Protein 7OXP (pdb70)

Nearest PDB structures (foldseek):
  7oxp-assembly1_A  TM=1.004E+00  e=1.122E-46  Saccharomyces cerevisiae
  7rsl-assembly1_A  TM=9.659E-01  e=3.402E-37  Saccharomyces cerevisiae
  7oxr-assembly1_A  TM=1.000E+00  e=5.910E-32  Saccharomyces cerevisiae
  7ta6-assembly6_F  TM=5.672E-01  e=2.305E-01  Homo sapiens
  7ta6-assembly1_A  TM=4.461E-01  e=8.678E-02  Homo sapiens

Solvent-accessible surface area: 115390 Å² total; per-residue (Å²): 195,105,79,119,124,41,70,54,128,3,78,128,95,17,98,62,102,16,66,193,56,2,57,75,49,1,35,13,85,0,11,5,31,0,7,50,101,86,112,30,110,134,43,13,14,40,4,59,3,46,12,82,53,18,86,122,80,62,131,21,66,96,18,110,56,18,8,44,68,33,88,0,11,0,39,60,144,40,51,7,28,3,6,4,49,1,30,0,2,2,5,1,99,76,96,56,16,30,0,0,8,0,35,0,20,4,52,47,51,155,182,76,80,81,22,4,36,7,9,48,9,1,2,0,10,13,92,117,46,98,28,20,35,75,6,5,106,95,34,21,43,28,9,55,74,0,8,61,88,2,6,21,4,57,7,151,2,50,78,84,2,46,2,62,5,87,64,116,41,0,4,1,37,1,59,11,86,47,14,77,17,29,33,1,38,33,12,102,1,2,2,51,1,2,20,51,22,158,113,44,116,40,26,90,28,11,69,88,138,153,94,9,60,83,96,4,59,70,104,46,68,82,91,21,54,78,99,102,174,166,197,104,81,120,125,41,71,54,128,4,79,126,94,17,97,60,102,16,63,190,56,2,57,75,50,1,33,14,84,0,10,6,31,0,6,50,100,86,113,30,111,133,46,13,12,41,5,58,3,48,11,81,54,18,87,122,78,62,131,21,66,95,18,107,56,20,8,44,70,33,88,1,10,0,38,60,141,40,52,7,29,4,6,4,47,0,29,0,1,2,4,1,98,77,98,55,16,31,0,0,8,0,36,0,20,4,52,47,50,156,182,75,82,82,22,3,36,7,10,49,11,1,2,0,10,12,91,116,48,98,30,20,35,75,6,4,106,95,33,21,43,27,11,54,75,0,9,62,88,2,7,20,5,57,7,151,1,51,77,85,2,48,1,61,4,88,63,119,41,0,4,1,36,1,61,10,87,46,14,75,17,30,34,1,37,33,12,104,1,3,2,52,1,2,20,49,23,159,112,44,114,41,24,88,27,12,70,85,136,155,94,9,59,83,97,4,59,67,102,44,67,82,93,21,54,79,101,102,176,165,197,106,79,119,123,40,69,55,129,4,80,125,94,18,97,62,102,16,64,193,56,2,58,74,51,1,34,12,84,1,10,5,30,0,7,48,102,85,113,30,108,134,45,13,12,41,6,59,4,48,12,80,53,19,85,121,80,61,131,21,67,94,18,108,57,19,9,46,70,33,87,1,10,0,39,60,141,39,53,7,29,4,5,4,47,0,30,0,1,2,4,1,97,76,99,56,16,31,0,0,7,0,35,0,19,3,53,46,50,156,182,76,81,81,22,4,36,7,10,47,10,1,2,0,11,13,90,118,49,99,30,20,38,75,6,5,106,94,33,21,41,28,9,54,74,0,8,61,85,3,6,22,6,56,7,150,2,50,78,85,2,46,2,60,5,89,62,119,42,0,4,1,36,1,60,10,87,46,14,76,17,31,33,1,38,34,12,104,1,4,2,50,1,2,21,52,23,157,111,44,116,40,25,89,27,11,69,86,137,154,95,9,61,82,97,4,59,68,103,47,68,80,90,20,54,78,100,103,177,167,197,105,80,120,124,41,71,53,128,3,79,127,95,17,96,61,102,18,64,195,57,2,58,76,50,1,35,14,85,1,10,5,32,0,6,48,101,87,112,30,110,133,43,13,13,41,6,59,3,47,12,82,53,19,87,120,80,62,130,21,67,97,18,108,55,20,9,45,70,34,88,0,11,0,39,60,141,41,52,7,30,3,5,4,47,0,29,0,1,2,4,1,98,76,96,57,16,30,0,0,8,0,36,0,19,4,51,46,50,154,182,78,81,82,22,4,37,7,10,47,9,1,1,0,10,13,90,116,46,98,28,20,36,74,7,6,105,95,35,22,42,27,10,53,74,0,8,62,86,2,6,20,6,55,6,151,2,51,77,85,2,45,1,62,5,87,63,118,40,0,4,2,37,0,60,11,84,45,14,75,18,31,34,1,38,33,12,105,1,3,2,51,1,3,20,50,23,158,111,43,115,40,25,88,28,11,69,86,136,153,96,8,60,83,95,5,59,68,102,44,68,81,92,21,53,78,103,104,178,168,198,106,79,120,124,41,69,54,128,4,80,126,93,16,97,62,101,18,64,193,56,2,57,75,48,1,33,13,85,1,11,4,31,0,6,47,100,87,114,31,109,134,42,14,12,40,5,59,3,46,12,82,54,19,87,123,79,62,130,22,66,95,18,109,56,20,9,43,71,32,88,0,10,0,38,61,141,40,52,7,29,3,6,4,48,0,29,0,1,1,3,1,98,78,98,56,15,30,0,0,8,0,36,0,20,4,51,47,51,155,183,76,83,81,23,4,38,7,10,48,10,1,2,0,11,12,92,117,48,98,29,20,37,74,6,5,104,93,34,21,40,27,10,53,73,0,8,61,88,2,6,21,6,55,7,152,2,49,78,85,3,46,1,62,5,88,64,117,40,0,4,1,36,1,60,10,87,46,15,77,17,30,34,1,38,33,12,105,1,3,2,50,1,2,20,51,23,159,113,43,115,42,25,87,27,12,69,86,137,156,94,8,61,83,96,4,58,68,103,44,68,79,92,21,55,78,100,101,178,163,197,105,79,120,123,40,68,54,128,4,80,126,94,17,95,60,102,17,64,194,55,2,58,75,50,2,32,13,83,1,10,5,31,0,6,48,101,87,115,29,108,134,42,13,14,41,5,57,3,47,12,80,54,19,87,119,79,61,130,20,66,97,17,109,54,20,8,45,70,32,88,0,9,0,40,60,144,41,52,8,28,3,6,4,48,0,31,0,2,2,5,1,96,78,99,56,16,30,0,0,8,0,36,0,19,4,52,47,50,153,182,75,83,81,22,3,38,7,10,47,10,1,2,0,11,14,91,116,46,97,29,20,35,77,7,5,106,94,33,21,41,29,11,55,73,0,8,62,87,2,6,20,5,55,7,148,2,49,78,84,2,46,2,62,5,87,64,119,41,0,4,1,36,1,60,11,85,47,14,78,18,31,35,0,36,34,11,101,1,3,3,49,1,3,21,50,21,159,112,43,116,42,24,89,28,12,67,87,137,154,94,9,60,84,96,5,60,68,105,45,67,82,91,21,54,79,102,103,176,168,196,104,78,119,124,40,69,54,128,4,81,127,95,18,96,63,100,18,64,193,56,2,57,75,50,1,34,13,86,1,9,4,31,0,7,49,101,87,112,30,110,133,43,13,14,41,4,59,3,47,12,82,53,19,88,122,78,62,131,21,65,96,18,107,55,18,8,44,69,32,87,0,10,0,39,60,141,39,52,7,29,3,6,3,48,0,31,0,2,2,4,1,97,78,97,56,16,31,0,0,7,0,36,0,20,3,52,46,51,154,183,76,82,82,22,3,37,8,10,47,9,1,2,0,10,13,91,115,48,98,31,21,36,76,7,5,106,93,34,22,41,27,11,54,76,0,8,62,89,2,6,21,6,58,7,150,2,50,78,82,3,45,2,62,6,88,61,118,40,0,4,2,37,1,60,10,85,45,14,77,17,30,33,1,36,34,12,104,1,3,2,50,2,3,20,50,23,159,112,42,116,41,25,88,28,13,68,86,137,156,94,8,60,84,97,4,60,67,104,44,67,80,91,21,54,78,102,104,178,166,197,106,79,120,123,42,71,54,129,3,80,128,95,18,98,63,100,17,63,191,55,2,58,76,50,2,33,12,83,1,10,5,31,0,7,48,100,86,113,29,109,133,44,13,14,41,4,58,3,48,12,81,54,18,87,122,79,60,130,22,66,96,16,108,55,20,8,44,69,32,88,0,10,0,40,60,143,40,53,8,28,3,6,4,47,0,30,0,1,2,5,1,98,78,98,56,16,29,0,0,8,0,35,0,20,4,52,47,52,158,183,76,80,81,22,3,36,7,10,47,9,1,2,0,11,12,90,117,47,98,30,21,36,76,8,5,106,96,33,22,40,26,10,53,75,0,9,63,88,2,6,21,5,57,6,148,2,51,78,83,3,46,1,60,5,88,63,118,40,0,4,1,38,1,58,10,85,46,13,77,18,30,33,1,36,33,12,102,1,3,2,50,1,3,20,51,22,158,113,45,116,42,25,89,28,12,67,86,136,154,94,8,59,82,96,4,58,68,106,45,69,81,91,22,55,79,101,102,178,165,198,105,80,120,123,42,71,54,128,3,80,127,95,18,97,61,104,17,64,193,55,2,58,75,50,1,33,13,84,0,10,5,32,0,7,48,100,87,113,30,110,134,42,13,13,39,4,58,3,46,11,82,53,19,86,122,78,63,131,22,65,94,17,109,55,20,8,45,70,32,87,0,10,0,40,61,143,39,53,7,27,3,5,4,47,0,30,0,2,2,5,1,96,77,99,56,17,30,0,0,7,0,36,0,20,3,52,46,51,156,184,75,82,80,22,3,37,8,10,48,11,1,2,0,11,12,91,116,47,98,30,21,35,76,7,5,105,94,33,21,44,28,11,55,74,0,8,61,87,2,6,22,5,58,7,148,2,52,78,84,3,46,2,62,5,88,62,117,40,0,4,1,36,1,60,10,85,48,14,76,18,30,33,1,38,34,11,102,1,3,3,49,1,2,20,50,22,160,114,43,114,41,25,90,27,12,68,85,137,153,95,9,58,83,96,5,59,69,104,45,68,79,92,21,54,79,102,101,176,166,196,106,81,121,123,42,69,54,128,3,81,125,94,17,96,61,100,16,64,192,56,2,59,74,50,2,34,12,84,0,10,5,30,0,7,49,101,86,113,30,110,132,43,14,13,40,4,58,3,47,12,80,53,19,86,121,79,62,131,22,65,96,17,109,55,20,8,44,70,32,87,0,10,0,39,60,142,38,52,8,28,4,5,5,48,0,31,0,1,2,5,0,96,77,99,56,16,30,0,0,7,0,37,0,19,4,51,46,52,157,182,76,80,80,22,3,37,8,11,48,9,0,2,0,10,12,88,117,47,97,30,21,36,76,6,4,105,96,34,22,42,27,10,53,74,0,8,62,89,2,6,21,5,56,7,151,1,49,78,83,3,46,1,61,4,87,64,118,42,0,4,1,38,1,60,10,86,46,14,75,17,30,34,1,37,33,13,102,1,3,2,52,1,2,20,51,23,159,112,44,113,41,25,90,28,11,68,86,135,155,95,8,60,82,96,4,60,69,102,47,68,80,90,21,55,78,100,100,174,164

B-factor: mean 54.69, std 37.85, range [16.38, 153.83]

Radius of gyration: 50.0 Å; Cα contacts (8 Å, |Δi|>4): 4720; chains: 10; bounding box: 138×141×69 Å

Sequence (2300 aa):
IQLLIILPLSILIYHDFYLRLLPADSSNVVPLNTFNILNGVQFGTKFFQSIKSIPVGTDLPQTIDNGLSQLIPMRDNMEYKLDLNLQLYCQSKTDHLNLDNLLIDVYRGSKDEKIFHTSRPIVCLALTDSMSPQEIEQLGPSRLDVYDEEWLNTIRIEDKISLESSYETISVFLKTEIAQRNLIIHPESGIKFRMNFEQGLRNLMLRKRFLSYIIGISIFHCIICVLFFIIQLLIILPLSILIYHDFYLRLLPADSSNVVPLNTFNILNGVQFGTKFFQSIKSIPVGTDLPQTIDNGLSQLIPMRDNMEYKLDLNLQLYCQSKTDHLNLDNLLIDVYRGSKDEKIFHTSRPIVCLALTDSMSPQEIEQLGPSRLDVYDEEWLNTIRIEDKISLESSYETISVFLKTEIAQRNLIIHPESGIKFRMNFEQGLRNLMLRKRFLSYIIGISIFHCIICVLFFIIQLLIILPLSILIYHDFYLRLLPADSSNVVPLNTFNILNGVQFGTKFFQSIKSIPVGTDLPQTIDNGLSQLIPMRDNMEYKLDLNLQLYCQSKTDHLNLDNLLIDVYRGSKDEKIFHTSRPIVCLALTDSMSPQEIEQLGPSRLDVYDEEWLNTIRIEDKISLESSYETISVFLKTEIAQRNLIIHPESGIKFRMNFEQGLRNLMLRKRFLSYIIGISIFHCIICVLFFIIQLLIILPLSILIYHDFYLRLLPADSSNVVPLNTFNILNGVQFGTKFFQSIKSIPVGTDLPQTIDNGLSQLIPMRDNMEYKLDLNLQLYCQSKTDHLNLDNLLIDVYRGSKDEKIFHTSRPIVCLALTDSMSPQEIEQLGPSRLDVYDEEWLNTIRIEDKISLESSYETISVFLKTEIAQRNLIIHPESGIKFRMNFEQGLRNLMLRKRFLSYIIGISIFHCIICVLFFIIQLLIILPLSILIYHDFYLRLLPADSSNVVPLNTFNILNGVQFGTKFFQSIKSIPVGTDLPQTIDNGLSQLIPMRDNMEYKLDLNLQLYCQSKTDHLNLDNLLIDVYRGSKDEKIFHTSRPIVCLALTDSMSPQEIEQLGPSRLDVYDEEWLNTIRIEDKISLESSYETISVFLKTEIAQRNLIIHPESGIKFRMNFEQGLRNLMLRKRFLSYIIGISIFHCIICVLFFIIQLLIILPLSILIYHDFYLRLLPADSSNVVPLNTFNILNGVQFGTKFFQSIKSIPVGTDLPQTIDNGLSQLIPMRDNMEYKLDLNLQLYCQSKTDHLNLDNLLIDVYRGSKDEKIFHTSRPIVCLALTDSMSPQEIEQLGPSRLDVYDEEWLNTIRIEDKISLESSYETISVFLKTEIAQRNLIIHPESGIKFRMNFEQGLRNLMLRKRFLSYIIGISIFHCIICVLFFIIQLLIILPLSILIYHDFYLRLLPADSSNVVPLNTFNILNGVQFGTKFFQSIKSIPVGTDLPQTIDNGLSQLIPMRDNMEYKLDLNLQLYCQSKTDHLNLDNLLIDVYRGSKDEKIFHTSRPIVCLALTDSMSPQEIEQLGPSRLDVYDEEWLNTIRIEDKISLESSYETISVFLKTEIAQRNLIIHPESGIKFRMNFEQGLRNLMLRKRFLSYIIGISIFHCIICVLFFIIQLLIILPLSILIYHDFYLRLLPADSSNVVPLNTFNILNGVQFGTKFFQSIKSIPVGTDLPQTIDNGLSQLIPMRDNMEYKLDLNLQLYCQSKTDHLNLDNLLIDVYRGSKDEKIFHTSRPIVCLALTDSMSPQEIEQLGPSRLDVYDEEWLNTIRIEDKISLESSYETISVFLKTEIAQRNLIIHPESGIKFRMNFEQGLRNLMLRKRFLSYIIGISIFHCIICVLFFIIQLLIILPLSILIYHDFYLRLLPADSSNVVPLNTFNILNGVQFGTKFFQSIKSIPVGTDLPQTIDNGLSQLIPMRDNMEYKLDLNLQLYCQSKTDHLNLDNLLIDVYRGSKDEKIFHTSRPIVCLALTDSMSPQEIEQLGPSRLDVYDEEWLNTIRIEDKISLESSYETISVFLKTEIAQRNLIIHPESGIKFRMNFEQGLRNLMLRKRFLSYIIGISIFHCIICVLFFIIQLLIILPLSILIYHDFYLRLLPADSSNVVPLNTFNILNGVQFGTKFFQSIKSIPVGTDLPQTIDNGLSQLIPMRDNMEYKLDLNLQLYCQSKTDHLNLDNLLIDVYRGSKDEKIFHTSRPIVCLALTDSMSPQEIEQLGPSRLDVYDEEWLNTIRIEDKISLESSYETISVFLKTEIAQRNLIIHPESGIKFRMNFEQGLRNLMLRKRFLSYIIGISIFHCIICVLFFI

Structure (mmCIF, N/CA/C/O backbone):
data_7OXP
#
_entry.id   7OXP
#
_cell.length_a   1.00
_cell.length_b   1.00
_cell.length_c   1.00
_cell.angle_alpha   90.00
_cell.angle_beta   90.00
_cell.angle_gamma   90.00
#
_symmetry.space_group_name_H-M   'P 1'
#
loop_
_atom_site.group_PDB
_atom_site.id
_atom_site.type_symbol
_atom_site.label_atom_id
_atom_site.label_alt_id
_atom_site.label_comp_id
_atom_site.label_asym_id
_atom_site.label_entity_id
_atom_site.label_seq_id
_atom_site.pdbx_PDB_ins_code
_atom_site.Cartn_x
_atom_site.Cartn_y
_atom_site.Cartn_z
_atom_site.occupancy
_atom_site.B_iso_or_equiv
_atom_site.auth_seq_id
_atom_site.auth_comp_id
_atom_site.auth_asym_id
_atom_site.auth_atom_id
_atom_site.pdbx_PDB_model_num
ATOM 1 N N . ILE A 1 24 ? 146.982 152.605 152.865 1.00 144.24 24 ILE A N 1
ATOM 2 C CA . ILE A 1 24 ? 146.963 151.990 154.185 1.00 144.24 24 ILE A CA 1
ATOM 3 C C . ILE A 1 24 ? 145.745 151.082 154.320 1.00 144.24 24 ILE A C 1
ATOM 4 O O . ILE A 1 24 ? 144.739 151.460 154.920 1.00 144.24 24 ILE A O 1
ATOM 9 N N . GLN A 1 25 ? 145.841 149.883 153.751 1.00 145.09 25 GLN A N 1
ATOM 10 C CA . GLN A 1 25 ? 144.773 148.897 153.828 1.00 145.09 25 GLN A CA 1
ATOM 11 C C . GLN A 1 25 ? 144.950 147.921 154.984 1.00 145.09 25 GLN A C 1
ATOM 12 O O . GLN A 1 25 ? 144.112 147.032 155.160 1.00 145.09 25 GLN A O 1
ATOM 18 N N . LEU A 1 26 ? 146.016 148.066 155.771 1.00 142.78 26 LEU A N 1
ATOM 19 C CA . LEU A 1 26 ? 146.265 147.186 156.905 1.00 142.78 26 LEU A CA 1
ATOM 20 C C . LEU A 1 26 ? 145.453 147.565 158.137 1.00 142.78 26 LEU A C 1
ATOM 21 O O . LEU A 1 26 ? 145.337 146.749 159.058 1.00 142.78 26 LEU A O 1
ATOM 26 N N . LEU A 1 27 ? 144.881 148.769 158.172 1.00 141.22 27 LEU A N 1
ATOM 27 C CA . LEU A 1 27 ? 144.149 149.229 159.346 1.00 141.22 27 LEU A CA 1
ATOM 28 C C . LEU A 1 27 ? 142.797 148.545 159.503 1.00 141.22 27 LEU A C 1
ATOM 29 O O . LEU A 1 27 ? 142.345 148.353 160.636 1.00 141.22 27 LEU A O 1
ATOM 34 N N . ILE A 1 28 ? 142.145 148.172 158.401 1.00 140.54 28 ILE A N 1
ATOM 35 C CA . ILE A 1 28 ? 140.823 147.561 158.487 1.00 140.54 28 ILE A CA 1
ATOM 36 C C . ILE A 1 28 ? 140.883 146.048 158.672 1.00 140.54 28 ILE A C 1
ATOM 37 O O . ILE A 1 28 ? 139.889 145.446 159.101 1.00 140.54 28 ILE A O 1
ATOM 42 N N . ILE A 1 29 ? 142.020 145.418 158.377 1.00 139.40 29 ILE A N 1
ATOM 43 C CA . ILE A 1 29 ? 142.128 143.970 158.516 1.00 139.40 29 ILE A CA 1
ATOM 44 C C . ILE A 1 29 ? 142.773 143.543 159.830 1.00 139.40 29 ILE A C 1
ATOM 45 O O . ILE A 1 29 ? 142.680 142.363 160.198 1.00 139.40 29 ILE A O 1
ATOM 50 N N . LEU A 1 30 ? 143.422 144.460 160.546 1.00 136.01 30 LEU A N 1
ATOM 51 C CA . LEU A 1 30 ? 144.022 144.118 161.831 1.00 136.01 30 LEU A CA 1
ATOM 52 C C . LEU A 1 30 ? 142.988 143.855 162.930 1.00 136.01 30 LEU A C 1
ATOM 53 O O . LEU A 1 30 ? 143.266 143.041 163.821 1.00 136.01 30 LEU A O 1
ATOM 58 N N . PRO A 1 31 ? 141.813 144.508 162.949 1.00 133.52 31 PRO A N 1
ATOM 59 C CA . PRO A 1 31 ? 140.788 144.088 163.919 1.00 133.52 31 PRO A CA 1
ATOM 60 C C . PRO A 1 31 ? 140.348 142.646 163.744 1.00 133.52 31 PRO A C 1
ATOM 61 O O . PRO A 1 31 ? 140.124 141.959 164.749 1.00 133.52 31 PRO A O 1
ATOM 65 N N . LEU A 1 32 ? 140.236 142.162 162.506 1.00 131.99 32 LEU A N 1
ATOM 66 C CA . LEU A 1 32 ? 139.875 140.773 162.259 1.00 131.99 32 LEU A CA 1
ATOM 67 C C . LEU A 1 32 ? 140.960 139.800 162.696 1.00 131.99 32 LEU A C 1
ATOM 68 O O . LEU A 1 32 ? 140.667 138.614 162.883 1.00 131.99 32 LEU A O 1
ATOM 73 N N . SER A 1 33 ? 142.195 140.268 162.861 1.00 128.92 33 SER A N 1
ATOM 74 C CA . SER A 1 33 ? 143.265 139.450 163.414 1.00 128.92 33 SER A CA 1
ATOM 75 C C . SER A 1 33 ? 143.322 139.502 164.932 1.00 128.92 33 SER A C 1
ATOM 76 O O . SER A 1 33 ? 143.492 138.459 165.572 1.00 128.92 33 SER A O 1
ATOM 79 N N . ILE A 1 34 ? 143.174 140.690 165.526 1.00 125.94 34 ILE A N 1
ATOM 80 C CA . ILE A 1 34 ? 143.163 140.783 166.984 1.00 125.94 34 ILE A CA 1
ATOM 81 C C . ILE A 1 34 ? 141.952 140.098 167.594 1.00 125.94 34 ILE A C 1
ATOM 82 O O . ILE A 1 34 ? 142.079 139.497 168.666 1.00 125.94 34 ILE A O 1
ATOM 87 N N . LEU A 1 35 ? 140.788 140.138 166.936 1.00 122.53 35 LEU A N 1
ATOM 88 C CA . LEU A 1 35 ? 139.620 139.447 167.473 1.00 122.53 35 LEU A CA 1
ATOM 89 C C . LEU A 1 35 ? 139.822 137.936 167.495 1.00 122.53 35 LEU A C 1
ATOM 90 O O . LEU A 1 35 ? 139.544 137.285 168.510 1.00 122.53 35 LEU A O 1
ATOM 95 N N . ILE A 1 36 ? 140.305 137.360 166.391 1.00 120.15 36 ILE A N 1
ATOM 96 C CA . ILE A 1 36 ? 140.543 135.922 166.370 1.00 120.15 36 ILE A CA 1
ATOM 97 C C . ILE A 1 36 ? 141.679 135.522 167.302 1.00 120.15 36 ILE A C 1
ATOM 98 O O . ILE A 1 36 ? 141.612 134.450 167.916 1.00 120.15 36 ILE A O 1
ATOM 103 N N . TYR A 1 37 ? 142.717 136.352 167.447 1.00 115.15 37 TYR A N 1
ATOM 104 C CA . TYR A 1 37 ? 143.767 136.025 168.405 1.00 115.15 37 TYR A CA 1
ATOM 105 C C . TYR A 1 37 ? 143.257 136.088 169.840 1.00 115.15 37 TYR A C 1
ATOM 106 O O . TYR A 1 37 ? 143.645 135.262 170.671 1.00 115.15 37 TYR A O 1
ATOM 115 N N . HIS A 1 38 ? 142.398 137.061 170.151 1.00 109.85 38 HIS A N 1
ATOM 116 C CA . HIS A 1 38 ? 141.776 137.117 171.469 1.00 109.85 38 HIS A CA 1
ATOM 117 C C . HIS A 1 38 ? 140.910 135.893 171.729 1.00 109.85 38 HIS A C 1
ATOM 118 O O . HIS A 1 38 ? 140.948 135.326 172.829 1.00 109.85 38 HIS A O 1
ATOM 125 N N . ASP A 1 39 ? 140.131 135.469 170.732 1.00 107.27 39 ASP A N 1
ATOM 126 C CA . ASP A 1 39 ? 139.340 134.253 170.878 1.00 107.27 39 ASP A CA 1
ATOM 127 C C . ASP A 1 39 ? 140.220 133.028 171.093 1.00 107.27 39 ASP A C 1
ATOM 128 O O . ASP A 1 39 ? 139.898 132.181 171.932 1.00 107.27 39 ASP A O 1
ATOM 133 N N . PHE A 1 40 ? 141.329 132.925 170.357 1.00 102.91 40 PHE A N 1
ATOM 134 C CA . PHE A 1 40 ? 142.269 131.827 170.565 1.00 102.91 40 PHE A CA 1
ATOM 135 C C . PHE A 1 40 ? 142.878 131.861 171.960 1.00 102.91 40 PHE A C 1
ATOM 136 O O . PHE A 1 40 ? 143.026 130.812 172.598 1.00 102.91 40 PHE A O 1
ATOM 144 N N . TYR A 1 41 ? 143.240 133.051 172.444 1.00 97.46 41 TYR A N 1
ATOM 145 C CA . TYR A 1 41 ? 143.823 133.178 173.776 1.00 97.46 41 TYR A CA 1
ATOM 146 C C . TYR A 1 41 ? 142.835 132.748 174.853 1.00 97.46 41 TYR A C 1
ATOM 147 O O . TYR A 1 41 ? 143.203 132.028 175.788 1.00 97.46 41 TYR A O 1
ATOM 156 N N . LEU A 1 42 ? 141.577 133.178 174.740 1.00 96.47 42 LEU A N 1
ATOM 157 C CA . LEU A 1 42 ? 140.564 132.760 175.704 1.00 96.47 42 LEU A CA 1
ATOM 158 C C . LEU A 1 42 ? 140.206 131.284 175.590 1.00 96.47 42 LEU A C 1
ATOM 159 O O . LEU A 1 42 ? 139.875 130.665 176.607 1.00 96.47 42 LEU A O 1
ATOM 164 N N . ARG A 1 43 ? 140.255 130.705 174.389 1.00 97.17 43 ARG A N 1
ATOM 165 C CA . ARG A 1 43 ? 140.039 129.269 174.262 1.00 97.17 43 ARG A CA 1
ATOM 166 C C . ARG A 1 43 ? 141.170 128.476 174.902 1.00 97.17 43 ARG A C 1
ATOM 167 O O . ARG A 1 43 ? 140.922 127.470 175.575 1.00 97.17 43 ARG A O 1
ATOM 175 N N . LEU A 1 44 ? 142.415 128.912 174.701 1.00 87.77 44 LEU A N 1
ATOM 176 C CA . LEU A 1 44 ? 143.554 128.155 175.205 1.00 87.77 44 LEU A CA 1
ATOM 177 C C . LEU A 1 44 ? 143.839 128.478 176.668 1.00 87.77 44 LEU A C 1
ATOM 178 O O . LEU A 1 44 ? 144.187 127.584 177.446 1.00 87.77 44 LEU A O 1
ATOM 183 N N . LEU A 1 45 ? 143.699 129.741 177.056 1.00 82.44 45 LEU A N 1
ATOM 184 C CA . LEU A 1 45 ? 143.854 130.163 178.447 1.00 82.44 45 LEU A CA 1
ATOM 185 C C . LEU A 1 45 ? 142.539 130.753 178.933 1.00 82.44 45 LEU A C 1
ATOM 186 O O . LEU A 1 45 ? 142.228 131.916 178.603 1.00 82.44 45 LEU A O 1
ATOM 191 N N . PRO A 1 46 ? 141.747 130.013 179.703 1.00 74.85 46 PRO A N 1
ATOM 192 C CA . PRO A 1 46 ? 140.471 130.547 180.189 1.00 74.85 46 PRO A CA 1
ATOM 193 C C . PRO A 1 46 ? 140.685 131.720 181.136 1.00 74.85 46 PRO A C 1
ATOM 194 O O . PRO A 1 46 ? 141.741 131.887 181.748 1.00 74.85 46 PRO A O 1
ATOM 198 N N . ALA A 1 47 ? 139.645 132.550 181.242 1.00 70.67 47 ALA A N 1
ATOM 199 C CA . ALA A 1 47 ? 139.727 133.759 182.052 1.00 70.67 47 ALA A CA 1
ATOM 200 C C . ALA A 1 47 ? 139.874 133.465 183.539 1.00 70.67 47 ALA A C 1
ATOM 201 O O . ALA A 1 47 ? 140.338 134.334 184.284 1.00 70.67 47 ALA A O 1
ATOM 203 N N . ASP A 1 48 ? 139.494 132.269 183.988 1.00 67.07 48 ASP A N 1
ATOM 204 C CA . ASP A 1 48 ? 139.588 131.899 185.393 1.00 67.07 48 ASP A CA 1
ATOM 205 C C . ASP A 1 48 ? 140.896 131.192 185.728 1.00 67.07 48 ASP A C 1
ATOM 206 O O . ASP A 1 48 ? 141.049 130.688 186.846 1.00 67.07 48 ASP A O 1
ATOM 211 N N . SER A 1 49 ? 141.837 131.142 184.789 1.00 60.92 49 SER A N 1
ATOM 212 C CA . SER A 1 49 ? 143.117 130.487 185.015 1.00 60.92 49 SER A CA 1
ATOM 213 C C . SER A 1 49 ? 144.096 131.341 185.809 1.00 60.92 49 SER A C 1
ATOM 214 O O . SER A 1 49 ? 145.123 130.821 186.258 1.00 60.92 49 SER A O 1
ATOM 217 N N . SER A 1 50 ? 143.810 132.627 185.994 1.00 49.68 50 SER A N 1
ATOM 218 C CA . SER A 1 50 ? 144.680 133.504 186.763 1.00 49.68 50 SER A CA 1
ATOM 219 C C . SER A 1 50 ? 143.825 134.430 187.613 1.00 49.68 50 SER A C 1
ATOM 220 O O . SER A 1 50 ? 142.809 134.951 187.145 1.00 49.68 50 SER A O 1
ATOM 223 N N . ASN A 1 51 ? 144.243 134.629 188.860 1.00 36.29 51 ASN A N 1
ATOM 224 C CA . ASN A 1 51 ? 143.536 135.497 189.794 1.00 36.29 51 ASN A CA 1
ATOM 225 C C . ASN A 1 51 ? 144.549 136.384 190.497 1.00 36.29 51 ASN A C 1
ATOM 226 O O . ASN A 1 51 ? 145.509 135.881 191.086 1.00 36.29 51 ASN A O 1
ATOM 231 N N . VAL A 1 52 ? 144.334 137.693 190.441 1.00 30.95 52 VAL A N 1
ATOM 232 C CA . VAL A 1 52 ? 145.179 138.649 191.146 1.00 30.95 52 VAL A CA 1
ATOM 233 C C . VAL A 1 52 ? 144.508 138.990 192.469 1.00 30.95 52 VAL A C 1
ATOM 234 O O . VAL A 1 52 ? 143.383 139.501 192.491 1.00 30.95 52 VAL A O 1
ATOM 238 N N . VAL A 1 53 ? 145.193 138.707 193.570 1.00 26.93 53 VAL A N 1
ATOM 239 C CA . VAL A 1 53 ? 144.680 138.949 194.912 1.00 26.93 53 VAL A CA 1
ATOM 240 C C . VAL A 1 53 ? 145.530 140.049 195.542 1.00 26.93 53 VAL A C 1
ATOM 241 O O . VAL A 1 53 ? 146.662 139.783 195.974 1.00 26.93 53 VAL A O 1
ATOM 245 N N . PRO A 1 54 ? 145.045 141.285 195.613 1.00 23.51 54 PRO A N 1
ATOM 246 C CA . PRO A 1 54 ? 145.833 142.349 196.239 1.00 23.51 54 PRO A CA 1
ATOM 247 C C . PRO A 1 54 ? 146.004 142.117 197.731 1.00 23.51 54 PRO A C 1
ATOM 248 O O . PRO A 1 54 ? 145.170 141.490 198.387 1.00 23.51 54 PRO A O 1
ATOM 252 N N . LEU A 1 55 ? 147.112 142.633 198.265 1.00 22.02 55 LEU A N 1
ATOM 253 C CA . LEU A 1 55 ? 147.388 142.504 199.690 1.00 22.02 55 LEU A CA 1
ATOM 254 C C . LEU A 1 55 ? 146.399 143.275 200.551 1.00 22.02 55 LEU A C 1
ATOM 255 O O . LEU A 1 55 ? 146.344 143.039 201.762 1.00 22.02 55 LEU A O 1
ATOM 260 N N . ASN A 1 56 ? 145.628 144.191 199.961 1.00 26.19 56 ASN A N 1
ATOM 261 C CA . ASN A 1 56 ? 144.567 144.865 200.701 1.00 26.19 56 ASN A CA 1
ATOM 262 C C . ASN A 1 56 ? 143.503 143.876 201.156 1.00 26.19 56 ASN A C 1
ATOM 263 O O . ASN A 1 56 ? 142.874 144.066 202.204 1.00 26.19 56 ASN A O 1
ATOM 268 N N . THR A 1 57 ? 143.286 142.817 200.382 1.00 24.62 57 THR A N 1
ATOM 269 C CA . THR A 1 57 ? 142.269 141.820 200.680 1.00 24.62 57 THR A CA 1
ATOM 270 C C . THR A 1 57 ? 142.760 140.741 201.636 1.00 24.62 57 THR A C 1
ATOM 271 O O . THR A 1 57 ? 141.993 139.835 201.972 1.00 24.62 57 THR A O 1
ATOM 275 N N . PHE A 1 58 ? 144.015 140.809 202.069 1.00 24.77 58 PHE A N 1
ATOM 276 C CA . PHE A 1 58 ? 144.519 139.911 203.093 1.00 24.77 58 PHE A CA 1
ATOM 277 C C . PHE A 1 58 ? 144.174 140.461 204.474 1.00 24.77 58 PHE A C 1
ATOM 278 O O . PHE A 1 58 ? 143.608 141.547 204.618 1.00 24.77 58 PHE A O 1
ATOM 286 N N . ASN A 1 59 ? 144.523 139.704 205.506 1.00 26.47 59 ASN A N 1
ATOM 287 C CA . ASN A 1 59 ? 144.446 140.171 206.881 1.00 26.47 59 ASN A CA 1
ATOM 288 C C . ASN A 1 59 ? 145.828 140.630 207.320 1.00 26.47 59 ASN A C 1
ATOM 289 O O . ASN A 1 59 ? 146.826 139.948 207.070 1.00 26.47 59 ASN A O 1
ATOM 294 N N . ILE A 1 60 ? 145.887 141.789 207.968 1.00 30.17 60 ILE A N 1
ATOM 295 C CA . ILE A 1 60 ? 147.147 142.437 208.305 1.00 30.17 60 ILE A CA 1
ATOM 296 C C . ILE A 1 60 ? 147.389 142.289 209.798 1.00 30.17 60 ILE A C 1
ATOM 297 O O . ILE A 1 60 ? 146.537 142.665 210.612 1.00 30.17 60 ILE A O 1
ATOM 302 N N . LEU A 1 61 ? 148.548 141.741 210.155 1.00 32.26 61 LEU A N 1
ATOM 303 C CA . LEU A 1 61 ? 148.985 141.641 211.541 1.00 32.26 61 LEU A CA 1
ATOM 304 C C . LEU A 1 61 ? 150.369 142.260 211.645 1.00 32.26 61 LEU A C 1
ATOM 305 O O . LEU A 1 61 ? 151.314 141.778 211.012 1.00 32.26 61 LEU A O 1
ATOM 310 N N . ASN A 1 62 ? 150.489 143.319 212.436 1.00 35.92 62 ASN A N 1
ATOM 311 C CA . ASN A 1 62 ? 151.733 144.064 212.566 1.00 35.92 62 ASN A CA 1
ATOM 312 C C . ASN A 1 62 ? 152.429 143.685 213.866 1.00 35.92 62 ASN A C 1
ATOM 313 O O . ASN A 1 62 ? 151.821 143.734 214.940 1.00 35.92 62 ASN A O 1
ATOM 318 N N . GLY A 1 63 ? 153.700 143.307 213.762 1.00 40.26 63 GLY A N 1
ATOM 319 C CA . GLY A 1 63 ? 154.497 142.990 214.929 1.00 40.26 63 GLY A CA 1
ATOM 320 C C . GLY A 1 63 ? 155.825 143.714 214.925 1.00 40.26 63 GLY A C 1
ATOM 321 O O . GLY A 1 63 ? 156.056 144.590 214.086 1.00 40.26 63 GLY A O 1
ATOM 322 N N . VAL A 1 64 ? 156.710 143.362 215.854 1.00 42.90 64 VAL A N 1
ATOM 323 C CA . VAL A 1 64 ? 158.032 143.974 215.914 1.00 42.90 64 VAL A CA 1
ATOM 324 C C . VAL A 1 64 ? 159.110 142.916 215.716 1.00 42.90 64 VAL A C 1
ATOM 325 O O . VAL A 1 64 ? 160.204 143.219 215.224 1.00 42.90 64 VAL A O 1
ATOM 329 N N . GLN A 1 65 ? 158.811 141.669 216.075 1.00 40.62 65 GLN A N 1
ATOM 330 C CA . GLN A 1 65 ? 159.750 140.569 215.905 1.00 40.62 65 GLN A CA 1
ATOM 331 C C . GLN A 1 65 ? 159.541 139.810 214.603 1.00 40.62 65 GLN A C 1
ATOM 332 O O . GLN A 1 65 ? 160.331 138.914 214.291 1.00 40.62 65 GLN A O 1
ATOM 338 N N . PHE A 1 66 ? 158.501 140.143 213.837 1.00 34.74 66 PHE A N 1
ATOM 339 C CA . PHE A 1 66 ? 158.278 139.535 212.535 1.00 34.74 66 PHE A CA 1
ATOM 340 C C . PHE A 1 66 ? 157.869 140.538 211.466 1.00 34.74 66 PHE A C 1
ATOM 341 O O . PHE A 1 66 ? 157.634 140.133 210.322 1.00 34.74 66 PHE A O 1
ATOM 349 N N . GLY A 1 67 ? 157.779 141.820 211.795 1.00 33.41 67 GLY A N 1
ATOM 350 C CA . GLY A 1 67 ? 157.390 142.810 210.804 1.00 33.41 67 GLY A CA 1
ATOM 351 C C . GLY A 1 67 ? 155.892 142.832 210.628 1.00 33.41 67 GLY A C 1
ATOM 352 O O . GLY A 1 67 ? 155.142 142.888 211.604 1.00 33.41 67 GLY A O 1
ATOM 353 N N . THR A 1 68 ? 155.447 142.788 209.377 1.00 28.70 68 THR A N 1
ATOM 354 C CA . THR A 1 68 ? 154.031 142.749 209.049 1.00 28.70 68 THR A CA 1
ATOM 355 C C . THR A 1 68 ? 153.678 141.398 208.442 1.00 28.70 68 THR A C 1
ATOM 356 O O . THR A 1 68 ? 154.478 140.788 207.727 1.00 28.70 68 THR A O 1
ATOM 360 N N . LYS A 1 69 ? 152.477 140.924 208.755 1.00 26.81 69 LYS A N 1
ATOM 361 C CA . LYS A 1 69 ? 152.012 139.611 208.334 1.00 26.81 69 LYS A CA 1
ATOM 362 C C . LYS A 1 69 ? 150.797 139.769 207.433 1.00 26.81 69 LYS A C 1
ATOM 363 O O . LYS A 1 69 ? 149.842 140.467 207.787 1.00 26.81 69 LYS A O 1
ATOM 369 N N . PHE A 1 70 ? 150.840 139.123 206.275 1.00 25.68 70 PHE A N 1
ATOM 370 C CA . PHE A 1 70 ? 149.763 139.146 205.290 1.00 25.68 70 PHE A CA 1
ATOM 371 C C . PHE A 1 70 ? 149.230 137.722 205.171 1.00 25.68 70 PHE A C 1
ATOM 372 O O . PHE A 1 70 ? 149.694 136.939 204.343 1.00 25.68 70 PHE A O 1
ATOM 380 N N . PHE A 1 71 ? 148.251 137.386 206.004 1.00 26.03 71 PHE A N 1
ATOM 381 C CA . PHE A 1 71 ? 147.683 136.049 206.024 1.00 26.03 71 PHE A CA 1
ATOM 382 C C . PHE A 1 71 ? 146.229 136.088 205.578 1.00 26.03 71 PHE A C 1
ATOM 383 O O . PHE A 1 71 ? 145.482 137.008 205.918 1.00 26.03 71 PHE A O 1
ATOM 391 N N . GLN A 1 72 ? 145.838 135.081 204.802 1.00 26.89 72 GLN A N 1
ATOM 392 C CA . GLN A 1 72 ? 144.470 134.973 204.318 1.00 26.89 72 GLN A CA 1
ATOM 393 C C . GLN A 1 72 ? 144.131 133.502 204.129 1.00 26.89 72 GLN A C 1
ATOM 394 O O . GLN A 1 72 ? 144.940 132.738 203.600 1.00 26.89 72 GLN A O 1
ATOM 400 N N . SER A 1 73 ? 142.934 133.118 204.559 1.00 31.53 73 SER A N 1
ATOM 401 C CA . SER A 1 73 ? 142.490 131.741 204.426 1.00 31.53 73 SER A CA 1
ATOM 402 C C . SER A 1 73 ? 142.115 131.432 202.980 1.00 31.53 73 SER A C 1
ATOM 403 O O . SER A 1 73 ? 141.832 132.322 202.175 1.00 31.53 73 SER A O 1
ATOM 406 N N . ILE A 1 74 ? 142.118 130.145 202.658 1.00 38.00 74 ILE A N 1
ATOM 407 C CA . ILE A 1 74 ? 141.822 129.654 201.318 1.00 38.00 74 ILE A CA 1
ATOM 408 C C . ILE A 1 74 ? 140.451 128.998 201.323 1.00 38.00 74 ILE A C 1
ATOM 409 O O . ILE A 1 74 ? 140.138 128.194 202.210 1.00 38.00 74 ILE A O 1
ATOM 414 N N . LYS A 1 75 ? 139.628 129.338 200.336 1.00 45.01 75 LYS A N 1
ATOM 415 C CA . LYS A 1 75 ? 138.376 128.637 200.091 1.00 45.01 75 LYS A CA 1
ATOM 416 C C . LYS A 1 75 ? 138.536 127.778 198.846 1.00 45.01 75 LYS A C 1
ATOM 417 O O . LYS A 1 75 ? 139.045 128.245 197.822 1.00 45.01 75 LYS A O 1
ATOM 423 N N . SER A 1 76 ? 138.130 126.517 198.947 1.00 54.36 76 SER A N 1
ATOM 424 C CA . SER A 1 76 ? 138.235 125.570 197.847 1.00 54.36 76 SER A CA 1
ATOM 425 C C . SER A 1 76 ? 136.840 125.217 197.354 1.00 54.36 76 SER A C 1
ATOM 426 O O . SER A 1 76 ? 135.991 124.782 198.140 1.00 54.36 76 SER A O 1
ATOM 429 N N . ILE A 1 77 ? 136.606 125.408 196.061 1.00 61.44 77 ILE A N 1
ATOM 430 C CA . ILE A 1 77 ? 135.300 125.121 195.476 1.00 61.44 77 ILE A CA 1
ATOM 431 C C . ILE A 1 77 ? 135.439 123.965 194.492 1.00 61.44 77 ILE A C 1
ATOM 432 O O . ILE A 1 77 ? 136.487 123.821 193.846 1.00 61.44 77 ILE A O 1
ATOM 437 N N . PRO A 1 78 ? 134.425 123.114 194.358 1.00 66.74 78 PRO A N 1
ATOM 438 C CA . PRO A 1 78 ? 134.541 121.953 193.468 1.00 66.74 78 PRO A CA 1
ATOM 439 C C . PRO A 1 78 ? 134.533 122.366 192.004 1.00 66.74 78 PRO A C 1
ATOM 440 O O . PRO A 1 78 ? 134.435 123.542 191.650 1.00 66.74 78 PRO A O 1
ATOM 444 N N . VAL A 1 79 ? 134.647 121.355 191.141 1.00 69.37 79 VAL A N 1
ATOM 445 C CA . VAL A 1 79 ? 134.644 121.595 189.704 1.00 69.37 79 VAL A CA 1
ATOM 446 C C . VAL A 1 79 ? 133.256 122.035 189.255 1.00 69.37 79 VAL A C 1
ATOM 447 O O . VAL A 1 79 ? 132.237 121.703 189.876 1.00 69.37 79 VAL A O 1
ATOM 451 N N . GLY A 1 80 ? 133.214 122.790 188.162 1.00 71.63 80 GLY A N 1
ATOM 452 C CA . GLY A 1 80 ? 131.956 123.311 187.655 1.00 71.63 80 GLY A CA 1
ATOM 453 C C . GLY A 1 80 ? 131.264 124.264 188.604 1.00 71.63 80 GLY A C 1
ATOM 454 O O . GLY A 1 80 ? 130.037 124.199 188.756 1.00 71.63 80 GLY A O 1
ATOM 455 N N . THR A 1 81 ? 132.022 125.151 189.251 1.00 69.35 81 THR A N 1
ATOM 456 C CA . THR A 1 81 ? 131.467 126.071 190.229 1.00 69.35 81 THR A CA 1
ATOM 457 C C . THR A 1 81 ? 131.716 127.527 189.837 1.00 69.35 81 THR A C 1
ATOM 458 O O . THR A 1 81 ? 131.261 128.434 190.543 1.00 69.35 81 THR A O 1
ATOM 462 N N . ASP A 1 82 ? 132.372 127.774 188.700 1.00 68.17 82 ASP A N 1
ATOM 463 C CA . ASP A 1 82 ? 132.568 129.122 188.162 1.00 68.17 82 ASP A CA 1
ATOM 464 C C . ASP A 1 82 ? 133.356 130.000 189.141 1.00 68.17 82 ASP A C 1
ATOM 465 O O . ASP A 1 82 ? 132.830 130.929 189.758 1.00 68.17 82 ASP A O 1
ATOM 470 N N . LEU A 1 83 ? 134.641 129.642 189.287 1.00 58.74 83 LEU A N 1
ATOM 471 C CA . LEU A 1 83 ? 135.619 130.344 190.116 1.00 58.74 83 LEU A CA 1
ATOM 472 C C . LEU A 1 83 ? 135.446 131.856 190.050 1.00 58.74 83 LEU A C 1
ATOM 473 O O . LEU A 1 83 ? 135.637 132.460 188.987 1.00 58.74 83 LEU A O 1
ATOM 478 N N . PRO A 1 84 ? 135.087 132.497 191.156 1.00 52.42 84 PRO A N 1
ATOM 479 C CA . PRO A 1 84 ? 134.965 133.956 191.162 1.00 52.42 84 PRO A CA 1
ATOM 480 C C . PRO A 1 84 ? 136.324 134.635 191.219 1.00 52.42 84 PRO A C 1
ATOM 481 O O . PRO A 1 84 ? 137.329 134.058 191.638 1.00 52.42 84 PRO A O 1
ATOM 485 N N . GLN A 1 85 ? 136.337 135.888 190.782 1.00 45.69 85 GLN A N 1
ATOM 486 C CA . GLN A 1 85 ? 137.521 136.722 190.884 1.00 45.69 85 GLN A CA 1
ATOM 487 C C . GLN A 1 85 ? 137.539 137.438 192.232 1.00 45.69 85 GLN A C 1
ATOM 488 O O . GLN A 1 85 ? 136.536 137.505 192.945 1.00 45.69 85 GLN A O 1
ATOM 494 N N . THR A 1 86 ? 138.703 137.975 192.581 1.00 36.18 86 THR A N 1
ATOM 495 C CA . THR A 1 86 ? 138.867 138.721 193.821 1.00 36.18 86 THR A CA 1
ATOM 496 C C . THR A 1 86 ? 138.519 140.182 193.567 1.00 36.18 86 THR A C 1
ATOM 497 O O . THR A 1 86 ? 139.119 140.826 192.700 1.00 36.18 86 THR A O 1
ATOM 501 N N . ILE A 1 87 ? 137.550 140.698 194.314 1.00 32.25 87 ILE A N 1
ATOM 502 C CA . ILE A 1 87 ? 137.125 142.085 194.160 1.00 32.25 87 ILE A CA 1
ATOM 503 C C . ILE A 1 87 ? 138.173 142.994 194.785 1.00 32.25 87 ILE A C 1
ATOM 504 O O . ILE A 1 87 ? 138.554 142.817 195.948 1.00 32.25 87 ILE A O 1
ATOM 509 N N . ASP A 1 88 ? 138.645 143.971 194.011 1.00 34.25 88 ASP A N 1
ATOM 510 C CA . ASP A 1 88 ? 139.655 144.916 194.484 1.00 34.25 88 ASP A CA 1
ATOM 511 C C . ASP A 1 88 ? 138.963 146.064 195.221 1.00 34.25 88 ASP A C 1
ATOM 512 O O . ASP A 1 88 ? 138.921 147.212 194.776 1.00 34.25 88 ASP A O 1
ATOM 517 N N . ASN A 1 89 ? 138.402 145.724 196.381 1.00 27.80 89 ASN A N 1
ATOM 518 C CA . ASN A 1 89 ? 137.722 146.691 197.227 1.00 27.80 89 ASN A CA 1
ATOM 519 C C . ASN A 1 89 ? 138.409 146.902 198.567 1.00 27.80 89 ASN A C 1
ATOM 520 O O . ASN A 1 89 ? 137.895 147.661 199.395 1.00 27.80 89 ASN A O 1
ATOM 525 N N . GLY A 1 90 ? 139.546 146.254 198.808 1.00 24.30 90 GLY A N 1
ATOM 526 C CA . GLY A 1 90 ? 140.261 146.418 200.054 1.00 24.30 90 GLY A CA 1
ATOM 527 C C . GLY A 1 90 ? 139.667 145.691 201.235 1.00 24.30 90 GLY A C 1
ATOM 528 O O . GLY A 1 90 ? 140.115 145.912 202.366 1.00 24.30 90 GLY A O 1
ATOM 529 N N . LEU A 1 91 ? 138.676 144.837 201.016 1.00 25.74 91 LEU A N 1
ATOM 530 C CA . LEU A 1 91 ? 138.040 144.079 202.081 1.00 25.74 91 LEU A CA 1
ATOM 531 C C . LEU A 1 91 ? 138.622 142.674 202.137 1.00 25.74 91 LEU A C 1
ATOM 532 O O . LEU A 1 91 ? 139.044 142.117 201.122 1.00 25.74 91 LEU A O 1
ATOM 537 N N . SER A 1 92 ? 138.643 142.106 203.340 1.00 27.57 92 SER A N 1
ATOM 538 C CA . SER A 1 92 ? 139.200 140.773 203.536 1.00 27.57 92 SER A CA 1
ATOM 539 C C . SER A 1 92 ? 138.319 139.736 202.850 1.00 27.57 92 SER A C 1
ATOM 540 O O . SER A 1 92 ? 137.149 139.569 203.208 1.00 27.57 92 SER A O 1
ATOM 543 N N . GLN A 1 93 ? 138.882 139.040 201.866 1.00 29.30 93 GLN A N 1
ATOM 544 C CA . GLN A 1 93 ? 138.160 138.047 201.085 1.00 29.30 93 GLN A CA 1
ATOM 545 C C . GLN A 1 93 ? 138.951 136.750 201.061 1.00 29.30 93 GLN A C 1
ATOM 546 O O . GLN A 1 93 ? 140.181 136.769 200.976 1.00 29.30 93 GLN A O 1
ATOM 552 N N . LEU A 1 94 ? 138.243 135.627 201.131 1.00 33.31 94 LEU A N 1
ATOM 553 C CA . LEU A 1 94 ? 138.890 134.333 200.981 1.00 33.31 94 LEU A CA 1
ATOM 554 C C . LEU A 1 94 ? 139.389 134.160 199.552 1.00 33.31 94 LEU A C 1
ATOM 555 O O . LEU A 1 94 ? 138.771 134.627 198.593 1.00 33.31 94 LEU A O 1
ATOM 560 N N . ILE A 1 95 ? 140.524 133.483 199.414 1.00 35.24 95 ILE A N 1
ATOM 561 C CA . ILE A 1 95 ? 141.171 133.292 198.121 1.00 35.24 95 ILE A CA 1
ATOM 562 C C . ILE A 1 95 ? 140.560 132.056 197.464 1.00 35.24 95 ILE A C 1
ATOM 563 O O . ILE A 1 95 ? 140.692 130.953 198.014 1.00 35.24 95 ILE A O 1
ATOM 568 N N . PRO A 1 96 ? 139.895 132.191 196.314 1.00 41.83 96 PRO A N 1
ATOM 569 C CA . PRO A 1 96 ? 139.290 131.025 195.653 1.00 41.83 96 PRO A CA 1
ATOM 570 C C . PRO A 1 96 ? 140.306 130.303 194.778 1.00 41.83 96 PRO A C 1
ATOM 571 O O . PRO A 1 96 ? 140.956 130.914 193.927 1.00 41.83 96 PRO A O 1
ATOM 575 N N . MET A 1 97 ? 140.440 128.996 194.989 1.00 49.44 97 MET A N 1
ATOM 576 C CA . MET A 1 97 ? 141.273 128.147 194.151 1.00 49.44 97 MET A CA 1
ATOM 577 C C . MET A 1 97 ? 140.536 126.850 193.855 1.00 49.44 97 MET A C 1
ATOM 578 O O . MET A 1 97 ? 139.756 126.368 194.681 1.00 49.44 97 MET A O 1
ATOM 583 N N . ARG A 1 98 ? 140.781 126.296 192.670 1.00 57.35 98 ARG A N 1
ATOM 584 C CA . ARG A 1 98 ? 140.197 125.013 192.309 1.00 57.35 98 ARG A CA 1
ATOM 585 C C . ARG A 1 98 ? 140.721 123.920 193.233 1.00 57.35 98 ARG A C 1
ATOM 586 O O . ARG A 1 98 ? 141.872 123.951 193.675 1.00 57.35 98 ARG A O 1
ATOM 594 N N . ASP A 1 99 ? 139.859 122.943 193.523 1.00 60.88 99 ASP A N 1
ATOM 595 C CA . ASP A 1 99 ? 140.169 121.946 194.545 1.00 60.88 99 ASP A CA 1
ATOM 596 C C . ASP A 1 99 ? 141.409 121.136 194.182 1.00 60.88 99 ASP A C 1
ATOM 597 O O . ASP A 1 99 ? 142.444 121.226 194.852 1.00 60.88 99 ASP A O 1
ATOM 602 N N . ASN A 1 100 ? 141.324 120.333 193.125 1.00 61.02 100 ASN A N 1
ATOM 603 C CA . ASN A 1 100 ? 142.437 119.477 192.718 1.00 61.02 100 ASN A CA 1
ATOM 604 C C . ASN A 1 100 ? 143.246 120.170 191.622 1.00 61.02 100 ASN A C 1
ATOM 605 O O . ASN A 1 100 ? 143.263 119.767 190.459 1.00 61.02 100 ASN A O 1
ATOM 610 N N . MET A 1 101 ? 143.929 121.238 192.025 1.00 58.25 101 MET A N 1
ATOM 611 C CA . MET A 1 101 ? 144.741 122.014 191.101 1.00 58.25 101 MET A CA 1
ATOM 612 C C . MET A 1 101 ? 145.916 122.614 191.859 1.00 58.25 101 MET A C 1
ATOM 613 O O . MET A 1 101 ? 145.779 123.002 193.021 1.00 58.25 101 MET A O 1
ATOM 618 N N . GLU A 1 102 ? 147.065 122.682 191.193 1.00 51.70 102 GLU A N 1
ATOM 619 C CA . GLU A 1 102 ? 148.272 123.248 191.779 1.00 51.70 102 GLU A CA 1
ATOM 620 C C . GLU A 1 102 ? 148.532 124.623 191.178 1.00 51.70 102 GLU A C 1
ATOM 621 O O . GLU A 1 102 ? 148.540 124.781 189.954 1.00 51.70 102 GLU A O 1
ATOM 627 N N . TYR A 1 103 ? 148.741 125.612 192.043 1.00 47.46 103 TYR A N 1
ATOM 628 C CA . TYR A 1 103 ? 148.842 127.007 191.641 1.00 47.46 103 TYR A CA 1
ATOM 629 C C . TYR A 1 103 ? 150.255 127.533 191.843 1.00 47.46 103 TYR A C 1
ATOM 630 O O . TYR A 1 103 ? 150.925 127.187 192.820 1.00 47.46 103 TYR A O 1
ATOM 639 N N . LYS A 1 104 ? 150.698 128.370 190.911 1.00 42.88 104 LYS A N 1
ATOM 640 C CA . LYS A 1 104 ? 151.940 129.113 191.041 1.00 42.88 104 LYS A CA 1
ATOM 641 C C . LYS A 1 104 ? 151.634 130.548 191.446 1.00 42.88 104 LYS A C 1
ATOM 642 O O . LYS A 1 104 ? 150.679 131.159 190.960 1.00 42.88 104 LYS A O 1
ATOM 648 N N . LEU A 1 105 ? 152.453 131.083 192.345 1.00 37.31 105 LEU A N 1
ATOM 649 C CA . LEU A 1 105 ? 152.227 132.398 192.927 1.00 37.31 105 LEU A CA 1
ATOM 650 C C . LEU A 1 105 ? 153.244 133.389 192.387 1.00 37.31 105 LEU A C 1
ATOM 651 O O . LEU A 1 105 ? 154.451 133.131 192.424 1.00 37.31 105 LEU A O 1
ATOM 656 N N . ASP A 1 106 ? 152.751 134.520 191.891 1.00 36.94 106 ASP A N 1
ATOM 657 C CA . ASP A 1 106 ? 153.584 135.620 191.422 1.00 36.94 106 ASP A CA 1
ATOM 658 C C . ASP A 1 106 ? 153.401 136.783 192.388 1.00 36.94 106 ASP A C 1
ATOM 659 O O . ASP A 1 106 ? 152.350 137.431 192.394 1.00 36.94 106 ASP A O 1
ATOM 664 N N . LEU A 1 107 ? 154.420 137.044 193.201 1.00 28.71 107 LEU A N 1
ATOM 665 C CA . LEU A 1 107 ? 154.355 138.105 194.199 1.00 28.71 107 LEU A CA 1
ATOM 666 C C . LEU A 1 107 ? 154.812 139.415 193.571 1.00 28.71 107 LEU A C 1
ATOM 667 O O . LEU A 1 107 ? 155.997 139.591 193.275 1.00 28.71 107 LEU A O 1
ATOM 672 N N . ASN A 1 108 ? 153.874 140.334 193.365 1.00 24.61 108 ASN A N 1
ATOM 673 C CA . ASN A 1 108 ? 154.173 141.675 192.876 1.00 24.61 108 ASN A CA 1
ATOM 674 C C . ASN A 1 108 ? 154.046 142.637 194.049 1.00 24.61 108 ASN A C 1
ATOM 675 O O . ASN A 1 108 ? 152.937 142.911 194.517 1.00 24.61 108 ASN A O 1
ATOM 680 N N . LEU A 1 109 ? 155.178 143.148 194.523 1.00 19.86 109 LEU A N 1
ATOM 681 C CA . LEU A 1 109 ? 155.214 143.962 195.734 1.00 19.86 109 LEU A CA 1
ATOM 682 C C . LEU A 1 109 ? 155.912 145.278 195.425 1.00 19.86 109 LEU A C 1
ATOM 683 O O . LEU A 1 109 ? 157.098 145.290 195.086 1.00 19.86 109 LEU A O 1
ATOM 688 N N . GLN A 1 110 ? 155.176 146.379 195.538 1.00 19.80 110 GLN A N 1
ATOM 689 C CA . GLN A 1 110 ? 155.730 147.720 195.436 1.00 19.80 110 GLN A CA 1
ATOM 690 C C . GLN A 1 110 ? 155.517 148.427 196.763 1.00 19.80 110 GLN A C 1
ATOM 691 O O . GLN A 1 110 ? 154.408 148.406 197.307 1.00 19.80 110 GLN A O 1
ATOM 697 N N . LEU A 1 111 ? 156.571 149.039 197.292 1.00 16.93 111 LEU A N 1
ATOM 698 C CA . LEU A 1 111 ? 156.456 149.656 198.603 1.00 16.93 111 LEU A CA 1
ATOM 699 C C . LEU A 1 111 ? 157.446 150.803 198.727 1.00 16.93 111 LEU A C 1
ATOM 700 O O . LEU A 1 111 ? 158.449 150.859 198.013 1.00 16.93 111 LEU A O 1
ATOM 705 N N . TYR A 1 112 ? 157.140 151.716 199.642 1.00 18.22 112 TYR A N 1
ATOM 706 C CA . TYR A 1 112 ? 158.031 152.804 200.013 1.00 18.22 112 TYR A CA 1
ATOM 707 C C . TYR A 1 112 ? 158.612 152.515 201.387 1.00 18.22 112 TYR A C 1
ATOM 708 O O . TYR A 1 112 ? 157.876 152.167 202.315 1.00 18.22 112 TYR A O 1
ATOM 717 N N . CYS A 1 113 ? 159.924 152.653 201.515 1.00 26.09 113 CYS A N 1
ATOM 718 C CA . CYS A 1 113 ? 160.590 152.542 202.801 1.00 26.09 113 CYS A CA 1
ATOM 719 C C . CYS A 1 113 ? 160.956 153.934 203.292 1.00 26.09 113 CYS A C 1
ATOM 720 O O . CYS A 1 113 ? 161.575 154.717 202.567 1.00 26.09 113 CYS A O 1
ATOM 723 N N . GLN A 1 114 ? 160.555 154.247 204.521 1.00 28.77 114 GLN A N 1
ATOM 724 C CA . GLN A 1 114 ? 160.802 155.562 205.096 1.00 28.77 114 GLN A CA 1
ATOM 725 C C . GLN A 1 114 ? 161.473 155.380 206.447 1.00 28.77 114 GLN A C 1
ATOM 726 O O . GLN A 1 114 ? 160.921 154.720 207.331 1.00 28.77 114 GLN A O 1
ATOM 732 N N . SER A 1 115 ? 162.657 155.963 206.602 1.00 34.90 115 SER A N 1
ATOM 733 C CA . SER A 1 115 ? 163.441 155.775 207.816 1.00 34.90 115 SER A CA 1
ATOM 734 C C . SER A 1 115 ? 162.885 156.637 208.941 1.00 34.90 115 SER A C 1
ATOM 735 O O . SER A 1 115 ? 162.860 157.868 208.837 1.00 34.90 115 SER A O 1
ATOM 738 N N . LYS A 1 116 ? 162.432 155.992 210.016 1.00 41.55 116 LYS A N 1
ATOM 739 C CA . LYS A 1 116 ? 162.018 156.736 211.199 1.00 41.55 116 LYS A CA 1
ATOM 740 C C . LYS A 1 116 ? 163.205 157.046 212.103 1.00 41.55 116 LYS A C 1
ATOM 741 O O . LYS A 1 116 ? 163.278 158.135 212.682 1.00 41.55 116 LYS A O 1
ATOM 747 N N . THR A 1 117 ? 164.142 156.108 212.231 1.00 51.38 117 THR A N 1
ATOM 748 C CA . THR A 1 117 ? 165.325 156.285 213.059 1.00 51.38 117 THR A CA 1
ATOM 749 C C . THR A 1 117 ? 166.552 155.742 212.337 1.00 51.38 117 THR A C 1
ATOM 750 O O . THR A 1 117 ? 166.459 154.846 211.494 1.00 51.38 117 THR A O 1
ATOM 754 N N . ASP A 1 118 ? 167.702 156.337 212.663 1.00 56.60 118 ASP A N 1
ATOM 755 C CA . ASP A 1 118 ? 169.030 155.905 212.231 1.00 56.60 118 ASP A CA 1
ATOM 756 C C . ASP A 1 118 ? 169.289 156.204 210.758 1.00 56.60 118 ASP A C 1
ATOM 757 O O . ASP A 1 118 ? 170.423 156.062 210.288 1.00 56.60 118 ASP A O 1
ATOM 762 N N . HIS A 1 119 ? 168.247 156.636 210.041 1.00 48.88 119 HIS A N 1
ATOM 763 C CA . HIS A 1 119 ? 168.338 157.157 208.671 1.00 48.88 119 HIS A CA 1
ATOM 764 C C . HIS A 1 119 ? 169.337 156.393 207.800 1.00 48.88 119 HIS A C 1
ATOM 765 O O . HIS A 1 119 ? 170.094 156.984 207.027 1.00 48.88 119 HIS A O 1
ATOM 772 N N . LEU A 1 120 ? 169.339 155.067 207.915 1.00 37.75 120 LEU A N 1
ATOM 773 C CA . LEU A 1 120 ? 170.167 154.252 207.033 1.00 37.75 120 LEU A CA 1
ATOM 774 C C . LEU A 1 120 ? 169.486 154.143 205.676 1.00 37.75 120 LEU A C 1
ATOM 775 O O . LEU A 1 120 ? 168.382 153.601 205.568 1.00 37.75 120 LEU A O 1
ATOM 780 N N . ASN A 1 121 ? 170.143 154.655 204.641 1.00 30.33 121 ASN A N 1
ATOM 781 C CA . ASN A 1 121 ? 169.482 154.883 203.364 1.00 30.33 121 ASN A CA 1
ATOM 782 C C . ASN A 1 121 ? 169.200 153.585 202.610 1.00 30.33 121 ASN A C 1
ATOM 783 O O . ASN A 1 121 ? 168.361 153.576 201.703 1.00 30.33 121 ASN A O 1
ATOM 788 N N . LEU A 1 122 ? 169.839 152.478 202.980 1.00 24.61 122 LEU A N 1
ATOM 789 C CA . LEU A 1 122 ? 169.649 151.226 202.265 1.00 24.61 122 LEU A CA 1
ATOM 790 C C . LEU A 1 122 ? 169.448 150.109 203.276 1.00 24.61 122 LEU A C 1
ATOM 791 O O . LEU A 1 122 ? 170.200 150.002 204.248 1.00 24.61 122 LEU A O 1
ATOM 796 N N . ASP A 1 123 ? 168.428 149.284 203.047 1.00 24.35 123 ASP A N 1
ATOM 797 C CA . ASP A 1 123 ? 168.042 148.239 203.985 1.00 24.35 123 ASP A CA 1
ATOM 798 C C . ASP A 1 123 ? 167.772 146.951 203.217 1.00 24.35 123 ASP A C 1
ATOM 799 O O . ASP A 1 123 ? 167.756 146.928 201.984 1.00 24.35 123 ASP A O 1
ATOM 804 N N . ASN A 1 124 ? 167.557 145.870 203.963 1.00 22.50 124 ASN A N 1
ATOM 805 C CA . ASN A 1 124 ? 167.289 144.550 203.399 1.00 22.50 124 ASN A CA 1
ATOM 806 C C . ASN A 1 124 ? 165.890 144.131 203.829 1.00 22.50 124 ASN A C 1
ATOM 807 O O . ASN A 1 124 ? 165.592 144.099 205.026 1.00 22.50 124 ASN A O 1
ATOM 812 N N . LEU A 1 125 ? 165.037 143.811 202.861 1.00 19.87 125 LEU A N 1
ATOM 813 C CA . LEU A 1 125 ? 163.676 143.377 203.146 1.00 19.87 125 LEU A CA 1
ATOM 814 C C . LEU A 1 125 ? 163.611 141.857 203.090 1.00 19.87 125 LEU A C 1
ATOM 815 O O . LEU A 1 125 ? 164.006 141.251 202.090 1.00 19.87 125 LEU A O 1
ATOM 820 N N . LEU A 1 126 ? 163.107 141.248 204.156 1.00 20.82 126 LEU A N 1
ATOM 821 C CA . LEU A 1 126 ? 162.956 139.803 204.238 1.00 20.82 126 LEU A CA 1
ATOM 822 C C . LEU A 1 126 ? 161.527 139.427 203.879 1.00 20.82 126 LEU A C 1
ATOM 823 O O . LEU A 1 126 ? 160.578 139.924 204.492 1.00 20.82 126 LEU A O 1
ATOM 828 N N . ILE A 1 127 ? 161.376 138.555 202.887 1.00 21.40 127 ILE A N 1
ATOM 829 C CA . ILE A 1 127 ? 160.071 138.091 202.432 1.00 21.40 127 ILE A CA 1
ATOM 830 C C . ILE A 1 127 ? 159.964 136.611 202.762 1.00 21.40 127 ILE A C 1
ATOM 831 O O . ILE A 1 127 ? 160.766 135.802 202.280 1.00 21.40 127 ILE A O 1
ATOM 836 N N . ASP A 1 128 ? 158.977 136.259 203.578 1.00 24.14 128 ASP A N 1
ATOM 837 C CA . ASP A 1 128 ? 158.757 134.887 204.006 1.00 24.14 128 ASP A CA 1
ATOM 838 C C . ASP A 1 128 ? 157.327 134.485 203.682 1.00 24.14 128 ASP A C 1
ATOM 839 O O . ASP A 1 128 ? 156.383 135.208 204.010 1.00 24.14 128 ASP A O 1
ATOM 844 N N . VAL A 1 129 ? 157.168 133.332 203.041 1.00 23.83 129 VAL A N 1
ATOM 845 C CA . VAL A 1 129 ? 155.861 132.828 202.638 1.00 23.83 129 VAL A CA 1
ATOM 846 C C . VAL A 1 129 ? 155.628 131.503 203.348 1.00 23.83 129 VAL A C 1
ATOM 847 O O . VAL A 1 129 ? 156.456 130.589 203.256 1.00 23.83 129 VAL A O 1
ATOM 851 N N . TYR A 1 130 ? 154.509 131.403 204.055 1.00 27.52 130 TYR A N 1
ATOM 852 C CA . TYR A 1 130 ? 154.137 130.208 204.795 1.00 27.52 130 TYR A CA 1
ATOM 853 C C . TYR A 1 130 ? 152.839 129.634 204.243 1.00 27.52 130 TYR A C 1
ATOM 854 O O . TYR A 1 130 ? 152.157 130.247 203.420 1.00 27.52 130 TYR A O 1
ATOM 863 N N . ARG A 1 131 ? 152.504 128.434 204.709 1.00 35.24 131 ARG A N 1
ATOM 864 C CA . ARG A 1 131 ? 151.230 127.818 204.373 1.00 35.24 131 ARG A CA 1
ATOM 865 C C . ARG A 1 131 ? 150.817 126.889 205.504 1.00 35.24 131 ARG A C 1
ATOM 866 O O . ARG A 1 131 ? 151.647 126.432 206.293 1.00 35.24 131 ARG A O 1
ATOM 874 N N . GLY A 1 132 ? 149.519 126.618 205.575 1.00 41.05 132 GLY A N 1
ATOM 875 C CA . GLY A 1 132 ? 148.971 125.772 206.618 1.00 41.05 132 GLY A CA 1
ATOM 876 C C . GLY A 1 132 ? 149.341 124.309 206.470 1.00 41.05 132 GLY A C 1
ATOM 877 O O . GLY A 1 132 ? 149.111 123.506 207.374 1.00 41.05 132 GLY A O 1
ATOM 878 N N . SER A 1 145 ? 153.691 121.104 213.944 1.00 72.37 145 SER A N 1
ATOM 879 C CA . SER A 1 145 ? 152.931 121.247 212.708 1.00 72.37 145 SER A CA 1
ATOM 880 C C . SER A 1 145 ? 151.959 122.417 212.786 1.00 72.37 145 SER A C 1
ATOM 881 O O . SER A 1 145 ? 150.753 122.222 212.944 1.00 72.37 145 SER A O 1
ATOM 884 N N . LYS A 1 146 ? 152.484 123.637 212.678 1.00 65.61 146 LYS A N 1
ATOM 885 C CA . LYS A 1 146 ? 151.657 124.835 212.701 1.00 65.61 146 LYS A CA 1
ATOM 886 C C . LYS A 1 146 ? 151.634 125.525 211.343 1.00 65.61 146 LYS A C 1
ATOM 887 O O . LYS A 1 146 ? 150.571 125.652 210.732 1.00 65.61 146 LYS A O 1
ATOM 893 N N . ASP A 1 147 ? 152.803 125.922 210.838 1.00 52.38 147 ASP A N 1
ATOM 894 C CA . ASP A 1 147 ? 152.982 126.569 209.542 1.00 52.38 147 ASP A CA 1
ATOM 895 C C . ASP A 1 147 ? 154.339 126.181 208.973 1.00 52.38 147 ASP A C 1
ATOM 896 O O . ASP A 1 147 ? 155.356 126.294 209.665 1.00 52.38 147 ASP A O 1
ATOM 901 N N . GLU A 1 148 ? 154.375 125.728 207.726 1.00 38.20 148 GLU A N 1
ATOM 902 C CA . GLU A 1 148 ? 155.627 125.356 207.087 1.00 38.20 148 GLU A CA 1
ATOM 903 C C . GLU A 1 148 ? 156.032 126.410 206.065 1.00 38.20 148 GLU A C 1
ATOM 904 O O . GLU A 1 148 ? 155.223 126.839 205.238 1.00 38.20 148 GLU A O 1
ATOM 910 N N . LYS A 1 149 ? 157.287 126.841 206.148 1.00 27.19 149 LYS A N 1
ATOM 911 C CA . LYS A 1 149 ? 157.808 127.867 205.256 1.00 27.19 149 LYS A CA 1
ATOM 912 C C . LYS A 1 149 ? 158.090 127.254 203.891 1.00 27.19 149 LYS A C 1
ATOM 913 O O . LYS A 1 149 ? 158.760 126.221 203.794 1.00 27.19 149 LYS A O 1
ATOM 919 N N . ILE A 1 150 ? 157.580 127.888 202.838 1.00 25.09 150 ILE A N 1
ATOM 920 C CA . ILE A 1 150 ? 157.758 127.394 201.477 1.00 25.09 150 ILE A CA 1
ATOM 921 C C . ILE A 1 150 ? 158.600 128.319 200.617 1.00 25.09 150 ILE A C 1
ATOM 922 O O . ILE A 1 150 ? 159.000 127.915 199.514 1.00 25.09 150 ILE A O 1
ATOM 927 N N . PHE A 1 151 ? 158.882 129.536 201.072 1.00 22.73 151 PHE A N 1
ATOM 928 C CA . PHE A 1 151 ? 159.695 130.458 200.297 1.00 22.73 151 PHE A CA 1
ATOM 929 C C . PHE A 1 151 ? 160.312 131.485 201.231 1.00 22.73 151 PHE A C 1
ATOM 930 O O . PHE A 1 151 ? 159.652 131.973 202.149 1.00 22.73 151 PHE A O 1
ATOM 938 N N . HIS A 1 152 ? 161.581 131.799 200.991 1.00 21.57 152 HIS A N 1
ATOM 939 C CA . HIS A 1 152 ? 162.266 132.873 201.689 1.00 21.57 152 HIS A CA 1
ATOM 940 C C . HIS A 1 152 ? 163.168 133.595 200.703 1.00 21.57 152 HIS A C 1
ATOM 941 O O . HIS A 1 152 ? 163.788 132.963 199.844 1.00 21.57 152 HIS A O 1
ATOM 948 N N . THR A 1 153 ? 163.232 134.917 200.820 1.00 21.57 153 THR A N 1
ATOM 949 C CA . THR A 1 153 ? 164.103 135.705 199.964 1.00 21.57 153 THR A CA 1
ATOM 950 C C . THR A 1 153 ? 164.408 137.027 200.647 1.00 21.57 153 THR A C 1
ATOM 951 O O . THR A 1 153 ? 163.762 137.415 201.622 1.00 21.57 153 THR A O 1
ATOM 955 N N . SER A 1 154 ? 165.417 137.712 200.123 1.00 21.78 154 SER A N 1
ATOM 956 C CA . SER A 1 154 ? 165.793 139.036 200.582 1.00 21.78 154 SER A CA 1
ATOM 957 C C . SER A 1 154 ? 165.865 139.969 199.386 1.00 21.78 154 SER A C 1
ATOM 958 O O . SER A 1 154 ? 166.228 139.559 198.281 1.00 21.78 154 SER A O 1
ATOM 961 N N . ARG A 1 155 ? 165.497 141.228 199.610 1.00 18.91 155 ARG A N 1
ATOM 962 C CA . ARG A 1 155 ? 165.579 142.236 198.576 1.00 18.91 155 ARG A CA 1
ATOM 963 C C . ARG A 1 155 ? 166.139 143.502 199.211 1.00 18.91 155 ARG A C 1
ATOM 964 O O . ARG A 1 155 ? 165.530 144.041 200.152 1.00 18.91 155 ARG A O 1
ATOM 972 N N . PRO A 1 156 ? 167.288 143.990 198.747 1.00 17.11 156 PRO A N 1
ATOM 973 C CA . PRO A 1 156 ? 167.757 145.305 199.198 1.00 17.11 156 PRO A CA 1
ATOM 974 C C . PRO A 1 156 ? 166.803 146.393 198.729 1.00 17.11 156 PRO A C 1
ATOM 975 O O . PRO A 1 156 ? 166.382 146.414 197.571 1.00 17.11 156 PRO A O 1
ATOM 979 N N . ILE A 1 157 ? 166.456 147.294 199.643 1.00 18.16 157 ILE A N 1
ATOM 980 C CA . ILE A 1 157 ? 165.504 148.360 199.367 1.00 18.16 157 ILE A CA 1
ATOM 981 C C . ILE A 1 157 ? 166.108 149.687 199.798 1.00 18.16 157 ILE A C 1
ATOM 982 O O . ILE A 1 157 ? 166.832 149.769 200.794 1.00 18.16 157 ILE A O 1
ATOM 987 N N . VAL A 1 158 ? 165.817 150.725 199.033 1.00 20.19 158 VAL A N 1
ATOM 988 C CA . VAL A 1 158 ? 166.225 152.078 199.386 1.00 20.19 158 VAL A CA 1
ATOM 989 C C . VAL A 1 158 ? 165.158 152.685 200.285 1.00 20.19 158 VAL A C 1
ATOM 990 O O . VAL A 1 158 ? 163.955 152.509 200.070 1.00 20.19 158 VAL A O 1
ATOM 994 N N . CYS A 1 159 ? 165.602 153.393 201.316 1.00 27.05 159 CYS A N 1
ATOM 995 C CA . CYS A 1 159 ? 164.706 153.970 202.305 1.00 27.05 159 CYS A CA 1
ATOM 996 C C . CYS A 1 159 ? 164.874 155.480 202.337 1.00 27.05 159 CYS A C 1
ATOM 997 O O . CYS A 1 159 ? 165.997 155.991 202.332 1.00 27.05 159 CYS A O 1
ATOM 1000 N N . LEU A 1 160 ? 163.747 156.185 202.364 1.00 26.63 160 LEU A N 1
ATOM 1001 C CA . LEU A 1 160 ? 163.767 157.639 202.429 1.00 26.63 160 LEU A CA 1
ATOM 1002 C C . LEU A 1 160 ? 164.231 158.107 203.801 1.00 26.63 160 LEU A C 1
ATOM 1003 O O . LEU A 1 160 ? 163.770 157.606 204.830 1.00 26.63 160 LEU A O 1
ATOM 1008 N N . ALA A 1 161 ? 165.140 159.072 203.812 1.00 37.94 161 ALA A N 1
ATOM 1009 C CA . ALA A 1 161 ? 165.600 159.706 205.036 1.00 37.94 161 ALA A CA 1
ATOM 1010 C C . ALA A 1 161 ? 165.120 161.152 205.085 1.00 37.94 161 ALA A C 1
ATOM 1011 O O . ALA A 1 161 ? 164.720 161.738 204.078 1.00 37.94 161 ALA A O 1
ATOM 1013 N N . LEU A 1 162 ? 165.159 161.726 206.288 1.00 45.34 162 LEU A N 1
ATOM 1014 C CA . LEU A 1 162 ? 164.769 163.119 206.461 1.00 45.34 162 LEU A CA 1
ATOM 1015 C C . LEU A 1 162 ? 165.750 164.085 205.813 1.00 45.34 162 LEU A C 1
ATOM 1016 O O . LEU A 1 162 ? 165.356 165.198 205.450 1.00 45.34 162 LEU A O 1
ATOM 1021 N N . THR A 1 163 ? 167.013 163.686 205.658 1.00 46.73 163 THR A N 1
ATOM 1022 C CA . THR A 1 163 ? 168.000 164.539 205.013 1.00 46.73 163 THR A CA 1
ATOM 1023 C C . THR A 1 163 ? 167.900 164.505 203.495 1.00 46.73 163 THR A C 1
ATOM 1024 O O . THR A 1 163 ? 168.486 165.366 202.830 1.00 46.73 163 THR A O 1
ATOM 1028 N N . ASP A 1 164 ? 167.178 163.538 202.936 1.00 42.21 164 ASP A N 1
ATOM 1029 C CA . ASP A 1 164 ? 167.046 163.441 201.489 1.00 42.21 164 ASP A CA 1
ATOM 1030 C C . ASP A 1 164 ? 166.215 164.600 200.955 1.00 42.21 164 ASP A C 1
ATOM 1031 O O . ASP A 1 164 ? 165.117 164.874 201.451 1.00 42.21 164 ASP A O 1
ATOM 1036 N N . SER A 1 165 ? 166.742 165.279 199.943 1.00 43.01 165 SER A N 1
ATOM 1037 C CA . SER A 1 165 ? 166.066 166.391 199.297 1.00 43.01 165 SER A CA 1
ATOM 1038 C C . SER A 1 165 ? 165.933 166.104 197.809 1.00 43.01 165 SER A C 1
ATOM 1039 O O . SER A 1 165 ? 166.715 165.350 197.226 1.00 43.01 165 SER A O 1
ATOM 1042 N N . MET A 1 166 ? 164.927 166.716 197.197 1.00 37.36 166 MET A N 1
ATOM 1043 C CA . MET A 1 166 ? 164.602 166.484 195.797 1.00 37.36 166 MET A CA 1
ATOM 1044 C C . MET A 1 166 ? 165.029 167.697 194.984 1.00 37.36 166 MET A C 1
ATOM 1045 O O . MET A 1 166 ? 164.505 168.799 195.181 1.00 37.36 166 MET A O 1
ATOM 1050 N N . SER A 1 167 ? 165.979 167.490 194.077 1.00 38.82 167 SER A N 1
ATOM 1051 C CA . SER A 1 167 ? 166.534 168.584 193.301 1.00 38.82 167 SER A CA 1
ATOM 1052 C C . SER A 1 167 ? 165.529 169.074 192.260 1.00 38.82 167 SER A C 1
ATOM 1053 O O . SER A 1 167 ? 164.704 168.299 191.768 1.00 38.82 167 SER A O 1
ATOM 1056 N N . PRO A 1 168 ? 165.572 170.364 191.912 1.00 37.00 168 PRO A N 1
ATOM 1057 C CA . PRO A 1 168 ? 164.715 170.854 190.821 1.00 37.00 168 PRO A CA 1
ATOM 1058 C C . PRO A 1 168 ? 165.019 170.218 189.476 1.00 37.00 168 PRO A C 1
ATOM 1059 O O . PRO A 1 168 ? 164.154 170.243 188.593 1.00 37.00 168 PRO A O 1
ATOM 1063 N N . GLN A 1 169 ? 166.218 169.662 189.286 1.00 38.54 169 GLN A N 1
ATOM 1064 C CA . GLN A 1 169 ? 166.508 168.934 188.055 1.00 38.54 169 GLN A CA 1
ATOM 1065 C C . GLN A 1 169 ? 165.632 167.694 187.931 1.00 38.54 169 GLN A C 1
ATOM 1066 O O . GLN A 1 169 ? 165.167 167.362 186.835 1.00 38.54 169 GLN A O 1
ATOM 1072 N N . GLU A 1 170 ? 165.405 166.992 189.044 1.00 36.15 170 GLU A N 1
ATOM 1073 C CA . GLU A 1 170 ? 164.526 165.828 189.022 1.00 36.15 170 GLU A CA 1
ATOM 1074 C C . GLU A 1 170 ? 163.078 166.220 188.760 1.00 36.15 170 GLU A C 1
ATOM 1075 O O . GLU A 1 170 ? 162.331 165.448 188.150 1.00 36.15 170 GLU A O 1
ATOM 1081 N N . ILE A 1 171 ? 162.663 167.404 189.215 1.00 34.63 171 ILE A N 1
ATOM 1082 C CA . ILE A 1 171 ? 161.306 167.871 188.949 1.00 34.63 171 ILE A CA 1
ATOM 1083 C C . ILE A 1 171 ? 161.090 168.063 187.455 1.00 34.63 171 ILE A C 1
ATOM 1084 O O . ILE A 1 171 ? 160.051 167.677 186.908 1.00 34.63 171 ILE A O 1
ATOM 1089 N N . GLU A 1 172 ? 162.063 168.667 186.772 1.00 40.04 172 GLU A N 1
ATOM 1090 C CA . GLU A 1 172 ? 161.914 168.934 185.347 1.00 40.04 172 GLU A CA 1
ATOM 1091 C C . GLU A 1 172 ? 161.912 167.645 184.533 1.00 40.04 172 GLU A C 1
ATOM 1092 O O . GLU A 1 172 ? 161.146 167.514 183.572 1.00 40.04 172 GLU A O 1
ATOM 1098 N N . GLN A 1 173 ? 162.752 166.680 184.905 1.00 38.07 173 GLN A N 1
ATOM 1099 C CA . GLN A 1 173 ? 162.920 165.472 184.107 1.00 38.07 173 GLN A CA 1
ATOM 1100 C C . GLN A 1 173 ? 161.928 164.374 184.471 1.00 38.07 173 GLN A C 1
ATOM 1101 O O . GLN A 1 173 ? 161.363 163.734 183.578 1.00 38.07 173 GLN A O 1
ATOM 1107 N N . LEU A 1 174 ? 161.701 164.138 185.763 1.00 31.81 174 LEU A N 1
ATOM 1108 C CA . LEU A 1 174 ? 160.868 163.032 186.220 1.00 31.81 174 LEU A CA 1
ATOM 1109 C C . LEU A 1 174 ? 159.427 163.454 186.471 1.00 31.81 174 LEU A C 1
ATOM 1110 O O . LEU A 1 174 ? 158.748 162.875 187.324 1.00 31.81 174 LEU A O 1
ATOM 1115 N N . GLY A 1 175 ? 158.943 164.448 185.736 1.00 32.65 175 GLY A N 1
ATOM 1116 C CA . GLY A 1 175 ? 157.596 164.931 185.908 1.00 32.65 175 GLY A CA 1
ATOM 1117 C C . GLY A 1 175 ? 157.514 165.957 187.014 1.00 32.65 175 GLY A C 1
ATOM 1118 O O . GLY A 1 175 ? 158.170 165.838 188.053 1.00 32.65 175 GLY A O 1
ATOM 1119 N N . PRO A 1 176 ? 156.711 167.003 186.801 1.00 28.03 176 PRO A N 1
ATOM 1120 C CA . PRO A 1 176 ? 156.586 168.047 187.829 1.00 28.03 176 PRO A CA 1
ATOM 1121 C C . PRO A 1 176 ? 156.028 167.540 189.144 1.00 28.03 176 PRO A C 1
ATOM 1122 O O . PRO A 1 176 ? 156.417 168.050 190.201 1.00 28.03 176 PRO A O 1
ATOM 1126 N N . SER A 1 177 ? 155.137 166.553 189.116 1.00 23.80 177 SER A N 1
ATOM 1127 C CA . SER A 1 177 ? 154.509 166.073 190.338 1.00 23.80 177 SER A CA 1
ATOM 1128 C C . SER A 1 177 ? 155.534 165.418 191.255 1.00 23.80 177 SER A C 1
ATOM 1129 O O . SER A 1 177 ? 156.367 164.623 190.816 1.00 23.80 177 SER A O 1
ATOM 1132 N N . ARG A 1 178 ? 155.466 165.762 192.543 1.00 22.75 178 ARG A N 1
ATOM 1133 C CA . ARG A 1 178 ? 156.368 165.157 193.517 1.00 22.75 178 ARG A CA 1
ATOM 1134 C C . ARG A 1 178 ? 156.130 163.659 193.627 1.00 22.75 178 ARG A C 1
ATOM 1135 O O . ARG A 1 178 ? 157.080 162.880 193.759 1.00 22.75 178 ARG A O 1
ATOM 1143 N N . LEU A 1 179 ? 154.865 163.238 193.582 1.00 21.83 179 LEU A N 1
ATOM 1144 C CA . LEU A 1 179 ? 154.554 161.818 193.691 1.00 21.83 179 LEU A CA 1
ATOM 1145 C C . LEU A 1 179 ? 155.093 161.030 192.505 1.00 21.83 179 LEU A C 1
ATOM 1146 O O . LEU A 1 179 ? 155.494 159.873 192.666 1.00 21.83 179 LEU A O 1
ATOM 1151 N N . ASP A 1 180 ? 155.106 161.629 191.312 1.00 25.09 180 ASP A N 1
ATOM 1152 C CA . ASP A 1 180 ? 155.712 160.967 190.162 1.00 25.09 180 ASP A CA 1
ATOM 1153 C C . ASP A 1 180 ? 157.208 160.765 190.355 1.00 25.09 180 ASP A C 1
ATOM 1154 O O . ASP A 1 180 ? 157.739 159.706 190.005 1.00 25.09 180 ASP A O 1
ATOM 1159 N N . VAL A 1 181 ? 157.900 161.763 190.905 1.00 23.88 181 VAL A N 1
ATOM 1160 C CA . VAL A 1 181 ? 159.331 161.628 191.153 1.00 23.88 181 VAL A CA 1
ATOM 1161 C C . VAL A 1 181 ? 159.600 160.549 192.193 1.00 23.88 181 VAL A C 1
ATOM 1162 O O . VAL A 1 181 ? 160.532 159.753 192.044 1.00 23.88 181 VAL A O 1
ATOM 1166 N N . TYR A 1 182 ? 158.801 160.504 193.262 1.00 21.43 182 TYR A N 1
ATOM 1167 C CA . TYR A 1 182 ? 158.959 159.444 194.252 1.00 21.43 182 TYR A CA 1
ATOM 1168 C C . TYR A 1 182 ? 158.680 158.072 193.656 1.00 21.43 182 TYR A C 1
ATOM 1169 O O . TYR A 1 182 ? 159.387 157.107 193.965 1.00 21.43 182 TYR A O 1
ATOM 1178 N N . ASP A 1 183 ? 157.653 157.963 192.814 1.00 24.37 183 ASP A N 1
ATOM 1179 C CA . ASP A 1 183 ? 157.331 156.686 192.191 1.00 24.37 183 ASP A CA 1
ATOM 1180 C C . ASP A 1 183 ? 158.448 156.219 191.267 1.00 24.37 183 ASP A C 1
ATOM 1181 O O . ASP A 1 183 ? 158.795 155.033 191.254 1.00 24.37 183 ASP A O 1
ATOM 1186 N N . GLU A 1 184 ? 159.018 157.130 190.484 1.00 27.56 184 GLU A N 1
ATOM 1187 C CA . GLU A 1 184 ? 160.060 156.772 189.534 1.00 27.56 184 GLU A CA 1
ATOM 1188 C C . GLU A 1 184 ? 161.432 156.653 190.188 1.00 27.56 184 GLU A C 1
ATOM 1189 O O . GLU A 1 184 ? 162.343 156.072 189.590 1.00 27.56 184 GLU A O 1
ATOM 1195 N N . GLU A 1 185 ? 161.588 157.143 191.414 1.00 23.08 185 GLU A N 1
ATOM 1196 C CA . GLU A 1 185 ? 162.883 157.239 192.075 1.00 23.08 185 GLU A CA 1
ATOM 1197 C C . GLU A 1 185 ? 162.998 156.394 193.332 1.00 23.08 185 GLU A C 1
ATOM 1198 O O . GLU A 1 185 ? 164.008 155.713 193.518 1.00 23.08 185 GLU A O 1
ATOM 1204 N N . TRP A 1 186 ? 161.990 156.413 194.202 1.00 20.12 186 TRP A N 1
ATOM 1205 C CA . TRP A 1 186 ? 162.084 155.775 195.505 1.00 20.12 186 TRP A CA 1
ATOM 1206 C C . TRP A 1 186 ? 161.204 154.547 195.667 1.00 20.12 186 TRP A C 1
ATOM 1207 O O . TRP A 1 186 ? 161.311 153.870 196.695 1.00 20.12 186 TRP A O 1
ATOM 1218 N N . LEU A 1 187 ? 160.345 154.237 194.702 1.00 18.13 187 LEU A N 1
ATOM 1219 C CA . LEU A 1 187 ? 159.454 153.095 194.831 1.00 18.13 187 LEU A CA 1
ATOM 1220 C C . LEU A 1 187 ? 160.234 151.801 194.647 1.00 18.13 187 LEU A C 1
ATOM 1221 O O . LEU A 1 187 ? 160.912 151.611 193.634 1.00 18.13 187 LEU A O 1
ATOM 1226 N N . ASN A 1 188 ? 160.131 150.912 195.632 1.00 17.81 188 ASN A N 1
ATOM 1227 C CA . ASN A 1 188 ? 160.821 149.628 195.607 1.00 17.81 188 ASN A CA 1
ATOM 1228 C C . ASN A 1 188 ? 159.886 148.593 194.998 1.00 17.81 188 ASN A C 1
ATOM 1229 O O . ASN A 1 188 ? 158.894 148.203 195.619 1.00 17.81 188 ASN A O 1
ATOM 1234 N N . THR A 1 189 ? 160.199 148.149 193.787 1.00 20.71 189 THR A N 1
ATOM 1235 C CA . THR A 1 189 ? 159.381 147.177 193.077 1.00 20.71 189 THR A CA 1
ATOM 1236 C C . THR A 1 189 ? 160.024 145.802 193.203 1.00 20.71 189 THR A C 1
ATOM 1237 O O . THR A 1 189 ? 161.165 145.605 192.773 1.00 20.71 189 THR A O 1
ATOM 1241 N N . ILE A 1 190 ? 159.293 144.860 193.788 1.00 20.86 190 ILE A N 1
ATOM 1242 C CA . ILE A 1 190 ? 159.781 143.508 194.027 1.00 20.86 190 ILE A CA 1
ATOM 1243 C C . ILE A 1 190 ? 158.844 142.546 193.313 1.00 20.86 190 ILE A C 1
ATOM 1244 O O . ILE A 1 190 ? 157.675 142.410 193.694 1.00 20.86 190 ILE A O 1
ATOM 1249 N N . ARG A 1 191 ? 159.351 141.876 192.283 1.00 29.87 191 ARG A N 1
ATOM 1250 C CA . ARG A 1 191 ? 158.589 140.883 191.536 1.00 29.87 191 ARG A CA 1
ATOM 1251 C C . ARG A 1 191 ? 159.226 139.517 191.742 1.00 29.87 191 ARG A C 1
ATOM 1252 O O . ARG A 1 191 ? 160.428 139.349 191.514 1.00 29.87 191 ARG A O 1
ATOM 1260 N N . ILE A 1 192 ? 158.424 138.551 192.175 1.00 31.22 192 ILE A N 1
ATOM 1261 C CA . ILE A 1 192 ? 158.867 137.175 192.370 1.00 31.22 192 ILE A CA 1
ATOM 1262 C C . ILE A 1 192 ? 157.866 136.287 191.645 1.00 31.22 192 ILE A C 1
ATOM 1263 O O . ILE A 1 192 ? 156.740 136.094 192.116 1.00 31.22 192 ILE A O 1
ATOM 1268 N N . GLU A 1 193 ? 158.268 135.735 190.503 1.00 42.86 193 GLU A N 1
ATOM 1269 C CA . GLU A 1 193 ? 157.397 134.899 189.691 1.00 42.86 193 GLU A CA 1
ATOM 1270 C C . GLU A 1 193 ? 157.980 133.502 189.543 1.00 42.86 193 GLU A C 1
ATOM 1271 O O . GLU A 1 193 ? 159.200 133.318 189.518 1.00 42.86 193 GLU A O 1
ATOM 1277 N N . ASP A 1 194 ? 157.081 132.520 189.444 1.00 49.57 194 ASP A N 1
ATOM 1278 C CA . ASP A 1 194 ? 157.434 131.128 189.166 1.00 49.57 194 ASP A CA 1
ATOM 1279 C C . ASP A 1 194 ? 158.412 130.573 190.199 1.00 49.57 194 ASP A C 1
ATOM 1280 O O . ASP A 1 194 ? 159.357 129.857 189.860 1.00 49.57 194 ASP A O 1
ATOM 1285 N N . LYS A 1 195 ? 158.202 130.906 191.472 1.00 41.83 195 LYS A N 1
ATOM 1286 C CA . LYS A 1 195 ? 159.046 130.399 192.544 1.00 41.83 195 LYS A CA 1
ATOM 1287 C C . LYS A 1 195 ? 158.273 129.895 193.752 1.00 41.83 195 LYS A C 1
ATOM 1288 O O . LYS A 1 195 ? 158.874 129.238 194.609 1.00 41.83 195 LYS A O 1
ATOM 1294 N N . ILE A 1 196 ? 156.977 130.173 193.853 1.00 37.43 196 ILE A N 1
ATOM 1295 C CA . ILE A 1 196 ? 156.150 129.720 194.965 1.00 37.43 196 ILE A CA 1
ATOM 1296 C C . ILE A 1 196 ? 155.072 128.800 194.413 1.00 37.43 196 ILE A C 1
ATOM 1297 O O . ILE A 1 196 ? 154.351 129.168 193.478 1.00 37.43 196 ILE A O 1
ATOM 1302 N N . SER A 1 197 ? 154.969 127.606 194.986 1.00 42.91 197 SER A N 1
ATOM 1303 C CA . SER A 1 197 ? 153.978 126.616 194.593 1.00 42.91 197 SER A CA 1
ATOM 1304 C C . SER A 1 197 ? 153.024 126.384 195.754 1.00 42.91 197 SER A C 1
ATOM 1305 O O . SER A 1 197 ? 153.464 126.136 196.881 1.00 42.91 197 SER A O 1
ATOM 1308 N N . LEU A 1 198 ? 151.726 126.462 195.479 1.00 45.22 198 LEU A N 1
ATOM 1309 C CA . LEU A 1 198 ? 150.708 126.296 196.504 1.00 45.22 198 LEU A CA 1
ATOM 1310 C C . LEU A 1 198 ? 149.638 125.327 196.025 1.00 45.22 198 LEU A C 1
ATOM 1311 O O . LEU A 1 198 ? 149.256 125.337 194.852 1.00 45.22 198 LEU A O 1
ATOM 1316 N N . GLU A 1 199 ? 149.164 124.492 196.943 1.00 51.93 199 GLU A N 1
ATOM 1317 C CA . GLU A 1 199 ? 148.067 123.573 196.694 1.00 51.93 199 GLU A CA 1
ATOM 1318 C C . GLU A 1 199 ? 146.828 124.046 197.442 1.00 51.93 199 GLU A C 1
ATOM 1319 O O . GLU A 1 199 ? 146.923 124.635 198.522 1.00 51.93 199 GLU A O 1
ATOM 1325 N N . SER A 1 200 ? 145.661 123.782 196.859 1.00 51.73 200 SER A N 1
ATOM 1326 C CA . SER A 1 200 ? 144.411 124.174 197.498 1.00 51.73 200 SER A CA 1
ATOM 1327 C C . SER A 1 200 ? 144.087 123.338 198.727 1.00 51.73 200 SER A C 1
ATOM 1328 O O . SER A 1 200 ? 143.183 123.713 199.483 1.00 51.73 200 SER A O 1
ATOM 1331 N N . SER A 1 201 ? 144.791 122.226 198.946 1.00 49.94 201 SER A N 1
ATOM 1332 C CA . SER A 1 201 ? 144.568 121.417 200.137 1.00 49.94 201 SER A CA 1
ATOM 1333 C C . SER A 1 201 ? 144.944 122.156 201.413 1.00 49.94 201 SER A C 1
ATOM 1334 O O . SER A 1 201 ? 144.469 121.786 202.492 1.00 49.94 201 SER A O 1
ATOM 1337 N N . TYR A 1 202 ? 145.782 123.181 201.316 1.00 44.62 202 TYR A N 1
ATOM 1338 C CA . TYR A 1 202 ? 146.179 123.973 202.467 1.00 44.62 202 TYR A CA 1
ATOM 1339 C C . TYR A 1 202 ? 145.151 125.066 202.727 1.00 44.62 202 TYR A C 1
ATOM 1340 O O . TYR A 1 202 ? 144.537 125.602 201.801 1.00 44.62 202 TYR A O 1
ATOM 1349 N N . GLU A 1 203 ? 144.966 125.391 204.004 1.00 42.75 203 GLU A N 1
ATOM 1350 C CA . GLU A 1 203 ? 143.880 126.277 204.402 1.00 42.75 203 GLU A CA 1
ATOM 1351 C C . GLU A 1 203 ? 144.287 127.742 204.466 1.00 42.75 203 GLU A C 1
ATOM 1352 O O . GLU A 1 203 ? 143.468 128.614 204.161 1.00 42.75 203 GLU A O 1
ATOM 1358 N N . THR A 1 204 ? 145.526 128.036 204.851 1.00 36.72 204 THR A N 1
ATOM 1359 C CA . THR A 1 204 ? 145.955 129.406 205.079 1.00 36.72 204 THR A CA 1
ATOM 1360 C C . THR A 1 204 ? 147.302 129.629 204.410 1.00 36.72 204 THR A C 1
ATOM 1361 O O . THR A 1 204 ? 148.130 128.719 204.333 1.00 36.72 204 THR A O 1
ATOM 1365 N N . ILE A 1 205 ? 147.510 130.847 203.913 1.00 29.74 205 ILE A N 1
ATOM 1366 C CA . ILE A 1 205 ? 148.798 131.271 203.380 1.00 29.74 205 ILE A CA 1
ATOM 1367 C C . ILE A 1 205 ? 149.168 132.601 204.021 1.00 29.74 205 ILE A C 1
ATOM 1368 O O . ILE A 1 205 ? 148.326 133.497 204.134 1.00 29.74 205 ILE A O 1
ATOM 1373 N N . SER A 1 206 ? 150.419 132.719 204.457 1.00 26.47 206 SER A N 1
ATOM 1374 C CA . SER A 1 206 ? 150.911 133.909 205.132 1.00 26.47 206 SER A CA 1
ATOM 1375 C C . SER A 1 206 ? 152.116 134.469 204.390 1.00 26.47 206 SER A C 1
ATOM 1376 O O . SER A 1 206 ? 152.925 133.723 203.833 1.00 26.47 206 SER A O 1
ATOM 1379 N N . VAL A 1 207 ? 152.226 135.795 204.385 1.00 22.64 207 VAL A N 1
ATOM 1380 C CA . VAL A 1 207 ? 153.359 136.494 203.792 1.00 22.64 207 VAL A CA 1
ATOM 1381 C C . VAL A 1 207 ? 153.930 137.427 204.848 1.00 22.64 207 VAL A C 1
ATOM 1382 O O . VAL A 1 207 ? 153.210 138.278 205.382 1.00 22.64 207 VAL A O 1
ATOM 1386 N N . PHE A 1 208 ? 155.215 137.270 205.149 1.00 22.62 208 PHE A N 1
ATOM 1387 C CA . PHE A 1 208 ? 155.879 138.097 206.146 1.00 22.62 208 PHE A CA 1
ATOM 1388 C C . PHE A 1 208 ? 156.840 139.064 205.470 1.00 22.62 208 PHE A C 1
ATOM 1389 O O . PHE A 1 208 ? 157.642 138.668 204.621 1.00 22.62 208 PHE A O 1
ATOM 1397 N N . LEU A 1 209 ? 156.754 140.336 205.851 1.00 23.14 209 LEU A N 1
ATOM 1398 C CA . LEU A 1 209 ? 157.664 141.365 205.364 1.00 23.14 209 LEU A CA 1
ATOM 1399 C C . LEU A 1 209 ? 158.362 141.990 206.559 1.00 23.14 209 LEU A C 1
ATOM 1400 O O . LEU A 1 209 ? 157.700 142.457 207.491 1.00 23.14 209 LEU A O 1
ATOM 1405 N N . LYS A 1 210 ? 159.692 142.001 206.534 1.00 25.18 210 LYS A N 1
ATOM 1406 C CA . LYS A 1 210 ? 160.466 142.533 207.644 1.00 25.18 210 LYS A CA 1
ATOM 1407 C C . LYS A 1 210 ? 161.775 143.102 207.120 1.00 25.18 210 LYS A C 1
ATOM 1408 O O . LYS A 1 210 ? 162.362 142.563 206.180 1.00 25.18 210 LYS A O 1
ATOM 1414 N N . THR A 1 211 ? 162.221 144.195 207.731 1.00 26.71 211 THR A N 1
ATOM 1415 C CA . THR A 1 211 ? 163.534 144.764 207.466 1.00 26.71 211 THR A CA 1
ATOM 1416 C C . THR A 1 211 ? 164.494 144.337 208.568 1.00 26.71 211 THR A C 1
ATOM 1417 O O . THR A 1 211 ? 164.214 144.523 209.756 1.00 26.71 211 THR A O 1
ATOM 1421 N N . GLU A 1 212 ? 165.627 143.761 208.169 1.00 30.69 212 GLU A N 1
ATOM 1422 C CA . GLU A 1 212 ? 166.521 143.112 209.118 1.00 30.69 212 GLU A CA 1
ATOM 1423 C C . GLU A 1 212 ? 167.456 144.071 209.842 1.00 30.69 212 GLU A C 1
ATOM 1424 O O . GLU A 1 212 ? 168.037 143.685 210.862 1.00 30.69 212 GLU A O 1
ATOM 1430 N N . ILE A 1 213 ? 167.620 145.299 209.355 1.00 30.96 213 ILE A N 1
ATOM 1431 C CA . ILE A 1 213 ? 168.577 146.218 209.963 1.00 30.96 213 ILE A CA 1
ATOM 1432 C C . ILE A 1 213 ? 167.887 147.100 210.993 1.00 30.96 213 ILE A C 1
ATOM 1433 O O . ILE A 1 213 ? 168.240 147.081 212.177 1.00 30.96 213 ILE A O 1
ATOM 1438 N N . ALA A 1 214 ? 166.905 147.880 210.553 1.00 34.11 214 ALA A N 1
ATOM 1439 C CA . ALA A 1 214 ? 166.225 148.832 211.416 1.00 34.11 214 ALA A CA 1
ATOM 1440 C C . ALA A 1 214 ? 164.731 148.809 211.136 1.00 34.11 214 ALA A C 1
ATOM 1441 O O . ALA A 1 214 ? 164.283 148.389 210.067 1.00 34.11 214 ALA A O 1
ATOM 1443 N N . GLN A 1 215 ? 163.961 149.265 212.120 1.00 39.00 215 GLN A N 1
ATOM 1444 C CA . GLN A 1 215 ? 162.520 149.390 211.961 1.00 39.00 215 GLN A CA 1
ATOM 1445 C C . GLN A 1 215 ? 162.208 150.585 211.071 1.00 39.00 215 GLN A C 1
ATOM 1446 O O . GLN A 1 215 ? 162.718 151.687 211.296 1.00 39.00 215 GLN A O 1
ATOM 1452 N N . ARG A 1 216 ? 161.374 150.364 210.060 1.00 32.10 216 ARG A N 1
ATOM 1453 C CA . ARG A 1 216 ? 161.052 151.388 209.081 1.00 32.10 216 ARG A CA 1
ATOM 1454 C C . ARG A 1 216 ? 159.544 151.482 208.908 1.00 32.10 216 ARG A C 1
ATOM 1455 O O . ARG A 1 216 ? 158.791 150.602 209.331 1.00 32.10 216 ARG A O 1
ATOM 1463 N N . ASN A 1 217 ? 159.113 152.570 208.279 1.00 29.01 217 ASN A N 1
ATOM 1464 C CA . ASN A 1 217 ? 157.719 152.746 207.890 1.00 29.01 217 ASN A CA 1
ATOM 1465 C C . ASN A 1 217 ? 157.557 152.240 206.463 1.00 29.01 217 ASN A C 1
ATOM 1466 O O . ASN A 1 217 ? 157.946 152.919 205.508 1.00 29.01 217 ASN A O 1
ATOM 1471 N N . LEU A 1 218 ? 156.991 151.047 206.316 1.00 22.80 218 LEU A N 1
ATOM 1472 C CA . LEU A 1 218 ? 156.762 150.456 205.005 1.00 22.80 218 LEU A CA 1
ATOM 1473 C C . LEU A 1 218 ? 155.369 150.835 204.524 1.00 22.80 218 LEU A C 1
ATOM 1474 O O . LEU A 1 218 ? 154.369 150.476 205.155 1.00 22.80 218 LEU A O 1
ATOM 1479 N N . ILE A 1 219 ? 155.305 151.561 203.415 1.00 19.62 219 ILE A N 1
ATOM 1480 C CA . ILE A 1 219 ? 154.044 151.955 202.801 1.00 19.62 219 ILE A CA 1
ATOM 1481 C C . ILE A 1 219 ? 153.868 151.082 201.566 1.00 19.62 219 ILE A C 1
ATOM 1482 O O . ILE A 1 219 ? 154.489 151.318 200.528 1.00 19.62 219 ILE A O 1
ATOM 1487 N N . ILE A 1 220 ? 153.021 150.066 201.680 1.00 20.19 220 ILE A N 1
ATOM 1488 C CA . ILE A 1 220 ? 152.777 149.141 200.580 1.00 20.19 220 ILE A CA 1
ATOM 1489 C C . ILE A 1 220 ? 151.882 149.823 199.555 1.00 20.19 220 ILE A C 1
ATOM 1490 O O . ILE A 1 220 ? 150.831 150.372 199.900 1.00 20.19 220 ILE A O 1
ATOM 1495 N N . HIS A 1 221 ? 152.305 149.799 198.297 1.00 23.35 221 HIS A N 1
ATOM 1496 C CA . HIS A 1 221 ? 151.509 150.382 197.230 1.00 23.35 221 HIS A CA 1
ATOM 1497 C C . HIS A 1 221 ? 150.190 149.623 197.103 1.00 23.35 221 HIS A C 1
ATOM 1498 O O . HIS A 1 221 ? 150.164 148.396 197.255 1.00 23.35 221 HIS A O 1
ATOM 1505 N N . PRO A 1 222 ? 149.076 150.314 196.841 1.00 24.63 222 PRO A N 1
ATOM 1506 C CA . PRO A 1 222 ? 147.780 149.620 196.758 1.00 24.63 222 PRO A CA 1
ATOM 1507 C C . PRO A 1 222 ? 147.697 148.590 195.644 1.00 24.63 222 PRO A C 1
ATOM 1508 O O . PRO A 1 222 ? 146.846 147.696 195.721 1.00 24.63 222 PRO A O 1
ATOM 1512 N N . GLU A 1 223 ? 148.542 148.681 194.621 1.00 30.04 223 GLU A N 1
ATOM 1513 C CA . GLU A 1 223 ? 148.547 147.720 193.528 1.00 30.04 223 GLU A CA 1
ATOM 1514 C C . GLU A 1 223 ? 149.352 146.467 193.841 1.00 30.04 223 GLU A C 1
ATOM 1515 O O . GLU A 1 223 ? 149.384 145.548 193.017 1.00 30.04 223 GLU A O 1
ATOM 1521 N N . SER A 1 224 ? 150.004 146.408 194.999 1.00 23.24 224 SER A N 1
ATOM 1522 C CA . SER A 1 224 ? 150.746 145.217 195.384 1.00 23.24 224 SER A CA 1
ATOM 1523 C C . SER A 1 224 ? 149.789 144.060 195.631 1.00 23.24 224 SER A C 1
ATOM 1524 O O . SER A 1 224 ? 148.729 144.236 196.238 1.00 23.24 224 SER A O 1
ATOM 1527 N N . GLY A 1 225 ? 150.162 142.876 195.162 1.00 24.74 225 GLY A N 1
ATOM 1528 C CA . GLY A 1 225 ? 149.311 141.719 195.353 1.00 24.74 225 GLY A CA 1
ATOM 1529 C C . GLY A 1 225 ? 149.996 140.462 194.872 1.00 24.74 225 GLY A C 1
ATOM 1530 O O . GLY A 1 225 ? 151.122 140.491 194.369 1.00 24.74 225 GLY A O 1
ATOM 1531 N N . ILE A 1 226 ? 149.292 139.348 195.037 1.00 29.16 226 ILE A N 1
ATOM 1532 C CA . ILE A 1 226 ? 149.765 138.034 194.622 1.00 29.16 226 ILE A CA 1
ATOM 1533 C C . ILE A 1 226 ? 148.853 137.527 193.517 1.00 29.16 226 ILE A C 1
ATOM 1534 O O . ILE A 1 226 ? 147.628 137.502 193.678 1.00 29.16 226 ILE A O 1
ATOM 1539 N N . LYS A 1 227 ? 149.447 137.127 192.399 1.00 34.88 227 LYS A N 1
ATOM 1540 C CA . LYS A 1 227 ? 148.703 136.573 191.276 1.00 34.88 227 LYS A CA 1
ATOM 1541 C C . LYS A 1 227 ? 148.787 135.054 191.331 1.00 34.88 227 LYS A C 1
ATOM 1542 O O . LYS A 1 227 ? 149.883 134.487 191.290 1.00 34.88 227 LYS A O 1
ATOM 1548 N N . PHE A 1 228 ? 147.632 134.402 191.426 1.00 36.29 228 PHE A N 1
ATOM 1549 C CA . PHE A 1 228 ? 147.555 132.947 191.460 1.00 36.29 228 PHE A CA 1
ATOM 1550 C C . PHE A 1 228 ? 147.323 132.449 190.040 1.00 36.29 228 PHE A C 1
ATOM 1551 O O . PHE A 1 228 ? 146.308 132.777 189.419 1.00 36.29 228 PHE A O 1
ATOM 1559 N N . ARG A 1 229 ? 148.257 131.657 189.527 1.00 47.03 229 ARG A N 1
ATOM 1560 C CA . ARG A 1 229 ? 148.159 131.103 188.185 1.00 47.03 229 ARG A CA 1
ATOM 1561 C C . ARG A 1 229 ? 148.009 129.592 188.254 1.00 47.03 229 ARG A C 1
ATOM 1562 O O . ARG A 1 229 ? 148.652 128.931 189.073 1.00 47.03 229 ARG A O 1
ATOM 1570 N N . MET A 1 230 ? 147.160 129.048 187.388 1.00 57.73 230 MET A N 1
ATOM 1571 C CA . MET A 1 230 ? 147.108 127.604 187.219 1.00 57.73 230 MET A CA 1
ATOM 1572 C C . MET A 1 230 ? 148.366 127.122 186.512 1.00 57.73 230 MET A C 1
ATOM 1573 O O . MET A 1 230 ? 148.792 127.697 185.507 1.00 57.73 230 MET A O 1
ATOM 1578 N N . ASN A 1 231 ? 148.967 126.063 187.045 1.00 60.42 231 ASN A N 1
ATOM 1579 C CA . ASN A 1 231 ? 150.188 125.499 186.476 1.00 60.42 231 ASN A CA 1
ATOM 1580 C C . ASN A 1 231 ? 149.795 124.444 185.452 1.00 60.42 231 ASN A C 1
ATOM 1581 O O . ASN A 1 231 ? 149.481 123.304 185.803 1.00 60.42 231 ASN A O 1
ATOM 1586 N N . PHE A 1 232 ? 149.807 124.827 184.181 1.00 68.69 232 PHE A N 1
ATOM 1587 C CA . PHE A 1 232 ? 149.466 123.918 183.101 1.00 68.69 232 PHE A CA 1
ATOM 1588 C C . PHE A 1 232 ? 150.680 123.084 182.712 1.00 68.69 232 PHE A C 1
ATOM 1589 O O . PHE A 1 232 ? 151.824 123.537 182.799 1.00 68.69 232 PHE A O 1
ATOM 1597 N N . GLU A 1 233 ? 150.418 121.852 182.283 1.00 75.32 233 GLU A N 1
ATOM 1598 C CA . GLU A 1 233 ? 151.476 120.915 181.935 1.00 75.32 233 GLU A CA 1
ATOM 1599 C C . GLU A 1 233 ? 152.006 121.103 180.521 1.00 75.32 233 GLU A C 1
ATOM 1600 O O . GLU A 1 233 ? 152.961 120.417 180.140 1.00 75.32 233 GLU A O 1
ATOM 1606 N N . GLN A 1 234 ? 151.419 122.007 179.736 1.00 77.15 234 GLN A N 1
ATOM 1607 C CA . GLN A 1 234 ? 151.853 122.212 178.361 1.00 77.15 234 GLN A CA 1
ATOM 1608 C C . GLN A 1 234 ? 153.080 123.106 178.244 1.00 77.15 234 GLN A C 1
ATOM 1609 O O . GLN A 1 234 ? 153.665 123.183 177.158 1.00 77.15 234 GLN A O 1
ATOM 1615 N N . GLY A 1 235 ? 153.480 123.777 179.314 1.00 75.28 235 GLY A N 1
ATOM 1616 C CA . GLY A 1 235 ? 154.683 124.610 179.274 1.00 75.28 235 GLY A CA 1
ATOM 1617 C C . GLY A 1 235 ? 154.549 125.962 178.611 1.00 75.28 235 GLY A C 1
ATOM 1618 O O . GLY A 1 235 ? 154.893 126.983 179.213 1.00 75.28 235 GLY A O 1
ATOM 1619 N N . LEU A 1 236 ? 154.061 125.996 177.370 1.00 75.96 236 LEU A N 1
ATOM 1620 C CA . LEU A 1 236 ? 153.876 127.265 176.677 1.00 75.96 236 LEU A CA 1
ATOM 1621 C C . LEU A 1 236 ? 152.737 128.081 177.273 1.00 75.96 236 LEU A C 1
ATOM 1622 O O . LEU A 1 236 ? 152.811 129.314 177.302 1.00 75.96 236 LEU A O 1
ATOM 1627 N N . ARG A 1 237 ? 151.682 127.415 177.748 1.00 74.91 237 ARG A N 1
ATOM 1628 C CA . ARG A 1 237 ? 150.569 128.124 178.370 1.00 74.91 237 ARG A CA 1
ATOM 1629 C C . ARG A 1 237 ? 151.007 128.854 179.633 1.00 74.91 237 ARG A C 1
ATOM 1630 O O . ARG A 1 237 ? 150.573 129.988 179.875 1.00 74.91 237 ARG A O 1
ATOM 1638 N N . ASN A 1 238 ? 151.862 128.226 180.443 1.00 69.53 238 ASN A N 1
ATOM 1639 C CA . ASN A 1 238 ? 152.394 128.893 181.625 1.00 69.53 238 ASN A CA 1
ATOM 1640 C C . ASN A 1 238 ? 153.191 130.135 181.251 1.00 69.53 238 ASN A C 1
ATOM 1641 O O . ASN A 1 238 ? 153.079 131.167 181.922 1.00 69.53 238 ASN A O 1
ATOM 1646 N N . LEU A 1 239 ? 153.998 130.054 180.191 1.00 75.06 239 LEU A N 1
ATOM 1647 C CA . LEU A 1 239 ? 154.751 131.220 179.743 1.00 75.06 239 LEU A CA 1
ATOM 1648 C C . LEU A 1 239 ? 153.831 132.320 179.229 1.00 75.06 239 LEU A C 1
ATOM 1649 O O . LEU A 1 239 ? 154.090 133.504 179.471 1.00 75.06 239 LEU A O 1
ATOM 1654 N N . MET A 1 240 ? 152.761 131.955 178.520 1.00 79.42 240 MET A N 1
ATOM 1655 C CA . MET A 1 240 ? 151.831 132.959 178.017 1.00 79.42 240 MET A CA 1
ATOM 1656 C C . MET A 1 240 ? 151.051 133.634 179.138 1.00 79.42 240 MET A C 1
ATOM 1657 O O . MET A 1 240 ? 150.750 134.828 179.041 1.00 79.42 240 MET A O 1
ATOM 1662 N N . LEU A 1 241 ? 150.706 132.893 180.194 1.00 70.39 241 LEU A N 1
ATOM 1663 C CA . LEU A 1 241 ? 150.045 133.514 181.339 1.00 70.39 241 LEU A CA 1
ATOM 1664 C C . LEU A 1 241 ? 150.947 134.544 182.007 1.00 70.39 241 LEU A C 1
ATOM 1665 O O . LEU A 1 241 ? 150.482 135.615 182.414 1.00 70.39 241 LEU A O 1
ATOM 1670 N N . ARG A 1 242 ? 152.239 134.238 182.130 1.00 69.37 242 ARG A N 1
ATOM 1671 C CA . ARG A 1 242 ? 153.164 135.138 182.806 1.00 69.37 242 ARG A CA 1
ATOM 1672 C C . ARG A 1 242 ? 153.469 136.389 181.994 1.00 69.37 242 ARG A C 1
ATOM 1673 O O . ARG A 1 242 ? 153.890 137.398 182.570 1.00 69.37 242 ARG A O 1
ATOM 1681 N N . LYS A 1 243 ? 153.267 136.351 180.680 1.00 83.91 243 LYS A N 1
ATOM 1682 C CA . LYS A 1 243 ? 153.663 137.424 179.772 1.00 83.91 243 LYS A CA 1
ATOM 1683 C C . LYS A 1 243 ? 152.488 137.833 178.896 1.00 83.91 243 LYS A C 1
ATOM 1684 O O . LYS A 1 243 ? 152.579 137.883 177.667 1.00 83.91 243 LYS A O 1
ATOM 1690 N N . ARG A 1 244 ? 151.352 138.112 179.539 1.00 95.63 244 ARG A N 1
ATOM 1691 C CA . ARG A 1 244 ? 150.111 138.366 178.812 1.00 95.63 244 ARG A CA 1
ATOM 1692 C C . ARG A 1 244 ? 150.259 139.530 177.837 1.00 95.63 244 ARG A C 1
ATOM 1693 O O . ARG A 1 244 ? 149.820 139.440 176.684 1.00 95.63 244 ARG A O 1
ATOM 1701 N N . PHE A 1 245 ? 150.870 140.632 178.280 1.00 99.88 245 PHE A N 1
ATOM 1702 C CA . PHE A 1 245 ? 151.049 141.777 177.394 1.00 99.88 245 PHE A CA 1
ATOM 1703 C C . PHE A 1 245 ? 151.979 141.454 176.231 1.00 99.88 245 PHE A C 1
ATOM 1704 O O . PHE A 1 245 ? 151.682 141.809 175.085 1.00 99.88 245 PHE A O 1
ATOM 1712 N N . LEU A 1 246 ? 153.101 140.790 176.504 1.00 101.58 246 LEU A N 1
ATOM 1713 C CA . LEU A 1 246 ? 154.026 140.380 175.455 1.00 101.58 246 LEU A CA 1
ATOM 1714 C C . LEU A 1 246 ? 153.436 139.313 174.542 1.00 101.58 246 LEU A C 1
ATOM 1715 O O . LEU A 1 246 ? 153.730 139.308 173.337 1.00 101.58 246 LEU A O 1
ATOM 1720 N N . SER A 1 247 ? 152.612 138.415 175.087 1.00 103.42 247 SER A N 1
ATOM 1721 C CA . SER A 1 247 ? 151.957 137.397 174.279 1.00 103.42 247 SER A CA 1
ATOM 1722 C C . SER A 1 247 ? 151.012 137.986 173.242 1.00 103.42 247 SER A C 1
ATOM 1723 O O . SER A 1 247 ? 150.986 137.494 172.111 1.00 103.42 247 SER A O 1
ATOM 1726 N N . TYR A 1 248 ? 150.239 139.020 173.589 1.00 107.55 248 TYR A N 1
ATOM 1727 C CA . TYR A 1 248 ? 149.391 139.654 172.583 1.00 107.55 248 TYR A CA 1
ATOM 1728 C C . TYR A 1 248 ? 150.216 140.266 171.460 1.00 107.55 248 TYR A C 1
ATOM 1729 O O . TYR A 1 248 ? 149.855 140.141 170.285 1.00 107.55 248 TYR A O 1
ATOM 1738 N N . ILE A 1 249 ? 151.318 140.939 171.796 1.00 111.77 249 ILE A N 1
ATOM 1739 C CA . ILE A 1 249 ? 152.147 141.557 170.767 1.00 111.77 249 ILE A CA 1
ATOM 1740 C C . ILE A 1 249 ? 152.723 140.494 169.839 1.00 111.77 249 ILE A C 1
ATOM 1741 O O . ILE A 1 249 ? 152.660 140.619 168.608 1.00 111.77 249 ILE A O 1
ATOM 1746 N N . ILE A 1 250 ? 153.266 139.417 170.414 1.00 114.31 250 ILE A N 1
ATOM 1747 C CA . ILE A 1 250 ? 153.831 138.359 169.580 1.00 114.31 250 ILE A CA 1
ATOM 1748 C C . ILE A 1 250 ? 152.753 137.694 168.733 1.00 114.31 250 ILE A C 1
ATOM 1749 O O . ILE A 1 250 ? 152.978 137.400 167.554 1.00 114.31 250 ILE A O 1
ATOM 1754 N N . GLY A 1 251 ? 151.569 137.455 169.300 1.00 118.53 251 GLY A N 1
ATOM 1755 C CA . GLY A 1 251 ? 150.512 136.816 168.536 1.00 118.53 251 GLY A CA 1
ATOM 1756 C C . GLY A 1 251 ? 150.006 137.671 167.390 1.00 118.53 251 GLY A C 1
ATOM 1757 O O . GLY A 1 251 ? 149.804 137.174 166.279 1.00 118.53 251 GLY A O 1
ATOM 1758 N N . ILE A 1 252 ? 149.795 138.968 167.638 1.00 120.40 252 ILE A N 1
ATOM 1759 C CA . ILE A 1 252 ? 149.326 139.852 166.572 1.00 120.40 252 ILE A CA 1
ATOM 1760 C C . ILE A 1 252 ? 150.411 140.170 165.560 1.00 120.40 252 ILE A C 1
ATOM 1761 O O . ILE A 1 252 ? 150.092 140.602 164.445 1.00 120.40 252 ILE A O 1
ATOM 1766 N N . SER A 1 253 ? 151.684 139.972 165.905 1.00 123.04 253 SER A N 1
ATOM 1767 C CA . SER A 1 253 ? 152.749 140.100 164.922 1.00 123.04 253 SER A CA 1
ATOM 1768 C C . SER A 1 253 ? 153.003 138.811 164.151 1.00 123.04 253 SER A C 1
ATOM 1769 O O . SER A 1 253 ? 153.536 138.869 163.037 1.00 123.04 253 SER A O 1
ATOM 1772 N N . ILE A 1 254 ? 152.636 137.657 164.709 1.00 127.27 254 ILE A N 1
ATOM 1773 C CA . ILE A 1 254 ? 152.852 136.388 164.024 1.00 127.27 254 ILE A CA 1
ATOM 1774 C C . ILE A 1 254 ? 151.671 135.981 163.150 1.00 127.27 254 ILE A C 1
ATOM 1775 O O . ILE A 1 254 ? 151.827 135.111 162.281 1.00 127.27 254 ILE A O 1
ATOM 1780 N N . PHE A 1 255 ? 150.499 136.580 163.347 1.00 131.86 255 PHE A N 1
ATOM 1781 C CA . PHE A 1 255 ? 149.359 136.340 162.473 1.00 131.86 255 PHE A CA 1
ATOM 1782 C C . PHE A 1 255 ? 149.407 137.183 161.207 1.00 131.86 255 PHE A C 1
ATOM 1783 O O . PHE A 1 255 ? 148.568 136.996 160.318 1.00 131.86 255 PHE A O 1
ATOM 1791 N N . HIS A 1 256 ? 150.371 138.101 161.099 1.00 136.86 256 HIS A N 1
ATOM 1792 C CA . HIS A 1 256 ? 150.515 138.869 159.870 1.00 136.86 256 HIS A CA 1
ATOM 1793 C C . HIS A 1 256 ? 150.907 137.982 158.696 1.00 136.86 256 HIS A C 1
ATOM 1794 O O . HIS A 1 256 ? 150.541 138.277 157.555 1.00 136.86 256 HIS A O 1
ATOM 1801 N N . CYS A 1 257 ? 151.634 136.890 158.948 1.00 141.27 257 CYS A N 1
ATOM 1802 C CA . CYS A 1 257 ? 151.940 135.965 157.862 1.00 141.27 257 CYS A CA 1
ATOM 1803 C C . CYS A 1 257 ? 150.690 135.238 157.377 1.00 141.27 257 CYS A C 1
ATOM 1804 O O . CYS A 1 257 ? 150.530 135.027 156.170 1.00 141.27 257 CYS A O 1
ATOM 1807 N N . ILE A 1 258 ? 149.794 134.855 158.292 1.00 142.23 258 ILE A N 1
ATOM 1808 C CA . ILE A 1 258 ? 148.515 134.287 157.873 1.00 142.23 258 ILE A CA 1
ATOM 1809 C C . ILE A 1 258 ? 147.694 135.327 157.120 1.00 142.23 258 ILE A C 1
ATOM 1810 O O . ILE A 1 258 ? 146.992 134.998 156.156 1.00 142.23 258 ILE A O 1
ATOM 1815 N N . ILE A 1 259 ? 147.762 136.590 157.543 1.00 143.78 259 ILE A N 1
ATOM 1816 C CA . ILE A 1 259 ? 147.056 137.650 156.830 1.00 143.78 259 ILE A CA 1
ATOM 1817 C C . ILE A 1 259 ? 147.594 137.795 155.410 1.00 143.78 259 ILE A C 1
ATOM 1818 O O . ILE A 1 259 ? 146.827 137.939 154.451 1.00 143.78 259 ILE A O 1
ATOM 1823 N N . CYS A 1 260 ? 148.915 137.759 155.252 1.00 147.56 260 CYS A N 1
ATOM 1824 C CA . CYS A 1 260 ? 149.557 137.974 153.962 1.00 147.56 260 CYS A CA 1
ATOM 1825 C C . CYS A 1 260 ? 149.490 136.766 153.036 1.00 147.56 260 CYS A C 1
ATOM 1826 O O . CYS A 1 260 ? 149.563 136.945 151.816 1.00 147.56 260 CYS A O 1
ATOM 1829 N N . VAL A 1 261 ? 149.362 135.548 153.569 1.00 149.73 261 VAL A N 1
ATOM 1830 C CA . VAL A 1 261 ? 149.353 134.368 152.709 1.00 149.73 261 VAL A CA 1
ATOM 1831 C C . VAL A 1 261 ? 148.114 134.301 151.821 1.00 149.73 261 VAL A C 1
ATOM 1832 O O . VAL A 1 261 ? 148.191 133.762 150.708 1.00 149.73 261 VAL A O 1
ATOM 1836 N N . LEU A 1 262 ? 146.977 134.842 152.269 1.00 151.21 262 LEU A N 1
ATOM 1837 C CA . LEU A 1 262 ? 145.802 134.899 151.409 1.00 151.21 262 LEU A CA 1
ATOM 1838 C C . LEU A 1 262 ? 145.939 135.950 150.315 1.00 151.21 262 LEU A C 1
ATOM 1839 O O . LEU A 1 262 ? 145.268 135.841 149.283 1.00 151.21 262 LEU A O 1
ATOM 1844 N N . PHE A 1 263 ? 146.786 136.962 150.519 1.00 152.12 263 PHE A N 1
ATOM 1845 C CA . PHE A 1 263 ? 147.097 137.896 149.442 1.00 152.12 263 PHE A CA 1
ATOM 1846 C C . PHE A 1 263 ? 147.852 137.211 148.311 1.00 152.12 263 PHE A C 1
ATOM 1847 O O . PHE A 1 263 ? 147.612 137.510 147.136 1.00 152.12 263 PHE A O 1
ATOM 1855 N N . PHE A 1 264 ? 148.763 136.294 148.643 1.00 153.55 264 PHE A N 1
ATOM 1856 C CA . PHE A 1 264 ? 149.552 135.604 147.630 1.00 153.55 264 PHE A CA 1
ATOM 1857 C C . PHE A 1 264 ? 148.747 134.566 146.860 1.00 153.55 264 PHE A C 1
ATOM 1858 O O . PHE A 1 264 ? 149.172 134.154 145.776 1.00 153.55 264 PHE A O 1
ATOM 1866 N N . ILE A 1 265 ? 147.605 134.137 147.388 1.00 153.83 265 ILE A N 1
ATOM 1867 C CA . ILE A 1 265 ? 146.778 133.145 146.712 1.00 153.83 265 ILE A CA 1
ATOM 1868 C C . ILE A 1 265 ? 145.476 133.780 146.239 1.00 153.83 265 ILE A C 1
ATOM 1869 O O . ILE A 1 265 ? 145.197 134.941 146.536 1.00 153.83 265 ILE A O 1
ATOM 1874 N N . ILE B 1 24 ? 138.162 175.346 152.874 1.00 144.60 24 ILE B N 1
ATOM 1875 C CA . ILE B 1 24 ? 137.784 174.859 154.194 1.00 144.60 24 ILE B CA 1
ATOM 1876 C C . ILE B 1 24 ? 136.265 174.841 154.329 1.00 144.60 24 ILE B C 1
ATOM 1877 O O . ILE B 1 24 ? 135.673 175.738 154.928 1.00 144.60 24 ILE B O 1
ATOM 1882 N N . GLN B 1 25 ? 135.639 173.815 153.759 1.00 144.94 25 GLN B N 1
ATOM 1883 C CA . GLN B 1 25 ? 134.194 173.645 153.835 1.00 144.94 25 GLN B CA 1
ATOM 1884 C C . GLN B 1 25 ? 133.764 172.751 154.991 1.00 144.94 25 GLN B C 1
ATOM 1885 O O . GLN B 1 25 ? 132.562 172.525 155.166 1.00 144.94 25 GLN B O 1
ATOM 1891 N N . LEU B 1 26 ? 134.711 172.242 155.779 1.00 142.38 26 LEU B N 1
ATOM 1892 C CA . LEU B 1 26 ? 134.394 171.384 156.912 1.00 142.38 26 LEU B CA 1
ATOM 1893 C C . LEU B 1 26 ? 133.960 172.167 158.145 1.00 142.38 26 LEU B C 1
ATOM 1894 O O . LEU B 1 26 ? 133.385 171.575 159.065 1.00 142.38 26 LEU B O 1
ATOM 1899 N N . LEU B 1 27 ? 134.204 173.478 158.180 1.00 140.36 27 LEU B N 1
ATOM 1900 C CA . LEU B 1 27 ? 133.882 174.280 159.353 1.00 140.36 27 LEU B CA 1
ATOM 1901 C C . LEU B 1 27 ? 132.386 174.522 159.509 1.00 140.36 27 LEU B C 1
ATOM 1902 O O . LEU B 1 27 ? 131.907 174.632 160.643 1.00 140.36 27 LEU B O 1
ATOM 1907 N N . ILE B 1 28 ? 131.640 174.603 158.407 1.00 139.56 28 ILE B N 1
ATOM 1908 C CA . ILE B 1 28 ? 130.212 174.886 158.492 1.00 139.56 28 ILE B CA 1
ATOM 1909 C C . ILE B 1 28 ? 129.371 173.627 158.677 1.00 139.56 28 ILE B C 1
ATOM 1910 O O . ILE B 1 28 ? 128.212 173.724 159.106 1.00 139.56 28 ILE B O 1
ATOM 1915 N N . ILE B 1 29 ? 129.920 172.448 158.382 1.00 138.27 29 ILE B N 1
ATOM 1916 C CA . ILE B 1 29 ? 129.156 171.214 158.521 1.00 138.27 29 ILE B CA 1
ATOM 1917 C C . ILE B 1 29 ? 129.426 170.490 159.835 1.00 138.27 29 ILE B C 1
ATOM 1918 O O . ILE B 1 29 ? 128.657 169.590 160.203 1.00 138.27 29 ILE B O 1
ATOM 1923 N N . LEU B 1 30 ? 130.490 170.850 160.552 1.00 135.10 30 LEU B N 1
ATOM 1924 C CA . LEU B 1 30 ? 130.773 170.220 161.837 1.00 135.10 30 LEU B CA 1
ATOM 1925 C C . LEU B 1 30 ? 129.782 170.615 162.935 1.00 135.10 30 LEU B C 1
ATOM 1926 O O . LEU B 1 30 ? 129.528 169.794 163.826 1.00 135.10 30 LEU B O 1
ATOM 1931 N N . PRO B 1 31 ? 129.215 171.834 162.954 1.00 132.77 31 PRO B N 1
ATOM 1932 C CA . PRO B 1 31 ? 128.138 172.097 163.923 1.00 132.77 31 PRO B CA 1
ATOM 1933 C C . PRO B 1 31 ? 126.935 171.190 163.747 1.00 132.77 31 PRO B C 1
ATOM 1934 O O . PRO B 1 31 ? 126.349 170.765 164.752 1.00 132.77 31 PRO B O 1
ATOM 1938 N N . LEU B 1 32 ? 126.560 170.864 162.509 1.00 131.38 32 LEU B N 1
ATOM 1939 C CA . LEU B 1 32 ? 125.452 169.952 162.262 1.00 131.38 32 LEU B CA 1
ATOM 1940 C C . LEU B 1 32 ? 125.757 168.527 162.699 1.00 131.38 32 LEU B C 1
ATOM 1941 O O . LEU B 1 32 ? 124.823 167.740 162.885 1.00 131.38 32 LEU B O 1
ATOM 1946 N N . SER B 1 33 ? 127.032 168.179 162.865 1.00 128.10 33 SER B N 1
ATOM 1947 C CA . SER B 1 33 ? 127.416 166.889 163.418 1.00 128.10 33 SER B CA 1
ATOM 1948 C C . SER B 1 33 ? 127.492 166.898 164.936 1.00 128.10 33 SER B C 1
ATOM 1949 O O . SER B 1 33 ? 127.016 165.954 165.575 1.00 128.10 33 SER B O 1
ATOM 1952 N N . ILE B 1 34 ? 128.070 167.945 165.530 1.00 124.65 34 ILE B N 1
ATOM 1953 C CA . ILE B 1 34 ? 128.115 168.027 166.988 1.00 124.65 34 ILE B CA 1
ATOM 1954 C C . ILE B 1 34 ? 126.733 168.185 167.597 1.00 124.65 34 ILE B C 1
ATOM 1955 O O . ILE B 1 34 ? 126.482 167.624 168.669 1.00 124.65 34 ILE B O 1
ATOM 1960 N N . LEU B 1 35 ? 125.815 168.902 166.939 1.00 120.82 35 LEU B N 1
ATOM 1961 C CA . LEU B 1 35 ? 124.464 169.030 167.475 1.00 120.82 35 LEU B CA 1
ATOM 1962 C C . LEU B 1 35 ? 123.739 167.689 167.497 1.00 120.82 35 LEU B C 1
ATOM 1963 O O . LEU B 1 35 ? 123.130 167.325 168.511 1.00 120.82 35 LEU B O 1
ATOM 1968 N N . ILE B 1 36 ? 123.791 166.939 166.393 1.00 118.24 36 ILE B N 1
ATOM 1969 C CA . ILE B 1 36 ? 123.138 165.635 166.371 1.00 118.24 36 ILE B CA 1
ATOM 1970 C C . ILE B 1 36 ? 123.822 164.643 167.304 1.00 118.24 36 ILE B C 1
ATOM 1971 O O . ILE B 1 36 ? 123.137 163.816 167.917 1.00 118.24 36 ILE B O 1
ATOM 1976 N N . TYR B 1 37 ? 125.150 164.705 167.449 1.00 112.77 37 TYR B N 1
ATOM 1977 C CA . TYR B 1 37 ? 125.806 163.823 168.407 1.00 112.77 37 TYR B CA 1
ATOM 1978 C C . TYR B 1 37 ? 125.429 164.174 169.842 1.00 112.77 37 TYR B C 1
ATOM 1979 O O . TYR B 1 37 ? 125.257 163.278 170.674 1.00 112.77 37 TYR B O 1
ATOM 1988 N N . HIS B 1 38 ? 125.306 165.466 170.154 1.00 107.06 38 HIS B N 1
ATOM 1989 C CA . HIS B 1 38 ? 124.836 165.877 171.472 1.00 107.06 38 HIS B CA 1
ATOM 1990 C C . HIS B 1 38 ? 123.415 165.396 171.731 1.00 107.06 38 HIS B C 1
ATOM 1991 O O . HIS B 1 38 ? 123.112 164.915 172.830 1.00 107.06 38 HIS B O 1
ATOM 1998 N N . ASP B 1 39 ? 122.536 165.511 170.733 1.00 104.35 39 ASP B N 1
ATOM 1999 C CA . ASP B 1 39 ? 121.182 164.992 170.878 1.00 104.35 39 ASP B CA 1
ATOM 2000 C C . ASP B 1 39 ? 121.173 163.484 171.093 1.00 104.35 39 ASP B C 1
ATOM 2001 O O . ASP B 1 39 ? 120.414 162.988 171.932 1.00 104.35 39 ASP B O 1
ATOM 2006 N N . PHE B 1 40 ? 122.010 162.748 170.358 1.00 100.41 40 PHE B N 1
ATOM 2007 C CA . PHE B 1 40 ? 122.125 161.308 170.566 1.00 100.41 40 PHE B CA 1
ATOM 2008 C C . PHE B 1 40 ? 122.637 160.978 171.962 1.00 100.41 40 PHE B C 1
ATOM 2009 O O . PHE B 1 40 ? 122.140 160.042 172.598 1.00 100.41 40 PHE B O 1
ATOM 2017 N N . TYR B 1 41 ? 123.630 161.727 172.446 1.00 94.81 41 TYR B N 1
ATOM 2018 C CA . TYR B 1 41 ? 124.174 161.487 173.778 1.00 94.81 41 TYR B CA 1
ATOM 2019 C C . TYR B 1 41 ? 123.123 161.720 174.854 1.00 94.81 41 TYR B C 1
ATOM 2020 O O . TYR B 1 41 ? 122.997 160.921 175.789 1.00 94.81 41 TYR B O 1
ATOM 2029 N N . LEU B 1 42 ? 122.357 162.807 174.741 1.00 93.98 42 LEU B N 1
ATOM 2030 C CA . LEU B 1 42 ? 121.292 163.065 175.704 1.00 93.98 42 LEU B CA 1
ATOM 2031 C C . LEU B 1 42 ? 120.134 162.081 175.590 1.00 93.98 42 LEU B C 1
ATOM 2032 O O . LEU B 1 42 ? 119.502 161.775 176.607 1.00 93.98 42 LEU B O 1
ATOM 2037 N N . ARG B 1 43 ? 119.835 161.584 174.389 1.00 96.11 43 ARG B N 1
ATOM 2038 C CA . ARG B 1 43 ? 118.815 160.550 174.261 1.00 96.11 43 ARG B CA 1
ATOM 2039 C C . ARG B 1 43 ? 119.264 159.243 174.901 1.00 96.11 43 ARG B C 1
ATOM 2040 O O . ARG B 1 43 ? 118.471 158.575 175.574 1.00 96.11 43 ARG B O 1
ATOM 2048 N N . LEU B 1 44 ? 120.527 158.864 174.701 1.00 87.50 44 LEU B N 1
ATOM 2049 C CA . LEU B 1 44 ? 121.003 157.582 175.205 1.00 87.50 44 LEU B CA 1
ATOM 2050 C C . LEU B 1 44 ? 121.423 157.676 176.668 1.00 87.50 44 LEU B C 1
ATOM 2051 O O . LEU B 1 44 ? 121.179 156.748 177.447 1.00 87.50 44 LEU B O 1
ATOM 2056 N N . LEU B 1 45 ? 122.052 158.780 177.056 1.00 81.69 45 LEU B N 1
ATOM 2057 C CA . LEU B 1 45 ? 122.425 159.030 178.448 1.00 81.69 45 LEU B CA 1
ATOM 2058 C C . LEU B 1 45 ? 121.708 160.280 178.934 1.00 81.69 45 LEU B C 1
ATOM 2059 O O . LEU B 1 45 ? 122.140 161.404 178.604 1.00 81.69 45 LEU B O 1
ATOM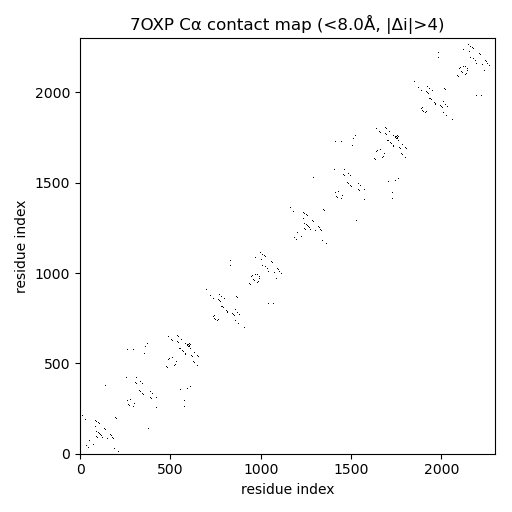 2064 N N . PRO B 1 46 ? 120.631 160.147 179.703 1.00 74.21 46 PRO B N 1
ATOM 2065 C CA . PRO B 1 46 ? 119.913 161.330 180.189 1.00 74.21 46 PRO B CA 1
ATOM 2066 C C . PRO B 1 46 ? 120.775 162.152 181.136 1.00 74.21 46 PRO B C 1
ATOM 2067 O O . PRO B 1 46 ? 121.727 161.667 181.749 1.00 74.21 46 PRO B O 1
ATOM 2071 N N . ALA B 1 47 ? 120.421 163.435 181.242 1.00 68.78 47 ALA B N 1
ATOM 2072 C CA . ALA B 1 47 ? 121.198 164.365 182.052 1.00 68.78 47 ALA B CA 1
ATOM 2073 C C . ALA B 1 47 ? 121.143 164.041 183.539 1.00 68.78 47 ALA B C 1
ATOM 2074 O O . ALA B 1 47 ? 122.029 164.471 184.285 1.00 68.78 47 ALA B O 1
ATOM 2076 N N . ASP B 1 48 ? 120.133 163.297 183.988 1.00 65.95 48 ASP B N 1
ATOM 2077 C CA . ASP B 1 48 ? 119.991 162.942 185.393 1.00 65.95 48 ASP B CA 1
ATOM 2078 C C . ASP B 1 48 ? 120.633 161.601 185.728 1.00 65.95 48 ASP B C 1
ATOM 2079 O O . ASP B 1 48 ? 120.459 161.104 186.846 1.00 65.95 48 ASP B O 1
ATOM 2084 N N . SER B 1 49 ? 121.365 161.007 184.789 1.00 59.59 49 SER B N 1
ATOM 2085 C CA . SER B 1 49 ? 122.016 159.725 185.016 1.00 59.59 49 SER B CA 1
ATOM 2086 C C . SER B 1 49 ? 123.309 159.841 185.811 1.00 59.59 49 SER B C 1
ATOM 2087 O O . SER B 1 49 ? 123.834 158.816 186.260 1.00 59.59 49 SER B O 1
ATOM 2090 N N . SER B 1 50 ? 123.834 161.049 185.996 1.00 49.05 50 SER B N 1
ATOM 2091 C CA . SER B 1 50 ? 125.053 161.247 186.765 1.00 49.05 50 SER B CA 1
ATOM 2092 C C . SER B 1 50 ? 124.905 162.499 187.615 1.00 49.05 50 SER B C 1
ATOM 2093 O O . SER B 1 50 ? 124.390 163.517 187.148 1.00 49.05 50 SER B O 1
ATOM 2096 N N . ASN B 1 51 ? 125.359 162.413 188.863 1.00 36.18 51 ASN B N 1
ATOM 2097 C CA . ASN B 1 51 ? 125.297 163.532 189.796 1.00 36.18 51 ASN B CA 1
ATOM 2098 C C . ASN B 1 51 ? 126.638 163.654 190.500 1.00 36.18 51 ASN B C 1
ATOM 2099 O O . ASN B 1 51 ? 127.118 162.683 191.090 1.00 36.18 51 ASN B O 1
ATOM 2104 N N . VAL B 1 52 ? 127.234 164.839 190.444 1.00 31.12 52 VAL B N 1
ATOM 2105 C CA . VAL B 1 52 ? 128.478 165.116 191.151 1.00 31.12 52 VAL B CA 1
ATOM 2106 C C . VAL B 1 52 ? 128.135 165.786 192.473 1.00 31.12 52 VAL B C 1
ATOM 2107 O O . VAL B 1 52 ? 127.526 166.861 192.495 1.00 31.12 52 VAL B O 1
ATOM 2111 N N . VAL B 1 53 ? 128.522 165.154 193.574 1.00 27.63 53 VAL B N 1
ATOM 2112 C CA . VAL B 1 53 ? 128.249 165.652 194.916 1.00 27.63 53 VAL B CA 1
ATOM 2113 C C . VAL B 1 53 ? 129.583 166.042 195.547 1.00 27.63 53 VAL B C 1
ATOM 2114 O O . VAL B 1 53 ? 130.342 165.162 195.980 1.00 27.63 53 VAL B O 1
ATOM 2118 N N . PRO B 1 54 ? 129.917 167.327 195.618 1.00 23.51 54 PRO B N 1
ATOM 2119 C CA . PRO B 1 54 ? 131.181 167.724 196.245 1.00 23.51 54 PRO B CA 1
ATOM 2120 C C . PRO B 1 54 ? 131.181 167.436 197.736 1.00 23.51 54 PRO B C 1
ATOM 2121 O O . PRO B 1 54 ? 130.137 167.420 198.392 1.00 23.51 54 PRO B O 1
ATOM 2125 N N . LEU B 1 55 ? 132.380 167.202 198.272 1.00 23.14 55 LEU B N 1
ATOM 2126 C CA . LEU B 1 55 ? 132.528 166.936 199.696 1.00 23.14 55 LEU B CA 1
ATOM 2127 C C . LEU B 1 55 ? 132.180 168.141 200.558 1.00 23.14 55 LEU B C 1
ATOM 2128 O O . LEU B 1 55 ? 131.996 167.982 201.768 1.00 23.14 55 LEU B O 1
ATOM 2133 N N . ASN B 1 56 ? 132.095 169.335 199.967 1.00 27.17 56 ASN B N 1
ATOM 2134 C CA . ASN B 1 56 ? 131.632 170.504 200.707 1.00 27.17 56 ASN B CA 1
ATOM 2135 C C . ASN B 1 56 ? 130.190 170.330 201.162 1.00 27.17 56 ASN B C 1
ATOM 2136 O O . ASN B 1 56 ? 129.793 170.852 202.209 1.00 27.17 56 ASN B O 1
ATOM 2141 N N . THR B 1 57 ? 129.392 169.601 200.387 1.00 24.42 57 THR B N 1
ATOM 2142 C CA . THR B 1 57 ? 127.984 169.392 200.684 1.00 24.42 57 THR B CA 1
ATOM 2143 C C . THR B 1 57 ? 127.746 168.230 201.639 1.00 24.42 57 THR B C 1
ATOM 2144 O O . THR B 1 57 ? 126.593 167.948 201.975 1.00 24.42 57 THR B O 1
ATOM 2148 N N . PHE B 1 58 ? 128.801 167.547 202.074 1.00 25.12 58 PHE B N 1
ATOM 2149 C CA . PHE B 1 58 ? 128.680 166.525 203.097 1.00 25.12 58 PHE B CA 1
ATOM 2150 C C . PHE B 1 58 ? 128.724 167.173 204.478 1.00 25.12 58 PHE B C 1
ATOM 2151 O O . PHE B 1 58 ? 128.904 168.384 204.622 1.00 25.12 58 PHE B O 1
ATOM 2159 N N . ASN B 1 59 ? 128.560 166.354 205.511 1.00 27.05 59 ASN B N 1
ATOM 2160 C CA . ASN B 1 59 ? 128.772 166.778 206.886 1.00 27.05 59 ASN B CA 1
ATOM 2161 C C . ASN B 1 59 ? 130.160 166.336 207.325 1.00 27.05 59 ASN B C 1
ATOM 2162 O O . ASN B 1 59 ? 130.566 165.199 207.076 1.00 27.05 59 ASN B O 1
ATOM 2167 N N . ILE B 1 60 ? 130.888 167.239 207.974 1.00 29.40 60 ILE B N 1
ATOM 2168 C CA . ILE B 1 60 ? 132.288 167.023 208.311 1.00 29.40 60 ILE B CA 1
ATOM 2169 C C . ILE B 1 60 ? 132.396 166.761 209.805 1.00 29.40 60 ILE B C 1
ATOM 2170 O O . ILE B 1 60 ? 131.928 167.566 210.618 1.00 29.40 60 ILE B O 1
ATOM 2175 N N . LEU B 1 61 ? 133.012 165.637 210.161 1.00 30.96 61 LEU B N 1
ATOM 2176 C CA . LEU B 1 61 ? 133.306 165.299 211.548 1.00 30.96 61 LEU B CA 1
ATOM 2177 C C . LEU B 1 61 ? 134.789 164.985 211.653 1.00 30.96 61 LEU B C 1
ATOM 2178 O O . LEU B 1 61 ? 135.270 164.041 211.020 1.00 30.96 61 LEU B O 1
ATOM 2183 N N . ASN B 1 62 ? 135.508 165.772 212.445 1.00 34.93 62 ASN B N 1
ATOM 2184 C CA . ASN B 1 62 ? 136.952 165.643 212.575 1.00 34.93 62 ASN B CA 1
ATOM 2185 C C . ASN B 1 62 ? 137.292 164.927 213.875 1.00 34.93 62 ASN B C 1
ATOM 2186 O O . ASN B 1 62 ? 136.828 165.324 214.949 1.00 34.93 62 ASN B O 1
ATOM 2191 N N . GLY B 1 63 ? 138.097 163.875 213.772 1.00 41.03 63 GLY B N 1
ATOM 2192 C CA . GLY B 1 63 ? 138.555 163.149 214.939 1.00 41.03 63 GLY B CA 1
ATOM 2193 C C . GLY B 1 63 ? 140.056 162.954 214.935 1.00 41.03 63 GLY B C 1
ATOM 2194 O O . GLY B 1 63 ? 140.757 163.528 214.097 1.00 41.03 63 GLY B O 1
ATOM 2195 N N . VAL B 1 64 ? 140.564 162.149 215.865 1.00 44.68 64 VAL B N 1
ATOM 2196 C CA . VAL B 1 64 ? 141.993 161.867 215.925 1.00 44.68 64 VAL B CA 1
ATOM 2197 C C . VAL B 1 64 ? 142.244 160.377 215.728 1.00 44.68 64 VAL B C 1
ATOM 2198 O O . VAL B 1 64 ? 143.306 159.980 215.236 1.00 44.68 64 VAL B O 1
ATOM 2202 N N . GLN B 1 65 ? 141.268 159.544 216.086 1.00 42.08 65 GLN B N 1
ATOM 2203 C CA . GLN B 1 65 ? 141.381 158.103 215.916 1.00 42.08 65 GLN B CA 1
ATOM 2204 C C . GLN B 1 65 ? 140.766 157.611 214.614 1.00 42.08 65 GLN B C 1
ATOM 2205 O O . GLN B 1 65 ? 140.879 156.422 214.302 1.00 42.08 65 GLN B O 1
ATOM 2211 N N . PHE B 1 66 ? 140.121 158.492 213.848 1.00 35.39 66 PHE B N 1
ATOM 2212 C CA . PHE B 1 66 ? 139.584 158.132 212.546 1.00 35.39 66 PHE B CA 1
ATOM 2213 C C . PHE B 1 66 ? 139.844 159.183 211.476 1.00 35.39 66 PHE B C 1
ATOM 2214 O O . PHE B 1 66 ? 139.416 158.994 210.332 1.00 35.39 66 PHE B O 1
ATOM 2222 N N . GLY B 1 67 ? 140.524 160.273 211.806 1.00 33.56 67 GLY B N 1
ATOM 2223 C CA . GLY B 1 67 ? 140.793 161.303 210.815 1.00 33.56 67 GLY B CA 1
ATOM 2224 C C . GLY B 1 67 ? 139.593 162.201 210.638 1.00 33.56 67 GLY B C 1
ATOM 2225 O O . GLY B 1 67 ? 139.019 162.688 211.613 1.00 33.56 67 GLY B O 1
ATOM 2226 N N . THR B 1 68 ? 139.208 162.428 209.387 1.00 29.00 68 THR B N 1
ATOM 2227 C CA . THR B 1 68 ? 138.040 163.228 209.059 1.00 29.00 68 THR B CA 1
ATOM 2228 C C . THR B 1 68 ? 136.961 162.343 208.451 1.00 29.00 68 THR B C 1
ATOM 2229 O O . THR B 1 68 ? 137.249 161.379 207.736 1.00 29.00 68 THR B O 1
ATOM 2233 N N . LYS B 1 69 ? 135.710 162.666 208.763 1.00 26.13 69 LYS B N 1
ATOM 2234 C CA . LYS B 1 69 ? 134.562 161.877 208.342 1.00 26.13 69 LYS B CA 1
ATOM 2235 C C . LYS B 1 69 ? 133.673 162.719 207.440 1.00 26.13 69 LYS B C 1
ATOM 2236 O O . LYS B 1 69 ? 133.310 163.844 207.794 1.00 26.13 69 LYS B O 1
ATOM 2242 N N . PHE B 1 70 ? 133.328 162.171 206.282 1.00 24.49 70 PHE B N 1
ATOM 2243 C CA . PHE B 1 70 ? 132.472 162.823 205.296 1.00 24.49 70 PHE B CA 1
ATOM 2244 C C . PHE B 1 70 ? 131.203 161.984 205.177 1.00 24.49 70 PHE B C 1
ATOM 2245 O O . PHE B 1 70 ? 131.119 161.078 204.348 1.00 24.49 70 PHE B O 1
ATOM 2253 N N . PHE B 1 71 ? 130.214 162.288 206.010 1.00 26.39 71 PHE B N 1
ATOM 2254 C CA . PHE B 1 71 ? 128.967 161.540 206.028 1.00 26.39 71 PHE B CA 1
ATOM 2255 C C . PHE B 1 71 ? 127.814 162.427 205.582 1.00 26.39 71 PHE B C 1
ATOM 2256 O O . PHE B 1 71 ? 127.751 163.610 205.922 1.00 26.39 71 PHE B O 1
ATOM 2264 N N . GLN B 1 72 ? 126.907 161.842 204.805 1.00 27.86 72 GLN B N 1
ATOM 2265 C CA . GLN B 1 72 ? 125.737 162.558 204.321 1.00 27.86 72 GLN B CA 1
ATOM 2266 C C . GLN B 1 72 ? 124.598 161.568 204.131 1.00 27.86 72 GLN B C 1
ATOM 2267 O O . GLN B 1 72 ? 124.804 160.474 203.602 1.00 27.86 72 GLN B O 1
ATOM 2273 N N . SER B 1 73 ? 123.404 161.961 204.561 1.00 33.36 73 SER B N 1
ATOM 2274 C CA . SER B 1 73 ? 122.235 161.108 204.427 1.00 33.36 73 SER B CA 1
ATOM 2275 C C . SER B 1 73 ? 121.750 161.079 202.980 1.00 33.36 73 SER B C 1
ATOM 2276 O O . SER B 1 73 ? 122.046 161.965 202.176 1.00 33.36 73 SER B O 1
ATOM 2279 N N . ILE B 1 74 ? 120.996 160.035 202.659 1.00 39.30 74 ILE B N 1
ATOM 2280 C CA . ILE B 1 74 ? 120.469 159.813 201.318 1.00 39.30 74 ILE B CA 1
ATOM 2281 C C . ILE B 1 74 ? 118.974 160.088 201.322 1.00 39.30 74 ILE B C 1
ATOM 2282 O O . ILE B 1 74 ? 118.248 159.622 202.209 1.00 39.30 74 ILE B O 1
ATOM 2287 N N . LYS B 1 75 ? 118.509 160.847 200.335 1.00 45.74 75 LYS B N 1
ATOM 2288 C CA . LYS B 1 75 ? 117.085 161.016 200.090 1.00 45.74 75 LYS B CA 1
ATOM 2289 C C . LYS B 1 75 ? 116.709 160.227 198.844 1.00 45.74 75 LYS B C 1
ATOM 2290 O O . LYS B 1 75 ? 117.397 160.305 197.820 1.00 45.74 75 LYS B O 1
ATOM 2296 N N . SER B 1 76 ? 115.640 159.446 198.944 1.00 53.97 76 SER B N 1
ATOM 2297 C CA . SER B 1 76 ? 115.169 158.618 197.844 1.00 53.97 76 SER B CA 1
ATOM 2298 C C . SER B 1 76 ? 113.833 159.152 197.351 1.00 53.97 76 SER B C 1
ATOM 2299 O O . SER B 1 76 ? 112.890 159.300 198.135 1.00 53.97 76 SER B O 1
ATOM 2302 N N . ILE B 1 77 ? 113.757 159.444 196.057 1.00 60.98 77 ILE B N 1
ATOM 2303 C CA . ILE B 1 77 ? 112.532 159.980 195.471 1.00 60.98 77 ILE B CA 1
ATOM 2304 C C . ILE B 1 77 ? 111.965 158.963 194.487 1.00 60.98 77 ILE B C 1
ATOM 2305 O O . ILE B 1 77 ? 112.729 158.231 193.841 1.00 60.98 77 ILE B O 1
ATOM 2310 N N . PRO B 1 78 ? 110.645 158.871 194.352 1.00 63.66 78 PRO B N 1
ATOM 2311 C CA . PRO B 1 78 ? 110.056 157.864 193.463 1.00 63.66 78 PRO B CA 1
ATOM 2312 C C . PRO B 1 78 ? 110.294 158.202 191.999 1.00 63.66 78 PRO B C 1
ATOM 2313 O O . PRO B 1 78 ? 110.906 159.211 191.645 1.00 63.66 78 PRO B O 1
ATOM 2317 N N . VAL B 1 79 ? 109.792 157.317 191.135 1.00 67.65 79 VAL B N 1
ATOM 2318 C CA . VAL B 1 79 ? 109.931 157.513 189.698 1.00 67.65 79 VAL B CA 1
ATOM 2319 C C . VAL B 1 79 ? 109.067 158.686 189.249 1.00 67.65 79 VAL B C 1
ATOM 2320 O O . VAL B 1 79 ? 108.047 159.015 189.869 1.00 67.65 79 VAL B O 1
ATOM 2324 N N . GLY B 1 80 ? 109.478 159.321 188.156 1.00 69.55 80 GLY B N 1
ATOM 2325 C CA . GLY B 1 80 ? 108.767 160.481 187.648 1.00 69.55 80 GLY B CA 1
ATOM 2326 C C . GLY B 1 80 ? 108.766 161.659 188.598 1.00 69.55 80 GLY B C 1
ATOM 2327 O O . GLY B 1 80 ? 107.736 162.328 188.749 1.00 69.55 80 GLY B O 1
ATOM 2328 N N . THR B 1 81 ? 109.901 161.931 189.246 1.00 67.62 81 THR B N 1
ATOM 2329 C CA . THR B 1 81 ? 109.993 163.002 190.223 1.00 67.62 81 THR B CA 1
ATOM 2330 C C . THR B 1 81 ? 111.050 164.033 189.832 1.00 67.62 81 THR B C 1
ATOM 2331 O O . THR B 1 81 ? 111.215 165.034 190.538 1.00 67.62 81 THR B O 1
ATOM 2335 N N . ASP B 1 82 ? 111.727 163.847 188.695 1.00 68.58 82 ASP B N 1
ATOM 2336 C CA . ASP B 1 82 ? 112.677 164.822 188.158 1.00 68.58 82 ASP B CA 1
ATOM 2337 C C . ASP B 1 82 ? 113.830 165.069 189.138 1.00 68.58 82 ASP B C 1
ATOM 2338 O O . ASP B 1 82 ? 113.951 166.130 189.754 1.00 68.58 82 ASP B O 1
ATOM 2343 N N . LEU B 1 83 ? 114.660 164.025 189.284 1.00 59.57 83 LEU B N 1
ATOM 2344 C CA . LEU B 1 83 ? 115.863 164.017 190.113 1.00 59.57 83 LEU B CA 1
ATOM 2345 C C . LEU B 1 83 ? 116.612 165.342 190.048 1.00 59.57 83 LEU B C 1
ATOM 2346 O O . LEU B 1 83 ? 117.122 165.719 188.985 1.00 59.57 83 LEU B O 1
ATOM 2351 N N . PRO B 1 84 ? 116.698 166.072 191.154 1.00 52.61 84 PRO B N 1
ATOM 2352 C CA . PRO B 1 84 ? 117.456 167.324 191.160 1.00 52.61 84 PRO B CA 1
ATOM 2353 C C . PRO B 1 84 ? 118.956 167.074 191.218 1.00 52.61 84 PRO B C 1
ATOM 2354 O O . PRO B 1 84 ? 119.429 166.017 191.638 1.00 52.61 84 PRO B O 1
ATOM 2358 N N . GLN B 1 85 ? 119.703 168.080 190.781 1.00 44.88 85 GLN B N 1
ATOM 2359 C CA . GLN B 1 85 ? 121.151 168.059 190.884 1.00 44.88 85 GLN B CA 1
ATOM 2360 C C . GLN B 1 85 ? 121.586 168.627 192.233 1.00 44.88 85 GLN B C 1
ATOM 2361 O O . GLN B 1 85 ? 120.814 169.271 192.945 1.00 44.88 85 GLN B O 1
ATOM 2367 N N . THR B 1 86 ? 122.843 168.377 192.582 1.00 35.00 86 THR B N 1
ATOM 2368 C CA . THR B 1 86 ? 123.414 168.885 193.822 1.00 35.00 86 THR B CA 1
ATOM 2369 C C . THR B 1 86 ? 123.991 170.271 193.569 1.00 35.00 86 THR B C 1
ATOM 2370 O O . THR B 1 86 ? 124.855 170.440 192.702 1.00 35.00 86 THR B O 1
ATOM 2374 N N . ILE B 1 87 ? 123.510 171.259 194.316 1.00 31.25 87 ILE B N 1
ATOM 2375 C CA . ILE B 1 87 ? 123.981 172.629 194.162 1.00 31.25 87 ILE B CA 1
ATOM 2376 C C . ILE B 1 87 ? 125.363 172.749 194.788 1.00 31.25 87 ILE B C 1
ATOM 2377 O O . ILE B 1 87 ? 125.567 172.382 195.951 1.00 31.25 87 ILE B O 1
ATOM 2382 N N . ASP B 1 88 ? 126.320 173.262 194.014 1.00 33.51 88 ASP B N 1
ATOM 2383 C CA . ASP B 1 88 ? 127.693 173.433 194.487 1.00 33.51 88 ASP B CA 1
ATOM 2384 C C . ASP B 1 88 ? 127.806 174.768 195.225 1.00 33.51 88 ASP B C 1
ATOM 2385 O O . ASP B 1 88 ? 128.448 175.722 194.780 1.00 33.51 88 ASP B O 1
ATOM 2390 N N . ASN B 1 89 ? 127.153 174.823 196.385 1.00 27.00 89 ASN B N 1
ATOM 2391 C CA . ASN B 1 89 ? 127.171 176.005 197.230 1.00 27.00 89 ASN B CA 1
ATOM 2392 C C . ASN B 1 89 ? 127.850 175.772 198.571 1.00 27.00 89 ASN B C 1
ATOM 2393 O O . ASN B 1 89 ? 127.880 176.688 199.399 1.00 27.00 89 ASN B O 1
ATOM 2398 N N . GLY B 1 90 ? 128.388 174.579 198.812 1.00 23.19 90 GLY B N 1
ATOM 2399 C CA . GLY B 1 90 ? 129.062 174.292 200.059 1.00 23.19 90 GLY B CA 1
ATOM 2400 C C . GLY B 1 90 ? 128.154 174.053 201.240 1.00 23.19 90 GLY B C 1
ATOM 2401 O O . GLY B 1 90 ? 128.645 173.968 202.370 1.00 23.19 90 GLY B O 1
ATOM 2402 N N . LEU B 1 91 ? 126.850 173.944 201.019 1.00 25.56 91 LEU B N 1
ATOM 2403 C CA . LEU B 1 91 ? 125.890 173.705 202.084 1.00 25.56 91 LEU B CA 1
ATOM 2404 C C . LEU B 1 91 ? 125.534 172.226 202.140 1.00 25.56 91 LEU B C 1
ATOM 2405 O O . LEU B 1 91 ? 125.549 171.527 201.125 1.00 25.56 91 LEU B O 1
ATOM 2410 N N . SER B 1 92 ? 125.217 171.754 203.342 1.00 28.03 92 SER B N 1
ATOM 2411 C CA . SER B 1 92 ? 124.884 170.349 203.538 1.00 28.03 92 SER B CA 1
ATOM 2412 C C . SER B 1 92 ? 123.562 170.028 202.852 1.00 28.03 92 SER B C 1
ATOM 2413 O O . SER B 1 92 ? 122.517 170.580 203.209 1.00 28.03 92 SER B O 1
ATOM 2416 N N . GLN B 1 93 ? 123.609 169.134 201.867 1.00 28.64 93 GLN B N 1
ATOM 2417 C CA . GLN B 1 93 ? 122.441 168.755 201.086 1.00 28.64 93 GLN B CA 1
ATOM 2418 C C . GLN B 1 93 ? 122.318 167.241 201.062 1.00 28.64 93 GLN B C 1
ATOM 2419 O O . GLN B 1 93 ? 123.325 166.532 200.978 1.00 28.64 93 GLN B O 1
ATOM 2425 N N . LEU B 1 94 ? 121.085 166.749 201.132 1.00 34.37 94 LEU B N 1
ATOM 2426 C CA . LEU B 1 94 ? 120.848 165.321 200.981 1.00 34.37 94 LEU B CA 1
ATOM 2427 C C . LEU B 1 94 ? 121.151 164.887 199.552 1.00 34.37 94 LEU B C 1
ATOM 2428 O O . LEU B 1 94 ? 120.926 165.629 198.594 1.00 34.37 94 LEU B O 1
ATOM 2433 N N . ILE B 1 95 ? 121.671 163.673 199.415 1.00 36.13 95 ILE B N 1
ATOM 2434 C CA . ILE B 1 95 ? 122.083 163.138 198.121 1.00 36.13 95 ILE B CA 1
ATOM 2435 C C . ILE B 1 95 ? 120.863 162.498 197.464 1.00 36.13 95 ILE B C 1
ATOM 2436 O O . ILE B 1 95 ? 120.320 161.528 198.013 1.00 36.13 95 ILE B O 1
ATOM 2441 N N . PRO B 1 96 ? 120.405 162.997 196.314 1.00 41.92 96 PRO B N 1
ATOM 2442 C CA . PRO B 1 96 ? 119.230 162.409 195.652 1.00 41.92 96 PRO B CA 1
ATOM 2443 C C . PRO B 1 96 ? 119.628 161.229 194.778 1.00 41.92 96 PRO B C 1
ATOM 2444 O O . PRO B 1 96 ? 120.513 161.341 193.927 1.00 41.92 96 PRO B O 1
ATOM 2448 N N . MET B 1 97 ? 118.968 160.093 194.988 1.00 50.36 97 MET B N 1
ATOM 2449 C CA . MET B 1 97 ? 119.143 158.916 194.150 1.00 50.36 97 MET B CA 1
ATOM 2450 C C . MET B 1 97 ? 117.785 158.300 193.854 1.00 50.36 97 MET B C 1
ATOM 2451 O O . MET B 1 97 ? 116.870 158.369 194.679 1.00 50.36 97 MET B O 1
ATOM 2456 N N . ARG B 1 98 ? 117.659 157.708 192.668 1.00 57.72 98 ARG B N 1
ATOM 2457 C CA . ARG B 1 98 ? 116.432 157.014 192.307 1.00 57.72 98 ARG B CA 1
ATOM 2458 C C . ARG B 1 98 ? 116.212 155.821 193.230 1.00 57.72 98 ARG B C 1
ATOM 2459 O O . ARG B 1 98 ? 117.161 155.170 193.673 1.00 57.72 98 ARG B O 1
ATOM 2467 N N . ASP B 1 99 ? 114.941 155.538 193.520 1.00 63.16 99 ASP B N 1
ATOM 2468 C CA . ASP B 1 99 ? 114.605 154.549 194.542 1.00 63.16 99 ASP B CA 1
ATOM 2469 C C . ASP B 1 99 ? 115.131 153.165 194.179 1.00 63.16 99 ASP B C 1
ATOM 2470 O O . ASP B 1 99 ? 116.022 152.630 194.849 1.00 63.16 99 ASP B O 1
ATOM 2475 N N . ASN B 1 100 ? 114.591 152.565 193.122 1.00 64.29 100 ASN B N 1
ATOM 2476 C CA . ASN B 1 100 ? 114.989 151.219 192.715 1.00 64.29 100 ASN B CA 1
ATOM 2477 C C . ASN B 1 100 ? 116.051 151.303 191.620 1.00 64.29 100 ASN B C 1
ATOM 2478 O O . ASN B 1 100 ? 115.828 150.967 190.456 1.00 64.29 100 ASN B O 1
ATOM 2483 N N . MET B 1 101 ? 117.232 151.766 192.023 1.00 60.66 101 MET B N 1
ATOM 2484 C CA . MET B 1 101 ? 118.345 151.916 191.100 1.00 60.66 101 MET B CA 1
ATOM 2485 C C . MET B 1 101 ? 119.647 151.711 191.858 1.00 60.66 101 MET B C 1
ATOM 2486 O O . MET B 1 101 ? 119.764 152.105 193.021 1.00 60.66 101 MET B O 1
ATOM 2491 N N . GLU B 1 102 ? 120.618 151.090 191.193 1.00 53.17 102 GLU B N 1
ATOM 2492 C CA . GLU B 1 102 ? 121.927 150.838 191.780 1.00 53.17 102 GLU B CA 1
ATOM 2493 C C . GLU B 1 102 ? 122.945 151.798 191.180 1.00 53.17 102 GLU B C 1
ATOM 2494 O O . GLU B 1 102 ? 123.046 151.921 189.955 1.00 53.17 102 GLU B O 1
ATOM 2500 N N . TYR B 1 103 ? 123.696 152.476 192.044 1.00 47.73 103 TYR B N 1
ATOM 2501 C CA . TYR B 1 103 ? 124.597 153.545 191.643 1.00 47.73 103 TYR B CA 1
ATOM 2502 C C . TYR B 1 103 ? 126.049 153.140 191.846 1.00 47.73 103 TYR B C 1
ATOM 2503 O O . TYR B 1 103 ? 126.388 152.466 192.823 1.00 47.73 103 TYR B O 1
ATOM 2512 N N . LYS B 1 104 ? 126.900 153.556 190.915 1.00 42.78 104 LYS B N 1
ATOM 2513 C CA . LYS B 1 104 ? 128.342 153.427 191.045 1.00 42.78 104 LYS B CA 1
ATOM 2514 C C . LYS B 1 104 ? 128.937 154.768 191.451 1.00 42.78 104 LYS B C 1
ATOM 2515 O O . LYS B 1 104 ? 128.525 155.823 190.964 1.00 42.78 104 LYS B O 1
ATOM 2521 N N . LEU B 1 105 ? 129.914 154.719 192.350 1.00 36.70 105 LEU B N 1
ATOM 2522 C CA . LEU B 1 105 ? 130.504 155.916 192.932 1.00 36.70 105 LEU B CA 1
ATOM 2523 C C . LEU B 1 105 ? 131.910 156.120 192.393 1.00 36.70 105 LEU B C 1
ATOM 2524 O O . LEU B 1 105 ? 132.735 155.201 192.430 1.00 36.70 105 LEU B O 1
ATOM 2529 N N . ASP B 1 106 ? 132.176 157.324 191.897 1.00 36.06 106 ASP B N 1
ATOM 2530 C CA . ASP B 1 106 ? 133.497 157.725 191.429 1.00 36.06 106 ASP B CA 1
ATOM 2531 C C . ASP B 1 106 ? 134.032 158.772 192.395 1.00 36.06 106 ASP B C 1
ATOM 2532 O O . ASP B 1 106 ? 133.563 159.914 192.401 1.00 36.06 106 ASP B O 1
ATOM 2537 N N . LEU B 1 107 ? 135.009 158.385 193.209 1.00 27.69 107 LEU B N 1
ATOM 2538 C CA . LEU B 1 107 ? 135.580 159.282 194.208 1.00 27.69 107 LEU B CA 1
ATOM 2539 C C . LEU B 1 107 ? 136.720 160.073 193.580 1.00 27.69 107 LEU B C 1
ATOM 2540 O O . LEU B 1 107 ? 137.782 159.518 193.284 1.00 27.69 107 LEU B O 1
ATOM 2545 N N . ASN B 1 108 ? 136.502 161.368 193.374 1.00 24.34 108 ASN B N 1
ATOM 2546 C CA . ASN B 1 108 ? 137.532 162.276 192.885 1.00 24.34 108 ASN B CA 1
ATOM 2547 C C . ASN B 1 108 ? 137.994 163.129 194.059 1.00 24.34 108 ASN B C 1
ATOM 2548 O O . ASN B 1 108 ? 137.258 164.003 194.526 1.00 24.34 108 ASN B O 1
ATOM 2553 N N . LEU B 1 109 ? 139.210 162.878 194.533 1.00 20.18 109 LEU B N 1
ATOM 2554 C CA . LEU B 1 109 ? 139.717 163.514 195.745 1.00 20.18 109 LEU B CA 1
ATOM 2555 C C . LEU B 1 109 ? 141.055 164.169 195.436 1.00 20.18 109 LEU B C 1
ATOM 2556 O O . LEU B 1 109 ? 142.022 163.481 195.098 1.00 20.18 109 LEU B O 1
ATOM 2561 N N . GLN B 1 110 ? 141.108 165.491 195.550 1.00 19.51 110 GLN B N 1
ATOM 2562 C CA . GLN B 1 110 ? 142.344 166.251 195.447 1.00 19.51 110 GLN B CA 1
ATOM 2563 C C . GLN B 1 110 ? 142.586 166.948 196.775 1.00 19.51 110 GLN B C 1
ATOM 2564 O O . GLN B 1 110 ? 141.677 167.583 197.318 1.00 19.51 110 GLN B O 1
ATOM 2570 N N . LEU B 1 111 ? 143.799 166.824 197.304 1.00 16.45 111 LEU B N 1
ATOM 2571 C CA . LEU B 1 111 ? 144.068 167.391 198.616 1.00 16.45 111 LEU B CA 1
ATOM 2572 C C . LEU B 1 111 ? 145.543 167.736 198.740 1.00 16.45 111 LEU B C 1
ATOM 2573 O O . LEU B 1 111 ? 146.388 167.192 198.027 1.00 16.45 111 LEU B O 1
ATOM 2578 N N . TYR B 1 112 ? 145.831 168.655 199.656 1.00 17.95 112 TYR B N 1
ATOM 2579 C CA . TYR B 1 112 ? 147.192 169.011 200.027 1.00 17.95 112 TYR B CA 1
ATOM 2580 C C . TYR B 1 112 ? 147.491 168.436 201.402 1.00 17.95 112 TYR B C 1
ATOM 2581 O O . TYR B 1 112 ? 146.691 168.586 202.329 1.00 17.95 112 TYR B O 1
ATOM 2590 N N . CYS B 1 113 ? 148.634 167.777 201.530 1.00 24.89 113 CYS B N 1
ATOM 2591 C CA . CYS B 1 113 ? 149.106 167.294 202.817 1.00 24.89 113 CYS B CA 1
ATOM 2592 C C . CYS B 1 113 ? 150.220 168.206 203.308 1.00 24.89 113 CYS B C 1
ATOM 2593 O O . CYS B 1 113 ? 151.181 168.475 202.583 1.00 24.89 113 CYS B O 1
ATOM 2596 N N . GLN B 1 114 ? 150.080 168.694 204.537 1.00 28.54 114 GLN B N 1
ATOM 2597 C CA . GLN B 1 114 ? 151.052 169.613 205.113 1.00 28.54 114 GLN B CA 1
ATOM 2598 C C . GLN B 1 114 ? 151.487 169.071 206.463 1.00 28.54 114 GLN B C 1
ATOM 2599 O O . GLN B 1 114 ? 150.652 168.862 207.347 1.00 28.54 114 GLN B O 1
ATOM 2605 N N . SER B 1 115 ? 152.788 168.847 206.620 1.00 35.00 115 SER B N 1
ATOM 2606 C CA . SER B 1 115 ? 153.310 168.234 207.834 1.00 35.00 115 SER B CA 1
ATOM 2607 C C . SER B 1 115 ? 153.367 169.259 208.959 1.00 35.00 115 SER B C 1
ATOM 2608 O O . SER B 1 115 ? 154.071 170.268 208.855 1.00 35.00 115 SER B O 1
ATOM 2611 N N . LYS B 1 116 ? 152.621 169.002 210.033 1.00 42.51 116 LYS B N 1
ATOM 2612 C CA . LYS B 1 116 ? 152.722 169.848 211.216 1.00 42.51 116 LYS B CA 1
ATOM 2613 C C . LYS B 1 116 ? 153.864 169.401 212.121 1.00 42.51 116 LYS B C 1
ATOM 2614 O O . LYS B 1 116 ? 154.563 170.239 212.701 1.00 42.51 116 LYS B O 1
ATOM 2620 N N . THR B 1 117 ? 154.071 168.091 212.249 1.00 53.11 117 THR B N 1
ATOM 2621 C CA . THR B 1 117 ? 155.132 167.539 213.078 1.00 53.11 117 THR B CA 1
ATOM 2622 C C . THR B 1 117 ? 155.805 166.379 212.356 1.00 53.11 117 THR B C 1
ATOM 2623 O O . THR B 1 117 ? 155.204 165.708 211.512 1.00 53.11 117 THR B O 1
ATOM 2627 N N . ASP B 1 118 ? 157.085 166.183 212.683 1.00 57.46 118 ASP B N 1
ATOM 2628 C CA . ASP B 1 118 ? 157.906 165.053 212.251 1.00 57.46 118 ASP B CA 1
ATOM 2629 C C . ASP B 1 118 ? 158.292 165.143 210.778 1.00 57.46 118 ASP B C 1
ATOM 2630 O O . ASP B 1 118 ? 159.126 164.361 210.309 1.00 57.46 118 ASP B O 1
ATOM 2635 N N . HIS B 1 119 ? 157.704 166.105 210.061 1.00 50.44 119 HIS B N 1
ATOM 2636 C CA . HIS B 1 119 ? 158.084 166.473 208.691 1.00 50.44 119 HIS B CA 1
ATOM 2637 C C . HIS B 1 119 ? 158.443 165.268 207.820 1.00 50.44 119 HIS B C 1
ATOM 2638 O O . HIS B 1 119 ? 159.404 165.301 207.048 1.00 50.44 119 HIS B O 1
ATOM 2645 N N . LEU B 1 120 ? 157.666 164.194 207.935 1.00 37.77 120 LEU B N 1
ATOM 2646 C CA . LEU B 1 120 ? 157.857 163.048 207.053 1.00 37.77 120 LEU B CA 1
ATOM 2647 C C . LEU B 1 120 ? 157.243 163.360 205.696 1.00 37.77 120 LEU B C 1
ATOM 2648 O O . LEU B 1 120 ? 156.031 163.570 205.587 1.00 37.77 120 LEU B O 1
ATOM 2653 N N . ASN B 1 121 ? 158.075 163.388 204.661 1.00 29.56 121 ASN B N 1
ATOM 2654 C CA . ASN B 1 121 ? 157.676 163.961 203.384 1.00 29.56 121 ASN B CA 1
ATOM 2655 C C . ASN B 1 121 ? 156.685 163.076 202.629 1.00 29.56 121 ASN B C 1
ATOM 2656 O O . ASN B 1 121 ? 156.002 163.563 201.722 1.00 29.56 121 ASN B O 1
ATOM 2661 N N . LEU B 1 122 ? 156.551 161.806 202.999 1.00 24.53 122 LEU B N 1
ATOM 2662 C CA . LEU B 1 122 ? 155.661 160.905 202.283 1.00 24.53 122 LEU B CA 1
ATOM 2663 C C . LEU B 1 122 ? 154.842 160.119 203.295 1.00 24.53 122 LEU B C 1
ATOM 2664 O O . LEU B 1 122 ? 155.386 159.590 204.267 1.00 24.53 122 LEU B O 1
ATOM 2669 N N . ASP B 1 123 ? 153.531 160.051 203.065 1.00 24.22 123 ASP B N 1
ATOM 2670 C CA . ASP B 1 123 ? 152.604 159.433 204.002 1.00 24.22 123 ASP B CA 1
ATOM 2671 C C . ASP B 1 123 ? 151.629 158.550 203.234 1.00 24.22 123 ASP B C 1
ATOM 2672 O O . ASP B 1 123 ? 151.604 158.541 202.001 1.00 24.22 123 ASP B O 1
ATOM 2677 N N . ASN B 1 124 ? 150.819 157.802 203.979 1.00 22.31 124 ASN B N 1
ATOM 2678 C CA . ASN B 1 124 ? 149.827 156.892 203.414 1.00 22.31 124 ASN B CA 1
ATOM 2679 C C . ASN B 1 124 ? 148.449 157.374 203.844 1.00 22.31 124 ASN B C 1
ATOM 2680 O O . ASN B 1 124 ? 148.188 157.525 205.041 1.00 22.31 124 ASN B O 1
ATOM 2685 N N . LEU B 1 125 ? 147.571 157.618 202.876 1.00 19.70 125 LEU B N 1
ATOM 2686 C CA . LEU B 1 125 ? 146.215 158.067 203.160 1.00 19.70 125 LEU B CA 1
ATOM 2687 C C . LEU B 1 125 ? 145.268 156.875 203.103 1.00 19.70 125 LEU B C 1
ATOM 2688 O O . LEU B 1 125 ? 145.233 156.152 202.103 1.00 19.70 125 LEU B O 1
ATOM 2693 N N . LEU B 1 126 ? 144.502 156.679 204.169 1.00 20.92 126 LEU B N 1
ATOM 2694 C CA . LEU B 1 126 ? 143.531 155.598 204.251 1.00 20.92 126 LEU B CA 1
ATOM 2695 C C . LEU B 1 126 ? 142.153 156.135 203.890 1.00 20.92 126 LEU B C 1
ATOM 2696 O O . LEU B 1 126 ? 141.677 157.094 204.504 1.00 20.92 126 LEU B O 1
ATOM 2701 N N . ILE B 1 127 ? 141.520 155.518 202.898 1.00 21.71 127 ILE B N 1
ATOM 2702 C CA . ILE B 1 127 ? 140.192 155.909 202.442 1.00 21.71 127 ILE B CA 1
ATOM 2703 C C . ILE B 1 127 ? 139.234 154.776 202.772 1.00 21.71 127 ILE B C 1
ATOM 2704 O O . ILE B 1 127 ? 139.408 153.650 202.291 1.00 21.71 127 ILE B O 1
ATOM 2709 N N . ASP B 1 128 ? 138.228 155.071 203.588 1.00 25.14 128 ASP B N 1
ATOM 2710 C CA . ASP B 1 128 ? 137.244 154.090 204.015 1.00 25.14 128 ASP B CA 1
ATOM 2711 C C . ASP B 1 128 ? 135.851 154.606 203.690 1.00 25.14 128 ASP B C 1
ATOM 2712 O O . ASP B 1 128 ? 135.512 155.746 204.018 1.00 25.14 128 ASP B O 1
ATOM 2717 N N . VAL B 1 129 ? 135.045 153.766 203.048 1.00 24.46 129 VAL B N 1
ATOM 2718 C CA . VAL B 1 129 ? 133.691 154.127 202.645 1.00 24.46 129 VAL B CA 1
ATOM 2719 C C . VAL B 1 129 ? 132.724 153.192 203.355 1.00 24.46 129 VAL B C 1
ATOM 2720 O O . VAL B 1 129 ? 132.857 151.966 203.262 1.00 24.46 129 VAL B O 1
ATOM 2724 N N . TYR B 1 130 ? 131.759 153.769 204.061 1.00 27.73 130 TYR B N 1
ATOM 2725 C CA . TYR B 1 130 ? 130.755 153.021 204.801 1.00 27.73 130 TYR B CA 1
ATOM 2726 C C . TYR B 1 130 ? 129.369 153.320 204.248 1.00 27.73 130 TYR B C 1
ATOM 2727 O O . TYR B 1 130 ? 129.178 154.217 203.424 1.00 27.73 130 TYR B O 1
ATOM 2736 N N . ARG B 1 131 ? 128.391 152.546 204.713 1.00 36.25 131 ARG B N 1
ATOM 2737 C CA . ARG B 1 131 ? 126.999 152.796 204.376 1.00 36.25 131 ARG B CA 1
ATOM 2738 C C . ARG B 1 131 ? 126.119 152.287 205.506 1.00 36.25 131 ARG B C 1
ATOM 2739 O O . ARG B 1 131 ? 126.521 151.430 206.296 1.00 36.25 131 ARG B O 1
ATOM 2747 N N . GLY B 1 132 ? 124.909 152.832 205.577 1.00 41.48 132 GLY B N 1
ATOM 2748 C CA . GLY B 1 132 ? 123.967 152.470 206.619 1.00 41.48 132 GLY B CA 1
ATOM 2749 C C . GLY B 1 132 ? 123.407 151.069 206.471 1.00 41.48 132 GLY B C 1
ATOM 2750 O O . GLY B 1 132 ? 122.748 150.554 207.375 1.00 41.48 132 GLY B O 1
ATOM 2751 N N . SER B 1 145 ? 125.038 145.918 213.947 1.00 67.42 145 SER B N 1
ATOM 2752 C CA . SER B 1 145 ? 124.508 146.481 212.710 1.00 67.42 145 SER B CA 1
ATOM 2753 C C . SER B 1 145 ? 124.409 147.999 212.788 1.00 67.42 145 SER B C 1
ATOM 2754 O O . SER B 1 145 ? 123.319 148.550 212.945 1.00 67.42 145 SER B O 1
ATOM 2757 N N . LYS B 1 146 ? 125.552 148.677 212.680 1.00 61.34 146 LYS B N 1
ATOM 2758 C CA . LYS B 1 146 ? 125.587 150.133 212.704 1.00 61.34 146 LYS B CA 1
ATOM 2759 C C . LYS B 1 146 ? 125.974 150.704 211.346 1.00 61.34 146 LYS B C 1
ATOM 2760 O O . LYS B 1 146 ? 125.189 151.432 210.734 1.00 61.34 146 LYS B O 1
ATOM 2766 N N . ASP B 1 147 ? 127.153 150.338 210.842 1.00 50.84 147 ASP B N 1
ATOM 2767 C CA . ASP B 1 147 ? 127.680 150.756 209.546 1.00 50.84 147 ASP B CA 1
ATOM 2768 C C . ASP B 1 147 ? 128.549 149.645 208.978 1.00 50.84 147 ASP B C 1
ATOM 2769 O O . ASP B 1 147 ? 129.439 149.138 209.669 1.00 50.84 147 ASP B O 1
ATOM 2774 N N . GLU B 1 148 ? 128.313 149.257 207.730 1.00 38.77 148 GLU B N 1
ATOM 2775 C CA . GLU B 1 148 ? 129.107 148.220 207.091 1.00 38.77 148 GLU B CA 1
ATOM 2776 C C . GLU B 1 148 ? 130.055 148.835 206.070 1.00 38.77 148 GLU B C 1
ATOM 2777 O O . GLU B 1 148 ? 129.654 149.657 205.243 1.00 38.77 148 GLU B O 1
ATOM 2783 N N . LYS B 1 149 ? 131.324 148.445 206.154 1.00 28.16 149 LYS B N 1
ATOM 2784 C CA . LYS B 1 149 ? 132.349 148.969 205.262 1.00 28.16 149 LYS B CA 1
ATOM 2785 C C . LYS B 1 149 ? 132.217 148.308 203.897 1.00 28.16 149 LYS B C 1
ATOM 2786 O O . LYS B 1 149 ? 132.152 147.078 203.800 1.00 28.16 149 LYS B O 1
ATOM 2792 N N . ILE B 1 150 ? 132.178 149.120 202.844 1.00 26.34 150 ILE B N 1
ATOM 2793 C CA . ILE B 1 150 ? 132.033 148.616 201.483 1.00 26.34 150 ILE B CA 1
ATOM 2794 C C . ILE B 1 150 ? 133.257 148.870 200.624 1.00 26.34 150 ILE B C 1
ATOM 2795 O O . ILE B 1 150 ? 133.344 148.308 199.520 1.00 26.34 150 ILE B O 1
ATOM 2800 N N . PHE B 1 151 ? 134.201 149.688 201.080 1.00 24.01 151 PHE B N 1
ATOM 2801 C CA . PHE B 1 151 ? 135.401 149.956 200.305 1.00 24.01 151 PHE B CA 1
ATOM 2802 C C . PHE B 1 151 ? 136.504 150.424 201.240 1.00 24.01 151 PHE B C 1
ATOM 2803 O O . PHE B 1 151 ? 136.256 151.207 202.158 1.00 24.01 151 PHE B O 1
ATOM 2811 N N . HIS B 1 152 ? 137.714 149.932 201.000 1.00 22.72 152 HIS B N 1
ATOM 2812 C CA . HIS B 1 152 ? 138.900 150.398 201.699 1.00 22.72 152 HIS B CA 1
ATOM 2813 C C . HIS B 1 152 ? 140.054 150.452 200.713 1.00 22.72 152 HIS B C 1
ATOM 2814 O O . HIS B 1 152 ? 140.185 149.577 199.854 1.00 22.72 152 HIS B O 1
ATOM 2821 N N . THR B 1 153 ? 140.883 151.484 200.831 1.00 21.74 153 THR B N 1
ATOM 2822 C CA . THR B 1 153 ? 142.052 151.609 199.975 1.00 21.74 153 THR B CA 1
ATOM 2823 C C . THR B 1 153 ? 143.075 152.499 200.659 1.00 21.74 153 THR B C 1
ATOM 2824 O O . THR B 1 153 ? 142.780 153.193 201.634 1.00 21.74 153 THR B O 1
ATOM 2828 N N . SER B 1 154 ? 144.294 152.460 200.136 1.00 20.68 154 SER B N 1
ATOM 2829 C CA . SER B 1 154 ? 145.377 153.310 200.596 1.00 20.68 154 SER B CA 1
ATOM 2830 C C . SER B 1 154 ? 145.984 154.022 199.399 1.00 20.68 154 SER B C 1
ATOM 2831 O O . SER B 1 154 ? 146.037 153.478 198.295 1.00 20.68 154 SER B O 1
ATOM 2834 N N . ARG B 1 155 ? 146.426 155.258 199.624 1.00 18.69 155 ARG B N 1
ATOM 2835 C CA . ARG B 1 155 ? 147.086 156.025 198.591 1.00 18.69 155 ARG B CA 1
ATOM 2836 C C . ARG B 1 155 ? 148.283 156.720 199.226 1.00 18.69 155 ARG B C 1
ATOM 2837 O O . ARG B 1 155 ? 148.107 157.513 200.167 1.00 18.69 155 ARG B O 1
ATOM 2845 N N . PRO B 1 156 ? 149.499 156.439 198.763 1.00 17.26 156 PRO B N 1
ATOM 2846 C CA . PRO B 1 156 ? 150.652 157.227 199.214 1.00 17.26 156 PRO B CA 1
ATOM 2847 C C . PRO B 1 156 ? 150.520 158.668 198.746 1.00 17.26 156 PRO B C 1
ATOM 2848 O O . PRO B 1 156 ? 150.192 158.932 197.587 1.00 17.26 156 PRO B O 1
ATOM 2852 N N . ILE B 1 157 ? 150.768 159.601 199.659 1.00 18.15 157 ILE B N 1
ATOM 2853 C CA . ILE B 1 157 ? 150.624 161.023 199.383 1.00 18.15 157 ILE B CA 1
ATOM 2854 C C . ILE B 1 157 ? 151.893 161.741 199.814 1.00 18.15 157 ILE B C 1
ATOM 2855 O O . ILE B 1 157 ? 152.526 161.382 200.811 1.00 18.15 157 ILE B O 1
ATOM 2860 N N . VAL B 1 158 ? 152.268 162.752 199.050 1.00 19.86 158 VAL B N 1
ATOM 2861 C CA . VAL B 1 158 ? 153.394 163.607 199.404 1.00 19.86 158 VAL B CA 1
ATOM 2862 C C . VAL B 1 158 ? 152.887 164.725 200.302 1.00 19.86 158 VAL B C 1
ATOM 2863 O O . VAL B 1 158 ? 151.811 165.290 200.087 1.00 19.86 158 VAL B O 1
ATOM 2867 N N . CYS B 1 159 ? 153.662 165.037 201.334 1.00 26.40 159 CYS B N 1
ATOM 2868 C CA . CYS B 1 159 ? 153.276 166.030 202.322 1.00 26.40 159 CYS B CA 1
ATOM 2869 C C . CYS B 1 159 ? 154.299 167.153 202.355 1.00 26.40 159 CYS B C 1
ATOM 2870 O O . CYS B 1 159 ? 155.508 166.906 202.351 1.00 26.40 159 CYS B O 1
ATOM 2873 N N . LEU B 1 160 ? 153.803 168.386 202.382 1.00 26.47 160 LEU B N 1
ATOM 2874 C CA . LEU B 1 160 ? 154.673 169.550 202.448 1.00 26.47 160 LEU B CA 1
ATOM 2875 C C . LEU B 1 160 ? 155.323 169.656 203.820 1.00 26.47 160 LEU B C 1
ATOM 2876 O O . LEU B 1 160 ? 154.655 169.522 204.849 1.00 26.47 160 LEU B O 1
ATOM 2881 N N . ALA B 1 161 ? 156.626 169.902 203.831 1.00 37.90 161 ALA B N 1
ATOM 2882 C CA . ALA B 1 161 ? 157.369 170.145 205.056 1.00 37.90 161 ALA B CA 1
ATOM 2883 C C . ALA B 1 161 ? 157.831 171.596 205.106 1.00 37.90 161 ALA B C 1
ATOM 2884 O O . ALA B 1 161 ? 157.853 172.306 204.098 1.00 37.90 161 ALA B O 1
ATOM 2886 N N . LEU B 1 162 ? 158.199 172.038 206.308 1.00 44.83 162 LEU B N 1
ATOM 2887 C CA . LEU B 1 162 ? 158.703 173.395 206.481 1.00 44.83 162 LEU B CA 1
ATOM 2888 C C . LEU B 1 162 ? 160.065 173.599 205.835 1.00 44.83 162 LEU B C 1
ATOM 2889 O O . LEU B 1 162 ? 160.400 174.731 205.472 1.00 44.83 162 LEU B O 1
ATOM 2894 N N . THR B 1 163 ? 160.851 172.534 205.679 1.00 47.08 163 THR B N 1
ATOM 2895 C CA . THR B 1 163 ? 162.153 172.644 205.035 1.00 47.08 163 THR B CA 1
ATOM 2896 C C . THR B 1 163 ? 162.053 172.675 203.517 1.00 47.08 163 THR B C 1
ATOM 2897 O O . THR B 1 163 ? 163.033 173.027 202.853 1.00 47.08 163 THR B O 1
ATOM 2901 N N . ASP B 1 164 ? 160.900 172.317 202.958 1.00 41.99 164 ASP B N 1
ATOM 2902 C CA . ASP B 1 164 ? 160.737 172.316 201.511 1.00 41.99 164 ASP B CA 1
ATOM 2903 C C . ASP B 1 164 ? 160.746 173.742 200.977 1.00 41.99 164 ASP B C 1
ATOM 2904 O O . ASP B 1 164 ? 160.019 174.609 201.472 1.00 41.99 164 ASP B O 1
ATOM 2909 N N . SER B 1 165 ? 161.572 173.981 199.965 1.00 43.81 165 SER B N 1
ATOM 2910 C CA . SER B 1 165 ? 161.679 175.278 199.320 1.00 43.81 165 SER B CA 1
ATOM 2911 C C . SER B 1 165 ? 161.404 175.125 197.831 1.00 43.81 165 SER B C 1
ATOM 2912 O O . SER B 1 165 ? 161.594 174.055 197.249 1.00 43.81 165 SER B O 1
ATOM 2915 N N . MET B 1 166 ? 160.950 176.212 197.219 1.00 38.87 166 MET B N 1
ATOM 2916 C CA . MET B 1 166 ? 160.551 176.214 195.819 1.00 38.87 166 MET B CA 1
ATOM 2917 C C . MET B 1 166 ? 161.611 176.945 195.006 1.00 38.87 166 MET B C 1
ATOM 2918 O O . MET B 1 166 ? 161.835 178.144 195.203 1.00 38.87 166 MET B O 1
ATOM 2923 N N . SER B 1 167 ? 162.258 176.219 194.100 1.00 39.19 167 SER B N 1
ATOM 2924 C CA . SER B 1 167 ? 163.351 176.777 193.324 1.00 39.19 167 SER B CA 1
ATOM 2925 C C . SER B 1 167 ? 162.826 177.765 192.283 1.00 39.19 167 SER B C 1
ATOM 2926 O O . SER B 1 167 ? 161.704 177.623 191.790 1.00 39.19 167 SER B O 1
ATOM 2929 N N . PRO B 1 168 ? 163.619 178.783 191.935 1.00 37.83 168 PRO B N 1
ATOM 2930 C CA . PRO B 1 168 ? 163.215 179.683 190.844 1.00 37.83 168 PRO B CA 1
ATOM 2931 C C . PRO B 1 168 ? 163.088 178.990 189.499 1.00 37.83 168 PRO B C 1
ATOM 2932 O O . PRO B 1 168 ? 162.403 179.519 188.616 1.00 37.83 168 PRO B O 1
ATOM 2936 N N . GLN B 1 169 ? 163.731 177.835 189.310 1.00 39.24 169 GLN B N 1
ATOM 2937 C CA . GLN B 1 169 ? 163.538 177.077 188.078 1.00 39.24 169 GLN B CA 1
ATOM 2938 C C . GLN B 1 169 ? 162.101 176.588 187.954 1.00 39.24 169 GLN B C 1
ATOM 2939 O O . GLN B 1 169 ? 161.530 176.593 186.857 1.00 39.24 169 GLN B O 1
ATOM 2945 N N . GLU B 1 170 ? 161.503 176.154 189.066 1.00 36.53 170 GLU B N 1
ATOM 2946 C CA . GLU B 1 170 ? 160.108 175.729 189.044 1.00 36.53 170 GLU B CA 1
ATOM 2947 C C . GLU B 1 170 ? 159.168 176.897 188.781 1.00 36.53 170 GLU B C 1
ATOM 2948 O O . GLU B 1 170 ? 158.110 176.711 188.171 1.00 36.53 170 GLU B O 1
ATOM 2954 N N . ILE B 1 171 ? 159.528 178.099 189.236 1.00 34.44 171 ILE B N 1
ATOM 2955 C CA . ILE B 1 171 ? 158.705 179.274 188.970 1.00 34.44 171 ILE B CA 1
ATOM 2956 C C . ILE B 1 171 ? 158.644 179.557 187.476 1.00 34.44 171 ILE B C 1
ATOM 2957 O O . ILE B 1 171 ? 157.576 179.855 186.928 1.00 34.44 171 ILE B O 1
ATOM 2962 N N . GLU B 1 172 ? 159.786 179.473 186.794 1.00 39.92 172 GLU B N 1
ATOM 2963 C CA . GLU B 1 172 ? 159.823 179.777 185.368 1.00 39.92 172 GLU B CA 1
ATOM 2964 C C . GLU B 1 172 ? 159.064 178.735 184.554 1.00 39.92 172 GLU B C 1
ATOM 2965 O O . GLU B 1 172 ? 158.367 179.080 183.592 1.00 39.92 172 GLU B O 1
ATOM 2971 N N . GLN B 1 173 ? 159.176 177.461 184.926 1.00 38.10 173 GLN B N 1
ATOM 2972 C CA . GLN B 1 173 ? 158.602 176.385 184.127 1.00 38.10 173 GLN B CA 1
ATOM 2973 C C . GLN B 1 173 ? 157.154 176.079 184.491 1.00 38.10 173 GLN B C 1
ATOM 2974 O O . GLN B 1 173 ? 156.322 175.895 183.597 1.00 38.10 173 GLN B O 1
ATOM 2980 N N . LEU B 1 174 ? 156.831 176.022 185.782 1.00 31.84 174 LEU B N 1
ATOM 2981 C CA . LEU B 1 174 ? 155.507 175.617 186.239 1.00 31.84 174 LEU B CA 1
ATOM 2982 C C . LEU B 1 174 ? 154.589 176.806 186.489 1.00 31.84 174 LEU B C 1
ATOM 2983 O O . LEU B 1 174 ? 153.699 176.737 187.342 1.00 31.84 174 LEU B O 1
ATOM 2988 N N . GLY B 1 175 ? 154.782 177.895 185.754 1.00 31.99 175 GLY B N 1
ATOM 2989 C CA . GLY B 1 175 ? 153.976 179.077 185.926 1.00 31.99 175 GLY B CA 1
ATOM 2990 C C . GLY B 1 175 ? 154.513 179.955 187.033 1.00 31.99 175 GLY B C 1
ATOM 2991 O O . GLY B 1 175 ? 154.973 179.473 188.072 1.00 31.99 175 GLY B O 1
ATOM 2992 N N . PRO B 1 176 ? 154.478 181.273 186.819 1.00 27.13 176 PRO B N 1
ATOM 2993 C CA . PRO B 1 176 ? 154.991 182.191 187.847 1.00 27.13 176 PRO B CA 1
ATOM 2994 C C . PRO B 1 176 ? 154.240 182.109 189.162 1.00 27.13 176 PRO B C 1
ATOM 2995 O O . PRO B 1 176 ? 154.854 182.293 190.219 1.00 27.13 176 PRO B O 1
ATOM 2999 N N . SER B 1 177 ? 152.939 181.834 189.134 1.00 23.29 177 SER B N 1
ATOM 3000 C CA . SER B 1 177 ? 152.148 181.815 190.355 1.00 23.29 177 SER B CA 1
ATOM 3001 C C . SER B 1 177 ? 152.592 180.683 191.273 1.00 23.29 177 SER B C 1
ATOM 3002 O O . SER B 1 177 ? 152.799 179.550 190.833 1.00 23.29 177 SER B O 1
ATOM 3005 N N . ARG B 1 178 ? 152.738 181.001 192.561 1.00 22.76 178 ARG B N 1
ATOM 3006 C CA . ARG B 1 178 ? 153.112 179.982 193.535 1.00 22.76 178 ARG B CA 1
ATOM 3007 C C . ARG B 1 178 ? 152.039 178.910 193.644 1.00 22.76 178 ARG B C 1
ATOM 3008 O O . ARG B 1 178 ? 152.349 177.721 193.777 1.00 22.76 178 ARG B O 1
ATOM 3016 N N . LEU B 1 179 ? 150.768 179.313 193.598 1.00 21.78 179 LEU B N 1
ATOM 3017 C CA . LEU B 1 179 ? 149.682 178.347 193.706 1.00 21.78 179 LEU B CA 1
ATOM 3018 C C . LEU B 1 179 ? 149.654 177.393 192.521 1.00 21.78 179 LEU B C 1
ATOM 3019 O O . LEU B 1 179 ? 149.299 176.222 192.682 1.00 21.78 179 LEU B O 1
ATOM 3024 N N . ASP B 1 180 ? 150.018 177.869 191.328 1.00 24.77 180 ASP B N 1
ATOM 3025 C CA . ASP B 1 180 ? 150.120 176.978 190.178 1.00 24.77 180 ASP B CA 1
ATOM 3026 C C . ASP B 1 180 ? 151.212 175.935 190.372 1.00 24.77 180 ASP B C 1
ATOM 3027 O O . ASP B 1 180 ? 151.019 174.766 190.022 1.00 24.77 180 ASP B O 1
ATOM 3032 N N . VAL B 1 181 ? 152.358 176.335 190.922 1.00 23.70 181 VAL B N 1
ATOM 3033 C CA . VAL B 1 181 ? 153.435 175.386 191.171 1.00 23.70 181 VAL B CA 1
ATOM 3034 C C . VAL B 1 181 ? 153.019 174.354 192.210 1.00 23.70 181 VAL B C 1
ATOM 3035 O O . VAL B 1 181 ? 153.304 173.163 192.062 1.00 23.70 181 VAL B O 1
ATOM 3039 N N . TYR B 1 182 ? 152.345 174.787 193.279 1.00 21.40 182 TYR B N 1
ATOM 3040 C CA . TYR B 1 182 ? 151.849 173.837 194.269 1.00 21.40 182 TYR B CA 1
ATOM 3041 C C . TYR B 1 182 ? 150.818 172.891 193.673 1.00 21.40 182 TYR B C 1
ATOM 3042 O O . TYR B 1 182 ? 150.822 171.695 193.981 1.00 21.40 182 TYR B O 1
ATOM 3051 N N . ASP B 1 183 ? 149.923 173.407 192.830 1.00 24.00 183 ASP B N 1
ATOM 3052 C CA . ASP B 1 183 ? 148.912 172.563 192.206 1.00 24.00 183 ASP B CA 1
ATOM 3053 C C . ASP B 1 183 ? 149.541 171.529 191.283 1.00 24.00 183 ASP B C 1
ATOM 3054 O O . ASP B 1 183 ? 149.125 170.366 191.269 1.00 24.00 183 ASP B O 1
ATOM 3059 N N . GLU B 1 184 ? 150.539 171.931 190.501 1.00 28.16 184 GLU B N 1
ATOM 3060 C CA . GLU B 1 184 ? 151.171 171.028 189.551 1.00 28.16 184 GLU B CA 1
ATOM 3061 C C . GLU B 1 184 ? 152.211 170.125 190.205 1.00 28.16 184 GLU B C 1
ATOM 3062 O O . GLU B 1 184 ? 152.607 169.120 189.607 1.00 28.16 184 GLU B O 1
ATOM 3068 N N . GLU B 1 185 ? 152.624 170.430 191.431 1.00 23.53 185 GLU B N 1
ATOM 3069 C CA . GLU B 1 185 ? 153.728 169.747 192.093 1.00 23.53 185 GLU B CA 1
ATOM 3070 C C . GLU B 1 185 ? 153.324 168.995 193.350 1.00 23.53 185 GLU B C 1
ATOM 3071 O O . GLU B 1 185 ? 153.740 167.851 193.536 1.00 23.53 185 GLU B O 1
ATOM 3077 N N . TRP B 1 186 ? 152.519 169.603 194.219 1.00 19.97 186 TRP B N 1
ATOM 3078 C CA . TRP B 1 186 ? 152.219 169.032 195.522 1.00 19.97 186 TRP B CA 1
ATOM 3079 C C . TRP B 1 186 ? 150.786 168.555 195.683 1.00 19.97 186 TRP B C 1
ATOM 3080 O O . TRP B 1 186 ? 150.474 167.945 196.711 1.00 19.97 186 TRP B O 1
ATOM 3091 N N . LEU B 1 187 ? 149.909 168.810 194.717 1.00 18.00 187 LEU B N 1
ATOM 3092 C CA . LEU B 1 187 ? 148.517 168.410 194.846 1.00 18.00 187 LEU B CA 1
ATOM 3093 C C . LEU B 1 187 ? 148.387 166.905 194.662 1.00 18.00 187 LEU B C 1
ATOM 3094 O O . LEU B 1 187 ? 148.824 166.352 193.649 1.00 18.00 187 LEU B O 1
ATOM 3099 N N . ASN B 1 188 ? 147.781 166.246 195.646 1.00 17.35 188 ASN B N 1
ATOM 3100 C CA . ASN B 1 188 ? 147.584 164.802 195.622 1.00 17.35 188 ASN B CA 1
ATOM 3101 C C . ASN B 1 188 ? 146.220 164.514 195.012 1.00 17.35 188 ASN B C 1
ATOM 3102 O O . ASN B 1 188 ? 145.187 164.781 195.632 1.00 17.35 188 ASN B O 1
ATOM 3107 N N . THR B 1 189 ? 146.212 163.970 193.801 1.00 20.68 189 THR B N 1
ATOM 3108 C CA . THR B 1 189 ? 144.979 163.665 193.090 1.00 20.68 189 THR B CA 1
ATOM 3109 C C . THR B 1 189 ? 144.692 162.175 193.216 1.00 20.68 189 THR B C 1
ATOM 3110 O O . THR B 1 189 ? 145.499 161.345 192.786 1.00 20.68 189 THR B O 1
ATOM 3114 N N . ILE B 1 190 ? 143.546 161.842 193.801 1.00 20.85 190 ILE B N 1
ATOM 3115 C CA . ILE B 1 190 ? 143.146 160.462 194.039 1.00 20.85 190 ILE B CA 1
ATOM 3116 C C . ILE B 1 190 ? 141.823 160.235 193.324 1.00 20.85 190 ILE B C 1
ATOM 3117 O O . ILE B 1 190 ? 140.797 160.812 193.705 1.00 20.85 190 ILE B O 1
ATOM 3122 N N . ARG B 1 191 ? 141.839 159.395 192.295 1.00 28.64 191 ARG B N 1
ATOM 3123 C CA . ARG B 1 191 ? 140.640 159.039 191.547 1.00 28.64 191 ARG B CA 1
ATOM 3124 C C . ARG B 1 191 ? 140.352 157.560 191.753 1.00 28.64 191 ARG B C 1
ATOM 3125 O O . ARG B 1 191 ? 141.226 156.717 191.525 1.00 28.64 191 ARG B O 1
ATOM 3133 N N . ILE B 1 192 ? 139.135 157.250 192.185 1.00 30.15 192 ILE B N 1
ATOM 3134 C CA . ILE B 1 192 ? 138.685 155.876 192.380 1.00 30.15 192 ILE B CA 1
ATOM 3135 C C . ILE B 1 192 ? 137.353 155.746 191.654 1.00 30.15 192 ILE B C 1
ATOM 3136 O O . ILE B 1 192 ? 136.328 156.253 192.125 1.00 30.15 192 ILE B O 1
ATOM 3141 N N . GLU B 1 193 ? 137.354 155.064 190.512 1.00 40.21 193 GLU B N 1
ATOM 3142 C CA . GLU B 1 193 ? 136.158 154.900 189.700 1.00 40.21 193 GLU B CA 1
ATOM 3143 C C . GLU B 1 193 ? 135.809 153.427 189.551 1.00 40.21 193 GLU B C 1
ATOM 3144 O O . GLU B 1 193 ? 136.688 152.561 189.527 1.00 40.21 193 GLU B O 1
ATOM 3150 N N . ASP B 1 194 ? 134.505 153.161 189.452 1.00 45.93 194 ASP B N 1
ATOM 3151 C CA . ASP B 1 194 ? 133.972 151.827 189.173 1.00 45.93 194 ASP B CA 1
ATOM 3152 C C . ASP B 1 194 ? 134.436 150.803 190.206 1.00 45.93 194 ASP B C 1
ATOM 3153 O O . ASP B 1 194 ? 134.779 149.669 189.867 1.00 45.93 194 ASP B O 1
ATOM 3158 N N . LYS B 1 195 ? 134.462 151.196 191.480 1.00 38.85 195 LYS B N 1
ATOM 3159 C CA . LYS B 1 195 ? 134.845 150.290 192.551 1.00 38.85 195 LYS B CA 1
ATOM 3160 C C . LYS B 1 195 ? 133.923 150.337 193.760 1.00 38.85 195 LYS B C 1
ATOM 3161 O O . LYS B 1 195 ? 134.023 149.452 194.616 1.00 38.85 195 LYS B O 1
ATOM 3167 N N . ILE B 1 196 ? 133.038 151.324 193.860 1.00 36.49 196 ILE B N 1
ATOM 3168 C CA . ILE B 1 196 ? 132.102 151.443 194.971 1.00 36.49 196 ILE B CA 1
ATOM 3169 C C . ILE B 1 196 ? 130.690 151.333 194.418 1.00 36.49 196 ILE B C 1
ATOM 3170 O O . ILE B 1 196 ? 130.323 152.054 193.483 1.00 36.49 196 ILE B O 1
ATOM 3175 N N . SER B 1 197 ? 129.904 150.427 194.991 1.00 43.10 197 SER B N 1
ATOM 3176 C CA . SER B 1 197 ? 128.520 150.209 194.597 1.00 43.10 197 SER B CA 1
ATOM 3177 C C . SER B 1 197 ? 127.612 150.582 195.758 1.00 43.10 197 SER B C 1
ATOM 3178 O O . SER B 1 197 ? 127.822 150.123 196.885 1.00 43.10 197 SER B O 1
ATOM 3181 N N . LEU B 1 198 ? 126.608 151.408 195.483 1.00 45.46 198 LEU B N 1
ATOM 3182 C CA . LEU B 1 198 ? 125.686 151.872 196.507 1.00 45.46 198 LEU B CA 1
ATOM 3183 C C . LEU B 1 198 ? 124.252 151.717 196.027 1.00 45.46 198 LEU B C 1
ATOM 3184 O O . LEU B 1 198 ? 123.949 151.950 194.853 1.00 45.46 198 LEU B O 1
ATOM 3189 N N . GLU B 1 199 ? 123.377 151.321 196.944 1.00 52.89 199 GLU B N 1
ATOM 3190 C CA . GLU B 1 199 ? 121.949 151.222 196.695 1.00 52.89 199 GLU B CA 1
ATOM 3191 C C . GLU B 1 199 ? 121.224 152.333 197.443 1.00 52.89 199 GLU B C 1
ATOM 3192 O O . GLU B 1 199 ? 121.647 152.754 198.523 1.00 52.89 199 GLU B O 1
ATOM 3198 N N . SER B 1 200 ? 120.125 152.806 196.859 1.00 52.97 200 SER B N 1
ATOM 3199 C CA . SER B 1 200 ? 119.344 153.857 197.498 1.00 52.97 200 SER B CA 1
ATOM 3200 C C . SER B 1 200 ? 118.590 153.372 198.726 1.00 52.97 200 SER B C 1
ATOM 3201 O O . SER B 1 200 ? 118.079 154.206 199.481 1.00 52.97 200 SER B O 1
ATOM 3204 N N . SER B 1 201 ? 118.506 152.058 198.944 1.00 51.57 201 SER B N 1
ATOM 3205 C CA . SER B 1 201 ? 117.849 151.535 200.135 1.00 51.57 201 SER B CA 1
ATOM 3206 C C . SER B 1 201 ? 118.587 151.911 201.412 1.00 51.57 201 SER B C 1
ATOM 3207 O O . SER B 1 201 ? 117.985 151.891 202.490 1.00 51.57 201 SER B O 1
ATOM 3210 N N . TYR B 1 202 ? 119.868 152.248 201.315 1.00 45.56 202 TYR B N 1
ATOM 3211 C CA . TYR B 1 202 ? 120.654 152.655 202.467 1.00 45.56 202 TYR B CA 1
ATOM 3212 C C . TYR B 1 202 ? 120.465 154.144 202.727 1.00 45.56 202 TYR B C 1
ATOM 3213 O O . TYR B 1 202 ? 120.283 154.938 201.801 1.00 45.56 202 TYR B O 1
ATOM 3222 N N . GLU B 1 203 ? 120.506 154.516 204.004 1.00 42.20 203 GLU B N 1
ATOM 3223 C CA . GLU B 1 203 ? 120.148 155.871 204.401 1.00 42.20 203 GLU B CA 1
ATOM 3224 C C . GLU B 1 203 ? 121.338 156.816 204.467 1.00 42.20 203 GLU B C 1
ATOM 3225 O O . GLU B 1 203 ? 121.188 158.004 204.161 1.00 42.20 203 GLU B O 1
ATOM 3231 N N . THR B 1 204 ? 122.512 156.326 204.852 1.00 35.92 204 THR B N 1
ATOM 3232 C CA . THR B 1 204 ? 123.665 157.183 205.080 1.00 35.92 204 THR B CA 1
ATOM 3233 C C . THR B 1 204 ? 124.886 156.571 204.412 1.00 35.92 204 THR B C 1
ATOM 3234 O O . THR B 1 204 ? 125.021 155.348 204.336 1.00 35.92 204 THR B O 1
ATOM 3238 N N . ILE B 1 205 ? 125.771 157.433 203.916 1.00 29.21 205 ILE B N 1
ATOM 3239 C CA . ILE B 1 205 ? 127.062 157.020 203.383 1.00 29.21 205 ILE B CA 1
ATOM 3240 C C . ILE B 1 205 ? 128.143 157.878 204.025 1.00 29.21 205 ILE B C 1
ATOM 3241 O O . ILE B 1 205 ? 127.989 159.098 204.138 1.00 29.21 205 ILE B O 1
ATOM 3246 N N . SER B 1 206 ? 129.225 157.238 204.462 1.00 26.02 206 SER B N 1
ATOM 3247 C CA . SER B 1 206 ? 130.321 157.912 205.137 1.00 26.02 206 SER B CA 1
ATOM 3248 C C . SER B 1 206 ? 131.626 157.656 204.396 1.00 26.02 206 SER B C 1
ATOM 3249 O O . SER B 1 206 ? 131.842 156.577 203.839 1.00 26.02 206 SER B O 1
ATOM 3252 N N . VAL B 1 207 ? 132.494 158.664 204.391 1.00 21.84 207 VAL B N 1
ATOM 3253 C CA . VAL B 1 207 ? 133.822 158.563 203.800 1.00 21.84 207 VAL B CA 1
ATOM 3254 C C . VAL B 1 207 ? 134.832 158.983 204.856 1.00 21.84 207 VAL B C 1
ATOM 3255 O O . VAL B 1 207 ? 134.750 160.094 205.389 1.00 21.84 207 VAL B O 1
ATOM 3259 N N . PHE B 1 208 ? 135.779 158.101 205.158 1.00 22.56 208 PHE B N 1
ATOM 3260 C CA . PHE B 1 208 ? 136.802 158.379 206.154 1.00 22.56 208 PHE B CA 1
ATOM 3261 C C . PHE B 1 208 ? 138.148 158.596 205.479 1.00 22.56 208 PHE B C 1
ATOM 3262 O O . PHE B 1 208 ? 138.564 157.805 204.630 1.00 22.56 208 PHE B O 1
ATOM 3270 N N . LEU B 1 209 ? 138.826 159.676 205.861 1.00 23.48 209 LEU B N 1
ATOM 3271 C CA . LEU B 1 209 ? 140.167 159.973 205.374 1.00 23.48 209 LEU B CA 1
ATOM 3272 C C . LEU B 1 209 ? 141.099 160.068 206.570 1.00 23.48 209 LEU B C 1
ATOM 3273 O O . LEU B 1 209 ? 140.838 160.835 207.502 1.00 23.48 209 LEU B O 1
ATOM 3278 N N . LYS B 1 210 ? 142.181 159.296 206.546 1.00 25.35 210 LYS B N 1
ATOM 3279 C CA . LYS B 1 210 ? 143.119 159.271 207.656 1.00 25.35 210 LYS B CA 1
ATOM 3280 C C . LYS B 1 210 ? 144.513 158.962 207.133 1.00 25.35 210 LYS B C 1
ATOM 3281 O O . LYS B 1 210 ? 144.671 158.181 206.193 1.00 25.35 210 LYS B O 1
ATOM 3287 N N . THR B 1 211 ? 145.516 159.584 207.745 1.00 26.42 211 THR B N 1
ATOM 3288 C CA . THR B 1 211 ? 146.913 159.272 207.481 1.00 26.42 211 THR B CA 1
ATOM 3289 C C . THR B 1 211 ? 147.438 158.362 208.583 1.00 26.42 211 THR B C 1
ATOM 3290 O O . THR B 1 211 ? 147.320 158.677 209.770 1.00 26.42 211 THR B O 1
ATOM 3294 N N . GLU B 1 212 ? 148.016 157.231 208.184 1.00 30.48 212 GLU B N 1
ATOM 3295 C CA . GLU B 1 212 ? 148.357 156.180 209.133 1.00 30.48 212 GLU B CA 1
ATOM 3296 C C . GLU B 1 212 ? 149.677 156.405 209.857 1.00 30.48 212 GLU B C 1
ATOM 3297 O O . GLU B 1 212 ? 149.920 155.752 210.878 1.00 30.48 212 GLU B O 1
ATOM 3303 N N . ILE B 1 213 ? 150.532 157.303 209.371 1.00 31.21 213 ILE B N 1
ATOM 3304 C CA . ILE B 1 213 ? 151.846 157.483 209.980 1.00 31.21 213 ILE B CA 1
ATOM 3305 C C . ILE B 1 213 ? 151.806 158.602 211.010 1.00 31.21 213 ILE B C 1
ATOM 3306 O O . ILE B 1 213 ? 152.079 158.380 212.194 1.00 31.21 213 ILE B O 1
ATOM 3311 N N . ALA B 1 214 ? 151.470 159.811 210.570 1.00 33.31 214 ALA B N 1
ATOM 3312 C CA . ALA B 1 214 ? 151.479 160.981 211.433 1.00 33.31 214 ALA B CA 1
ATOM 3313 C C . ALA B 1 214 ? 150.257 161.841 211.152 1.00 33.31 214 ALA B C 1
ATOM 3314 O O . ALA B 1 214 ? 149.648 161.764 210.083 1.00 33.31 214 ALA B O 1
ATOM 3316 N N . GLN B 1 215 ? 149.902 162.662 212.136 1.00 37.93 215 GLN B N 1
ATOM 3317 C CA . GLN B 1 215 ? 148.810 163.610 211.976 1.00 37.93 215 GLN B CA 1
ATOM 3318 C C . GLN B 1 215 ? 149.261 164.760 211.087 1.00 37.93 215 GLN B C 1
ATOM 3319 O O . GLN B 1 215 ? 150.320 165.352 211.312 1.00 37.93 215 GLN B O 1
ATOM 3325 N N . ARG B 1 216 ? 148.457 165.072 210.075 1.00 31.20 216 ARG B N 1
ATOM 3326 C CA . ARG B 1 216 ? 148.798 166.090 209.096 1.00 31.20 216 ARG B CA 1
ATOM 3327 C C . ARG B 1 216 ? 147.634 167.052 208.923 1.00 31.20 216 ARG B C 1
ATOM 3328 O O . ARG B 1 216 ? 146.507 166.783 209.345 1.00 31.20 216 ARG B O 1
ATOM 3336 N N . ASN B 1 217 ? 147.925 168.186 208.293 1.00 29.48 217 ASN B N 1
ATOM 3337 C CA . ASN B 1 217 ? 146.901 169.147 207.904 1.00 29.48 217 ASN B CA 1
ATOM 3338 C C . ASN B 1 217 ? 146.473 168.833 206.477 1.00 29.48 217 ASN B C 1
ATOM 3339 O O . ASN B 1 217 ? 147.187 169.154 205.522 1.00 29.48 217 ASN B O 1
ATOM 3344 N N . LEU B 1 218 ? 145.314 168.201 206.330 1.00 22.53 218 LEU B N 1
ATOM 3345 C CA . LEU B 1 218 ? 144.782 167.858 205.018 1.00 22.53 218 LEU B CA 1
ATOM 3346 C C . LEU B 1 218 ? 143.878 168.983 204.537 1.00 22.53 218 LEU B C 1
ATOM 3347 O O . LEU B 1 218 ? 142.858 169.280 205.167 1.00 22.53 218 LEU B O 1
ATOM 3352 N N . ILE B 1 219 ? 144.254 169.608 203.428 1.00 19.46 219 ILE B N 1
ATOM 3353 C CA . ILE B 1 219 ? 143.466 170.668 202.814 1.00 19.46 219 ILE B CA 1
ATOM 3354 C C . ILE B 1 219 ? 142.811 170.065 201.578 1.00 19.46 219 ILE B C 1
ATOM 3355 O O . ILE B 1 219 ? 143.453 169.891 200.541 1.00 19.46 219 ILE B O 1
ATOM 3360 N N . ILE B 1 220 ? 141.528 169.742 201.691 1.00 20.52 220 ILE B N 1
ATOM 3361 C CA . ILE B 1 220 ? 140.788 169.136 200.591 1.00 20.52 220 ILE B CA 1
ATOM 3362 C C . ILE B 1 220 ? 140.465 170.214 199.565 1.00 20.52 220 ILE B C 1
ATOM 3363 O O . ILE B 1 220 ? 139.938 171.277 199.910 1.00 20.52 220 ILE B O 1
ATOM 3368 N N . HIS B 1 221 ? 140.794 169.947 198.308 1.00 24.04 221 HIS B N 1
ATOM 3369 C CA . HIS B 1 221 ? 140.493 170.886 197.241 1.00 24.04 221 HIS B CA 1
ATOM 3370 C C . HIS B 1 221 ? 138.980 171.047 197.113 1.00 24.04 221 HIS B C 1
ATOM 3371 O O . HIS B 1 221 ? 138.238 170.070 197.265 1.00 24.04 221 HIS B O 1
ATOM 3378 N N . PRO B 1 222 ? 138.485 172.261 196.851 1.00 25.19 222 PRO B N 1
ATOM 3379 C CA . PRO B 1 222 ? 137.029 172.462 196.767 1.00 25.19 222 PRO B CA 1
ATOM 3380 C C . PRO B 1 222 ? 136.357 171.677 195.652 1.00 25.19 222 PRO B C 1
ATOM 3381 O O . PRO B 1 222 ? 135.143 171.454 195.729 1.00 25.19 222 PRO B O 1
ATOM 3385 N N . GLU B 1 223 ? 137.095 171.254 194.630 1.00 30.05 223 GLU B N 1
ATOM 3386 C CA . GLU B 1 223 ? 136.534 170.474 193.536 1.00 30.05 223 GLU B CA 1
ATOM 3387 C C . GLU B 1 223 ? 136.449 168.986 193.850 1.00 30.05 223 GLU B C 1
ATOM 3388 O O . GLU B 1 223 ? 135.935 168.225 193.025 1.00 30.05 223 GLU B O 1
ATOM 3394 N N . SER B 1 224 ? 136.941 168.556 195.008 1.00 23.94 224 SER B N 1
ATOM 3395 C CA . SER B 1 224 ? 136.841 167.156 195.393 1.00 23.94 224 SER B CA 1
ATOM 3396 C C . SER B 1 224 ? 135.386 166.783 195.639 1.00 23.94 224 SER B C 1
ATOM 3397 O O . SER B 1 224 ? 134.632 167.548 196.246 1.00 23.94 224 SER B O 1
ATOM 3400 N N . GLY B 1 225 ? 134.993 165.606 195.170 1.00 24.38 225 GLY B N 1
ATOM 3401 C CA . GLY B 1 225 ? 133.623 165.170 195.360 1.00 24.38 225 GLY B CA 1
ATOM 3402 C C . GLY B 1 225 ? 133.440 163.750 194.879 1.00 24.38 225 GLY B C 1
ATOM 3403 O O . GLY B 1 225 ? 134.367 163.112 194.376 1.00 24.38 225 GLY B O 1
ATOM 3404 N N . ILE B 1 226 ? 132.214 163.263 195.043 1.00 28.26 226 ILE B N 1
ATOM 3405 C CA . ILE B 1 226 ? 131.825 161.922 194.628 1.00 28.26 226 ILE B CA 1
ATOM 3406 C C . ILE B 1 226 ? 130.790 162.048 193.523 1.00 28.26 226 ILE B C 1
ATOM 3407 O O . ILE B 1 226 ? 129.784 162.748 193.683 1.00 28.26 226 ILE B O 1
ATOM 3412 N N . LYS B 1 227 ? 131.035 161.375 192.404 1.00 34.03 227 LYS B N 1
ATOM 3413 C CA . LYS B 1 227 ? 130.109 161.365 191.281 1.00 34.03 227 LYS B CA 1
ATOM 3414 C C . LYS B 1 227 ? 129.284 160.086 191.336 1.00 34.03 227 LYS B C 1
ATOM 3415 O O . LYS B 1 227 ? 129.837 158.983 191.295 1.00 34.03 227 LYS B O 1
ATOM 3421 N N . PHE B 1 228 ? 127.966 160.238 191.430 1.00 35.94 228 PHE B N 1
ATOM 3422 C CA . PHE B 1 228 ? 127.048 159.106 191.464 1.00 35.94 228 PHE B CA 1
ATOM 3423 C C . PHE B 1 228 ? 126.568 158.840 190.043 1.00 35.94 228 PHE B C 1
ATOM 3424 O O . PHE B 1 228 ? 125.941 159.702 189.422 1.00 35.94 228 PHE B O 1
ATOM 3432 N N . ARG B 1 229 ? 126.859 157.650 189.530 1.00 46.83 229 ARG B N 1
ATOM 3433 C CA . ARG B 1 229 ? 126.455 157.260 188.188 1.00 46.83 229 ARG B CA 1
ATOM 3434 C C . ARG B 1 229 ? 125.445 156.125 188.256 1.00 46.83 229 ARG B C 1
ATOM 3435 O O . ARG B 1 229 ? 125.577 155.213 189.076 1.00 46.83 229 ARG B O 1
ATOM 3443 N N . MET B 1 230 ? 124.439 156.185 187.390 1.00 59.81 230 MET B N 1
ATOM 3444 C CA . MET B 1 230 ? 123.548 155.047 187.221 1.00 59.81 230 MET B CA 1
ATOM 3445 C C . MET B 1 230 ? 124.283 153.918 186.514 1.00 59.81 230 MET B C 1
ATOM 3446 O O . MET B 1 230 ? 124.966 154.132 185.509 1.00 59.81 230 MET B O 1
ATOM 3451 N N . ASN B 1 231 ? 124.146 152.708 187.047 1.00 61.88 231 ASN B N 1
ATOM 3452 C CA . ASN B 1 231 ? 124.802 151.533 186.478 1.00 61.88 231 ASN B CA 1
ATOM 3453 C C . ASN B 1 231 ? 123.865 150.911 185.453 1.00 61.88 231 ASN B C 1
ATOM 3454 O O . ASN B 1 231 ? 122.941 150.173 185.804 1.00 61.88 231 ASN B O 1
ATOM 3459 N N . PHE B 1 232 ? 124.101 151.213 184.183 1.00 70.33 232 PHE B N 1
ATOM 3460 C CA . PHE B 1 232 ? 123.291 150.678 183.102 1.00 70.33 232 PHE B CA 1
ATOM 3461 C C . PHE B 1 232 ? 123.783 149.290 182.714 1.00 70.33 232 PHE B C 1
ATOM 3462 O O . PHE B 1 232 ? 124.975 148.984 182.801 1.00 70.33 232 PHE B O 1
ATOM 3470 N N . GLU B 1 233 ? 122.846 148.448 182.284 1.00 76.77 233 GLU B N 1
ATOM 3471 C CA . GLU B 1 233 ? 123.152 147.068 181.937 1.00 76.77 233 GLU B CA 1
ATOM 3472 C C . GLU B 1 233 ? 123.692 146.908 180.522 1.00 76.77 233 GLU B C 1
ATOM 3473 O O . GLU B 1 233 ? 124.062 145.792 180.142 1.00 76.77 233 GLU B O 1
ATOM 3479 N N . GLN B 1 234 ? 123.749 147.984 179.738 1.00 79.48 234 GLN B N 1
ATOM 3480 C CA . GLN B 1 234 ? 124.221 147.896 178.362 1.00 79.48 234 GLN B CA 1
ATOM 3481 C C . GLN B 1 234 ? 125.739 147.897 178.246 1.00 79.48 234 GLN B C 1
ATOM 3482 O O . GLN B 1 234 ? 126.258 147.616 177.161 1.00 79.48 234 GLN B O 1
ATOM 3488 N N . GLY B 1 235 ? 126.457 148.205 179.317 1.00 77.45 235 GLY B N 1
ATOM 3489 C CA . GLY B 1 235 ? 127.920 148.172 179.278 1.00 77.45 235 GLY B CA 1
ATOM 3490 C C . GLY B 1 235 ? 128.607 149.344 178.615 1.00 77.45 235 GLY B C 1
ATOM 3491 O O . GLY B 1 235 ? 129.485 149.968 179.217 1.00 77.45 235 GLY B O 1
ATOM 3492 N N . LEU B 1 236 ? 128.232 149.658 177.374 1.00 77.94 236 LEU B N 1
ATOM 3493 C CA . LEU B 1 236 ? 128.830 150.794 176.681 1.00 77.94 236 LEU B CA 1
ATOM 3494 C C . LEU B 1 236 ? 128.387 152.123 177.278 1.00 77.94 236 LEU B C 1
ATOM 3495 O O . LEU B 1 236 ? 129.173 153.078 177.306 1.00 77.94 236 LEU B O 1
ATOM 3500 N N . ARG B 1 237 ? 127.142 152.205 177.751 1.00 75.80 237 ARG B N 1
ATOM 3501 C CA . ARG B 1 237 ? 126.659 153.433 178.374 1.00 75.80 237 ARG B CA 1
ATOM 3502 C C . ARG B 1 237 ? 127.441 153.766 179.637 1.00 75.80 237 ARG B C 1
ATOM 3503 O O . ARG B 1 237 ? 127.757 154.938 179.879 1.00 75.80 237 ARG B O 1
ATOM 3511 N N . ASN B 1 238 ? 127.763 152.755 180.447 1.00 70.88 238 ASN B N 1
ATOM 3512 C CA . ASN B 1 238 ? 128.585 152.983 181.629 1.00 70.88 238 ASN B CA 1
ATOM 3513 C C . ASN B 1 238 ? 129.960 153.518 181.256 1.00 70.88 238 ASN B C 1
ATOM 3514 O O . ASN B 1 238 ? 130.475 154.419 181.927 1.00 70.88 238 ASN B O 1
ATOM 3519 N N . LEU B 1 239 ? 130.566 152.979 180.197 1.00 75.31 239 LEU B N 1
ATOM 3520 C CA . LEU B 1 239 ? 131.861 153.479 179.749 1.00 75.31 239 LEU B CA 1
ATOM 3521 C C . LEU B 1 239 ? 131.763 154.909 179.235 1.00 75.31 239 LEU B C 1
ATOM 3522 O O . LEU B 1 239 ? 132.669 155.715 179.477 1.00 75.31 239 LEU B O 1
ATOM 3527 N N . MET B 1 240 ? 130.683 155.243 178.526 1.00 78.94 240 MET B N 1
ATOM 3528 C CA . MET B 1 240 ? 130.522 156.603 178.023 1.00 78.94 240 MET B CA 1
ATOM 3529 C C . MET B 1 240 ? 130.287 157.607 179.143 1.00 78.94 240 MET B C 1
ATOM 3530 O O . MET B 1 240 ? 130.746 158.750 179.047 1.00 78.94 240 MET B O 1
ATOM 3535 N N . LEU B 1 241 ? 129.572 157.211 180.199 1.00 69.22 241 LEU B N 1
ATOM 3536 C CA . LEU B 1 241 ? 129.402 158.101 181.344 1.00 69.22 241 LEU B CA 1
ATOM 3537 C C . LEU B 1 241 ? 130.736 158.404 182.013 1.00 69.22 241 LEU B C 1
ATOM 3538 O O . LEU B 1 241 ? 130.990 159.544 182.420 1.00 69.22 241 LEU B O 1
ATOM 3543 N N . ARG B 1 242 ? 131.601 157.397 182.136 1.00 67.99 242 ARG B N 1
ATOM 3544 C CA . ARG B 1 242 ? 132.879 157.581 182.813 1.00 67.99 242 ARG B CA 1
ATOM 3545 C C . ARG B 1 242 ? 133.861 158.414 182.001 1.00 67.99 242 ARG B C 1
ATOM 3546 O O . ARG B 1 242 ? 134.794 158.982 182.578 1.00 67.99 242 ARG B O 1
ATOM 3554 N N . LYS B 1 243 ? 133.676 158.502 180.688 1.00 82.90 243 LYS B N 1
ATOM 3555 C CA . LYS B 1 243 ? 134.628 159.137 179.780 1.00 82.90 243 LYS B CA 1
ATOM 3556 C C . LYS B 1 243 ? 133.918 160.159 178.903 1.00 82.90 243 LYS B C 1
ATOM 3557 O O . LYS B 1 243 ? 134.022 160.146 177.675 1.00 82.90 243 LYS B O 1
ATOM 3563 N N . ARG B 1 244 ? 133.163 161.052 179.546 1.00 93.48 244 ARG B N 1
ATOM 3564 C CA . ARG B 1 244 ? 132.308 161.987 178.819 1.00 93.48 244 ARG B CA 1
ATOM 3565 C C . ARG B 1 244 ? 133.113 162.842 177.844 1.00 93.48 244 ARG B C 1
ATOM 3566 O O . ARG B 1 244 ? 132.706 163.027 176.691 1.00 93.48 244 ARG B O 1
ATOM 3574 N N . PHE B 1 245 ? 134.254 163.374 178.287 1.00 98.07 245 PHE B N 1
ATOM 3575 C CA . PHE B 1 245 ? 135.073 164.195 177.402 1.00 98.07 245 PHE B CA 1
ATOM 3576 C C . PHE B 1 245 ? 135.637 163.388 176.239 1.00 98.07 245 PHE B C 1
ATOM 3577 O O . PHE B 1 245 ? 135.605 163.849 175.093 1.00 98.07 245 PHE B O 1
ATOM 3585 N N . LEU B 1 246 ? 136.154 162.190 176.512 1.00 99.00 246 LEU B N 1
ATOM 3586 C CA . LEU B 1 246 ? 136.662 161.315 175.464 1.00 99.00 246 LEU B CA 1
ATOM 3587 C C . LEU B 1 246 ? 135.557 160.799 174.550 1.00 99.00 246 LEU B C 1
ATOM 3588 O O . LEU B 1 246 ? 135.793 160.622 173.345 1.00 99.00 246 LEU B O 1
ATOM 3593 N N . SER B 1 247 ? 134.363 160.557 175.094 1.00 101.04 247 SER B N 1
ATOM 3594 C CA . SER B 1 247 ? 133.234 160.118 174.286 1.00 101.04 247 SER B CA 1
ATOM 3595 C C . SER B 1 247 ? 132.817 161.150 173.248 1.00 101.04 247 SER B C 1
ATOM 3596 O O . SER B 1 247 ? 132.507 160.767 172.117 1.00 101.04 247 SER B O 1
ATOM 3599 N N . TYR B 1 248 ? 132.799 162.441 173.596 1.00 105.75 248 TYR B N 1
ATOM 3600 C CA . TYR B 1 248 ? 132.486 163.453 172.589 1.00 105.75 248 TYR B CA 1
ATOM 3601 C C . TYR B 1 248 ? 133.515 163.463 171.467 1.00 105.75 248 TYR B C 1
ATOM 3602 O O . TYR B 1 248 ? 133.150 163.574 170.292 1.00 105.75 248 TYR B O 1
ATOM 3611 N N . ILE B 1 249 ? 134.801 163.360 171.804 1.00 109.43 249 ILE B N 1
ATOM 3612 C CA . ILE B 1 249 ? 135.836 163.372 170.775 1.00 109.43 249 ILE B CA 1
ATOM 3613 C C . ILE B 1 249 ? 135.677 162.174 169.847 1.00 109.43 249 ILE B C 1
ATOM 3614 O O . ILE B 1 249 ? 135.700 162.311 168.616 1.00 109.43 249 ILE B O 1
ATOM 3619 N N . ILE B 1 250 ? 135.483 160.983 170.422 1.00 111.64 250 ILE B N 1
ATOM 3620 C CA . ILE B 1 250 ? 135.319 159.795 169.588 1.00 111.64 250 ILE B CA 1
ATOM 3621 C C . ILE B 1 250 ? 134.056 159.891 168.741 1.00 111.64 250 ILE B C 1
ATOM 3622 O O . ILE B 1 250 ? 134.066 159.521 167.562 1.00 111.64 250 ILE B O 1
ATOM 3627 N N . GLY B 1 251 ? 132.958 160.393 169.307 1.00 116.83 251 GLY B N 1
ATOM 3628 C CA . GLY B 1 251 ? 131.727 160.497 168.542 1.00 116.83 251 GLY B CA 1
ATOM 3629 C C . GLY B 1 251 ? 131.821 161.487 167.396 1.00 116.83 251 GLY B C 1
ATOM 3630 O O . GLY B 1 251 ? 131.366 161.204 166.284 1.00 116.83 251 GLY B O 1
ATOM 3631 N N . ILE B 1 252 ? 132.413 162.660 167.644 1.00 118.38 252 ILE B N 1
ATOM 3632 C CA . ILE B 1 252 ? 132.554 163.651 166.579 1.00 118.38 252 ILE B CA 1
ATOM 3633 C C . ILE B 1 252 ? 133.619 163.271 165.567 1.00 118.38 252 ILE B C 1
ATOM 3634 O O . ILE B 1 252 ? 133.615 163.808 164.452 1.00 118.38 252 ILE B O 1
ATOM 3639 N N . SER B 1 253 ? 134.532 162.362 165.913 1.00 121.42 253 SER B N 1
ATOM 3640 C CA . SER B 1 253 ? 135.469 161.839 164.930 1.00 121.42 253 SER B CA 1
ATOM 3641 C C . SER B 1 253 ? 134.917 160.647 164.158 1.00 121.42 253 SER B C 1
ATOM 3642 O O . SER B 1 253 ? 135.383 160.381 163.045 1.00 121.42 253 SER B O 1
ATOM 3645 N N . ILE B 1 254 ? 133.942 159.930 164.716 1.00 126.19 254 ILE B N 1
ATOM 3646 C CA . ILE B 1 254 ? 133.371 158.776 164.031 1.00 126.19 254 ILE B CA 1
ATOM 3647 C C . ILE B 1 254 ? 132.177 159.142 163.156 1.00 126.19 254 ILE B C 1
ATOM 3648 O O . ILE B 1 254 ? 131.792 158.346 162.287 1.00 126.19 254 ILE B O 1
ATOM 3653 N N . PHE B 1 255 ? 131.581 160.315 163.353 1.00 130.88 255 PHE B N 1
ATOM 3654 C CA . PHE B 1 255 ? 130.518 160.790 162.478 1.00 130.88 255 PHE B CA 1
ATOM 3655 C C . PHE B 1 255 ? 131.053 161.444 161.212 1.00 130.88 255 PHE B C 1
ATOM 3656 O O . PHE B 1 255 ? 130.265 161.786 160.323 1.00 130.88 255 PHE B O 1
ATOM 3664 N N . HIS B 1 256 ? 132.372 161.620 161.106 1.00 135.84 256 HIS B N 1
ATOM 3665 C CA . HIS B 1 256 ? 132.942 162.157 159.876 1.00 135.84 256 HIS B CA 1
ATOM 3666 C C . HIS B 1 256 ? 132.738 161.209 158.703 1.00 135.84 256 HIS B C 1
ATOM 3667 O O . HIS B 1 256 ? 132.616 161.663 157.562 1.00 135.84 256 HIS B O 1
ATOM 3674 N N . CYS B 1 257 ? 132.683 159.899 158.954 1.00 140.44 257 CYS B N 1
ATOM 3675 C CA . CYS B 1 257 ? 132.388 158.970 157.868 1.00 140.44 257 CYS B CA 1
ATOM 3676 C C . CYS B 1 257 ? 130.950 159.116 157.383 1.00 140.44 257 CYS B C 1
ATOM 3677 O O . CYS B 1 257 ? 130.697 159.040 156.175 1.00 140.44 257 CYS B O 1
ATOM 3680 N N . ILE B 1 258 ? 129.999 159.334 158.297 1.00 141.04 258 ILE B N 1
ATOM 3681 C CA . ILE B 1 258 ? 128.631 159.627 157.878 1.00 141.04 258 ILE B CA 1
ATOM 3682 C C . ILE B 1 258 ? 128.579 160.950 157.124 1.00 141.04 258 ILE B C 1
ATOM 3683 O O . ILE B 1 258 ? 127.818 161.097 156.159 1.00 141.04 258 ILE B O 1
ATOM 3688 N N . ILE B 1 259 ? 129.376 161.931 157.548 1.00 142.21 259 ILE B N 1
ATOM 3689 C CA . ILE B 1 259 ? 129.428 163.205 156.835 1.00 142.21 259 ILE B CA 1
ATOM 3690 C C . ILE B 1 259 ? 129.949 163.006 155.415 1.00 142.21 259 ILE B C 1
ATOM 3691 O O . ILE B 1 259 ? 129.414 163.573 154.456 1.00 142.21 259 ILE B O 1
ATOM 3696 N N . CYS B 1 260 ? 130.997 162.200 155.258 1.00 146.15 260 CYS B N 1
ATOM 3697 C CA . CYS B 1 260 ? 131.644 161.996 153.968 1.00 146.15 260 CYS B CA 1
ATOM 3698 C C . CYS B 1 260 ? 130.879 161.058 153.042 1.00 146.15 260 CYS B C 1
ATOM 3699 O O . CYS B 1 260 ? 131.044 161.160 151.822 1.00 146.15 260 CYS B O 1
ATOM 3702 N N . VAL B 1 261 ? 130.060 160.148 153.574 1.00 147.89 261 VAL B N 1
ATOM 3703 C CA . VAL B 1 261 ? 129.360 159.199 152.714 1.00 147.89 261 VAL B CA 1
ATOM 3704 C C . VAL B 1 261 ? 128.318 159.874 151.825 1.00 147.89 261 VAL B C 1
ATOM 3705 O O . VAL B 1 261 ? 128.064 159.391 150.712 1.00 147.89 261 VAL B O 1
ATOM 3709 N N . LEU B 1 262 ? 127.716 160.979 152.273 1.00 149.78 262 LEU B N 1
ATOM 3710 C CA . LEU B 1 262 ? 126.799 161.716 151.413 1.00 149.78 262 LEU B CA 1
ATOM 3711 C C . LEU B 1 262 ? 127.528 162.486 150.319 1.00 149.78 262 LEU B C 1
ATOM 3712 O O . LEU B 1 262 ? 126.922 162.792 149.287 1.00 149.78 262 LEU B O 1
ATOM 3717 N N . PHE B 1 263 ? 128.809 162.807 150.524 1.00 150.61 263 PHE B N 1
ATOM 3718 C CA . PHE B 1 263 ? 129.610 163.379 149.447 1.00 150.61 263 PHE B CA 1
ATOM 3719 C C . PHE B 1 263 ? 129.819 162.381 148.316 1.00 150.61 263 PHE B C 1
ATOM 3720 O O . PHE B 1 263 ? 129.801 162.765 147.141 1.00 150.61 263 PHE B O 1
ATOM 3728 N N . PHE B 1 264 ? 130.016 161.104 148.648 1.00 151.45 264 PHE B N 1
ATOM 3729 C CA . PHE B 1 264 ? 130.249 160.082 147.636 1.00 151.45 264 PHE B CA 1
ATOM 3730 C C . PHE B 1 264 ? 128.988 159.716 146.865 1.00 151.45 264 PHE B C 1
ATOM 3731 O O . PHE B 1 264 ? 129.091 159.133 145.780 1.00 151.45 264 PHE B O 1
ATOM 3739 N N . ILE B 1 265 ? 127.812 160.040 147.392 1.00 150.87 265 ILE B N 1
ATOM 3740 C CA . ILE B 1 265 ? 126.561 159.723 146.715 1.00 150.87 265 ILE B CA 1
ATOM 3741 C C . ILE B 1 265 ? 125.881 161.002 146.242 1.00 150.87 265 ILE B C 1
ATOM 3742 O O . ILE B 1 265 ? 126.338 162.106 146.539 1.00 150.87 265 ILE B O 1
ATOM 3747 N N . ILE C 1 24 ? 144.506 198.898 152.897 1.00 143.35 24 ILE C N 1
ATOM 3748 C CA . ILE C 1 24 ? 143.911 198.727 154.215 1.00 143.35 24 ILE C CA 1
ATOM 3749 C C . ILE C 1 24 ? 142.670 199.603 154.346 1.00 143.35 24 ILE C C 1
ATOM 3750 O O . ILE C 1 24 ? 142.716 200.678 154.945 1.00 143.35 24 ILE C O 1
ATOM 3755 N N . GLN C 1 25 ? 141.562 199.140 153.773 1.00 144.36 25 GLN C N 1
ATOM 3756 C CA . GLN C 1 25 ? 140.293 199.851 153.846 1.00 144.36 25 GLN C CA 1
ATOM 3757 C C . GLN C 1 25 ? 139.417 199.380 154.999 1.00 144.36 25 GLN C C 1
ATOM 3758 O O . GLN C 1 25 ? 138.310 199.902 155.171 1.00 144.36 25 GLN C O 1
ATOM 3764 N N . LEU C 1 26 ? 139.882 198.412 155.788 1.00 143.14 26 LEU C N 1
ATOM 3765 C CA . LEU C 1 26 ? 139.118 197.904 156.920 1.00 143.14 26 LEU C CA 1
ATOM 3766 C C . LEU C 1 26 ? 139.223 198.794 158.152 1.00 143.14 26 LEU C C 1
ATOM 3767 O O . LEU C 1 26 ? 138.408 198.652 159.070 1.00 143.14 26 LEU C O 1
ATOM 3772 N N . LEU C 1 27 ? 140.191 199.711 158.190 1.00 141.30 27 LEU C N 1
ATOM 3773 C CA . LEU C 1 27 ? 140.397 200.550 159.364 1.00 141.30 27 LEU C CA 1
ATOM 3774 C C . LEU C 1 27 ? 139.328 201.624 159.516 1.00 141.30 27 LEU C C 1
ATOM 3775 O O . LEU C 1 27 ? 139.001 201.995 160.648 1.00 141.30 27 LEU C O 1
ATOM 3780 N N . ILE C 1 28 ? 138.774 202.128 158.413 1.00 141.10 28 ILE C N 1
ATOM 3781 C CA . ILE C 1 28 ? 137.784 203.195 158.494 1.00 141.10 28 ILE C CA 1
ATOM 3782 C C . ILE C 1 28 ? 136.363 202.669 158.675 1.00 141.10 28 ILE C C 1
ATOM 3783 O O . ILE C 1 28 ? 135.481 203.429 159.101 1.00 141.10 28 ILE C O 1
ATOM 3788 N N . ILE C 1 29 ? 136.117 201.393 158.380 1.00 139.90 29 ILE C N 1
ATOM 3789 C CA . ILE C 1 29 ? 134.773 200.842 158.515 1.00 139.90 29 ILE C CA 1
ATOM 3790 C C . ILE C 1 29 ? 134.563 200.097 159.829 1.00 139.90 29 ILE C C 1
ATOM 3791 O O . ILE C 1 29 ? 133.411 199.820 160.193 1.00 139.90 29 ILE C O 1
ATOM 3796 N N . LEU C 1 30 ? 135.634 199.764 160.549 1.00 136.14 30 LEU C N 1
ATOM 3797 C CA . LEU C 1 30 ? 135.490 199.089 161.834 1.00 136.14 30 LEU C CA 1
ATOM 3798 C C . LEU C 1 30 ? 134.916 199.991 162.930 1.00 136.14 30 LEU C C 1
ATOM 3799 O O . LEU C 1 30 ? 134.225 199.476 163.819 1.00 136.14 30 LEU C O 1
ATOM 3804 N N . PRO C 1 31 ? 135.173 201.311 162.948 1.00 133.46 31 PRO C N 1
ATOM 3805 C CA . PRO C 1 31 ? 134.452 202.156 163.916 1.00 133.46 31 PRO C CA 1
ATOM 3806 C C . PRO C 1 31 ? 132.946 202.128 163.736 1.00 133.46 31 PRO C C 1
ATOM 3807 O O . PRO C 1 31 ? 132.220 202.128 164.738 1.00 133.46 31 PRO C O 1
ATOM 3811 N N . LEU C 1 32 ? 132.455 202.084 162.496 1.00 132.00 32 LEU C N 1
ATOM 3812 C CA . LEU C 1 32 ? 131.023 201.996 162.245 1.00 132.00 32 LEU C CA 1
ATOM 3813 C C . LEU C 1 32 ? 130.433 200.664 162.681 1.00 132.00 32 LEU C C 1
ATOM 3814 O O . LEU C 1 32 ? 129.214 200.575 162.863 1.00 132.00 32 LEU C O 1
ATOM 3819 N N . SER C 1 33 ? 131.260 199.634 162.849 1.00 128.84 33 SER C N 1
ATOM 3820 C CA . SER C 1 33 ? 130.812 198.364 163.402 1.00 128.84 33 SER C CA 1
ATOM 3821 C C . SER C 1 33 ? 130.874 198.327 164.919 1.00 128.84 33 SER C C 1
ATOM 3822 O O . SER C 1 33 ? 129.932 197.843 165.556 1.00 128.84 33 SER C O 1
ATOM 3825 N N . ILE C 1 34 ? 131.956 198.836 165.517 1.00 125.19 34 ILE C N 1
ATOM 3826 C CA . ILE C 1 34 ? 132.036 198.876 166.974 1.00 125.19 34 ILE C CA 1
ATOM 3827 C C . ILE C 1 34 ? 131.007 199.815 167.581 1.00 125.19 34 ILE C C 1
ATOM 3828 O O . ILE C 1 34 ? 130.472 199.509 168.651 1.00 125.19 34 ILE C O 1
ATOM 3833 N N . LEU C 1 35 ? 130.687 200.934 166.921 1.00 121.85 35 LEU C N 1
ATOM 3834 C CA . LEU C 1 35 ? 129.667 201.831 167.454 1.00 121.85 35 LEU C CA 1
ATOM 3835 C C . LEU C 1 35 ? 128.292 201.171 167.472 1.00 121.85 35 LEU C C 1
ATOM 3836 O O . LEU C 1 35 ? 127.584 201.235 168.484 1.00 121.85 35 LEU C O 1
ATOM 3841 N N . ILE C 1 36 ? 127.898 200.533 166.367 1.00 119.43 36 ILE C N 1
ATOM 3842 C CA . ILE C 1 36 ? 126.604 199.860 166.342 1.00 119.43 36 ILE C CA 1
ATOM 3843 C C . ILE C 1 36 ? 126.573 198.657 167.275 1.00 119.43 36 ILE C C 1
ATOM 3844 O O . ILE C 1 36 ? 125.531 198.390 167.886 1.00 119.43 36 ILE C O 1
ATOM 3849 N N . TYR C 1 37 ? 127.683 197.927 167.424 1.00 114.25 37 TYR C N 1
ATOM 3850 C CA . TYR C 1 37 ? 127.694 196.829 168.382 1.00 114.25 37 TYR C CA 1
ATOM 3851 C C . TYR C 1 37 ? 127.591 197.334 169.817 1.00 114.25 37 TYR C C 1
ATOM 3852 O O . TYR C 1 37 ? 126.923 196.710 170.646 1.00 114.25 37 TYR C O 1
ATOM 3861 N N . HIS C 1 38 ? 128.249 198.453 170.130 1.00 109.20 38 HIS C N 1
ATOM 3862 C CA . HIS C 1 38 ? 128.105 199.062 171.447 1.00 109.20 38 HIS C CA 1
ATOM 3863 C C . HIS C 1 38 ? 126.672 199.507 171.702 1.00 109.20 38 HIS C C 1
ATOM 3864 O O . HIS C 1 38 ? 126.141 199.296 172.800 1.00 109.20 38 HIS C O 1
ATOM 3871 N N . ASP C 1 39 ? 126.031 200.115 170.702 1.00 105.89 39 ASP C N 1
ATOM 3872 C CA . ASP C 1 39 ? 124.630 200.490 170.843 1.00 105.89 39 ASP C CA 1
ATOM 3873 C C . ASP C 1 39 ? 123.737 199.275 171.056 1.00 105.89 39 ASP C C 1
ATOM 3874 O O . ASP C 1 39 ? 122.829 199.319 171.892 1.00 105.89 39 ASP C O 1
ATOM 3879 N N . PHE C 1 40 ? 123.985 198.187 170.322 1.00 102.69 40 PHE C N 1
ATOM 3880 C CA . PHE C 1 40 ? 123.231 196.954 170.527 1.00 102.69 40 PHE C CA 1
ATOM 3881 C C . PHE C 1 40 ? 123.448 196.386 171.924 1.00 102.69 40 PHE C C 1
ATOM 3882 O O . PHE C 1 40 ? 122.494 195.921 172.559 1.00 102.69 40 PHE C O 1
ATOM 3890 N N . TYR C 1 41 ? 124.690 196.411 172.413 1.00 96.74 41 TYR C N 1
ATOM 3891 C CA . TYR C 1 41 ? 124.986 195.897 173.745 1.00 96.74 41 TYR C CA 1
ATOM 3892 C C . TYR C 1 41 ? 124.268 196.704 174.819 1.00 96.74 41 TYR C C 1
ATOM 3893 O O . TYR C 1 41 ? 123.695 196.131 175.753 1.00 96.74 41 TYR C O 1
ATOM 3902 N N . LEU C 1 42 ? 124.288 198.033 174.706 1.00 96.06 42 LEU C N 1
ATOM 3903 C CA . LEU C 1 42 ? 123.573 198.867 175.667 1.00 96.06 42 LEU C CA 1
ATOM 3904 C C . LEU C 1 42 ? 122.059 198.750 175.548 1.00 96.06 42 LEU C C 1
ATOM 3905 O O . LEU C 1 42 ? 121.365 198.874 176.563 1.00 96.06 42 LEU C O 1
ATOM 3910 N N . ARG C 1 43 ? 121.528 198.524 174.346 1.00 97.01 43 ARG C N 1
ATOM 3911 C CA . ARG C 1 43 ? 120.096 198.284 174.213 1.00 97.01 43 ARG C CA 1
ATOM 3912 C C . ARG C 1 43 ? 119.690 196.963 174.853 1.00 97.01 43 ARG C C 1
ATOM 3913 O O . ARG C 1 43 ? 118.654 196.888 175.523 1.00 97.01 43 ARG C O 1
ATOM 3921 N N . LEU C 1 44 ? 120.491 195.915 174.656 1.00 89.45 44 LEU C N 1
ATOM 3922 C CA . LEU C 1 44 ? 120.122 194.598 175.159 1.00 89.45 44 LEU C CA 1
ATOM 3923 C C . LEU C 1 44 ? 120.513 194.428 176.623 1.00 89.45 44 LEU C C 1
ATOM 3924 O O . LEU C 1 44 ? 119.769 193.820 177.400 1.00 89.45 44 LEU C O 1
ATOM 3929 N N . LEU C 1 45 ? 121.669 194.952 177.014 1.00 83.44 45 LEU C N 1
ATOM 3930 C CA . LEU C 1 45 ? 122.114 194.937 178.408 1.00 83.44 45 LEU C CA 1
ATOM 3931 C C . LEU C 1 45 ? 122.266 196.370 178.893 1.00 83.44 45 LEU C C 1
ATOM 3932 O O . LEU C 1 45 ? 123.277 197.026 178.566 1.00 83.44 45 LEU C O 1
ATOM 3937 N N . PRO C 1 46 ? 121.314 196.894 179.660 1.00 76.29 46 PRO C N 1
ATOM 3938 C CA . PRO C 1 46 ? 121.425 198.274 180.145 1.00 76.29 46 PRO C CA 1
ATOM 3939 C C . PRO C 1 46 ? 122.603 198.433 181.095 1.00 76.29 46 PRO C C 1
ATOM 3940 O O . PRO C 1 46 ? 123.088 197.482 181.710 1.00 76.29 46 PRO C O 1
ATOM 3944 N N . ALA C 1 47 ? 123.070 199.680 181.202 1.00 71.78 47 ALA C N 1
ATOM 3945 C CA . ALA C 1 47 ? 124.243 199.977 182.016 1.00 71.78 47 ALA C CA 1
ATOM 3946 C C . ALA C 1 47 ? 124.003 199.747 183.503 1.00 71.78 47 ALA C C 1
ATOM 3947 O O . ALA C 1 47 ? 124.971 199.575 184.251 1.00 71.78 47 ALA C O 1
ATOM 3949 N N . ASP C 1 48 ? 122.747 199.738 183.948 1.00 68.53 48 ASP C N 1
ATOM 3950 C CA . ASP C 1 48 ? 122.420 199.535 185.352 1.00 68.53 48 ASP C CA 1
ATOM 3951 C C . ASP C 1 48 ? 122.152 198.073 185.687 1.00 68.53 48 ASP C C 1
ATOM 3952 O O . ASP C 1 48 ? 121.716 197.772 186.804 1.00 68.53 48 ASP C O 1
ATOM 3957 N N . SER C 1 49 ? 122.399 197.161 184.749 1.00 61.59 49 SER C N 1
ATOM 3958 C CA . SER C 1 49 ? 122.172 195.741 184.975 1.00 61.59 49 SER C CA 1
ATOM 3959 C C . SER C 1 49 ? 123.285 195.076 185.774 1.00 61.59 49 SER C C 1
ATOM 3960 O O . SER C 1 49 ? 123.107 193.939 186.222 1.00 61.59 49 SER C O 1
ATOM 3963 N N . SER C 1 50 ? 124.418 195.747 185.962 1.00 50.94 50 SER C N 1
ATOM 3964 C CA . SER C 1 50 ? 125.519 195.192 186.734 1.00 50.94 50 SER C CA 1
ATOM 3965 C C . SER C 1 50 ? 126.132 196.292 187.586 1.00 50.94 50 SER C C 1
ATOM 3966 O O . SER C 1 50 ? 126.313 197.419 187.118 1.00 50.94 50 SER C O 1
ATOM 3969 N N . ASN C 1 51 ? 126.446 195.957 188.835 1.00 36.95 51 ASN C N 1
ATOM 3970 C CA . ASN C 1 51 ? 127.049 196.899 189.769 1.00 36.95 51 ASN C CA 1
ATOM 3971 C C . ASN C 1 51 ? 128.204 196.211 190.477 1.00 36.95 51 ASN C C 1
ATOM 3972 O O . ASN C 1 51 ? 128.022 195.143 191.066 1.00 36.95 51 ASN C O 1
ATOM 3977 N N . VAL C 1 52 ? 129.382 196.821 190.424 1.00 31.82 52 VAL C N 1
ATOM 3978 C CA . VAL C 1 52 ? 130.550 196.314 191.134 1.00 31.82 52 VAL C CA 1
ATOM 3979 C C . VAL C 1 52 ? 130.663 197.059 192.456 1.00 31.82 52 VAL C C 1
ATOM 3980 O O . VAL C 1 52 ? 130.800 198.286 192.478 1.00 31.82 52 VAL C O 1
ATOM 3984 N N . VAL C 1 53 ? 130.602 196.320 193.558 1.00 27.96 53 VAL C N 1
ATOM 3985 C CA . VAL C 1 53 ? 130.669 196.884 194.900 1.00 27.96 53 VAL C CA 1
ATOM 3986 C C . VAL C 1 53 ? 131.976 196.417 195.535 1.00 27.96 53 VAL C C 1
ATOM 3987 O O . VAL C 1 53 ? 132.072 195.259 195.968 1.00 27.96 53 VAL C O 1
ATOM 3991 N N . PRO C 1 54 ? 133.001 197.262 195.608 1.00 23.99 54 PRO C N 1
ATOM 3992 C CA . PRO C 1 54 ? 134.255 196.842 196.239 1.00 23.99 54 PRO C CA 1
ATOM 3993 C C . PRO C 1 54 ? 134.081 196.608 197.730 1.00 23.99 54 PRO C C 1
ATOM 3994 O O . PRO C 1 54 ? 133.225 197.208 198.383 1.00 23.99 54 PRO C O 1
ATOM 3998 N N . LEU C 1 55 ? 134.914 195.715 198.268 1.00 22.56 55 LEU C N 1
ATOM 3999 C CA . LEU C 1 55 ? 134.872 195.413 199.693 1.00 22.56 55 LEU C CA 1
ATOM 4000 C C . LEU C 1 55 ? 135.296 196.594 200.555 1.00 22.56 55 LEU C C 1
ATOM 4001 O O . LEU C 1 55 ? 135.050 196.573 201.765 1.00 22.56 55 LEU C O 1
ATOM 4006 N N . ASN C 1 56 ? 135.930 197.610 199.966 1.00 26.51 56 ASN C N 1
ATOM 4007 C CA . ASN C 1 56 ? 136.239 198.828 200.706 1.00 26.51 56 ASN C CA 1
ATOM 4008 C C . ASN C 1 56 ? 134.968 199.534 201.157 1.00 26.51 56 ASN C C 1
ATOM 4009 O O . ASN C 1 56 ? 134.950 200.190 202.204 1.00 26.51 56 ASN C O 1
ATOM 4014 N N . THR C 1 57 ? 133.896 199.412 200.379 1.00 24.65 57 THR C N 1
ATOM 4015 C CA . THR C 1 57 ? 132.633 200.069 200.672 1.00 24.65 57 THR C CA 1
ATOM 4016 C C . THR C 1 57 ? 131.756 199.269 201.625 1.00 24.65 57 THR C C 1
ATOM 4017 O O . THR C 1 57 ? 130.655 199.718 201.958 1.00 24.65 57 THR C O 1
ATOM 4021 N N . PHE C 1 58 ? 132.207 198.097 202.061 1.00 25.42 58 PHE C N 1
ATOM 4022 C CA . PHE C 1 58 ? 131.506 197.341 203.083 1.00 25.42 58 PHE C CA 1
ATOM 4023 C C . PHE C 1 58 ? 131.918 197.840 204.465 1.00 25.42 58 PHE C C 1
ATOM 4024 O O . PHE C 1 58 ? 132.774 198.714 204.611 1.00 25.42 58 PHE C O 1
ATOM 4032 N N . ASN C 1 59 ? 131.302 197.274 205.496 1.00 26.99 59 ASN C N 1
ATOM 4033 C CA . ASN C 1 59 ? 131.718 197.493 206.872 1.00 26.99 59 ASN C CA 1
ATOM 4034 C C . ASN C 1 59 ? 132.581 196.321 207.315 1.00 26.99 59 ASN C C 1
ATOM 4035 O O . ASN C 1 59 ? 132.243 195.161 207.065 1.00 26.99 59 ASN C O 1
ATOM 4040 N N . ILE C 1 60 ? 133.699 196.625 207.966 1.00 30.97 60 ILE C N 1
ATOM 4041 C CA . ILE C 1 60 ? 134.705 195.628 208.307 1.00 30.97 60 ILE C CA 1
ATOM 4042 C C . ILE C 1 60 ? 134.634 195.353 209.801 1.00 30.97 60 ILE C C 1
ATOM 4043 O O . ILE C 1 60 ? 134.725 196.280 210.613 1.00 30.97 60 ILE C O 1
ATOM 4048 N N . LEU C 1 61 ? 134.471 194.081 210.157 1.00 32.20 61 LEU C N 1
ATOM 4049 C CA . LEU C 1 61 ? 134.507 193.636 211.544 1.00 32.20 61 LEU C CA 1
ATOM 4050 C C . LEU C 1 61 ? 135.523 192.511 211.652 1.00 32.20 61 LEU C C 1
ATOM 4051 O O . LEU C 1 61 ? 135.360 191.464 211.019 1.00 32.20 61 LEU C O 1
ATOM 4056 N N . ASN C 1 62 ? 136.565 192.726 212.447 1.00 36.28 62 ASN C N 1
ATOM 4057 C CA . ASN C 1 62 ? 137.658 191.774 212.581 1.00 36.28 62 ASN C CA 1
ATOM 4058 C C . ASN C 1 62 ? 137.510 190.995 213.880 1.00 36.28 62 ASN C C 1
ATOM 4059 O O . ASN C 1 62 ? 137.363 191.589 214.954 1.00 36.28 62 ASN C O 1
ATOM 4064 N N . GLY C 1 63 ? 137.544 189.670 213.778 1.00 40.39 63 GLY C N 1
ATOM 4065 C CA . GLY C 1 63 ? 137.485 188.815 214.945 1.00 40.39 63 GLY C CA 1
ATOM 4066 C C . GLY C 1 63 ? 138.585 187.776 214.945 1.00 40.39 63 GLY C C 1
ATOM 4067 O O . GLY C 1 63 ? 139.492 187.828 214.109 1.00 40.39 63 GLY C O 1
ATOM 4068 N N . VAL C 1 64 ? 138.522 186.827 215.875 1.00 43.50 64 VAL C N 1
ATOM 4069 C CA . VAL C 1 64 ? 139.512 185.759 215.938 1.00 43.50 64 VAL C CA 1
ATOM 4070 C C . VAL C 1 64 ? 138.842 184.406 215.740 1.00 43.50 64 VAL C C 1
ATOM 4071 O O . VAL C 1 64 ? 139.470 183.460 215.250 1.00 43.50 64 VAL C O 1
ATOM 4075 N N . GLN C 1 65 ? 137.562 184.304 216.094 1.00 40.90 65 GLN C N 1
ATOM 4076 C CA . GLN C 1 65 ? 136.808 183.071 215.923 1.00 40.90 65 GLN C CA 1
ATOM 4077 C C . GLN C 1 65 ? 136.025 183.034 214.618 1.00 40.90 65 GLN C C 1
ATOM 4078 O O . GLN C 1 65 ? 135.419 182.005 214.305 1.00 40.90 65 GLN C O 1
ATOM 4084 N N . PHE C 1 66 ? 136.022 184.125 213.851 1.00 35.09 66 PHE C N 1
ATOM 4085 C CA . PHE C 1 66 ? 135.379 184.148 212.547 1.00 35.09 66 PHE C CA 1
ATOM 4086 C C . PHE C 1 66 ? 136.210 184.847 211.480 1.00 35.09 66 PHE C C 1
ATOM 4087 O O . PHE C 1 66 ? 135.756 184.944 210.335 1.00 35.09 66 PHE C O 1
ATOM 4095 N N . GLY C 1 67 ? 137.400 185.329 211.813 1.00 33.55 67 GLY C N 1
ATOM 4096 C CA . GLY C 1 67 ? 138.224 186.005 210.824 1.00 33.55 67 GLY C CA 1
ATOM 4097 C C . GLY C 1 67 ? 137.781 187.437 210.646 1.00 33.55 67 GLY C C 1
ATOM 4098 O O . GLY C 1 67 ? 137.599 188.168 211.620 1.00 33.55 67 GLY C O 1
ATOM 4099 N N . THR C 1 68 ? 137.606 187.846 209.394 1.00 29.57 68 THR C N 1
ATOM 4100 C CA . THR C 1 68 ? 137.132 189.179 209.064 1.00 29.57 68 THR C CA 1
ATOM 4101 C C . THR C 1 68 ? 135.740 189.096 208.452 1.00 29.57 68 THR C C 1
ATOM 4102 O O . THR C 1 68 ? 135.410 188.146 207.737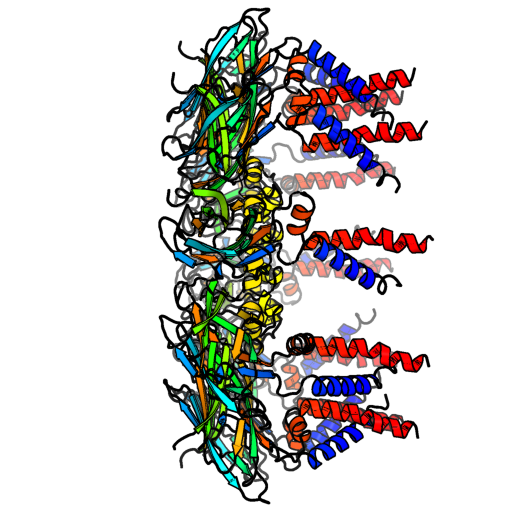 1.00 29.57 68 THR C O 1
ATOM 4106 N N . LYS C 1 69 ? 134.916 190.092 208.762 1.00 27.26 69 LYS C N 1
ATOM 4107 C CA . LYS C 1 69 ? 133.525 190.126 208.336 1.00 27.26 69 LYS C CA 1
ATOM 4108 C C . LYS C 1 69 ? 133.301 191.330 207.434 1.00 27.26 69 LYS C C 1
ATOM 4109 O O . LYS C 1 69 ? 133.668 192.454 207.788 1.00 27.26 69 LYS C O 1
ATOM 4115 N N . PHE C 1 70 ? 132.704 191.088 206.274 1.00 25.57 70 PHE C N 1
ATOM 4116 C CA . PHE C 1 70 ? 132.396 192.118 205.286 1.00 25.57 70 PHE C CA 1
ATOM 4117 C C . PHE C 1 70 ? 130.877 192.184 205.163 1.00 25.57 70 PHE C C 1
ATOM 4118 O O . PHE C 1 70 ? 130.280 191.500 204.333 1.00 25.57 70 PHE C O 1
ATOM 4126 N N . PHE C 1 71 ? 130.252 193.011 205.993 1.00 26.47 71 PHE C N 1
ATOM 4127 C CA . PHE C 1 71 ? 128.804 193.137 206.008 1.00 26.47 71 PHE C CA 1
ATOM 4128 C C . PHE C 1 71 ? 128.393 194.532 205.560 1.00 26.47 71 PHE C C 1
ATOM 4129 O O . PHE C 1 71 ? 129.035 195.527 205.901 1.00 26.47 71 PHE C O 1
ATOM 4137 N N . GLN C 1 72 ? 127.317 194.591 204.780 1.00 27.99 72 GLN C N 1
ATOM 4138 C CA . GLN C 1 72 ? 126.792 195.857 204.294 1.00 27.99 72 GLN C CA 1
ATOM 4139 C C . GLN C 1 72 ? 125.289 195.725 204.099 1.00 27.99 72 GLN C C 1
ATOM 4140 O O . GLN C 1 72 ? 124.815 194.718 203.570 1.00 27.99 72 GLN C O 1
ATOM 4146 N N . SER C 1 73 ? 124.552 196.744 204.527 1.00 32.65 73 SER C N 1
ATOM 4147 C CA . SER C 1 73 ? 123.106 196.739 204.389 1.00 32.65 73 SER C CA 1
ATOM 4148 C C . SER C 1 73 ? 122.700 197.000 202.941 1.00 32.65 73 SER C C 1
ATOM 4149 O O . SER C 1 73 ? 123.461 197.544 202.138 1.00 32.65 73 SER C O 1
ATOM 4152 N N . ILE C 1 74 ? 121.478 196.597 202.616 1.00 39.14 74 ILE C N 1
ATOM 4153 C CA . ILE C 1 74 ? 120.924 196.726 201.273 1.00 39.14 74 ILE C CA 1
ATOM 4154 C C . ILE C 1 74 ? 119.875 197.826 201.274 1.00 39.14 74 ILE C C 1
ATOM 4155 O O . ILE C 1 74 ? 119.011 197.875 202.159 1.00 39.14 74 ILE C O 1
ATOM 4160 N N . LYS C 1 75 ? 119.948 198.714 200.287 1.00 46.13 75 LYS C N 1
ATOM 4161 C CA . LYS C 1 75 ? 118.894 199.687 200.038 1.00 46.13 75 LYS C CA 1
ATOM 4162 C C . LYS C 1 75 ? 118.130 199.268 198.790 1.00 46.13 75 LYS C C 1
ATOM 4163 O O . LYS C 1 75 ? 118.736 198.927 197.768 1.00 46.13 75 LYS C O 1
ATOM 4169 N N . SER C 1 76 ? 116.806 199.263 198.887 1.00 54.12 76 SER C N 1
ATOM 4170 C CA . SER C 1 76 ? 115.942 198.869 197.784 1.00 54.12 76 SER C CA 1
ATOM 4171 C C . SER C 1 76 ? 115.176 200.085 197.288 1.00 54.12 76 SER C C 1
ATOM 4172 O O . SER C 1 76 ? 114.497 200.759 198.071 1.00 54.12 76 SER C O 1
ATOM 4175 N N . ILE C 1 77 ? 115.288 200.366 195.995 1.00 62.17 77 ILE C N 1
ATOM 4176 C CA . ILE C 1 77 ? 114.614 201.519 195.407 1.00 62.17 77 ILE C CA 1
ATOM 4177 C C . ILE C 1 77 ? 113.561 201.028 194.420 1.00 62.17 77 ILE C C 1
ATOM 4178 O O . ILE C 1 77 ? 113.751 199.986 193.775 1.00 62.17 77 ILE C O 1
ATOM 4183 N N . PRO C 1 78 ? 112.438 201.728 194.281 1.00 65.66 78 PRO C N 1
ATOM 4184 C CA . PRO C 1 78 ? 111.373 201.258 193.389 1.00 65.66 78 PRO C CA 1
ATOM 4185 C C . PRO C 1 78 ? 111.768 201.392 191.926 1.00 65.66 78 PRO C C 1
ATOM 4186 O O . PRO C 1 78 ? 112.856 201.849 191.575 1.00 65.66 78 PRO C O 1
ATOM 4190 N N . VAL C 1 79 ? 110.845 200.970 191.060 1.00 67.61 79 VAL C N 1
ATOM 4191 C CA . VAL C 1 79 ? 111.077 201.046 189.624 1.00 67.61 79 VAL C CA 1
ATOM 4192 C C . VAL C 1 79 ? 111.067 202.503 189.174 1.00 67.61 79 VAL C C 1
ATOM 4193 O O . VAL C 1 79 ? 110.433 203.369 189.792 1.00 67.61 79 VAL C O 1
ATOM 4197 N N . GLY C 1 80 ? 111.775 202.775 188.083 1.00 70.22 80 GLY C N 1
ATOM 4198 C CA . GLY C 1 80 ? 111.883 204.132 187.575 1.00 70.22 80 GLY C CA 1
ATOM 4199 C C . GLY C 1 80 ? 112.571 205.087 188.526 1.00 70.22 80 GLY C C 1
ATOM 4200 O O . GLY C 1 80 ? 112.129 206.233 188.676 1.00 70.22 80 GLY C O 1
ATOM 4201 N N . THR C 1 81 ? 113.647 204.640 189.177 1.00 69.40 81 THR C N 1
ATOM 4202 C CA . THR C 1 81 ? 114.347 205.454 190.157 1.00 69.40 81 THR C CA 1
ATOM 4203 C C . THR C 1 81 ? 115.809 205.668 189.770 1.00 69.40 81 THR C C 1
ATOM 4204 O O . THR C 1 81 ? 116.529 206.382 190.478 1.00 69.40 81 THR C O 1
ATOM 4208 N N . ASP C 1 82 ? 116.252 205.120 188.634 1.00 69.86 82 ASP C N 1
ATOM 4209 C CA . ASP C 1 82 ? 117.595 205.351 188.101 1.00 69.86 82 ASP C CA 1
ATOM 4210 C C . ASP C 1 82 ? 118.671 204.875 189.084 1.00 69.86 82 ASP C C 1
ATOM 4211 O O . ASP C 1 82 ? 119.389 205.663 189.702 1.00 69.86 82 ASP C O 1
ATOM 4216 N N . LEU C 1 83 ? 118.728 203.542 189.231 1.00 59.51 83 LEU C N 1
ATOM 4217 C CA . LEU C 1 83 ? 119.696 202.830 190.063 1.00 59.51 83 LEU C CA 1
ATOM 4218 C C . LEU C 1 83 ? 121.080 203.463 190.001 1.00 59.51 83 LEU C C 1
ATOM 4219 O O . LEU C 1 83 ? 121.718 203.468 188.940 1.00 59.51 83 LEU C O 1
ATOM 4224 N N . PRO C 1 84 ? 121.575 204.004 191.109 1.00 52.88 84 PRO C N 1
ATOM 4225 C CA . PRO C 1 84 ? 122.924 204.572 191.119 1.00 52.88 84 PRO C CA 1
ATOM 4226 C C . PRO C 1 84 ? 123.991 203.489 191.180 1.00 52.88 84 PRO C C 1
ATOM 4227 O O . PRO C 1 84 ? 123.752 202.356 191.599 1.00 52.88 84 PRO C O 1
ATOM 4231 N N . GLN C 1 85 ? 125.187 203.866 190.746 1.00 45.32 85 GLN C N 1
ATOM 4232 C CA . GLN C 1 85 ? 126.347 202.998 190.853 1.00 45.32 85 GLN C CA 1
ATOM 4233 C C . GLN C 1 85 ? 127.028 203.203 192.203 1.00 45.32 85 GLN C C 1
ATOM 4234 O O . GLN C 1 85 ? 126.780 204.178 192.915 1.00 45.32 85 GLN C O 1
ATOM 4240 N N . THR C 1 86 ? 127.899 202.264 192.556 1.00 36.68 86 THR C N 1
ATOM 4241 C CA . THR C 1 86 ? 128.655 202.340 193.798 1.00 36.68 86 THR C CA 1
ATOM 4242 C C . THR C 1 86 ? 129.937 203.123 193.548 1.00 36.68 86 THR C C 1
ATOM 4243 O O . THR C 1 86 ? 130.738 202.751 192.684 1.00 36.68 86 THR C O 1
ATOM 4247 N N . ILE C 1 87 ? 130.125 204.205 194.295 1.00 33.08 87 ILE C N 1
ATOM 4248 C CA . ILE C 1 87 ? 131.312 205.038 194.145 1.00 33.08 87 ILE C CA 1
ATOM 4249 C C . ILE C 1 87 ? 132.499 204.324 194.774 1.00 33.08 87 ILE C C 1
ATOM 4250 O O . ILE C 1 87 ? 132.445 203.908 195.937 1.00 33.08 87 ILE C O 1
ATOM 4255 N N . ASP C 1 88 ? 133.577 204.177 194.004 1.00 34.89 88 ASP C N 1
ATOM 4256 C CA . ASP C 1 88 ? 134.787 203.510 194.481 1.00 34.89 88 ASP C CA 1
ATOM 4257 C C . ASP C 1 88 ? 135.661 204.524 195.221 1.00 34.89 88 ASP C C 1
ATOM 4258 O O . ASP C 1 88 ? 136.741 204.919 194.779 1.00 34.89 88 ASP C O 1
ATOM 4263 N N . ASN C 1 89 ? 135.160 204.953 196.378 1.00 27.60 89 ASN C N 1
ATOM 4264 C CA . ASN C 1 89 ? 135.867 205.900 197.226 1.00 27.60 89 ASN C CA 1
ATOM 4265 C C . ASN C 1 89 ? 136.276 205.312 198.568 1.00 27.60 89 ASN C C 1
ATOM 4266 O O . ASN C 1 89 ? 136.836 206.037 199.397 1.00 27.60 89 ASN C O 1
ATOM 4271 N N . GLY C 1 90 ? 136.011 204.031 198.809 1.00 24.01 90 GLY C N 1
ATOM 4272 C CA . GLY C 1 90 ? 136.384 203.403 200.057 1.00 24.01 90 GLY C CA 1
ATOM 4273 C C . GLY C 1 90 ? 135.505 203.743 201.235 1.00 24.01 90 GLY C C 1
ATOM 4274 O O . GLY C 1 90 ? 135.850 203.386 202.367 1.00 24.01 90 GLY C O 1
ATOM 4275 N N . LEU C 1 91 ? 134.386 204.421 201.011 1.00 25.72 91 LEU C N 1
ATOM 4276 C CA . LEU C 1 91 ? 133.466 204.791 202.073 1.00 25.72 91 LEU C CA 1
ATOM 4277 C C . LEU C 1 91 ? 132.309 203.803 202.126 1.00 25.72 91 LEU C C 1
ATOM 4278 O O . LEU C 1 91 ? 131.914 203.228 201.110 1.00 25.72 91 LEU C O 1
ATOM 4283 N N . SER C 1 92 ? 131.772 203.607 203.327 1.00 27.75 92 SER C N 1
ATOM 4284 C CA . SER C 1 92 ? 130.677 202.666 203.520 1.00 27.75 92 SER C CA 1
ATOM 4285 C C . SER C 1 92 ? 129.420 203.181 202.830 1.00 27.75 92 SER C C 1
ATOM 4286 O O . SER C 1 92 ? 128.897 204.242 203.185 1.00 27.75 92 SER C O 1
ATOM 4289 N N . GLN C 1 93 ? 128.936 202.430 201.844 1.00 29.84 93 GLN C N 1
ATOM 4290 C CA . GLN C 1 93 ? 127.771 202.808 201.059 1.00 29.84 93 GLN C CA 1
ATOM 4291 C C . GLN C 1 93 ? 126.783 201.654 201.033 1.00 29.84 93 GLN C C 1
ATOM 4292 O O . GLN C 1 93 ? 127.182 200.490 200.950 1.00 29.84 93 GLN C O 1
ATOM 4298 N N . LEU C 1 94 ? 125.495 201.979 201.098 1.00 35.22 94 LEU C N 1
ATOM 4299 C CA . LEU C 1 94 ? 124.466 200.963 200.945 1.00 35.22 94 LEU C CA 1
ATOM 4300 C C . LEU C 1 94 ? 124.460 200.433 199.517 1.00 35.22 94 LEU C C 1
ATOM 4301 O O . LEU C 1 94 ? 124.716 201.166 198.558 1.00 35.22 94 LEU C O 1
ATOM 4306 N N . ILE C 1 95 ? 124.169 199.145 199.379 1.00 36.00 95 ILE C N 1
ATOM 4307 C CA . ILE C 1 95 ? 124.192 198.470 198.086 1.00 36.00 95 ILE C CA 1
ATOM 4308 C C . ILE C 1 95 ? 122.830 198.667 197.424 1.00 36.00 95 ILE C C 1
ATOM 4309 O O . ILE C 1 95 ? 121.820 198.201 197.971 1.00 36.00 95 ILE C O 1
ATOM 4314 N N . PRO C 1 96 ? 122.756 199.340 196.274 1.00 41.90 96 PRO C N 1
ATOM 4315 C CA . PRO C 1 96 ? 121.462 199.554 195.608 1.00 41.90 96 PRO C CA 1
ATOM 4316 C C . PRO C 1 96 ? 121.093 198.364 194.733 1.00 41.90 96 PRO C C 1
ATOM 4317 O O . PRO C 1 96 ? 121.878 197.935 193.885 1.00 41.90 96 PRO C O 1
ATOM 4321 N N . MET C 1 97 ? 119.892 197.832 194.940 1.00 50.53 97 MET C N 1
ATOM 4322 C CA . MET C 1 97 ? 119.345 196.776 194.101 1.00 50.53 97 MET C CA 1
ATOM 4323 C C . MET C 1 97 ? 117.885 197.075 193.800 1.00 50.53 97 MET C C 1
ATOM 4324 O O . MET C 1 97 ? 117.182 197.668 194.623 1.00 50.53 97 MET C O 1
ATOM 4329 N N . ARG C 1 98 ? 117.438 196.669 192.614 1.00 59.32 98 ARG C N 1
ATOM 4330 C CA . ARG C 1 98 ? 116.038 196.827 192.248 1.00 59.32 98 ARG C CA 1
ATOM 4331 C C . ARG C 1 98 ? 115.158 195.991 193.169 1.00 59.32 98 ARG C C 1
ATOM 4332 O O . ARG C 1 98 ? 115.543 194.907 193.614 1.00 59.32 98 ARG C O 1
ATOM 4340 N N . ASP C 1 99 ? 113.962 196.508 193.456 1.00 62.20 99 ASP C N 1
ATOM 4341 C CA . ASP C 1 99 ? 113.107 195.905 194.475 1.00 62.20 99 ASP C CA 1
ATOM 4342 C C . ASP C 1 99 ? 112.721 194.475 194.111 1.00 62.20 99 ASP C C 1
ATOM 4343 O O . ASP C 1 99 ? 113.125 193.520 194.783 1.00 62.20 99 ASP C O 1
ATOM 4348 N N . ASN C 1 100 ? 111.934 194.307 193.052 1.00 62.75 100 ASN C N 1
ATOM 4349 C CA . ASN C 1 100 ? 111.468 192.982 192.644 1.00 62.75 100 ASN C CA 1
ATOM 4350 C C . ASN C 1 100 ? 112.380 192.427 191.552 1.00 62.75 100 ASN C C 1
ATOM 4351 O O . ASN C 1 100 ? 112.006 192.286 190.387 1.00 62.75 100 ASN C O 1
ATOM 4356 N N . MET C 1 101 ? 113.606 192.109 191.959 1.00 61.45 101 MET C N 1
ATOM 4357 C CA . MET C 1 101 ? 114.599 191.577 191.039 1.00 61.45 101 MET C CA 1
ATOM 4358 C C . MET C 1 101 ? 115.530 190.646 191.800 1.00 61.45 101 MET C C 1
ATOM 4359 O O . MET C 1 101 ? 115.853 190.897 192.964 1.00 61.45 101 MET C O 1
ATOM 4364 N N . GLU C 1 102 ? 115.953 189.574 191.137 1.00 53.12 102 GLU C N 1
ATOM 4365 C CA . GLU C 1 102 ? 116.863 188.602 191.726 1.00 53.12 102 GLU C CA 1
ATOM 4366 C C . GLU C 1 102 ? 118.253 188.781 191.130 1.00 53.12 102 GLU C C 1
ATOM 4367 O O . GLU C 1 102 ? 118.411 188.821 189.906 1.00 53.12 102 GLU C O 1
ATOM 4373 N N . TYR C 1 103 ? 119.256 188.889 191.997 1.00 48.87 103 TYR C N 1
ATOM 4374 C CA . TYR C 1 103 ? 120.615 189.225 191.600 1.00 48.87 103 TYR C CA 1
ATOM 4375 C C . TYR C 1 103 ? 121.552 188.045 191.806 1.00 48.87 103 TYR C C 1
ATOM 4376 O O . TYR C 1 103 ? 121.427 187.301 192.783 1.00 48.87 103 TYR C O 1
ATOM 4385 N N . LYS C 1 104 ? 122.488 187.882 190.878 1.00 43.83 104 LYS C N 1
ATOM 4386 C CA . LYS C 1 104 ? 123.579 186.931 191.011 1.00 43.83 104 LYS C CA 1
ATOM 4387 C C . LYS C 1 104 ? 124.847 187.668 191.420 1.00 43.83 104 LYS C C 1
ATOM 4388 O O . LYS C 1 104 ? 125.133 188.764 190.935 1.00 43.83 104 LYS C O 1
ATOM 4394 N N . LEU C 1 105 ? 125.606 187.055 192.322 1.00 38.34 105 LEU C N 1
ATOM 4395 C CA . LEU C 1 105 ? 126.784 187.678 192.908 1.00 38.34 105 LEU C CA 1
ATOM 4396 C C . LEU C 1 105 ? 128.044 187.017 192.373 1.00 38.34 105 LEU C C 1
ATOM 4397 O O . LEU C 1 105 ? 128.173 185.790 192.411 1.00 38.34 105 LEU C O 1
ATOM 4402 N N . ASP C 1 106 ? 128.968 187.836 191.879 1.00 38.14 106 ASP C N 1
ATOM 4403 C CA . ASP C 1 106 ? 130.274 187.384 191.415 1.00 38.14 106 ASP C CA 1
ATOM 4404 C C . ASP C 1 106 ? 131.319 187.919 192.384 1.00 38.14 106 ASP C C 1
ATOM 4405 O O . ASP C 1 106 ? 131.610 189.119 192.390 1.00 38.14 106 ASP C O 1
ATOM 4410 N N . LEU C 1 107 ? 131.881 187.032 193.200 1.00 29.12 107 LEU C N 1
ATOM 4411 C CA . LEU C 1 107 ? 132.866 187.424 194.201 1.00 29.12 107 LEU C CA 1
ATOM 4412 C C . LEU C 1 107 ? 134.255 187.394 193.577 1.00 29.12 107 LEU C C 1
ATOM 4413 O O . LEU C 1 107 ? 134.790 186.322 193.283 1.00 29.12 107 LEU C O 1
ATOM 4418 N N . ASN C 1 108 ? 134.839 188.571 193.372 1.00 25.17 108 ASN C N 1
ATOM 4419 C CA . ASN C 1 108 ? 136.208 188.701 192.887 1.00 25.17 108 ASN C CA 1
ATOM 4420 C C . ASN C 1 108 ? 137.079 189.121 194.064 1.00 25.17 108 ASN C C 1
ATOM 4421 O O . ASN C 1 108 ? 136.995 190.260 194.530 1.00 25.17 108 ASN C O 1
ATOM 4426 N N . LEU C 1 109 ? 137.915 188.203 194.541 1.00 20.12 109 LEU C N 1
ATOM 4427 C CA . LEU C 1 109 ? 138.696 188.422 195.754 1.00 20.12 109 LEU C CA 1
ATOM 4428 C C . LEU C 1 109 ? 140.164 188.166 195.450 1.00 20.12 109 LEU C C 1
ATOM 4429 O O . LEU C 1 109 ? 140.544 187.041 195.114 1.00 20.12 109 LEU C O 1
ATOM 4434 N N . GLN C 1 110 ? 140.982 189.206 195.566 1.00 19.98 110 GLN C N 1
ATOM 4435 C CA . GLN C 1 110 ? 142.430 189.095 195.468 1.00 19.98 110 GLN C CA 1
ATOM 4436 C C . GLN C 1 110 ? 143.031 189.518 196.797 1.00 19.98 110 GLN C C 1
ATOM 4437 O O . GLN C 1 110 ? 142.666 190.566 197.339 1.00 19.98 110 GLN C O 1
ATOM 4443 N N . LEU C 1 111 ? 143.938 188.705 197.329 1.00 16.84 111 LEU C N 1
ATOM 4444 C CA . LEU C 1 111 ? 144.485 189.007 198.642 1.00 16.84 111 LEU C CA 1
ATOM 4445 C C . LEU C 1 111 ? 145.881 188.421 198.771 1.00 16.84 111 LEU C C 1
ATOM 4446 O O . LEU C 1 111 ? 146.248 187.484 198.059 1.00 16.84 111 LEU C O 1
ATOM 4451 N N . TYR C 1 112 ? 146.652 188.995 199.688 1.00 18.25 112 TYR C N 1
ATOM 4452 C CA . TYR C 1 112 ? 147.961 188.486 200.064 1.00 18.25 112 TYR C CA 1
ATOM 4453 C C . TYR C 1 112 ? 147.862 187.844 201.439 1.00 18.25 112 TYR C C 1
ATOM 4454 O O . TYR C 1 112 ? 147.299 188.436 202.364 1.00 18.25 112 TYR C O 1
ATOM 4463 N N . CYS C 1 113 ? 148.399 186.640 201.569 1.00 25.92 113 CYS C N 1
ATOM 4464 C CA . CYS C 1 113 ? 148.495 185.973 202.856 1.00 25.92 113 CYS C CA 1
ATOM 4465 C C . CYS C 1 113 ? 149.931 186.057 203.352 1.00 25.92 113 CYS C C 1
ATOM 4466 O O . CYS C 1 113 ? 150.869 185.710 202.629 1.00 25.92 113 CYS C O 1
ATOM 4469 N N . GLN C 1 114 ? 150.100 186.535 204.580 1.00 29.40 114 GLN C N 1
ATOM 4470 C CA . GLN C 1 114 ? 151.425 186.709 205.160 1.00 29.40 114 GLN C CA 1
ATOM 4471 C C . GLN C 1 114 ? 151.455 186.015 206.511 1.00 29.40 114 GLN C C 1
ATOM 4472 O O . GLN C 1 114 ? 150.653 186.336 207.393 1.00 29.40 114 GLN C O 1
ATOM 4478 N N . SER C 1 115 ? 152.376 185.070 206.670 1.00 35.50 115 SER C N 1
ATOM 4479 C CA . SER C 1 115 ? 152.436 184.267 207.885 1.00 35.50 115 SER C CA 1
ATOM 4480 C C . SER C 1 115 ? 153.080 185.064 209.011 1.00 35.50 115 SER C C 1
ATOM 4481 O O . SER C 1 115 ? 154.242 185.468 208.911 1.00 35.50 115 SER C O 1
ATOM 4484 N N . LYS C 1 116 ? 152.322 185.295 210.083 1.00 42.70 116 LYS C N 1
ATOM 4485 C CA . LYS C 1 116 ? 152.897 185.920 211.268 1.00 42.70 116 LYS C CA 1
ATOM 4486 C C . LYS C 1 116 ? 153.557 184.888 212.175 1.00 42.70 116 LYS C C 1
ATOM 4487 O O . LYS C 1 116 ? 154.613 185.157 212.758 1.00 42.70 116 LYS C O 1
ATOM 4493 N N . THR C 1 117 ? 152.955 183.707 212.302 1.00 53.88 117 THR C N 1
ATOM 4494 C CA . THR C 1 117 ? 153.487 182.637 213.132 1.00 53.88 117 THR C CA 1
ATOM 4495 C C . THR C 1 117 ? 153.353 181.302 212.411 1.00 53.88 117 THR C C 1
ATOM 4496 O O . THR C 1 117 ? 152.475 181.112 211.565 1.00 53.88 117 THR C O 1
ATOM 4500 N N . ASP C 1 118 ? 154.274 180.393 212.741 1.00 58.27 118 ASP C N 1
ATOM 4501 C CA . ASP C 1 118 ? 154.276 178.996 212.309 1.00 58.27 118 ASP C CA 1
ATOM 4502 C C . ASP C 1 118 ? 154.646 178.842 210.837 1.00 58.27 118 ASP C C 1
ATOM 4503 O O . ASP C 1 118 ? 154.863 177.719 210.369 1.00 58.27 118 ASP C O 1
ATOM 4508 N N . HIS C 1 119 ? 154.736 179.965 210.120 1.00 50.20 119 HIS C N 1
ATOM 4509 C CA . HIS C 1 119 ? 155.264 180.040 208.752 1.00 50.20 119 HIS C CA 1
ATOM 4510 C C . HIS C 1 119 ? 154.850 178.853 207.880 1.00 50.20 119 HIS C C 1
ATOM 4511 O O . HIS C 1 119 ? 155.649 178.315 207.110 1.00 50.20 119 HIS C O 1
ATOM 4518 N N . LEU C 1 120 ? 153.590 178.440 207.991 1.00 37.49 120 LEU C N 1
ATOM 4519 C CA . LEU C 1 120 ? 153.074 177.400 207.108 1.00 37.49 120 LEU C CA 1
ATOM 4520 C C . LEU C 1 120 ? 152.764 178.012 205.750 1.00 37.49 120 LEU C C 1
ATOM 4521 O O . LEU C 1 120 ? 151.907 178.894 205.638 1.00 37.49 120 LEU C O 1
ATOM 4526 N N . ASN C 1 121 ? 153.458 177.546 204.717 1.00 29.53 121 ASN C N 1
ATOM 4527 C CA . ASN C 1 121 ? 153.474 178.244 203.440 1.00 29.53 121 ASN C CA 1
ATOM 4528 C C . ASN C 1 121 ? 152.155 178.109 202.681 1.00 29.53 121 ASN C C 1
ATOM 4529 O O . ASN C 1 121 ? 151.890 178.904 201.774 1.00 29.53 121 ASN C O 1
ATOM 4534 N N . LEU C 1 122 ? 151.300 177.160 203.049 1.00 24.28 122 LEU C N 1
ATOM 4535 C CA . LEU C 1 122 ? 150.053 176.952 202.330 1.00 24.28 122 LEU C CA 1
ATOM 4536 C C . LEU C 1 122 ? 148.925 176.797 203.338 1.00 24.28 122 LEU C C 1
ATOM 4537 O O . LEU C 1 122 ? 149.052 176.050 204.311 1.00 24.28 122 LEU C O 1
ATOM 4542 N N . ASP C 1 123 ? 147.825 177.512 203.105 1.00 23.93 123 ASP C N 1
ATOM 4543 C CA . ASP C 1 123 ? 146.708 177.555 204.039 1.00 23.93 123 ASP C CA 1
ATOM 4544 C C . ASP C 1 123 ? 145.403 177.413 203.267 1.00 23.93 123 ASP C C 1
ATOM 4545 O O . ASP C 1 123 ? 145.381 177.419 202.034 1.00 23.93 123 ASP C O 1
ATOM 4550 N N . ASN C 1 124 ? 144.306 177.283 204.009 1.00 22.20 124 ASN C N 1
ATOM 4551 C CA . ASN C 1 124 ? 142.970 177.129 203.441 1.00 22.20 124 ASN C CA 1
ATOM 4552 C C . ASN C 1 124 ? 142.137 178.328 203.867 1.00 22.20 124 ASN C C 1
ATOM 4553 O O . ASN C 1 124 ? 142.010 178.603 205.064 1.00 22.20 124 ASN C O 1
ATOM 4558 N N . LEU C 1 125 ? 141.571 179.040 202.897 1.00 19.77 125 LEU C N 1
ATOM 4559 C CA . LEU C 1 125 ? 140.736 180.200 203.179 1.00 19.77 125 LEU C CA 1
ATOM 4560 C C . LEU C 1 125 ? 139.271 179.791 203.117 1.00 19.77 125 LEU C C 1
ATOM 4561 O O . LEU C 1 125 ? 138.821 179.226 202.117 1.00 19.77 125 LEU C O 1
ATOM 4566 N N . LEU C 1 126 ? 138.532 180.082 204.181 1.00 21.27 126 LEU C N 1
ATOM 4567 C CA . LEU C 1 126 ? 137.111 179.777 204.259 1.00 21.27 126 LEU C CA 1
ATOM 4568 C C . LEU C 1 126 ? 136.312 181.020 203.896 1.00 21.27 126 LEU C C 1
ATOM 4569 O O . LEU C 1 126 ? 136.488 182.077 204.509 1.00 21.27 126 LEU C O 1
ATOM 4574 N N . ILE C 1 127 ? 135.440 180.892 202.901 1.00 21.54 127 ILE C N 1
ATOM 4575 C CA . ILE C 1 127 ? 134.596 181.989 202.442 1.00 21.54 127 ILE C CA 1
ATOM 4576 C C . ILE C 1 127 ? 133.155 181.633 202.768 1.00 21.54 127 ILE C C 1
ATOM 4577 O O . ILE C 1 127 ? 132.636 180.620 202.286 1.00 21.54 127 ILE C O 1
ATOM 4582 N N . ASP C 1 128 ? 132.511 182.463 203.582 1.00 25.03 128 ASP C N 1
ATOM 4583 C CA . ASP C 1 128 ? 131.137 182.247 204.005 1.00 25.03 128 ASP C CA 1
ATOM 4584 C C . ASP C 1 128 ? 130.313 183.482 203.677 1.00 25.03 128 ASP C C 1
ATOM 4585 O O . ASP C 1 128 ? 130.707 184.604 204.006 1.00 25.03 128 ASP C O 1
ATOM 4590 N N . VAL C 1 129 ? 129.170 183.275 203.032 1.00 24.48 129 VAL C N 1
ATOM 4591 C CA . VAL C 1 129 ? 128.287 184.362 202.626 1.00 24.48 129 VAL C CA 1
ATOM 4592 C C . VAL C 1 129 ? 126.953 184.173 203.332 1.00 24.48 129 VAL C C 1
ATOM 4593 O O . VAL C 1 129 ? 126.341 183.103 203.238 1.00 24.48 129 VAL C O 1
ATOM 4597 N N . TYR C 1 130 ? 126.508 185.206 204.037 1.00 28.39 130 TYR C N 1
ATOM 4598 C CA . TYR C 1 130 ? 125.254 185.191 204.773 1.00 28.39 130 TYR C CA 1
ATOM 4599 C C . TYR C 1 130 ? 124.309 186.246 204.217 1.00 28.39 130 TYR C C 1
ATOM 4600 O O . TYR C 1 130 ? 124.683 187.084 203.394 1.00 28.39 130 TYR C O 1
ATOM 4609 N N . ARG C 1 131 ? 123.062 186.194 204.678 1.00 36.82 131 ARG C N 1
ATOM 4610 C CA . ARG C 1 131 ? 122.083 187.213 204.338 1.00 36.82 131 ARG C CA 1
ATOM 4611 C C . ARG C 1 131 ? 121.068 187.319 205.466 1.00 36.82 131 ARG C C 1
ATOM 4612 O O . ARG C 1 131 ? 120.888 186.389 206.255 1.00 36.82 131 ARG C O 1
ATOM 4620 N N . GLY C 1 132 ? 120.408 188.470 205.534 1.00 42.49 132 GLY C N 1
ATOM 4621 C CA . GLY C 1 132 ? 119.430 188.730 206.573 1.00 42.49 132 GLY C CA 1
ATOM 4622 C C . GLY C 1 132 ? 118.155 187.925 206.422 1.00 42.49 132 GLY C C 1
ATOM 4623 O O . GLY C 1 132 ? 117.317 187.895 207.323 1.00 42.49 132 GLY C O 1
ATOM 4624 N N . SER C 1 145 ? 116.430 182.800 213.894 1.00 66.72 145 SER C N 1
ATOM 4625 C CA . SER C 1 145 ? 116.334 183.566 212.657 1.00 66.72 145 SER C CA 1
ATOM 4626 C C . SER C 1 145 ? 117.146 184.854 212.737 1.00 66.72 145 SER C C 1
ATOM 4627 O O . SER C 1 145 ? 116.586 185.939 212.892 1.00 66.72 145 SER C O 1
ATOM 4630 N N . LYS C 1 146 ? 118.469 184.732 212.633 1.00 62.76 146 LYS C N 1
ATOM 4631 C CA . LYS C 1 146 ? 119.351 185.889 212.659 1.00 62.76 146 LYS C CA 1
ATOM 4632 C C . LYS C 1 146 ? 120.005 186.124 211.302 1.00 62.76 146 LYS C C 1
ATOM 4633 O O . LYS C 1 146 ? 119.798 187.174 210.690 1.00 62.76 146 LYS C O 1
ATOM 4639 N N . ASP C 1 147 ? 120.746 185.135 210.801 1.00 50.90 147 ASP C N 1
ATOM 4640 C CA . ASP C 1 147 ? 121.421 185.164 209.507 1.00 50.90 147 ASP C CA 1
ATOM 4641 C C . ASP C 1 147 ? 121.474 183.754 208.939 1.00 50.90 147 ASP C C 1
ATOM 4642 O O . ASP C 1 147 ? 121.895 182.822 209.632 1.00 50.90 147 ASP C O 1
ATOM 4647 N N . GLU C 1 148 ? 121.059 183.578 207.690 1.00 37.92 148 GLU C N 1
ATOM 4648 C CA . GLU C 1 148 ? 121.095 182.272 207.052 1.00 37.92 148 GLU C CA 1
ATOM 4649 C C . GLU C 1 148 ? 122.226 182.213 206.035 1.00 37.92 148 GLU C C 1
ATOM 4650 O O . GLU C 1 148 ? 122.387 183.115 205.208 1.00 37.92 148 GLU C O 1
ATOM 4656 N N . LYS C 1 149 ? 123.025 181.153 206.121 1.00 27.76 149 LYS C N 1
ATOM 4657 C CA . LYS C 1 149 ? 124.164 180.975 205.232 1.00 27.76 149 LYS C CA 1
ATOM 4658 C C . LYS C 1 149 ? 123.674 180.516 203.866 1.00 27.76 149 LYS C C 1
ATOM 4659 O O . LYS C 1 149 ? 122.899 179.559 203.768 1.00 27.76 149 LYS C O 1
ATOM 4665 N N . ILE C 1 150 ? 124.122 181.197 202.814 1.00 26.43 150 ILE C N 1
ATOM 4666 C CA . ILE C 1 150 ? 123.712 180.874 201.452 1.00 26.43 150 ILE C CA 1
ATOM 4667 C C . ILE C 1 150 ? 124.855 180.360 200.597 1.00 26.43 150 ILE C C 1
ATOM 4668 O O . ILE C 1 150 ? 124.599 179.853 199.492 1.00 26.43 150 ILE C O 1
ATOM 4673 N N . PHE C 1 151 ? 126.098 180.469 201.056 1.00 24.06 151 PHE C N 1
ATOM 4674 C CA . PHE C 1 151 ? 127.229 179.981 200.285 1.00 24.06 151 PHE C CA 1
ATOM 4675 C C . PHE C 1 151 ? 128.394 179.712 201.223 1.00 24.06 151 PHE C C 1
ATOM 4676 O O . PHE C 1 151 ? 128.650 180.492 202.141 1.00 24.06 151 PHE C O 1
ATOM 4684 N N . HIS C 1 152 ? 129.086 178.604 200.985 1.00 22.54 152 HIS C N 1
ATOM 4685 C CA . HIS C 1 152 ? 130.317 178.285 201.688 1.00 22.54 152 HIS C CA 1
ATOM 4686 C C . HIS C 1 152 ? 131.286 177.651 200.705 1.00 22.54 152 HIS C C 1
ATOM 4687 O O . HIS C 1 152 ? 130.881 176.865 199.846 1.00 22.54 152 HIS C O 1
ATOM 4694 N N . THR C 1 153 ? 132.563 178.000 200.827 1.00 21.85 153 THR C N 1
ATOM 4695 C CA . THR C 1 153 ? 133.584 177.414 199.974 1.00 21.85 153 THR C CA 1
ATOM 4696 C C . THR C 1 153 ? 134.934 177.535 200.661 1.00 21.85 153 THR C C 1
ATOM 4697 O O . THR C 1 153 ? 135.099 178.270 201.637 1.00 21.85 153 THR C O 1
ATOM 4701 N N . SER C 1 154 ? 135.899 176.787 200.141 1.00 21.51 154 SER C N 1
ATOM 4702 C CA . SER C 1 154 ? 137.273 176.840 200.605 1.00 21.51 154 SER C CA 1
ATOM 4703 C C . SER C 1 154 ? 138.186 177.060 199.412 1.00 21.51 154 SER C C 1
ATOM 4704 O O . SER C 1 154 ? 137.913 176.588 198.307 1.00 21.51 154 SER C O 1
ATOM 4707 N N . ARG C 1 155 ? 139.269 177.801 199.639 1.00 18.47 155 ARG C N 1
ATOM 4708 C CA . ARG C 1 155 ? 140.256 178.034 198.608 1.00 18.47 155 ARG C CA 1
ATOM 4709 C C . ARG C 1 155 ? 141.631 177.894 199.248 1.00 18.47 155 ARG C C 1
ATOM 4710 O O . ARG C 1 155 ? 141.952 178.640 200.189 1.00 18.47 155 ARG C O 1
ATOM 4718 N N . PRO C 1 156 ? 142.452 176.952 198.787 1.00 17.15 156 PRO C N 1
ATOM 4719 C CA . PRO C 1 156 ? 143.847 176.914 199.243 1.00 17.15 156 PRO C CA 1
ATOM 4720 C C . PRO C 1 156 ? 144.587 178.158 198.776 1.00 17.15 156 PRO C C 1
ATOM 4721 O O . PRO C 1 156 ? 144.480 178.564 197.617 1.00 17.15 156 PRO C O 1
ATOM 4725 N N . ILE C 1 157 ? 145.333 178.768 199.691 1.00 17.89 157 ILE C N 1
ATOM 4726 C CA . ILE C 1 157 ? 146.053 180.003 199.417 1.00 17.89 157 ILE C CA 1
ATOM 4727 C C . ILE C 1 157 ? 147.500 179.840 199.853 1.00 17.89 157 ILE C C 1
ATOM 4728 O O . ILE C 1 157 ? 147.799 179.178 200.851 1.00 17.89 157 ILE C O 1
ATOM 4733 N N . VAL C 1 158 ? 148.399 180.438 199.091 1.00 19.70 158 VAL C N 1
ATOM 4734 C CA . VAL C 1 158 ? 149.811 180.469 199.449 1.00 19.70 158 VAL C CA 1
ATOM 4735 C C . VAL C 1 158 ? 150.055 181.672 200.347 1.00 19.70 158 VAL C C 1
ATOM 4736 O O . VAL C 1 158 ? 149.516 182.762 200.130 1.00 19.70 158 VAL C O 1
ATOM 4740 N N . CYS C 1 159 ? 150.863 181.470 201.382 1.00 26.79 159 CYS C N 1
ATOM 4741 C CA . CYS C 1 159 ? 151.130 182.501 202.370 1.00 26.79 159 CYS C CA 1
ATOM 4742 C C . CYS C 1 159 ? 152.617 182.810 202.407 1.00 26.79 159 CYS C C 1
ATOM 4743 O O . CYS C 1 159 ? 153.451 181.901 202.405 1.00 26.79 159 CYS C O 1
ATOM 4746 N N . LEU C 1 160 ? 152.939 184.099 202.434 1.00 26.01 160 LEU C N 1
ATOM 4747 C CA . LEU C 1 160 ? 154.327 184.531 202.504 1.00 26.01 160 LEU C CA 1
ATOM 4748 C C . LEU C 1 160 ? 154.911 184.236 203.878 1.00 26.01 160 LEU C C 1
ATOM 4749 O O . LEU C 1 160 ? 154.289 184.519 204.905 1.00 26.01 160 LEU C O 1
ATOM 4754 N N . ALA C 1 161 ? 156.110 183.670 203.893 1.00 36.50 161 ALA C N 1
ATOM 4755 C CA . ALA C 1 161 ? 156.851 183.430 205.120 1.00 36.50 161 ALA C CA 1
ATOM 4756 C C . ALA C 1 161 ? 158.077 184.334 205.173 1.00 36.50 161 ALA C C 1
ATOM 4757 O O . ALA C 1 161 ? 158.514 184.896 204.166 1.00 36.50 161 ALA C O 1
ATOM 4759 N N . LEU C 1 162 ? 158.631 184.477 206.377 1.00 44.94 162 LEU C N 1
ATOM 4760 C CA . LEU C 1 162 ? 159.834 185.279 206.553 1.00 44.94 162 LEU C CA 1
ATOM 4761 C C . LEU C 1 162 ? 161.059 184.645 205.911 1.00 44.94 162 LEU C C 1
ATOM 4762 O O . LEU C 1 162 ? 161.996 185.364 205.550 1.00 44.94 162 LEU C O 1
ATOM 4767 N N . THR C 1 163 ? 161.071 183.320 205.756 1.00 45.36 163 THR C N 1
ATOM 4768 C CA . THR C 1 163 ? 162.191 182.646 205.115 1.00 45.36 163 THR C CA 1
ATOM 4769 C C . THR C 1 163 ? 162.133 182.729 203.597 1.00 45.36 163 THR C C 1
ATOM 4770 O O . THR C 1 163 ? 163.135 182.438 202.936 1.00 45.36 163 THR C O 1
ATOM 4774 N N . ASP C 1 164 ? 160.991 183.115 203.034 1.00 40.71 164 ASP C N 1
ATOM 4775 C CA . ASP C 1 164 ? 160.862 183.210 201.587 1.00 40.71 164 ASP C CA 1
ATOM 4776 C C . ASP C 1 164 ? 161.708 184.359 201.055 1.00 40.71 164 ASP C C 1
ATOM 4777 O O . ASP C 1 164 ? 161.628 185.488 201.549 1.00 40.71 164 ASP C O 1
ATOM 4782 N N . SER C 1 165 ? 162.521 184.067 200.045 1.00 42.26 165 SER C N 1
ATOM 4783 C CA . SER C 1 165 ? 163.371 185.054 199.402 1.00 42.26 165 SER C CA 1
ATOM 4784 C C . SER C 1 165 ? 163.062 185.091 197.913 1.00 42.26 165 SER C C 1
ATOM 4785 O O . SER C 1 165 ? 162.589 184.113 197.329 1.00 42.26 165 SER C O 1
ATOM 4788 N N . MET C 1 166 ? 163.334 186.237 197.301 1.00 36.97 166 MET C N 1
ATOM 4789 C CA . MET C 1 166 ? 163.017 186.473 195.900 1.00 36.97 166 MET C CA 1
ATOM 4790 C C . MET C 1 166 ? 164.306 186.443 195.091 1.00 36.97 166 MET C C 1
ATOM 4791 O O . MET C 1 166 ? 165.191 187.282 195.290 1.00 36.97 166 MET C O 1
ATOM 4796 N N . SER C 1 167 ? 164.407 185.475 194.185 1.00 38.10 167 SER C N 1
ATOM 4797 C CA . SER C 1 167 ? 165.621 185.285 193.413 1.00 38.10 167 SER C CA 1
ATOM 4798 C C . SER C 1 167 ? 165.779 186.392 192.371 1.00 38.10 167 SER C C 1
ATOM 4799 O O . SER C 1 167 ? 164.789 186.935 191.876 1.00 38.10 167 SER C O 1
ATOM 4802 N N . PRO C 1 168 ? 167.020 186.751 192.027 1.00 36.59 168 PRO C N 1
ATOM 4803 C CA . PRO C 1 168 ? 167.224 187.716 190.936 1.00 36.59 168 PRO C CA 1
ATOM 4804 C C . PRO C 1 168 ? 166.719 187.229 189.591 1.00 36.59 168 PRO C C 1
ATOM 4805 O O . PRO C 1 168 ? 166.477 188.059 188.706 1.00 36.59 168 PRO C O 1
ATOM 4809 N N . GLN C 1 169 ? 166.562 185.917 189.401 1.00 37.76 169 GLN C N 1
ATOM 4810 C CA . GLN C 1 169 ? 165.964 185.415 188.168 1.00 37.76 169 GLN C CA 1
ATOM 4811 C C . GLN C 1 169 ? 164.514 185.863 188.039 1.00 37.76 169 GLN C C 1
ATOM 4812 O O . GLN C 1 169 ? 164.058 186.202 186.941 1.00 37.76 169 GLN C O 1
ATOM 4818 N N . GLU C 1 170 ? 163.772 185.863 189.149 1.00 35.53 170 GLU C N 1
ATOM 4819 C CA . GLU C 1 170 ? 162.393 186.338 189.123 1.00 35.53 170 GLU C CA 1
ATOM 4820 C C . GLU C 1 170 ? 162.318 187.836 188.859 1.00 35.53 170 GLU C C 1
ATOM 4821 O O . GLU C 1 170 ? 161.354 188.306 188.246 1.00 35.53 170 GLU C O 1
ATOM 4827 N N . ILE C 1 171 ? 163.314 188.597 189.317 1.00 33.22 171 ILE C N 1
ATOM 4828 C CA . ILE C 1 171 ? 163.338 190.032 189.051 1.00 33.22 171 ILE C CA 1
ATOM 4829 C C . ILE C 1 171 ? 163.459 190.296 187.557 1.00 33.22 171 ILE C C 1
ATOM 4830 O O . ILE C 1 171 ? 162.771 191.164 187.007 1.00 33.22 171 ILE C O 1
ATOM 4835 N N . GLU C 1 172 ? 164.337 189.557 186.877 1.00 38.71 172 GLU C N 1
ATOM 4836 C CA . GLU C 1 172 ? 164.549 189.781 185.452 1.00 38.71 172 GLU C CA 1
ATOM 4837 C C . GLU C 1 172 ? 163.326 189.383 184.635 1.00 38.71 172 GLU C C 1
ATOM 4838 O O . GLU C 1 172 ? 162.967 190.070 183.672 1.00 38.71 172 GLU C O 1
ATOM 4844 N N . GLN C 1 173 ? 162.668 188.286 185.005 1.00 36.98 173 GLN C N 1
ATOM 4845 C CA . GLN C 1 173 ? 161.573 187.751 184.204 1.00 36.98 173 GLN C CA 1
ATOM 4846 C C . GLN C 1 173 ? 160.221 188.354 184.563 1.00 36.98 173 GLN C C 1
ATOM 4847 O O . GLN C 1 173 ? 159.441 188.693 183.667 1.00 36.98 173 GLN C O 1
ATOM 4853 N N . LEU C 1 174 ? 159.922 188.498 185.854 1.00 31.20 174 LEU C N 1
ATOM 4854 C CA . LEU C 1 174 ? 158.611 188.947 186.306 1.00 31.20 174 LEU C CA 1
ATOM 4855 C C . LEU C 1 174 ? 158.565 190.449 186.556 1.00 31.20 174 LEU C C 1
ATOM 4856 O O . LEU C 1 174 ? 157.801 190.916 187.407 1.00 31.20 174 LEU C O 1
ATOM 4861 N N . GLY C 1 175 ? 159.362 191.217 185.823 1.00 31.62 175 GLY C N 1
ATOM 4862 C CA . GLY C 1 175 ? 159.403 192.646 185.994 1.00 31.62 175 GLY C CA 1
ATOM 4863 C C . GLY C 1 175 ? 160.350 193.043 187.103 1.00 31.62 175 GLY C C 1
ATOM 4864 O O . GLY C 1 175 ? 160.436 192.383 188.143 1.00 31.62 175 GLY C O 1
ATOM 4865 N N . PRO C 1 176 ? 161.096 194.130 186.892 1.00 26.59 176 PRO C N 1
ATOM 4866 C CA . PRO C 1 176 ? 162.047 194.573 187.922 1.00 26.59 176 PRO C CA 1
ATOM 4867 C C . PRO C 1 176 ? 161.388 194.948 189.236 1.00 26.59 176 PRO C C 1
ATOM 4868 O O . PRO C 1 176 ? 161.990 194.736 190.294 1.00 26.59 176 PRO C O 1
ATOM 4872 N N . SER C 1 177 ? 160.173 195.489 189.203 1.00 22.62 177 SER C N 1
ATOM 4873 C CA . SER C 1 177 ? 159.518 195.938 190.423 1.00 22.62 177 SER C CA 1
ATOM 4874 C C . SER C 1 177 ? 159.210 194.762 191.340 1.00 22.62 177 SER C C 1
ATOM 4875 O O . SER C 1 177 ? 158.714 193.723 190.899 1.00 22.62 177 SER C O 1
ATOM 4878 N N . ARG C 1 178 ? 159.511 194.934 192.629 1.00 22.27 178 ARG C N 1
ATOM 4879 C CA . ARG C 1 178 ? 159.213 193.889 193.602 1.00 22.27 178 ARG C CA 1
ATOM 4880 C C . ARG C 1 178 ? 157.714 193.652 193.708 1.00 22.27 178 ARG C C 1
ATOM 4881 O O . ARG C 1 178 ? 157.267 192.507 193.839 1.00 22.27 178 ARG C O 1
ATOM 4889 N N . LEU C 1 179 ? 156.922 194.724 193.658 1.00 21.25 179 LEU C N 1
ATOM 4890 C CA . LEU C 1 179 ? 155.476 194.580 193.763 1.00 21.25 179 LEU C CA 1
ATOM 4891 C C . LEU C 1 179 ? 154.897 193.823 192.575 1.00 21.25 179 LEU C C 1
ATOM 4892 O O . LEU C 1 179 ? 153.921 193.083 192.734 1.00 21.25 179 LEU C O 1
ATOM 4897 N N . ASP C 1 180 ? 155.474 193.995 191.385 1.00 24.72 180 ASP C N 1
ATOM 4898 C CA . ASP C 1 180 ? 155.036 193.213 190.234 1.00 24.72 180 ASP C CA 1
ATOM 4899 C C . ASP C 1 180 ? 155.308 191.728 190.429 1.00 24.72 180 ASP C C 1
ATOM 4900 O O . ASP C 1 180 ? 154.466 190.894 190.076 1.00 24.72 180 ASP C O 1
ATOM 4905 N N . VAL C 1 181 ? 156.469 191.379 190.982 1.00 23.24 181 VAL C N 1
ATOM 4906 C CA . VAL C 1 181 ? 156.783 189.978 191.232 1.00 23.24 181 VAL C CA 1
ATOM 4907 C C . VAL C 1 181 ? 155.838 189.388 192.270 1.00 23.24 181 VAL C C 1
ATOM 4908 O O . VAL C 1 181 ? 155.370 188.256 192.120 1.00 23.24 181 VAL C O 1
ATOM 4912 N N . TYR C 1 182 ? 155.543 190.134 193.337 1.00 21.51 182 TYR C N 1
ATOM 4913 C CA . TYR C 1 182 ? 154.581 189.656 194.324 1.00 21.51 182 TYR C CA 1
ATOM 4914 C C . TYR C 1 182 ? 153.193 189.496 193.724 1.00 21.51 182 TYR C C 1
ATOM 4915 O O . TYR C 1 182 ? 152.493 188.526 194.031 1.00 21.51 182 TYR C O 1
ATOM 4924 N N . ASP C 1 183 ? 152.773 190.439 192.880 1.00 23.79 183 ASP C N 1
ATOM 4925 C CA . ASP C 1 183 ? 151.461 190.348 192.252 1.00 23.79 183 ASP C CA 1
ATOM 4926 C C . ASP C 1 183 ? 151.367 189.141 191.329 1.00 23.79 183 ASP C C 1
ATOM 4927 O O . ASP C 1 183 ? 150.346 188.444 191.313 1.00 23.79 183 ASP C O 1
ATOM 4932 N N . GLU C 1 184 ? 152.412 188.881 190.550 1.00 26.77 184 GLU C N 1
ATOM 4933 C CA . GLU C 1 184 ? 152.397 187.779 189.600 1.00 26.77 184 GLU C CA 1
ATOM 4934 C C . GLU C 1 184 ? 152.707 186.437 190.257 1.00 26.77 184 GLU C C 1
ATOM 4935 O O . GLU C 1 184 ? 152.439 185.391 189.658 1.00 26.77 184 GLU C O 1
ATOM 4941 N N . GLU C 1 185 ? 153.217 186.442 191.484 1.00 22.68 185 GLU C N 1
ATOM 4942 C CA . GLU C 1 185 ? 153.707 185.241 192.147 1.00 22.68 185 GLU C CA 1
ATOM 4943 C C . GLU C 1 185 ? 152.935 184.871 193.402 1.00 22.68 185 GLU C C 1
ATOM 4944 O O . GLU C 1 185 ? 152.600 183.700 193.588 1.00 22.68 185 GLU C O 1
ATOM 4950 N N . TRP C 1 186 ? 152.638 185.835 194.270 1.00 19.19 186 TRP C N 1
ATOM 4951 C CA . TRP C 1 186 ? 152.057 185.550 195.571 1.00 19.19 186 TRP C CA 1
ATOM 4952 C C . TRP C 1 186 ? 150.616 186.005 195.728 1.00 19.19 186 TRP C C 1
ATOM 4953 O O . TRP C 1 186 ? 150.002 185.695 196.754 1.00 19.19 186 TRP C O 1
ATOM 4964 N N . LEU C 1 187 ? 150.058 186.725 194.761 1.00 17.70 187 LEU C N 1
ATOM 4965 C CA . LEU C 1 187 ? 148.696 187.219 194.885 1.00 17.70 187 LEU C CA 1
ATOM 4966 C C . LEU C 1 187 ? 147.708 186.077 194.699 1.00 17.70 187 LEU C C 1
ATOM 4967 O O . LEU C 1 187 ? 147.740 185.372 193.686 1.00 17.70 187 LEU C O 1
ATOM 4972 N N . ASN C 1 188 ? 146.828 185.899 195.680 1.00 17.18 188 ASN C N 1
ATOM 4973 C CA . ASN C 1 188 ? 145.820 184.846 195.653 1.00 17.18 188 ASN C CA 1
ATOM 4974 C C . ASN C 1 188 ? 144.549 185.414 195.039 1.00 17.18 188 ASN C C 1
ATOM 4975 O O . ASN C 1 188 ? 143.868 186.236 195.657 1.00 17.18 188 ASN C O 1
ATOM 4980 N N . THR C 1 189 ? 144.227 184.977 193.828 1.00 20.01 189 THR C N 1
ATOM 4981 C CA . THR C 1 189 ? 143.052 185.454 193.114 1.00 20.01 189 THR C CA 1
ATOM 4982 C C . THR C 1 189 ? 141.944 184.417 193.236 1.00 20.01 189 THR C C 1
ATOM 4983 O O . THR C 1 189 ? 142.111 183.271 192.807 1.00 20.01 189 THR C O 1
ATOM 4987 N N . ILE C 1 190 ? 140.820 184.820 193.818 1.00 20.38 190 ILE C N 1
ATOM 4988 C CA . ILE C 1 190 ? 139.684 183.937 194.053 1.00 20.38 190 ILE C CA 1
ATOM 4989 C C . ILE C 1 190 ? 138.482 184.530 193.335 1.00 20.38 190 ILE C C 1
ATOM 4990 O O . ILE C 1 190 ? 137.989 185.600 193.713 1.00 20.38 190 ILE C O 1
ATOM 4995 N N . ARG C 1 191 ? 138.005 183.840 192.304 1.00 29.85 191 ARG C N 1
ATOM 4996 C CA . ARG C 1 191 ? 136.828 184.256 191.553 1.00 29.85 191 ARG C CA 1
ATOM 4997 C C . ARG C 1 191 ? 135.726 183.227 191.756 1.00 29.85 191 ARG C C 1
ATOM 4998 O O . ARG C 1 191 ? 135.939 182.032 191.529 1.00 29.85 191 ARG C O 1
ATOM 5006 N N . ILE C 1 192 ? 134.557 183.691 192.185 1.00 31.46 192 ILE C N 1
ATOM 5007 C CA . ILE C 1 192 ? 133.386 182.843 192.376 1.00 31.46 192 ILE C CA 1
ATOM 5008 C C . ILE C 1 192 ? 132.233 183.520 191.646 1.00 31.46 192 ILE C C 1
ATOM 5009 O O . ILE C 1 192 ? 131.700 184.531 192.116 1.00 31.46 192 ILE C O 1
ATOM 5014 N N . GLU C 1 193 ? 131.837 182.966 190.504 1.00 42.73 193 GLU C N 1
ATOM 5015 C CA . GLU C 1 193 ? 130.775 183.535 189.688 1.00 42.73 193 GLU C CA 1
ATOM 5016 C C . GLU C 1 193 ? 129.628 182.547 189.537 1.00 42.73 193 GLU C C 1
ATOM 5017 O O . GLU C 1 193 ? 129.831 181.330 189.513 1.00 42.73 193 GLU C O 1
ATOM 5023 N N . ASP C 1 194 ? 128.416 183.098 189.434 1.00 49.57 194 ASP C N 1
ATOM 5024 C CA . ASP C 1 194 ? 127.203 182.331 189.151 1.00 49.57 194 ASP C CA 1
ATOM 5025 C C . ASP C 1 194 ? 126.975 181.229 190.185 1.00 49.57 194 ASP C C 1
ATOM 5026 O O . ASP C 1 194 ? 126.587 180.109 189.845 1.00 49.57 194 ASP C O 1
ATOM 5031 N N . LYS C 1 195 ? 127.222 181.533 191.459 1.00 41.40 195 LYS C N 1
ATOM 5032 C CA . LYS C 1 195 ? 126.997 180.575 192.530 1.00 41.40 195 LYS C CA 1
ATOM 5033 C C . LYS C 1 195 ? 126.275 181.154 193.736 1.00 41.40 195 LYS C C 1
ATOM 5034 O O . LYS C 1 195 ? 125.834 180.380 194.591 1.00 41.40 195 LYS C O 1
ATOM 5040 N N . ILE C 1 196 ? 126.138 182.473 193.835 1.00 37.51 196 ILE C N 1
ATOM 5041 C CA . ILE C 1 196 ? 125.447 183.119 194.944 1.00 37.51 196 ILE C CA 1
ATOM 5042 C C . ILE C 1 196 ? 124.241 183.858 194.387 1.00 37.51 196 ILE C C 1
ATOM 5043 O O . ILE C 1 196 ? 124.370 184.658 193.453 1.00 37.51 196 ILE C O 1
ATOM 5048 N N . SER C 1 197 ? 123.071 183.587 194.957 1.00 43.74 197 SER C N 1
ATOM 5049 C CA . SER C 1 197 ? 121.824 184.223 194.560 1.00 43.74 197 SER C CA 1
ATOM 5050 C C . SER C 1 197 ? 121.304 185.058 195.718 1.00 43.74 197 SER C C 1
ATOM 5051 O O . SER C 1 197 ? 121.201 184.564 196.846 1.00 43.74 197 SER C O 1
ATOM 5054 N N . LEU C 1 198 ? 120.977 186.316 195.442 1.00 46.33 198 LEU C N 1
ATOM 5055 C CA . LEU C 1 198 ? 120.500 187.234 196.464 1.00 46.33 198 LEU C CA 1
ATOM 5056 C C . LEU C 1 198 ? 119.250 187.950 195.981 1.00 46.33 198 LEU C C 1
ATOM 5057 O O . LEU C 1 198 ? 119.144 188.315 194.807 1.00 46.33 198 LEU C O 1
ATOM 5062 N N . GLU C 1 199 ? 118.306 188.143 196.895 1.00 52.91 199 GLU C N 1
ATOM 5063 C CA . GLU C 1 199 ? 117.092 188.901 196.642 1.00 52.91 199 GLU C CA 1
ATOM 5064 C C . GLU C 1 199 ? 117.156 190.226 197.389 1.00 52.91 199 GLU C C 1
ATOM 5065 O O . GLU C 1 199 ? 117.742 190.319 198.471 1.00 52.91 199 GLU C O 1
ATOM 5071 N N . SER C 1 200 ? 116.545 191.254 196.804 1.00 53.22 200 SER C N 1
ATOM 5072 C CA . SER C 1 200 ? 116.528 192.564 197.442 1.00 53.22 200 SER C CA 1
ATOM 5073 C C . SER C 1 200 ? 115.630 192.614 198.668 1.00 53.22 200 SER C C 1
ATOM 5074 O O . SER C 1 200 ? 115.704 193.590 199.423 1.00 53.22 200 SER C O 1
ATOM 5077 N N . SER C 1 201 ? 114.789 191.600 198.884 1.00 50.78 201 SER C N 1
ATOM 5078 C CA . SER C 1 201 ? 113.947 191.562 200.073 1.00 50.78 201 SER C CA 1
ATOM 5079 C C . SER C 1 201 ? 114.762 191.435 201.352 1.00 50.78 201 SER C C 1
ATOM 5080 O O . SER C 1 201 ? 114.259 191.772 202.428 1.00 50.78 201 SER C O 1
ATOM 5083 N N . TYR C 1 202 ? 115.997 190.955 201.259 1.00 45.94 202 TYR C N 1
ATOM 5084 C CA . TYR C 1 202 ? 116.869 190.824 202.413 1.00 45.94 202 TYR C CA 1
ATOM 5085 C C . TYR C 1 202 ? 117.589 192.140 202.674 1.00 45.94 202 TYR C C 1
ATOM 5086 O O . TYR C 1 202 ? 117.911 192.890 201.749 1.00 45.94 202 TYR C O 1
ATOM 5095 N N . GLU C 1 203 ? 117.836 192.418 203.952 1.00 44.17 203 GLU C N 1
ATOM 5096 C CA . GLU C 1 203 ? 118.341 193.725 204.351 1.00 44.17 203 GLU C CA 1
ATOM 5097 C C . GLU C 1 203 ? 119.859 193.791 204.420 1.00 44.17 203 GLU C C 1
ATOM 5098 O O . GLU C 1 203 ? 120.436 194.841 204.116 1.00 44.17 203 GLU C O 1
ATOM 5104 N N . THR C 1 204 ? 120.521 192.705 204.807 1.00 35.85 204 THR C N 1
ATOM 5105 C CA . THR C 1 204 ? 121.956 192.722 205.040 1.00 35.85 204 THR C CA 1
ATOM 5106 C C . THR C 1 204 ? 122.588 191.510 204.374 1.00 35.85 204 THR C C 1
ATOM 5107 O O . THR C 1 204 ? 121.980 190.441 204.296 1.00 35.85 204 THR C O 1
ATOM 5111 N N . ILE C 1 205 ? 123.812 191.688 203.881 1.00 30.15 205 ILE C N 1
ATOM 5112 C CA . ILE C 1 205 ? 124.616 190.595 203.352 1.00 30.15 205 ILE C CA 1
ATOM 5113 C C . ILE C 1 205 ? 125.993 190.656 203.998 1.00 30.15 205 ILE C C 1
ATOM 5114 O O . ILE C 1 205 ? 126.584 191.734 204.112 1.00 30.15 205 ILE C O 1
ATOM 5119 N N . SER C 1 206 ? 126.492 189.503 204.436 1.00 26.37 206 SER C N 1
ATOM 5120 C CA . SER C 1 206 ? 127.773 189.405 205.115 1.00 26.37 206 SER C CA 1
ATOM 5121 C C . SER C 1 206 ? 128.681 188.432 204.377 1.00 26.37 206 SER C C 1
ATOM 5122 O O . SER C 1 206 ? 128.224 187.431 203.819 1.00 26.37 206 SER C O 1
ATOM 5125 N N . VAL C 1 207 ? 129.975 188.738 204.376 1.00 22.41 207 VAL C N 1
ATOM 5126 C CA . VAL C 1 207 ? 130.993 187.877 203.787 1.00 22.41 207 VAL C CA 1
ATOM 5127 C C . VAL C 1 207 ? 132.054 187.624 204.847 1.00 22.41 207 VAL C C 1
ATOM 5128 O O . VAL C 1 207 ? 132.639 188.572 205.381 1.00 22.41 207 VAL C O 1
ATOM 5132 N N . PHE C 1 208 ? 132.302 186.354 205.150 1.00 23.15 208 PHE C N 1
ATOM 5133 C CA . PHE C 1 208 ? 133.291 185.980 206.149 1.00 23.15 208 PHE C CA 1
ATOM 5134 C C . PHE C 1 208 ? 134.510 185.365 205.478 1.00 23.15 208 PHE C C 1
ATOM 5135 O O . PHE C 1 208 ? 134.385 184.479 204.629 1.00 23.15 208 PHE C O 1
ATOM 5143 N N . LEU C 1 209 ? 135.691 185.841 205.863 1.00 23.40 209 LEU C N 1
ATOM 5144 C CA . LEU C 1 209 ? 136.953 185.294 205.380 1.00 23.40 209 LEU C CA 1
ATOM 5145 C C . LEU C 1 209 ? 137.760 184.825 206.579 1.00 23.40 209 LEU C C 1
ATOM 5146 O O . LEU C 1 209 ? 137.996 185.599 207.510 1.00 23.40 209 LEU C O 1
ATOM 5151 N N . LYS C 1 210 ? 138.182 183.564 206.556 1.00 25.64 210 LYS C N 1
ATOM 5152 C CA . LYS C 1 210 ? 138.924 182.993 207.668 1.00 25.64 210 LYS C CA 1
ATOM 5153 C C . LYS C 1 210 ? 139.873 181.925 207.149 1.00 25.64 210 LYS C C 1
ATOM 5154 O O . LYS C 1 210 ? 139.545 181.199 206.207 1.00 25.64 210 LYS C O 1
ATOM 5160 N N . THR C 1 211 ? 141.048 181.840 207.764 1.00 27.01 211 THR C N 1
ATOM 5161 C CA . THR C 1 211 ? 141.996 180.767 207.503 1.00 27.01 211 THR C CA 1
ATOM 5162 C C . THR C 1 211 ? 141.885 179.723 208.605 1.00 27.01 211 THR C C 1
ATOM 5163 O O . THR C 1 211 ? 141.971 180.047 209.793 1.00 27.01 211 THR C O 1
ATOM 5167 N N . GLU C 1 212 ? 141.689 178.467 208.206 1.00 29.99 212 GLU C N 1
ATOM 5168 C CA . GLU C 1 212 ? 141.346 177.417 209.154 1.00 29.99 212 GLU C CA 1
ATOM 5169 C C . GLU C 1 212 ? 142.545 176.825 209.882 1.00 29.99 212 GLU C C 1
ATOM 5170 O O . GLU C 1 212 ? 142.355 176.154 210.903 1.00 29.99 212 GLU C O 1
ATOM 5176 N N . ILE C 1 213 ? 143.765 177.049 209.400 1.00 31.58 213 ILE C N 1
ATOM 5177 C CA . ILE C 1 213 ? 144.933 176.424 210.012 1.00 31.58 213 ILE C CA 1
ATOM 5178 C C . ILE C 1 213 ? 145.555 177.354 211.044 1.00 31.58 213 ILE C C 1
ATOM 5179 O O . ILE C 1 213 ? 145.642 177.014 212.228 1.00 31.58 213 ILE C O 1
ATOM 5184 N N . ALA C 1 214 ? 145.993 178.530 210.604 1.00 33.17 214 ALA C N 1
ATOM 5185 C CA . ALA C 1 214 ? 146.685 179.471 211.469 1.00 33.17 214 ALA C CA 1
ATOM 5186 C C . ALA C 1 214 ? 146.201 180.885 211.186 1.00 33.17 214 ALA C C 1
ATOM 5187 O O . ALA C 1 214 ? 145.666 181.180 210.115 1.00 33.17 214 ALA C O 1
ATOM 5189 N N . GLN C 1 215 ? 146.393 181.758 212.171 1.00 38.20 215 GLN C N 1
ATOM 5190 C CA . GLN C 1 215 ? 146.066 183.167 212.009 1.00 38.20 215 GLN C CA 1
ATOM 5191 C C . GLN C 1 215 ? 147.108 183.833 211.123 1.00 38.20 215 GLN C C 1
ATOM 5192 O O . GLN C 1 215 ? 148.313 183.690 211.351 1.00 38.20 215 GLN C O 1
ATOM 5198 N N . ARG C 1 216 ? 146.644 184.557 210.109 1.00 31.83 216 ARG C N 1
ATOM 5199 C CA . ARG C 1 216 ? 147.520 185.181 209.132 1.00 31.83 216 ARG C CA 1
ATOM 5200 C C . ARG C 1 216 ? 147.143 186.643 208.958 1.00 31.83 216 ARG C C 1
ATOM 5201 O O . ARG C 1 216 ? 146.072 187.087 209.377 1.00 31.83 216 ARG C O 1
ATOM 5209 N N . ASN C 1 217 ? 148.046 187.390 208.331 1.00 29.91 217 ASN C N 1
ATOM 5210 C CA . ASN C 1 217 ? 147.783 188.769 207.940 1.00 29.91 217 ASN C CA 1
ATOM 5211 C C . ASN C 1 217 ? 147.256 188.766 206.511 1.00 29.91 217 ASN C C 1
ATOM 5212 O O . ASN C 1 217 ? 148.026 188.606 205.559 1.00 29.91 217 ASN C O 1
ATOM 5217 N N . LEU C 1 218 ? 145.947 188.934 206.360 1.00 23.10 218 LEU C N 1
ATOM 5218 C CA . LEU C 1 218 ? 145.319 188.968 205.047 1.00 23.10 218 LEU C CA 1
ATOM 5219 C C . LEU C 1 218 ? 145.249 190.410 204.565 1.00 23.10 218 LEU C C 1
ATOM 5220 O O . LEU C 1 218 ? 144.596 191.249 205.193 1.00 23.10 218 LEU C O 1
ATOM 5225 N N . ILE C 1 219 ? 145.923 190.695 203.458 1.00 19.33 219 ILE C N 1
ATOM 5226 C CA . ILE C 1 219 ? 145.909 192.015 202.843 1.00 19.33 219 ILE C CA 1
ATOM 5227 C C . ILE C 1 219 ? 145.029 191.911 201.605 1.00 19.33 219 ILE C C 1
ATOM 5228 O O . ILE C 1 219 ? 145.449 191.393 200.569 1.00 19.33 219 ILE C O 1
ATOM 5233 N N . ILE C 1 220 ? 143.800 192.402 201.715 1.00 19.68 220 ILE C N 1
ATOM 5234 C CA . ILE C 1 220 ? 142.849 192.346 200.611 1.00 19.68 220 ILE C CA 1
ATOM 5235 C C . ILE C 1 220 ? 143.223 193.408 199.586 1.00 19.68 220 ILE C C 1
ATOM 5236 O O . ILE C 1 220 ? 143.419 194.578 199.932 1.00 19.68 220 ILE C O 1
ATOM 5241 N N . HIS C 1 221 ? 143.336 192.998 198.329 1.00 23.63 221 HIS C N 1
ATOM 5242 C CA . HIS C 1 221 ? 143.647 193.934 197.263 1.00 23.63 221 HIS C CA 1
ATOM 5243 C C . HIS C 1 221 ? 142.517 194.954 197.132 1.00 23.63 221 HIS C C 1
ATOM 5244 O O . HIS C 1 221 ? 141.342 194.598 197.280 1.00 23.63 221 HIS C O 1
ATOM 5251 N N . PRO C 1 222 ? 142.830 196.227 196.870 1.00 24.46 222 PRO C N 1
ATOM 5252 C CA . PRO C 1 222 ? 141.769 197.244 196.783 1.00 24.46 222 PRO C CA 1
ATOM 5253 C C . PRO C 1 222 ? 140.768 197.003 195.665 1.00 24.46 222 PRO C C 1
ATOM 5254 O O . PRO C 1 222 ? 139.653 197.535 195.738 1.00 24.46 222 PRO C O 1
ATOM 5258 N N . GLU C 1 223 ? 141.119 196.226 194.644 1.00 29.46 223 GLU C N 1
ATOM 5259 C CA . GLU C 1 223 ? 140.211 195.924 193.548 1.00 29.46 223 GLU C CA 1
ATOM 5260 C C . GLU C 1 223 ? 139.267 194.770 193.859 1.00 29.46 223 GLU C C 1
ATOM 5261 O O . GLU C 1 223 ? 138.406 194.455 193.032 1.00 29.46 223 GLU C O 1
ATOM 5267 N N . SER C 1 224 ? 139.410 194.133 195.018 1.00 23.50 224 SER C N 1
ATOM 5268 C CA . SER C 1 224 ? 138.506 193.058 195.401 1.00 23.50 224 SER C CA 1
ATOM 5269 C C . SER C 1 224 ? 137.108 193.610 195.642 1.00 23.50 224 SER C C 1
ATOM 5270 O O . SER C 1 224 ? 136.945 194.673 196.248 1.00 23.50 224 SER C O 1
ATOM 5273 N N . GLY C 1 225 ? 136.100 192.888 195.171 1.00 25.13 225 GLY C N 1
ATOM 5274 C CA . GLY C 1 225 ? 134.735 193.339 195.357 1.00 25.13 225 GLY C CA 1
ATOM 5275 C C . GLY C 1 225 ? 133.755 192.298 194.873 1.00 25.13 225 GLY C C 1
ATOM 5276 O O . GLY C 1 225 ? 134.132 191.236 194.372 1.00 25.13 225 GLY C O 1
ATOM 5277 N N . ILE C 1 226 ? 132.476 192.623 195.033 1.00 29.65 226 ILE C N 1
ATOM 5278 C CA . ILE C 1 226 ? 131.375 191.765 194.616 1.00 29.65 226 ILE C CA 1
ATOM 5279 C C . ILE C 1 226 ? 130.614 192.474 193.508 1.00 29.65 226 ILE C C 1
ATOM 5280 O O . ILE C 1 226 ? 130.210 193.632 193.667 1.00 29.65 226 ILE C O 1
ATOM 5285 N N . LYS C 1 227 ? 130.421 191.785 192.389 1.00 35.49 227 LYS C N 1
ATOM 5286 C CA . LYS C 1 227 ? 129.668 192.320 191.264 1.00 35.49 227 LYS C CA 1
ATOM 5287 C C . LYS C 1 227 ? 128.250 191.770 191.314 1.00 35.49 227 LYS C C 1
ATOM 5288 O O . LYS C 1 227 ? 128.050 190.552 191.273 1.00 35.49 227 LYS C O 1
ATOM 5294 N N . PHE C 1 228 ? 127.272 192.666 191.405 1.00 36.58 228 PHE C N 1
ATOM 5295 C CA . PHE C 1 228 ? 125.864 192.289 191.435 1.00 36.58 228 PHE C CA 1
ATOM 5296 C C . PHE C 1 228 ? 125.323 192.354 190.013 1.00 36.58 228 PHE C C 1
ATOM 5297 O O . PHE C 1 228 ? 125.323 193.420 189.392 1.00 36.58 228 PHE C O 1
ATOM 5305 N N . ARG C 1 229 ? 124.862 191.220 189.499 1.00 48.17 229 ARG C N 1
ATOM 5306 C CA . ARG C 1 229 ? 124.309 191.141 188.156 1.00 48.17 229 ARG C CA 1
ATOM 5307 C C . ARG C 1 229 ? 122.825 190.815 188.219 1.00 48.17 229 ARG C C 1
ATOM 5308 O O . ARG C 1 229 ? 122.394 190.000 189.038 1.00 48.17 229 ARG C O 1
ATOM 5316 N N . MET C 1 230 ? 122.048 191.454 187.351 1.00 59.80 230 MET C N 1
ATOM 5317 C CA . MET C 1 230 ? 120.660 191.056 187.177 1.00 59.80 230 MET C CA 1
ATOM 5318 C C . MET C 1 230 ? 120.594 189.710 186.471 1.00 59.80 230 MET C C 1
ATOM 5319 O O . MET C 1 230 ? 121.276 189.482 185.468 1.00 59.80 230 MET C O 1
ATOM 5324 N N . ASN C 1 231 ? 119.771 188.811 187.002 1.00 61.98 231 ASN C N 1
ATOM 5325 C CA . ASN C 1 231 ? 119.615 187.475 186.433 1.00 61.98 231 ASN C CA 1
ATOM 5326 C C . ASN C 1 231 ? 118.493 187.521 185.405 1.00 61.98 231 ASN C C 1
ATOM 5327 O O . ASN C 1 231 ? 117.311 187.466 185.752 1.00 61.98 231 ASN C O 1
ATOM 5332 N N . PHE C 1 232 ? 118.865 187.626 184.135 1.00 71.11 232 PHE C N 1
ATOM 5333 C CA . PHE C 1 232 ? 117.899 187.669 183.052 1.00 71.11 232 PHE C CA 1
ATOM 5334 C C . PHE C 1 232 ? 117.484 186.256 182.663 1.00 71.11 232 PHE C C 1
ATOM 5335 O O . PHE C 1 232 ? 118.269 185.308 182.753 1.00 71.11 232 PHE C O 1
ATOM 5343 N N . GLU C 1 233 ? 116.232 186.124 182.229 1.00 78.23 233 GLU C N 1
ATOM 5344 C CA . GLU C 1 233 ? 115.671 184.826 181.881 1.00 78.23 233 GLU C CA 1
ATOM 5345 C C . GLU C 1 233 ? 116.018 184.380 180.468 1.00 78.23 233 GLU C C 1
ATOM 5346 O O . GLU C 1 233 ? 115.664 183.259 180.087 1.00 78.23 233 GLU C O 1
ATOM 5352 N N . GLN C 1 234 ? 116.698 185.217 179.685 1.00 80.11 234 GLN C N 1
ATOM 5353 C CA . GLN C 1 234 ? 117.032 184.868 178.311 1.00 80.11 234 GLN C CA 1
ATOM 5354 C C . GLN C 1 234 ? 118.263 183.978 178.198 1.00 80.11 234 GLN C C 1
ATOM 5355 O O . GLN C 1 234 ? 118.521 183.445 177.114 1.00 80.11 234 GLN C O 1
ATOM 5361 N N . GLY C 1 235 ? 119.021 183.806 179.271 1.00 77.91 235 GLY C N 1
ATOM 5362 C CA . GLY C 1 235 ? 120.186 182.920 179.236 1.00 77.91 235 GLY C CA 1
ATOM 5363 C C . GLY C 1 235 ? 121.432 183.466 178.577 1.00 77.91 235 GLY C C 1
ATOM 5364 O O . GLY C 1 235 ? 122.507 183.456 179.182 1.00 77.91 235 GLY C O 1
ATOM 5365 N N . LEU C 1 236 ? 121.317 183.940 177.335 1.00 78.85 236 LEU C N 1
ATOM 5366 C CA . LEU C 1 236 ? 122.470 184.509 176.645 1.00 78.85 236 LEU C CA 1
ATOM 5367 C C . LEU C 1 236 ? 122.890 185.845 177.242 1.00 78.85 236 LEU C C 1
ATOM 5368 O O . LEU C 1 236 ? 124.086 186.156 177.274 1.00 78.85 236 LEU C O 1
ATOM 5373 N N . ARG C 1 237 ? 121.928 186.642 177.713 1.00 76.72 237 ARG C N 1
ATOM 5374 C CA . ARG C 1 237 ? 122.256 187.920 178.336 1.00 76.72 237 ARG C CA 1
ATOM 5375 C C . ARG C 1 237 ? 123.082 187.731 179.601 1.00 76.72 237 ARG C C 1
ATOM 5376 O O . ARG C 1 237 ? 124.025 188.494 179.846 1.00 76.72 237 ARG C O 1
ATOM 5384 N N . ASN C 1 238 ? 122.746 186.723 180.411 1.00 71.11 238 ASN C N 1
ATOM 5385 C CA . ASN C 1 238 ? 123.542 186.426 181.595 1.00 71.11 238 ASN C CA 1
ATOM 5386 C C . ASN C 1 238 ? 124.970 186.052 181.227 1.00 71.11 238 ASN C C 1
ATOM 5387 O O . ASN C 1 238 ? 125.915 186.479 181.900 1.00 71.11 238 ASN C O 1
ATOM 5392 N N . LEU C 1 239 ? 125.147 185.259 180.168 1.00 76.14 239 LEU C N 1
ATOM 5393 C CA . LEU C 1 239 ? 126.490 184.904 179.725 1.00 76.14 239 LEU C CA 1
ATOM 5394 C C . LEU C 1 239 ? 127.253 186.119 179.212 1.00 76.14 239 LEU C C 1
ATOM 5395 O O . LEU C 1 239 ? 128.458 186.240 179.458 1.00 76.14 239 LEU C O 1
ATOM 5400 N N . MET C 1 240 ? 126.577 187.023 178.501 1.00 79.74 240 MET C N 1
ATOM 5401 C CA . MET C 1 240 ? 127.245 188.218 177.999 1.00 79.74 240 MET C CA 1
ATOM 5402 C C . MET C 1 240 ? 127.641 189.169 179.121 1.00 79.74 240 MET C C 1
ATOM 5403 O O . MET C 1 240 ? 128.684 189.826 179.027 1.00 79.74 240 MET C O 1
ATOM 5408 N N . LEU C 1 241 ? 126.827 189.269 180.174 1.00 70.28 241 LEU C N 1
ATOM 5409 C CA . LEU C 1 241 ? 127.209 190.090 181.320 1.00 70.28 241 LEU C CA 1
ATOM 5410 C C . LEU C 1 241 ? 128.465 189.552 181.992 1.00 70.28 241 LEU C C 1
ATOM 5411 O O . LEU C 1 241 ? 129.338 190.326 182.402 1.00 70.28 241 LEU C O 1
ATOM 5416 N N . ARG C 1 242 ? 128.573 188.229 182.117 1.00 69.31 242 ARG C N 1
ATOM 5417 C CA . ARG C 1 242 ? 129.714 187.628 182.797 1.00 69.31 242 ARG C CA 1
ATOM 5418 C C . ARG C 1 242 ? 131.001 187.726 181.989 1.00 69.31 242 ARG C C 1
ATOM 5419 O O . ARG C 1 242 ? 132.088 187.638 182.569 1.00 69.31 242 ARG C O 1
ATOM 5427 N N . LYS C 1 243 ? 130.906 187.905 180.675 1.00 84.27 243 LYS C N 1
ATOM 5428 C CA . LYS C 1 243 ? 132.052 187.860 179.770 1.00 84.27 243 LYS C CA 1
ATOM 5429 C C . LYS C 1 243 ? 132.080 189.103 178.893 1.00 84.27 243 LYS C C 1
ATOM 5430 O O . LYS C 1 243 ? 132.160 189.032 177.665 1.00 84.27 243 LYS C O 1
ATOM 5436 N N . ARG C 1 244 ? 131.991 190.271 179.536 1.00 95.79 244 ARG C N 1
ATOM 5437 C CA . ARG C 1 244 ? 131.850 191.529 178.808 1.00 95.79 244 ARG C CA 1
ATOM 5438 C C . ARG C 1 244 ? 133.006 191.748 177.836 1.00 95.79 244 ARG C C 1
ATOM 5439 O O . ARG C 1 244 ? 132.789 192.136 176.682 1.00 95.79 244 ARG C O 1
ATOM 5447 N N . PHE C 1 245 ? 134.241 191.509 178.283 1.00 100.29 245 PHE C N 1
ATOM 5448 C CA . PHE C 1 245 ? 135.389 191.693 177.401 1.00 100.29 245 PHE C CA 1
ATOM 5449 C C . PHE C 1 245 ? 135.374 190.708 176.238 1.00 100.29 245 PHE C C 1
ATOM 5450 O O . PHE C 1 245 ? 135.623 191.100 175.093 1.00 100.29 245 PHE C O 1
ATOM 5458 N N . LEU C 1 246 ? 135.089 189.435 176.511 1.00 101.19 246 LEU C N 1
ATOM 5459 C CA . LEU C 1 246 ? 134.990 188.428 175.463 1.00 101.19 246 LEU C CA 1
ATOM 5460 C C . LEU C 1 246 ? 133.795 188.658 174.545 1.00 101.19 246 LEU C C 1
ATOM 5461 O O . LEU C 1 246 ? 133.886 188.377 173.341 1.00 101.19 246 LEU C O 1
ATOM 5466 N N . SER C 1 247 ? 132.684 189.164 175.086 1.00 103.48 247 SER C N 1
ATOM 5467 C CA . SER C 1 247 ? 131.516 189.471 174.274 1.00 103.48 247 SER C CA 1
ATOM 5468 C C . SER C 1 247 ? 131.787 190.551 173.237 1.00 103.48 247 SER C C 1
ATOM 5469 O O . SER C 1 247 ? 131.315 190.422 172.105 1.00 103.48 247 SER C O 1
ATOM 5472 N N . TYR C 1 248 ? 132.529 191.607 173.586 1.00 107.38 248 TYR C N 1
ATOM 5473 C CA . TYR C 1 248 ? 132.873 192.609 172.581 1.00 107.38 248 TYR C CA 1
ATOM 5474 C C . TYR C 1 248 ? 133.715 192.013 171.461 1.00 107.38 248 TYR C C 1
ATOM 5475 O O . TYR C 1 248 ? 133.488 192.317 170.285 1.00 107.38 248 TYR C O 1
ATOM 5484 N N . ILE C 1 249 ? 134.694 191.174 171.801 1.00 110.47 249 ILE C N 1
ATOM 5485 C CA . ILE C 1 249 ? 135.543 190.576 170.775 1.00 110.47 249 ILE C CA 1
ATOM 5486 C C . ILE C 1 249 ? 134.713 189.699 169.845 1.00 110.47 249 ILE C C 1
ATOM 5487 O O . ILE C 1 249 ? 134.816 189.797 168.614 1.00 110.47 249 ILE C O 1
ATOM 5492 N N . ILE C 1 250 ? 133.855 188.849 170.417 1.00 113.72 250 ILE C N 1
ATOM 5493 C CA . ILE C 1 250 ? 133.027 187.983 169.582 1.00 113.72 250 ILE C CA 1
ATOM 5494 C C . ILE C 1 250 ? 132.064 188.802 168.731 1.00 113.72 250 ILE C C 1
ATOM 5495 O O . ILE C 1 250 ? 131.858 188.496 167.551 1.00 113.72 250 ILE C O 1
ATOM 5500 N N . GLY C 1 251 ? 131.468 189.854 169.295 1.00 117.99 251 GLY C N 1
ATOM 5501 C CA . GLY C 1 251 ? 130.535 190.660 168.527 1.00 117.99 251 GLY C CA 1
ATOM 5502 C C . GLY C 1 251 ? 131.195 191.406 167.383 1.00 117.99 251 GLY C C 1
ATOM 5503 O O . GLY C 1 251 ? 130.664 191.444 166.270 1.00 117.99 251 GLY C O 1
ATOM 5504 N N . ILE C 1 252 ? 132.362 192.008 167.634 1.00 119.88 252 ILE C N 1
ATOM 5505 C CA . ILE C 1 252 ? 133.061 192.727 166.571 1.00 119.88 252 ILE C CA 1
ATOM 5506 C C . ILE C 1 252 ? 133.703 191.794 165.561 1.00 119.88 252 ILE C C 1
ATOM 5507 O O . ILE C 1 252 ? 134.019 192.230 164.447 1.00 119.88 252 ILE C O 1
ATOM 5512 N N . SER C 1 253 ? 133.907 190.523 165.908 1.00 122.71 253 SER C N 1
ATOM 5513 C CA . SER C 1 253 ? 134.362 189.549 164.926 1.00 122.71 253 SER C CA 1
ATOM 5514 C C . SER C 1 253 ? 133.218 188.908 164.152 1.00 122.71 253 SER C C 1
ATOM 5515 O O . SER C 1 253 ? 133.442 188.418 163.040 1.00 122.71 253 SER C O 1
ATOM 5518 N N . ILE C 1 254 ? 132.005 188.899 164.707 1.00 127.32 254 ILE C N 1
ATOM 5519 C CA . ILE C 1 254 ? 130.869 188.300 164.018 1.00 127.32 254 ILE C CA 1
ATOM 5520 C C . ILE C 1 254 ? 130.119 189.297 163.140 1.00 127.32 254 ILE C C 1
ATOM 5521 O O . ILE C 1 254 ? 129.343 188.878 162.270 1.00 127.32 254 ILE C O 1
ATOM 5526 N N . PHE C 1 255 ? 130.325 190.597 163.338 1.00 131.28 255 PHE C N 1
ATOM 5527 C CA . PHE C 1 255 ? 129.746 191.605 162.461 1.00 131.28 255 PHE C CA 1
ATOM 5528 C C . PHE C 1 255 ? 130.567 191.820 161.197 1.00 131.28 255 PHE C C 1
ATOM 5529 O O . PHE C 1 255 ? 130.132 192.559 160.307 1.00 131.28 255 PHE C O 1
ATOM 5537 N N . HIS C 1 256 ? 131.738 191.188 161.094 1.00 136.89 256 HIS C N 1
ATOM 5538 C CA . HIS C 1 256 ? 132.518 191.288 159.867 1.00 136.89 256 HIS C CA 1
ATOM 5539 C C . HIS C 1 256 ? 131.799 190.640 158.692 1.00 136.89 256 HIS C C 1
ATOM 5540 O O . HIS C 1 256 ? 131.970 191.078 157.551 1.00 136.89 256 HIS C O 1
ATOM 5547 N N . CYS C 1 257 ? 130.985 189.611 158.941 1.00 141.23 257 CYS C N 1
ATOM 5548 C CA . CYS C 1 257 ? 130.204 189.032 157.853 1.00 141.23 257 CYS C CA 1
ATOM 5549 C C . CYS C 1 257 ? 129.127 189.995 157.364 1.00 141.23 257 CYS C C 1
ATOM 5550 O O . CYS C 1 257 ? 128.882 190.081 156.156 1.00 141.23 257 CYS C O 1
ATOM 5553 N N . ILE C 1 258 ? 128.482 190.729 158.276 1.00 141.85 258 ILE C N 1
ATOM 5554 C CA . ILE C 1 258 ? 127.548 191.769 157.854 1.00 141.85 258 ILE C CA 1
ATOM 5555 C C . ILE C 1 258 ? 128.285 192.871 157.102 1.00 141.85 258 ILE C C 1
ATOM 5556 O O . ILE C 1 258 ? 127.758 193.436 156.136 1.00 141.85 258 ILE C O 1
ATOM 5561 N N . ILE C 1 259 ? 129.505 193.198 157.529 1.00 143.74 259 ILE C N 1
ATOM 5562 C CA . ILE C 1 259 ? 130.297 194.198 156.818 1.00 143.74 259 ILE C CA 1
ATOM 5563 C C . ILE C 1 259 ? 130.606 193.730 155.399 1.00 143.74 259 ILE C C 1
ATOM 5564 O O . ILE C 1 259 ? 130.509 194.504 154.439 1.00 143.74 259 ILE C O 1
ATOM 5569 N N . CYS C 1 260 ? 130.981 192.463 155.244 1.00 147.24 260 CYS C N 1
ATOM 5570 C CA . CYS C 1 260 ? 131.390 191.918 153.955 1.00 147.24 260 CYS C CA 1
ATOM 5571 C C . CYS C 1 260 ? 130.222 191.607 153.026 1.00 147.24 260 CYS C C 1
ATOM 5572 O O . CYS C 1 260 ? 130.420 191.592 151.806 1.00 147.24 260 CYS C O 1
ATOM 5575 N N . VAL C 1 261 ? 129.024 191.351 153.555 1.00 149.69 261 VAL C N 1
ATOM 5576 C CA . VAL C 1 261 ? 127.902 190.994 152.692 1.00 149.69 261 VAL C CA 1
ATOM 5577 C C . VAL C 1 261 ? 127.457 192.151 151.801 1.00 149.69 261 VAL C C 1
ATOM 5578 O O . VAL C 1 261 ? 126.972 191.909 150.686 1.00 149.69 261 VAL C O 1
ATOM 5582 N N . LEU C 1 262 ? 127.617 193.399 152.248 1.00 151.12 262 LEU C N 1
ATOM 5583 C CA . LEU C 1 262 ? 127.311 194.534 151.387 1.00 151.12 262 LEU C CA 1
ATOM 5584 C C . LEU C 1 262 ? 128.356 194.729 150.296 1.00 151.12 262 LEU C C 1
ATOM 5585 O O . LEU C 1 262 ? 128.048 195.332 149.263 1.00 151.12 262 LEU C O 1
ATOM 5590 N N . PHE C 1 263 ? 129.580 194.237 150.505 1.00 151.32 263 PHE C N 1
ATOM 5591 C CA . PHE C 1 263 ? 130.568 194.229 149.431 1.00 151.32 263 PHE C CA 1
ATOM 5592 C C . PHE C 1 263 ? 130.154 193.299 148.299 1.00 151.32 263 PHE C C 1
ATOM 5593 O O . PHE C 1 263 ? 130.369 193.619 147.125 1.00 151.32 263 PHE C O 1
ATOM 5601 N N . PHE C 1 264 ? 129.563 192.149 148.630 1.00 152.78 264 PHE C N 1
ATOM 5602 C CA . PHE C 1 264 ? 129.155 191.185 147.617 1.00 152.78 264 PHE C CA 1
ATOM 5603 C C . PHE C 1 264 ? 127.922 191.628 146.842 1.00 152.78 264 PHE C C 1
ATOM 5604 O O . PHE C 1 264 ? 127.665 191.095 145.757 1.00 152.78 264 PHE C O 1
ATOM 5612 N N . ILE C 1 265 ? 127.158 192.581 147.367 1.00 152.91 265 ILE C N 1
ATOM 5613 C CA . ILE C 1 265 ? 125.961 193.059 146.686 1.00 152.91 265 ILE C CA 1
ATOM 5614 C C . ILE C 1 265 ? 126.163 194.493 146.213 1.00 152.91 265 ILE C C 1
ATOM 5615 O O . ILE C 1 265 ? 127.180 195.119 146.513 1.00 152.91 265 ILE C O 1
ATOM 5620 N N . ILE D 1 24 ? 163.288 214.320 152.859 1.00 143.99 24 ILE D N 1
ATOM 5621 C CA . ILE D 1 24 ? 162.708 214.529 154.180 1.00 143.99 24 ILE D CA 1
ATOM 5622 C C . ILE D 1 24 ? 162.220 215.967 154.313 1.00 143.99 24 ILE D C 1
ATOM 5623 O O . ILE D 1 24 ? 162.890 216.809 154.913 1.00 143.99 24 ILE D O 1
ATOM 5628 N N . GLN D 1 25 ? 161.051 216.245 153.744 1.00 143.87 25 GLN D N 1
ATOM 5629 C CA . GLN D 1 25 ? 160.442 217.566 153.819 1.00 143.87 25 GLN D CA 1
ATOM 5630 C C . GLN D 1 25 ? 159.459 217.699 154.975 1.00 143.87 25 GLN D C 1
ATOM 5631 O O . GLN D 1 25 ? 158.871 218.771 155.150 1.00 143.87 25 GLN D O 1
ATOM 5637 N N . LEU D 1 26 ? 159.268 216.641 155.763 1.00 141.55 26 LEU D N 1
ATOM 5638 C CA . LEU D 1 26 ? 158.354 216.677 156.897 1.00 141.55 26 LEU D CA 1
ATOM 5639 C C . LEU D 1 26 ? 158.964 217.333 158.129 1.00 141.55 26 LEU D C 1
ATOM 5640 O O . LEU D 1 26 ? 158.223 217.697 159.048 1.00 141.55 26 LEU D O 1
ATOM 5645 N N . LEU D 1 27 ? 160.286 217.506 158.164 1.00 139.57 27 LEU D N 1
ATOM 5646 C CA . LEU D 1 27 ? 160.948 218.062 159.337 1.00 139.57 27 LEU D CA 1
ATOM 5647 C C . LEU D 1 27 ? 160.715 219.559 159.492 1.00 139.57 27 LEU D C 1
ATOM 5648 O O . LEU D 1 27 ? 160.672 220.049 160.626 1.00 139.57 27 LEU D O 1
ATOM 5653 N N . ILE D 1 28 ? 160.562 220.293 158.390 1.00 138.90 28 ILE D N 1
ATOM 5654 C CA . ILE D 1 28 ? 160.389 221.739 158.474 1.00 138.90 28 ILE D CA 1
ATOM 5655 C C . ILE D 1 28 ? 158.931 222.149 158.659 1.00 138.90 28 ILE D C 1
ATOM 5656 O O . ILE D 1 28 ? 158.664 223.281 159.087 1.00 138.90 28 ILE D O 1
ATOM 5661 N N . ILE D 1 29 ? 157.980 221.261 158.364 1.00 137.93 29 ILE D N 1
ATOM 5662 C CA . ILE D 1 29 ? 156.569 221.605 158.503 1.00 137.93 29 ILE D CA 1
ATOM 5663 C C . ILE D 1 29 ? 155.964 221.125 159.817 1.00 137.93 29 ILE D C 1
ATOM 5664 O O . ILE D 1 29 ? 154.871 221.577 160.185 1.00 137.93 29 ILE D O 1
ATOM 5669 N N . LEU D 1 30 ? 156.636 220.225 160.534 1.00 134.61 30 LEU D N 1
ATOM 5670 C CA . LEU D 1 30 ? 156.125 219.761 161.820 1.00 134.61 30 LEU D CA 1
ATOM 5671 C C . LEU D 1 30 ? 156.194 220.827 162.917 1.00 134.61 30 LEU D C 1
ATOM 5672 O O . LEU D 1 30 ? 155.334 220.814 163.808 1.00 134.61 30 LEU D O 1
ATOM 5677 N N . PRO D 1 31 ? 157.178 221.743 162.936 1.00 132.55 31 PRO D N 1
ATOM 5678 C CA . PRO D 1 31 ? 157.093 222.849 163.905 1.00 132.55 31 PRO D CA 1
ATOM 5679 C C . PRO D 1 31 ? 155.858 223.712 163.729 1.00 132.55 31 PRO D C 1
ATOM 5680 O O . PRO D 1 31 ? 155.273 224.138 164.733 1.00 132.55 31 PRO D O 1
ATOM 5684 N N . LEU D 1 32 ? 155.432 223.967 162.490 1.00 130.91 32 LEU D N 1
ATOM 5685 C CA . LEU D 1 32 ? 154.222 224.738 162.243 1.00 130.91 32 LEU D CA 1
ATOM 5686 C C . LEU D 1 32 ? 152.962 224.007 162.680 1.00 130.91 32 LEU D C 1
ATOM 5687 O O . LEU D 1 32 ? 151.925 224.651 162.866 1.00 130.91 32 LEU D O 1
ATOM 5692 N N . SER D 1 33 ? 153.026 222.687 162.846 1.00 128.36 33 SER D N 1
ATOM 5693 C CA . SER D 1 33 ? 151.918 221.922 163.400 1.00 128.36 33 SER D CA 1
ATOM 5694 C C . SER D 1 33 ? 151.950 221.854 164.917 1.00 128.36 33 SER D C 1
ATOM 5695 O O . SER D 1 33 ? 150.905 222.014 165.557 1.00 128.36 33 SER D O 1
ATOM 5698 N N . ILE D 1 34 ? 153.125 221.628 165.512 1.00 124.81 34 ILE D N 1
ATOM 5699 C CA . ILE D 1 34 ? 153.217 221.611 166.970 1.00 124.81 34 ILE D CA 1
ATOM 5700 C C . ILE D 1 34 ? 152.938 222.975 167.579 1.00 124.81 34 ILE D C 1
ATOM 5701 O O . ILE D 1 34 ? 152.328 223.040 168.650 1.00 124.81 34 ILE D O 1
ATOM 5706 N N . LEU D 1 35 ? 153.336 224.069 166.920 1.00 121.25 35 LEU D N 1
ATOM 5707 C CA . LEU D 1 35 ? 153.039 225.394 167.455 1.00 121.25 35 LEU D CA 1
ATOM 5708 C C . LEU D 1 35 ? 151.539 225.668 167.477 1.00 121.25 35 LEU D C 1
ATOM 5709 O O . LEU D 1 35 ? 151.005 226.135 168.491 1.00 121.25 35 LEU D O 1
ATOM 5714 N N . ILE D 1 36 ? 150.842 225.386 166.373 1.00 119.09 36 ILE D N 1
ATOM 5715 C CA . ILE D 1 36 ? 149.401 225.602 166.351 1.00 119.09 36 ILE D CA 1
ATOM 5716 C C . ILE D 1 36 ? 148.670 224.646 167.284 1.00 119.09 36 ILE D C 1
ATOM 5717 O O . ILE D 1 36 ? 147.671 225.041 167.898 1.00 119.09 36 ILE D O 1
ATOM 5722 N N . TYR D 1 37 ? 149.139 223.402 167.430 1.00 113.60 37 TYR D N 1
ATOM 5723 C CA . TYR D 1 37 ? 148.504 222.506 168.389 1.00 113.60 37 TYR D CA 1
ATOM 5724 C C . TYR D 1 37 ? 148.721 222.973 169.823 1.00 113.60 37 TYR D C 1
ATOM 5725 O O . TYR D 1 37 ? 147.816 222.859 170.655 1.00 113.60 37 TYR D O 1
ATOM 5734 N N . HIS D 1 38 ? 149.912 223.490 170.135 1.00 108.21 38 HIS D N 1
ATOM 5735 C CA . HIS D 1 38 ? 150.156 224.066 171.452 1.00 108.21 38 HIS D CA 1
ATOM 5736 C C . HIS D 1 38 ? 149.259 225.268 171.711 1.00 108.21 38 HIS D C 1
ATOM 5737 O O . HIS D 1 38 ? 148.708 225.407 172.810 1.00 108.21 38 HIS D O 1
ATOM 5744 N N . ASP D 1 39 ? 149.096 226.138 170.713 1.00 106.20 39 ASP D N 1
ATOM 5745 C CA . ASP D 1 39 ? 148.183 227.266 170.857 1.00 106.20 39 ASP D CA 1
ATOM 5746 C C . ASP D 1 39 ? 146.747 226.807 171.073 1.00 106.20 39 ASP D C 1
ATOM 5747 O O . ASP D 1 39 ? 146.040 227.375 171.911 1.00 106.20 39 ASP D O 1
ATOM 5752 N N . PHE D 1 40 ? 146.306 225.783 170.338 1.00 102.37 40 PHE D N 1
ATOM 5753 C CA . PHE D 1 40 ? 144.973 225.228 170.545 1.00 102.37 40 PHE D CA 1
ATOM 5754 C C . PHE D 1 40 ? 144.817 224.639 171.942 1.00 102.37 40 PHE D C 1
ATOM 5755 O O . PHE D 1 40 ? 143.773 224.822 172.578 1.00 102.37 40 PHE D O 1
ATOM 5763 N N . TYR D 1 41 ? 145.837 223.928 172.427 1.00 96.30 41 TYR D N 1
ATOM 5764 C CA . TYR D 1 41 ? 145.777 223.336 173.759 1.00 96.30 41 TYR D CA 1
ATOM 5765 C C . TYR D 1 41 ? 145.673 224.408 174.834 1.00 96.30 41 TYR D C 1
ATOM 5766 O O . TYR D 1 41 ? 144.874 224.281 175.769 1.00 96.30 41 TYR D O 1
ATOM 5775 N N . LEU D 1 42 ? 146.470 225.473 174.721 1.00 95.34 42 LEU D N 1
ATOM 5776 C CA . LEU D 1 42 ? 146.385 226.566 175.684 1.00 95.34 42 LEU D CA 1
ATOM 5777 C C . LEU D 1 42 ? 145.091 227.362 175.569 1.00 95.34 42 LEU D C 1
ATOM 5778 O O . LEU D 1 42 ? 144.604 227.869 176.586 1.00 95.34 42 LEU D O 1
ATOM 5783 N N . ARG D 1 43 ? 144.526 227.493 174.368 1.00 96.97 43 ARG D N 1
ATOM 5784 C CA . ARG D 1 43 ? 143.226 228.141 174.239 1.00 96.97 43 ARG D CA 1
ATOM 5785 C C . ARG D 1 43 ? 142.123 227.310 174.880 1.00 96.97 43 ARG D C 1
ATOM 5786 O O . ARG D 1 43 ? 141.242 227.857 175.552 1.00 96.97 43 ARG D O 1
ATOM 5794 N N . LEU D 1 44 ? 142.154 225.991 174.681 1.00 88.33 44 LEU D N 1
ATOM 5795 C CA . LEU D 1 44 ? 141.082 225.142 175.185 1.00 88.33 44 LEU D CA 1
ATOM 5796 C C . LEU D 1 44 ? 141.301 224.773 176.648 1.00 88.33 44 LEU D C 1
ATOM 5797 O O . LEU D 1 44 ? 140.343 224.718 177.427 1.00 88.33 44 LEU D O 1
ATOM 5802 N N . LEU D 1 45 ? 142.545 224.516 177.036 1.00 82.35 45 LEU D N 1
ATOM 5803 C CA . LEU D 1 45 ? 142.899 224.240 178.428 1.00 82.35 45 LEU D CA 1
ATOM 5804 C C . LEU D 1 45 ? 143.866 225.310 178.914 1.00 82.35 45 LEU D C 1
ATOM 5805 O O . LEU D 1 45 ? 145.068 225.246 178.584 1.00 82.35 45 LEU D O 1
ATOM 5810 N N . PRO D 1 46 ? 143.405 226.292 179.683 1.00 75.80 46 PRO D N 1
ATOM 5811 C CA . PRO D 1 46 ? 144.308 227.342 180.168 1.00 75.80 46 PRO D CA 1
ATOM 5812 C C . PRO D 1 46 ? 145.356 226.777 181.115 1.00 75.80 46 PRO D C 1
ATOM 5813 O O . PRO D 1 46 ? 145.190 225.721 181.729 1.00 75.80 46 PRO D O 1
ATOM 5817 N N . ALA D 1 47 ? 146.467 227.510 181.221 1.00 70.36 47 ALA D N 1
ATOM 5818 C CA . ALA D 1 47 ? 147.592 227.060 182.032 1.00 70.36 47 ALA D CA 1
ATOM 5819 C C . ALA D 1 47 ? 147.266 227.013 183.519 1.00 70.36 47 ALA D C 1
ATOM 5820 O O . ALA D 1 47 ? 147.949 226.304 184.265 1.00 70.36 47 ALA D O 1
ATOM 5822 N N . ASP D 1 48 ? 146.246 227.743 183.967 1.00 67.61 48 ASP D N 1
ATOM 5823 C CA . ASP D 1 48 ? 145.865 227.769 185.372 1.00 67.61 48 ASP D CA 1
ATOM 5824 C C . ASP D 1 48 ? 144.788 226.743 185.708 1.00 67.61 48 ASP D C 1
ATOM 5825 O O . ASP D 1 48 ? 144.261 226.755 186.826 1.00 67.61 48 ASP D O 1
ATOM 5830 N N . SER D 1 49 ? 144.450 225.862 184.769 1.00 61.42 49 SER D N 1
ATOM 5831 C CA . SER D 1 49 ? 143.433 224.847 184.996 1.00 61.42 49 SER D CA 1
ATOM 5832 C C . SER D 1 49 ? 143.943 223.653 185.791 1.00 61.42 49 SER D C 1
ATOM 5833 O O . SER D 1 49 ? 143.132 222.838 186.240 1.00 61.42 49 SER D O 1
ATOM 5836 N N . SER D 1 50 ? 145.255 223.529 185.977 1.00 51.07 50 SER D N 1
ATOM 5837 C CA . SER D 1 50 ? 145.820 222.432 186.746 1.00 51.07 50 SER D CA 1
ATOM 5838 C C . SER D 1 50 ? 146.965 222.960 187.596 1.00 51.07 50 SER D C 1
ATOM 5839 O O . SER D 1 50 ? 147.773 223.765 187.128 1.00 51.07 50 SER D O 1
ATOM 5842 N N . ASN D 1 51 ? 147.024 222.502 188.844 1.00 38.56 51 ASN D N 1
ATOM 5843 C CA . ASN D 1 51 ? 148.068 222.908 189.777 1.00 38.56 51 ASN D CA 1
ATOM 5844 C C . ASN D 1 51 ? 148.600 221.672 190.482 1.00 38.56 51 ASN D C 1
ATOM 5845 O O . ASN D 1 51 ? 147.825 220.914 191.072 1.00 38.56 51 ASN D O 1
ATOM 5850 N N . VAL D 1 52 ? 149.911 221.472 190.426 1.00 32.26 52 VAL D N 1
ATOM 5851 C CA . VAL D 1 52 ? 150.560 220.374 191.133 1.00 32.26 52 VAL D CA 1
ATOM 5852 C C . VAL D 1 52 ? 151.091 220.909 192.455 1.00 32.26 52 VAL D C 1
ATOM 5853 O O . VAL D 1 52 ? 151.924 221.821 192.476 1.00 32.26 52 VAL D O 1
ATOM 5857 N N . VAL D 1 53 ? 150.609 220.345 193.557 1.00 28.27 53 VAL D N 1
ATOM 5858 C CA . VAL D 1 53 ? 150.998 220.760 194.898 1.00 28.27 53 VAL D CA 1
ATOM 5859 C C . VAL D 1 53 ? 151.782 219.612 195.530 1.00 28.27 53 VAL D C 1
ATOM 5860 O O . VAL D 1 53 ? 151.180 218.618 195.963 1.00 28.27 53 VAL D O 1
ATOM 5864 N N . PRO D 1 54 ? 153.108 219.693 195.601 1.00 24.20 54 PRO D N 1
ATOM 5865 C CA . PRO D 1 54 ? 153.877 218.615 196.228 1.00 24.20 54 PRO D CA 1
ATOM 5866 C C . PRO D 1 54 ? 153.602 218.526 197.719 1.00 24.20 54 PRO D C 1
ATOM 5867 O O . PRO D 1 54 ? 153.264 219.513 198.375 1.00 24.20 54 PRO D O 1
ATOM 5871 N N . LEU D 1 55 ? 153.752 217.313 198.255 1.00 22.73 55 LEU D N 1
ATOM 5872 C CA . LEU D 1 55 ? 153.544 217.091 199.680 1.00 22.73 55 LEU D CA 1
ATOM 5873 C C . LEU D 1 55 ? 154.582 217.796 200.541 1.00 22.73 55 LEU D C 1
ATOM 5874 O O . LEU D 1 55 ? 154.374 217.922 201.752 1.00 22.73 55 LEU D O 1
ATOM 5879 N N . ASN D 1 56 ? 155.691 218.246 199.950 1.00 26.58 56 ASN D N 1
ATOM 5880 C CA . ASN D 1 56 ? 156.659 219.048 200.690 1.00 26.58 56 ASN D CA 1
ATOM 5881 C C . ASN D 1 56 ? 156.047 220.366 201.144 1.00 26.58 56 ASN D C 1
ATOM 5882 O O . ASN D 1 56 ? 156.420 220.906 202.191 1.00 26.58 56 ASN D O 1
ATOM 5887 N N . THR D 1 57 ? 155.106 220.898 200.369 1.00 24.43 57 THR D N 1
ATOM 5888 C CA . THR D 1 57 ? 154.472 222.173 200.666 1.00 24.43 57 THR D CA 1
ATOM 5889 C C . THR D 1 57 ? 153.293 222.039 201.621 1.00 24.43 57 THR D C 1
ATOM 5890 O O . THR D 1 57 ? 152.668 223.049 201.956 1.00 24.43 57 THR D O 1
ATOM 5894 N N . PHE D 1 58 ? 152.970 220.825 202.056 1.00 25.47 58 PHE D N 1
ATOM 5895 C CA . PHE D 1 58 ? 151.961 220.624 203.080 1.00 25.47 58 PHE D CA 1
ATOM 5896 C C . PHE D 1 58 ? 152.591 220.784 204.461 1.00 25.47 58 PHE D C 1
ATOM 5897 O O . PHE D 1 58 ? 153.798 220.987 204.604 1.00 25.47 58 PHE D O 1
ATOM 5905 N N . ASN D 1 59 ? 151.762 220.686 205.493 1.00 27.07 59 ASN D N 1
ATOM 5906 C CA . ASN D 1 59 ? 152.230 220.616 206.868 1.00 27.07 59 ASN D CA 1
ATOM 5907 C C . ASN D 1 59 ? 152.240 219.160 207.308 1.00 27.07 59 ASN D C 1
ATOM 5908 O O . ASN D 1 59 ? 151.284 218.422 207.059 1.00 27.07 59 ASN D O 1
ATOM 5913 N N . ILE D 1 60 ? 153.324 218.748 207.957 1.00 30.41 60 ILE D N 1
ATOM 5914 C CA . ILE D 1 60 ? 153.552 217.349 208.295 1.00 30.41 60 ILE D CA 1
ATOM 5915 C C . ILE D 1 60 ? 153.337 217.166 209.788 1.00 30.41 60 ILE D C 1
ATOM 5916 O O . ILE D 1 60 ? 153.956 217.861 210.601 1.00 30.41 60 ILE D O 1
ATOM 5921 N N . LEU D 1 61 ? 152.458 216.233 210.145 1.00 31.93 61 LEU D N 1
ATOM 5922 C CA . LEU D 1 61 ? 152.228 215.849 211.532 1.00 31.93 61 LEU D CA 1
ATOM 5923 C C . LEU D 1 61 ? 152.389 214.342 211.637 1.00 31.93 61 LEU D C 1
ATOM 5924 O O . LEU D 1 61 ? 151.640 213.592 211.005 1.00 31.93 61 LEU D O 1
ATOM 5929 N N . ASN D 1 62 ? 153.360 213.902 212.430 1.00 34.78 62 ASN D N 1
ATOM 5930 C CA . ASN D 1 62 ? 153.685 212.489 212.561 1.00 34.78 62 ASN D CA 1
ATOM 5931 C C . ASN D 1 62 ? 153.109 211.945 213.861 1.00 34.78 62 ASN D C 1
ATOM 5932 O O . ASN D 1 62 ? 153.342 212.509 214.934 1.00 34.78 62 ASN D O 1
ATOM 5937 N N . GLY D 1 63 ? 152.357 210.853 213.758 1.00 39.16 63 GLY D N 1
ATOM 5938 C CA . GLY D 1 63 ? 151.810 210.194 214.925 1.00 39.16 63 GLY D CA 1
ATOM 5939 C C . GLY D 1 63 ? 152.089 208.706 214.922 1.00 39.16 63 GLY D C 1
ATOM 5940 O O . GLY D 1 63 ? 152.851 208.216 214.084 1.00 39.16 63 GLY D O 1
ATOM 5941 N N . VAL D 1 64 ? 151.481 207.974 215.852 1.00 42.17 64 VAL D N 1
ATOM 5942 C CA . VAL D 1 64 ? 151.655 206.528 215.913 1.00 42.17 64 VAL D CA 1
ATOM 5943 C C . VAL D 1 64 ? 150.316 205.828 215.716 1.00 42.17 64 VAL D C 1
ATOM 5944 O O . VAL D 1 64 ? 150.267 204.695 215.224 1.00 42.17 64 VAL D O 1
ATOM 5948 N N . GLN D 1 65 ? 149.222 206.498 216.074 1.00 40.26 65 GLN D N 1
ATOM 5949 C CA . GLN D 1 65 ? 147.887 205.944 215.904 1.00 40.26 65 GLN D CA 1
ATOM 5950 C C . GLN D 1 65 ? 147.229 206.376 214.601 1.00 40.26 65 GLN D C 1
ATOM 5951 O O . GLN D 1 65 ? 146.133 205.900 214.290 1.00 40.26 65 GLN D O 1
ATOM 5957 N N . PHE D 1 66 ? 147.867 207.262 213.835 1.00 33.76 66 PHE D N 1
ATOM 5958 C CA . PHE D 1 66 ? 147.358 207.661 212.533 1.00 33.76 66 PHE D CA 1
ATOM 5959 C C . PHE D 1 66 ? 148.438 207.739 211.463 1.00 33.76 66 PHE D C 1
ATOM 5960 O O . PHE D 1 66 ? 148.126 208.086 210.320 1.00 33.76 66 PHE D O 1
ATOM 5968 N N . GLY D 1 67 ? 149.685 207.429 211.793 1.00 32.85 67 GLY D N 1
ATOM 5969 C CA . GLY D 1 67 ? 150.747 207.493 210.802 1.00 32.85 67 GLY D CA 1
ATOM 5970 C C . GLY D 1 67 ? 151.230 208.911 210.625 1.00 32.85 67 GLY D C 1
ATOM 5971 O O . GLY D 1 67 ? 151.515 209.608 211.600 1.00 32.85 67 GLY D O 1
ATOM 5972 N N . THR D 1 68 ? 151.326 209.347 209.374 1.00 29.37 68 THR D N 1
ATOM 5973 C CA . THR D 1 68 ? 151.726 210.705 209.045 1.00 29.37 68 THR D CA 1
ATOM 5974 C C . THR D 1 68 ? 150.549 211.457 208.437 1.00 29.37 68 THR D C 1
ATOM 5975 O O . THR D 1 68 ? 149.723 210.884 207.722 1.00 29.37 68 THR D O 1
ATOM 5979 N N . LYS D 1 69 ? 150.469 212.747 208.749 1.00 27.44 69 LYS D N 1
ATOM 5980 C CA . LYS D 1 69 ? 149.363 213.593 208.326 1.00 27.44 69 LYS D CA 1
ATOM 5981 C C . LYS D 1 69 ? 149.888 214.700 207.425 1.00 27.44 69 LYS D C 1
ATOM 5982 O O . LYS D 1 69 ? 150.847 215.393 207.778 1.00 27.44 69 LYS D O 1
ATOM 5988 N N . PHE D 1 70 ? 149.261 214.857 206.267 1.00 25.94 70 PHE D N 1
ATOM 5989 C CA . PHE D 1 70 ? 149.615 215.873 205.280 1.00 25.94 70 PHE D CA 1
ATOM 5990 C C . PHE D 1 70 ? 148.425 216.819 205.161 1.00 25.94 70 PHE D C 1
ATOM 5991 O O . PHE D 1 70 ? 147.537 216.618 204.332 1.00 25.94 70 PHE D O 1
ATOM 5999 N N . PHE D 1 71 ? 148.408 217.854 205.993 1.00 26.95 71 PHE D N 1
ATOM 6000 C CA . PHE D 1 71 ? 147.310 218.808 206.011 1.00 26.95 71 PHE D CA 1
ATOM 6001 C C . PHE D 1 71 ? 147.796 220.179 205.564 1.00 26.95 71 PHE D C 1
ATOM 6002 O O . PHE D 1 71 ? 148.902 220.605 205.904 1.00 26.95 71 PHE D O 1
ATOM 6010 N N . GLN D 1 72 ? 146.959 220.860 204.787 1.00 28.35 72 GLN D N 1
ATOM 6011 C CA . GLN D 1 72 ? 147.278 222.194 204.302 1.00 28.35 72 GLN D CA 1
ATOM 6012 C C . GLN D 1 72 ? 145.984 222.970 204.112 1.00 28.35 72 GLN D C 1
ATOM 6013 O O . GLN D 1 72 ? 145.007 222.436 203.583 1.00 28.35 72 GLN D O 1
ATOM 6019 N N . SER D 1 73 ? 145.988 224.228 204.541 1.00 33.37 73 SER D N 1
ATOM 6020 C CA . SER D 1 73 ? 144.815 225.075 204.407 1.00 33.37 73 SER D CA 1
ATOM 6021 C C . SER D 1 73 ? 144.637 225.526 202.960 1.00 33.37 73 SER D C 1
ATOM 6022 O O . SER D 1 73 ? 145.571 225.519 202.156 1.00 33.37 73 SER D O 1
ATOM 6025 N N . ILE D 1 74 ? 143.411 225.920 202.638 1.00 39.29 74 ILE D N 1
ATOM 6026 C CA . ILE D 1 74 ? 143.036 226.351 201.297 1.00 39.29 74 ILE D CA 1
ATOM 6027 C C . ILE D 1 74 ? 142.835 227.858 201.301 1.00 39.29 74 ILE D C 1
ATOM 6028 O O . ILE D 1 74 ? 142.166 228.404 202.188 1.00 39.29 74 ILE D O 1
ATOM 6033 N N . LYS D 1 75 ? 143.413 228.535 200.314 1.00 47.06 75 LYS D N 1
ATOM 6034 C CA . LYS D 1 75 ? 143.132 229.941 200.068 1.00 47.06 75 LYS D CA 1
ATOM 6035 C C . LYS D 1 75 ? 142.265 230.054 198.822 1.00 47.06 75 LYS D C 1
ATOM 6036 O O . LYS D 1 75 ? 142.553 229.424 197.798 1.00 47.06 75 LYS D O 1
ATOM 6042 N N . SER D 1 76 ? 141.192 230.828 198.922 1.00 56.57 76 SER D N 1
ATOM 6043 C CA . SER D 1 76 ? 140.259 231.019 197.821 1.00 56.57 76 SER D CA 1
ATOM 6044 C C . SER D 1 76 ? 140.353 232.455 197.328 1.00 56.57 76 SER D C 1
ATOM 6045 O O . SER D 1 76 ? 140.201 233.397 198.112 1.00 56.57 76 SER D O 1
ATOM 6048 N N . ILE D 1 77 ? 140.607 232.617 196.034 1.00 64.09 77 ILE D N 1
ATOM 6049 C CA . ILE D 1 77 ? 140.737 233.948 195.448 1.00 64.09 77 ILE D CA 1
ATOM 6050 C C . ILE D 1 77 ? 139.595 234.171 194.463 1.00 64.09 77 ILE D C 1
ATOM 6051 O O . ILE D 1 77 ? 139.135 233.218 193.818 1.00 64.09 77 ILE D O 1
ATOM 6056 N N . PRO D 1 78 ? 139.098 235.398 194.328 1.00 68.70 78 PRO D N 1
ATOM 6057 C CA . PRO D 1 78 ? 137.958 235.645 193.438 1.00 68.70 78 PRO D CA 1
ATOM 6058 C C . PRO D 1 78 ? 138.353 235.524 191.974 1.00 68.70 78 PRO D C 1
ATOM 6059 O O . PRO D 1 78 ? 139.502 235.254 191.620 1.00 68.70 78 PRO D O 1
ATOM 6063 N N . VAL D 1 79 ? 137.357 235.726 191.110 1.00 70.92 79 VAL D N 1
ATOM 6064 C CA . VAL D 1 79 ? 137.587 235.654 189.673 1.00 70.92 79 VAL D CA 1
ATOM 6065 C C . VAL D 1 79 ? 138.434 236.838 189.224 1.00 70.92 79 VAL D C 1
ATOM 6066 O O . VAL D 1 79 ? 138.431 237.911 189.844 1.00 70.92 79 VAL D O 1
ATOM 6070 N N . GLY D 1 80 ? 139.165 236.644 188.131 1.00 71.88 80 GLY D N 1
ATOM 6071 C CA . GLY D 1 80 ? 140.049 237.680 187.623 1.00 71.88 80 GLY D CA 1
ATOM 6072 C C . GLY D 1 80 ? 141.168 238.045 188.572 1.00 71.88 80 GLY D C 1
ATOM 6073 O O . GLY D 1 80 ? 141.485 239.232 188.724 1.00 71.88 80 GLY D O 1
ATOM 6074 N N . THR D 1 81 ? 141.777 237.051 189.220 1.00 70.74 81 THR D N 1
ATOM 6075 C CA . THR D 1 81 ? 142.824 237.296 190.198 1.00 70.74 81 THR D CA 1
ATOM 6076 C C . THR D 1 81 ? 144.132 236.610 189.807 1.00 70.74 81 THR D C 1
ATOM 6077 O O . THR D 1 81 ? 145.135 236.763 190.514 1.00 70.74 81 THR D O 1
ATOM 6081 N N . ASP D 1 82 ? 144.165 235.908 188.671 1.00 70.09 82 ASP D N 1
ATOM 6082 C CA . ASP D 1 82 ? 145.387 235.306 188.134 1.00 70.09 82 ASP D CA 1
ATOM 6083 C C . ASP D 1 82 ? 145.979 234.287 189.114 1.00 70.09 82 ASP D C 1
ATOM 6084 O O . ASP D 1 82 ? 147.025 234.501 189.731 1.00 70.09 82 ASP D O 1
ATOM 6089 N N . LEU D 1 83 ? 145.242 233.175 189.261 1.00 62.30 83 LEU D N 1
ATOM 6090 C CA . LEU D 1 83 ? 145.608 232.028 190.091 1.00 62.30 83 LEU D CA 1
ATOM 6091 C C . LEU D 1 83 ? 147.100 231.727 190.025 1.00 62.30 83 LEU D C 1
ATOM 6092 O O . LEU D 1 83 ? 147.616 231.358 188.963 1.00 62.30 83 LEU D O 1
ATOM 6097 N N . PRO D 1 84 ? 147.820 231.872 191.131 1.00 55.53 84 PRO D N 1
ATOM 6098 C CA . PRO D 1 84 ? 149.245 231.538 191.138 1.00 55.53 84 PRO D CA 1
ATOM 6099 C C . PRO D 1 84 ? 149.472 230.035 191.196 1.00 55.53 84 PRO D C 1
ATOM 6100 O O . PRO D 1 84 ? 148.613 229.258 191.616 1.00 55.53 84 PRO D O 1
ATOM 6104 N N . GLN D 1 85 ? 150.660 229.637 190.760 1.00 47.48 85 GLN D N 1
ATOM 6105 C CA . GLN D 1 85 ? 151.089 228.253 190.864 1.00 47.48 85 GLN D CA 1
ATOM 6106 C C . GLN D 1 85 ? 151.763 228.016 192.212 1.00 47.48 85 GLN D C 1
ATOM 6107 O O . GLN D 1 85 ? 152.137 228.950 192.924 1.00 47.48 85 GLN D O 1
ATOM 6113 N N . THR D 1 86 ? 151.915 226.744 192.562 1.00 37.04 86 THR D N 1
ATOM 6114 C CA . THR D 1 86 ? 152.575 226.359 193.802 1.00 37.04 86 THR D CA 1
ATOM 6115 C C . THR D 1 86 ? 154.072 226.239 193.549 1.00 37.04 86 THR D C 1
ATOM 6116 O O . THR D 1 86 ? 154.500 225.469 192.682 1.00 37.04 86 THR D O 1
ATOM 6120 N N . ILE D 1 87 ? 154.861 227.002 194.296 1.00 33.45 87 ILE D N 1
ATOM 6121 C CA . ILE D 1 87 ? 156.311 226.978 194.142 1.00 33.45 87 ILE D CA 1
ATOM 6122 C C . ILE D 1 87 ? 156.853 225.702 194.768 1.00 33.45 87 ILE D C 1
ATOM 6123 O O . ILE D 1 87 ? 156.567 225.395 195.931 1.00 33.45 87 ILE D O 1
ATOM 6128 N N . ASP D 1 88 ? 157.637 224.951 193.995 1.00 35.43 88 ASP D N 1
ATOM 6129 C CA . ASP D 1 88 ? 158.224 223.698 194.469 1.00 35.43 88 ASP D CA 1
ATOM 6130 C C . ASP D 1 88 ? 159.529 224.005 195.206 1.00 35.43 88 ASP D C 1
ATOM 6131 O O . ASP D 1 88 ? 160.634 223.690 194.762 1.00 35.43 88 ASP D O 1
ATOM 6136 N N . ASN D 1 89 ? 159.378 224.643 196.365 1.00 28.04 89 ASN D N 1
ATOM 6137 C CA . ASN D 1 89 ? 160.509 224.993 197.211 1.00 28.04 89 ASN D CA 1
ATOM 6138 C C . ASN D 1 89 ? 160.497 224.275 198.552 1.00 28.04 89 ASN D C 1
ATOM 6139 O O . ASN D 1 89 ? 161.377 224.531 199.380 1.00 28.04 89 ASN D O 1
ATOM 6144 N N . GLY D 1 90 ? 159.530 223.394 198.794 1.00 23.52 90 GLY D N 1
ATOM 6145 C CA . GLY D 1 90 ? 159.465 222.664 200.041 1.00 23.52 90 GLY D CA 1
ATOM 6146 C C . GLY D 1 90 ? 158.956 223.455 201.221 1.00 23.52 90 GLY D C 1
ATOM 6147 O O . GLY D 1 90 ? 159.028 222.962 202.352 1.00 23.52 90 GLY D O 1
ATOM 6148 N N . LEU D 1 91 ? 158.449 224.661 201.000 1.00 24.92 91 LEU D N 1
ATOM 6149 C CA . LEU D 1 91 ? 157.925 225.500 202.064 1.00 24.92 91 LEU D CA 1
ATOM 6150 C C . LEU D 1 91 ? 156.408 225.380 202.121 1.00 24.92 91 LEU D C 1
ATOM 6151 O O . LEU D 1 91 ? 155.748 225.149 201.105 1.00 24.92 91 LEU D O 1
ATOM 6156 N N . SER D 1 92 ? 155.861 225.537 203.323 1.00 26.39 92 SER D N 1
ATOM 6157 C CA . SER D 1 92 ? 154.422 225.418 203.519 1.00 26.39 92 SER D CA 1
ATOM 6158 C C . SER D 1 92 ? 153.707 226.575 202.832 1.00 26.39 92 SER D C 1
ATOM 6159 O O . SER D 1 92 ? 153.908 227.740 203.189 1.00 26.39 92 SER D O 1
ATOM 6162 N N . GLN D 1 93 ? 152.871 226.253 201.847 1.00 29.00 93 GLN D N 1
ATOM 6163 C CA . GLN D 1 93 ? 152.150 227.246 201.066 1.00 29.00 93 GLN D CA 1
ATOM 6164 C C . GLN D 1 93 ? 150.672 226.894 201.041 1.00 29.00 93 GLN D C 1
ATOM 6165 O O . GLN D 1 93 ? 150.310 225.717 200.958 1.00 29.00 93 GLN D O 1
ATOM 6171 N N . LEU D 1 94 ? 149.822 227.914 201.111 1.00 33.80 94 LEU D N 1
ATOM 6172 C CA . LEU D 1 94 ? 148.391 227.697 200.960 1.00 33.80 94 LEU D CA 1
ATOM 6173 C C . LEU D 1 94 ? 148.073 227.274 199.532 1.00 33.80 94 LEU D C 1
ATOM 6174 O O . LEU D 1 94 ? 148.708 227.718 198.573 1.00 33.80 94 LEU D O 1
ATOM 6179 N N . ILE D 1 95 ? 147.079 226.403 199.394 1.00 35.93 95 ILE D N 1
ATOM 6180 C CA . ILE D 1 95 ? 146.698 225.846 198.101 1.00 35.93 95 ILE D CA 1
ATOM 6181 C C . ILE D 1 95 ? 145.711 226.807 197.443 1.00 35.93 95 ILE D C 1
ATOM 6182 O O . ILE D 1 95 ? 144.621 227.023 197.993 1.00 35.93 95 ILE D O 1
ATOM 6187 N N . PRO D 1 96 ? 146.045 227.397 196.293 1.00 42.92 96 PRO D N 1
ATOM 6188 C CA . PRO D 1 96 ? 145.122 228.331 195.631 1.00 42.92 96 PRO D CA 1
ATOM 6189 C C . PRO D 1 96 ? 144.123 227.587 194.757 1.00 42.92 96 PRO D C 1
ATOM 6190 O O . PRO D 1 96 ? 144.503 226.780 193.906 1.00 42.92 96 PRO D O 1
ATOM 6194 N N . MET D 1 97 ? 142.838 227.863 194.967 1.00 50.75 97 MET D N 1
ATOM 6195 C CA . MET D 1 97 ? 141.773 227.332 194.129 1.00 50.75 97 MET D CA 1
ATOM 6196 C C . MET D 1 97 ? 140.767 228.432 193.832 1.00 50.75 97 MET D C 1
ATOM 6197 O O . MET D 1 97 ? 140.549 229.324 194.657 1.00 50.75 97 MET D O 1
ATOM 6202 N N . ARG D 1 98 ? 140.165 228.369 192.647 1.00 59.48 98 ARG D N 1
ATOM 6203 C CA . ARG D 1 98 ? 139.125 229.320 192.285 1.00 59.48 98 ARG D CA 1
ATOM 6204 C C . ARG D 1 98 ? 137.923 229.159 193.208 1.00 59.48 98 ARG D C 1
ATOM 6205 O O . ARG D 1 98 ? 137.598 228.055 193.652 1.00 59.48 98 ARG D O 1
ATOM 6213 N N . ASP D 1 99 ? 137.260 230.281 193.498 1.00 63.70 99 ASP D N 1
ATOM 6214 C CA . ASP D 1 99 ? 136.216 230.294 194.519 1.00 63.70 99 ASP D CA 1
ATOM 6215 C C . ASP D 1 99 ? 135.062 229.365 194.156 1.00 63.70 99 ASP D C 1
ATOM 6216 O O . ASP D 1 99 ? 134.829 228.353 194.827 1.00 63.70 99 ASP D O 1
ATOM 6221 N N . ASN D 1 100 ? 134.325 229.692 193.099 1.00 65.06 100 ASN D N 1
ATOM 6222 C CA . ASN D 1 100 ? 133.168 228.896 192.693 1.00 65.06 100 ASN D CA 1
ATOM 6223 C C . ASN D 1 100 ? 133.577 227.913 191.598 1.00 65.06 100 ASN D C 1
ATOM 6224 O O . ASN D 1 100 ? 133.189 228.020 190.434 1.00 65.06 100 ASN D O 1
ATOM 6229 N N . MET D 1 101 ? 134.383 226.934 192.002 1.00 60.26 101 MET D N 1
ATOM 6230 C CA . MET D 1 101 ? 134.871 225.921 191.079 1.00 60.26 101 MET D CA 1
ATOM 6231 C C . MET D 1 101 ? 135.079 224.620 191.838 1.00 60.26 101 MET D C 1
ATOM 6232 O O . MET D 1 101 ? 135.490 224.631 193.001 1.00 60.26 101 MET D O 1
ATOM 6237 N N . GLU D 1 102 ? 134.789 223.504 191.173 1.00 53.44 102 GLU D N 1
ATOM 6238 C CA . GLU D 1 102 ? 134.955 222.182 191.760 1.00 53.44 102 GLU D CA 1
ATOM 6239 C C . GLU D 1 102 ? 136.183 221.511 191.161 1.00 53.44 102 GLU D C 1
ATOM 6240 O O . GLU D 1 102 ? 136.332 221.453 189.936 1.00 53.44 102 GLU D O 1
ATOM 6246 N N . TYR D 1 103 ? 137.060 221.007 192.025 1.00 48.13 103 TYR D N 1
ATOM 6247 C CA . TYR D 1 103 ? 138.356 220.481 191.624 1.00 48.13 103 TYR D CA 1
ATOM 6248 C C . TYR D 1 103 ? 138.420 218.975 191.828 1.00 48.13 103 TYR D C 1
ATOM 6249 O O . TYR D 1 103 ? 137.884 218.445 192.805 1.00 48.13 103 TYR D O 1
ATOM 6258 N N . LYS D 1 104 ? 139.079 218.294 190.897 1.00 43.60 104 LYS D N 1
ATOM 6259 C CA . LYS D 1 104 ? 139.403 216.884 191.028 1.00 43.60 104 LYS D CA 1
ATOM 6260 C C . LYS D 1 104 ? 140.863 216.733 191.434 1.00 43.60 104 LYS D C 1
ATOM 6261 O O . LYS D 1 104 ? 141.738 217.452 190.947 1.00 43.60 104 LYS D O 1
ATOM 6267 N N . LEU D 1 105 ? 141.119 215.789 192.333 1.00 38.67 105 LEU D N 1
ATOM 6268 C CA . LEU D 1 105 ? 142.439 215.600 192.916 1.00 38.67 105 LEU D CA 1
ATOM 6269 C C . LEU D 1 105 ? 143.069 214.326 192.378 1.00 38.67 105 LEU D C 1
ATOM 6270 O O . LEU D 1 105 ? 142.451 213.257 192.415 1.00 38.67 105 LEU D O 1
ATOM 6275 N N . ASP D 1 106 ? 144.296 214.446 191.881 1.00 37.54 106 ASP D N 1
ATOM 6276 C CA . ASP D 1 106 ? 145.086 213.313 191.414 1.00 37.54 106 ASP D CA 1
ATOM 6277 C C . ASP D 1 106 ? 146.248 213.129 192.380 1.00 37.54 106 ASP D C 1
ATOM 6278 O O . ASP D 1 106 ? 147.189 213.930 192.386 1.00 37.54 106 ASP D O 1
ATOM 6283 N N . LEU D 1 107 ? 146.183 212.081 193.194 1.00 29.77 107 LEU D N 1
ATOM 6284 C CA . LEU D 1 107 ? 147.212 211.816 194.193 1.00 29.77 107 LEU D CA 1
ATOM 6285 C C . LEU D 1 107 ? 148.317 210.977 193.566 1.00 29.77 107 LEU D C 1
ATOM 6286 O O . LEU D 1 107 ? 148.118 209.795 193.270 1.00 29.77 107 LEU D O 1
ATOM 6291 N N . ASN D 1 108 ? 149.481 211.585 193.359 1.00 26.03 108 ASN D N 1
ATOM 6292 C CA . ASN D 1 108 ? 150.663 210.887 192.871 1.00 26.03 108 ASN D CA 1
ATOM 6293 C C . ASN D 1 108 ? 151.618 210.713 194.045 1.00 26.03 108 ASN D C 1
ATOM 6294 O O . ASN D 1 108 ? 152.221 211.683 194.512 1.00 26.03 108 ASN D O 1
ATOM 6299 N N . LEU D 1 109 ? 151.755 209.478 194.520 1.00 20.95 109 LEU D N 1
ATOM 6300 C CA . LEU D 1 109 ? 152.518 209.194 195.732 1.00 20.95 109 LEU D CA 1
ATOM 6301 C C . LEU D 1 109 ? 153.554 208.124 195.423 1.00 20.95 109 LEU D C 1
ATOM 6302 O O . LEU D 1 109 ? 153.200 206.992 195.086 1.00 20.95 109 LEU D O 1
ATOM 6307 N N . GLN D 1 110 ? 154.828 208.484 195.537 1.00 21.02 110 GLN D N 1
ATOM 6308 C CA . GLN D 1 110 ? 155.934 207.544 195.435 1.00 21.02 110 GLN D CA 1
ATOM 6309 C C . GLN D 1 110 ? 156.671 207.530 196.763 1.00 21.02 110 GLN D C 1
ATOM 6310 O O . GLN D 1 110 ? 156.993 208.591 197.305 1.00 21.02 110 GLN D O 1
ATOM 6316 N N . LEU D 1 111 ? 156.928 206.338 197.293 1.00 16.92 111 LEU D N 1
ATOM 6317 C CA . LEU D 1 111 ? 157.551 206.259 198.604 1.00 16.92 111 LEU D CA 1
ATOM 6318 C C . LEU D 1 111 ? 158.336 204.964 198.729 1.00 16.92 111 LEU D C 1
ATOM 6319 O O . LEU D 1 111 ? 158.080 203.991 198.016 1.00 16.92 111 LEU D O 1
ATOM 6324 N N . TYR D 1 112 ? 159.299 204.974 199.645 1.00 17.57 112 TYR D N 1
ATOM 6325 C CA . TYR D 1 112 ? 160.059 203.791 200.016 1.00 17.57 112 TYR D CA 1
ATOM 6326 C C . TYR D 1 112 ? 159.604 203.329 201.392 1.00 17.57 112 TYR D C 1
ATOM 6327 O O . TYR D 1 112 ? 159.500 204.137 202.319 1.00 17.57 112 TYR D O 1
ATOM 6336 N N . CYS D 1 113 ? 159.331 202.038 201.520 1.00 24.80 113 CYS D N 1
ATOM 6337 C CA . CYS D 1 113 ? 159.019 201.440 202.807 1.00 24.80 113 CYS D CA 1
ATOM 6338 C C . CYS D 1 113 ? 160.231 200.663 203.299 1.00 24.80 113 CYS D C 1
ATOM 6339 O O . CYS D 1 113 ? 160.785 199.833 202.575 1.00 24.80 113 CYS D O 1
ATOM 6342 N N . GLN D 1 114 ? 160.652 200.949 204.528 1.00 27.63 114 GLN D N 1
ATOM 6343 C CA . GLN D 1 114 ? 161.827 200.309 205.104 1.00 27.63 114 GLN D CA 1
ATOM 6344 C C . GLN D 1 114 ? 161.446 199.729 206.455 1.00 27.63 114 GLN D C 1
ATOM 6345 O O . GLN D 1 114 ? 160.988 200.458 207.338 1.00 27.63 114 GLN D O 1
ATOM 6351 N N . SER D 1 115 ? 161.635 198.422 206.612 1.00 33.77 115 SER D N 1
ATOM 6352 C CA . SER D 1 115 ? 161.215 197.736 207.826 1.00 33.77 115 SER D CA 1
ATOM 6353 C C . SER D 1 115 ? 162.206 198.000 208.950 1.00 33.77 115 SER D C 1
ATOM 6354 O O . SER D 1 115 ? 163.384 197.643 208.847 1.00 33.77 115 SER D O 1
ATOM 6357 N N . LYS D 1 116 ? 161.731 198.630 210.025 1.00 41.06 116 LYS D N 1
ATOM 6358 C CA . LYS D 1 116 ? 162.567 198.796 211.208 1.00 41.06 116 LYS D CA 1
ATOM 6359 C C . LYS D 1 116 ? 162.495 197.573 212.113 1.00 41.06 116 LYS D C 1
ATOM 6360 O O . LYS D 1 116 ? 163.509 197.167 212.693 1.00 41.06 116 LYS D O 1
ATOM 6366 N N . THR D 1 117 ? 161.314 196.970 212.242 1.00 52.42 117 THR D N 1
ATOM 6367 C CA . THR D 1 117 ? 161.118 195.791 213.071 1.00 52.42 117 THR D CA 1
ATOM 6368 C C . THR D 1 117 ? 160.223 194.791 212.349 1.00 52.42 117 THR D C 1
ATOM 6369 O O . THR D 1 117 ? 159.399 195.155 211.505 1.00 52.42 117 THR D O 1
ATOM 6373 N N . ASP D 1 118 ? 160.433 193.514 212.677 1.00 58.93 118 ASP D N 1
ATOM 6374 C CA . ASP D 1 118 ? 159.613 192.383 212.245 1.00 58.93 118 ASP D CA 1
ATOM 6375 C C . ASP D 1 118 ? 159.819 192.043 210.772 1.00 58.93 118 ASP D C 1
ATOM 6376 O O . ASP D 1 118 ? 159.333 191.008 210.303 1.00 58.93 118 ASP D O 1
ATOM 6381 N N . HIS D 1 119 ? 160.551 192.900 210.055 1.00 50.93 119 HIS D N 1
ATOM 6382 C CA . HIS D 1 119 ? 161.018 192.652 208.685 1.00 50.93 119 HIS D CA 1
ATOM 6383 C C . HIS D 1 119 ? 159.984 191.937 207.814 1.00 50.93 119 HIS D C 1
ATOM 6384 O O . HIS D 1 119 ? 160.313 191.033 207.043 1.00 50.93 119 HIS D O 1
ATOM 6391 N N . LEU D 1 120 ? 158.722 192.344 207.929 1.00 38.60 120 LEU D N 1
ATOM 6392 C CA . LEU D 1 120 ? 157.692 191.807 207.047 1.00 38.60 120 LEU D CA 1
ATOM 6393 C C . LEU D 1 120 ? 157.798 192.487 205.690 1.00 38.60 120 LEU D C 1
ATOM 6394 O O . LEU D 1 120 ? 157.623 193.704 205.580 1.00 38.60 120 LEU D O 1
ATOM 6399 N N . ASN D 1 121 ? 158.083 191.703 204.655 1.00 30.10 121 ASN D N 1
ATOM 6400 C CA . ASN D 1 121 ? 158.504 192.260 203.378 1.00 30.10 121 ASN D CA 1
ATOM 6401 C C . ASN D 1 121 ? 157.356 192.928 202.623 1.00 30.10 121 ASN D C 1
ATOM 6402 O O . ASN D 1 121 ? 157.607 193.728 201.716 1.00 30.10 121 ASN D O 1
ATOM 6407 N N . LEU D 1 122 ? 156.107 192.662 202.993 1.00 24.12 122 LEU D N 1
ATOM 6408 C CA . LEU D 1 122 ? 154.974 193.228 202.277 1.00 24.12 122 LEU D CA 1
ATOM 6409 C C . LEU D 1 122 ? 153.973 193.764 203.288 1.00 24.12 122 LEU D C 1
ATOM 6410 O O . LEU D 1 122 ? 153.639 193.084 204.260 1.00 24.12 122 LEU D O 1
ATOM 6415 N N . ASP D 1 123 ? 153.503 194.990 203.058 1.00 23.70 123 ASP D N 1
ATOM 6416 C CA . ASP D 1 123 ? 152.627 195.680 203.994 1.00 23.70 123 ASP D CA 1
ATOM 6417 C C . ASP D 1 123 ? 151.487 196.333 203.226 1.00 23.70 123 ASP D C 1
ATOM 6418 O O . ASP D 1 123 ? 151.470 196.354 201.993 1.00 23.70 123 ASP D O 1
ATOM 6423 N N . ASN D 1 124 ? 150.524 196.872 203.971 1.00 21.59 124 ASN D N 1
ATOM 6424 C CA . ASN D 1 124 ? 149.352 197.533 203.406 1.00 21.59 124 ASN D CA 1
ATOM 6425 C C . ASN D 1 124 ? 149.383 198.993 203.834 1.00 21.59 124 ASN D C 1
ATOM 6426 O O . ASN D 1 124 ? 149.445 199.288 205.031 1.00 21.59 124 ASN D O 1
ATOM 6431 N N . LEU D 1 125 ? 149.343 199.903 202.866 1.00 19.04 125 LEU D N 1
ATOM 6432 C CA . LEU D 1 125 ? 149.350 201.332 203.150 1.00 19.04 125 LEU D CA 1
ATOM 6433 C C . LEU D 1 125 ? 147.924 201.862 203.093 1.00 19.04 125 LEU D C 1
ATOM 6434 O O . LEU D 1 125 ? 147.225 201.672 202.093 1.00 19.04 125 LEU D O 1
ATOM 6439 N N . LEU D 1 126 ? 147.499 202.531 204.158 1.00 19.95 126 LEU D N 1
ATOM 6440 C CA . LEU D 1 126 ? 146.171 203.120 204.240 1.00 19.95 126 LEU D CA 1
ATOM 6441 C C . LEU D 1 126 ? 146.255 204.595 203.879 1.00 19.95 126 LEU D C 1
ATOM 6442 O O . LEU D 1 126 ? 147.020 205.345 204.492 1.00 19.95 126 LEU D O 1
ATOM 6447 N N . ILE D 1 127 ? 145.472 205.006 202.886 1.00 21.06 127 ILE D N 1
ATOM 6448 C CA . ILE D 1 127 ? 145.433 206.390 202.430 1.00 21.06 127 ILE D CA 1
ATOM 6449 C C . ILE D 1 127 ? 144.059 206.949 202.759 1.00 21.06 127 ILE D C 1
ATOM 6450 O O . ILE D 1 127 ? 143.042 206.436 202.278 1.00 21.06 127 ILE D O 1
ATOM 6455 N N . ASP D 1 128 ? 144.028 207.998 203.575 1.00 25.12 128 ASP D N 1
ATOM 6456 C CA . ASP D 1 128 ? 142.790 208.630 204.001 1.00 25.12 128 ASP D CA 1
ATOM 6457 C C . ASP D 1 128 ? 142.849 210.114 203.676 1.00 25.12 128 ASP D C 1
ATOM 6458 O O . ASP D 1 128 ? 143.828 210.790 204.004 1.00 25.12 128 ASP D O 1
ATOM 6463 N N . VAL D 1 129 ? 141.802 210.620 203.034 1.00 24.65 129 VAL D N 1
ATOM 6464 C CA . VAL D 1 129 ? 141.725 212.019 202.630 1.00 24.65 129 VAL D CA 1
ATOM 6465 C C . VAL D 1 129 ? 140.537 212.649 203.339 1.00 24.65 129 VAL D C 1
ATOM 6466 O O . VAL D 1 129 ? 139.412 212.144 203.247 1.00 24.65 129 VAL D O 1
ATOM 6470 N N . TYR D 1 130 ? 140.786 213.746 204.045 1.00 28.91 130 TYR D N 1
ATOM 6471 C CA . TYR D 1 130 ? 139.764 214.469 204.785 1.00 28.91 130 TYR D CA 1
ATOM 6472 C C . TYR D 1 130 ? 139.618 215.880 204.231 1.00 28.91 130 TYR D C 1
ATOM 6473 O O . TYR D 1 130 ? 140.412 216.339 203.408 1.00 28.91 130 TYR D O 1
ATOM 6482 N N . ARG D 1 131 ? 138.580 216.569 204.696 1.00 38.12 131 ARG D N 1
ATOM 6483 C CA . ARG D 1 131 ? 138.387 217.971 204.359 1.00 38.12 131 ARG D CA 1
ATOM 6484 C C . ARG D 1 131 ? 137.631 218.651 205.489 1.00 38.12 131 ARG D C 1
ATOM 6485 O O . ARG D 1 131 ? 136.940 218.003 206.278 1.00 38.12 131 ARG D O 1
ATOM 6493 N N . GLY D 1 132 ? 137.774 219.970 205.558 1.00 42.84 132 GLY D N 1
ATOM 6494 C CA . GLY D 1 132 ? 137.137 220.753 206.601 1.00 42.84 132 GLY D CA 1
ATOM 6495 C C . GLY D 1 132 ? 135.632 220.852 206.452 1.00 42.84 132 GLY D C 1
ATOM 6496 O O . GLY D 1 132 ? 134.939 221.319 207.356 1.00 42.84 132 GLY D O 1
ATOM 6497 N N . SER D 1 145 ? 131.239 217.709 213.929 1.00 70.99 145 SER D N 1
ATOM 6498 C CA . SER D 1 145 ? 131.610 218.387 212.692 1.00 70.99 145 SER D CA 1
ATOM 6499 C C . SER D 1 145 ? 133.023 218.951 212.770 1.00 70.99 145 SER D C 1
ATOM 6500 O O . SER D 1 145 ? 133.210 220.158 212.927 1.00 70.99 145 SER D O 1
ATOM 6503 N N . LYS D 1 146 ? 134.022 218.075 212.662 1.00 65.62 146 LYS D N 1
ATOM 6504 C CA . LYS D 1 146 ? 135.416 218.492 212.686 1.00 65.62 146 LYS D CA 1
ATOM 6505 C C . LYS D 1 146 ? 136.080 218.300 211.328 1.00 65.62 146 LYS D C 1
ATOM 6506 O O . LYS D 1 146 ? 136.529 219.272 210.716 1.00 65.62 146 LYS D O 1
ATOM 6512 N N . ASP D 1 147 ? 136.097 217.065 210.824 1.00 54.55 147 ASP D N 1
ATOM 6513 C CA . ASP D 1 147 ? 136.658 216.694 209.529 1.00 54.55 147 ASP D CA 1
ATOM 6514 C C . ASP D 1 147 ? 135.870 215.523 208.961 1.00 54.55 147 ASP D C 1
ATOM 6515 O O . ASP D 1 147 ? 135.664 214.520 209.653 1.00 54.55 147 ASP D O 1
ATOM 6520 N N . GLU D 1 148 ? 135.429 215.627 207.713 1.00 40.67 148 GLU D N 1
ATOM 6521 C CA . GLU D 1 148 ? 134.688 214.550 207.075 1.00 40.67 148 GLU D CA 1
ATOM 6522 C C . GLU D 1 148 ? 135.567 213.838 206.055 1.00 40.67 148 GLU D C 1
ATOM 6523 O O . GLU D 1 148 ? 136.225 214.475 205.227 1.00 40.67 148 GLU D O 1
ATOM 6529 N N . LYS D 1 149 ? 135.589 212.512 206.139 1.00 28.97 149 LYS D N 1
ATOM 6530 C CA . LYS D 1 149 ? 136.405 211.699 205.247 1.00 28.97 149 LYS D CA 1
ATOM 6531 C C . LYS D 1 149 ? 135.735 211.619 203.882 1.00 28.97 149 LYS D C 1
ATOM 6532 O O . LYS D 1 149 ? 134.546 211.300 203.786 1.00 28.97 149 LYS D O 1
ATOM 6538 N N . ILE D 1 150 ? 136.496 211.907 202.829 1.00 26.47 150 ILE D N 1
ATOM 6539 C CA . ILE D 1 150 ? 135.972 211.889 201.468 1.00 26.47 150 ILE D CA 1
ATOM 6540 C C . ILE D 1 150 ? 136.592 210.802 200.610 1.00 26.47 150 ILE D C 1
ATOM 6541 O O . ILE D 1 150 ? 136.085 210.545 199.506 1.00 26.47 150 ILE D O 1
ATOM 6546 N N . PHE D 1 151 ? 137.662 210.159 201.065 1.00 23.65 151 PHE D N 1
ATOM 6547 C CA . PHE D 1 151 ? 138.289 209.100 200.292 1.00 23.65 151 PHE D CA 1
ATOM 6548 C C . PHE D 1 151 ? 139.075 208.197 201.226 1.00 23.65 151 PHE D C 1
ATOM 6549 O O . PHE D 1 151 ? 139.743 208.676 202.144 1.00 23.65 151 PHE D O 1
ATOM 6557 N N . HIS D 1 152 ? 138.983 206.894 200.987 1.00 22.38 152 HIS D N 1
ATOM 6558 C CA . HIS D 1 152 ? 139.793 205.911 201.686 1.00 22.38 152 HIS D CA 1
ATOM 6559 C C . HIS D 1 152 ? 140.202 204.830 200.701 1.00 22.38 152 HIS D C 1
ATOM 6560 O O . HIS D 1 152 ? 139.410 204.434 199.843 1.00 22.38 152 HIS D O 1
ATOM 6567 N N . THR D 1 153 ? 141.440 204.361 200.819 1.00 21.62 153 THR D N 1
ATOM 6568 C CA . THR D 1 153 ? 141.920 203.288 199.964 1.00 21.62 153 THR D CA 1
ATOM 6569 C C . THR D 1 153 ? 143.084 202.591 200.648 1.00 21.62 153 THR D C 1
ATOM 6570 O O . THR D 1 153 ? 143.652 203.087 201.623 1.00 21.62 153 THR D O 1
ATOM 6574 N N . SER D 1 154 ? 143.424 201.420 200.125 1.00 20.65 154 SER D N 1
ATOM 6575 C CA . SER D 1 154 ? 144.568 200.654 200.586 1.00 20.65 154 SER D CA 1
ATOM 6576 C C . SER D 1 154 ? 145.433 200.297 199.389 1.00 20.65 154 SER D C 1
ATOM 6577 O O . SER D 1 154 ? 144.932 200.078 198.285 1.00 20.65 154 SER D O 1
ATOM 6580 N N . ARG D 1 155 ? 146.745 200.259 199.614 1.00 18.57 155 ARG D N 1
ATOM 6581 C CA . ARG D 1 155 ? 147.679 199.869 198.581 1.00 18.57 155 ARG D CA 1
ATOM 6582 C C . ARG D 1 155 ? 148.710 198.946 199.217 1.00 18.57 155 ARG D C 1
ATOM 6583 O O . ARG D 1 155 ? 149.410 199.360 200.158 1.00 18.57 155 ARG D O 1
ATOM 6591 N N . PRO D 1 156 ? 148.820 197.703 198.754 1.00 16.61 156 PRO D N 1
ATOM 6592 C CA . PRO D 1 156 ? 149.926 196.851 199.206 1.00 16.61 156 PRO D CA 1
ATOM 6593 C C . PRO D 1 156 ? 151.256 197.423 198.737 1.00 16.61 156 PRO D C 1
ATOM 6594 O O . PRO D 1 156 ? 151.405 197.816 197.579 1.00 16.61 156 PRO D O 1
ATOM 6598 N N . ILE D 1 157 ? 152.219 197.476 199.651 1.00 17.31 157 ILE D N 1
ATOM 6599 C CA . ILE D 1 157 ? 153.526 198.053 199.375 1.00 17.31 157 ILE D CA 1
ATOM 6600 C C . ILE D 1 157 ? 154.602 197.069 199.806 1.00 17.31 157 ILE D C 1
ATOM 6601 O O . ILE D 1 157 ? 154.457 196.356 200.804 1.00 17.31 157 ILE D O 1
ATOM 6606 N N . VAL D 1 158 ? 155.680 197.025 199.042 1.00 19.93 158 VAL D N 1
ATOM 6607 C CA . VAL D 1 158 ? 156.841 196.220 199.396 1.00 19.93 158 VAL D CA 1
ATOM 6608 C C . VAL D 1 158 ? 157.747 197.048 200.294 1.00 19.93 158 VAL D C 1
ATOM 6609 O O . VAL D 1 158 ? 157.951 198.247 200.078 1.00 19.93 158 VAL D O 1
ATOM 6613 N N . CYS D 1 159 ? 158.284 196.408 201.327 1.00 26.98 159 CYS D N 1
ATOM 6614 C CA . CYS D 1 159 ? 159.109 197.084 202.314 1.00 26.98 159 CYS D CA 1
ATOM 6615 C C . CYS D 1 159 ? 160.493 196.459 202.348 1.00 26.98 159 CYS D C 1
ATOM 6616 O O . CYS D 1 159 ? 160.633 195.233 202.344 1.00 26.98 159 CYS D O 1
ATOM 6619 N N . LEU D 1 160 ? 161.511 197.313 202.374 1.00 26.04 160 LEU D N 1
ATOM 6620 C CA . LEU D 1 160 ? 162.888 196.846 202.440 1.00 26.04 160 LEU D CA 1
ATOM 6621 C C . LEU D 1 160 ? 163.190 196.261 203.812 1.00 26.04 160 LEU D C 1
ATOM 6622 O O . LEU D 1 160 ? 162.856 196.855 204.841 1.00 26.04 160 LEU D O 1
ATOM 6627 N N . ALA D 1 161 ? 163.828 195.099 203.824 1.00 38.48 161 ALA D N 1
ATOM 6628 C CA . ALA D 1 161 ? 164.289 194.467 205.049 1.00 38.48 161 ALA D CA 1
ATOM 6629 C C . ALA D 1 161 ? 165.812 194.477 205.099 1.00 38.48 161 ALA D C 1
ATOM 6630 O O . ALA D 1 161 ? 166.493 194.677 204.091 1.00 38.48 161 ALA D O 1
ATOM 6632 N N . LEU D 1 162 ? 166.346 194.265 206.302 1.00 47.35 162 LEU D N 1
ATOM 6633 C CA . LEU D 1 162 ? 167.792 194.206 206.475 1.00 47.35 162 LEU D CA 1
ATOM 6634 C C . LEU D 1 162 ? 168.408 192.974 205.829 1.00 47.35 162 LEU D C 1
ATOM 6635 O O . LEU D 1 162 ? 169.588 193.006 205.466 1.00 47.35 162 LEU D O 1
ATOM 6640 N N . THR D 1 163 ? 167.639 191.896 205.674 1.00 48.64 163 THR D N 1
ATOM 6641 C CA . THR D 1 163 ? 168.146 190.693 205.030 1.00 48.64 163 THR D CA 1
ATOM 6642 C C . THR D 1 163 ? 168.145 190.797 203.513 1.00 48.64 163 THR D C 1
ATOM 6643 O O . THR D 1 163 ? 168.783 189.973 202.849 1.00 48.64 163 THR D O 1
ATOM 6647 N N . ASP D 1 164 ? 167.448 191.782 202.953 1.00 43.19 164 ASP D N 1
ATOM 6648 C CA . ASP D 1 164 ? 167.396 191.936 201.506 1.00 43.19 164 ASP D CA 1
ATOM 6649 C C . ASP D 1 164 ? 168.755 192.369 200.972 1.00 43.19 164 ASP D C 1
ATOM 6650 O O . ASP D 1 164 ? 169.354 193.329 201.466 1.00 43.19 164 ASP D O 1
ATOM 6655 N N . SER D 1 165 ? 169.239 191.657 199.960 1.00 43.79 165 SER D N 1
ATOM 6656 C CA . SER D 1 165 ? 170.505 191.957 199.314 1.00 43.79 165 SER D CA 1
ATOM 6657 C C . SER D 1 165 ? 170.274 192.171 197.826 1.00 43.79 165 SER D C 1
ATOM 6658 O O . SER D 1 165 ? 169.315 191.658 197.243 1.00 43.79 165 SER D O 1
ATOM 6661 N N . MET D 1 166 ? 171.167 192.938 197.213 1.00 37.05 166 MET D N 1
ATOM 6662 C CA . MET D 1 166 ? 171.046 193.318 195.813 1.00 37.05 166 MET D CA 1
ATOM 6663 C C . MET D 1 166 ? 172.069 192.537 195.001 1.00 37.05 166 MET D C 1
ATOM 6664 O O . MET D 1 166 ? 173.278 192.695 195.198 1.00 37.05 166 MET D O 1
ATOM 6669 N N . SER D 1 167 ? 171.579 191.696 194.095 1.00 38.29 167 SER D N 1
ATOM 6670 C CA . SER D 1 167 ? 172.448 190.829 193.320 1.00 38.29 167 SER D CA 1
ATOM 6671 C C . SER D 1 167 ? 173.224 191.634 192.278 1.00 38.29 167 SER D C 1
ATOM 6672 O O . SER D 1 167 ? 172.742 192.657 191.785 1.00 38.29 167 SER D O 1
ATOM 6675 N N . PRO D 1 168 ? 174.439 191.195 191.930 1.00 37.38 168 PRO D N 1
ATOM 6676 C CA . PRO D 1 168 ? 175.170 191.858 190.839 1.00 37.38 168 PRO D CA 1
ATOM 6677 C C . PRO D 1 168 ? 174.471 191.763 189.494 1.00 37.38 168 PRO D C 1
ATOM 6678 O O . PRO D 1 168 ? 174.762 192.578 188.611 1.00 37.38 168 PRO D O 1
ATOM 6682 N N . GLN D 1 169 ? 173.572 190.794 189.305 1.00 38.61 169 GLN D N 1
ATOM 6683 C CA . GLN D 1 169 ? 172.791 190.742 188.074 1.00 38.61 169 GLN D CA 1
ATOM 6684 C C . GLN D 1 169 ? 171.882 191.957 187.949 1.00 38.61 169 GLN D C 1
ATOM 6685 O O . GLN D 1 169 ? 171.710 192.501 186.852 1.00 38.61 169 GLN D O 1
ATOM 6691 N N . GLU D 1 170 ? 171.284 192.391 189.061 1.00 35.89 170 GLU D N 1
ATOM 6692 C CA . GLU D 1 170 ? 170.448 193.586 189.038 1.00 35.89 170 GLU D CA 1
ATOM 6693 C C . GLU D 1 170 ? 171.267 194.842 188.774 1.00 35.89 170 GLU D C 1
ATOM 6694 O O . GLU D 1 170 ? 170.762 195.790 188.164 1.00 35.89 170 GLU D O 1
ATOM 6700 N N . ILE D 1 171 ? 172.521 194.872 189.230 1.00 34.69 171 ILE D N 1
ATOM 6701 C CA . ILE D 1 171 ? 173.384 196.019 188.963 1.00 34.69 171 ILE D CA 1
ATOM 6702 C C . ILE D 1 171 ? 173.634 196.164 187.469 1.00 34.69 171 ILE D C 1
ATOM 6703 O O . ILE D 1 171 ? 173.586 197.271 186.921 1.00 34.69 171 ILE D O 1
ATOM 6708 N N . GLU D 1 172 ? 173.908 195.051 186.787 1.00 41.00 172 GLU D N 1
ATOM 6709 C CA . GLU D 1 172 ? 174.208 195.109 185.362 1.00 41.00 172 GLU D CA 1
ATOM 6710 C C . GLU D 1 172 ? 172.983 195.508 184.547 1.00 41.00 172 GLU D C 1
ATOM 6711 O O . GLU D 1 172 ? 173.094 196.277 183.586 1.00 41.00 172 GLU D O 1
ATOM 6717 N N . GLN D 1 173 ? 171.806 195.007 184.920 1.00 38.58 173 GLN D N 1
ATOM 6718 C CA . GLN D 1 173 ? 170.605 195.219 184.121 1.00 38.58 173 GLN D CA 1
ATOM 6719 C C . GLN D 1 173 ? 169.866 196.501 184.484 1.00 38.58 173 GLN D C 1
ATOM 6720 O O . GLN D 1 173 ? 169.432 197.235 183.590 1.00 38.58 173 GLN D O 1
ATOM 6726 N N . LEU D 1 174 ? 169.712 196.792 185.775 1.00 32.49 174 LEU D N 1
ATOM 6727 C CA . LEU D 1 174 ? 168.916 197.925 186.231 1.00 32.49 174 LEU D CA 1
ATOM 6728 C C . LEU D 1 174 ? 169.762 199.166 186.481 1.00 32.49 174 LEU D C 1
ATOM 6729 O O . LEU D 1 174 ? 169.421 199.991 187.334 1.00 32.49 174 LEU D O 1
ATOM 6734 N N . GLY D 1 175 ? 170.857 199.320 185.746 1.00 32.30 175 GLY D N 1
ATOM 6735 C CA . GLY D 1 175 ? 171.732 200.452 185.917 1.00 32.30 175 GLY D CA 1
ATOM 6736 C C . GLY D 1 175 ? 172.733 200.214 187.024 1.00 32.30 175 GLY D C 1
ATOM 6737 O O . GLY D 1 175 ? 172.417 199.628 188.064 1.00 32.30 175 GLY D O 1
ATOM 6738 N N . PRO D 1 176 ? 173.975 200.655 186.811 1.00 28.08 176 PRO D N 1
ATOM 6739 C CA . PRO D 1 176 ? 175.007 200.453 187.839 1.00 28.08 176 PRO D CA 1
ATOM 6740 C C . PRO D 1 176 ? 174.696 201.142 189.154 1.00 28.08 176 PRO D C 1
ATOM 6741 O O . PRO D 1 176 ? 175.061 200.615 190.211 1.00 28.08 176 PRO D O 1
ATOM 6745 N N . SER D 1 177 ? 174.032 202.293 189.124 1.00 24.19 177 SER D N 1
ATOM 6746 C CA . SER D 1 177 ? 173.769 203.040 190.346 1.00 24.19 177 SER D CA 1
ATOM 6747 C C . SER D 1 177 ? 172.830 202.268 191.263 1.00 24.19 177 SER D C 1
ATOM 6748 O O . SER D 1 177 ? 171.817 201.720 190.824 1.00 24.19 177 SER D O 1
ATOM 6751 N N . ARG D 1 178 ? 173.177 202.228 192.552 1.00 22.55 178 ARG D N 1
ATOM 6752 C CA . ARG D 1 178 ? 172.324 201.557 193.526 1.00 22.55 178 ARG D CA 1
ATOM 6753 C C . ARG D 1 178 ? 170.972 202.246 193.635 1.00 22.55 178 ARG D C 1
ATOM 6754 O O . ARG D 1 178 ? 169.938 201.583 193.768 1.00 22.55 178 ARG D O 1
ATOM 6762 N N . LEU D 1 179 ? 170.962 203.579 193.588 1.00 22.05 179 LEU D N 1
ATOM 6763 C CA . LEU D 1 179 ? 169.707 204.313 193.696 1.00 22.05 179 LEU D CA 1
ATOM 6764 C C . LEU D 1 179 ? 168.792 204.042 192.510 1.00 22.05 179 LEU D C 1
ATOM 6765 O O . LEU D 1 179 ? 167.568 204.018 192.672 1.00 22.05 179 LEU D O 1
ATOM 6770 N N . ASP D 1 180 ? 169.357 203.844 191.318 1.00 25.05 180 ASP D N 1
ATOM 6771 C CA . ASP D 1 180 ? 168.541 203.471 190.168 1.00 25.05 180 ASP D CA 1
ATOM 6772 C C . ASP D 1 180 ? 167.888 202.110 190.362 1.00 25.05 180 ASP D C 1
ATOM 6773 O O . ASP D 1 180 ? 166.716 201.931 190.012 1.00 25.05 180 ASP D O 1
ATOM 6778 N N . VAL D 1 181 ? 168.623 201.144 190.913 1.00 23.47 181 VAL D N 1
ATOM 6779 C CA . VAL D 1 181 ? 168.054 199.825 191.162 1.00 23.47 181 VAL D CA 1
ATOM 6780 C C . VAL D 1 181 ? 166.944 199.902 192.202 1.00 23.47 181 VAL D C 1
ATOM 6781 O O . VAL D 1 181 ? 165.900 199.262 192.053 1.00 23.47 181 VAL D O 1
ATOM 6785 N N . TYR D 1 182 ? 167.147 200.678 193.270 1.00 20.82 182 TYR D N 1
ATOM 6786 C CA . TYR D 1 182 ? 166.090 200.855 194.260 1.00 20.82 182 TYR D CA 1
ATOM 6787 C C . TYR D 1 182 ? 164.871 201.543 193.663 1.00 20.82 182 TYR D C 1
ATOM 6788 O O . TYR D 1 182 ? 163.736 201.169 193.972 1.00 20.82 182 TYR D O 1
ATOM 6797 N N . ASP D 1 183 ? 165.085 202.553 192.820 1.00 23.71 183 ASP D N 1
ATOM 6798 C CA . ASP D 1 183 ? 163.969 203.253 192.196 1.00 23.71 183 ASP D CA 1
ATOM 6799 C C . ASP D 1 183 ? 163.181 202.333 191.273 1.00 23.71 183 ASP D C 1
ATOM 6800 O O . ASP D 1 183 ? 161.946 202.369 191.259 1.00 23.71 183 ASP D O 1
ATOM 6805 N N . GLU D 1 184 ? 163.872 201.509 190.491 1.00 26.49 184 GLU D N 1
ATOM 6806 C CA . GLU D 1 184 ? 163.210 200.628 189.542 1.00 26.49 184 GLU D CA 1
ATOM 6807 C C . GLU D 1 184 ? 162.674 199.359 190.197 1.00 26.49 184 GLU D C 1
ATOM 6808 O O . GLU D 1 184 ? 161.840 198.672 189.599 1.00 26.49 184 GLU D O 1
ATOM 6814 N N . GLU D 1 185 ? 163.091 199.061 191.423 1.00 22.64 185 GLU D N 1
ATOM 6815 C CA . GLU D 1 185 ? 162.783 197.801 192.085 1.00 22.64 185 GLU D CA 1
ATOM 6816 C C . GLU D 1 185 ? 161.943 197.953 193.342 1.00 22.64 185 GLU D C 1
ATOM 6817 O O . GLU D 1 185 ? 160.984 197.203 193.528 1.00 22.64 185 GLU D O 1
ATOM 6823 N N . TRP D 1 186 ? 162.272 198.907 194.210 1.00 19.48 186 TRP D N 1
ATOM 6824 C CA . TRP D 1 186 ? 161.636 199.015 195.513 1.00 19.48 186 TRP D CA 1
ATOM 6825 C C . TRP D 1 186 ? 160.739 200.231 195.674 1.00 19.48 186 TRP D C 1
ATOM 6826 O O . TRP D 1 186 ? 160.062 200.339 196.702 1.00 19.48 186 TRP D O 1
ATOM 6837 N N . LEU D 1 187 ? 160.710 201.143 194.708 1.00 17.62 187 LEU D N 1
ATOM 6838 C CA . LEU D 1 187 ? 159.898 202.343 194.836 1.00 17.62 187 LEU D CA 1
ATOM 6839 C C . LEU D 1 187 ? 158.426 202.000 194.653 1.00 17.62 187 LEU D C 1
ATOM 6840 O O . LEU D 1 187 ? 158.037 201.413 193.640 1.00 17.62 187 LEU D O 1
ATOM 6845 N N . ASN D 1 188 ? 157.613 202.373 195.636 1.00 17.17 188 ASN D N 1
ATOM 6846 C CA . ASN D 1 188 ? 156.178 202.113 195.611 1.00 17.17 188 ASN D CA 1
ATOM 6847 C C . ASN D 1 188 ? 155.482 203.321 195.001 1.00 17.17 188 ASN D C 1
ATOM 6848 O O . ASN D 1 188 ? 155.417 204.385 195.621 1.00 17.17 188 ASN D O 1
ATOM 6853 N N . THR D 1 189 ? 154.963 203.159 193.791 1.00 20.84 189 THR D N 1
ATOM 6854 C CA . THR D 1 189 ? 154.291 204.236 193.079 1.00 20.84 189 THR D CA 1
ATOM 6855 C C . THR D 1 189 ? 152.785 204.048 193.204 1.00 20.84 189 THR D C 1
ATOM 6856 O O . THR D 1 189 ? 152.246 203.024 192.775 1.00 20.84 189 THR D O 1
ATOM 6860 N N . ILE D 1 190 ? 152.114 205.035 193.789 1.00 21.13 190 ILE D N 1
ATOM 6861 C CA . ILE D 1 190 ? 150.677 204.988 194.028 1.00 21.13 190 ILE D CA 1
ATOM 6862 C C . ILE D 1 190 ? 150.051 206.175 193.312 1.00 21.13 190 ILE D C 1
ATOM 6863 O O . ILE D 1 190 ? 150.283 207.330 193.692 1.00 21.13 190 ILE D O 1
ATOM 6868 N N . ARG D 1 191 ? 149.258 205.899 192.283 1.00 30.36 191 ARG D N 1
ATOM 6869 C CA . ARG D 1 191 ? 148.549 206.929 191.534 1.00 30.36 191 ARG D CA 1
ATOM 6870 C C . ARG D 1 191 ? 147.053 206.745 191.740 1.00 30.36 191 ARG D C 1
ATOM 6871 O O . ARG D 1 191 ? 146.522 205.653 191.513 1.00 30.36 191 ARG D O 1
ATOM 6879 N N . ILE D 1 192 ? 146.381 207.806 192.172 1.00 31.82 192 ILE D N 1
ATOM 6880 C CA . ILE D 1 192 ? 144.936 207.809 192.367 1.00 31.82 192 ILE D CA 1
ATOM 6881 C C . ILE D 1 192 ? 144.400 209.035 191.640 1.00 31.82 192 ILE D C 1
ATOM 6882 O O . ILE D 1 192 ? 144.564 210.166 192.111 1.00 31.82 192 ILE D O 1
ATOM 6887 N N . GLU D 1 193 ? 143.751 208.822 190.499 1.00 42.43 193 GLU D N 1
ATOM 6888 C CA . GLU D 1 193 ? 143.225 209.907 189.686 1.00 42.43 193 GLU D CA 1
ATOM 6889 C C . GLU D 1 193 ? 141.716 209.783 189.537 1.00 42.43 193 GLU D C 1
ATOM 6890 O O . GLU D 1 193 ? 141.165 208.679 189.513 1.00 42.43 193 GLU D O 1
ATOM 6896 N N . ASP D 1 194 ? 141.059 210.941 189.437 1.00 49.23 194 ASP D N 1
ATOM 6897 C CA . ASP D 1 194 ? 139.626 211.035 189.158 1.00 49.23 194 ASP D CA 1
ATOM 6898 C C . ASP D 1 194 ? 138.796 210.276 190.192 1.00 49.23 194 ASP D C 1
ATOM 6899 O O . ASP D 1 194 ? 137.824 209.598 189.853 1.00 49.23 194 ASP D O 1
ATOM 6904 N N . LYS D 1 195 ? 139.178 210.374 191.465 1.00 41.36 195 LYS D N 1
ATOM 6905 C CA . LYS D 1 195 ? 138.434 209.729 192.537 1.00 41.36 195 LYS D CA 1
ATOM 6906 C C . LYS D 1 195 ? 138.193 210.621 193.745 1.00 41.36 195 LYS D C 1
ATOM 6907 O O . LYS D 1 195 ? 137.383 210.253 194.602 1.00 41.36 195 LYS D O 1
ATOM 6913 N N . ILE D 1 196 ? 138.858 211.768 193.845 1.00 38.02 196 ILE D N 1
ATOM 6914 C CA . ILE D 1 196 ? 138.681 212.695 194.955 1.00 38.02 196 ILE D CA 1
ATOM 6915 C C . ILE D 1 196 ? 138.139 214.004 194.402 1.00 38.02 196 ILE D C 1
ATOM 6916 O O . ILE D 1 196 ? 138.712 214.576 193.467 1.00 38.02 196 ILE D O 1
ATOM 6921 N N . SER D 1 197 ? 137.035 214.470 194.975 1.00 44.34 197 SER D N 1
ATOM 6922 C CA . SER D 1 197 ? 136.399 215.719 194.581 1.00 44.34 197 SER D CA 1
ATOM 6923 C C . SER D 1 197 ? 136.472 216.698 195.741 1.00 44.34 197 SER D C 1
ATOM 6924 O O . SER D 1 197 ? 136.100 216.357 196.868 1.00 44.34 197 SER D O 1
ATOM 6927 N N . LEU D 1 198 ? 136.946 217.909 195.465 1.00 46.22 198 LEU D N 1
ATOM 6928 C CA . LEU D 1 198 ? 137.102 218.930 196.489 1.00 46.22 198 LEU D CA 1
ATOM 6929 C C . LEU D 1 198 ? 136.511 220.245 196.009 1.00 46.22 198 LEU D C 1
ATOM 6930 O O . LEU D 1 198 ? 136.638 220.605 194.835 1.00 46.22 198 LEU D O 1
ATOM 6935 N N . GLU D 1 199 ? 135.863 220.955 196.925 1.00 53.29 199 GLU D N 1
ATOM 6936 C CA . GLU D 1 199 ? 135.326 222.282 196.676 1.00 53.29 199 GLU D CA 1
ATOM 6937 C C . GLU D 1 199 ? 136.158 223.315 197.423 1.00 53.29 199 GLU D C 1
ATOM 6938 O O . GLU D 1 199 ? 136.689 223.044 198.503 1.00 53.29 199 GLU D O 1
ATOM 6944 N N . SER D 1 200 ? 136.267 224.507 196.839 1.00 53.82 200 SER D N 1
ATOM 6945 C CA . SER D 1 200 ? 137.025 225.575 197.477 1.00 53.82 200 SER D CA 1
ATOM 6946 C C . SER D 1 200 ? 136.331 226.142 198.705 1.00 53.82 200 SER D C 1
ATOM 6947 O O . SER D 1 200 ? 136.966 226.887 199.460 1.00 53.82 200 SER D O 1
ATOM 6950 N N . SER D 1 201 ? 135.055 225.815 198.924 1.00 51.38 201 SER D N 1
ATOM 6951 C CA . SER D 1 201 ? 134.354 226.278 200.114 1.00 51.38 201 SER D CA 1
ATOM 6952 C C . SER D 1 201 ? 134.940 225.694 201.391 1.00 51.38 201 SER D C 1
ATOM 6953 O O . SER D 1 201 ? 134.735 226.261 202.469 1.00 51.38 201 SER D O 1
ATOM 6956 N N . TYR D 1 202 ? 135.657 224.580 201.295 1.00 46.50 202 TYR D N 1
ATOM 6957 C CA . TYR D 1 202 ? 136.288 223.959 202.447 1.00 46.50 202 TYR D CA 1
ATOM 6958 C C . TYR D 1 202 ? 137.645 224.600 202.707 1.00 46.50 202 TYR D C 1
ATOM 6959 O O . TYR D 1 202 ? 138.344 225.019 201.781 1.00 46.50 202 TYR D O 1
ATOM 6968 N N . GLU D 1 203 ? 138.011 224.677 203.984 1.00 44.14 203 GLU D N 1
ATOM 6969 C CA . GLU D 1 203 ? 139.188 225.437 204.381 1.00 44.14 203 GLU D CA 1
ATOM 6970 C C . GLU D 1 203 ? 140.456 224.599 204.447 1.00 44.14 203 GLU D C 1
ATOM 6971 O O . GLU D 1 203 ? 141.539 225.109 204.141 1.00 44.14 203 GLU D O 1
ATOM 6977 N N . THR D 1 204 ? 140.354 223.330 204.832 1.00 36.54 204 THR D N 1
ATOM 6978 C CA . THR D 1 204 ? 141.525 222.500 205.061 1.00 36.54 204 THR D CA 1
ATOM 6979 C C . THR D 1 204 ? 141.322 221.148 204.393 1.00 36.54 204 THR D C 1
ATOM 6980 O O . THR D 1 204 ? 140.201 220.642 204.317 1.00 36.54 204 THR D O 1
ATOM 6984 N N . ILE D 1 205 ? 142.416 220.574 203.897 1.00 29.93 205 ILE D N 1
ATOM 6985 C CA . ILE D 1 205 ? 142.422 219.218 203.366 1.00 29.93 205 ILE D CA 1
ATOM 6986 C C . ILE D 1 205 ? 143.573 218.457 204.008 1.00 29.93 205 ILE D C 1
ATOM 6987 O O . ILE D 1 205 ? 144.685 218.981 204.121 1.00 29.93 205 ILE D O 1
ATOM 6992 N N . SER D 1 206 ? 143.300 217.230 204.445 1.00 26.58 206 SER D N 1
ATOM 6993 C CA . SER D 1 206 ? 144.280 216.396 205.120 1.00 26.58 206 SER D CA 1
ATOM 6994 C C . SER D 1 206 ? 144.441 215.077 204.380 1.00 26.58 206 SER D C 1
ATOM 6995 O O . SER D 1 206 ? 143.482 214.537 203.824 1.00 26.58 206 SER D O 1
ATOM 6998 N N . VAL D 1 207 ? 145.668 214.564 204.376 1.00 22.68 207 VAL D N 1
ATOM 6999 C CA . VAL D 1 207 ? 145.984 213.269 203.784 1.00 22.68 207 VAL D CA 1
ATOM 7000 C C . VAL D 1 207 ? 146.695 212.439 204.841 1.00 22.68 207 VAL D C 1
ATOM 7001 O O . VAL D 1 207 ? 147.727 212.862 205.374 1.00 22.68 207 VAL D O 1
ATOM 7005 N N . PHE D 1 208 ? 146.150 211.265 205.143 1.00 22.94 208 PHE D N 1
ATOM 7006 C CA . PHE D 1 208 ? 146.731 210.380 206.140 1.00 22.94 208 PHE D CA 1
ATOM 7007 C C . PHE D 1 208 ? 147.355 209.167 205.466 1.00 22.94 208 PHE D C 1
ATOM 7008 O O . PHE D 1 208 ? 146.731 208.525 204.617 1.00 22.94 208 PHE D O 1
ATOM 7016 N N . LEU D 1 209 ? 148.591 208.857 205.848 1.00 22.69 209 LEU D N 1
ATOM 7017 C CA . LEU D 1 209 ? 149.289 207.673 205.362 1.00 22.69 209 LEU D CA 1
ATOM 7018 C C . LEU D 1 209 ? 149.668 206.817 206.558 1.00 22.69 209 LEU D C 1
ATOM 7019 O O . LEU D 1 209 ? 150.317 207.304 207.489 1.00 22.69 209 LEU D O 1
ATOM 7024 N N . LYS D 1 210 ? 149.269 205.549 206.534 1.00 24.00 210 LYS D N 1
ATOM 7025 C CA . LYS D 1 210 ? 149.536 204.650 207.644 1.00 24.00 210 LYS D CA 1
ATOM 7026 C C . LYS D 1 210 ? 149.674 203.228 207.122 1.00 24.00 210 LYS D C 1
ATOM 7027 O O . LYS D 1 210 ? 148.980 202.836 206.182 1.00 24.00 210 LYS D O 1
ATOM 7033 N N . THR D 1 211 ? 150.575 202.468 207.734 1.00 25.68 211 THR D N 1
ATOM 7034 C CA . THR D 1 211 ? 150.711 201.043 207.471 1.00 25.68 211 THR D CA 1
ATOM 7035 C C . THR D 1 211 ? 150.010 200.262 208.573 1.00 25.68 211 THR D C 1
ATOM 7036 O O . THR D 1 211 ? 150.272 200.472 209.761 1.00 25.68 211 THR D O 1
ATOM 7040 N N . GLU D 1 212 ? 149.112 199.362 208.174 1.00 28.98 212 GLU D N 1
ATOM 7041 C CA . GLU D 1 212 ? 148.219 198.712 209.123 1.00 28.98 212 GLU D CA 1
ATOM 7042 C C . GLU D 1 212 ? 148.842 197.528 209.849 1.00 28.98 212 GLU D C 1
ATOM 7043 O O . GLU D 1 212 ? 148.296 197.095 210.870 1.00 28.98 212 GLU D O 1
ATOM 7049 N N . ILE D 1 213 ? 149.960 196.992 209.363 1.00 30.57 213 ILE D N 1
ATOM 7050 C CA . ILE D 1 213 ? 150.539 195.799 209.972 1.00 30.57 213 ILE D CA 1
ATOM 7051 C C . ILE D 1 213 ? 151.591 196.184 211.002 1.00 30.57 213 ILE D C 1
ATOM 7052 O O . ILE D 1 213 ? 151.463 195.856 212.187 1.00 30.57 213 ILE D O 1
ATOM 7057 N N . ALA D 1 214 ? 152.636 196.878 210.562 1.00 32.99 214 ALA D N 1
ATOM 7058 C CA . ALA D 1 214 ? 153.750 197.232 211.425 1.00 32.99 214 ALA D CA 1
ATOM 7059 C C . ALA D 1 214 ? 154.190 198.660 211.143 1.00 32.99 214 ALA D C 1
ATOM 7060 O O . ALA D 1 214 ? 153.928 199.215 210.074 1.00 32.99 214 ALA D O 1
ATOM 7062 N N . GLN D 1 215 ? 154.860 199.253 212.127 1.00 37.98 215 GLN D N 1
ATOM 7063 C CA . GLN D 1 215 ? 155.424 200.584 211.967 1.00 37.98 215 GLN D CA 1
ATOM 7064 C C . GLN D 1 215 ? 156.657 200.512 211.078 1.00 37.98 215 GLN D C 1
ATOM 7065 O O . GLN D 1 215 ? 157.548 199.688 211.303 1.00 37.98 215 GLN D O 1
ATOM 7071 N N . ARG D 1 216 ? 156.705 201.372 210.065 1.00 31.11 216 ARG D N 1
ATOM 7072 C CA . ARG D 1 216 ? 157.778 201.363 209.086 1.00 31.11 216 ARG D CA 1
ATOM 7073 C C . ARG D 1 216 ? 158.332 202.768 208.913 1.00 31.11 216 ARG D C 1
ATOM 7074 O O . ARG D 1 216 ? 157.728 203.756 209.334 1.00 31.11 216 ARG D O 1
ATOM 7082 N N . ASN D 1 217 ? 159.501 202.842 208.283 1.00 28.25 217 ASN D N 1
ATOM 7083 C CA . ASN D 1 217 ? 160.098 204.113 207.893 1.00 28.25 217 ASN D CA 1
ATOM 7084 C C . ASN D 1 217 ? 159.667 204.422 206.466 1.00 28.25 217 ASN D C 1
ATOM 7085 O O . ASN D 1 217 ? 160.193 203.842 205.512 1.00 28.25 217 ASN D O 1
ATOM 7090 N N . LEU D 1 218 ? 158.707 205.328 206.318 1.00 21.79 218 LEU D N 1
ATOM 7091 C CA . LEU D 1 218 ? 158.216 205.727 205.007 1.00 21.79 218 LEU D CA 1
ATOM 7092 C C . LEU D 1 218 ? 159.006 206.935 204.525 1.00 21.79 218 LEU D C 1
ATOM 7093 O O . LEU D 1 218 ? 158.972 207.997 205.155 1.00 21.79 218 LEU D O 1
ATOM 7098 N N . ILE D 1 219 ? 159.717 206.771 203.417 1.00 19.28 219 ILE D N 1
ATOM 7099 C CA . ILE D 1 219 ? 160.480 207.848 202.802 1.00 19.28 219 ILE D CA 1
ATOM 7100 C C . ILE D 1 219 ? 159.704 208.284 201.566 1.00 19.28 219 ILE D C 1
ATOM 7101 O O . ILE D 1 219 ? 159.737 207.619 200.528 1.00 19.28 219 ILE D O 1
ATOM 7106 N N . ILE D 1 220 ? 158.999 209.403 201.679 1.00 20.08 220 ILE D N 1
ATOM 7107 C CA . ILE D 1 220 ? 158.194 209.919 200.578 1.00 20.08 220 ILE D CA 1
ATOM 7108 C C . ILE D 1 220 ? 159.120 210.560 199.552 1.00 20.08 220 ILE D C 1
ATOM 7109 O O . ILE D 1 220 ? 159.966 211.390 199.897 1.00 20.08 220 ILE D O 1
ATOM 7114 N N . HIS D 1 221 ? 158.967 210.163 198.295 1.00 24.43 221 HIS D N 1
ATOM 7115 C CA . HIS D 1 221 ? 159.767 210.740 197.227 1.00 24.43 221 HIS D CA 1
ATOM 7116 C C . HIS D 1 221 ? 159.452 212.229 197.099 1.00 24.43 221 HIS D C 1
ATOM 7117 O O . HIS D 1 221 ? 158.293 212.632 197.250 1.00 24.43 221 HIS D O 1
ATOM 7124 N N . PRO D 1 222 ? 160.453 213.075 196.837 1.00 25.31 222 PRO D N 1
ATOM 7125 C CA . PRO D 1 222 ? 160.193 214.522 196.752 1.00 25.31 222 PRO D CA 1
ATOM 7126 C C . PRO D 1 222 ? 159.239 214.917 195.637 1.00 25.31 222 PRO D C 1
ATOM 7127 O O . PRO D 1 222 ? 158.650 216.003 195.713 1.00 25.31 222 PRO D O 1
ATOM 7131 N N . GLU D 1 223 ? 159.064 214.084 194.615 1.00 30.96 223 GLU D N 1
ATOM 7132 C CA . GLU D 1 223 ? 158.149 214.375 193.521 1.00 30.96 223 GLU D CA 1
ATOM 7133 C C . GLU D 1 223 ? 156.708 213.996 193.835 1.00 30.96 223 GLU D C 1
ATOM 7134 O O . GLU D 1 223 ? 155.825 214.248 193.010 1.00 30.96 223 GLU D O 1
ATOM 7140 N N . SER D 1 224 ? 156.452 213.395 194.993 1.00 24.69 224 SER D N 1
ATOM 7141 C CA . SER D 1 224 ? 155.089 213.056 195.379 1.00 24.69 224 SER D CA 1
ATOM 7142 C C . SER D 1 224 ? 154.284 214.324 195.624 1.00 24.69 224 SER D C 1
ATOM 7143 O O . SER D 1 224 ? 154.778 215.279 196.230 1.00 24.69 224 SER D O 1
ATOM 7146 N N . GLY D 1 225 ? 153.043 214.334 195.155 1.00 26.04 225 GLY D N 1
ATOM 7147 C CA . GLY D 1 225 ? 152.204 215.501 195.344 1.00 26.04 225 GLY D CA 1
ATOM 7148 C C . GLY D 1 225 ? 150.798 215.236 194.863 1.00 26.04 225 GLY D C 1
ATOM 7149 O O . GLY D 1 225 ? 150.478 214.156 194.361 1.00 26.04 225 GLY D O 1
ATOM 7150 N N . ILE D 1 226 ? 149.955 216.250 195.027 1.00 29.83 226 ILE D N 1
ATOM 7151 C CA . ILE D 1 226 ? 148.560 216.204 194.612 1.00 29.83 226 ILE D CA 1
ATOM 7152 C C . ILE D 1 226 ? 148.358 217.227 193.506 1.00 29.83 226 ILE D C 1
ATOM 7153 O O . ILE D 1 226 ? 148.713 218.401 193.666 1.00 29.83 226 ILE D O 1
ATOM 7158 N N . LYS D 1 227 ? 147.795 216.785 192.388 1.00 35.33 227 LYS D N 1
ATOM 7159 C CA . LYS D 1 227 ? 147.498 217.662 191.265 1.00 35.33 227 LYS D CA 1
ATOM 7160 C C . LYS D 1 227 ? 146.027 218.051 191.318 1.00 35.33 227 LYS D C 1
ATOM 7161 O O . LYS D 1 227 ? 145.150 217.183 191.278 1.00 35.33 227 LYS D O 1
ATOM 7167 N N . PHE D 1 228 ? 145.763 219.350 191.412 1.00 36.72 228 PHE D N 1
ATOM 7168 C CA . PHE D 1 228 ? 144.402 219.873 191.446 1.00 36.72 228 PHE D CA 1
ATOM 7169 C C . PHE D 1 228 ? 144.001 220.246 190.025 1.00 36.72 228 PHE D C 1
ATOM 7170 O O . PHE D 1 228 ? 144.626 221.109 189.404 1.00 36.72 228 PHE D O 1
ATOM 7178 N N . ARG D 1 229 ? 142.960 219.601 189.512 1.00 47.63 229 ARG D N 1
ATOM 7179 C CA . ARG D 1 229 ? 142.463 219.864 188.170 1.00 47.63 229 ARG D CA 1
ATOM 7180 C C . ARG D 1 229 ? 141.072 220.473 188.238 1.00 47.63 229 ARG D C 1
ATOM 7181 O O . ARG D 1 229 ? 140.245 220.065 189.057 1.00 47.63 229 ARG D O 1
ATOM 7189 N N . MET D 1 230 ? 140.817 221.448 187.372 1.00 59.25 230 MET D N 1
ATOM 7190 C CA . MET D 1 230 ? 139.460 221.942 187.202 1.00 59.25 230 MET D CA 1
ATOM 7191 C C . MET D 1 230 ? 138.613 220.893 186.495 1.00 59.25 230 MET D C 1
ATOM 7192 O O . MET D 1 230 ? 139.028 220.310 185.491 1.00 59.25 230 MET D O 1
ATOM 7197 N N . ASN D 1 231 ? 137.420 220.649 187.028 1.00 62.20 231 ASN D N 1
ATOM 7198 C CA . ASN D 1 231 ? 136.507 219.661 186.459 1.00 62.20 231 ASN D CA 1
ATOM 7199 C C . ASN D 1 231 ? 135.625 220.359 185.435 1.00 62.20 231 ASN D C 1
ATOM 7200 O O . ASN D 1 231 ? 134.637 221.010 185.785 1.00 62.20 231 ASN D O 1
ATOM 7205 N N . PHE D 1 232 ? 135.985 220.228 184.164 1.00 70.57 232 PHE D N 1
ATOM 7206 C CA . PHE D 1 232 ? 135.226 220.832 183.083 1.00 70.57 232 PHE D CA 1
ATOM 7207 C C . PHE D 1 232 ? 134.059 219.934 182.695 1.00 70.57 232 PHE D C 1
ATOM 7208 O O . PHE D 1 232 ? 134.137 218.706 182.783 1.00 70.57 232 PHE D O 1
ATOM 7216 N N . GLU D 1 233 ? 132.968 220.563 182.265 1.00 76.80 233 GLU D N 1
ATOM 7217 C CA . GLU D 1 233 ? 131.750 219.845 181.918 1.00 76.80 233 GLU D CA 1
ATOM 7218 C C . GLU D 1 233 ? 131.765 219.282 180.504 1.00 76.80 233 GLU D C 1
ATOM 7219 O O . GLU D 1 233 ? 130.819 218.584 180.124 1.00 76.80 233 GLU D O 1
ATOM 7225 N N . GLN D 1 234 ? 132.807 219.560 179.720 1.00 78.79 234 GLN D N 1
ATOM 7226 C CA . GLN D 1 234 ? 132.868 219.084 178.344 1.00 78.79 234 GLN D CA 1
ATOM 7227 C C . GLN D 1 234 ? 133.340 217.640 178.229 1.00 78.79 234 GLN D C 1
ATOM 7228 O O . GLN D 1 234 ? 133.233 217.059 177.143 1.00 78.79 234 GLN D O 1
ATOM 7234 N N . GLY D 1 235 ? 133.855 217.053 179.300 1.00 76.67 235 GLY D N 1
ATOM 7235 C CA . GLY D 1 235 ? 134.276 215.652 179.261 1.00 76.67 235 GLY D CA 1
ATOM 7236 C C . GLY D 1 235 ? 135.604 215.362 178.599 1.00 76.67 235 GLY D C 1
ATOM 7237 O O . GLY D 1 235 ? 136.469 214.721 179.201 1.00 76.67 235 GLY D O 1
ATOM 7238 N N . LEU D 1 236 ? 135.787 215.815 177.357 1.00 78.19 236 LEU D N 1
ATOM 7239 C CA . LEU D 1 236 ? 137.052 215.598 176.665 1.00 78.19 236 LEU D CA 1
ATOM 7240 C C . LEU D 1 236 ? 138.179 216.432 177.261 1.00 78.19 236 LEU D C 1
ATOM 7241 O O . LEU D 1 236 ? 139.329 215.980 177.290 1.00 78.19 236 LEU D O 1
ATOM 7246 N N . ARG D 1 237 ? 137.870 217.641 177.734 1.00 76.25 237 ARG D N 1
ATOM 7247 C CA . ARG D 1 237 ? 138.888 218.481 178.356 1.00 76.25 237 ARG D CA 1
ATOM 7248 C C . ARG D 1 237 ? 139.448 217.841 179.619 1.00 76.25 237 ARG D C 1
ATOM 7249 O O . ARG D 1 237 ? 140.660 217.903 179.862 1.00 76.25 237 ARG D O 1
ATOM 7257 N N . ASN D 1 238 ? 138.586 217.222 180.429 1.00 70.95 238 ASN D N 1
ATOM 7258 C CA . ASN D 1 238 ? 139.057 216.511 181.612 1.00 70.95 238 ASN D CA 1
ATOM 7259 C C . ASN D 1 238 ? 139.992 215.370 181.240 1.00 70.95 238 ASN D C 1
ATOM 7260 O O . ASN D 1 238 ? 141.008 215.159 181.911 1.00 70.95 238 ASN D O 1
ATOM 7265 N N . LEU D 1 239 ? 139.666 214.626 180.181 1.00 75.83 239 LEU D N 1
ATOM 7266 C CA . LEU D 1 239 ? 140.543 213.550 179.734 1.00 75.83 239 LEU D CA 1
ATOM 7267 C C . LEU D 1 239 ? 141.873 214.085 179.219 1.00 75.83 239 LEU D C 1
ATOM 7268 O O . LEU D 1 239 ? 142.920 213.474 179.462 1.00 75.83 239 LEU D O 1
ATOM 7273 N N . MET D 1 240 ? 141.856 215.215 178.510 1.00 79.53 240 MET D N 1
ATOM 7274 C CA . MET D 1 240 ? 143.099 215.790 178.006 1.00 79.53 240 MET D CA 1
ATOM 7275 C C . MET D 1 240 ? 143.980 216.324 179.127 1.00 79.53 240 MET D C 1
ATOM 7276 O O . MET D 1 240 ? 145.210 216.242 179.030 1.00 79.53 240 MET D O 1
ATOM 7281 N N . LEU D 1 241 ? 143.382 216.882 180.182 1.00 70.30 241 LEU D N 1
ATOM 7282 C CA . LEU D 1 241 ? 144.177 217.320 181.327 1.00 70.30 241 LEU D CA 1
ATOM 7283 C C . LEU D 1 241 ? 144.878 216.145 181.996 1.00 70.30 241 LEU D C 1
ATOM 7284 O O . LEU D 1 241 ? 146.040 216.257 182.403 1.00 70.30 241 LEU D O 1
ATOM 7289 N N . ARG D 1 242 ? 144.188 215.011 182.120 1.00 68.75 242 ARG D N 1
ATOM 7290 C CA . ARG D 1 242 ? 144.759 213.853 182.797 1.00 68.75 242 ARG D CA 1
ATOM 7291 C C . ARG D 1 242 ? 145.855 213.177 181.986 1.00 68.75 242 ARG D C 1
ATOM 7292 O O . ARG D 1 242 ? 146.684 212.466 182.563 1.00 68.75 242 ARG D O 1
ATOM 7300 N N . LYS D 1 243 ? 145.882 213.379 180.672 1.00 84.17 243 LYS D N 1
ATOM 7301 C CA . LYS D 1 243 ? 146.780 212.671 179.765 1.00 84.17 243 LYS D CA 1
ATOM 7302 C C . LYS D 1 243 ? 147.532 213.661 178.888 1.00 84.17 243 LYS D C 1
ATOM 7303 O O . LYS D 1 243 ? 147.552 213.558 177.660 1.00 84.17 243 LYS D O 1
ATOM 7309 N N . ARG D 1 244 ? 148.147 214.657 179.531 1.00 95.64 244 ARG D N 1
ATOM 7310 C CA . ARG D 1 244 ? 148.772 215.759 178.803 1.00 95.64 244 ARG D CA 1
ATOM 7311 C C . ARG D 1 244 ? 149.834 215.258 177.828 1.00 95.64 244 ARG D C 1
ATOM 7312 O O . ARG D 1 244 ? 149.884 215.702 176.675 1.00 95.64 244 ARG D O 1
ATOM 7320 N N . PHE D 1 245 ? 150.693 214.338 178.272 1.00 100.53 245 PHE D N 1
ATOM 7321 C CA . PHE D 1 245 ? 151.728 213.813 177.387 1.00 100.53 245 PHE D CA 1
ATOM 7322 C C . PHE D 1 245 ? 151.135 213.027 176.224 1.00 100.53 245 PHE D C 1
ATOM 7323 O O . PHE D 1 245 ? 151.564 213.199 175.078 1.00 100.53 245 PHE D O 1
ATOM 7331 N N . LEU D 1 246 ? 150.156 212.164 176.498 1.00 100.90 246 LEU D N 1
ATOM 7332 C CA . LEU D 1 246 ? 149.481 211.410 175.450 1.00 100.90 246 LEU D CA 1
ATOM 7333 C C . LEU D 1 246 ? 148.648 212.300 174.535 1.00 100.90 246 LEU D C 1
ATOM 7334 O O . LEU D 1 246 ? 148.553 212.021 173.331 1.00 100.90 246 LEU D O 1
ATOM 7339 N N . SER D 1 247 ? 148.048 213.361 175.079 1.00 102.79 247 SER D N 1
ATOM 7340 C CA . SER D 1 247 ? 147.282 214.298 174.270 1.00 102.79 247 SER D CA 1
ATOM 7341 C C . SER D 1 247 ? 148.134 215.014 173.232 1.00 102.79 247 SER D C 1
ATOM 7342 O O . SER D 1 247 ? 147.674 215.189 172.101 1.00 102.79 247 SER D O 1
ATOM 7345 N N . TYR D 1 248 ? 149.356 215.431 173.580 1.00 107.32 248 TYR D N 1
ATOM 7346 C CA . TYR D 1 248 ? 150.221 216.041 172.573 1.00 107.32 248 TYR D CA 1
ATOM 7347 C C . TYR D 1 248 ? 150.549 215.066 171.452 1.00 107.32 248 TYR D C 1
ATOM 7348 O O . TYR D 1 248 ? 150.542 215.447 170.276 1.00 107.32 248 TYR D O 1
ATOM 7357 N N . ILE D 1 249 ? 150.849 213.811 171.789 1.00 110.52 249 ILE D N 1
ATOM 7358 C CA . ILE D 1 249 ? 151.182 212.830 170.760 1.00 110.52 249 ILE D CA 1
ATOM 7359 C C . ILE D 1 249 ? 149.993 212.609 169.832 1.00 110.52 249 ILE D C 1
ATOM 7360 O O . ILE D 1 249 ? 150.131 212.630 168.602 1.00 110.52 249 ILE D O 1
ATOM 7365 N N . ILE D 1 250 ? 148.801 212.425 170.407 1.00 113.07 250 ILE D N 1
ATOM 7366 C CA . ILE D 1 250 ? 147.620 212.213 169.574 1.00 113.07 250 ILE D CA 1
ATOM 7367 C C . ILE D 1 250 ? 147.321 213.443 168.725 1.00 113.07 250 ILE D C 1
ATOM 7368 O O . ILE D 1 250 ? 146.971 213.319 167.546 1.00 113.07 250 ILE D O 1
ATOM 7373 N N . GLY D 1 251 ? 147.458 214.644 169.291 1.00 117.29 251 GLY D N 1
ATOM 7374 C CA . GLY D 1 251 ? 147.176 215.846 168.526 1.00 117.29 251 GLY D CA 1
ATOM 7375 C C . GLY D 1 251 ? 148.146 216.062 167.380 1.00 117.29 251 GLY D C 1
ATOM 7376 O O . GLY D 1 251 ? 147.736 216.407 166.268 1.00 117.29 251 GLY D O 1
ATOM 7377 N N . ILE D 1 252 ? 149.444 215.863 167.628 1.00 118.77 252 ILE D N 1
ATOM 7378 C CA . ILE D 1 252 ? 150.430 216.036 166.563 1.00 118.77 252 ILE D CA 1
ATOM 7379 C C . ILE D 1 252 ? 150.399 214.904 165.551 1.00 118.77 252 ILE D C 1
ATOM 7380 O O . ILE D 1 252 ? 150.908 215.074 164.436 1.00 118.77 252 ILE D O 1
ATOM 7385 N N . SER D 1 253 ? 149.817 213.755 165.898 1.00 122.08 253 SER D N 1
ATOM 7386 C CA . SER D 1 253 ? 149.611 212.702 164.915 1.00 122.08 253 SER D CA 1
ATOM 7387 C C . SER D 1 253 ? 148.307 212.857 164.144 1.00 122.08 253 SER D C 1
ATOM 7388 O O . SER D 1 253 ? 148.198 212.331 163.031 1.00 122.08 253 SER D O 1
ATOM 7391 N N . ILE D 1 254 ? 147.322 213.563 164.701 1.00 126.50 254 ILE D N 1
ATOM 7392 C CA . ILE D 1 254 ? 146.048 213.747 164.016 1.00 126.50 254 ILE D CA 1
ATOM 7393 C C . ILE D 1 254 ? 146.026 214.996 163.140 1.00 126.50 254 ILE D C 1
ATOM 7394 O O . ILE D 1 254 ? 145.150 215.115 162.271 1.00 126.50 254 ILE D O 1
ATOM 7399 N N . PHE D 1 255 ? 146.958 215.926 163.337 1.00 130.80 255 PHE D N 1
ATOM 7400 C CA . PHE D 1 255 ? 147.080 217.083 162.461 1.00 130.80 255 PHE D CA 1
ATOM 7401 C C . PHE D 1 255 ? 147.868 216.777 161.196 1.00 130.80 255 PHE D C 1
ATOM 7402 O O . PHE D 1 255 ? 147.949 217.632 160.307 1.00 130.80 255 PHE D O 1
ATOM 7410 N N . HIS D 1 256 ? 148.444 215.577 161.090 1.00 135.88 256 HIS D N 1
ATOM 7411 C CA . HIS D 1 256 ? 149.131 215.202 159.861 1.00 135.88 256 HIS D CA 1
ATOM 7412 C C . HIS D 1 256 ? 148.166 215.101 158.687 1.00 135.88 256 HIS D C 1
ATOM 7413 O O . HIS D 1 256 ? 148.560 215.357 157.546 1.00 135.88 256 HIS D O 1
ATOM 7420 N N . CYS D 1 257 ? 146.903 214.747 158.939 1.00 139.31 257 CYS D N 1
ATOM 7421 C CA . CYS D 1 257 ? 145.929 214.740 157.852 1.00 139.31 257 CYS D CA 1
ATOM 7422 C C . CYS D 1 257 ? 145.623 216.153 157.366 1.00 139.31 257 CYS D C 1
ATOM 7423 O O . CYS D 1 257 ? 145.472 216.369 156.159 1.00 139.31 257 CYS D O 1
ATOM 7426 N N . ILE D 1 258 ? 145.535 217.124 158.280 1.00 140.19 258 ILE D N 1
ATOM 7427 C CA . ILE D 1 258 ? 145.389 218.516 157.860 1.00 140.19 258 ILE D CA 1
ATOM 7428 C C . ILE D 1 258 ? 146.631 218.975 157.107 1.00 140.19 258 ILE D C 1
ATOM 7429 O O . ILE D 1 258 ? 146.536 219.743 156.142 1.00 140.19 258 ILE D O 1
ATOM 7434 N N . ILE D 1 259 ? 147.812 218.521 157.531 1.00 141.69 259 ILE D N 1
ATOM 7435 C CA . ILE D 1 259 ? 149.039 218.865 156.817 1.00 141.69 259 ILE D CA 1
ATOM 7436 C C . ILE D 1 259 ? 149.011 218.308 155.398 1.00 141.69 259 ILE D C 1
ATOM 7437 O O . ILE D 1 259 ? 149.385 218.992 154.438 1.00 141.69 259 ILE D O 1
ATOM 7442 N N . CYS D 1 260 ? 148.569 217.062 155.241 1.00 146.06 260 CYS D N 1
ATOM 7443 C CA . CYS D 1 260 ? 148.576 216.383 153.952 1.00 146.06 260 CYS D CA 1
ATOM 7444 C C . CYS D 1 260 ? 147.447 216.819 153.026 1.00 146.06 260 CYS D C 1
ATOM 7445 O O . CYS D 1 260 ? 147.596 216.693 151.805 1.00 146.06 260 CYS D O 1
ATOM 7448 N N . VAL D 1 261 ? 146.328 217.317 153.557 1.00 147.53 261 VAL D N 1
ATOM 7449 C CA . VAL D 1 261 ? 145.209 217.688 152.697 1.00 147.53 261 VAL D CA 1
ATOM 7450 C C . VAL D 1 261 ? 145.528 218.887 151.808 1.00 147.53 261 VAL D C 1
ATOM 7451 O O . VAL D 1 261 ? 144.991 218.979 150.694 1.00 147.53 261 VAL D O 1
ATOM 7455 N N . LEU D 1 262 ? 146.392 219.802 152.255 1.00 149.48 262 LEU D N 1
ATOM 7456 C CA . LEU D 1 262 ? 146.810 220.902 151.395 1.00 149.48 262 LEU D CA 1
ATOM 7457 C C . LEU D 1 262 ? 147.767 220.447 150.301 1.00 149.48 262 LEU D C 1
ATOM 7458 O O . LEU D 1 262 ? 147.870 221.117 149.268 1.00 149.48 262 LEU D O 1
ATOM 7463 N N . PHE D 1 263 ? 148.469 219.328 150.506 1.00 149.45 263 PHE D N 1
ATOM 7464 C CA . PHE D 1 263 ? 149.261 218.743 149.430 1.00 149.45 263 PHE D CA 1
ATOM 7465 C C . PHE D 1 263 ? 148.377 218.236 148.299 1.00 149.45 263 PHE D C 1
ATOM 7466 O O . PHE D 1 263 ? 148.736 218.370 147.124 1.00 149.45 263 PHE D O 1
ATOM 7474 N N . PHE D 1 264 ? 147.224 217.652 148.631 1.00 151.40 264 PHE D N 1
ATOM 7475 C CA . PHE D 1 264 ? 146.325 217.114 147.619 1.00 151.40 264 PHE D CA 1
ATOM 7476 C C . PHE D 1 264 ? 145.586 218.199 146.848 1.00 151.40 264 PHE D C 1
ATOM 7477 O O . PHE D 1 264 ? 145.063 217.920 145.763 1.00 151.40 264 PHE D O 1
ATOM 7485 N N . ILE D 1 265 ? 145.530 219.418 147.374 1.00 150.81 265 ILE D N 1
ATOM 7486 C CA . ILE D 1 265 ? 144.841 220.510 146.697 1.00 150.81 265 ILE D CA 1
ATOM 7487 C C . ILE D 1 265 ? 145.846 221.552 146.223 1.00 150.81 265 ILE D C 1
ATOM 7488 O O . ILE D 1 265 ? 147.037 221.459 146.520 1.00 150.81 265 ILE D O 1
ATOM 7493 N N . ILE E 1 24 ? 187.621 215.690 152.865 1.00 142.75 24 ILE E N 1
ATOM 7494 C CA . ILE E 1 24 ? 187.276 216.200 154.185 1.00 142.75 24 ILE E CA 1
ATOM 7495 C C . ILE E 1 24 ? 187.727 217.650 154.319 1.00 142.75 24 ILE E C 1
ATOM 7496 O O . ILE E 1 24 ? 188.764 217.936 154.919 1.00 142.75 24 ILE E O 1
ATOM 7501 N N . GLN E 1 25 ? 186.945 218.563 153.750 1.00 142.10 25 GLN E N 1
ATOM 7502 C CA . GLN E 1 25 ? 187.230 219.989 153.826 1.00 142.10 25 GLN E CA 1
ATOM 7503 C C . GLN E 1 25 ? 186.513 220.674 154.982 1.00 142.10 25 GLN E C 1
ATOM 7504 O O . GLN E 1 25 ? 186.669 221.887 155.157 1.00 142.10 25 GLN E O 1
ATOM 7510 N N . LEU E 1 26 ? 185.736 219.931 155.770 1.00 140.04 26 LEU E N 1
ATOM 7511 C CA . LEU E 1 26 ? 185.018 220.498 156.904 1.00 140.04 26 LEU E CA 1
ATOM 7512 C C . LEU E 1 26 ? 185.898 220.669 158.136 1.00 140.04 26 LEU E C 1
ATOM 7513 O O . LEU E 1 26 ? 185.513 221.399 159.056 1.00 140.04 26 LEU E O 1
ATOM 7518 N N . LEU E 1 27 ? 187.069 220.031 158.170 1.00 138.27 27 LEU E N 1
ATOM 7519 C CA . LEU E 1 27 ? 187.931 220.090 159.344 1.00 138.27 27 LEU E CA 1
ATOM 7520 C C . LEU E 1 27 ? 188.623 221.438 159.500 1.00 138.27 27 LEU E C 1
ATOM 7521 O O . LEU E 1 27 ? 188.877 221.859 160.633 1.00 138.27 27 LEU E O 1
ATOM 7526 N N . ILE E 1 28 ? 188.931 222.123 158.398 1.00 136.91 28 ILE E N 1
ATOM 7527 C CA . ILE E 1 28 ? 189.642 223.394 158.482 1.00 136.91 28 ILE E CA 1
ATOM 7528 C C . ILE E 1 28 ? 188.704 224.582 158.667 1.00 136.91 28 ILE E C 1
ATOM 7529 O O . ILE E 1 28 ? 189.155 225.655 159.096 1.00 136.91 28 ILE E O 1
ATOM 7534 N N . ILE E 1 29 ? 187.413 224.424 158.373 1.00 136.36 29 ILE E N 1
ATOM 7535 C CA . ILE E 1 29 ? 186.475 225.532 158.511 1.00 136.36 29 ILE E CA 1
ATOM 7536 C C . ILE E 1 29 ? 185.703 225.499 159.826 1.00 136.36 29 ILE E C 1
ATOM 7537 O O . ILE E 1 29 ? 185.085 226.508 160.194 1.00 136.36 29 ILE E O 1
ATOM 7542 N N . LEU E 1 30 ? 185.717 224.376 160.543 1.00 133.40 30 LEU E N 1
ATOM 7543 C CA . LEU E 1 30 ? 185.031 224.301 161.828 1.00 133.40 30 LEU E CA 1
ATOM 7544 C C . LEU E 1 30 ? 185.713 225.122 162.926 1.00 133.40 30 LEU E C 1
ATOM 7545 O O . LEU E 1 30 ? 185.011 225.617 163.817 1.00 133.40 30 LEU E O 1
ATOM 7550 N N . PRO E 1 31 ? 187.048 225.284 162.944 1.00 131.74 31 PRO E N 1
ATOM 7551 C CA . PRO E 1 31 ? 187.630 226.228 163.914 1.00 131.74 31 PRO E CA 1
ATOM 7552 C C . PRO E 1 31 ? 187.140 227.652 163.738 1.00 131.74 31 PRO E C 1
ATOM 7553 O O . PRO E 1 31 ? 186.917 228.340 164.743 1.00 131.74 31 PRO E O 1
ATOM 7557 N N . LEU E 1 32 ? 186.945 228.109 162.500 1.00 130.09 32 LEU E N 1
ATOM 7558 C CA . LEU E 1 32 ? 186.420 229.445 162.253 1.00 130.09 32 LEU E CA 1
ATOM 7559 C C . LEU E 1 32 ? 184.971 229.595 162.690 1.00 130.09 32 LEU E C 1
ATOM 7560 O O . LEU E 1 32 ? 184.511 230.727 162.876 1.00 130.09 32 LEU E O 1
ATOM 7565 N N . SER E 1 33 ? 184.246 228.490 162.856 1.00 126.79 33 SER E N 1
ATOM 7566 C CA . SER E 1 33 ? 182.900 228.523 163.410 1.00 126.79 33 SER E CA 1
ATOM 7567 C C . SER E 1 33 ? 182.886 228.448 164.927 1.00 126.79 33 SER E C 1
ATOM 7568 O O . SER E 1 33 ? 182.136 229.193 165.567 1.00 126.79 33 SER E O 1
ATOM 7571 N N . ILE E 1 34 ? 183.704 227.575 165.521 1.00 123.46 34 ILE E N 1
ATOM 7572 C CA . ILE E 1 34 ? 183.768 227.507 166.979 1.00 123.46 34 ILE E CA 1
ATOM 7573 C C . ILE E 1 34 ? 184.345 228.773 167.588 1.00 123.46 34 ILE E C 1
ATOM 7574 O O . ILE E 1 34 ? 183.890 229.185 168.660 1.00 123.46 34 ILE E O 1
ATOM 7579 N N . LEU E 1 35 ? 185.310 229.424 166.930 1.00 119.71 35 LEU E N 1
ATOM 7580 C CA . LEU E 1 35 ? 185.849 230.670 167.465 1.00 119.71 35 LEU E CA 1
ATOM 7581 C C . LEU E 1 35 ? 184.798 231.774 167.487 1.00 119.71 35 LEU E C 1
ATOM 7582 O O . LEU E 1 35 ? 184.641 232.465 168.502 1.00 119.71 35 LEU E O 1
ATOM 7587 N N . ILE E 1 36 ? 184.068 231.956 166.384 1.00 117.58 36 ILE E N 1
ATOM 7588 C CA . ILE E 1 36 ? 183.030 232.979 166.362 1.00 117.58 36 ILE E CA 1
ATOM 7589 C C . ILE E 1 36 ? 181.876 232.636 167.296 1.00 117.58 36 ILE E C 1
ATOM 7590 O O . ILE E 1 36 ? 181.301 233.543 167.909 1.00 117.58 36 ILE E O 1
ATOM 7595 N N . TYR E 1 37 ? 181.524 231.354 167.441 1.00 112.00 37 TYR E N 1
ATOM 7596 C CA . TYR E 1 37 ? 180.483 231.002 168.399 1.00 112.00 37 TYR E CA 1
ATOM 7597 C C . TYR E 1 37 ? 180.933 231.252 169.834 1.00 112.00 37 TYR E C 1
ATOM 7598 O O . TYR E 1 37 ? 180.135 231.692 170.665 1.00 112.00 37 TYR E O 1
ATOM 7607 N N . HIS E 1 38 ? 182.201 230.970 170.145 1.00 106.17 38 HIS E N 1
ATOM 7608 C CA . HIS E 1 38 ? 182.737 231.290 171.463 1.00 106.17 38 HIS E CA 1
ATOM 7609 C C . HIS E 1 38 ? 182.718 232.790 171.722 1.00 106.17 38 HIS E C 1
ATOM 7610 O O . HIS E 1 38 ? 182.355 233.227 172.822 1.00 106.17 38 HIS E O 1
ATOM 7617 N N . ASP E 1 39 ? 183.099 233.590 170.724 1.00 104.33 39 ASP E N 1
ATOM 7618 C CA . ASP E 1 39 ? 183.024 235.039 170.869 1.00 104.33 39 ASP E CA 1
ATOM 7619 C C . ASP E 1 39 ? 181.593 235.513 171.085 1.00 104.33 39 ASP E C 1
ATOM 7620 O O . ASP E 1 39 ? 181.356 236.388 171.923 1.00 104.33 39 ASP E O 1
ATOM 7625 N N . PHE E 1 40 ? 180.634 234.944 170.350 1.00 100.74 40 PHE E N 1
ATOM 7626 C CA . PHE E 1 40 ? 179.229 235.280 170.557 1.00 100.74 40 PHE E CA 1
ATOM 7627 C C . PHE E 1 40 ? 178.757 234.895 171.954 1.00 100.74 40 PHE E C 1
ATOM 7628 O O . PHE E 1 40 ? 178.021 235.657 172.591 1.00 100.74 40 PHE E O 1
ATOM 7636 N N . TYR E 1 41 ? 179.163 233.720 172.438 1.00 94.46 41 TYR E N 1
ATOM 7637 C CA . TYR E 1 41 ? 178.767 233.276 173.770 1.00 94.46 41 TYR E CA 1
ATOM 7638 C C . TYR E 1 41 ? 179.314 234.204 174.846 1.00 94.46 41 TYR E C 1
ATOM 7639 O O . TYR E 1 41 ? 178.593 234.571 175.781 1.00 94.46 41 TYR E O 1
ATOM 7648 N N . LEU E 1 42 ? 180.584 234.596 174.733 1.00 93.29 42 LEU E N 1
ATOM 7649 C CA . LEU E 1 42 ? 181.158 235.530 175.696 1.00 93.29 42 LEU E CA 1
ATOM 7650 C C . LEU E 1 42 ? 180.580 236.935 175.582 1.00 93.29 42 LEU E C 1
ATOM 7651 O O . LEU E 1 42 ? 180.485 237.630 176.598 1.00 93.29 42 LEU E O 1
ATOM 7656 N N . ARG E 1 43 ? 180.200 237.373 174.381 1.00 95.31 43 ARG E N 1
ATOM 7657 C CA . ARG E 1 43 ? 179.531 238.662 174.252 1.00 95.31 43 ARG E CA 1
ATOM 7658 C C . ARG E 1 43 ? 178.150 238.640 174.893 1.00 95.31 43 ARG E C 1
ATOM 7659 O O . ARG E 1 43 ? 177.759 239.600 175.566 1.00 95.31 43 ARG E O 1
ATOM 7667 N N . LEU E 1 44 ? 177.399 237.555 174.694 1.00 86.09 44 LEU E N 1
ATOM 7668 C CA . LEU E 1 44 ? 176.033 237.499 175.198 1.00 86.09 44 LEU E CA 1
ATOM 7669 C C . LEU E 1 44 ? 175.993 237.070 176.661 1.00 86.09 44 LEU E C 1
ATOM 7670 O O . LEU E 1 44 ? 175.186 237.589 177.439 1.00 86.09 44 LEU E O 1
ATOM 7675 N N . LEU E 1 45 ? 176.848 236.131 177.049 1.00 80.40 45 LEU E N 1
ATOM 7676 C CA . LEU E 1 45 ? 176.971 235.699 178.441 1.00 80.40 45 LEU E CA 1
ATOM 7677 C C . LEU E 1 45 ? 178.382 235.995 178.926 1.00 80.40 45 LEU E C 1
ATOM 7678 O O . LEU E 1 45 ? 179.317 235.236 178.596 1.00 80.40 45 LEU E O 1
ATOM 7683 N N . PRO E 1 46 ? 178.588 237.060 179.695 1.00 72.87 46 PRO E N 1
ATOM 7684 C CA . PRO E 1 46 ? 179.935 237.378 180.181 1.00 72.87 46 PRO E CA 1
ATOM 7685 C C . PRO E 1 46 ? 180.451 236.304 181.127 1.00 72.87 46 PRO E C 1
ATOM 7686 O O . PRO E 1 46 ? 179.695 235.548 181.741 1.00 72.87 46 PRO E O 1
ATOM 7690 N N . ALA E 1 47 ? 181.780 236.244 181.233 1.00 68.48 47 ALA E N 1
ATOM 7691 C CA . ALA E 1 47 ? 182.425 235.217 182.044 1.00 68.48 47 ALA E CA 1
ATOM 7692 C C . ALA E 1 47 ? 182.134 235.370 183.531 1.00 68.48 47 ALA E C 1
ATOM 7693 O O . ALA E 1 47 ? 182.269 234.394 184.277 1.00 68.48 47 ALA E O 1
ATOM 7695 N N . ASP E 1 48 ? 181.738 236.561 183.980 1.00 64.97 48 ASP E N 1
ATOM 7696 C CA . ASP E 1 48 ? 181.446 236.805 185.384 1.00 64.97 48 ASP E CA 1
ATOM 7697 C C . ASP E 1 48 ? 179.972 236.609 185.720 1.00 64.97 48 ASP E C 1
ATOM 7698 O O . ASP E 1 48 ? 179.552 236.928 186.838 1.00 64.97 48 ASP E O 1
ATOM 7703 N N . SER E 1 49 ? 179.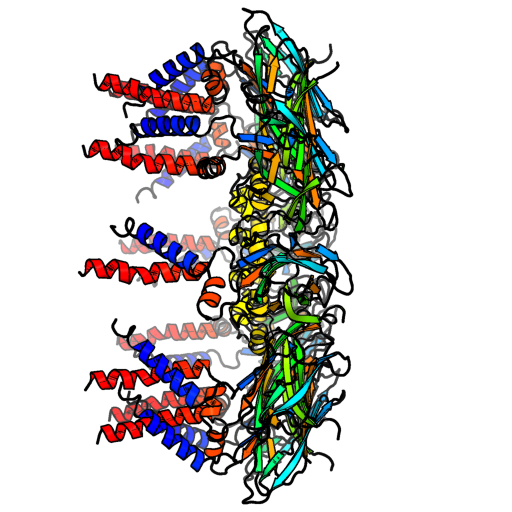180 236.096 184.781 1.00 59.78 49 SER E N 1
ATOM 7704 C CA . SER E 1 49 ? 177.760 235.874 185.008 1.00 59.78 49 SER E CA 1
ATOM 7705 C C . SER E 1 49 ? 177.471 234.608 185.803 1.00 59.78 49 SER E C 1
ATOM 7706 O O . SER E 1 49 ? 176.334 234.425 186.252 1.00 59.78 49 SER E O 1
ATOM 7709 N N . SER E 1 50 ? 178.458 233.735 185.988 1.00 49.72 50 SER E N 1
ATOM 7710 C CA . SER E 1 50 ? 178.270 232.515 186.757 1.00 49.72 50 SER E CA 1
ATOM 7711 C C . SER E 1 50 ? 179.506 232.269 187.607 1.00 49.72 50 SER E C 1
ATOM 7712 O O . SER E 1 50 ? 180.633 232.444 187.139 1.00 49.72 50 SER E O 1
ATOM 7715 N N . ASN E 1 51 ? 179.285 231.863 188.855 1.00 36.34 51 ASN E N 1
ATOM 7716 C CA . ASN E 1 51 ? 180.368 231.577 189.788 1.00 36.34 51 ASN E CA 1
ATOM 7717 C C . ASN E 1 51 ? 180.070 230.264 190.492 1.00 36.34 51 ASN E C 1
ATOM 7718 O O . ASN E 1 51 ? 178.998 230.107 191.082 1.00 36.34 51 ASN E O 1
ATOM 7723 N N . VAL E 1 52 ? 181.013 229.331 190.436 1.00 30.81 52 VAL E N 1
ATOM 7724 C CA . VAL E 1 52 ? 180.891 228.062 191.142 1.00 30.81 52 VAL E CA 1
ATOM 7725 C C . VAL E 1 52 ? 181.635 228.181 192.465 1.00 30.81 52 VAL E C 1
ATOM 7726 O O . VAL E 1 52 ? 182.845 228.429 192.486 1.00 30.81 52 VAL E O 1
ATOM 7730 N N . VAL E 1 53 ? 180.915 228.008 193.566 1.00 27.27 53 VAL E N 1
ATOM 7731 C CA . VAL E 1 53 ? 181.473 228.114 194.908 1.00 27.27 53 VAL E CA 1
ATOM 7732 C C . VAL E 1 53 ? 181.431 226.725 195.539 1.00 27.27 53 VAL E C 1
ATOM 7733 O O . VAL E 1 53 ? 180.360 226.275 195.972 1.00 27.27 53 VAL E O 1
ATOM 7737 N N . PRO E 1 54 ? 182.551 226.010 195.610 1.00 23.26 54 PRO E N 1
ATOM 7738 C CA . PRO E 1 54 ? 182.539 224.686 196.236 1.00 23.26 54 PRO E CA 1
ATOM 7739 C C . PRO E 1 54 ? 182.264 224.775 197.728 1.00 23.26 54 PRO E C 1
ATOM 7740 O O . PRO E 1 54 ? 182.571 225.772 198.384 1.00 23.26 54 PRO E O 1
ATOM 7744 N N . LEU E 1 55 ? 181.672 223.706 198.263 1.00 22.40 55 LEU E N 1
ATOM 7745 C CA . LEU E 1 55 ? 181.373 223.649 199.688 1.00 22.40 55 LEU E CA 1
ATOM 7746 C C . LEU E 1 55 ? 182.627 223.607 200.549 1.00 22.40 55 LEU E C 1
ATOM 7747 O O . LEU E 1 55 ? 182.533 223.831 201.760 1.00 22.40 55 LEU E O 1
ATOM 7752 N N . ASN E 1 56 ? 183.789 223.318 199.958 1.00 25.99 56 ASN E N 1
ATOM 7753 C CA . ASN E 1 56 ? 185.043 223.398 200.698 1.00 25.99 56 ASN E CA 1
ATOM 7754 C C . ASN E 1 56 ? 185.323 224.823 201.153 1.00 25.99 56 ASN E C 1
ATOM 7755 O O . ASN E 1 56 ? 185.943 225.040 202.200 1.00 25.99 56 ASN E O 1
ATOM 7760 N N . THR E 1 57 ? 184.876 225.807 200.378 1.00 24.12 57 THR E N 1
ATOM 7761 C CA . THR E 1 57 ? 185.113 227.211 200.675 1.00 24.12 57 THR E CA 1
ATOM 7762 C C . THR E 1 57 ? 184.082 227.796 201.631 1.00 24.12 57 THR E C 1
ATOM 7763 O O . THR E 1 57 ? 184.170 228.981 201.966 1.00 24.12 57 THR E O 1
ATOM 7767 N N . PHE E 1 58 ? 183.106 227.004 202.065 1.00 24.71 58 PHE E N 1
ATOM 7768 C CA . PHE E 1 58 ? 182.172 227.435 203.089 1.00 24.71 58 PHE E CA 1
ATOM 7769 C C . PHE E 1 58 ? 182.775 227.193 204.470 1.00 24.71 58 PHE E C 1
ATOM 7770 O O . PHE E 1 58 ? 183.871 226.648 204.614 1.00 24.71 58 PHE E O 1
ATOM 7778 N N . ASN E 1 59 ? 182.047 227.602 205.502 1.00 26.71 59 ASN E N 1
ATOM 7779 C CA . ASN E 1 59 ? 182.385 227.269 206.877 1.00 26.71 59 ASN E CA 1
ATOM 7780 C C . ASN E 1 59 ? 181.536 226.086 207.317 1.00 26.71 59 ASN E C 1
ATOM 7781 O O . ASN E 1 59 ? 180.328 226.052 207.068 1.00 26.71 59 ASN E O 1
ATOM 7786 N N . ILE E 1 60 ? 182.170 225.115 207.965 1.00 30.64 60 ILE E N 1
ATOM 7787 C CA . ILE E 1 60 ? 181.532 223.849 208.303 1.00 30.64 60 ILE E CA 1
ATOM 7788 C C . ILE E 1 60 ? 181.250 223.828 209.797 1.00 30.64 60 ILE E C 1
ATOM 7789 O O . ILE E 1 60 ? 182.160 224.025 210.609 1.00 30.64 60 ILE E O 1
ATOM 7794 N N . LEU E 1 61 ? 179.990 223.590 210.153 1.00 32.67 61 LEU E N 1
ATOM 7795 C CA . LEU E 1 61 ? 179.578 223.415 211.540 1.00 32.67 61 LEU E CA 1
ATOM 7796 C C . LEU E 1 61 ? 178.822 222.101 211.645 1.00 32.67 61 LEU E C 1
ATOM 7797 O O . LEU E 1 61 ? 177.774 221.935 211.012 1.00 32.67 61 LEU E O 1
ATOM 7802 N N . ASN E 1 62 ? 179.348 221.174 212.437 1.00 36.21 62 ASN E N 1
ATOM 7803 C CA . ASN E 1 62 ? 178.779 219.840 212.568 1.00 36.21 62 ASN E CA 1
ATOM 7804 C C . ASN E 1 62 ? 177.994 219.738 213.868 1.00 36.21 62 ASN E C 1
ATOM 7805 O O . ASN E 1 62 ? 178.514 220.057 214.941 1.00 36.21 62 ASN E O 1
ATOM 7810 N N . GLY E 1 63 ? 176.744 219.298 213.765 1.00 40.59 63 GLY E N 1
ATOM 7811 C CA . GLY E 1 63 ? 175.913 219.086 214.932 1.00 40.59 63 GLY E CA 1
ATOM 7812 C C . GLY E 1 63 ? 175.263 217.719 214.928 1.00 40.59 63 GLY E C 1
ATOM 7813 O O . GLY E 1 63 ? 175.592 216.875 214.090 1.00 40.59 63 GLY E O 1
ATOM 7814 N N . VAL E 1 64 ? 174.341 217.485 215.858 1.00 42.85 64 VAL E N 1
ATOM 7815 C CA . VAL E 1 64 ? 173.631 216.213 215.919 1.00 42.85 64 VAL E CA 1
ATOM 7816 C C . VAL E 1 64 ? 172.137 216.435 215.722 1.00 42.85 64 VAL E C 1
ATOM 7817 O O . VAL E 1 64 ? 171.430 215.547 215.230 1.00 42.85 64 VAL E O 1
ATOM 7821 N N . GLN E 1 65 ? 171.646 217.620 216.080 1.00 40.70 65 GLN E N 1
ATOM 7822 C CA . GLN E 1 65 ? 170.240 217.958 215.911 1.00 40.70 65 GLN E CA 1
ATOM 7823 C C . GLN E 1 65 ? 169.962 218.694 214.608 1.00 40.70 65 GLN E C 1
ATOM 7824 O O . GLN E 1 65 ? 168.797 218.955 214.296 1.00 40.70 65 GLN E O 1
ATOM 7830 N N . PHE E 1 66 ? 170.999 219.036 213.842 1.00 35.46 66 PHE E N 1
ATOM 7831 C CA . PHE E 1 66 ? 170.822 219.658 212.540 1.00 35.46 66 PHE E CA 1
ATOM 7832 C C . PHE E 1 66 ? 171.742 219.086 211.470 1.00 35.46 66 PHE E C 1
ATOM 7833 O O . PHE E 1 66 ? 171.694 219.551 210.326 1.00 35.46 66 PHE E O 1
ATOM 7841 N N . GLY E 1 67 ? 172.568 218.102 211.800 1.00 33.78 67 GLY E N 1
ATOM 7842 C CA . GLY E 1 67 ? 173.464 217.529 210.808 1.00 33.78 67 GLY E CA 1
ATOM 7843 C C . GLY E 1 67 ? 174.689 218.392 210.631 1.00 33.78 67 GLY E C 1
ATOM 7844 O O . GLY E 1 67 ? 175.330 218.788 211.607 1.00 33.78 67 GLY E O 1
ATOM 7845 N N . THR E 1 68 ? 175.024 218.688 209.381 1.00 29.20 68 THR E N 1
ATOM 7846 C CA . THR E 1 68 ? 176.146 219.551 209.052 1.00 29.20 68 THR E CA 1
ATOM 7847 C C . THR E 1 68 ? 175.637 220.852 208.444 1.00 29.20 68 THR E C 1
ATOM 7848 O O . THR E 1 68 ? 174.631 220.875 207.730 1.00 29.20 68 THR E O 1
ATOM 7852 N N . LYS E 1 69 ? 176.331 221.942 208.756 1.00 27.38 69 LYS E N 1
ATOM 7853 C CA . LYS E 1 69 ? 175.935 223.277 208.335 1.00 27.38 69 LYS E CA 1
ATOM 7854 C C . LYS E 1 69 ? 177.010 223.863 207.433 1.00 27.38 69 LYS E C 1
ATOM 7855 O O . LYS E 1 69 ? 178.193 223.859 207.787 1.00 27.38 69 LYS E O 1
ATOM 7861 N N . PHE E 1 70 ? 176.595 224.360 206.275 1.00 25.52 70 PHE E N 1
ATOM 7862 C CA . PHE E 1 70 ? 177.480 224.973 205.289 1.00 25.52 70 PHE E CA 1
ATOM 7863 C C . PHE E 1 70 ? 177.074 226.438 205.170 1.00 25.52 70 PHE E C 1
ATOM 7864 O O . PHE E 1 70 ? 176.238 226.799 204.341 1.00 25.52 70 PHE E O 1
ATOM 7872 N N . PHE E 1 71 ? 177.669 227.286 206.002 1.00 26.77 71 PHE E N 1
ATOM 7873 C CA . PHE E 1 71 ? 177.342 228.702 206.021 1.00 26.77 71 PHE E CA 1
ATOM 7874 C C . PHE E 1 71 ? 178.542 229.525 205.574 1.00 26.77 71 PHE E C 1
ATOM 7875 O O . PHE E 1 71 ? 179.687 229.219 205.914 1.00 26.77 71 PHE E O 1
ATOM 7883 N N . GLN E 1 72 ? 178.266 230.569 204.797 1.00 27.37 72 GLN E N 1
ATOM 7884 C CA . GLN E 1 72 ? 179.309 231.460 204.313 1.00 27.37 72 GLN E CA 1
ATOM 7885 C C . GLN E 1 72 ? 178.719 232.849 204.123 1.00 27.37 72 GLN E C 1
ATOM 7886 O O . GLN E 1 72 ? 177.615 232.991 203.595 1.00 27.37 72 GLN E O 1
ATOM 7892 N N . SER E 1 73 ? 179.462 233.863 204.553 1.00 32.31 73 SER E N 1
ATOM 7893 C CA . SER E 1 73 ? 179.012 235.238 204.419 1.00 32.31 73 SER E CA 1
ATOM 7894 C C . SER E 1 73 ? 179.133 235.708 202.972 1.00 32.31 73 SER E C 1
ATOM 7895 O O . SER E 1 73 ? 179.885 235.154 202.168 1.00 32.31 73 SER E O 1
ATOM 7898 N N . ILE E 1 74 ? 178.374 236.748 202.651 1.00 38.35 74 ILE E N 1
ATOM 7899 C CA . ILE E 1 74 ? 178.325 237.318 201.310 1.00 38.35 74 ILE E CA 1
ATOM 7900 C C . ILE E 1 74 ? 179.048 238.655 201.314 1.00 38.35 74 ILE E C 1
ATOM 7901 O O . ILE E 1 74 ? 178.829 239.489 202.201 1.00 38.35 74 ILE E O 1
ATOM 7906 N N . LYS E 1 75 ? 179.914 238.862 200.327 1.00 45.85 75 LYS E N 1
ATOM 7907 C CA . LYS E 1 75 ? 180.514 240.165 200.081 1.00 45.85 75 LYS E CA 1
ATOM 7908 C C . LYS E 1 75 ? 179.879 240.766 198.836 1.00 45.85 75 LYS E C 1
ATOM 7909 O O . LYS E 1 75 ? 179.741 240.088 197.812 1.00 45.85 75 LYS E O 1
ATOM 7915 N N . SER E 1 76 ? 179.467 242.024 198.936 1.00 54.01 76 SER E N 1
ATOM 7916 C CA . SER E 1 76 ? 178.825 242.728 197.836 1.00 54.01 76 SER E CA 1
ATOM 7917 C C . SER E 1 76 ? 179.746 243.833 197.342 1.00 54.01 76 SER E C 1
ATOM 7918 O O . SER E 1 76 ? 180.178 244.684 198.127 1.00 54.01 76 SER E O 1
ATOM 7921 N N . ILE E 1 77 ? 180.047 243.816 196.049 1.00 61.29 77 ILE E N 1
ATOM 7922 C CA . ILE E 1 77 ? 180.935 244.815 195.463 1.00 61.29 77 ILE E CA 1
ATOM 7923 C C . ILE E 1 77 ? 180.143 245.668 194.478 1.00 61.29 77 ILE E C 1
ATOM 7924 O O . ILE E 1 77 ? 179.210 245.168 193.833 1.00 61.29 77 ILE E O 1
ATOM 7929 N N . PRO E 1 78 ? 180.463 246.952 194.344 1.00 65.01 78 PRO E N 1
ATOM 7930 C CA . PRO E 1 78 ? 179.687 247.823 193.454 1.00 65.01 78 PRO E CA 1
ATOM 7931 C C . PRO E 1 78 ? 179.934 247.493 191.990 1.00 65.01 78 PRO E C 1
ATOM 7932 O O . PRO E 1 78 ? 180.705 246.599 191.636 1.00 65.01 78 PRO E O 1
ATOM 7936 N N . VAL E 1 79 ? 179.248 248.243 191.126 1.00 66.91 79 VAL E N 1
ATOM 7937 C CA . VAL E 1 79 ? 179.391 248.050 189.690 1.00 66.91 79 VAL E CA 1
ATOM 7938 C C . VAL E 1 79 ? 180.773 248.510 189.240 1.00 66.91 79 VAL E C 1
ATOM 7939 O O . VAL E 1 79 ? 181.402 249.378 189.860 1.00 66.91 79 VAL E O 1
ATOM 7943 N N . GLY E 1 80 ? 181.250 247.923 188.147 1.00 68.00 80 GLY E N 1
ATOM 7944 C CA . GLY E 1 80 ? 182.574 248.240 187.639 1.00 68.00 80 GLY E CA 1
ATOM 7945 C C . GLY E 1 80 ? 183.694 247.877 188.589 1.00 68.00 80 GLY E C 1
ATOM 7946 O O . GLY E 1 80 ? 184.648 248.651 188.740 1.00 68.00 80 GLY E O 1
ATOM 7947 N N . THR E 1 81 ? 183.602 246.714 189.236 1.00 66.94 81 THR E N 1
ATOM 7948 C CA . THR E 1 81 ? 184.592 246.296 190.214 1.00 66.94 81 THR E CA 1
ATOM 7949 C C . THR E 1 81 ? 185.246 244.972 189.823 1.00 66.94 81 THR E C 1
ATOM 7950 O O . THR E 1 81 ? 186.148 244.506 190.529 1.00 66.94 81 THR E O 1
ATOM 7954 N N . ASP E 1 82 ? 184.860 244.386 188.686 1.00 66.41 82 ASP E N 1
ATOM 7955 C CA . ASP E 1 82 ? 185.494 243.180 188.148 1.00 66.41 82 ASP E CA 1
ATOM 7956 C C . ASP E 1 82 ? 185.373 242.007 189.128 1.00 66.41 82 ASP E C 1
ATOM 7957 O O . ASP E 1 82 ? 186.344 241.565 189.745 1.00 66.41 82 ASP E O 1
ATOM 7962 N N . LEU E 1 83 ? 184.123 241.541 189.275 1.00 58.07 83 LEU E N 1
ATOM 7963 C CA . LEU E 1 83 ? 183.744 240.399 190.104 1.00 58.07 83 LEU E CA 1
ATOM 7964 C C . LEU E 1 83 ? 184.773 239.278 190.038 1.00 58.07 83 LEU E C 1
ATOM 7965 O O . LEU E 1 83 ? 184.973 238.676 188.976 1.00 58.07 83 LEU E O 1
ATOM 7970 N N . PRO E 1 84 ? 185.441 238.970 191.144 1.00 51.91 84 PRO E N 1
ATOM 7971 C CA . PRO E 1 84 ? 186.397 237.862 191.151 1.00 51.91 84 PRO E CA 1
ATOM 7972 C C . PRO E 1 84 ? 185.696 236.513 191.209 1.00 51.91 84 PRO E C 1
ATOM 7973 O O . PRO E 1 84 ? 184.544 236.390 191.629 1.00 51.91 84 PRO E O 1
ATOM 7977 N N . GLN E 1 85 ? 186.422 235.492 190.772 1.00 45.36 85 GLN E N 1
ATOM 7978 C CA . GLN E 1 85 ? 185.955 234.121 190.875 1.00 45.36 85 GLN E CA 1
ATOM 7979 C C . GLN E 1 85 ? 186.361 233.532 192.223 1.00 45.36 85 GLN E C 1
ATOM 7980 O O . GLN E 1 85 ? 187.212 234.067 192.936 1.00 45.36 85 GLN E O 1
ATOM 7986 N N . THR E 1 86 ? 185.735 232.414 192.573 1.00 35.53 86 THR E N 1
ATOM 7987 C CA . THR E 1 86 ? 186.042 231.714 193.813 1.00 35.53 86 THR E CA 1
ATOM 7988 C C . THR E 1 86 ? 187.182 230.737 193.559 1.00 35.53 86 THR E C 1
ATOM 7989 O O . THR E 1 86 ? 187.075 229.863 192.693 1.00 35.53 86 THR E O 1
ATOM 7993 N N . ILE E 1 87 ? 188.269 230.889 194.306 1.00 32.19 87 ILE E N 1
ATOM 7994 C CA . ILE E 1 87 ? 189.428 230.017 194.152 1.00 32.19 87 ILE E CA 1
ATOM 7995 C C . ILE E 1 87 ? 189.114 228.666 194.778 1.00 32.19 87 ILE E C 1
ATOM 7996 O O . ILE E 1 87 ? 188.703 228.586 195.941 1.00 32.19 87 ILE E O 1
ATOM 8001 N N . ASP E 1 88 ? 189.306 227.598 194.004 1.00 33.63 88 ASP E N 1
ATOM 8002 C CA . ASP E 1 88 ? 189.045 226.239 194.478 1.00 33.63 88 ASP E CA 1
ATOM 8003 C C . ASP E 1 88 ? 190.280 225.719 195.215 1.00 33.63 88 ASP E C 1
ATOM 8004 O O . ASP E 1 88 ? 190.989 224.814 194.770 1.00 33.63 88 ASP E O 1
ATOM 8009 N N . ASN E 1 89 ? 190.534 226.324 196.374 1.00 26.98 89 ASN E N 1
ATOM 8010 C CA . ASN E 1 89 ? 191.654 225.941 197.220 1.00 26.98 89 ASN E CA 1
ATOM 8011 C C . ASN E 1 89 ? 191.222 225.367 198.561 1.00 26.98 89 ASN E C 1
ATOM 8012 O O . ASN E 1 89 ? 192.084 225.056 199.389 1.00 26.98 89 ASN E O 1
ATOM 8017 N N . GLY E 1 90 ? 189.921 225.224 198.802 1.00 22.75 90 GLY E N 1
ATOM 8018 C CA . GLY E 1 90 ? 189.440 224.672 200.049 1.00 22.75 90 GLY E CA 1
ATOM 8019 C C . GLY E 1 90 ? 189.493 225.609 201.230 1.00 22.75 90 GLY E C 1
ATOM 8020 O O . GLY E 1 90 ? 189.261 225.168 202.360 1.00 22.75 90 GLY E O 1
ATOM 8021 N N . LEU E 1 91 ? 189.793 226.883 201.009 1.00 24.77 91 LEU E N 1
ATOM 8022 C CA . LEU E 1 91 ? 189.863 227.870 202.074 1.00 24.77 91 LEU E CA 1
ATOM 8023 C C . LEU E 1 91 ? 188.566 228.665 202.130 1.00 24.77 91 LEU E C 1
ATOM 8024 O O . LEU E 1 91 ? 187.896 228.867 201.115 1.00 24.77 91 LEU E O 1
ATOM 8029 N N . SER E 1 92 ? 188.215 229.113 203.333 1.00 26.30 92 SER E N 1
ATOM 8030 C CA . SER E 1 92 ? 186.982 229.864 203.529 1.00 26.30 92 SER E CA 1
ATOM 8031 C C . SER E 1 92 ? 187.084 231.220 202.843 1.00 26.30 92 SER E C 1
ATOM 8032 O O . SER E 1 92 ? 187.933 232.044 203.200 1.00 26.30 92 SER E O 1
ATOM 8035 N N . GLN E 1 93 ? 186.220 231.452 201.858 1.00 28.53 93 GLN E N 1
ATOM 8036 C CA . GLN E 1 93 ? 186.220 232.679 201.077 1.00 28.53 93 GLN E CA 1
ATOM 8037 C C . GLN E 1 93 ? 184.818 233.264 201.053 1.00 28.53 93 GLN E C 1
ATOM 8038 O O . GLN E 1 93 ? 183.833 232.526 200.969 1.00 28.53 93 GLN E O 1
ATOM 8044 N N . LEU E 1 94 ? 184.731 234.589 201.122 1.00 33.00 94 LEU E N 1
ATOM 8045 C CA . LEU E 1 94 ? 183.447 235.256 200.972 1.00 33.00 94 LEU E CA 1
ATOM 8046 C C . LEU E 1 94 ? 182.940 235.101 199.543 1.00 33.00 94 LEU E C 1
ATOM 8047 O O . LEU E 1 94 ? 183.715 235.086 198.585 1.00 33.00 94 LEU E O 1
ATOM 8052 N N . ILE E 1 95 ? 181.624 234.982 199.406 1.00 34.40 95 ILE E N 1
ATOM 8053 C CA . ILE E 1 95 ? 180.988 234.756 198.113 1.00 34.40 95 ILE E CA 1
ATOM 8054 C C . ILE E 1 95 ? 180.756 236.114 197.456 1.00 34.40 95 ILE E C 1
ATOM 8055 O O . ILE E 1 95 ? 180.001 236.930 198.005 1.00 34.40 95 ILE E O 1
ATOM 8060 N N . PRO E 1 96 ? 181.372 236.395 196.306 1.00 41.25 96 PRO E N 1
ATOM 8061 C CA . PRO E 1 96 ? 181.176 237.694 195.644 1.00 41.25 96 PRO E CA 1
ATOM 8062 C C . PRO E 1 96 ? 179.930 237.680 194.770 1.00 41.25 96 PRO E C 1
ATOM 8063 O O . PRO E 1 96 ? 179.763 236.803 193.919 1.00 41.25 96 PRO E O 1
ATOM 8067 N N . MET E 1 97 ? 179.053 238.659 194.980 1.00 48.55 97 MET E N 1
ATOM 8068 C CA . MET E 1 97 ? 177.880 238.856 194.142 1.00 48.55 97 MET E CA 1
ATOM 8069 C C . MET E 1 97 ? 177.714 240.338 193.846 1.00 48.55 97 M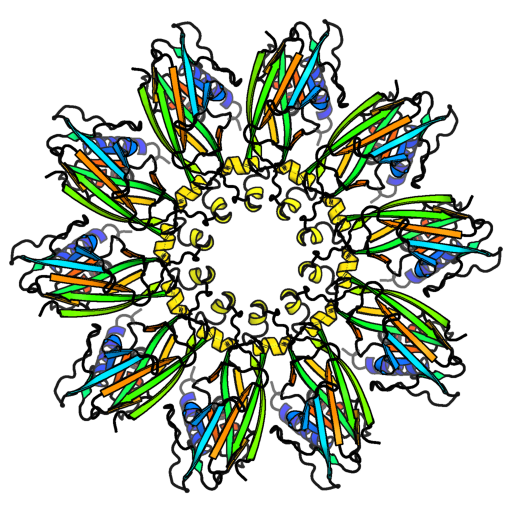ET E C 1
ATOM 8070 O O . MET E 1 97 ? 178.062 241.187 194.671 1.00 48.55 97 MET E O 1
ATOM 8075 N N . ARG E 1 98 ? 177.190 240.641 192.661 1.00 56.46 98 ARG E N 1
ATOM 8076 C CA . ARG E 1 98 ? 176.908 242.023 192.299 1.00 56.46 98 ARG E CA 1
ATOM 8077 C C . ARG E 1 98 ? 175.842 242.599 193.223 1.00 56.46 98 ARG E C 1
ATOM 8078 O O . ARG E 1 98 ? 174.929 241.898 193.666 1.00 56.46 98 ARG E O 1
ATOM 8086 N N . ASP E 1 99 ? 175.966 243.897 193.513 1.00 61.22 99 ASP E N 1
ATOM 8087 C CA . ASP E 1 99 ? 175.129 244.521 194.534 1.00 61.22 99 ASP E CA 1
ATOM 8088 C C . ASP E 1 99 ? 173.650 244.449 194.172 1.00 61.22 99 ASP E C 1
ATOM 8089 O O . ASP E 1 99 ? 172.866 243.767 194.842 1.00 61.22 99 ASP E O 1
ATOM 8094 N N . ASN E 1 100 ? 173.246 245.148 193.114 1.00 62.41 100 ASN E N 1
ATOM 8095 C CA . ASN E 1 100 ? 171.842 245.185 192.708 1.00 62.41 100 ASN E CA 1
ATOM 8096 C C . ASN E 1 100 ? 171.594 244.149 191.613 1.00 62.41 100 ASN E C 1
ATOM 8097 O O . ASN E 1 100 ? 171.344 244.464 190.450 1.00 62.41 100 ASN E O 1
ATOM 8102 N N . MET E 1 101 ? 171.670 242.883 192.017 1.00 58.45 101 MET E N 1
ATOM 8103 C CA . MET E 1 101 ? 171.469 241.777 191.093 1.00 58.45 101 MET E CA 1
ATOM 8104 C C . MET E 1 101 ? 170.871 240.602 191.851 1.00 58.45 101 MET E C 1
ATOM 8105 O O . MET E 1 101 ? 171.210 240.369 193.014 1.00 58.45 101 MET E O 1
ATOM 8110 N N . GLU E 1 102 ? 169.981 239.871 191.187 1.00 52.35 102 GLU E N 1
ATOM 8111 C CA . GLU E 1 102 ? 169.337 238.704 191.774 1.00 52.35 102 GLU E CA 1
ATOM 8112 C C . GLU E 1 102 ? 169.935 237.439 191.173 1.00 52.35 102 GLU E C 1
ATOM 8113 O O . GLU E 1 102 ? 170.021 237.305 189.949 1.00 52.35 102 GLU E O 1
ATOM 8119 N N . TYR E 1 103 ? 170.348 236.516 192.038 1.00 47.16 103 TYR E N 1
ATOM 8120 C CA . TYR E 1 103 ? 171.086 235.328 191.636 1.00 47.16 103 TYR E CA 1
ATOM 8121 C C . TYR E 1 103 ? 170.252 234.072 191.840 1.00 47.16 103 TYR E C 1
ATOM 8122 O O . TYR E 1 103 ? 169.507 233.959 192.817 1.00 47.16 103 TYR E O 1
ATOM 8131 N N . LYS E 1 104 ? 170.385 233.134 190.908 1.00 43.30 104 LYS E N 1
ATOM 8132 C CA . LYS E 1 104 ? 169.816 231.803 191.039 1.00 43.30 104 LYS E CA 1
ATOM 8133 C C . LYS E 1 104 ? 170.908 230.822 191.444 1.00 43.30 104 LYS E C 1
ATOM 8134 O O . LYS E 1 104 ? 172.039 230.889 190.958 1.00 43.30 104 LYS E O 1
ATOM 8140 N N . LEU E 1 105 ? 170.560 229.909 192.344 1.00 37.67 105 LEU E N 1
ATOM 8141 C CA . LEU E 1 105 ? 171.516 228.978 192.926 1.00 37.67 105 LEU E CA 1
ATOM 8142 C C . LEU E 1 105 ? 171.276 227.578 192.387 1.00 37.67 105 LEU E C 1
ATOM 8143 O O . LEU E 1 105 ? 170.147 227.077 192.424 1.00 37.67 105 LEU E O 1
ATOM 8148 N N . ASP E 1 106 ? 172.339 226.953 191.891 1.00 37.73 106 ASP E N 1
ATOM 8149 C CA . ASP E 1 106 ? 172.311 225.572 191.423 1.00 37.73 106 ASP E CA 1
ATOM 8150 C C . ASP E 1 106 ? 173.143 224.740 192.389 1.00 37.73 106 ASP E C 1
ATOM 8151 O O . ASP E 1 106 ? 174.374 224.833 192.394 1.00 37.73 106 ASP E O 1
ATOM 8156 N N . LEU E 1 107 ? 172.473 223.930 193.203 1.00 28.68 107 LEU E N 1
ATOM 8157 C CA . LEU E 1 107 ? 173.149 223.110 194.201 1.00 28.68 107 LEU E CA 1
ATOM 8158 C C . LEU E 1 107 ? 173.549 221.782 193.574 1.00 28.68 107 LEU E C 1
ATOM 8159 O O . LEU E 1 107 ? 172.693 220.943 193.278 1.00 28.68 107 LEU E O 1
ATOM 8164 N N . ASN E 1 108 ? 174.848 221.589 193.367 1.00 24.85 108 ASN E N 1
ATOM 8165 C CA . ASN E 1 108 ? 175.393 220.328 192.878 1.00 24.85 108 ASN E CA 1
ATOM 8166 C C . ASN E 1 108 ? 176.063 219.626 194.052 1.00 24.85 108 ASN E C 1
ATOM 8167 O O . ASN E 1 108 ? 177.121 220.056 194.519 1.00 24.85 108 ASN E O 1
ATOM 8172 N N . LEU E 1 109 ? 175.448 218.547 194.526 1.00 20.84 109 LEU E N 1
ATOM 8173 C CA . LEU E 1 109 ? 175.897 217.868 195.738 1.00 20.84 109 LEU E CA 1
ATOM 8174 C C . LEU E 1 109 ? 176.106 216.393 195.429 1.00 20.84 109 LEU E C 1
ATOM 8175 O O . LEU E 1 109 ? 175.152 215.686 195.091 1.00 20.84 109 LEU E O 1
ATOM 8180 N N . GLN E 1 110 ? 177.347 215.935 195.542 1.00 20.71 110 GLN E N 1
ATOM 8181 C CA . GLN E 1 110 ? 177.688 214.524 195.440 1.00 20.71 110 GLN E CA 1
ATOM 8182 C C . GLN E 1 110 ? 178.276 214.078 196.768 1.00 20.71 110 GLN E C 1
ATOM 8183 O O . GLN E 1 110 ? 179.161 214.746 197.311 1.00 20.71 110 GLN E O 1
ATOM 8189 N N . LEU E 1 111 ? 177.783 212.963 197.297 1.00 17.44 111 LEU E N 1
ATOM 8190 C CA . LEU E 1 111 ? 178.240 212.532 198.609 1.00 17.44 111 LEU E CA 1
ATOM 8191 C C . LEU E 1 111 ? 178.113 211.023 198.733 1.00 17.44 111 LEU E C 1
ATOM 8192 O O . LEU E 1 111 ? 177.334 210.387 198.020 1.00 17.44 111 LEU E O 1
ATOM 8197 N N . TYR E 1 112 ? 178.897 210.465 199.648 1.00 18.07 112 TYR E N 1
ATOM 8198 C CA . TYR E 1 112 ? 178.816 209.061 200.020 1.00 18.07 112 TYR E CA 1
ATOM 8199 C C . TYR E 1 112 ? 178.176 208.954 201.395 1.00 18.07 112 TYR E C 1
ATOM 8200 O O . TYR E 1 112 ? 178.567 209.669 202.322 1.00 18.07 112 TYR E O 1
ATOM 8209 N N . CYS E 1 113 ? 177.197 208.071 201.523 1.00 25.45 113 CYS E N 1
ATOM 8210 C CA . CYS E 1 113 ? 176.592 207.770 202.810 1.00 25.45 113 CYS E CA 1
ATOM 8211 C C . CYS E 1 113 ? 177.115 206.429 203.302 1.00 25.45 113 CYS E C 1
ATOM 8212 O O . CYS E 1 113 ? 177.074 205.432 202.577 1.00 25.45 113 CYS E O 1
ATOM 8215 N N . GLN E 1 114 ? 177.623 206.412 204.530 1.00 28.50 114 GLN E N 1
ATOM 8216 C CA . GLN E 1 114 ? 178.197 205.203 205.106 1.00 28.50 114 GLN E CA 1
ATOM 8217 C C . GLN E 1 114 ? 177.547 204.958 206.457 1.00 28.50 114 GLN E C 1
ATOM 8218 O O . GLN E 1 114 ? 177.607 205.816 207.340 1.00 28.50 114 GLN E O 1
ATOM 8224 N N . SER E 1 115 ? 176.932 203.790 206.613 1.00 34.53 115 SER E N 1
ATOM 8225 C CA . SER E 1 115 ? 176.188 203.482 207.827 1.00 34.53 115 SER E CA 1
ATOM 8226 C C . SER E 1 115 ? 177.145 203.111 208.952 1.00 34.53 115 SER E C 1
ATOM 8227 O O . SER E 1 115 ? 177.888 202.130 208.848 1.00 34.53 115 SER E O 1
ATOM 8230 N N . LYS E 1 116 ? 177.132 203.901 210.026 1.00 41.93 116 LYS E N 1
ATOM 8231 C CA . LYS E 1 116 ? 177.905 203.543 211.209 1.00 41.93 116 LYS E CA 1
ATOM 8232 C C . LYS E 1 116 ? 177.128 202.595 212.114 1.00 41.93 116 LYS E C 1
ATOM 8233 O O . LYS E 1 116 ? 177.709 201.671 212.694 1.00 41.93 116 LYS E O 1
ATOM 8239 N N . THR E 1 117 ? 175.818 202.803 212.243 1.00 52.64 117 THR E N 1
ATOM 8240 C CA . THR E 1 117 ? 174.965 201.964 213.072 1.00 52.64 117 THR E CA 1
ATOM 8241 C C . THR E 1 117 ? 173.654 201.682 212.350 1.00 52.64 117 THR E C 1
ATOM 8242 O O . THR E 1 117 ? 173.202 202.462 211.507 1.00 52.64 117 THR E O 1
ATOM 8246 N N . ASP E 1 118 ? 173.072 200.526 212.677 1.00 58.27 118 ASP E N 1
ATOM 8247 C CA . ASP E 1 118 ? 171.744 200.094 212.245 1.00 58.27 118 ASP E CA 1
ATOM 8248 C C . ASP E 1 118 ? 171.710 199.699 210.772 1.00 58.27 118 ASP E C 1
ATOM 8249 O O . ASP E 1 118 ? 170.709 199.148 210.303 1.00 58.27 118 ASP E O 1
ATOM 8254 N N . HIS E 1 119 ? 172.806 199.961 210.055 1.00 50.71 119 HIS E N 1
ATOM 8255 C CA . HIS E 1 119 ? 173.038 199.486 208.685 1.00 50.71 119 HIS E CA 1
ATOM 8256 C C . HIS E 1 119 ? 171.781 199.516 207.815 1.00 50.71 119 HIS E C 1
ATOM 8257 O O . HIS E 1 119 ? 171.516 198.593 207.042 1.00 50.71 119 HIS E O 1
ATOM 8264 N N . LEU E 1 120 ? 171.000 200.588 207.929 1.00 37.96 120 LEU E N 1
ATOM 8265 C CA . LEU E 1 120 ? 169.851 200.760 207.048 1.00 37.96 120 LEU E CA 1
ATOM 8266 C C . LEU E 1 120 ? 170.337 201.248 205.690 1.00 37.96 120 LEU E C 1
ATOM 8267 O O . LEU E 1 120 ? 170.911 202.335 205.581 1.00 37.96 120 LEU E O 1
ATOM 8272 N N . ASN E 1 121 ? 170.106 200.447 204.656 1.00 29.66 121 ASN E N 1
ATOM 8273 C CA . ASN E 1 121 ? 170.775 200.650 203.378 1.00 29.66 121 ASN E CA 1
ATOM 8274 C C . ASN E 1 121 ? 170.239 201.866 202.624 1.00 29.66 121 ASN E C 1
ATOM 8275 O O . ASN E 1 121 ? 170.913 202.365 201.717 1.00 29.66 121 ASN E O 1
ATOM 8280 N N . LEU E 1 122 ? 169.073 202.386 202.994 1.00 23.58 122 LEU E N 1
ATOM 8281 C CA . LEU E 1 122 ? 168.490 203.510 202.278 1.00 23.58 122 LEU E CA 1
ATOM 8282 C C . LEU E 1 122 ? 167.996 204.532 203.290 1.00 23.58 122 LEU E C 1
ATOM 8283 O O . LEU E 1 122 ? 167.325 204.178 204.262 1.00 23.58 122 LEU E O 1
ATOM 8288 N N . ASP E 1 123 ? 168.337 205.800 203.060 1.00 24.03 123 ASP E N 1
ATOM 8289 C CA . ASP E 1 123 ? 168.035 206.873 203.997 1.00 24.03 123 ASP E CA 1
ATOM 8290 C C . ASP E 1 123 ? 167.497 208.073 203.229 1.00 24.03 123 ASP E C 1
ATOM 8291 O O . ASP E 1 123 ? 167.495 208.100 201.996 1.00 24.03 123 ASP E O 1
ATOM 8296 N N . ASN E 1 124 ? 167.035 209.075 203.974 1.00 22.70 124 ASN E N 1
ATOM 8297 C CA . ASN E 1 124 ? 166.476 210.299 203.410 1.00 22.70 124 ASN E CA 1
ATOM 8298 C C . ASN E 1 124 ? 167.361 211.461 203.839 1.00 22.70 124 ASN E C 1
ATOM 8299 O O . ASN E 1 124 ? 167.585 211.662 205.036 1.00 22.70 124 ASN E O 1
ATOM 8304 N N . LEU E 1 125 ? 167.864 212.221 202.871 1.00 19.63 125 LEU E N 1
ATOM 8305 C CA . LEU E 1 125 ? 168.710 213.372 203.155 1.00 19.63 125 LEU E CA 1
ATOM 8306 C C . LEU E 1 125 ? 167.869 214.640 203.098 1.00 19.63 125 LEU E C 1
ATOM 8307 O O . LEU E 1 125 ? 167.192 214.897 202.098 1.00 19.63 125 LEU E O 1
ATOM 8312 N N . LEU E 1 126 ? 167.919 215.429 204.164 1.00 20.06 126 LEU E N 1
ATOM 8313 C CA . LEU E 1 126 ? 167.191 216.687 204.246 1.00 20.06 126 LEU E CA 1
ATOM 8314 C C . LEU E 1 126 ? 168.127 217.831 203.885 1.00 20.06 126 LEU E C 1
ATOM 8315 O O . LEU E 1 126 ? 169.187 217.988 204.498 1.00 20.06 126 LEU E O 1
ATOM 8320 N N . ILE E 1 127 ? 167.736 218.625 202.893 1.00 21.28 127 ILE E N 1
ATOM 8321 C CA . ILE E 1 127 ? 168.519 219.767 202.437 1.00 21.28 127 ILE E CA 1
ATOM 8322 C C . ILE E 1 127 ? 167.736 221.027 202.767 1.00 21.28 127 ILE E C 1
ATOM 8323 O O . ILE E 1 127 ? 166.612 221.210 202.285 1.00 21.28 127 ILE E O 1
ATOM 8328 N N . ASP E 1 128 ? 168.328 221.893 203.582 1.00 24.85 128 ASP E N 1
ATOM 8329 C CA . ASP E 1 128 ? 167.700 223.133 204.010 1.00 24.85 128 ASP E CA 1
ATOM 8330 C C . ASP E 1 128 ? 168.620 224.298 203.684 1.00 24.85 128 ASP E C 1
ATOM 8331 O O . ASP E 1 128 ? 169.809 224.268 204.012 1.00 24.85 128 ASP E O 1
ATOM 8336 N N . VAL E 1 129 ? 168.071 225.323 203.043 1.00 24.21 129 VAL E N 1
ATOM 8337 C CA . VAL E 1 129 ? 168.832 226.499 202.639 1.00 24.21 129 VAL E CA 1
ATOM 8338 C C . VAL E 1 129 ? 168.242 227.708 203.349 1.00 24.21 129 VAL E C 1
ATOM 8339 O O . VAL E 1 129 ? 167.035 227.961 203.257 1.00 24.21 129 VAL E O 1
ATOM 8343 N N . TYR E 1 130 ? 169.089 228.448 204.055 1.00 28.05 130 TYR E N 1
ATOM 8344 C CA . TYR E 1 130 ? 168.688 229.634 204.795 1.00 28.05 130 TYR E CA 1
ATOM 8345 C C . TYR E 1 130 ? 169.400 230.860 204.242 1.00 28.05 130 TYR E C 1
ATOM 8346 O O . TYR E 1 130 ? 170.312 230.764 203.418 1.00 28.05 130 TYR E O 1
ATOM 8355 N N . ARG E 1 131 ? 168.966 232.029 204.707 1.00 35.94 131 ARG E N 1
ATOM 8356 C CA . ARG E 1 131 ? 169.634 233.276 204.370 1.00 35.94 131 ARG E CA 1
ATOM 8357 C C . ARG E 1 131 ? 169.423 234.270 205.500 1.00 35.94 131 ARG E C 1
ATOM 8358 O O . ARG E 1 131 ? 168.483 234.152 206.290 1.00 35.94 131 ARG E O 1
ATOM 8366 N N . GLY E 1 132 ? 170.315 235.252 205.571 1.00 41.33 132 GLY E N 1
ATOM 8367 C CA . GLY E 1 132 ? 170.261 236.260 206.613 1.00 41.33 132 GLY E CA 1
ATOM 8368 C C . GLY E 1 132 ? 169.102 237.225 206.465 1.00 41.33 132 GLY E C 1
ATOM 8369 O O . GLY E 1 132 ? 168.816 238.011 207.369 1.00 41.33 132 GLY E O 1
ATOM 8370 N N . SER E 1 145 ? 163.701 237.266 213.942 1.00 64.72 145 SER E N 1
ATOM 8371 C CA . SER E 1 145 ? 164.399 237.597 212.705 1.00 64.72 145 SER E CA 1
ATOM 8372 C C . SER E 1 145 ? 165.874 237.221 212.783 1.00 64.72 145 SER E C 1
ATOM 8373 O O . SER E 1 145 ? 166.735 238.087 212.940 1.00 64.72 145 SER E O 1
ATOM 8376 N N . LYS E 1 146 ? 166.166 235.925 212.675 1.00 60.42 146 LYS E N 1
ATOM 8377 C CA . LYS E 1 146 ? 167.539 235.442 212.698 1.00 60.42 146 LYS E CA 1
ATOM 8378 C C . LYS E 1 146 ? 167.963 234.897 211.340 1.00 60.42 146 LYS E C 1
ATOM 8379 O O . LYS E 1 146 ? 168.897 235.419 210.728 1.00 60.42 146 LYS E O 1
ATOM 8385 N N . ASP E 1 147 ? 167.250 233.889 210.836 1.00 50.70 147 ASP E N 1
ATOM 8386 C CA . ASP E 1 147 ? 167.485 233.258 209.540 1.00 50.70 147 ASP E CA 1
ATOM 8387 C C . ASP E 1 147 ? 166.159 232.775 208.972 1.00 50.70 147 ASP E C 1
ATOM 8388 O O . ASP E 1 147 ? 165.403 232.086 209.664 1.00 50.70 147 ASP E O 1
ATOM 8393 N N . GLU E 1 148 ? 165.863 233.119 207.725 1.00 38.16 148 GLU E N 1
ATOM 8394 C CA . GLU E 1 148 ? 164.631 232.685 207.086 1.00 38.16 148 GLU E CA 1
ATOM 8395 C C . GLU E 1 148 ? 164.923 231.593 206.065 1.00 38.16 148 GLU E C 1
ATOM 8396 O O . GLU E 1 148 ? 165.829 231.721 205.238 1.00 38.16 148 GLU E O 1
ATOM 8402 N N . LYS E 1 149 ? 164.161 230.507 206.149 1.00 27.04 149 LYS E N 1
ATOM 8403 C CA . LYS E 1 149 ? 164.341 229.370 205.257 1.00 27.04 149 LYS E CA 1
ATOM 8404 C C . LYS E 1 149 ? 163.753 229.699 203.892 1.00 27.04 149 LYS E C 1
ATOM 8405 O O . LYS E 1 149 ? 162.604 230.142 203.796 1.00 27.04 149 LYS E O 1
ATOM 8411 N N . ILE E 1 150 ? 164.538 229.485 202.839 1.00 25.09 150 ILE E N 1
ATOM 8412 C CA . ILE E 1 150 ? 164.103 229.780 201.478 1.00 25.09 150 ILE E CA 1
ATOM 8413 C C . ILE E 1 150 ? 163.966 228.536 200.619 1.00 25.09 150 ILE E C 1
ATOM 8414 O O . ILE E 1 150 ? 163.404 228.627 199.516 1.00 25.09 150 ILE E O 1
ATOM 8419 N N . PHE E 1 151 ? 164.453 227.387 201.075 1.00 23.44 151 PHE E N 1
ATOM 8420 C CA . PHE E 1 151 ? 164.336 226.162 200.301 1.00 23.44 151 PHE E CA 1
ATOM 8421 C C . PHE E 1 151 ? 164.441 224.969 201.235 1.00 23.44 151 PHE E C 1
ATOM 8422 O O . PHE E 1 151 ? 165.262 224.963 202.153 1.00 23.44 151 PHE E O 1
ATOM 8430 N N . HIS E 1 152 ? 163.599 223.969 200.995 1.00 22.14 152 HIS E N 1
ATOM 8431 C CA . HIS E 1 152 ? 163.676 222.698 201.694 1.00 22.14 152 HIS E CA 1
ATOM 8432 C C . HIS E 1 152 ? 163.371 221.583 200.709 1.00 22.14 152 HIS E C 1
ATOM 8433 O O . HIS E 1 152 ? 162.498 221.729 199.850 1.00 22.14 152 HIS E O 1
ATOM 8440 N N . THR E 1 153 ? 164.096 220.476 200.826 1.00 21.56 153 THR E N 1
ATOM 8441 C CA . THR E 1 153 ? 163.853 219.326 199.971 1.00 21.56 153 THR E CA 1
ATOM 8442 C C . THR E 1 153 ? 164.384 218.077 200.654 1.00 21.56 153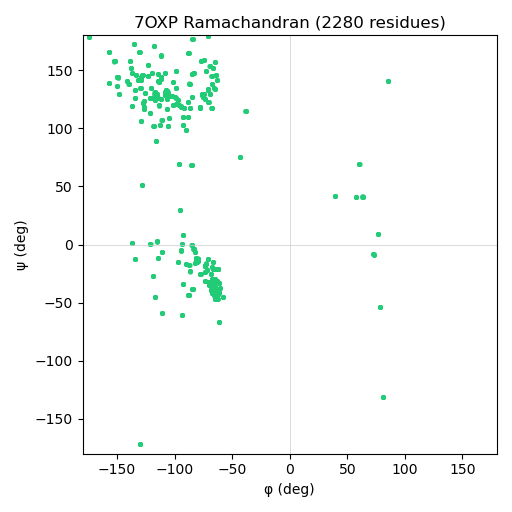 THR E C 1
ATOM 8443 O O . THR E 1 153 ? 165.135 218.144 201.629 1.00 21.56 153 THR E O 1
ATOM 8447 N N . SER E 1 154 ? 163.970 216.930 200.131 1.00 21.40 154 SER E N 1
ATOM 8448 C CA . SER E 1 154 ? 164.444 215.638 200.591 1.00 21.40 154 SER E CA 1
ATOM 8449 C C . SER E 1 154 ? 164.934 214.841 199.395 1.00 21.40 154 SER E C 1
ATOM 8450 O O . SER E 1 154 ? 164.399 214.959 198.290 1.00 21.40 154 SER E O 1
ATOM 8453 N N . ARG E 1 155 ? 165.972 214.038 199.619 1.00 18.86 155 ARG E N 1
ATOM 8454 C CA . ARG E 1 155 ? 166.498 213.174 198.586 1.00 18.86 155 ARG E CA 1
ATOM 8455 C C . ARG E 1 155 ? 166.789 211.821 199.221 1.00 18.86 155 ARG E C 1
ATOM 8456 O O . ARG E 1 155 ? 167.598 211.743 200.162 1.00 18.86 155 ARG E O 1
ATOM 8464 N N . PRO E 1 156 ? 166.146 210.751 198.758 1.00 17.76 156 PRO E N 1
ATOM 8465 C CA . PRO E 1 156 ? 166.539 209.411 199.209 1.00 17.76 156 PRO E CA 1
ATOM 8466 C C . PRO E 1 156 ? 167.951 209.091 198.741 1.00 17.76 156 PRO E C 1
ATOM 8467 O O . PRO E 1 156 ? 168.303 209.322 197.582 1.00 17.76 156 PRO E O 1
ATOM 8471 N N . ILE E 1 157 ? 168.761 208.567 199.654 1.00 18.07 157 ILE E N 1
ATOM 8472 C CA . ILE E 1 157 ? 170.158 208.264 199.378 1.00 18.07 157 ILE E CA 1
ATOM 8473 C C . ILE E 1 157 ? 170.449 206.836 199.809 1.00 18.07 157 ILE E C 1
ATOM 8474 O O . ILE E 1 157 ? 169.912 206.345 200.806 1.00 18.07 157 ILE E O 1
ATOM 8479 N N . VAL E 1 158 ? 171.294 206.167 199.045 1.00 20.10 158 VAL E N 1
ATOM 8480 C CA . VAL E 1 158 ? 171.760 204.832 199.398 1.00 20.10 158 VAL E CA 1
ATOM 8481 C C . VAL E 1 158 ? 172.980 204.969 200.296 1.00 20.10 158 VAL E C 1
ATOM 8482 O O . VAL E 1 158 ? 173.850 205.818 200.081 1.00 20.10 158 VAL E O 1
ATOM 8486 N N . CYS E 1 159 ? 173.037 204.135 201.328 1.00 26.97 159 CYS E N 1
ATOM 8487 C CA . CYS E 1 159 ? 174.102 204.195 202.316 1.00 26.97 159 CYS E CA 1
ATOM 8488 C C . CYS E 1 159 ? 174.853 202.876 202.349 1.00 26.97 159 CYS E C 1
ATOM 8489 O O . CYS E 1 159 ? 174.245 201.802 202.345 1.00 26.97 159 CYS E O 1
ATOM 8492 N N . LEU E 1 160 ? 176.179 202.967 202.375 1.00 26.24 160 LEU E N 1
ATOM 8493 C CA . LEU E 1 160 ? 177.018 201.779 202.441 1.00 26.24 160 LEU E CA 1
ATOM 8494 C C . LEU E 1 160 ? 176.918 201.128 203.813 1.00 26.24 160 LEU E C 1
ATOM 8495 O O . LEU E 1 160 ? 176.997 201.805 204.842 1.00 26.24 160 LEU E O 1
ATOM 8500 N N . ALA E 1 161 ? 176.749 199.813 203.825 1.00 38.16 161 ALA E N 1
ATOM 8501 C CA . ALA E 1 161 ? 176.751 199.031 205.049 1.00 38.16 161 ALA E CA 1
ATOM 8502 C C . ALA E 1 161 ? 177.988 198.143 205.099 1.00 38.16 161 ALA E C 1
ATOM 8503 O O . ALA E 1 161 ? 178.656 197.904 204.091 1.00 38.16 161 ALA E O 1
ATOM 8505 N N . LEU E 1 162 ? 178.295 197.657 206.301 1.00 46.66 162 LEU E N 1
ATOM 8506 C CA . LEU E 1 162 ? 179.430 196.759 206.474 1.00 46.66 162 LEU E CA 1
ATOM 8507 C C . LEU E 1 162 ? 179.203 195.400 205.828 1.00 46.66 162 LEU E C 1
ATOM 8508 O O . LEU E 1 162 ? 180.176 194.732 205.465 1.00 46.66 162 LEU E O 1
ATOM 8513 N N . THR E 1 163 ? 177.947 194.981 205.673 1.00 48.87 163 THR E N 1
ATOM 8514 C CA . THR E 1 163 ? 177.649 193.710 205.029 1.00 48.87 163 THR E CA 1
ATOM 8515 C C . THR E 1 163 ? 177.709 193.795 203.511 1.00 48.87 163 THR E C 1
ATOM 8516 O O . THR E 1 163 ? 177.741 192.754 202.847 1.00 48.87 163 THR E O 1
ATOM 8520 N N . ASP E 1 164 ? 177.725 195.002 202.951 1.00 43.75 164 ASP E N 1
ATOM 8521 C CA . ASP E 1 164 ? 177.774 195.158 201.505 1.00 43.75 164 ASP E CA 1
ATOM 8522 C C . ASP E 1 164 ? 179.128 194.708 200.970 1.00 43.75 164 ASP E C 1
ATOM 8523 O O . ASP E 1 164 ? 180.177 195.132 201.465 1.00 43.75 164 ASP E O 1
ATOM 8528 N N . SER E 1 165 ? 179.100 193.848 199.958 1.00 44.15 165 SER E N 1
ATOM 8529 C CA . SER E 1 165 ? 180.300 193.346 199.312 1.00 44.15 165 SER E CA 1
ATOM 8530 C C . SER E 1 165 ? 180.239 193.655 197.824 1.00 44.15 165 SER E C 1
ATOM 8531 O O . SER E 1 165 ? 179.162 193.805 197.242 1.00 44.15 165 SER E O 1
ATOM 8534 N N . MET E 1 166 ? 181.413 193.751 197.212 1.00 37.43 166 MET E N 1
ATOM 8535 C CA . MET E 1 166 ? 181.538 194.129 195.811 1.00 37.43 166 MET E CA 1
ATOM 8536 C C . MET E 1 166 ? 181.906 192.896 194.999 1.00 37.43 166 MET E C 1
ATOM 8537 O O . MET E 1 166 ? 182.977 192.312 195.196 1.00 37.43 166 MET E O 1
ATOM 8542 N N . SER E 1 167 ? 181.015 192.505 194.093 1.00 37.60 167 SER E N 1
ATOM 8543 C CA . SER E 1 167 ? 181.208 191.293 193.317 1.00 37.60 167 SER E CA 1
ATOM 8544 C C . SER E 1 167 ? 182.309 191.487 192.275 1.00 37.60 167 SER E C 1
ATOM 8545 O O . SER E 1 167 ? 182.521 192.598 191.783 1.00 37.60 167 SER E O 1
ATOM 8548 N N . PRO E 1 168 ? 183.033 190.418 191.928 1.00 35.81 168 PRO E N 1
ATOM 8549 C CA . PRO E 1 168 ? 184.014 190.524 190.836 1.00 35.81 168 PRO E CA 1
ATOM 8550 C C . PRO E 1 168 ? 183.393 190.859 189.492 1.00 35.81 168 PRO E C 1
ATOM 8551 O O . PRO E 1 168 ? 184.108 191.347 188.608 1.00 35.81 168 PRO E O 1
ATOM 8555 N N . GLN E 1 169 ? 182.096 190.604 189.302 1.00 37.29 169 GLN E N 1
ATOM 8556 C CA . GLN E 1 169 ? 181.434 191.022 188.071 1.00 37.29 169 GLN E CA 1
ATOM 8557 C C . GLN E 1 169 ? 181.413 192.540 187.946 1.00 37.29 169 GLN E C 1
ATOM 8558 O O . GLN E 1 169 ? 181.594 193.081 186.850 1.00 37.29 169 GLN E O 1
ATOM 8564 N N . GLU E 1 170 ? 181.185 193.242 189.059 1.00 35.75 170 GLU E N 1
ATOM 8565 C CA . GLU E 1 170 ? 181.212 194.700 189.036 1.00 35.75 170 GLU E CA 1
ATOM 8566 C C . GLU E 1 170 ? 182.614 195.234 188.773 1.00 35.75 170 GLU E C 1
ATOM 8567 O O . GLU E 1 170 ? 182.763 196.298 188.163 1.00 35.75 170 GLU E O 1
ATOM 8573 N N . ILE E 1 171 ? 183.645 194.520 189.228 1.00 34.25 171 ILE E N 1
ATOM 8574 C CA . ILE E 1 171 ? 185.018 194.940 188.962 1.00 34.25 171 ILE E CA 1
ATOM 8575 C C . ILE E 1 171 ? 185.305 194.910 187.468 1.00 34.25 171 ILE E C 1
ATOM 8576 O O . ILE E 1 171 ? 185.918 195.834 186.920 1.00 34.25 171 ILE E O 1
ATOM 8581 N N . GLU E 1 172 ? 184.872 193.850 186.786 1.00 40.11 172 GLU E N 1
ATOM 8582 C CA . GLU E 1 172 ? 185.149 193.721 185.360 1.00 40.11 172 GLU E CA 1
ATOM 8583 C C . GLU E 1 172 ? 184.393 194.764 184.546 1.00 40.11 172 GLU E C 1
ATOM 8584 O O . GLU E 1 172 ? 184.935 195.320 183.584 1.00 40.11 172 GLU E O 1
ATOM 8590 N N . GLN E 1 173 ? 183.146 195.051 184.918 1.00 37.68 173 GLN E N 1
ATOM 8591 C CA . GLN E 1 173 ? 182.301 195.930 184.120 1.00 37.68 173 GLN E CA 1
ATOM 8592 C C . GLN E 1 173 ? 182.457 197.401 184.483 1.00 37.68 173 GLN E C 1
ATOM 8593 O O . GLN E 1 173 ? 182.538 198.250 183.590 1.00 37.68 173 GLN E O 1
ATOM 8599 N N . LEU E 1 174 ? 182.503 197.727 185.775 1.00 32.05 174 LEU E N 1
ATOM 8600 C CA . LEU E 1 174 ? 182.527 199.111 186.231 1.00 32.05 174 LEU E CA 1
ATOM 8601 C C . LEU E 1 174 ? 183.941 199.617 186.481 1.00 32.05 174 LEU E C 1
ATOM 8602 O O . LEU E 1 174 ? 184.151 200.484 187.334 1.00 32.05 174 LEU E O 1
ATOM 8607 N N . GLY E 1 175 ? 184.917 199.097 185.746 1.00 32.01 175 GLY E N 1
ATOM 8608 C CA . GLY E 1 175 ? 186.290 199.498 185.918 1.00 32.01 175 GLY E CA 1
ATOM 8609 C C . GLY E 1 175 ? 186.960 198.716 187.024 1.00 32.01 175 GLY E C 1
ATOM 8610 O O . GLY E 1 175 ? 186.359 198.427 188.063 1.00 32.01 175 GLY E O 1
ATOM 8611 N N . PRO E 1 176 ? 188.224 198.342 186.810 1.00 27.31 176 PRO E N 1
ATOM 8612 C CA . PRO E 1 176 ? 188.939 197.571 187.838 1.00 27.31 176 PRO E CA 1
ATOM 8613 C C . PRO E 1 176 ? 189.093 198.310 189.154 1.00 27.31 176 PRO E C 1
ATOM 8614 O O . PRO E 1 176 ? 189.079 197.669 190.210 1.00 27.31 176 PRO E O 1
ATOM 8618 N N . SER E 1 177 ? 189.234 199.632 189.125 1.00 23.14 177 SER E N 1
ATOM 8619 C CA . SER E 1 177 ? 189.460 200.390 190.346 1.00 23.14 177 SER E CA 1
ATOM 8620 C C . SER E 1 177 ? 188.247 200.318 191.264 1.00 23.14 177 SER E C 1
ATOM 8621 O O . SER E 1 177 ? 187.105 200.471 190.824 1.00 23.14 177 SER E O 1
ATOM 8624 N N . ARG E 1 178 ? 188.504 200.081 192.552 1.00 22.70 178 ARG E N 1
ATOM 8625 C CA . ARG E 1 178 ? 187.419 200.040 193.526 1.00 22.70 178 ARG E CA 1
ATOM 8626 C C . ARG E 1 178 ? 186.732 201.392 193.636 1.00 22.70 178 ARG E C 1
ATOM 8627 O O . ARG E 1 178 ? 185.505 201.465 193.768 1.00 22.70 178 ARG E O 1
ATOM 8635 N N . LEU E 1 179 ? 187.507 202.477 193.589 1.00 21.26 179 LEU E N 1
ATOM 8636 C CA . LEU E 1 179 ? 186.924 203.808 193.698 1.00 21.26 179 LEU E CA 1
ATOM 8637 C C . LEU E 1 179 ? 186.025 204.129 192.512 1.00 21.26 179 LEU E C 1
ATOM 8638 O O . LEU E 1 179 ? 185.021 204.829 192.673 1.00 21.26 179 LEU E O 1
ATOM 8643 N N . ASP E 1 180 ? 186.366 203.636 191.320 1.00 24.37 180 ASP E N 1
ATOM 8644 C CA . ASP E 1 180 ? 185.486 203.814 190.170 1.00 24.37 180 ASP E CA 1
ATOM 8645 C C . ASP E 1 180 ? 184.157 203.098 190.364 1.00 24.37 180 ASP E C 1
ATOM 8646 O O . ASP E 1 180 ? 183.105 203.643 190.014 1.00 24.37 180 ASP E O 1
ATOM 8651 N N . VAL E 1 181 ? 184.184 201.884 190.914 1.00 23.07 181 VAL E N 1
ATOM 8652 C CA . VAL E 1 181 ? 182.948 201.153 191.163 1.00 23.07 181 VAL E CA 1
ATOM 8653 C C . VAL E 1 181 ? 182.095 201.868 192.203 1.00 23.07 181 VAL E C 1
ATOM 8654 O O . VAL E 1 181 ? 180.874 201.964 192.054 1.00 23.07 181 VAL E O 1
ATOM 8658 N N . TYR E 1 182 ? 182.716 202.375 193.271 1.00 21.58 182 TYR E N 1
ATOM 8659 C CA . TYR E 1 182 ? 181.965 203.140 194.261 1.00 21.58 182 TYR E CA 1
ATOM 8660 C C . TYR E 1 182 ? 181.385 204.413 193.665 1.00 21.58 182 TYR E C 1
ATOM 8661 O O . TYR E 1 182 ? 180.246 204.779 193.974 1.00 21.58 182 TYR E O 1
ATOM 8670 N N . ASP E 1 183 ? 182.152 205.105 192.822 1.00 24.09 183 ASP E N 1
ATOM 8671 C CA . ASP E 1 183 ? 181.661 206.327 192.199 1.00 24.09 183 ASP E CA 1
ATOM 8672 C C . ASP E 1 183 ? 180.483 206.048 191.276 1.00 24.09 183 ASP E C 1
ATOM 8673 O O . ASP E 1 183 ? 179.505 206.804 191.262 1.00 24.09 183 ASP E O 1
ATOM 8678 N N . GLU E 1 184 ? 180.557 204.975 190.493 1.00 27.76 184 GLU E N 1
ATOM 8679 C CA . GLU E 1 184 ? 179.503 204.653 189.544 1.00 27.76 184 GLU E CA 1
ATOM 8680 C C . GLU E 1 184 ? 178.323 203.942 190.199 1.00 27.76 184 GLU E C 1
ATOM 8681 O O . GLU E 1 184 ? 177.245 203.876 189.600 1.00 27.76 184 GLU E O 1
ATOM 8687 N N . GLU E 1 185 ? 178.485 203.455 191.424 1.00 23.00 185 GLU E N 1
ATOM 8688 C CA . GLU E 1 185 ? 177.494 202.617 192.086 1.00 23.00 185 GLU E CA 1
ATOM 8689 C C . GLU E 1 185 ? 176.905 203.234 193.343 1.00 23.00 185 GLU E C 1
ATOM 8690 O O . GLU E 1 185 ? 175.688 203.191 193.530 1.00 23.00 185 GLU E O 1
ATOM 8696 N N . TRP E 1 186 ? 177.732 203.811 194.212 1.00 20.06 186 TRP E N 1
ATOM 8697 C CA . TRP E 1 186 ? 177.282 204.272 195.515 1.00 20.06 186 TRP E CA 1
ATOM 8698 C C . TRP E 1 186 ? 177.271 205.783 195.676 1.00 20.06 186 TRP E C 1
ATOM 8699 O O . TRP E 1 186 ? 176.787 206.269 196.704 1.00 20.06 186 TRP E O 1
ATOM 8710 N N . LEU E 1 187 ? 177.784 206.538 194.710 1.00 17.50 187 LEU E N 1
ATOM 8711 C CA . LEU E 1 187 ? 177.834 207.986 194.839 1.00 17.50 187 LEU E CA 1
ATOM 8712 C C . LEU E 1 187 ? 176.442 208.575 194.656 1.00 17.50 187 LEU E C 1
ATOM 8713 O O . LEU E 1 187 ? 175.781 208.329 193.643 1.00 17.50 187 LEU E O 1
ATOM 8718 N N . ASN E 1 188 ? 176.003 209.354 195.640 1.00 17.11 188 ASN E N 1
ATOM 8719 C CA . ASN E 1 188 ? 174.691 209.988 195.615 1.00 17.11 188 ASN E CA 1
ATOM 8720 C C . ASN E 1 188 ? 174.839 211.375 195.005 1.00 17.11 188 ASN E C 1
ATOM 8721 O O . ASN E 1 188 ? 175.412 212.274 195.625 1.00 17.11 188 ASN E O 1
ATOM 8726 N N . THR E 1 189 ? 174.323 211.549 193.795 1.00 20.76 189 THR E N 1
ATOM 8727 C CA . THR E 1 189 ? 174.414 212.816 193.084 1.00 20.76 189 THR E CA 1
ATOM 8728 C C . THR E 1 189 ? 173.086 213.550 193.209 1.00 20.76 189 THR E C 1
ATOM 8729 O O . THR E 1 189 ? 172.047 213.040 192.780 1.00 20.76 189 THR E O 1
ATOM 8733 N N . ILE E 1 190 ? 173.123 214.743 193.795 1.00 21.53 190 ILE E N 1
ATOM 8734 C CA . ILE E 1 190 ? 171.934 215.550 194.033 1.00 21.53 190 ILE E CA 1
ATOM 8735 C C . ILE E 1 190 ? 172.127 216.879 193.318 1.00 21.53 190 ILE E C 1
ATOM 8736 O O . ILE E 1 190 ? 172.993 217.676 193.698 1.00 21.53 190 ILE E O 1
ATOM 8741 N N . ARG E 1 191 ? 171.322 217.123 192.289 1.00 30.32 191 ARG E N 1
ATOM 8742 C CA . ARG E 1 191 ? 171.355 218.373 191.541 1.00 30.32 191 ARG E CA 1
ATOM 8743 C C . ARG E 1 191 ? 170.037 219.104 191.747 1.00 30.32 191 ARG E C 1
ATOM 8744 O O . ARG E 1 191 ? 168.965 218.533 191.519 1.00 30.32 191 ARG E O 1
ATOM 8752 N N . ILE E 1 192 ? 170.118 220.357 192.179 1.00 32.36 192 ILE E N 1
ATOM 8753 C CA . ILE E 1 192 ? 168.951 221.210 192.374 1.00 32.36 192 ILE E CA 1
ATOM 8754 C C . ILE E 1 192 ? 169.239 222.517 191.648 1.00 32.36 192 ILE E C 1
ATOM 8755 O O . ILE E 1 192 ? 170.037 223.335 192.119 1.00 32.36 192 ILE E O 1
ATOM 8760 N N . GLU E 1 193 ? 168.589 222.727 190.507 1.00 42.78 193 GLU E N 1
ATOM 8761 C CA . GLU E 1 193 ? 168.802 223.914 189.694 1.00 42.78 193 GLU E CA 1
ATOM 8762 C C . GLU E 1 193 ? 167.509 224.702 189.546 1.00 42.78 193 GLU E C 1
ATOM 8763 O O . GLU E 1 193 ? 166.414 224.133 189.521 1.00 42.78 193 GLU E O 1
ATOM 8769 N N . ASP E 1 194 ? 167.659 226.024 189.446 1.00 49.25 194 ASP E N 1
ATOM 8770 C CA . ASP E 1 194 ? 166.556 226.943 189.167 1.00 49.25 194 ASP E CA 1
ATOM 8771 C C . ASP E 1 194 ? 165.438 226.818 190.201 1.00 49.25 194 ASP E C 1
ATOM 8772 O O . ASP E 1 194 ? 164.253 226.842 189.862 1.00 49.25 194 ASP E O 1
ATOM 8777 N N . LYS E 1 195 ? 165.804 226.672 191.475 1.00 41.08 195 LYS E N 1
ATOM 8778 C CA . LYS E 1 195 ? 164.824 226.588 192.547 1.00 41.08 195 LYS E CA 1
ATOM 8779 C C . LYS E 1 195 ? 165.154 227.450 193.755 1.00 41.08 195 LYS E C 1
ATOM 8780 O O . LYS E 1 195 ? 164.281 227.629 194.611 1.00 41.08 195 LYS E O 1
ATOM 8786 N N . ILE E 1 196 ? 166.366 227.987 193.855 1.00 37.34 196 ILE E N 1
ATOM 8787 C CA . ILE E 1 196 ? 166.769 228.840 194.965 1.00 37.34 196 ILE E CA 1
ATOM 8788 C C . ILE E 1 196 ? 167.100 230.217 194.413 1.00 37.34 196 ILE E C 1
ATOM 8789 O O . ILE E 1 196 ? 167.900 230.343 193.478 1.00 37.34 196 ILE E O 1
ATOM 8794 N N . SER E 1 197 ? 166.481 231.244 194.985 1.00 42.74 197 SER E N 1
ATOM 8795 C CA . SER E 1 197 ? 166.702 232.628 194.592 1.00 42.74 197 SER E CA 1
ATOM 8796 C C . SER E 1 197 ? 167.337 233.376 195.752 1.00 42.74 197 SER E C 1
ATOM 8797 O O . SER E 1 197 ? 166.836 233.319 196.880 1.00 42.74 197 SER E O 1
ATOM 8800 N N . LEU E 1 198 ? 168.433 234.076 195.477 1.00 44.71 198 LEU E N 1
ATOM 8801 C CA . LEU E 1 198 ? 169.160 234.810 196.501 1.00 44.71 198 LEU E CA 1
ATOM 8802 C C . LEU E 1 198 ? 169.456 236.221 196.021 1.00 44.71 198 LEU E C 1
ATOM 8803 O O . LEU E 1 198 ? 169.770 236.438 194.847 1.00 44.71 198 LEU E O 1
ATOM 8808 N N . GLU E 1 199 ? 169.349 237.176 196.938 1.00 51.54 199 GLU E N 1
ATOM 8809 C CA . GLU E 1 199 ? 169.696 238.565 196.689 1.00 51.54 199 GLU E CA 1
ATOM 8810 C C . GLU E 1 199 ? 170.976 238.911 197.436 1.00 51.54 199 GLU E C 1
ATOM 8811 O O . GLU E 1 199 ? 171.246 238.379 198.516 1.00 51.54 199 GLU E O 1
ATOM 8817 N N . SER E 1 200 ? 171.766 239.810 196.852 1.00 51.84 200 SER E N 1
ATOM 8818 C CA . SER E 1 200 ? 173.007 240.228 197.491 1.00 51.84 200 SER E CA 1
ATOM 8819 C C . SER E 1 200 ? 172.779 241.095 198.719 1.00 51.84 200 SER E C 1
ATOM 8820 O O . SER E 1 200 ? 173.731 241.323 199.474 1.00 51.84 200 SER E O 1
ATOM 8823 N N . SER E 1 201 ? 171.555 241.581 198.938 1.00 48.73 201 SER E N 1
ATOM 8824 C CA . SER E 1 201 ? 171.261 242.367 200.129 1.00 48.73 201 SER E CA 1
ATOM 8825 C C . SER E 1 201 ? 171.392 241.550 201.406 1.00 48.73 201 SER E C 1
ATOM 8826 O O . SER E 1 201 ? 171.559 242.128 202.484 1.00 48.73 201 SER E O 1
ATOM 8829 N N . TYR E 1 202 ? 171.316 240.227 201.309 1.00 44.11 202 TYR E N 1
ATOM 8830 C CA . TYR E 1 202 ? 171.461 239.354 202.461 1.00 44.11 202 TYR E CA 1
ATOM 8831 C C . TYR E 1 202 ? 172.935 239.074 202.720 1.00 44.11 202 TYR E C 1
ATOM 8832 O O . TYR E 1 202 ? 173.746 239.001 201.794 1.00 44.11 202 TYR E O 1
ATOM 8841 N N . GLU E 1 203 ? 173.276 238.920 203.997 1.00 42.09 203 GLU E N 1
ATOM 8842 C CA . GLU E 1 203 ? 174.675 238.842 204.394 1.00 42.09 203 GLU E CA 1
ATOM 8843 C C . GLU E 1 203 ? 175.207 237.418 204.459 1.00 42.09 203 GLU E C 1
ATOM 8844 O O . GLU E 1 203 ? 176.383 237.193 204.154 1.00 42.09 203 GLU E O 1
ATOM 8850 N N . THR E 1 204 ? 174.378 236.452 204.845 1.00 36.00 204 THR E N 1
ATOM 8851 C CA . THR E 1 204 ? 174.836 235.091 205.073 1.00 36.00 204 THR E CA 1
ATOM 8852 C C . THR E 1 204 ? 173.877 234.118 204.405 1.00 36.00 204 THR E C 1
ATOM 8853 O O . THR E 1 204 ? 172.673 234.368 204.329 1.00 36.00 204 THR E O 1
ATOM 8857 N N . ILE E 1 205 ? 174.424 233.011 203.909 1.00 30.00 205 ILE E N 1
ATOM 8858 C CA . ILE E 1 205 ? 173.631 231.910 203.376 1.00 30.00 205 ILE E CA 1
ATOM 8859 C C . ILE E 1 205 ? 174.114 230.617 204.019 1.00 30.00 205 ILE E C 1
ATOM 8860 O O . ILE E 1 205 ? 175.322 230.387 204.131 1.00 30.00 205 ILE E O 1
ATOM 8865 N N . SER E 1 206 ? 173.171 229.787 204.455 1.00 26.65 206 SER E N 1
ATOM 8866 C CA . SER E 1 206 ? 173.473 228.535 205.130 1.00 26.65 206 SER E CA 1
ATOM 8867 C C . SER E 1 206 ? 172.827 227.373 204.390 1.00 26.65 206 SER E C 1
ATOM 8868 O O . SER E 1 206 ? 171.734 227.501 203.833 1.00 26.65 206 SER E O 1
ATOM 8871 N N . VAL E 1 207 ? 173.517 226.237 204.385 1.00 22.87 207 VAL E N 1
ATOM 8872 C CA . VAL E 1 207 ? 173.011 225.005 203.793 1.00 22.87 207 VAL E CA 1
ATOM 8873 C C . VAL E 1 207 ? 173.098 223.914 204.849 1.00 22.87 207 VAL E C 1
ATOM 8874 O O . VAL E 1 207 ? 174.181 223.649 205.383 1.00 22.87 207 VAL E O 1
ATOM 8878 N N . PHE E 1 208 ? 171.967 223.286 205.151 1.00 23.16 208 PHE E N 1
ATOM 8879 C CA . PHE E 1 208 ? 171.916 222.228 206.148 1.00 23.16 208 PHE E CA 1
ATOM 8880 C C . PHE E 1 208 ? 171.706 220.880 205.473 1.00 23.16 208 PHE E C 1
ATOM 8881 O O . PHE E 1 208 ? 170.825 220.729 204.624 1.00 23.16 208 PHE E O 1
ATOM 8889 N N . LEU E 1 209 ? 172.524 219.902 205.855 1.00 23.79 209 LEU E N 1
ATOM 8890 C CA . LEU E 1 209 ? 172.392 218.534 205.368 1.00 23.79 209 LEU E CA 1
ATOM 8891 C C . LEU E 1 209 ? 172.195 217.619 206.564 1.00 23.79 209 LEU E C 1
ATOM 8892 O O . LEU E 1 209 ? 173.005 217.630 207.495 1.00 23.79 209 LEU E O 1
ATOM 8897 N N . LYS E 1 210 ? 171.125 216.828 206.540 1.00 25.31 210 LYS E N 1
ATOM 8898 C CA . LYS E 1 210 ? 170.812 215.944 207.650 1.00 25.31 210 LYS E CA 1
ATOM 8899 C C . LYS E 1 210 ? 170.087 214.713 207.128 1.00 25.31 210 LYS E C 1
ATOM 8900 O O . LYS E 1 210 ? 169.295 214.804 206.187 1.00 25.31 210 LYS E O 1
ATOM 8906 N N . THR E 1 211 ? 170.369 213.567 207.739 1.00 26.18 211 THR E N 1
ATOM 8907 C CA . THR E 1 211 ? 169.641 212.336 207.475 1.00 26.18 211 THR E CA 1
ATOM 8908 C C . THR E 1 211 ? 168.614 212.117 208.578 1.00 26.18 211 THR E C 1
ATOM 8909 O O . THR E 1 211 ? 168.950 212.132 209.765 1.00 26.18 211 THR E O 1
ATOM 8913 N N . GLU E 1 212 ? 167.359 211.917 208.179 1.00 29.81 212 GLU E N 1
ATOM 8914 C CA . GLU E 1 212 ? 166.254 211.917 209.128 1.00 29.81 212 GLU E CA 1
ATOM 8915 C C . GLU E 1 212 ? 166.061 210.592 209.852 1.00 29.81 212 GLU E C 1
ATOM 8916 O O . GLU E 1 212 ? 165.365 210.563 210.873 1.00 29.81 212 GLU E O 1
ATOM 8922 N N . ILE E 1 213 ? 166.650 209.502 209.367 1.00 30.59 213 ILE E N 1
ATOM 8923 C CA . ILE E 1 213 ? 166.416 208.196 209.975 1.00 30.59 213 ILE E CA 1
ATOM 8924 C C . ILE E 1 213 ? 167.493 207.889 211.005 1.00 30.59 213 ILE E C 1
ATOM 8925 O O . ILE E 1 213 ? 167.197 207.698 212.190 1.00 30.59 213 ILE E O 1
ATOM 8930 N N . ALA E 1 214 ? 168.746 207.835 210.565 1.00 33.53 214 ALA E N 1
ATOM 8931 C CA . ALA E 1 214 ? 169.856 207.465 211.427 1.00 33.53 214 ALA E CA 1
ATOM 8932 C C . ALA E 1 214 ? 171.051 208.361 211.146 1.00 33.53 214 ALA E C 1
ATOM 8933 O O . ALA E 1 214 ? 171.167 208.964 210.077 1.00 33.53 214 ALA E O 1
ATOM 8935 N N . GLN E 1 215 ? 171.942 208.445 212.130 1.00 37.82 215 GLN E N 1
ATOM 8936 C CA . GLN E 1 215 ? 173.182 209.190 211.970 1.00 37.82 215 GLN E CA 1
ATOM 8937 C C . GLN E 1 215 ? 174.136 208.407 211.081 1.00 37.82 215 GLN E C 1
ATOM 8938 O O . GLN E 1 215 ? 174.371 207.216 211.305 1.00 37.82 215 GLN E O 1
ATOM 8944 N N . ARG E 1 216 ? 174.681 209.075 210.069 1.00 31.48 216 ARG E N 1
ATOM 8945 C CA . ARG E 1 216 ? 175.543 208.436 209.089 1.00 31.48 216 ARG E CA 1
ATOM 8946 C C . ARG E 1 216 ? 176.818 209.246 208.916 1.00 31.48 216 ARG E C 1
ATOM 8947 O O . ARG E 1 216 ? 176.910 210.401 209.338 1.00 31.48 216 ARG E O 1
ATOM 8955 N N . ASN E 1 217 ? 177.806 208.619 208.286 1.00 28.76 217 ASN E N 1
ATOM 8956 C CA . ASN E 1 217 ? 179.037 209.295 207.897 1.00 28.76 217 ASN E CA 1
ATOM 8957 C C . ASN E 1 217 ? 178.870 209.799 206.469 1.00 28.76 217 ASN E C 1
ATOM 8958 O O . ASN E 1 217 ? 178.955 209.021 205.515 1.00 28.76 217 ASN E O 1
ATOM 8963 N N . LEU E 1 218 ? 178.627 211.097 206.322 1.00 22.04 218 LEU E N 1
ATOM 8964 C CA . LEU E 1 218 ? 178.464 211.709 205.011 1.00 22.04 218 LEU E CA 1
ATOM 8965 C C . LEU E 1 218 ? 179.814 212.221 204.529 1.00 22.04 218 LEU E C 1
ATOM 8966 O O . LEU E 1 218 ? 180.412 213.099 205.160 1.00 22.04 218 LEU E O 1
ATOM 8971 N N . ILE E 1 219 ? 180.292 211.671 203.421 1.00 19.75 219 ILE E N 1
ATOM 8972 C CA . ILE E 1 219 ? 181.543 212.093 202.806 1.00 19.75 219 ILE E CA 1
ATOM 8973 C C . ILE E 1 219 ? 181.173 212.901 201.570 1.00 19.75 219 ILE E C 1
ATOM 8974 O O . ILE E 1 219 ? 180.808 212.345 200.533 1.00 19.75 219 ILE E O 1
ATOM 8979 N N . ILE E 1 220 ? 181.261 214.222 201.684 1.00 20.54 220 ILE E N 1
ATOM 8980 C CA . ILE E 1 220 ? 180.914 215.112 200.583 1.00 20.54 220 ILE E CA 1
ATOM 8981 C C . ILE E 1 220 ? 182.039 215.087 199.557 1.00 20.54 220 ILE E C 1
ATOM 8982 O O . ILE E 1 220 ? 183.212 215.260 199.902 1.00 20.54 220 ILE E O 1
ATOM 8987 N N . HIS E 1 221 ? 181.682 214.856 198.300 1.00 23.89 221 HIS E N 1
ATOM 8988 C CA . HIS E 1 221 ? 182.668 214.852 197.232 1.00 23.89 221 HIS E CA 1
ATOM 8989 C C . HIS E 1 221 ? 183.289 216.242 197.105 1.00 23.89 221 HIS E C 1
ATOM 8990 O O . HIS E 1 221 ? 182.589 217.249 197.256 1.00 23.89 221 HIS E O 1
ATOM 8997 N N . PRO E 1 222 ? 184.597 216.337 196.842 1.00 25.27 222 PRO E N 1
ATOM 8998 C CA . PRO E 1 222 ? 185.237 217.660 196.758 1.00 25.27 222 PRO E CA 1
ATOM 8999 C C . PRO E 1 222 ? 184.699 218.541 195.644 1.00 25.27 222 PRO E C 1
ATOM 9000 O O . PRO E 1 222 ? 184.861 219.765 195.720 1.00 25.27 222 PRO E O 1
ATOM 9004 N N . GLU E 1 223 ? 184.068 217.970 194.622 1.00 31.16 223 GLU E N 1
ATOM 9005 C CA . GLU E 1 223 ? 183.499 218.745 193.528 1.00 31.16 223 GLU E CA 1
ATOM 9006 C C . GLU E 1 223 ? 182.111 219.286 193.841 1.00 31.16 223 GLU E C 1
ATOM 9007 O O . GLU E 1 223 ? 181.545 220.010 193.017 1.00 31.16 223 GLU E O 1
ATOM 9013 N N . SER E 1 224 ? 181.549 218.950 195.000 1.00 24.74 224 SER E N 1
ATOM 9014 C CA . SER E 1 224 ? 180.249 219.478 195.385 1.00 24.74 224 SER E CA 1
ATOM 9015 C C . SER E 1 224 ? 180.344 220.977 195.631 1.00 24.74 224 SER E C 1
ATOM 9016 O O . SER E 1 224 ? 181.305 221.458 196.237 1.00 24.74 224 SER E O 1
ATOM 9019 N N . GLY E 1 225 ? 179.346 221.715 195.162 1.00 25.08 225 GLY E N 1
ATOM 9020 C CA . GLY E 1 225 ? 179.354 223.152 195.352 1.00 25.08 225 GLY E CA 1
ATOM 9021 C C . GLY E 1 225 ? 178.061 223.765 194.871 1.00 25.08 225 GLY E C 1
ATOM 9022 O O . GLY E 1 225 ? 177.167 223.080 194.369 1.00 25.08 225 GLY E O 1
ATOM 9023 N N . ILE E 1 226 ? 177.976 225.081 195.035 1.00 28.53 226 ILE E N 1
ATOM 9024 C CA . ILE E 1 226 ? 176.821 225.866 194.621 1.00 28.53 226 ILE E CA 1
ATOM 9025 C C . ILE E 1 226 ? 177.260 226.811 193.515 1.00 28.53 226 ILE E C 1
ATOM 9026 O O . ILE E 1 226 ? 178.237 227.552 193.676 1.00 28.53 226 ILE E O 1
ATOM 9031 N N . LYS E 1 227 ? 176.544 226.786 192.397 1.00 34.25 227 LYS E N 1
ATOM 9032 C CA . LYS E 1 227 ? 176.820 227.670 191.274 1.00 34.25 227 LYS E CA 1
ATOM 9033 C C . LYS E 1 227 ? 175.859 228.850 191.328 1.00 34.25 227 LYS E C 1
ATOM 9034 O O . LYS E 1 227 ? 174.639 228.664 191.288 1.00 34.25 227 LYS E O 1
ATOM 9040 N N . PHE E 1 228 ? 176.411 230.056 191.423 1.00 35.44 228 PHE E N 1
ATOM 9041 C CA . PHE E 1 228 ? 175.618 231.279 191.457 1.00 35.44 228 PHE E CA 1
ATOM 9042 C C . PHE E 1 228 ? 175.512 231.817 190.036 1.00 35.44 228 PHE E C 1
ATOM 9043 O O . PHE E 1 228 ? 176.526 232.148 189.415 1.00 35.44 228 PHE E O 1
ATOM 9051 N N . ARG E 1 229 ? 174.291 231.908 189.523 1.00 47.31 229 ARG E N 1
ATOM 9052 C CA . ARG E 1 229 ? 174.044 232.414 188.181 1.00 47.31 229 ARG E CA 1
ATOM 9053 C C . ARG E 1 229 ? 173.277 233.725 188.249 1.00 47.31 229 ARG E C 1
ATOM 9054 O O . ARG E 1 229 ? 172.369 233.881 189.069 1.00 47.31 229 ARG E O 1
ATOM 9062 N N . MET E 1 230 ? 173.645 234.663 187.384 1.00 58.50 230 MET E N 1
ATOM 9063 C CA . MET E 1 230 ? 172.838 235.862 187.214 1.00 58.50 230 MET E CA 1
ATOM 9064 C C . MET E 1 230 ? 171.536 235.511 186.507 1.00 58.50 230 MET E C 1
ATOM 9065 O O . MET E 1 230 ? 171.529 234.796 185.502 1.00 58.50 230 MET E O 1
ATOM 9070 N N . ASN E 1 231 ? 170.428 236.016 187.041 1.00 61.36 231 ASN E N 1
ATOM 9071 C CA . ASN E 1 231 ? 169.109 235.754 186.472 1.00 61.36 231 ASN E CA 1
ATOM 9072 C C . ASN E 1 231 ? 168.806 236.839 185.447 1.00 61.36 231 ASN E C 1
ATOM 9073 O O . ASN E 1 231 ? 168.390 237.945 185.798 1.00 61.36 231 ASN E O 1
ATOM 9078 N N . PHE E 1 232 ? 169.020 236.521 184.177 1.00 70.24 232 PHE E N 1
ATOM 9079 C CA . PHE E 1 232 ? 168.762 237.456 183.096 1.00 70.24 232 PHE E CA 1
ATOM 9080 C C . PHE E 1 232 ? 167.289 237.417 182.708 1.00 70.24 232 PHE E C 1
ATOM 9081 O O . PHE E 1 232 ? 166.630 236.378 182.795 1.00 70.24 232 PHE E O 1
ATOM 9089 N N . GLU E 1 233 ? 166.778 238.568 182.278 1.00 76.47 233 GLU E N 1
ATOM 9090 C CA . GLU E 1 233 ? 165.370 238.703 181.931 1.00 76.47 233 GLU E CA 1
ATOM 9091 C C . GLU E 1 233 ? 165.051 238.239 180.517 1.00 76.47 233 GLU E C 1
ATOM 9092 O O . GLU E 1 233 ? 163.876 238.232 180.137 1.00 76.47 233 GLU E O 1
ATOM 9098 N N . GLN E 1 234 ? 166.057 237.852 179.733 1.00 78.80 234 GLN E N 1
ATOM 9099 C CA . GLN E 1 234 ? 165.827 237.431 178.357 1.00 78.80 234 GLN E CA 1
ATOM 9100 C C . GLN E 1 234 ? 165.359 235.986 178.241 1.00 78.80 234 GLN E C 1
ATOM 9101 O O . GLN E 1 234 ? 164.931 235.580 177.156 1.00 78.80 234 GLN E O 1
ATOM 9107 N N . GLY E 1 235 ? 165.430 235.209 179.312 1.00 76.38 235 GLY E N 1
ATOM 9108 C CA . GLY E 1 235 ? 164.946 233.828 179.273 1.00 76.38 235 GLY E CA 1
ATOM 9109 C C . GLY E 1 235 ? 165.849 232.813 178.610 1.00 76.38 235 GLY E C 1
ATOM 9110 O O . GLY E 1 235 ? 166.171 231.785 179.212 1.00 76.38 235 GLY E O 1
ATOM 9111 N N . LEU E 1 236 ? 166.264 233.071 177.368 1.00 77.72 236 LEU E N 1
ATOM 9112 C CA . LEU E 1 236 ? 167.159 232.152 176.676 1.00 77.72 236 LEU E CA 1
ATOM 9113 C C . LEU E 1 236 ? 168.560 232.163 177.272 1.00 77.72 236 LEU E C 1
ATOM 9114 O O . LEU E 1 236 ? 169.225 231.121 177.300 1.00 77.72 236 LEU E O 1
ATOM 9119 N N . ARG E 1 237 ? 169.023 233.322 177.745 1.00 75.81 237 ARG E N 1
ATOM 9120 C CA . ARG E 1 237 ? 170.340 233.402 178.367 1.00 75.81 237 ARG E CA 1
ATOM 9121 C C . ARG E 1 237 ? 170.416 232.555 179.630 1.00 75.81 237 ARG E C 1
ATOM 9122 O O . ARG E 1 237 ? 171.433 231.892 179.873 1.00 75.81 237 ARG E O 1
ATOM 9130 N N . ASN E 1 238 ? 169.354 232.561 180.441 1.00 70.54 238 ASN E N 1
ATOM 9131 C CA . ASN E 1 238 ? 169.317 231.709 181.623 1.00 70.54 238 ASN E CA 1
ATOM 9132 C C . ASN E 1 238 ? 169.402 230.236 181.250 1.00 70.54 238 ASN E C 1
ATOM 9133 O O . ASN E 1 238 ? 170.099 229.467 181.921 1.00 70.54 238 ASN E O 1
ATOM 9138 N N . LEU E 1 239 ? 168.701 229.826 180.191 1.00 74.78 239 LEU E N 1
ATOM 9139 C CA . LEU E 1 239 ? 168.776 228.440 179.744 1.00 74.78 239 LEU E CA 1
ATOM 9140 C C . LEU E 1 239 ? 170.167 228.091 179.229 1.00 74.78 239 LEU E C 1
ATOM 9141 O O . LEU E 1 239 ? 170.654 226.981 179.471 1.00 74.78 239 LEU E O 1
ATOM 9146 N N . MET E 1 240 ? 170.818 229.015 178.520 1.00 78.63 240 MET E N 1
ATOM 9147 C CA . MET E 1 240 ? 172.161 228.748 178.016 1.00 78.63 240 MET E CA 1
ATOM 9148 C C . MET E 1 240 ? 173.189 228.662 179.137 1.00 78.63 240 MET E C 1
ATOM 9149 O O . MET E 1 240 ? 174.134 227.872 179.040 1.00 78.63 240 MET E O 1
ATOM 9154 N N . LEU E 1 241 ? 173.033 229.464 180.193 1.00 69.64 241 LEU E N 1
ATOM 9155 C CA . LEU E 1 241 ? 173.933 229.351 181.337 1.00 69.64 241 LEU E CA 1
ATOM 9156 C C . LEU E 1 241 ? 173.809 227.988 182.006 1.00 69.64 241 LEU E C 1
ATOM 9157 O O . LEU E 1 241 ? 174.814 227.394 182.413 1.00 69.64 241 LEU E O 1
ATOM 9162 N N . ARG E 1 242 ? 172.583 227.476 182.130 1.00 68.68 242 ARG E N 1
ATOM 9163 C CA . ARG E 1 242 ? 172.364 226.205 182.806 1.00 68.68 242 ARG E CA 1
ATOM 9164 C C . ARG E 1 242 ? 172.853 225.013 181.995 1.00 68.68 242 ARG E C 1
ATOM 9165 O O . ARG E 1 242 ? 173.105 223.950 182.571 1.00 68.68 242 ARG E O 1
ATOM 9173 N N . LYS E 1 243 ? 172.993 225.162 180.681 1.00 82.69 243 LYS E N 1
ATOM 9174 C CA . LYS E 1 243 ? 173.303 224.060 179.773 1.00 82.69 243 LYS E CA 1
ATOM 9175 C C . LYS E 1 243 ? 174.494 224.419 178.896 1.00 82.69 243 LYS E C 1
ATOM 9176 O O . LYS E 1 243 ? 174.449 224.324 177.668 1.00 82.69 243 LYS E O 1
ATOM 9182 N N . ARG E 1 244 ? 175.577 224.862 179.539 1.00 93.88 244 ARG E N 1
ATOM 9183 C CA . ARG E 1 244 ? 176.730 225.386 178.811 1.00 93.88 244 ARG E CA 1
ATOM 9184 C C . ARG E 1 244 ? 177.294 224.356 177.837 1.00 93.88 244 ARG E C 1
ATOM 9185 O O . ARG E 1 244 ? 177.596 224.686 176.684 1.00 93.88 244 ARG E O 1
ATOM 9193 N N . PHE E 1 245 ? 177.448 223.106 178.280 1.00 97.90 245 PHE E N 1
ATOM 9194 C CA . PHE E 1 245 ? 177.975 222.073 177.394 1.00 97.90 245 PHE E CA 1
ATOM 9195 C C . PHE E 1 245 ? 177.033 221.787 176.232 1.00 97.90 245 PHE E C 1
ATOM 9196 O O . PHE E 1 245 ? 177.482 221.674 175.086 1.00 97.90 245 PHE E O 1
ATOM 9204 N N . LEU E 1 246 ? 175.735 221.665 176.505 1.00 98.33 246 LEU E N 1
ATOM 9205 C CA . LEU E 1 246 ? 174.745 221.453 175.457 1.00 98.33 246 LEU E CA 1
ATOM 9206 C C . LEU E 1 246 ? 174.595 222.663 174.543 1.00 98.33 246 LEU E C 1
ATOM 9207 O O . LEU E 1 246 ? 174.354 222.493 173.339 1.00 98.33 246 LEU E O 1
ATOM 9212 N N . SER E 1 247 ? 174.734 223.874 175.087 1.00 100.45 247 SER E N 1
ATOM 9213 C CA . SER E 1 247 ? 174.666 225.082 174.279 1.00 100.45 247 SER E CA 1
ATOM 9214 C C . SER E 1 247 ? 175.776 225.160 173.241 1.00 100.45 247 SER E C 1
ATOM 9215 O O . SER E 1 247 ? 175.507 225.573 172.110 1.00 100.45 247 SER E O 1
ATOM 9218 N N . TYR E 1 248 ? 177.010 224.778 173.588 1.00 104.34 248 TYR E N 1
ATOM 9219 C CA . TYR E 1 248 ? 178.068 224.763 172.582 1.00 104.34 248 TYR E CA 1
ATOM 9220 C C . TYR E 1 248 ? 177.759 223.782 171.460 1.00 104.34 248 TYR E C 1
ATOM 9221 O O . TYR E 1 248 ? 177.978 224.095 170.285 1.00 104.34 248 TYR E O 1
ATOM 9230 N N . ILE E 1 249 ? 177.264 222.590 171.797 1.00 107.32 249 ILE E N 1
ATOM 9231 C CA . ILE E 1 249 ? 176.956 221.602 170.768 1.00 107.32 249 ILE E CA 1
ATOM 9232 C C . ILE E 1 249 ? 175.865 222.124 169.840 1.00 107.32 249 ILE E C 1
ATOM 9233 O O . ILE E 1 249 ? 175.989 222.059 168.609 1.00 107.32 249 ILE E O 1
ATOM 9238 N N . ILE E 1 250 ? 174.792 222.676 170.415 1.00 110.26 250 ILE E N 1
ATOM 9239 C CA . ILE E 1 250 ? 173.713 223.199 169.582 1.00 110.26 250 ILE E CA 1
ATOM 9240 C C . ILE E 1 250 ? 174.195 224.371 168.734 1.00 110.26 250 ILE E C 1
ATOM 9241 O O . ILE E 1 250 ? 173.839 224.476 167.555 1.00 110.26 250 ILE E O 1
ATOM 9246 N N . GLY E 1 251 ? 175.012 225.260 169.300 1.00 115.10 251 GLY E N 1
ATOM 9247 C CA . GLY E 1 251 ? 175.491 226.398 168.535 1.00 115.10 251 GLY E CA 1
ATOM 9248 C C . GLY E 1 251 ? 176.402 226.003 167.389 1.00 115.10 251 GLY E C 1
ATOM 9249 O O . GLY E 1 251 ? 176.274 226.523 166.277 1.00 115.10 251 GLY E O 1
ATOM 9250 N N . ILE E 1 252 ? 177.336 225.078 167.637 1.00 116.18 252 ILE E N 1
ATOM 9251 C CA . ILE E 1 252 ? 178.234 224.638 166.571 1.00 116.18 252 ILE E CA 1
ATOM 9252 C C . ILE E 1 252 ? 177.543 223.742 165.559 1.00 116.18 252 ILE E C 1
ATOM 9253 O O . ILE E 1 252 ? 178.055 223.579 164.445 1.00 116.18 252 ILE E O 1
ATOM 9258 N N . SER E 1 253 ? 176.397 223.155 165.906 1.00 119.04 253 SER E N 1
ATOM 9259 C CA . SER E 1 253 ? 175.610 222.425 164.923 1.00 119.04 253 SER E CA 1
ATOM 9260 C C . SER E 1 253 ? 174.647 223.318 164.152 1.00 119.04 253 SER E C 1
ATOM 9261 O O . SER E 1 253 ? 174.249 222.957 163.039 1.00 119.04 253 SER E O 1
ATOM 9264 N N . ILE E 1 254 ? 174.266 224.468 164.710 1.00 123.91 254 ILE E N 1
ATOM 9265 C CA . ILE E 1 254 ? 173.344 225.366 164.024 1.00 123.91 254 ILE E CA 1
ATOM 9266 C C . ILE E 1 254 ? 174.061 226.389 163.149 1.00 123.91 254 ILE E C 1
ATOM 9267 O O . ILE E 1 254 ? 173.423 227.001 162.281 1.00 123.91 254 ILE E O 1
ATOM 9272 N N . PHE E 1 255 ? 175.362 226.594 163.346 1.00 127.49 255 PHE E N 1
ATOM 9273 C CA . PHE E 1 255 ? 176.142 227.457 162.471 1.00 127.49 255 PHE E CA 1
ATOM 9274 C C . PHE E 1 255 ? 176.598 226.746 161.205 1.00 127.49 255 PHE E C 1
ATOM 9275 O O . PHE E 1 255 ? 177.167 227.390 160.316 1.00 127.49 255 PHE E O 1
ATOM 9283 N N . HIS E 1 256 ? 176.358 225.438 161.098 1.00 132.35 256 HIS E N 1
ATOM 9284 C CA . HIS E 1 256 ? 176.692 224.730 159.869 1.00 132.35 256 HIS E CA 1
ATOM 9285 C C . HIS E 1 256 ? 175.854 225.217 158.696 1.00 132.35 256 HIS E C 1
ATOM 9286 O O . HIS E 1 256 ? 176.322 225.193 157.554 1.00 132.35 256 HIS E O 1
ATOM 9293 N N . CYS E 1 257 ? 174.624 225.674 158.947 1.00 135.58 257 CYS E N 1
ATOM 9294 C CA . CYS E 1 257 ? 173.832 226.241 157.861 1.00 135.58 257 CYS E CA 1
ATOM 9295 C C . CYS E 1 257 ? 174.415 227.564 157.376 1.00 135.58 257 CYS E C 1
ATOM 9296 O O . CYS E 1 257 ? 174.421 227.828 156.168 1.00 135.58 257 CYS E O 1
ATOM 9299 N N . ILE E 1 258 ? 174.916 228.401 158.290 1.00 136.41 258 ILE E N 1
ATOM 9300 C CA . ILE E 1 258 ? 175.617 229.612 157.870 1.00 136.41 258 ILE E CA 1
ATOM 9301 C C . ILE E 1 258 ? 176.892 229.253 157.117 1.00 136.41 258 ILE E C 1
ATOM 9302 O O . ILE E 1 258 ? 177.266 229.931 156.152 1.00 136.41 258 ILE E O 1
ATOM 9307 N N . ILE E 1 259 ? 177.579 228.191 157.540 1.00 137.84 259 ILE E N 1
ATOM 9308 C CA . ILE E 1 259 ? 178.774 227.748 156.827 1.00 137.84 259 ILE E CA 1
ATOM 9309 C C . ILE E 1 259 ? 178.423 227.314 155.407 1.00 137.84 259 ILE E C 1
ATOM 9310 O O . ILE E 1 259 ? 179.128 227.648 154.448 1.00 137.84 259 ILE E O 1
ATOM 9315 N N . CYS E 1 260 ? 177.333 226.567 155.251 1.00 141.55 260 CYS E N 1
ATOM 9316 C CA . CYS E 1 260 ? 176.939 226.014 153.961 1.00 141.55 260 CYS E CA 1
ATOM 9317 C C . CYS E 1 260 ? 176.283 227.031 153.035 1.00 141.55 260 CYS E C 1
ATOM 9318 O O . CYS E 1 260 ? 176.329 226.842 151.815 1.00 141.55 260 CYS E O 1
ATOM 9321 N N . VAL E 1 261 ? 175.671 228.091 153.567 1.00 142.58 261 VAL E N 1
ATOM 9322 C CA . VAL E 1 261 ? 174.984 229.051 152.707 1.00 142.58 261 VAL E CA 1
ATOM 9323 C C . VAL E 1 261 ? 175.948 229.833 151.818 1.00 142.58 261 VAL E C 1
ATOM 9324 O O . VAL E 1 261 ? 175.567 230.223 150.705 1.00 142.58 261 VAL E O 1
ATOM 9328 N N . LEU E 1 262 ? 177.185 230.064 152.265 1.00 144.28 262 LEU E N 1
ATOM 9329 C CA . LEU E 1 262 ? 178.169 230.708 151.405 1.00 144.28 262 LEU E CA 1
ATOM 9330 C C . LEU E 1 262 ? 178.675 229.777 150.311 1.00 144.28 262 LEU E C 1
ATOM 9331 O O . LEU E 1 262 ? 179.154 230.259 149.279 1.00 144.28 262 LEU E O 1
ATOM 9336 N N . PHE E 1 263 ? 178.585 228.460 150.516 1.00 145.31 263 PHE E N 1
ATOM 9337 C CA . PHE E 1 263 ? 178.882 227.521 149.440 1.00 145.31 263 PHE E CA 1
ATOM 9338 C C . PHE E 1 263 ? 177.868 227.631 148.309 1.00 145.31 263 PHE E C 1
ATOM 9339 O O . PHE E 1 263 ? 178.238 227.529 147.133 1.00 145.31 263 PHE E O 1
ATOM 9347 N N . PHE E 1 264 ? 176.592 227.838 148.641 1.00 145.31 264 PHE E N 1
ATOM 9348 C CA . PHE E 1 264 ? 175.549 227.932 147.628 1.00 145.31 264 PHE E CA 1
ATOM 9349 C C . PHE E 1 264 ? 175.590 229.244 146.858 1.00 145.31 264 PHE E C 1
ATOM 9350 O O . PHE E 1 264 ? 175.003 229.327 145.773 1.00 145.31 264 PHE E O 1
ATOM 9358 N N . ILE E 1 265 ? 176.261 230.263 147.385 1.00 144.31 265 ILE E N 1
ATOM 9359 C CA . ILE E 1 265 ? 176.347 231.551 146.708 1.00 144.31 265 ILE E CA 1
ATOM 9360 C C . ILE E 1 265 ? 177.773 231.802 146.234 1.00 144.31 265 ILE E C 1
ATOM 9361 O O . ILE E 1 265 ? 178.681 231.026 146.531 1.00 144.31 265 ILE E O 1
ATOM 9366 N N . ILE F 1 24 ? 208.128 202.488 152.871 1.00 145.32 24 ILE F N 1
ATOM 9367 C CA . ILE F 1 24 ? 208.148 203.104 154.191 1.00 145.32 24 ILE F CA 1
ATOM 9368 C C . ILE F 1 24 ? 209.366 204.011 154.326 1.00 145.32 24 ILE F C 1
ATOM 9369 O O . ILE F 1 24 ? 210.373 203.633 154.925 1.00 145.32 24 ILE F O 1
ATOM 9374 N N . GLN F 1 25 ? 209.270 205.210 153.756 1.00 145.76 25 GLN F N 1
ATOM 9375 C CA . GLN F 1 25 ? 210.339 206.196 153.833 1.00 145.76 25 GLN F CA 1
ATOM 9376 C C . GLN F 1 25 ? 210.162 207.171 154.988 1.00 145.76 25 GLN F C 1
ATOM 9377 O O . GLN F 1 25 ? 211.001 208.061 155.164 1.00 145.76 25 GLN F O 1
ATOM 9383 N N . LEU F 1 26 ? 209.096 207.027 155.776 1.00 143.42 26 LEU F N 1
ATOM 9384 C CA . LEU F 1 26 ? 208.849 207.907 156.910 1.00 143.42 26 LEU F CA 1
ATOM 9385 C C . LEU F 1 26 ? 209.660 207.529 158.142 1.00 143.42 26 LEU F C 1
ATOM 9386 O O . LEU F 1 26 ? 209.778 208.345 159.062 1.00 143.42 26 LEU F O 1
ATOM 9391 N N . LEU F 1 27 ? 210.233 206.324 158.177 1.00 141.72 27 LEU F N 1
ATOM 9392 C CA . LEU F 1 27 ? 210.964 205.865 159.351 1.00 141.72 27 LEU F CA 1
ATOM 9393 C C . LEU F 1 27 ? 212.317 206.548 159.507 1.00 141.72 27 LEU F C 1
ATOM 9394 O O . LEU F 1 27 ? 212.770 206.740 160.640 1.00 141.72 27 LEU F O 1
ATOM 9399 N N . ILE F 1 28 ? 212.969 206.921 158.405 1.00 140.87 28 ILE F N 1
ATOM 9400 C CA . ILE F 1 28 ? 214.291 207.531 158.490 1.00 140.87 28 ILE F CA 1
ATOM 9401 C C . ILE F 1 28 ? 214.231 209.044 158.675 1.00 140.87 28 ILE F C 1
ATOM 9402 O O . ILE F 1 28 ? 215.226 209.646 159.104 1.00 140.87 28 ILE F O 1
ATOM 9407 N N . ILE F 1 29 ? 213.094 209.675 158.380 1.00 139.83 29 ILE F N 1
ATOM 9408 C CA . ILE F 1 29 ? 212.987 211.123 158.519 1.00 139.83 29 ILE F CA 1
ATOM 9409 C C . ILE F 1 29 ? 212.342 211.550 159.833 1.00 139.83 29 ILE F C 1
ATOM 9410 O O . ILE F 1 29 ? 212.436 212.730 160.201 1.00 139.83 29 ILE F O 1
ATOM 9415 N N . LEU F 1 30 ? 211.693 210.633 160.550 1.00 136.36 30 LEU F N 1
ATOM 9416 C CA . LEU F 1 30 ? 211.094 210.976 161.835 1.00 136.36 30 LEU F CA 1
ATOM 9417 C C . LEU F 1 30 ? 212.129 211.239 162.933 1.00 136.36 30 LEU F C 1
ATOM 9418 O O . LEU F 1 30 ? 211.851 212.053 163.824 1.00 136.36 30 LEU F O 1
ATOM 9423 N N . PRO F 1 31 ? 213.303 210.585 162.951 1.00 133.69 31 PRO F N 1
ATOM 9424 C CA . PRO F 1 31 ? 214.329 211.006 163.921 1.00 133.69 31 PRO F CA 1
ATOM 9425 C C . PRO F 1 31 ? 214.770 212.447 163.746 1.00 133.69 31 PRO F C 1
ATOM 9426 O O . PRO F 1 31 ? 214.994 213.134 164.751 1.00 133.69 31 PRO F O 1
ATOM 9430 N N . LEU F 1 32 ? 214.881 212.931 162.508 1.00 132.12 32 LEU F N 1
ATOM 9431 C CA . LEU F 1 32 ? 215.242 214.320 162.261 1.00 132.12 32 LEU F CA 1
ATOM 9432 C C . LEU F 1 32 ? 214.158 215.293 162.698 1.00 132.12 32 LEU F C 1
ATOM 9433 O O . LEU F 1 32 ? 214.452 216.479 162.884 1.00 132.12 32 LEU F O 1
ATOM 9438 N N . SER F 1 33 ? 212.922 214.826 162.863 1.00 128.98 33 SER F N 1
ATOM 9439 C CA . SER F 1 33 ? 211.853 215.644 163.417 1.00 128.98 33 SER F CA 1
ATOM 9440 C C . SER F 1 33 ? 211.797 215.592 164.934 1.00 128.98 33 SER F C 1
ATOM 9441 O O . SER F 1 33 ? 211.628 216.635 165.574 1.00 128.98 33 SER F O 1
ATOM 9444 N N . ILE F 1 34 ? 211.944 214.404 165.529 1.00 126.04 34 ILE F N 1
ATOM 9445 C CA . ILE F 1 34 ? 211.956 214.312 166.986 1.00 126.04 34 ILE F CA 1
ATOM 9446 C C . ILE F 1 34 ? 213.167 214.997 167.596 1.00 126.04 34 ILE F C 1
ATOM 9447 O O . ILE F 1 34 ? 213.041 215.597 168.668 1.00 126.04 34 ILE F O 1
ATOM 9452 N N . LEU F 1 35 ? 214.331 214.956 166.938 1.00 122.57 35 LEU F N 1
ATOM 9453 C CA . LEU F 1 35 ? 215.499 215.646 167.473 1.00 122.57 35 LEU F CA 1
ATOM 9454 C C . LEU F 1 35 ? 215.298 217.157 167.495 1.00 122.57 35 LEU F C 1
ATOM 9455 O O . LEU F 1 35 ? 215.577 217.809 168.510 1.00 122.57 35 LEU F O 1
ATOM 9460 N N . ILE F 1 36 ? 214.815 217.734 166.392 1.00 120.09 36 ILE F N 1
ATOM 9461 C CA . ILE F 1 36 ? 214.577 219.172 166.370 1.00 120.09 36 ILE F CA 1
ATOM 9462 C C . ILE F 1 36 ? 213.442 219.572 167.303 1.00 120.09 36 ILE F C 1
ATOM 9463 O O . ILE F 1 36 ? 213.510 220.644 167.917 1.00 120.09 36 ILE F O 1
ATOM 9468 N N . TYR F 1 37 ? 212.403 218.743 167.448 1.00 114.82 37 TYR F N 1
ATOM 9469 C CA . TYR F 1 37 ? 211.354 219.070 168.407 1.00 114.82 37 TYR F CA 1
ATOM 9470 C C . TYR F 1 37 ? 211.865 219.008 169.841 1.00 114.82 37 TYR F C 1
ATOM 9471 O O . TYR F 1 37 ? 211.478 219.833 170.673 1.00 114.82 37 TYR F O 1
ATOM 9480 N N . HIS F 1 38 ? 212.724 218.034 170.153 1.00 109.67 38 HIS F N 1
ATOM 9481 C CA . HIS F 1 38 ? 213.346 217.978 171.471 1.00 109.67 38 HIS F CA 1
ATOM 9482 C C . HIS F 1 38 ? 214.213 219.202 171.730 1.00 109.67 38 HIS F C 1
ATOM 9483 O O . HIS F 1 38 ? 214.175 219.769 172.830 1.00 109.67 38 HIS F O 1
ATOM 9490 N N . ASP F 1 39 ? 214.991 219.626 170.732 1.00 107.03 39 ASP F N 1
ATOM 9491 C CA . ASP F 1 39 ? 215.783 220.841 170.877 1.00 107.03 39 ASP F CA 1
ATOM 9492 C C . ASP F 1 39 ? 214.903 222.066 171.093 1.00 107.03 39 ASP F C 1
ATOM 9493 O O . ASP F 1 39 ? 215.226 222.913 171.931 1.00 107.03 39 ASP F O 1
ATOM 9498 N N . PHE F 1 40 ? 213.794 222.170 170.358 1.00 102.63 40 PHE F N 1
ATOM 9499 C CA . PHE F 1 40 ? 212.855 223.268 170.565 1.00 102.63 40 PHE F CA 1
ATOM 9500 C C . PHE F 1 40 ? 212.246 223.234 171.961 1.00 102.63 40 PHE F C 1
ATOM 9501 O O . PHE F 1 40 ? 212.099 224.283 172.598 1.00 102.63 40 PHE F O 1
ATOM 9509 N N . TYR F 1 41 ? 211.884 222.044 172.446 1.00 97.14 41 TYR F N 1
ATOM 9510 C CA . TYR F 1 41 ? 211.302 221.918 173.777 1.00 97.14 41 TYR F CA 1
ATOM 9511 C C . TYR F 1 41 ? 212.289 222.348 174.854 1.00 97.14 41 TYR F C 1
ATOM 9512 O O . TYR F 1 41 ? 211.922 223.068 175.789 1.00 97.14 41 TYR F O 1
ATOM 9521 N N . LEU F 1 42 ? 213.548 221.918 174.741 1.00 96.23 42 LEU F N 1
ATOM 9522 C CA . LEU F 1 42 ? 214.561 222.335 175.704 1.00 96.23 42 LEU F CA 1
ATOM 9523 C C . LEU F 1 42 ? 214.919 223.811 175.590 1.00 96.23 42 LEU F C 1
ATOM 9524 O O . LEU F 1 42 ? 215.251 224.430 176.607 1.00 96.23 42 LEU F O 1
ATOM 9529 N N . ARG F 1 43 ? 214.870 224.390 174.389 1.00 96.94 43 ARG F N 1
ATOM 9530 C CA . ARG F 1 43 ? 215.087 225.826 174.261 1.00 96.94 43 ARG F CA 1
ATOM 9531 C C . ARG F 1 43 ? 213.956 226.619 174.901 1.00 96.94 43 ARG F C 1
ATOM 9532 O O . ARG F 1 43 ? 214.204 227.626 175.574 1.00 96.94 43 ARG F O 1
ATOM 9540 N N . LEU F 1 44 ? 212.711 226.184 174.702 1.00 87.48 44 LEU F N 1
ATOM 9541 C CA . LEU F 1 44 ? 211.572 226.941 175.205 1.00 87.48 44 LEU F CA 1
ATOM 9542 C C . LEU F 1 44 ? 211.288 226.618 176.668 1.00 87.48 44 LEU F C 1
ATOM 9543 O O . LEU F 1 44 ? 210.940 227.512 177.447 1.00 87.48 44 LEU F O 1
ATOM 9548 N N . LEU F 1 45 ? 211.428 225.356 177.056 1.00 82.02 45 LEU F N 1
ATOM 9549 C CA . LEU F 1 45 ? 211.273 224.934 178.448 1.00 82.02 45 LEU F CA 1
ATOM 9550 C C . LEU F 1 45 ? 212.588 224.343 178.934 1.00 82.02 45 LEU F C 1
ATOM 9551 O O . LEU F 1 45 ? 212.898 223.180 178.604 1.00 82.02 45 LEU F O 1
ATOM 9556 N N . PRO F 1 46 ? 213.381 225.084 179.703 1.00 74.39 46 PRO F N 1
ATOM 9557 C CA . PRO F 1 46 ? 214.657 224.549 180.189 1.00 74.39 46 PRO F CA 1
ATOM 9558 C C . PRO F 1 46 ? 214.442 223.377 181.136 1.00 74.39 46 PRO F C 1
ATOM 9559 O O . PRO F 1 46 ? 213.387 223.210 181.749 1.00 74.39 46 PRO F O 1
ATOM 9563 N N . ALA F 1 47 ? 215.483 222.546 181.241 1.00 70.32 47 ALA F N 1
ATOM 9564 C CA . ALA F 1 47 ? 215.400 221.337 182.052 1.00 70.32 47 ALA F CA 1
ATOM 9565 C C . ALA F 1 47 ? 215.254 221.632 183.539 1.00 70.32 47 ALA F C 1
ATOM 9566 O O . ALA F 1 47 ? 214.790 220.763 184.285 1.00 70.32 47 ALA F O 1
ATOM 9568 N N . ASP F 1 48 ? 215.634 222.827 183.988 1.00 66.95 48 ASP F N 1
ATOM 9569 C CA . ASP F 1 48 ? 215.541 223.198 185.393 1.00 66.95 48 ASP F CA 1
ATOM 9570 C C . ASP F 1 48 ? 214.234 223.905 185.728 1.00 66.95 48 ASP F C 1
ATOM 9571 O O . ASP F 1 48 ? 214.082 224.410 186.846 1.00 66.95 48 ASP F O 1
ATOM 9576 N N . SER F 1 49 ? 213.292 223.956 184.789 1.00 60.58 49 SER F N 1
ATOM 9577 C CA . SER F 1 49 ? 212.012 224.611 185.016 1.00 60.58 49 SER F CA 1
ATOM 9578 C C . SER F 1 49 ? 211.034 223.757 185.811 1.00 60.58 49 SER F C 1
ATOM 9579 O O . SER F 1 49 ? 210.007 224.278 186.259 1.00 60.58 49 SER F O 1
ATOM 9582 N N . SER F 1 50 ? 211.320 222.471 185.995 1.00 49.33 50 SER F N 1
ATOM 9583 C CA . SER F 1 50 ? 210.449 221.595 186.765 1.00 49.33 50 SER F CA 1
ATOM 9584 C C . SER F 1 50 ? 211.304 220.668 187.614 1.00 49.33 50 SER F C 1
ATOM 9585 O O . SER F 1 50 ? 212.320 220.148 187.147 1.00 49.33 50 SER F O 1
ATOM 9588 N N . ASN F 1 51 ? 210.887 220.470 188.862 1.00 35.99 51 ASN F N 1
ATOM 9589 C CA . ASN F 1 51 ? 211.594 219.602 189.796 1.00 35.99 51 ASN F CA 1
ATOM 9590 C C . ASN F 1 51 ? 210.581 218.715 190.499 1.00 35.99 51 ASN F C 1
ATOM 9591 O O . ASN F 1 51 ? 209.622 219.218 191.089 1.00 35.99 51 ASN F O 1
ATOM 9596 N N . VAL F 1 52 ? 210.796 217.406 190.443 1.00 30.63 52 VAL F N 1
ATOM 9597 C CA . VAL F 1 52 ? 209.951 216.451 191.149 1.00 30.63 52 VAL F CA 1
ATOM 9598 C C . VAL F 1 52 ? 210.622 216.109 192.472 1.00 30.63 52 VAL F C 1
ATOM 9599 O O . VAL F 1 52 ? 211.747 215.598 192.493 1.00 30.63 52 VAL F O 1
ATOM 9603 N N . VAL F 1 53 ? 209.938 216.393 193.573 1.00 26.65 53 VAL F N 1
ATOM 9604 C CA . VAL F 1 53 ? 210.451 216.151 194.915 1.00 26.65 53 VAL F CA 1
ATOM 9605 C C . VAL F 1 53 ? 209.601 215.051 195.546 1.00 26.65 53 VAL F C 1
ATOM 9606 O O . VAL F 1 53 ? 208.470 215.317 195.978 1.00 26.65 53 VAL F O 1
ATOM 9610 N N . PRO F 1 54 ? 210.086 213.815 195.616 1.00 23.22 54 PRO F N 1
ATOM 9611 C CA . PRO F 1 54 ? 209.297 212.751 196.243 1.00 23.22 54 PRO F CA 1
ATOM 9612 C C . PRO F 1 54 ? 209.127 212.984 197.735 1.00 23.22 54 PRO F C 1
ATOM 9613 O O . PRO F 1 54 ? 209.962 213.611 198.390 1.00 23.22 54 PRO F O 1
ATOM 9617 N N . LEU F 1 55 ? 208.020 212.468 198.270 1.00 21.73 55 LEU F N 1
ATOM 9618 C CA . LEU F 1 55 ? 207.744 212.597 199.695 1.00 21.73 55 LEU F CA 1
ATOM 9619 C C . LEU F 1 55 ? 208.733 211.826 200.556 1.00 21.73 55 LEU F C 1
ATOM 9620 O O . LEU F 1 55 ? 208.789 212.063 201.766 1.00 21.73 55 LEU F O 1
ATOM 9625 N N . ASN F 1 56 ? 209.503 210.910 199.965 1.00 25.83 56 ASN F N 1
ATOM 9626 C CA . ASN F 1 56 ? 210.565 210.236 200.705 1.00 25.83 56 ASN F CA 1
ATOM 9627 C C . ASN F 1 56 ? 211.630 211.225 201.160 1.00 25.83 56 ASN F C 1
ATOM 9628 O O . ASN F 1 56 ? 212.258 211.035 202.207 1.00 25.83 56 ASN F O 1
ATOM 9633 N N . THR F 1 57 ? 211.847 212.284 200.385 1.00 24.25 57 THR F N 1
ATOM 9634 C CA . THR F 1 57 ? 212.863 213.280 200.682 1.00 24.25 57 THR F CA 1
ATOM 9635 C C . THR F 1 57 ? 212.373 214.359 201.638 1.00 24.25 57 THR F C 1
ATOM 9636 O O . THR F 1 57 ? 213.141 215.266 201.974 1.00 24.25 57 THR F O 1
ATOM 9640 N N . PHE F 1 58 ? 211.118 214.292 202.072 1.00 24.56 58 PHE F N 1
ATOM 9641 C CA . PHE F 1 58 ? 210.615 215.191 203.096 1.00 24.56 58 PHE F CA 1
ATOM 9642 C C . PHE F 1 58 ? 210.961 214.640 204.477 1.00 24.56 58 PHE F C 1
ATOM 9643 O O . PHE F 1 58 ? 211.526 213.555 204.621 1.00 24.56 58 PHE F O 1
ATOM 9651 N N . ASN F 1 59 ? 210.612 215.398 205.509 1.00 26.16 59 ASN F N 1
ATOM 9652 C CA . ASN F 1 59 ? 210.690 214.931 206.884 1.00 26.16 59 ASN F CA 1
ATOM 9653 C C . ASN F 1 59 ? 209.307 214.473 207.324 1.00 26.16 59 ASN F C 1
ATOM 9654 O O . ASN F 1 59 ? 208.310 215.155 207.074 1.00 26.16 59 ASN F O 1
ATOM 9659 N N . ILE F 1 60 ? 209.249 213.314 207.972 1.00 29.63 60 ILE F N 1
ATOM 9660 C CA . ILE F 1 60 ? 207.989 212.666 208.309 1.00 29.63 60 ILE F CA 1
ATOM 9661 C C . ILE F 1 60 ? 207.747 212.814 209.803 1.00 29.63 60 ILE F C 1
ATOM 9662 O O . ILE F 1 60 ? 208.599 212.439 210.616 1.00 29.63 60 ILE F O 1
ATOM 9667 N N . LEU F 1 61 ? 206.588 213.363 210.159 1.00 31.86 61 LEU F N 1
ATOM 9668 C CA . LEU F 1 61 ? 206.152 213.463 211.546 1.00 31.86 61 LEU F CA 1
ATOM 9669 C C . LEU F 1 61 ? 204.768 212.845 211.651 1.00 31.86 61 LEU F C 1
ATOM 9670 O O . LEU F 1 61 ? 203.823 213.327 211.018 1.00 31.86 61 LEU F O 1
ATOM 9675 N N . ASN F 1 62 ? 204.648 211.786 212.442 1.00 35.54 62 ASN F N 1
ATOM 9676 C CA . ASN F 1 62 ? 203.404 211.041 212.573 1.00 35.54 62 ASN F CA 1
ATOM 9677 C C . ASN F 1 62 ? 202.708 211.420 213.873 1.00 35.54 62 ASN F C 1
ATOM 9678 O O . ASN F 1 62 ? 203.316 211.372 214.947 1.00 35.54 62 ASN F O 1
ATOM 9683 N N . GLY F 1 63 ? 201.438 211.799 213.769 1.00 40.06 63 GLY F N 1
ATOM 9684 C CA . GLY F 1 63 ? 200.641 212.117 214.937 1.00 40.06 63 GLY F CA 1
ATOM 9685 C C . GLY F 1 63 ? 199.312 211.393 214.933 1.00 40.06 63 GLY F C 1
ATOM 9686 O O . GLY F 1 63 ? 199.082 210.517 214.095 1.00 40.06 63 GLY F O 1
ATOM 9687 N N . VAL F 1 64 ? 198.428 211.745 215.863 1.00 42.76 64 VAL F N 1
ATOM 9688 C CA . VAL F 1 64 ? 197.106 211.134 215.923 1.00 42.76 64 VAL F CA 1
ATOM 9689 C C . VAL F 1 64 ? 196.028 212.192 215.726 1.00 42.76 64 VAL F C 1
ATOM 9690 O O . VAL F 1 64 ? 194.934 211.890 215.234 1.00 42.76 64 VAL F O 1
ATOM 9694 N N . GLN F 1 65 ? 196.327 213.439 216.084 1.00 40.48 65 GLN F N 1
ATOM 9695 C CA . GLN F 1 65 ? 195.389 214.539 215.914 1.00 40.48 65 GLN F CA 1
ATOM 9696 C C . GLN F 1 65 ? 195.598 215.298 214.612 1.00 40.48 65 GLN F C 1
ATOM 9697 O O . GLN F 1 65 ? 194.808 216.194 214.300 1.00 40.48 65 GLN F O 1
ATOM 9703 N N . PHE F 1 66 ? 196.638 214.965 213.846 1.00 34.64 66 PHE F N 1
ATOM 9704 C CA . PHE F 1 66 ? 196.860 215.572 212.544 1.00 34.64 66 PHE F CA 1
ATOM 9705 C C . PHE F 1 66 ? 197.268 214.569 211.474 1.00 34.64 66 PHE F C 1
ATOM 9706 O O . PHE F 1 66 ? 197.503 214.973 210.331 1.00 34.64 66 PHE F O 1
ATOM 9714 N N . GLY F 1 67 ? 197.358 213.287 211.804 1.00 33.24 67 GLY F N 1
ATOM 9715 C CA . GLY F 1 67 ? 197.746 212.297 210.812 1.00 33.24 67 GLY F CA 1
ATOM 9716 C C . GLY F 1 67 ? 199.244 212.275 210.636 1.00 33.24 67 GLY F C 1
ATOM 9717 O O . GLY F 1 67 ? 199.995 212.218 211.611 1.00 33.24 67 GLY F O 1
ATOM 9718 N N . THR F 1 68 ? 199.689 212.318 209.385 1.00 28.62 68 THR F N 1
ATOM 9719 C CA . THR F 1 68 ? 201.104 212.356 209.057 1.00 28.62 68 THR F CA 1
ATOM 9720 C C . THR F 1 68 ? 201.458 213.707 208.449 1.00 28.62 68 THR F C 1
ATOM 9721 O O . THR F 1 68 ? 200.658 214.317 207.734 1.00 28.62 68 THR F O 1
ATOM 9725 N N . LYS F 1 69 ? 202.659 214.181 208.761 1.00 26.61 69 LYS F N 1
ATOM 9726 C CA . LYS F 1 69 ? 203.124 215.494 208.340 1.00 26.61 69 LYS F CA 1
ATOM 9727 C C . LYS F 1 69 ? 204.339 215.335 207.439 1.00 26.61 69 LYS F C 1
ATOM 9728 O O . LYS F 1 69 ? 205.294 214.637 207.792 1.00 26.61 69 LYS F O 1
ATOM 9734 N N . PHE F 1 70 ? 204.296 215.981 206.281 1.00 25.48 70 PHE F N 1
ATOM 9735 C CA . PHE F 1 70 ? 205.372 215.957 205.295 1.00 25.48 70 PHE F CA 1
ATOM 9736 C C . PHE F 1 70 ? 205.906 217.381 205.176 1.00 25.48 70 PHE F C 1
ATOM 9737 O O . PHE F 1 70 ? 205.441 218.164 204.347 1.00 25.48 70 PHE F O 1
ATOM 9745 N N . PHE F 1 71 ? 206.885 217.717 206.008 1.00 25.79 71 PHE F N 1
ATOM 9746 C CA . PHE F 1 71 ? 207.453 219.054 206.027 1.00 25.79 71 PHE F CA 1
ATOM 9747 C C . PHE F 1 71 ? 208.907 219.014 205.581 1.00 25.79 71 PHE F C 1
ATOM 9748 O O . PHE F 1 71 ? 209.654 218.094 205.921 1.00 25.79 71 PHE F O 1
ATOM 9756 N N . GLN F 1 72 ? 209.298 220.021 204.804 1.00 26.78 72 GLN F N 1
ATOM 9757 C CA . GLN F 1 72 ? 210.666 220.129 204.320 1.00 26.78 72 GLN F CA 1
ATOM 9758 C C . GLN F 1 72 ? 211.005 221.599 204.130 1.00 26.78 72 GLN F C 1
ATOM 9759 O O . GLN F 1 72 ? 210.196 222.364 203.602 1.00 26.78 72 GLN F O 1
ATOM 9765 N N . SER F 1 73 ? 212.203 221.983 204.560 1.00 31.61 73 SER F N 1
ATOM 9766 C CA . SER F 1 73 ? 212.647 223.360 204.427 1.00 31.61 73 SER F CA 1
ATOM 9767 C C . SER F 1 73 ? 213.022 223.669 202.980 1.00 31.61 73 SER F C 1
ATOM 9768 O O . SER F 1 73 ? 213.304 222.778 202.176 1.00 31.61 73 SER F O 1
ATOM 9771 N N . ILE F 1 74 ? 213.019 224.956 202.659 1.00 37.95 74 ILE F N 1
ATOM 9772 C CA . ILE F 1 74 ? 213.315 225.446 201.318 1.00 37.95 74 ILE F CA 1
ATOM 9773 C C . ILE F 1 74 ? 214.686 226.102 201.322 1.00 37.95 74 ILE F C 1
ATOM 9774 O O . ILE F 1 74 ? 214.999 226.906 202.209 1.00 37.95 74 ILE F O 1
ATOM 9779 N N . LYS F 1 75 ? 215.508 225.761 200.335 1.00 44.95 75 LYS F N 1
ATOM 9780 C CA . LYS F 1 75 ? 216.760 226.462 200.090 1.00 44.95 75 LYS F CA 1
ATOM 9781 C C . LYS F 1 75 ? 216.600 227.321 198.844 1.00 44.95 75 LYS F C 1
ATOM 9782 O O . LYS F 1 75 ? 216.090 226.854 197.820 1.00 44.95 75 LYS F O 1
ATOM 9788 N N . SER F 1 76 ? 217.006 228.581 198.945 1.00 54.12 76 SER F N 1
ATOM 9789 C CA . SER F 1 76 ? 216.901 229.528 197.845 1.00 54.12 76 SER F CA 1
ATOM 9790 C C . SER F 1 76 ? 218.296 229.881 197.352 1.00 54.12 76 SER F C 1
ATOM 9791 O O . SER F 1 76 ? 219.145 230.316 198.136 1.00 54.12 76 SER F O 1
ATOM 9794 N N . ILE F 1 77 ? 218.529 229.690 196.058 1.00 61.08 77 ILE F N 1
ATOM 9795 C CA . ILE F 1 77 ? 219.835 229.976 195.472 1.00 61.08 77 ILE F CA 1
ATOM 9796 C C . ILE F 1 77 ? 219.696 231.132 194.488 1.00 61.08 77 ILE F C 1
ATOM 9797 O O . ILE F 1 77 ? 218.648 231.276 193.842 1.00 61.08 77 ILE F O 1
ATOM 9802 N N . PRO F 1 78 ? 220.710 231.983 194.353 1.00 66.23 78 PRO F N 1
ATOM 9803 C CA . PRO F 1 78 ? 220.595 233.144 193.464 1.00 66.23 78 PRO F CA 1
ATOM 9804 C C . PRO F 1 78 ? 220.601 232.731 192.000 1.00 66.23 78 PRO F C 1
ATOM 9805 O O . PRO F 1 78 ? 220.699 231.555 191.646 1.00 66.23 78 PRO F O 1
ATOM 9809 N N . VAL F 1 79 ? 220.488 233.741 191.136 1.00 68.96 79 VAL F N 1
ATOM 9810 C CA . VAL F 1 79 ? 220.490 233.501 189.700 1.00 68.96 79 VAL F CA 1
ATOM 9811 C C . VAL F 1 79 ? 221.878 233.060 189.250 1.00 68.96 79 VAL F C 1
ATOM 9812 O O . VAL F 1 79 ? 222.897 233.393 189.871 1.00 68.96 79 VAL F O 1
ATOM 9816 N N . GLY F 1 80 ? 221.919 232.305 188.157 1.00 71.13 80 GLY F N 1
ATOM 9817 C CA . GLY F 1 80 ? 223.177 231.784 187.650 1.00 71.13 80 GLY F CA 1
ATOM 9818 C C . GLY F 1 80 ? 223.869 230.831 188.599 1.00 71.13 80 GLY F C 1
ATOM 9819 O O . GLY F 1 80 ? 225.096 230.896 188.751 1.00 71.13 80 GLY F O 1
ATOM 9820 N N . THR F 1 81 ? 223.111 229.945 189.247 1.00 68.84 81 THR F N 1
ATOM 9821 C CA . THR F 1 81 ? 223.666 229.024 190.224 1.00 68.84 81 THR F CA 1
ATOM 9822 C C . THR F 1 81 ? 223.416 227.568 189.833 1.00 68.84 81 THR F C 1
ATOM 9823 O O . THR F 1 81 ? 223.871 226.661 190.539 1.00 68.84 81 THR F O 1
ATOM 9827 N N . ASP F 1 82 ? 222.760 227.321 188.696 1.00 67.78 82 ASP F N 1
ATOM 9828 C CA . ASP F 1 82 ? 222.564 225.973 188.158 1.00 67.78 82 ASP F CA 1
ATOM 9829 C C . ASP F 1 82 ? 221.776 225.096 189.138 1.00 67.78 82 ASP F C 1
ATOM 9830 O O . ASP F 1 82 ? 222.302 224.167 189.754 1.00 67.78 82 ASP F O 1
ATOM 9835 N N . LEU F 1 83 ? 220.491 225.454 189.284 1.00 58.54 83 LEU F N 1
ATOM 9836 C CA . LEU F 1 83 ? 219.513 224.752 190.114 1.00 58.54 83 LEU F CA 1
ATOM 9837 C C . LEU F 1 83 ? 219.686 223.240 190.048 1.00 58.54 83 LEU F C 1
ATOM 9838 O O . LEU F 1 83 ? 219.494 222.636 188.985 1.00 58.54 83 LEU F O 1
ATOM 9843 N N . PRO F 1 84 ? 220.045 222.599 191.154 1.00 52.13 84 PRO F N 1
ATOM 9844 C CA . PRO F 1 84 ? 220.166 221.141 191.160 1.00 52.13 84 PRO F CA 1
ATOM 9845 C C . PRO F 1 84 ? 218.806 220.462 191.218 1.00 52.13 84 PRO F C 1
ATOM 9846 O O . PRO F 1 84 ? 217.802 221.039 191.637 1.00 52.13 84 PRO F O 1
ATOM 9850 N N . GLN F 1 85 ? 218.794 219.209 190.780 1.00 45.21 85 GLN F N 1
ATOM 9851 C CA . GLN F 1 85 ? 217.609 218.375 190.884 1.00 45.21 85 GLN F CA 1
ATOM 9852 C C . GLN F 1 85 ? 217.591 217.660 192.232 1.00 45.21 85 GLN F C 1
ATOM 9853 O O . GLN F 1 85 ? 218.594 217.592 192.944 1.00 45.21 85 GLN F O 1
ATOM 9859 N N . THR F 1 86 ? 216.427 217.123 192.581 1.00 35.76 86 THR F N 1
ATOM 9860 C CA . THR F 1 86 ? 216.264 216.377 193.821 1.00 35.76 86 THR F CA 1
ATOM 9861 C C . THR F 1 86 ? 216.611 214.916 193.567 1.00 35.76 86 THR F C 1
ATOM 9862 O O . THR F 1 86 ? 216.011 214.272 192.701 1.00 35.76 86 THR F O 1
ATOM 9866 N N . ILE F 1 87 ? 217.581 214.399 194.315 1.00 31.78 87 ILE F N 1
ATOM 9867 C CA . ILE F 1 87 ? 218.005 213.013 194.161 1.00 31.78 87 ILE F CA 1
ATOM 9868 C C . ILE F 1 87 ? 216.957 212.104 194.786 1.00 31.78 87 ILE F C 1
ATOM 9869 O O . ILE F 1 87 ? 216.577 212.281 195.949 1.00 31.78 87 ILE F O 1
ATOM 9874 N N . ASP F 1 88 ? 216.484 211.127 194.012 1.00 33.70 88 ASP F N 1
ATOM 9875 C CA . ASP F 1 88 ? 215.474 210.182 194.485 1.00 33.70 88 ASP F CA 1
ATOM 9876 C C . ASP F 1 88 ? 216.167 209.035 195.223 1.00 33.70 88 ASP F C 1
ATOM 9877 O O . ASP F 1 88 ? 216.208 207.886 194.778 1.00 33.70 88 ASP F O 1
ATOM 9882 N N . ASN F 1 89 ? 216.728 209.375 196.382 1.00 27.29 89 ASN F N 1
ATOM 9883 C CA . ASN F 1 89 ? 217.408 208.407 197.228 1.00 27.29 89 ASN F CA 1
ATOM 9884 C C . ASN F 1 89 ? 216.721 208.197 198.568 1.00 27.29 89 ASN F C 1
ATOM 9885 O O . ASN F 1 89 ? 217.235 207.437 199.397 1.00 27.29 89 ASN F O 1
ATOM 9890 N N . GLY F 1 90 ? 215.585 208.845 198.810 1.00 23.79 90 GLY F N 1
ATOM 9891 C CA . GLY F 1 90 ? 214.870 208.682 200.057 1.00 23.79 90 GLY F CA 1
ATOM 9892 C C . GLY F 1 90 ? 215.465 209.408 201.238 1.00 23.79 90 GLY F C 1
ATOM 9893 O O . GLY F 1 90 ? 215.017 209.188 202.368 1.00 23.79 90 GLY F O 1
ATOM 9894 N N . LEU F 1 91 ? 216.456 210.263 201.017 1.00 25.32 91 LEU F N 1
ATOM 9895 C CA . LEU F 1 91 ? 217.093 211.020 202.082 1.00 25.32 91 LEU F CA 1
ATOM 9896 C C . LEU F 1 91 ? 216.511 212.426 202.138 1.00 25.32 91 LEU F C 1
ATOM 9897 O O . LEU F 1 91 ? 216.088 212.983 201.123 1.00 25.32 91 LEU F O 1
ATOM 9902 N N . SER F 1 92 ? 216.491 212.994 203.341 1.00 27.37 92 SER F N 1
ATOM 9903 C CA . SER F 1 92 ? 215.934 214.326 203.537 1.00 27.37 92 SER F CA 1
ATOM 9904 C C . SER F 1 92 ? 216.815 215.364 202.851 1.00 27.37 92 SER F C 1
ATOM 9905 O O . SER F 1 92 ? 217.985 215.531 203.208 1.00 27.37 92 SER F O 1
ATOM 9908 N N . GLN F 1 93 ? 216.252 216.059 201.866 1.00 28.96 93 GLN F N 1
ATOM 9909 C CA . GLN F 1 93 ? 216.974 217.052 201.085 1.00 28.96 93 GLN F CA 1
ATOM 9910 C C . GLN F 1 93 ? 216.184 218.349 201.061 1.00 28.96 93 GLN F C 1
ATOM 9911 O O . GLN F 1 93 ? 214.953 218.331 200.977 1.00 28.96 93 GLN F O 1
ATOM 9917 N N . LEU F 1 94 ? 216.892 219.472 201.131 1.00 33.09 94 LEU F N 1
ATOM 9918 C CA . LEU F 1 94 ? 216.245 220.767 200.981 1.00 33.09 94 LEU F CA 1
ATOM 9919 C C . LEU F 1 94 ? 215.745 220.940 199.552 1.00 33.09 94 LEU F C 1
ATOM 9920 O O . LEU F 1 94 ? 216.363 220.472 198.593 1.00 33.09 94 LEU F O 1
ATOM 9925 N N . ILE F 1 95 ? 214.611 221.617 199.414 1.00 35.07 95 ILE F N 1
ATOM 9926 C CA . ILE F 1 95 ? 213.963 221.808 198.121 1.00 35.07 95 ILE F CA 1
ATOM 9927 C C . ILE F 1 95 ? 214.574 223.043 197.464 1.00 35.07 95 ILE F C 1
ATOM 9928 O O . ILE F 1 95 ? 214.443 224.147 198.013 1.00 35.07 95 ILE F O 1
ATOM 9933 N N . PRO F 1 96 ? 215.238 222.908 196.314 1.00 41.68 96 PRO F N 1
ATOM 9934 C CA . PRO F 1 96 ? 215.843 224.074 195.652 1.00 41.68 96 PRO F CA 1
ATOM 9935 C C . PRO F 1 96 ? 214.828 224.796 194.778 1.00 41.68 96 PRO F C 1
ATOM 9936 O O . PRO F 1 96 ? 214.177 224.185 193.927 1.00 41.68 96 PRO F O 1
ATOM 9940 N N . MET F 1 97 ? 214.694 226.103 194.988 1.00 49.33 97 MET F N 1
ATOM 9941 C CA . MET F 1 97 ? 213.861 226.952 194.150 1.00 49.33 97 MET F CA 1
ATOM 9942 C C . MET F 1 97 ? 214.598 228.249 193.854 1.00 49.33 97 MET F C 1
ATOM 9943 O O . MET F 1 97 ? 215.379 228.731 194.679 1.00 49.33 97 MET F O 1
ATOM 9948 N N . ARG F 1 98 ? 214.353 228.802 192.669 1.00 56.98 98 ARG F N 1
ATOM 9949 C CA . ARG F 1 98 ? 214.937 230.085 192.307 1.00 56.98 98 ARG F CA 1
ATOM 9950 C C . ARG F 1 98 ? 214.414 231.179 193.231 1.00 56.98 98 ARG F C 1
ATOM 9951 O O . ARG F 1 98 ? 213.263 231.148 193.674 1.00 56.98 98 ARG F O 1
ATOM 9959 N N . ASP F 1 99 ? 215.276 232.155 193.521 1.00 60.53 99 ASP F N 1
ATOM 9960 C CA . ASP F 1 99 ? 214.967 233.152 194.543 1.00 60.53 99 ASP F CA 1
ATOM 9961 C C . ASP F 1 99 ? 213.727 233.963 194.180 1.00 60.53 99 ASP F C 1
ATOM 9962 O O . ASP F 1 99 ? 212.693 233.873 194.851 1.00 60.53 99 ASP F O 1
ATOM 9967 N N . ASN F 1 100 ? 213.812 234.766 193.123 1.00 60.50 100 ASN F N 1
ATOM 9968 C CA . ASN F 1 100 ? 212.699 235.622 192.717 1.00 60.50 100 ASN F CA 1
ATOM 9969 C C . ASN F 1 100 ? 211.889 234.929 191.621 1.00 60.50 100 ASN F C 1
ATOM 9970 O O . ASN F 1 100 ? 211.872 235.332 190.458 1.00 60.50 100 ASN F O 1
ATOM 9975 N N . MET F 1 101 ? 211.206 233.861 192.025 1.00 58.14 101 MET F N 1
ATOM 9976 C CA . MET F 1 101 ? 210.393 233.085 191.101 1.00 58.14 101 MET F CA 1
ATOM 9977 C C . MET F 1 101 ? 209.219 232.486 191.859 1.00 58.14 101 MET F C 1
ATOM 9978 O O . MET F 1 101 ? 209.356 232.098 193.022 1.00 58.14 101 MET F O 1
ATOM 9983 N N . GLU F 1 102 ? 208.069 232.418 191.194 1.00 51.71 102 GLU F N 1
ATOM 9984 C CA . GLU F 1 102 ? 206.862 231.853 191.781 1.00 51.71 102 GLU F CA 1
ATOM 9985 C C . GLU F 1 102 ? 206.602 230.477 191.180 1.00 51.71 102 GLU F C 1
ATOM 9986 O O . GLU F 1 102 ? 206.593 230.319 189.956 1.00 51.71 102 GLU F O 1
ATOM 9992 N N . TYR F 1 103 ? 206.393 229.488 192.045 1.00 47.42 103 TYR F N 1
ATOM 9993 C CA . TYR F 1 103 ? 206.292 228.093 191.643 1.00 47.42 103 TYR F CA 1
ATOM 9994 C C . TYR F 1 103 ? 204.879 227.568 191.846 1.00 47.42 103 TYR F C 1
ATOM 9995 O O . TYR F 1 103 ? 204.209 227.914 192.823 1.00 47.42 103 TYR F O 1
ATOM 10004 N N . LYS F 1 104 ? 204.435 226.731 190.915 1.00 42.96 104 LYS F N 1
ATOM 10005 C CA . LYS F 1 104 ? 203.192 225.989 191.045 1.00 42.96 104 LYS F CA 1
ATOM 10006 C C . LYS F 1 104 ? 203.499 224.553 191.450 1.00 42.96 104 LYS F C 1
ATOM 10007 O O . LYS F 1 104 ? 204.453 223.942 190.964 1.00 42.96 104 LYS F O 1
ATOM 10013 N N . LEU F 1 105 ? 202.679 224.019 192.349 1.00 37.40 105 LEU F N 1
ATOM 10014 C CA . LEU F 1 105 ? 202.905 222.704 192.932 1.00 37.40 105 LEU F CA 1
ATOM 10015 C C . LEU F 1 105 ? 201.888 221.713 192.393 1.00 37.40 105 LEU F C 1
ATOM 10016 O O . LEU F 1 105 ? 200.681 221.971 192.430 1.00 37.40 105 LEU F O 1
ATOM 10021 N N . ASP F 1 106 ? 202.381 220.582 191.896 1.00 37.11 106 ASP F N 1
ATOM 10022 C CA . ASP F 1 106 ? 201.547 219.482 191.428 1.00 37.11 106 ASP F CA 1
ATOM 10023 C C . ASP F 1 106 ? 201.729 218.319 192.394 1.00 37.11 106 ASP F C 1
ATOM 10024 O O . ASP F 1 106 ? 202.780 217.671 192.400 1.00 37.11 106 ASP F O 1
ATOM 10029 N N . LEU F 1 107 ? 200.711 218.058 193.208 1.00 28.74 107 LEU F N 1
ATOM 10030 C CA . LEU F 1 107 ? 200.777 216.997 194.206 1.00 28.74 107 LEU F CA 1
ATOM 10031 C C . LEU F 1 107 ? 200.319 215.687 193.578 1.00 28.74 107 LEU F C 1
ATOM 10032 O O . LEU F 1 107 ? 199.133 215.512 193.282 1.00 28.74 107 LEU F O 1
ATOM 10037 N N . ASN F 1 108 ? 201.256 214.768 193.372 1.00 24.79 108 ASN F N 1
ATOM 10038 C CA . ASN F 1 108 ? 200.956 213.428 192.883 1.00 24.79 108 ASN F CA 1
ATOM 10039 C C . ASN F 1 108 ? 201.084 212.466 194.057 1.00 24.79 108 ASN F C 1
ATOM 10040 O O . ASN F 1 108 ? 202.193 212.191 194.524 1.00 24.79 108 ASN F O 1
ATOM 10045 N N . LEU F 1 109 ? 199.952 211.955 194.531 1.00 19.93 109 LEU F N 1
ATOM 10046 C CA . LEU F 1 109 ? 199.916 211.141 195.742 1.00 19.93 109 LEU F CA 1
ATOM 10047 C C . LEU F 1 109 ? 199.218 209.826 195.433 1.00 19.93 109 LEU F C 1
ATOM 10048 O O . LEU F 1 109 ? 198.031 209.814 195.096 1.00 19.93 109 LEU F O 1
ATOM 10053 N N . GLN F 1 110 ? 199.953 208.725 195.547 1.00 19.82 110 GLN F N 1
ATOM 10054 C CA . GLN F 1 110 ? 199.399 207.383 195.444 1.00 19.82 110 GLN F CA 1
ATOM 10055 C C . GLN F 1 110 ? 199.612 206.677 196.772 1.00 19.82 110 GLN F C 1
ATOM 10056 O O . GLN F 1 110 ? 200.721 206.697 197.315 1.00 19.82 110 GLN F O 1
ATOM 10062 N N . LEU F 1 111 ? 198.558 206.065 197.301 1.00 16.86 111 LEU F N 1
ATOM 10063 C CA . LEU F 1 111 ? 198.673 205.448 198.613 1.00 16.86 111 LEU F CA 1
ATOM 10064 C C . LEU F 1 111 ? 197.683 204.302 198.737 1.00 16.86 111 LEU F C 1
ATOM 10065 O O . LEU F 1 111 ? 196.680 204.245 198.023 1.00 16.86 111 LEU F O 1
ATOM 10070 N N . TYR F 1 112 ? 197.990 203.389 199.652 1.00 18.10 112 TYR F N 1
ATOM 10071 C CA . TYR F 1 112 ? 197.098 202.301 200.023 1.00 18.10 112 TYR F CA 1
ATOM 10072 C C . TYR F 1 112 ? 196.518 202.590 201.398 1.00 18.10 112 TYR F C 1
ATOM 10073 O O . TYR F 1 112 ? 197.254 202.939 202.326 1.00 18.10 112 TYR F O 1
ATOM 10082 N N . CYS F 1 113 ? 195.206 202.452 201.526 1.00 25.98 113 CYS F N 1
ATOM 10083 C CA . CYS F 1 113 ? 194.540 202.564 202.813 1.00 25.98 113 CYS F CA 1
ATOM 10084 C C . CYS F 1 113 ? 194.174 201.172 203.305 1.00 25.98 113 CYS F C 1
ATOM 10085 O O . CYS F 1 113 ? 193.555 200.390 202.579 1.00 25.98 113 CYS F O 1
ATOM 10088 N N . GLN F 1 114 ? 194.575 200.860 204.533 1.00 28.67 114 GLN F N 1
ATOM 10089 C CA . GLN F 1 114 ? 194.328 199.544 205.109 1.00 28.67 114 GLN F CA 1
ATOM 10090 C C . GLN F 1 114 ? 193.658 199.728 206.459 1.00 28.67 114 GLN F C 1
ATOM 10091 O O . GLN F 1 114 ? 194.211 200.387 207.343 1.00 28.67 114 GLN F O 1
ATOM 10097 N N . SER F 1 115 ? 192.474 199.145 206.616 1.00 34.69 115 SER F N 1
ATOM 10098 C CA . SER F 1 115 ? 191.691 199.333 207.829 1.00 34.69 115 SER F CA 1
ATOM 10099 C C . SER F 1 115 ? 192.247 198.471 208.954 1.00 34.69 115 SER F C 1
ATOM 10100 O O . SER F 1 115 ? 192.271 197.240 208.850 1.00 34.69 115 SER F O 1
ATOM 10103 N N . LYS F 1 116 ? 192.700 199.116 210.029 1.00 41.42 116 LYS F N 1
ATOM 10104 C CA . LYS F 1 116 ? 193.114 198.372 211.212 1.00 41.42 116 LYS F CA 1
ATOM 10105 C C . LYS F 1 116 ? 191.928 198.063 212.117 1.00 41.42 116 LYS F C 1
ATOM 10106 O O . LYS F 1 116 ? 191.855 196.974 212.696 1.00 41.42 116 LYS F O 1
ATOM 10112 N N . THR F 1 117 ? 190.991 199.001 212.245 1.00 51.18 117 THR F N 1
ATOM 10113 C CA . THR F 1 117 ? 189.808 198.824 213.073 1.00 51.18 117 THR F CA 1
ATOM 10114 C C . THR F 1 117 ? 188.582 199.367 212.352 1.00 51.18 117 THR F C 1
ATOM 10115 O O . THR F 1 117 ? 188.674 200.264 211.508 1.00 51.18 117 THR F O 1
ATOM 10119 N N . ASP F 1 118 ? 187.431 198.773 212.679 1.00 56.23 118 ASP F N 1
ATOM 10120 C CA . ASP F 1 118 ? 186.103 199.206 212.246 1.00 56.23 118 ASP F CA 1
ATOM 10121 C C . ASP F 1 118 ? 185.843 198.906 210.773 1.00 56.23 118 ASP F C 1
ATOM 10122 O O . ASP F 1 118 ? 184.709 199.049 210.304 1.00 56.23 118 ASP F O 1
ATOM 10127 N N . HIS F 1 119 ? 186.885 198.474 210.057 1.00 48.49 119 HIS F N 1
ATOM 10128 C CA . HIS F 1 119 ? 186.793 197.953 208.686 1.00 48.49 119 HIS F CA 1
ATOM 10129 C C . HIS F 1 119 ? 185.794 198.716 207.816 1.00 48.49 119 HIS F C 1
ATOM 10130 O O . HIS F 1 119 ? 185.037 198.125 207.043 1.00 48.49 119 HIS F O 1
ATOM 10137 N N . LEU F 1 120 ? 185.793 200.043 207.930 1.00 37.36 120 LEU F N 1
ATOM 10138 C CA . LEU F 1 120 ? 184.965 200.857 207.049 1.00 37.36 120 LEU F CA 1
ATOM 10139 C C . LEU F 1 120 ? 185.645 200.966 205.691 1.00 37.36 120 LEU F C 1
ATOM 10140 O O . LEU F 1 120 ? 186.749 201.508 205.583 1.00 37.36 120 LEU F O 1
ATOM 10145 N N . ASN F 1 121 ? 184.988 200.454 204.657 1.00 29.91 121 ASN F N 1
ATOM 10146 C CA . ASN F 1 121 ? 185.648 200.226 203.379 1.00 29.91 121 ASN F CA 1
ATOM 10147 C C . ASN F 1 121 ? 185.930 201.524 202.625 1.00 29.91 121 ASN F C 1
ATOM 10148 O O . ASN F 1 121 ? 186.768 201.532 201.718 1.00 29.91 121 ASN F O 1
ATOM 10153 N N . LEU F 1 122 ? 185.292 202.630 202.995 1.00 24.14 122 LEU F N 1
ATOM 10154 C CA . LEU F 1 122 ? 185.481 203.882 202.280 1.00 24.14 122 LEU F CA 1
ATOM 10155 C C . LEU F 1 122 ? 185.683 205.000 203.291 1.00 24.14 122 LEU F C 1
ATOM 10156 O O . LEU F 1 122 ? 184.932 205.108 204.263 1.00 24.14 122 LEU F O 1
ATOM 10161 N N . ASP F 1 123 ? 186.704 205.825 203.061 1.00 24.02 123 ASP F N 1
ATOM 10162 C CA . ASP F 1 123 ? 187.090 206.870 203.999 1.00 24.02 123 ASP F CA 1
ATOM 10163 C C . ASP F 1 123 ? 187.360 208.157 203.231 1.00 24.02 123 ASP F C 1
ATOM 10164 O O . ASP F 1 123 ? 187.375 208.180 201.998 1.00 24.02 123 ASP F O 1
ATOM 10169 N N . ASN F 1 124 ? 187.576 209.239 203.976 1.00 22.34 124 ASN F N 1
ATOM 10170 C CA . ASN F 1 124 ? 187.844 210.558 203.412 1.00 22.34 124 ASN F CA 1
ATOM 10171 C C . ASN F 1 124 ? 189.243 210.977 203.841 1.00 22.34 124 ASN F C 1
ATOM 10172 O O . ASN F 1 124 ? 189.542 211.009 205.038 1.00 22.34 124 ASN F O 1
ATOM 10177 N N . LEU F 1 125 ? 190.096 211.296 202.873 1.00 19.85 125 LEU F N 1
ATOM 10178 C CA . LEU F 1 125 ? 191.457 211.730 203.158 1.00 19.85 125 LEU F CA 1
ATOM 10179 C C . LEU F 1 125 ? 191.523 213.250 203.101 1.00 19.85 125 LEU F C 1
ATOM 10180 O O . LEU F 1 125 ? 191.127 213.856 202.101 1.00 19.85 125 LEU F O 1
ATOM 10185 N N . LEU F 1 126 ? 192.027 213.859 204.167 1.00 20.86 126 LEU F N 1
ATOM 10186 C CA . LEU F 1 126 ? 192.178 215.304 204.249 1.00 20.86 126 LEU F CA 1
ATOM 10187 C C . LEU F 1 126 ? 193.608 215.680 203.889 1.00 20.86 126 LEU F C 1
ATOM 10188 O O . LEU F 1 126 ? 194.557 215.183 204.502 1.00 20.86 126 LEU F O 1
ATOM 10193 N N . ILE F 1 127 ? 193.758 216.552 202.897 1.00 21.50 127 ILE F N 1
ATOM 10194 C CA . ILE F 1 127 ? 195.063 217.015 202.441 1.00 21.50 127 ILE F CA 1
ATOM 10195 C C . ILE F 1 127 ? 195.171 218.495 202.771 1.00 21.50 127 ILE F C 1
ATOM 10196 O O . ILE F 1 127 ? 194.369 219.304 202.289 1.00 21.50 127 ILE F O 1
ATOM 10201 N N . ASP F 1 128 ? 196.159 218.847 203.586 1.00 24.27 128 ASP F N 1
ATOM 10202 C CA . ASP F 1 128 ? 196.379 220.219 204.014 1.00 24.27 128 ASP F CA 1
ATOM 10203 C C . ASP F 1 128 ? 197.809 220.620 203.689 1.00 24.27 128 ASP F C 1
ATOM 10204 O O . ASP F 1 128 ? 198.753 219.897 204.017 1.00 24.27 128 ASP F O 1
ATOM 10209 N N . VAL F 1 129 ? 197.968 221.773 203.047 1.00 24.08 129 VAL F N 1
ATOM 10210 C CA . VAL F 1 129 ? 199.275 222.277 202.644 1.00 24.08 129 VAL F CA 1
ATOM 10211 C C . VAL F 1 129 ? 199.508 223.601 203.354 1.00 24.08 129 VAL F C 1
ATOM 10212 O O . VAL F 1 129 ? 198.681 224.516 203.262 1.00 24.08 129 VAL F O 1
ATOM 10216 N N . TYR F 1 130 ? 200.628 223.702 204.061 1.00 27.91 130 TYR F N 1
ATOM 10217 C CA . TYR F 1 130 ? 201.001 224.897 204.800 1.00 27.91 130 TYR F CA 1
ATOM 10218 C C . TYR F 1 130 ? 202.298 225.470 204.248 1.00 27.91 130 TYR F C 1
ATOM 10219 O O . TYR F 1 130 ? 202.980 224.857 203.424 1.00 27.91 130 TYR F O 1
ATOM 10228 N N . ARG F 1 131 ? 202.634 226.670 204.713 1.00 35.71 131 ARG F N 1
ATOM 10229 C CA . ARG F 1 131 ? 203.908 227.286 204.376 1.00 35.71 131 ARG F CA 1
ATOM 10230 C C . ARG F 1 131 ? 204.321 228.215 205.507 1.00 35.71 131 ARG F C 1
ATOM 10231 O O . ARG F 1 131 ? 203.492 228.672 206.296 1.00 35.71 131 ARG F O 1
ATOM 10239 N N . GLY F 1 132 ? 205.620 228.485 205.577 1.00 41.36 132 GLY F N 1
ATOM 10240 C CA . GLY F 1 132 ? 206.169 229.332 206.620 1.00 41.36 132 GLY F CA 1
ATOM 10241 C C . GLY F 1 132 ? 205.799 230.794 206.472 1.00 41.36 132 GLY F C 1
ATOM 10242 O O . GLY F 1 132 ? 206.030 231.597 207.376 1.00 41.36 132 GLY F O 1
ATOM 10243 N N . SER F 1 145 ? 201.453 234.002 213.947 1.00 72.09 145 SER F N 1
ATOM 10244 C CA . SER F 1 145 ? 202.212 233.859 212.711 1.00 72.09 145 SER F CA 1
ATOM 10245 C C . SER F 1 145 ? 203.185 232.688 212.789 1.00 72.09 145 SER F C 1
ATOM 10246 O O . SER F 1 145 ? 204.390 232.883 212.946 1.00 72.09 145 SER F O 1
ATOM 10249 N N . LYS F 1 146 ? 202.659 231.468 212.681 1.00 65.78 146 LYS F N 1
ATOM 10250 C CA . LYS F 1 146 ? 203.485 230.270 212.704 1.00 65.78 146 LYS F CA 1
ATOM 10251 C C . LYS F 1 146 ? 203.508 229.580 211.346 1.00 65.78 146 LYS F C 1
ATOM 10252 O O . LYS F 1 146 ? 204.571 229.453 210.734 1.00 65.78 146 LYS F O 1
ATOM 10258 N N . ASP F 1 147 ? 202.339 229.184 210.842 1.00 52.82 147 ASP F N 1
ATOM 10259 C CA . ASP F 1 147 ? 202.158 228.536 209.546 1.00 52.82 147 ASP F CA 1
ATOM 10260 C C . ASP F 1 147 ? 200.802 228.925 208.978 1.00 52.82 147 ASP F C 1
ATOM 10261 O O . ASP F 1 147 ? 199.784 228.811 209.669 1.00 52.82 147 ASP F O 1
ATOM 10266 N N . GLU F 1 148 ? 200.765 229.377 207.730 1.00 38.80 148 GLU F N 1
ATOM 10267 C CA . GLU F 1 148 ? 199.513 229.750 207.092 1.00 38.80 148 GLU F CA 1
ATOM 10268 C C . GLU F 1 148 ? 199.107 228.695 206.071 1.00 38.80 148 GLU F C 1
ATOM 10269 O O . GLU F 1 148 ? 199.916 228.266 205.243 1.00 38.80 148 GLU F O 1
ATOM 10275 N N . LYS F 1 149 ? 197.852 228.265 206.154 1.00 27.55 149 LYS F N 1
ATOM 10276 C CA . LYS F 1 149 ? 197.330 227.239 205.262 1.00 27.55 149 LYS F CA 1
ATOM 10277 C C . LYS F 1 149 ? 197.048 227.852 203.897 1.00 27.55 149 LYS F C 1
ATOM 10278 O O . LYS F 1 149 ? 196.379 228.885 203.801 1.00 27.55 149 LYS F O 1
ATOM 10284 N N . ILE F 1 150 ? 197.557 227.217 202.844 1.00 25.47 150 ILE F N 1
ATOM 10285 C CA . ILE F 1 150 ? 197.379 227.711 201.483 1.00 25.47 150 ILE F CA 1
ATOM 10286 C C . ILE F 1 150 ? 196.537 226.786 200.624 1.00 25.47 150 ILE F C 1
ATOM 10287 O O . ILE F 1 150 ? 196.136 227.190 199.520 1.00 25.47 150 ILE F O 1
ATOM 10292 N N . PHE F 1 151 ? 196.255 225.569 201.079 1.00 23.02 151 PHE F N 1
ATOM 10293 C CA . PHE F 1 151 ? 195.441 224.647 200.305 1.00 23.02 151 PHE F CA 1
ATOM 10294 C C . PHE F 1 151 ? 194.824 223.621 201.239 1.00 23.02 151 PHE F C 1
ATOM 10295 O O . PHE F 1 151 ? 195.484 223.133 202.157 1.00 23.02 151 PHE F O 1
ATOM 10303 N N . HIS F 1 152 ? 193.555 223.307 200.999 1.00 21.76 152 HIS F N 1
ATOM 10304 C CA . HIS F 1 152 ? 192.869 222.234 201.698 1.00 21.76 152 HIS F CA 1
ATOM 10305 C C . HIS F 1 152 ? 191.967 221.512 200.712 1.00 21.76 152 HIS F C 1
ATOM 10306 O O . HIS F 1 152 ? 191.347 222.143 199.853 1.00 21.76 152 HIS F O 1
ATOM 10313 N N . THR F 1 153 ? 191.903 220.189 200.830 1.00 21.65 153 THR F N 1
ATOM 10314 C CA . THR F 1 153 ? 191.031 219.402 199.974 1.00 21.65 153 THR F CA 1
ATOM 10315 C C . THR F 1 153 ? 190.726 218.080 200.657 1.00 21.65 153 THR F C 1
ATOM 10316 O O . THR F 1 153 ? 191.372 217.692 201.633 1.00 21.65 153 THR F O 1
ATOM 10320 N N . SER F 1 154 ? 189.716 217.396 200.134 1.00 21.66 154 SER F N 1
ATOM 10321 C CA . SER F 1 154 ? 189.340 216.071 200.594 1.00 21.66 154 SER F CA 1
ATOM 10322 C C . SER F 1 154 ? 189.268 215.139 199.397 1.00 21.66 154 SER F C 1
ATOM 10323 O O . SER F 1 154 ? 188.905 215.548 198.293 1.00 21.66 154 SER F O 1
ATOM 10326 N N . ARG F 1 155 ? 189.636 213.879 199.622 1.00 18.81 155 ARG F N 1
ATOM 10327 C CA . ARG F 1 155 ? 189.553 212.871 198.588 1.00 18.81 155 ARG F CA 1
ATOM 10328 C C . ARG F 1 155 ? 188.992 211.605 199.223 1.00 18.81 155 ARG F C 1
ATOM 10329 O O . ARG F 1 155 ? 189.601 211.066 200.164 1.00 18.81 155 ARG F O 1
ATOM 10337 N N . PRO F 1 156 ? 187.843 211.118 198.760 1.00 17.01 156 PRO F N 1
ATOM 10338 C CA . PRO F 1 156 ? 187.374 209.803 199.211 1.00 17.01 156 PRO F CA 1
ATOM 10339 C C . PRO F 1 156 ? 188.328 208.714 198.743 1.00 17.01 156 PRO F C 1
ATOM 10340 O O . PRO F 1 156 ? 188.748 208.693 197.584 1.00 17.01 156 PRO F O 1
ATOM 10344 N N . ILE F 1 157 ? 188.675 207.813 199.656 1.00 17.97 157 ILE F N 1
ATOM 10345 C CA . ILE F 1 157 ? 189.626 206.747 199.380 1.00 17.97 157 ILE F CA 1
ATOM 10346 C C . ILE F 1 157 ? 189.022 205.421 199.811 1.00 17.97 157 ILE F C 1
ATOM 10347 O O . ILE F 1 157 ? 188.299 205.339 200.808 1.00 17.97 157 ILE F O 1
ATOM 10352 N N . VAL F 1 158 ? 189.312 204.382 199.047 1.00 20.06 158 VAL F N 1
ATOM 10353 C CA . VAL F 1 158 ? 188.904 203.029 199.400 1.00 20.06 158 VAL F CA 1
ATOM 10354 C C . VAL F 1 158 ? 189.971 202.423 200.298 1.00 20.06 158 VAL F C 1
ATOM 10355 O O . VAL F 1 158 ? 191.174 202.597 200.083 1.00 20.06 158 VAL F O 1
ATOM 10359 N N . CYS F 1 159 ? 189.527 201.714 201.330 1.00 26.80 159 CYS F N 1
ATOM 10360 C CA . CYS F 1 159 ? 190.423 201.137 202.318 1.00 26.80 159 CYS F CA 1
ATOM 10361 C C . CYS F 1 159 ? 190.255 199.628 202.351 1.00 26.80 159 CYS F C 1
ATOM 10362 O O . CYS F 1 159 ? 189.132 199.117 202.346 1.00 26.80 159 CYS F O 1
ATOM 10365 N N . LEU F 1 160 ? 191.381 198.922 202.377 1.00 26.46 160 LEU F N 1
ATOM 10366 C CA . LEU F 1 160 ? 191.362 197.468 202.443 1.00 26.46 160 LEU F CA 1
ATOM 10367 C C . LEU F 1 160 ? 190.898 197.000 203.815 1.00 26.46 160 LEU F C 1
ATOM 10368 O O . LEU F 1 160 ? 191.359 197.501 204.844 1.00 26.46 160 LEU F O 1
ATOM 10373 N N . ALA F 1 161 ? 189.988 196.036 203.826 1.00 37.55 161 ALA F N 1
ATOM 10374 C CA . ALA F 1 161 ? 189.529 195.402 205.051 1.00 37.55 161 ALA F CA 1
ATOM 10375 C C . ALA F 1 161 ? 190.008 193.956 205.100 1.00 37.55 161 ALA F C 1
ATOM 10376 O O . ALA F 1 161 ? 190.408 193.370 204.093 1.00 37.55 161 ALA F O 1
ATOM 10378 N N . LEU F 1 162 ? 189.970 193.382 206.303 1.00 45.34 162 LEU F N 1
ATOM 10379 C CA . LEU F 1 162 ? 190.360 191.989 206.476 1.00 45.34 162 LEU F CA 1
ATOM 10380 C C . LEU F 1 162 ? 189.378 191.023 205.829 1.00 45.34 162 LEU F C 1
ATOM 10381 O O . LEU F 1 162 ? 189.772 189.910 205.466 1.00 45.34 162 LEU F O 1
ATOM 10386 N N . THR F 1 163 ? 188.115 191.423 205.674 1.00 46.82 163 THR F N 1
ATOM 10387 C CA . THR F 1 163 ? 187.127 190.569 205.029 1.00 46.82 163 THR F CA 1
ATOM 10388 C C . THR F 1 163 ? 187.226 190.603 203.512 1.00 46.82 163 THR F C 1
ATOM 10389 O O . THR F 1 163 ? 186.640 189.742 202.848 1.00 46.82 163 THR F O 1
ATOM 10393 N N . ASP F 1 164 ? 187.949 191.570 202.952 1.00 42.03 164 ASP F N 1
ATOM 10394 C CA . ASP F 1 164 ? 188.081 191.667 201.506 1.00 42.03 164 ASP F CA 1
ATOM 10395 C C . ASP F 1 164 ? 188.911 190.508 200.972 1.00 42.03 164 ASP F C 1
ATOM 10396 O O . ASP F 1 164 ? 190.009 190.234 201.466 1.00 42.03 164 ASP F O 1
ATOM 10401 N N . SER F 1 165 ? 188.383 189.829 199.959 1.00 42.96 165 SER F N 1
ATOM 10402 C CA . SER F 1 165 ? 189.059 188.717 199.314 1.00 42.96 165 SER F CA 1
ATOM 10403 C C . SER F 1 165 ? 189.192 189.003 197.826 1.00 42.96 165 SER F C 1
ATOM 10404 O O . SER F 1 165 ? 188.409 189.757 197.243 1.00 42.96 165 SER F O 1
ATOM 10407 N N . MET F 1 166 ? 190.197 188.390 197.213 1.00 37.06 166 MET F N 1
ATOM 10408 C CA . MET F 1 166 ? 190.521 188.623 195.813 1.00 37.06 166 MET F CA 1
ATOM 10409 C C . MET F 1 166 ? 190.094 187.409 195.000 1.00 37.06 166 MET F C 1
ATOM 10410 O O . MET F 1 166 ? 190.617 186.307 195.197 1.00 37.06 166 MET F O 1
ATOM 10415 N N . SER F 1 167 ? 189.144 187.616 194.094 1.00 38.51 167 SER F N 1
ATOM 10416 C CA . SER F 1 167 ? 188.587 186.522 193.318 1.00 38.51 167 SER F CA 1
ATOM 10417 C C . SER F 1 167 ? 189.592 186.032 192.276 1.00 38.51 167 SER F C 1
ATOM 10418 O O . SER F 1 167 ? 190.417 186.806 191.784 1.00 38.51 167 SER F O 1
ATOM 10421 N N . PRO F 1 168 ? 189.549 184.742 191.929 1.00 36.81 168 PRO F N 1
ATOM 10422 C CA . PRO F 1 168 ? 190.405 184.251 190.837 1.00 36.81 168 PRO F CA 1
ATOM 10423 C C . PRO F 1 168 ? 190.100 184.887 189.493 1.00 36.81 168 PRO F C 1
ATOM 10424 O O . PRO F 1 168 ? 190.966 184.862 188.609 1.00 36.81 168 PRO F O 1
ATOM 10428 N N . GLN F 1 169 ? 188.902 185.444 189.303 1.00 38.27 169 GLN F N 1
ATOM 10429 C CA . GLN F 1 169 ? 188.612 186.171 188.072 1.00 38.27 169 GLN F CA 1
ATOM 10430 C C . GLN F 1 169 ? 189.488 187.411 187.948 1.00 38.27 169 GLN F C 1
ATOM 10431 O O . GLN F 1 169 ? 189.952 187.742 186.851 1.00 38.27 169 GLN F O 1
ATOM 10437 N N . GLU F 1 170 ? 189.716 188.113 189.060 1.00 35.86 170 GLU F N 1
ATOM 10438 C CA . GLU F 1 170 ? 190.595 189.276 189.038 1.00 35.86 170 GLU F CA 1
ATOM 10439 C C . GLU F 1 170 ? 192.042 188.884 188.775 1.00 35.86 170 GLU F C 1
ATOM 10440 O O . GLU F 1 170 ? 192.789 189.656 188.165 1.00 35.86 170 GLU F O 1
ATOM 10446 N N . ILE F 1 171 ? 192.457 187.700 189.230 1.00 34.33 171 ILE F N 1
ATOM 10447 C CA . ILE F 1 171 ? 193.814 187.233 188.964 1.00 34.33 171 ILE F CA 1
ATOM 10448 C C . ILE F 1 171 ? 194.030 187.040 187.470 1.00 34.33 171 ILE F C 1
ATOM 10449 O O . ILE F 1 171 ? 195.068 187.427 186.923 1.00 34.33 171 ILE F O 1
ATOM 10454 N N . GLU F 1 172 ? 193.056 186.437 186.788 1.00 40.10 172 GLU F N 1
ATOM 10455 C CA . GLU F 1 172 ? 193.204 186.170 185.362 1.00 40.10 172 GLU F CA 1
ATOM 10456 C C . GLU F 1 172 ? 193.206 187.458 184.548 1.00 40.10 172 GLU F C 1
ATOM 10457 O O . GLU F 1 172 ? 193.973 187.589 183.587 1.00 40.10 172 GLU F O 1
ATOM 10463 N N . GLN F 1 173 ? 192.367 188.423 184.920 1.00 37.92 173 GLN F N 1
ATOM 10464 C CA . GLN F 1 173 ? 192.199 189.631 184.122 1.00 37.92 173 GLN F CA 1
ATOM 10465 C C . GLN F 1 173 ? 193.191 190.730 184.485 1.00 37.92 173 GLN F C 1
ATOM 10466 O O . GLN F 1 173 ? 193.756 191.368 183.592 1.00 37.92 173 GLN F O 1
ATOM 10472 N N . LEU F 1 174 ? 193.419 190.966 185.777 1.00 31.58 174 LEU F N 1
ATOM 10473 C CA . LEU F 1 174 ? 194.252 192.071 186.234 1.00 31.58 174 LEU F CA 1
ATOM 10474 C C . LEU F 1 174 ? 195.694 191.649 186.484 1.00 31.58 174 LEU F 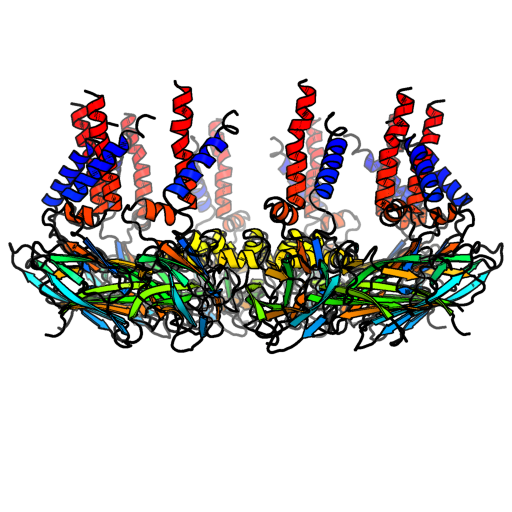C 1
ATOM 10475 O O . LEU F 1 174 ? 196.373 192.227 187.337 1.00 31.58 174 LEU F O 1
ATOM 10480 N N . GLY F 1 175 ? 196.177 190.655 185.749 1.00 32.41 175 GLY F N 1
ATOM 10481 C CA . GLY F 1 175 ? 197.524 190.172 185.921 1.00 32.41 175 GLY F CA 1
ATOM 10482 C C . GLY F 1 175 ? 197.606 189.145 187.027 1.00 32.41 175 GLY F C 1
ATOM 10483 O O . GLY F 1 175 ? 196.950 189.265 188.066 1.00 32.41 175 GLY F O 1
ATOM 10484 N N . PRO F 1 176 ? 198.408 188.099 186.814 1.00 27.70 176 PRO F N 1
ATOM 10485 C CA . PRO F 1 176 ? 198.533 187.055 187.841 1.00 27.70 176 PRO F CA 1
ATOM 10486 C C . PRO F 1 176 ? 199.092 187.563 189.157 1.00 27.70 176 PRO F C 1
ATOM 10487 O O . PRO F 1 176 ? 198.703 187.053 190.213 1.00 27.70 176 PRO F O 1
ATOM 10491 N N . SER F 1 177 ? 199.983 188.549 189.128 1.00 23.45 177 SER F N 1
ATOM 10492 C CA . SER F 1 177 ? 200.612 189.029 190.350 1.00 23.45 177 SER F CA 1
ATOM 10493 C C . SER F 1 177 ? 199.588 189.685 191.267 1.00 23.45 177 SER F C 1
ATOM 10494 O O . SER F 1 177 ? 198.755 190.480 190.828 1.00 23.45 177 SER F O 1
ATOM 10497 N N . ARG F 1 178 ? 199.656 189.341 192.555 1.00 22.55 178 ARG F N 1
ATOM 10498 C CA . ARG F 1 178 ? 198.755 189.946 193.530 1.00 22.55 178 ARG F CA 1
ATOM 10499 C C . ARG F 1 178 ? 198.993 191.444 193.639 1.00 22.55 178 ARG F C 1
ATOM 10500 O O . ARG F 1 178 ? 198.044 192.224 193.772 1.00 22.55 178 ARG F O 1
ATOM 10508 N N . LEU F 1 179 ? 200.258 191.865 193.593 1.00 21.74 179 LEU F N 1
ATOM 10509 C CA . LEU F 1 179 ? 200.570 193.285 193.702 1.00 21.74 179 LEU F CA 1
ATOM 10510 C C . LEU F 1 179 ? 200.031 194.073 192.516 1.00 21.74 179 LEU F C 1
ATOM 10511 O O . LEU F 1 179 ? 199.630 195.229 192.677 1.00 21.74 179 LEU F O 1
ATOM 10516 N N . ASP F 1 180 ? 200.017 193.474 191.323 1.00 24.94 180 ASP F N 1
ATOM 10517 C CA . ASP F 1 180 ? 199.411 194.136 190.173 1.00 24.94 180 ASP F CA 1
ATOM 10518 C C . ASP F 1 180 ? 197.915 194.338 190.367 1.00 24.94 180 ASP F C 1
ATOM 10519 O O . ASP F 1 180 ? 197.384 195.397 190.017 1.00 24.9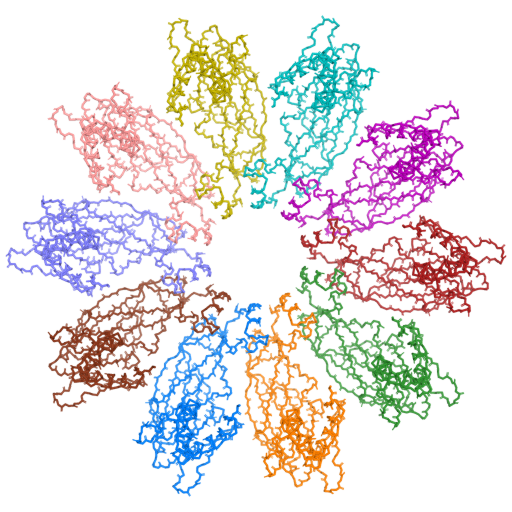4 180 ASP F O 1
ATOM 10524 N N . VAL F 1 181 ? 197.222 193.340 190.917 1.00 23.60 181 VAL F N 1
ATOM 10525 C CA . VAL F 1 181 ? 195.792 193.475 191.166 1.00 23.60 181 VAL F CA 1
ATOM 10526 C C . VAL F 1 181 ? 195.523 194.555 192.206 1.00 23.60 181 VAL F C 1
ATOM 10527 O O . VAL F 1 181 ? 194.592 195.351 192.057 1.00 23.60 181 VAL F O 1
ATOM 10531 N N . TYR F 1 182 ? 196.323 194.600 193.274 1.00 21.33 182 TYR F N 1
ATOM 10532 C CA . TYR F 1 182 ? 196.166 195.660 194.264 1.00 21.33 182 TYR F CA 1
ATOM 10533 C C . TYR F 1 182 ? 196.445 197.032 193.668 1.00 21.33 182 TYR F C 1
ATOM 10534 O O . TYR F 1 182 ? 195.739 197.997 193.977 1.00 21.33 182 TYR F O 1
ATOM 10543 N N . ASP F 1 183 ? 197.472 197.140 192.826 1.00 24.30 183 ASP F N 1
ATOM 10544 C CA . ASP F 1 183 ? 197.794 198.418 192.202 1.00 24.30 183 ASP F CA 1
ATOM 10545 C C . ASP F 1 183 ? 196.677 198.884 191.279 1.00 24.30 183 ASP F C 1
ATOM 10546 O O . ASP F 1 183 ? 196.330 200.070 191.265 1.00 24.30 183 ASP F O 1
ATOM 10551 N N . GLU F 1 184 ? 196.106 197.973 190.496 1.00 27.41 184 GLU F N 1
ATOM 10552 C CA . GLU F 1 184 ? 195.064 198.332 189.546 1.00 27.41 184 GLU F CA 1
ATOM 10553 C C . GLU F 1 184 ? 193.692 198.451 190.201 1.00 27.41 184 GLU F C 1
ATOM 10554 O O . GLU F 1 184 ? 192.781 199.032 189.603 1.00 27.41 184 GLU F O 1
ATOM 10560 N N . GLU F 1 185 ? 193.536 197.962 191.427 1.00 22.96 185 GLU F N 1
ATOM 10561 C CA . GLU F 1 185 ? 192.242 197.866 192.088 1.00 22.96 185 GLU F CA 1
ATOM 10562 C C . GLU F 1 185 ? 192.127 198.711 193.346 1.00 22.96 185 GLU F C 1
ATOM 10563 O O . GLU F 1 185 ? 191.118 199.392 193.532 1.00 22.96 185 GLU F O 1
ATOM 10569 N N . TRP F 1 186 ? 193.136 198.692 194.215 1.00 20.00 186 TRP F N 1
ATOM 10570 C CA . TRP F 1 186 ? 193.043 199.330 195.517 1.00 20.00 186 TRP F CA 1
ATOM 10571 C C . TRP F 1 186 ? 193.922 200.558 195.679 1.00 20.00 186 TRP F C 1
ATOM 10572 O O . TRP F 1 186 ? 193.816 201.235 196.707 1.00 20.00 186 TRP F O 1
ATOM 10583 N N . LEU F 1 187 ? 194.781 200.867 194.714 1.00 17.94 187 LEU F N 1
ATOM 10584 C CA . LEU F 1 187 ? 195.673 202.009 194.842 1.00 17.94 187 LEU F CA 1
ATOM 10585 C C . LEU F 1 187 ? 194.894 203.304 194.659 1.00 17.94 187 LEU F C 1
ATOM 10586 O O . LEU F 1 187 ? 194.215 203.494 193.646 1.00 17.94 187 LEU F O 1
ATOM 10591 N N . ASN F 1 188 ? 194.996 204.192 195.643 1.00 17.64 188 ASN F N 1
ATOM 10592 C CA . ASN F 1 188 ? 194.307 205.477 195.618 1.00 17.64 188 ASN F CA 1
ATOM 10593 C C . ASN F 1 188 ? 195.242 206.511 195.008 1.00 17.64 188 ASN F C 1
ATOM 10594 O O . ASN F 1 188 ? 196.235 206.902 195.629 1.00 17.64 188 ASN F O 1
ATOM 10599 N N . THR F 1 189 ? 194.929 206.956 193.798 1.00 20.51 189 THR F N 1
ATOM 10600 C CA . THR F 1 189 ? 195.747 207.927 193.087 1.00 20.51 189 THR F CA 1
ATOM 10601 C C . THR F 1 189 ? 195.104 209.302 193.213 1.00 20.51 189 THR F C 1
ATOM 10602 O O . THR F 1 189 ? 193.963 209.500 192.783 1.00 20.51 189 THR F O 1
ATOM 10606 N N . ILE F 1 190 ? 195.835 210.244 193.798 1.00 20.82 190 ILE F N 1
ATOM 10607 C CA . ILE F 1 190 ? 195.348 211.597 194.037 1.00 20.82 190 ILE F CA 1
ATOM 10608 C C . ILE F 1 190 ? 196.285 212.558 193.322 1.00 20.82 190 ILE F C 1
ATOM 10609 O O . ILE F 1 190 ? 197.455 212.694 193.702 1.00 20.82 190 ILE F O 1
ATOM 10614 N N . ARG F 1 191 ? 195.779 213.228 192.293 1.00 29.89 191 ARG F N 1
ATOM 10615 C CA . ARG F 1 191 ? 196.540 214.220 191.545 1.00 29.89 191 ARG F CA 1
ATOM 10616 C C . ARG F 1 191 ? 195.903 215.587 191.751 1.00 29.89 191 ARG F C 1
ATOM 10617 O O . ARG F 1 191 ? 194.701 215.755 191.523 1.00 29.89 191 ARG F O 1
ATOM 10625 N N . ILE F 1 192 ? 196.706 216.553 192.183 1.00 31.28 192 ILE F N 1
ATOM 10626 C CA . ILE F 1 192 ? 196.263 217.929 192.379 1.00 31.28 192 ILE F CA 1
ATOM 10627 C C . ILE F 1 192 ? 197.265 218.817 191.652 1.00 31.28 192 ILE F C 1
ATOM 10628 O O . ILE F 1 192 ? 198.391 219.009 192.124 1.00 31.28 192 ILE F O 1
ATOM 10633 N N . GLU F 1 193 ? 196.863 219.369 190.511 1.00 42.95 193 GLU F N 1
ATOM 10634 C CA . GLU F 1 193 ? 197.734 220.204 189.699 1.00 42.95 193 GLU F CA 1
ATOM 10635 C C . GLU F 1 193 ? 197.151 221.601 189.550 1.00 42.95 193 GLU F C 1
ATOM 10636 O O . GLU F 1 193 ? 195.930 221.785 189.526 1.00 42.95 193 GLU F O 1
ATOM 10642 N N . ASP F 1 194 ? 198.050 222.583 189.451 1.00 49.36 194 ASP F N 1
ATOM 10643 C CA . ASP F 1 194 ? 197.698 223.975 189.172 1.00 49.36 194 ASP F CA 1
ATOM 10644 C C . ASP F 1 194 ? 196.720 224.530 190.206 1.00 49.36 194 ASP F C 1
ATOM 10645 O O . ASP F 1 194 ? 195.775 225.247 189.867 1.00 49.36 194 ASP F O 1
ATOM 10650 N N . LYS F 1 195 ? 196.930 224.197 191.479 1.00 41.88 195 LYS F N 1
ATOM 10651 C CA . LYS F 1 195 ? 196.087 224.705 192.551 1.00 41.88 195 LYS F CA 1
ATOM 10652 C C . LYS F 1 195 ? 196.860 225.209 193.759 1.00 41.88 195 LYS F C 1
ATOM 10653 O O . LYS F 1 195 ? 196.260 225.866 194.616 1.00 41.88 195 LYS F O 1
ATOM 10659 N N . ILE F 1 196 ? 198.156 224.930 193.860 1.00 37.45 196 ILE F N 1
ATOM 10660 C CA . ILE F 1 196 ? 198.984 225.383 194.970 1.00 37.45 196 ILE F CA 1
ATOM 10661 C C . ILE F 1 196 ? 200.062 226.303 194.418 1.00 37.45 196 ILE F C 1
ATOM 10662 O O . ILE F 1 196 ? 200.783 225.934 193.483 1.00 37.45 196 ILE F O 1
ATOM 10667 N N . SER F 1 197 ? 200.165 227.497 194.991 1.00 43.27 197 SER F N 1
ATOM 10668 C CA . SER F 1 197 ? 201.157 228.487 194.597 1.00 43.27 197 SER F CA 1
ATOM 10669 C C . SER F 1 197 ? 202.111 228.719 195.758 1.00 43.27 197 SER F C 1
ATOM 10670 O O . SER F 1 197 ? 201.672 228.967 196.885 1.00 43.27 197 SER F O 1
ATOM 10673 N N . LEU F 1 198 ? 203.409 228.640 195.483 1.00 45.42 198 LEU F N 1
ATOM 10674 C CA . LEU F 1 198 ? 204.428 228.806 196.507 1.00 45.42 198 LEU F CA 1
ATOM 10675 C C . LEU F 1 198 ? 205.497 229.774 196.028 1.00 45.42 198 LEU F C 1
ATOM 10676 O O . LEU F 1 198 ? 205.879 229.765 194.854 1.00 45.42 198 LEU F O 1
ATOM 10681 N N . GLU F 1 199 ? 205.972 230.609 196.945 1.00 52.13 199 GLU F N 1
ATOM 10682 C CA . GLU F 1 199 ? 207.070 231.529 196.696 1.00 52.13 199 GLU F CA 1
ATOM 10683 C C . GLU F 1 199 ? 208.308 231.055 197.443 1.00 52.13 199 GLU F C 1
ATOM 10684 O O . GLU F 1 199 ? 208.214 230.466 198.524 1.00 52.13 199 GLU F O 1
ATOM 10690 N N . SER F 1 200 ? 209.476 231.319 196.860 1.00 51.88 200 SER F N 1
ATOM 10691 C CA . SER F 1 200 ? 210.725 230.927 197.499 1.00 51.88 200 SER F CA 1
ATOM 10692 C C . SER F 1 200 ? 211.051 231.762 198.727 1.00 51.88 200 SER F C 1
ATOM 10693 O O . SER F 1 200 ? 211.954 231.387 199.482 1.00 51.88 200 SER F O 1
ATOM 10696 N N . SER F 1 201 ? 210.346 232.875 198.945 1.00 49.90 201 SER F N 1
ATOM 10697 C CA . SER F 1 201 ? 210.570 233.684 200.137 1.00 49.90 201 SER F CA 1
ATOM 10698 C C . SER F 1 201 ? 210.195 232.946 201.413 1.00 49.90 201 SER F C 1
ATOM 10699 O O . SER F 1 201 ? 210.670 233.316 202.492 1.00 49.90 201 SER F O 1
ATOM 10702 N N . TYR F 1 202 ? 209.356 231.921 201.316 1.00 44.63 202 TYR F N 1
ATOM 10703 C CA . TYR F 1 202 ? 208.959 231.129 202.468 1.00 44.63 202 TYR F CA 1
ATOM 10704 C C . TYR F 1 202 ? 209.987 230.036 202.728 1.00 44.63 202 TYR F C 1
ATOM 10705 O O . TYR F 1 202 ? 210.601 229.500 201.802 1.00 44.63 202 TYR F O 1
ATOM 10714 N N . GLU F 1 203 ? 210.173 229.710 204.005 1.00 42.61 203 GLU F N 1
ATOM 10715 C CA . GLU F 1 203 ? 211.258 228.825 204.402 1.00 42.61 203 GLU F CA 1
ATOM 10716 C C . GLU F 1 203 ? 210.851 227.360 204.467 1.00 42.61 203 GLU F C 1
ATOM 10717 O O . GLU F 1 203 ? 211.670 226.487 204.162 1.00 42.61 203 GLU F O 1
ATOM 10723 N N . THR F 1 204 ? 209.612 227.066 204.852 1.00 36.69 204 THR F N 1
ATOM 10724 C CA . THR F 1 204 ? 209.183 225.696 205.080 1.00 36.69 204 THR F CA 1
ATOM 10725 C C . THR F 1 204 ? 207.836 225.473 204.412 1.00 36.69 204 THR F C 1
ATOM 10726 O O . THR F 1 204 ? 207.008 226.383 204.336 1.00 36.69 204 THR F O 1
ATOM 10730 N N . ILE F 1 205 ? 207.627 224.256 203.915 1.00 29.83 205 ILE F N 1
ATOM 10731 C CA . ILE F 1 205 ? 206.339 223.832 203.383 1.00 29.83 205 ILE F CA 1
ATOM 10732 C C . ILE F 1 205 ? 205.968 222.502 204.025 1.00 29.83 205 ILE F C 1
ATOM 10733 O O . ILE F 1 205 ? 206.811 221.606 204.138 1.00 29.83 205 ILE F O 1
ATOM 10738 N N . SER F 1 206 ? 204.718 222.384 204.461 1.00 26.57 206 SER F N 1
ATOM 10739 C CA . SER F 1 206 ? 204.226 221.195 205.136 1.00 26.57 206 SER F CA 1
ATOM 10740 C C . SER F 1 206 ? 203.020 220.635 204.395 1.00 26.57 206 SER F C 1
ATOM 10741 O O . SER F 1 206 ? 202.211 221.381 203.839 1.00 26.57 206 SER F O 1
ATOM 10744 N N . VAL F 1 207 ? 202.910 219.309 204.390 1.00 22.62 207 VAL F N 1
ATOM 10745 C CA . VAL F 1 207 ? 201.776 218.611 203.798 1.00 22.62 207 VAL F CA 1
ATOM 10746 C C . VAL F 1 207 ? 201.205 217.677 204.854 1.00 22.62 207 VAL F C 1
ATOM 10747 O O . VAL F 1 207 ? 201.925 216.826 205.388 1.00 22.62 207 VAL F O 1
ATOM 10751 N N . PHE F 1 208 ? 199.921 217.835 205.156 1.00 22.63 208 PHE F N 1
ATOM 10752 C CA . PHE F 1 208 ? 199.257 217.008 206.153 1.00 22.63 208 PHE F CA 1
ATOM 10753 C C . PHE F 1 208 ? 198.296 216.041 205.478 1.00 22.63 208 PHE F C 1
ATOM 10754 O O . PHE F 1 208 ? 197.493 216.437 204.629 1.00 22.63 208 PHE F O 1
ATOM 10762 N N . LEU F 1 209 ? 198.381 214.770 205.859 1.00 23.10 209 LEU F N 1
ATOM 10763 C CA . LEU F 1 209 ? 197.471 213.741 205.372 1.00 23.10 209 LEU F CA 1
ATOM 10764 C C . LEU F 1 209 ? 196.773 213.116 206.568 1.00 23.10 209 LEU F C 1
ATOM 10765 O O . LEU F 1 209 ? 197.435 212.649 207.500 1.00 23.10 209 LEU F O 1
ATOM 10770 N N . LYS F 1 210 ? 195.443 213.105 206.543 1.00 25.12 210 LYS F N 1
ATOM 10771 C CA . LYS F 1 210 ? 194.669 212.574 207.654 1.00 25.12 210 LYS F CA 1
ATOM 10772 C C . LYS F 1 210 ? 193.360 212.005 207.131 1.00 25.12 210 LYS F C 1
ATOM 10773 O O . LYS F 1 210 ? 192.773 212.544 206.190 1.00 25.12 210 LYS F O 1
ATOM 10779 N N . THR F 1 211 ? 192.914 210.912 207.742 1.00 26.43 211 THR F N 1
ATOM 10780 C CA . THR F 1 211 ? 191.601 210.344 207.478 1.00 26.43 211 THR F CA 1
ATOM 10781 C C . THR F 1 211 ? 190.641 210.771 208.580 1.00 26.43 211 THR F C 1
ATOM 10782 O O . THR F 1 211 ? 190.921 210.585 209.768 1.00 26.43 211 THR F O 1
ATOM 10786 N N . GLU F 1 212 ? 189.508 211.347 208.181 1.00 30.34 212 GLU F N 1
ATOM 10787 C CA . GLU F 1 212 ? 188.615 211.997 209.130 1.00 30.34 212 GLU F CA 1
ATOM 10788 C C . GLU F 1 212 ? 187.679 211.039 209.854 1.00 30.34 212 GLU F C 1
ATOM 10789 O O . GLU F 1 212 ? 187.099 211.425 210.875 1.00 30.34 212 GLU F O 1
ATOM 10795 N N . ILE F 1 213 ? 187.515 209.810 209.369 1.00 30.74 213 ILE F N 1
ATOM 10796 C CA . ILE F 1 213 ? 186.558 208.892 209.977 1.00 30.74 213 ILE F CA 1
ATOM 10797 C C . ILE F 1 213 ? 187.248 208.010 211.007 1.00 30.74 213 ILE F C 1
ATOM 10798 O O . ILE F 1 213 ? 186.896 208.029 212.191 1.00 30.74 213 ILE F O 1
ATOM 10803 N N . ALA F 1 214 ? 188.230 207.229 210.567 1.00 33.74 214 ALA F N 1
ATOM 10804 C CA . ALA F 1 214 ? 188.910 206.278 211.429 1.00 33.74 214 ALA F CA 1
ATOM 10805 C C . ALA F 1 214 ? 190.404 206.300 211.149 1.00 33.74 214 ALA F C 1
ATOM 10806 O O . ALA F 1 214 ? 190.852 206.720 210.079 1.00 33.74 214 ALA F O 1
ATOM 10808 N N . GLN F 1 215 ? 191.174 205.844 212.133 1.00 38.50 215 GLN F N 1
ATOM 10809 C CA . GLN F 1 215 ? 192.614 205.718 211.973 1.00 38.50 215 GLN F CA 1
ATOM 10810 C C . GLN F 1 215 ? 192.926 204.523 211.083 1.00 38.50 215 GLN F C 1
ATOM 10811 O O . GLN F 1 215 ? 192.416 203.422 211.308 1.00 38.50 215 GLN F O 1
ATOM 10817 N N . ARG F 1 216 ? 193.759 204.743 210.072 1.00 31.75 216 ARG F N 1
ATOM 10818 C CA . ARG F 1 216 ? 194.081 203.719 209.092 1.00 31.75 216 ARG F CA 1
ATOM 10819 C C . ARG F 1 216 ? 195.589 203.625 208.919 1.00 31.75 216 ARG F C 1
ATOM 10820 O O . ARG F 1 216 ? 196.343 204.505 209.342 1.00 31.75 216 ARG F O 1
ATOM 10828 N N . ASN F 1 217 ? 196.020 202.537 208.290 1.00 28.90 217 ASN F N 1
ATOM 10829 C CA . ASN F 1 217 ? 197.413 202.360 207.900 1.00 28.90 217 ASN F CA 1
ATOM 10830 C C . ASN F 1 217 ? 197.575 202.866 206.473 1.00 28.90 217 ASN F C 1
ATOM 10831 O O . ASN F 1 217 ? 197.186 202.187 205.519 1.00 28.90 217 ASN F O 1
ATOM 10836 N N . LEU F 1 218 ? 198.141 204.059 206.326 1.00 22.76 218 LEU F N 1
ATOM 10837 C CA . LEU F 1 218 ? 198.370 204.649 205.015 1.00 22.76 218 LEU F CA 1
ATOM 10838 C C . LEU F 1 218 ? 199.763 204.270 204.533 1.00 22.76 218 LEU F C 1
ATOM 10839 O O . LEU F 1 218 ? 200.762 204.629 205.164 1.00 22.76 218 LEU F O 1
ATOM 10844 N N . ILE F 1 219 ? 199.826 203.544 203.425 1.00 19.62 219 ILE F N 1
ATOM 10845 C CA . ILE F 1 219 ? 201.086 203.150 202.810 1.00 19.62 219 ILE F CA 1
ATOM 10846 C C . ILE F 1 219 ? 201.262 204.022 201.575 1.00 19.62 219 ILE F C 1
ATOM 10847 O O . ILE F 1 219 ? 200.640 203.786 200.537 1.00 19.62 219 ILE F O 1
ATOM 10852 N N . ILE F 1 220 ? 202.110 205.038 201.688 1.00 20.20 220 ILE F N 1
ATOM 10853 C CA . ILE F 1 220 ? 202.353 205.963 200.588 1.00 20.20 220 ILE F CA 1
ATOM 10854 C C . ILE F 1 220 ? 203.248 205.280 199.562 1.00 20.20 220 ILE F C 1
ATOM 10855 O O . ILE F 1 220 ? 204.299 204.730 199.907 1.00 20.20 220 ILE F O 1
ATOM 10860 N N . HIS F 1 221 ? 202.825 205.303 198.305 1.00 23.35 221 HIS F N 1
ATOM 10861 C CA . HIS F 1 221 ? 203.620 204.721 197.237 1.00 23.35 221 HIS F CA 1
ATOM 10862 C C . HIS F 1 221 ? 204.939 205.479 197.110 1.00 23.35 221 HIS F C 1
ATOM 10863 O O . HIS F 1 221 ? 204.965 206.706 197.262 1.00 23.35 221 HIS F O 1
ATOM 10870 N N . PRO F 1 222 ? 206.053 204.788 196.848 1.00 24.57 222 PRO F N 1
ATOM 10871 C CA . PRO F 1 222 ? 207.349 205.481 196.764 1.00 24.57 222 PRO F CA 1
ATOM 10872 C C . PRO F 1 222 ? 207.431 206.511 195.650 1.00 24.57 222 PRO F C 1
ATOM 10873 O O . PRO F 1 222 ? 208.283 207.405 195.726 1.00 24.57 222 PRO F O 1
ATOM 10877 N N . GLU F 1 223 ? 206.586 206.420 194.627 1.00 29.92 223 GLU F N 1
ATOM 10878 C CA . GLU F 1 223 ? 206.581 207.381 193.534 1.00 29.92 223 GLU F CA 1
ATOM 10879 C C . GLU F 1 223 ? 205.776 208.635 193.847 1.00 29.92 223 GLU F C 1
ATOM 10880 O O . GLU F 1 223 ? 205.745 209.553 193.023 1.00 29.92 223 GLU F O 1
ATOM 10886 N N . SER F 1 224 ? 205.125 208.693 195.005 1.00 23.21 224 SER F N 1
ATOM 10887 C CA . SER F 1 224 ? 204.383 209.885 195.391 1.00 23.21 224 SER F CA 1
ATOM 10888 C C . SER F 1 224 ? 205.341 211.042 195.637 1.00 23.21 224 SER F C 1
ATOM 10889 O O . SER F 1 224 ? 206.401 210.866 196.243 1.00 23.21 224 SER F O 1
ATOM 10892 N N . GLY F 1 225 ? 204.968 212.225 195.168 1.00 24.70 225 GLY F N 1
ATOM 10893 C CA . GLY F 1 225 ? 205.820 213.383 195.358 1.00 24.70 225 GLY F CA 1
ATOM 10894 C C . GLY F 1 225 ? 205.134 214.639 194.877 1.00 24.70 225 GLY F C 1
ATOM 10895 O O . GLY F 1 225 ? 204.008 214.611 194.375 1.00 24.70 225 GLY F O 1
ATOM 10896 N N . ILE F 1 226 ? 205.839 215.753 195.041 1.00 29.02 226 ILE F N 1
ATOM 10897 C CA . ILE F 1 226 ? 205.366 217.067 194.627 1.00 29.02 226 ILE F CA 1
ATOM 10898 C C . ILE F 1 226 ? 206.278 217.574 193.522 1.00 29.02 226 ILE F C 1
ATOM 10899 O O . ILE F 1 226 ? 207.503 217.598 193.682 1.00 29.02 226 ILE F O 1
ATOM 10904 N N . LYS F 1 227 ? 205.684 217.974 192.403 1.00 34.88 227 LYS F N 1
ATOM 10905 C CA . LYS F 1 227 ? 206.427 218.527 191.280 1.00 34.88 227 LYS F CA 1
ATOM 10906 C C . LYS F 1 227 ? 206.344 220.047 191.335 1.00 34.88 227 LYS F C 1
ATOM 10907 O O . LYS F 1 227 ? 205.247 220.614 191.294 1.00 34.88 227 LYS F O 1
ATOM 10913 N N . PHE F 1 228 ? 207.499 220.698 191.429 1.00 36.20 228 PHE F N 1
ATOM 10914 C CA . PHE F 1 228 ? 207.577 222.154 191.463 1.00 36.20 228 PHE F CA 1
ATOM 10915 C C . PHE F 1 228 ? 207.808 222.651 190.043 1.00 36.20 228 PHE F C 1
ATOM 10916 O O . PHE F 1 228 ? 208.822 222.322 189.422 1.00 36.20 228 PHE F O 1
ATOM 10924 N N . ARG F 1 229 ? 206.874 223.443 189.530 1.00 47.04 229 ARG F N 1
ATOM 10925 C CA . ARG F 1 229 ? 206.972 223.997 188.188 1.00 47.04 229 ARG F CA 1
ATOM 10926 C C . ARG F 1 229 ? 207.122 225.508 188.256 1.00 47.04 229 ARG F C 1
ATOM 10927 O O . ARG F 1 229 ? 206.479 226.169 189.076 1.00 47.04 229 ARG F O 1
ATOM 10935 N N . MET F 1 230 ? 207.971 226.051 187.390 1.00 57.72 230 MET F N 1
ATOM 10936 C CA . MET F 1 230 ? 208.024 227.495 187.221 1.00 57.72 230 MET F CA 1
ATOM 10937 C C . MET F 1 230 ? 206.765 227.977 186.514 1.00 57.72 230 MET F C 1
ATOM 10938 O O . MET F 1 230 ? 206.338 227.403 185.509 1.00 57.72 230 MET F O 1
ATOM 10943 N N . ASN F 1 231 ? 206.165 229.037 187.047 1.00 60.50 231 ASN F N 1
ATOM 10944 C CA . ASN F 1 231 ? 204.944 229.601 186.478 1.00 60.50 231 ASN F CA 1
ATOM 10945 C C . ASN F 1 231 ? 205.337 230.656 185.454 1.00 60.50 231 ASN F C 1
ATOM 10946 O O . ASN F 1 231 ? 205.651 231.796 185.805 1.00 60.50 231 ASN F O 1
ATOM 10951 N N . PHE F 1 232 ? 205.324 230.273 184.183 1.00 68.66 232 PHE F N 1
ATOM 10952 C CA . PHE F 1 232 ? 205.664 231.182 183.103 1.00 68.66 232 PHE F CA 1
ATOM 10953 C C . PHE F 1 232 ? 204.451 232.016 182.715 1.00 68.66 232 PHE F C 1
ATOM 10954 O O . PHE F 1 232 ? 203.306 231.563 182.802 1.00 68.66 232 PHE F O 1
ATOM 10962 N N . GLU F 1 233 ? 204.714 233.248 182.285 1.00 75.15 233 GLU F N 1
ATOM 10963 C CA . GLU F 1 233 ? 203.655 234.185 181.938 1.00 75.15 233 GLU F CA 1
ATOM 10964 C C . GLU F 1 233 ? 203.124 233.997 180.523 1.00 75.15 233 GLU F C 1
ATOM 10965 O O . GLU F 1 233 ? 202.170 234.683 180.143 1.00 75.15 233 GLU F O 1
ATOM 10971 N N . GLN F 1 234 ? 203.711 233.093 179.739 1.00 77.11 234 GLN F N 1
ATOM 10972 C CA . GLN F 1 234 ? 203.277 232.888 178.363 1.00 77.11 234 GLN F CA 1
ATOM 10973 C C . GLN F 1 234 ? 202.049 231.994 178.247 1.00 77.11 234 GLN F C 1
ATOM 10974 O O . GLN F 1 234 ? 201.464 231.917 177.162 1.00 77.11 234 GLN F O 1
ATOM 10980 N N . GLY F 1 235 ? 201.649 231.323 179.318 1.00 75.25 235 GLY F N 1
ATOM 10981 C CA . GLY F 1 235 ? 200.446 230.490 179.278 1.00 75.25 235 GLY F CA 1
ATOM 10982 C C . GLY F 1 235 ? 200.579 229.139 178.616 1.00 75.25 235 GLY F C 1
ATOM 10983 O O . GLY F 1 235 ? 200.235 228.118 179.218 1.00 75.25 235 GLY F O 1
ATOM 10984 N N . LEU F 1 236 ? 201.067 229.104 177.374 1.00 75.79 236 LEU F N 1
ATOM 10985 C CA . LEU F 1 236 ? 201.251 227.834 176.681 1.00 75.79 236 LEU F CA 1
ATOM 10986 C C . LEU F 1 236 ? 202.390 227.019 177.278 1.00 75.79 236 LEU F C 1
ATOM 10987 O O . LEU F 1 236 ? 202.316 225.785 177.306 1.00 75.79 236 LEU F O 1
ATOM 10992 N N . ARG F 1 237 ? 203.446 227.684 177.751 1.00 74.82 237 ARG F N 1
ATOM 10993 C CA . ARG F 1 237 ? 204.558 226.975 178.374 1.00 74.82 237 ARG F CA 1
ATOM 10994 C C . ARG F 1 237 ? 204.121 226.245 179.637 1.00 74.82 237 ARG F C 1
ATOM 10995 O O . ARG F 1 237 ? 204.554 225.111 179.879 1.00 74.82 237 ARG F O 1
ATOM 11003 N N . ASN F 1 238 ? 203.266 226.874 180.447 1.00 69.67 238 ASN F N 1
ATOM 11004 C CA . ASN F 1 238 ? 202.735 226.207 181.629 1.00 69.67 238 ASN F CA 1
ATOM 11005 C C . ASN F 1 238 ? 201.937 224.965 181.256 1.00 69.67 238 ASN F C 1
ATOM 11006 O O . ASN F 1 238 ? 202.049 223.934 181.927 1.00 69.67 238 ASN F O 1
ATOM 11011 N N . LEU F 1 239 ? 201.130 225.046 180.196 1.00 75.07 239 LEU F N 1
ATOM 11012 C CA . LEU F 1 239 ? 200.376 223.881 179.749 1.00 75.07 239 LEU F CA 1
ATOM 11013 C C . LEU F 1 239 ? 201.296 222.780 179.234 1.00 75.07 239 LEU F C 1
ATOM 11014 O O . LEU F 1 239 ? 201.036 221.596 179.477 1.00 75.07 239 LEU F O 1
ATOM 11019 N N . MET F 1 240 ? 202.366 223.145 178.525 1.00 79.10 240 MET F N 1
ATOM 11020 C CA . MET F 1 240 ? 203.296 222.140 178.022 1.00 79.10 240 MET F CA 1
ATOM 11021 C C . MET F 1 240 ? 204.075 221.465 179.143 1.00 79.10 240 MET F C 1
ATOM 11022 O O . MET F 1 240 ? 204.376 220.271 179.046 1.00 79.10 240 MET F O 1
ATOM 11027 N N . LEU F 1 241 ? 204.421 222.206 180.199 1.00 70.12 241 LEU F N 1
ATOM 11028 C CA . LEU F 1 241 ? 205.082 221.585 181.343 1.00 70.12 241 LEU F CA 1
ATOM 11029 C C . LEU F 1 241 ? 204.180 220.555 182.012 1.00 70.12 241 LEU F C 1
ATOM 11030 O O . LEU F 1 241 ? 204.645 219.484 182.419 1.00 70.12 241 LEU F O 1
ATOM 11035 N N . ARG F 1 242 ? 202.888 220.862 182.135 1.00 69.02 242 ARG F N 1
ATOM 11036 C CA . ARG F 1 242 ? 201.963 219.963 182.812 1.00 69.02 242 ARG F CA 1
ATOM 11037 C C . ARG F 1 242 ? 201.658 218.711 182.000 1.00 69.02 242 ARG F C 1
ATOM 11038 O O . ARG F 1 242 ? 201.236 217.703 182.576 1.00 69.02 242 ARG F O 1
ATOM 11046 N N . LYS F 1 243 ? 201.859 218.749 180.686 1.00 83.40 243 LYS F N 1
ATOM 11047 C CA . LYS F 1 243 ? 201.462 217.676 179.778 1.00 83.40 243 LYS F CA 1
ATOM 11048 C C . LYS F 1 243 ? 202.636 217.267 178.902 1.00 83.40 243 LYS F C 1
ATOM 11049 O O . LYS F 1 243 ? 202.545 217.216 177.673 1.00 83.40 243 LYS F O 1
ATOM 11055 N N . ARG F 1 244 ? 203.773 216.987 179.545 1.00 95.39 244 ARG F N 1
ATOM 11056 C CA . ARG F 1 244 ? 205.014 216.733 178.817 1.00 95.39 244 ARG F CA 1
ATOM 11057 C C . ARG F 1 244 ? 204.865 215.569 177.843 1.00 95.39 244 ARG F C 1
ATOM 11058 O O . ARG F 1 244 ? 205.303 215.659 176.689 1.00 95.39 244 ARG F O 1
ATOM 11066 N N . PHE F 1 245 ? 204.254 214.467 178.285 1.00 99.51 245 PHE F N 1
ATOM 11067 C CA . PHE F 1 245 ? 204.074 213.322 177.400 1.00 99.51 245 PHE F CA 1
ATOM 11068 C C . PHE F 1 245 ? 203.144 213.644 176.237 1.00 99.51 245 PHE F C 1
ATOM 11069 O O . PHE F 1 245 ? 203.440 213.290 175.091 1.00 99.51 245 PHE F O 1
ATOM 11077 N N . LEU F 1 246 ? 202.022 214.309 176.510 1.00 101.16 246 LEU F N 1
ATOM 11078 C CA . LEU F 1 246 ? 201.097 214.719 175.462 1.00 101.16 246 LEU F CA 1
ATOM 11079 C C . LEU F 1 246 ? 201.687 215.786 174.548 1.00 101.16 246 LEU F C 1
ATOM 11080 O O . LEU F 1 246 ? 201.393 215.791 173.344 1.00 101.16 246 LEU F O 1
ATOM 11085 N N . SER F 1 247 ? 202.511 216.684 175.093 1.00 103.10 247 SER F N 1
ATOM 11086 C CA . SER F 1 247 ? 203.166 217.702 174.285 1.00 103.10 247 SER F CA 1
ATOM 11087 C C . SER F 1 247 ? 204.111 217.112 173.247 1.00 103.10 247 SER F C 1
ATOM 11088 O O . SER F 1 247 ? 204.136 217.604 172.116 1.00 103.10 247 SER F O 1
ATOM 11091 N N . TYR F 1 248 ? 204.884 216.078 173.594 1.00 107.26 248 TYR F N 1
ATOM 11092 C CA . TYR F 1 248 ? 205.731 215.443 172.588 1.00 107.26 248 TYR F CA 1
ATOM 11093 C C . TYR F 1 248 ? 204.905 214.831 171.466 1.00 107.26 248 TYR F C 1
ATOM 11094 O O . TYR F 1 248 ? 205.266 214.956 170.291 1.00 107.26 248 TYR F O 1
ATOM 11103 N N . ILE F 1 249 ? 203.804 214.159 171.802 1.00 111.28 249 ILE F N 1
ATOM 11104 C CA . ILE F 1 249 ? 202.973 213.541 170.773 1.00 111.28 249 ILE F CA 1
ATOM 11105 C C . ILE F 1 249 ? 202.398 214.604 169.845 1.00 111.28 249 ILE F C 1
ATOM 11106 O O . ILE F 1 249 ? 202.460 214.479 168.615 1.00 111.28 249 ILE F O 1
ATOM 11111 N N . ILE F 1 250 ? 201.855 215.681 170.420 1.00 113.75 250 ILE F N 1
ATOM 11112 C CA . ILE F 1 250 ? 201.290 216.739 169.587 1.00 113.75 250 ILE F CA 1
ATOM 11113 C C . ILE F 1 250 ? 202.368 217.403 168.739 1.00 113.75 250 ILE F C 1
ATOM 11114 O O . ILE F 1 250 ? 202.142 217.698 167.560 1.00 113.75 250 ILE F O 1
ATOM 11119 N N . GLY F 1 251 ? 203.552 217.643 169.306 1.00 118.19 251 GLY F N 1
ATOM 11120 C CA . GLY F 1 251 ? 204.609 218.281 168.541 1.00 118.19 251 GLY F CA 1
ATOM 11121 C C . GLY F 1 251 ? 205.114 217.426 167.395 1.00 118.19 251 GLY F C 1
ATOM 11122 O O . GLY F 1 251 ? 205.316 217.922 166.283 1.00 118.19 251 GLY F O 1
ATOM 11123 N N . ILE F 1 252 ? 205.325 216.129 167.643 1.00 120.02 252 ILE F N 1
ATOM 11124 C CA . ILE F 1 252 ? 205.793 215.245 166.577 1.00 120.02 252 ILE F CA 1
ATOM 11125 C C . ILE F 1 252 ? 204.708 214.926 165.565 1.00 120.02 252 ILE F C 1
ATOM 11126 O O . ILE F 1 252 ? 205.026 214.494 164.450 1.00 120.02 252 ILE F O 1
ATOM 11131 N N . SER F 1 253 ? 203.435 215.125 165.911 1.00 122.54 253 SER F N 1
ATOM 11132 C CA . SER F 1 253 ? 202.370 214.997 164.928 1.00 122.54 253 SER F CA 1
ATOM 11133 C C . SER F 1 253 ? 202.116 216.286 164.157 1.00 122.54 253 SER F C 1
ATOM 11134 O O . SER F 1 253 ? 201.583 216.228 163.044 1.00 122.54 253 SER F O 1
ATOM 11137 N N . ILE F 1 254 ? 202.484 217.440 164.715 1.00 126.79 254 ILE F N 1
ATOM 11138 C CA . ILE F 1 254 ? 202.267 218.709 164.030 1.00 126.79 254 ILE F CA 1
ATOM 11139 C C . ILE F 1 254 ? 203.448 219.115 163.155 1.00 126.79 254 ILE F C 1
ATOM 11140 O O . ILE F 1 254 ? 203.292 219.985 162.286 1.00 126.79 254 ILE F O 1
ATOM 11145 N N . PHE F 1 255 ? 204.620 218.516 163.352 1.00 131.40 255 PHE F N 1
ATOM 11146 C CA . PHE F 1 255 ? 205.759 218.756 162.477 1.00 131.40 255 PHE F CA 1
ATOM 11147 C C . PHE F 1 255 ? 205.711 217.912 161.211 1.00 131.40 255 PHE F C 1
ATOM 11148 O O . PHE F 1 255 ? 206.550 218.099 160.322 1.00 131.40 255 PHE F O 1
ATOM 11156 N N . HIS F 1 256 ? 204.747 216.995 161.104 1.00 136.59 256 HIS F N 1
ATOM 11157 C CA . HIS F 1 256 ? 204.602 216.226 159.875 1.00 136.59 256 HIS F CA 1
ATOM 11158 C C . HIS F 1 256 ? 204.210 217.113 158.701 1.00 136.59 256 HIS F C 1
ATOM 11159 O O . HIS F 1 256 ? 204.575 216.818 157.560 1.00 136.59 256 HIS F O 1
ATOM 11166 N N . CYS F 1 257 ? 203.484 218.205 158.953 1.00 140.80 257 CYS F N 1
ATOM 11167 C CA . CYS F 1 257 ? 203.177 219.131 157.867 1.00 140.80 257 CYS F CA 1
ATOM 11168 C C . CYS F 1 257 ? 204.427 219.857 157.382 1.00 140.80 257 CYS F C 1
ATOM 11169 O O . CYS F 1 257 ? 204.586 220.067 156.174 1.00 140.80 257 CYS F O 1
ATOM 11172 N N . ILE F 1 258 ? 205.324 220.240 158.296 1.00 141.69 258 ILE F N 1
ATOM 11173 C CA . ILE F 1 258 ? 206.603 220.807 157.877 1.00 141.69 258 ILE F CA 1
ATOM 11174 C C . ILE F 1 258 ? 207.423 219.767 157.123 1.00 141.69 258 ILE F C 1
ATOM 11175 O O . ILE F 1 258 ? 208.125 220.095 156.159 1.00 141.69 258 ILE F O 1
ATOM 11180 N N . ILE F 1 259 ? 207.355 218.505 157.547 1.00 143.32 259 ILE F N 1
ATOM 11181 C CA . ILE F 1 259 ? 208.060 217.443 156.834 1.00 143.32 259 ILE F CA 1
ATOM 11182 C C . ILE F 1 259 ? 207.522 217.299 155.414 1.00 143.32 259 ILE F C 1
ATOM 11183 O O . ILE F 1 259 ? 208.289 217.154 154.454 1.00 143.32 259 ILE F O 1
ATOM 11188 N N . CYS F 1 260 ? 206.200 217.335 155.257 1.00 146.90 260 CYS F N 1
ATOM 11189 C CA . CYS F 1 260 ? 205.557 217.120 153.967 1.00 146.90 260 CYS F CA 1
ATOM 11190 C C . CYS F 1 260 ? 205.625 218.328 153.041 1.00 146.90 260 CYS F C 1
ATOM 11191 O O . CYS F 1 260 ? 205.551 218.149 151.821 1.00 146.90 260 CYS F O 1
ATOM 11194 N N . VAL F 1 261 ? 205.753 219.546 153.573 1.00 149.01 261 VAL F N 1
ATOM 11195 C CA . VAL F 1 261 ? 205.762 220.725 152.713 1.00 149.01 261 VAL F CA 1
ATOM 11196 C C . VAL F 1 261 ? 207.001 220.792 151.825 1.00 149.01 261 VAL F C 1
ATOM 11197 O O . VAL F 1 261 ? 206.923 221.331 150.711 1.00 149.01 261 VAL F O 1
ATOM 11201 N N . LEU F 1 262 ? 208.138 220.251 152.272 1.00 150.55 262 LEU F N 1
ATOM 11202 C CA . LEU F 1 262 ? 209.313 220.193 151.412 1.00 150.55 262 LEU F CA 1
ATOM 11203 C C . LEU F 1 262 ? 209.175 219.143 150.318 1.00 150.55 262 LEU F C 1
ATOM 11204 O O . LEU F 1 262 ? 209.846 219.251 149.286 1.00 150.55 262 LEU F O 1
ATOM 11209 N N . PHE F 1 263 ? 208.328 218.130 150.523 1.00 151.46 263 PHE F N 1
ATOM 11210 C CA . PHE F 1 263 ? 208.016 217.197 149.446 1.00 151.46 263 PHE F CA 1
ATOM 11211 C C . PHE F 1 263 ? 207.261 217.882 148.315 1.00 151.46 263 PHE F C 1
ATOM 11212 O O . PHE F 1 263 ? 207.500 217.582 147.140 1.00 151.46 263 PHE F O 1
ATOM 11220 N N . PHE F 1 264 ? 206.350 218.799 148.647 1.00 152.88 264 PHE F N 1
ATOM 11221 C CA . PHE F 1 264 ? 205.561 219.489 147.635 1.00 152.88 264 PHE F CA 1
ATOM 11222 C C . PHE F 1 264 ? 206.366 220.526 146.864 1.00 152.88 264 PHE F C 1
ATOM 11223 O O . PHE F 1 264 ? 205.941 220.938 145.780 1.00 152.88 264 PHE F O 1
ATOM 11231 N N . ILE F 1 265 ? 207.509 220.955 147.391 1.00 153.19 265 ILE F N 1
ATOM 11232 C CA . ILE F 1 265 ? 208.335 221.947 146.715 1.00 153.19 265 ILE F CA 1
ATOM 11233 C C . ILE F 1 265 ? 209.637 221.312 146.241 1.00 153.19 265 ILE F C 1
ATOM 11234 O O . ILE F 1 265 ? 209.916 220.150 146.538 1.00 153.19 265 ILE F O 1
ATOM 11239 N N . ILE G 1 24 ? 216.950 179.740 152.876 1.00 143.91 24 ILE G N 1
ATOM 11240 C CA . ILE G 1 24 ? 217.328 180.226 154.196 1.00 143.91 24 ILE G CA 1
ATOM 11241 C C . ILE G 1 24 ? 218.846 180.245 154.331 1.00 143.91 24 ILE G C 1
ATOM 11242 O O . ILE G 1 24 ? 219.438 179.347 154.930 1.00 143.91 24 ILE G O 1
ATOM 11247 N N . GLN G 1 25 ? 219.473 181.271 153.761 1.00 144.04 25 GLN G N 1
ATOM 11248 C CA . GLN G 1 25 ? 220.917 181.441 153.838 1.00 144.04 25 GLN G CA 1
ATOM 11249 C C . GLN G 1 25 ? 221.347 182.334 154.993 1.00 144.04 25 GLN G C 1
ATOM 11250 O O . GLN G 1 25 ? 222.549 182.561 155.169 1.00 144.04 25 GLN G O 1
ATOM 11256 N N . LEU G 1 26 ? 220.400 182.844 155.781 1.00 141.55 26 LEU G N 1
ATOM 11257 C CA . LEU G 1 26 ? 220.717 183.702 156.915 1.00 141.55 26 LEU G CA 1
ATOM 11258 C C . LEU G 1 26 ? 221.151 182.918 158.147 1.00 141.55 26 LEU G C 1
ATOM 11259 O O . LEU G 1 26 ? 221.726 183.510 159.067 1.00 141.55 26 LEU G O 1
ATOM 11264 N N . LEU G 1 27 ? 220.907 181.607 158.182 1.00 139.63 27 LEU G N 1
ATOM 11265 C CA . LEU G 1 27 ? 221.229 180.806 159.356 1.00 139.63 27 LEU G CA 1
ATOM 11266 C C . LEU G 1 27 ? 222.725 180.564 159.511 1.00 139.63 27 LEU G C 1
ATOM 11267 O O . LEU G 1 27 ? 223.204 180.453 160.645 1.00 139.63 27 LEU G O 1
ATOM 11272 N N . ILE G 1 28 ? 223.471 180.483 158.410 1.00 138.79 28 ILE G N 1
ATOM 11273 C CA . ILE G 1 28 ? 224.900 180.199 158.494 1.00 138.79 28 ILE G CA 1
ATOM 11274 C C . ILE G 1 28 ? 225.740 181.459 158.679 1.00 138.79 28 ILE G C 1
ATOM 11275 O O . ILE G 1 28 ? 226.899 181.361 159.108 1.00 138.79 28 ILE G O 1
ATOM 11280 N N . ILE G 1 29 ? 225.191 182.638 158.384 1.00 137.55 29 ILE G N 1
ATOM 11281 C CA . ILE G 1 29 ? 225.955 183.872 158.523 1.00 137.55 29 ILE G CA 1
ATOM 11282 C C . ILE G 1 29 ? 225.685 184.596 159.837 1.00 137.55 29 ILE G C 1
ATOM 11283 O O . ILE G 1 29 ? 226.454 185.496 160.205 1.00 137.55 29 ILE G O 1
ATOM 11288 N N . LEU G 1 30 ? 224.621 184.236 160.554 1.00 134.45 30 LEU G N 1
ATOM 11289 C CA . LEU G 1 30 ? 224.338 184.866 161.839 1.00 134.45 30 LEU G CA 1
ATOM 11290 C C . LEU G 1 30 ? 225.329 184.471 162.937 1.00 134.45 30 LEU G C 1
ATOM 11291 O O . LEU G 1 30 ? 225.583 185.292 163.828 1.00 134.45 30 LEU G O 1
ATOM 11296 N N . PRO G 1 31 ? 225.896 183.251 162.956 1.00 132.20 31 PRO G N 1
ATOM 11297 C CA . PRO G 1 31 ? 226.973 182.989 163.925 1.00 132.20 31 PRO G CA 1
ATOM 11298 C C . PRO G 1 31 ? 228.176 183.896 163.750 1.00 132.20 31 PRO G C 1
ATOM 11299 O O . PRO G 1 31 ? 228.762 184.321 164.755 1.00 132.20 31 PRO G O 1
ATOM 11303 N N . LEU G 1 32 ? 228.551 184.222 162.512 1.00 131.10 32 LEU G N 1
ATOM 11304 C CA . LEU G 1 32 ? 229.659 185.134 162.264 1.00 131.10 32 LEU G CA 1
ATOM 11305 C C . LEU G 1 32 ? 229.354 186.559 162.702 1.00 131.10 32 LEU G C 1
ATOM 11306 O O . LEU G 1 32 ? 230.288 187.345 162.888 1.00 131.10 32 LEU G O 1
ATOM 11311 N N . SER G 1 33 ? 228.079 186.907 162.867 1.00 127.68 33 SER G N 1
ATOM 11312 C CA . SER G 1 33 ? 227.695 188.197 163.420 1.00 127.68 33 SER G CA 1
ATOM 11313 C C . SER G 1 33 ? 227.619 188.188 164.938 1.00 127.68 33 SER G C 1
ATOM 11314 O O . SER G 1 33 ? 228.095 189.132 165.578 1.00 127.68 33 SER G O 1
ATOM 11317 N N . ILE G 1 34 ? 227.040 187.140 165.532 1.00 124.41 34 ILE G N 1
ATOM 11318 C CA . ILE G 1 34 ? 226.996 187.059 166.990 1.00 124.41 34 ILE G CA 1
ATOM 11319 C C . ILE G 1 34 ? 228.378 186.901 167.600 1.00 124.41 34 ILE G C 1
ATOM 11320 O O . ILE G 1 34 ? 228.629 187.462 168.671 1.00 124.41 34 ILE G O 1
ATOM 11325 N N . LEU G 1 35 ? 229.296 186.184 166.942 1.00 120.66 35 LEU G N 1
ATOM 11326 C CA . LEU G 1 35 ? 230.647 186.056 167.477 1.00 120.66 35 LEU G CA 1
ATOM 11327 C C . LEU G 1 35 ? 231.372 187.397 167.499 1.00 120.66 35 LEU G C 1
ATOM 11328 O O . LEU G 1 35 ? 231.981 187.761 168.514 1.00 120.66 35 LEU G O 1
ATOM 11333 N N . ILE G 1 36 ? 231.320 188.147 166.396 1.00 118.13 36 ILE G N 1
ATOM 11334 C CA . ILE G 1 36 ? 231.972 189.451 166.374 1.00 118.13 36 ILE G CA 1
ATOM 11335 C C . ILE G 1 36 ? 231.289 190.443 167.306 1.00 118.13 36 ILE G C 1
ATOM 11336 O O . ILE G 1 36 ? 231.974 191.270 167.920 1.00 118.13 36 ILE G O 1
ATOM 11341 N N . TYR G 1 37 ? 229.961 190.381 167.451 1.00 112.71 37 TYR G N 1
ATOM 11342 C CA . TYR G 1 37 ? 229.305 191.263 168.410 1.00 112.71 37 TYR G CA 1
ATOM 11343 C C . TYR G 1 37 ? 229.681 190.912 169.845 1.00 112.71 37 TYR G C 1
ATOM 11344 O O . TYR G 1 37 ? 229.853 191.808 170.676 1.00 112.71 37 TYR G O 1
ATOM 11353 N N . HIS G 1 38 ? 229.804 189.620 170.156 1.00 106.89 38 HIS G N 1
ATOM 11354 C CA . HIS G 1 38 ? 230.275 189.209 171.474 1.00 106.89 38 HIS G CA 1
ATOM 11355 C C . HIS G 1 38 ? 231.696 189.690 171.733 1.00 106.89 38 HIS G C 1
ATOM 11356 O O . HIS G 1 38 ? 231.999 190.171 172.833 1.00 106.89 38 HIS G O 1
ATOM 11363 N N . ASP G 1 39 ? 232.574 189.575 170.736 1.00 104.11 39 ASP G N 1
ATOM 11364 C CA . ASP G 1 39 ? 233.929 190.094 170.880 1.00 104.11 39 ASP G CA 1
ATOM 11365 C C . ASP G 1 39 ? 233.937 191.602 171.096 1.00 104.11 39 ASP G C 1
ATOM 11366 O O . ASP G 1 39 ? 234.696 192.098 171.934 1.00 104.11 39 ASP G O 1
ATOM 11371 N N . PHE G 1 40 ? 233.100 192.338 170.361 1.00 100.27 40 PHE G N 1
ATOM 11372 C CA . PHE G 1 40 ? 232.986 193.778 170.568 1.00 100.27 40 PHE G CA 1
ATOM 11373 C C . PHE G 1 40 ? 232.473 194.108 171.964 1.00 100.27 40 PHE G C 1
ATOM 11374 O O . PHE G 1 40 ? 232.971 195.044 172.601 1.00 100.27 40 PHE G O 1
ATOM 11382 N N . TYR G 1 41 ? 231.481 193.359 172.448 1.00 94.78 41 TYR G N 1
ATOM 11383 C CA . TYR G 1 41 ? 230.936 193.599 173.780 1.00 94.78 41 TYR G CA 1
ATOM 11384 C C . TYR G 1 41 ? 231.988 193.366 174.856 1.00 94.78 41 TYR G C 1
ATOM 11385 O O . TYR G 1 41 ? 232.114 194.165 175.791 1.00 94.78 41 TYR G O 1
ATOM 11394 N N . LEU G 1 42 ? 232.753 192.279 174.743 1.00 93.78 42 LEU G N 1
ATOM 11395 C CA . LEU G 1 42 ? 233.819 192.021 175.707 1.00 93.78 42 LEU G CA 1
ATOM 11396 C C . LEU G 1 42 ? 234.976 193.005 175.593 1.00 93.78 42 LEU G C 1
ATOM 11397 O O . LEU G 1 42 ? 235.608 193.311 176.609 1.00 93.78 42 LEU G O 1
ATOM 11402 N N . ARG G 1 43 ? 235.276 193.502 174.391 1.00 95.82 43 ARG G N 1
ATOM 11403 C CA . ARG G 1 43 ? 236.295 194.536 174.263 1.00 95.82 43 ARG G CA 1
ATOM 11404 C C . ARG G 1 43 ? 235.847 195.843 174.903 1.00 95.82 43 ARG G C 1
ATOM 11405 O O . ARG G 1 43 ? 236.639 196.512 175.576 1.00 95.82 43 ARG G O 1
ATOM 11413 N N . LEU G 1 44 ? 234.583 196.222 174.704 1.00 87.58 44 LEU G N 1
ATOM 11414 C CA . LEU G 1 44 ? 234.107 197.504 175.208 1.00 87.58 44 LEU G CA 1
ATOM 11415 C C . LEU G 1 44 ? 233.687 197.410 176.670 1.00 87.58 44 LEU G C 1
ATOM 11416 O O . LEU G 1 44 ? 233.932 198.338 177.449 1.00 87.58 44 LEU G O 1
ATOM 11421 N N . LEU G 1 45 ? 233.059 196.307 177.059 1.00 81.82 45 LEU G N 1
ATOM 11422 C CA . LEU G 1 45 ? 232.686 196.056 178.451 1.00 81.82 45 LEU G CA 1
ATOM 11423 C C . LEU G 1 45 ? 233.403 194.806 178.936 1.00 81.82 45 LEU G C 1
ATOM 11424 O O . LEU G 1 45 ? 232.970 193.682 178.606 1.00 81.82 45 LEU G O 1
ATOM 11429 N N . PRO G 1 46 ? 234.479 194.939 179.706 1.00 74.44 46 PRO G N 1
ATOM 11430 C CA . PRO G 1 46 ? 235.198 193.756 180.191 1.00 74.44 46 PRO G CA 1
ATOM 11431 C C . PRO G 1 46 ? 234.335 192.934 181.138 1.00 74.44 46 PRO G C 1
ATOM 11432 O O . PRO G 1 46 ? 233.383 193.419 181.751 1.00 74.44 46 PRO G O 1
ATOM 11436 N N . ALA G 1 47 ? 234.689 191.651 181.244 1.00 69.17 47 ALA G N 1
ATOM 11437 C CA . ALA G 1 47 ? 233.912 190.721 182.055 1.00 69.17 47 ALA G CA 1
ATOM 11438 C C . ALA G 1 47 ? 233.967 191.045 183.542 1.00 69.17 47 ALA G C 1
ATOM 11439 O O . ALA G 1 47 ? 233.081 190.615 184.288 1.00 69.17 47 ALA G O 1
ATOM 11441 N N . ASP G 1 48 ? 234.977 191.789 183.991 1.00 66.28 48 ASP G N 1
ATOM 11442 C CA . ASP G 1 48 ? 235.120 192.144 185.395 1.00 66.28 48 ASP G CA 1
ATOM 11443 C C . ASP G 1 48 ? 234.478 193.485 185.731 1.00 66.28 48 ASP G C 1
ATOM 11444 O O . ASP G 1 48 ? 234.651 193.983 186.849 1.00 66.28 48 ASP G O 1
ATOM 11449 N N . SER G 1 49 ? 233.745 194.079 184.792 1.00 59.95 49 SER G N 1
ATOM 11450 C CA . SER G 1 49 ? 233.095 195.361 185.018 1.00 59.95 49 SER G CA 1
ATOM 11451 C C . SER G 1 49 ? 231.801 195.246 185.813 1.00 59.95 49 SER G C 1
ATOM 11452 O O . SER G 1 49 ? 231.277 196.270 186.262 1.00 59.95 49 SER G O 1
ATOM 11455 N N . SER G 1 50 ? 231.277 194.037 185.998 1.00 49.31 50 SER G N 1
ATOM 11456 C CA . SER G 1 50 ? 230.058 193.839 186.767 1.00 49.31 50 SER G CA 1
ATOM 11457 C C . SER G 1 50 ? 230.205 192.587 187.617 1.00 49.31 50 SER G C 1
ATOM 11458 O O . SER G 1 50 ? 230.721 191.569 187.150 1.00 49.31 50 SER G O 1
ATOM 11461 N N . ASN G 1 51 ? 229.751 192.673 188.865 1.00 36.46 51 ASN G N 1
ATOM 11462 C CA . ASN G 1 51 ? 229.813 191.554 189.799 1.00 36.46 51 ASN G CA 1
ATOM 11463 C C . ASN G 1 51 ? 228.473 191.432 190.502 1.00 36.46 51 ASN G C 1
ATOM 11464 O O . ASN G 1 51 ? 227.992 192.403 191.092 1.00 36.46 51 ASN G O 1
ATOM 11469 N N . VAL G 1 52 ? 227.877 190.247 190.447 1.00 31.41 52 VAL G N 1
ATOM 11470 C CA . VAL G 1 52 ? 226.632 189.970 191.153 1.00 31.41 52 VAL G CA 1
ATOM 11471 C C . VAL G 1 52 ? 226.975 189.300 192.475 1.00 31.41 52 VAL G C 1
ATOM 11472 O O . VAL G 1 52 ? 227.584 188.226 192.497 1.00 31.41 52 VAL G O 1
ATOM 11476 N N . VAL G 1 53 ? 226.588 189.932 193.577 1.00 27.84 53 VAL G N 1
ATOM 11477 C CA . VAL G 1 53 ? 226.861 189.434 194.918 1.00 27.84 53 VAL G CA 1
ATOM 11478 C C . VAL G 1 53 ? 225.527 189.045 195.549 1.00 27.84 53 VAL G C 1
ATOM 11479 O O . VAL G 1 53 ? 224.768 189.924 195.982 1.00 27.84 53 VAL G O 1
ATOM 11483 N N . PRO G 1 54 ? 225.193 187.759 195.620 1.00 23.70 54 PRO G N 1
ATOM 11484 C CA . PRO G 1 54 ? 223.930 187.362 196.247 1.00 23.70 54 PRO G CA 1
ATOM 11485 C C . PRO G 1 54 ? 223.929 187.650 197.739 1.00 23.70 54 PRO G C 1
ATOM 11486 O O . PRO G 1 54 ? 224.973 187.667 198.394 1.00 23.70 54 PRO G O 1
ATOM 11490 N N . LEU G 1 55 ? 222.730 187.884 198.274 1.00 23.26 55 LEU G N 1
ATOM 11491 C CA . LEU G 1 55 ? 222.583 188.151 199.699 1.00 23.26 55 LEU G CA 1
ATOM 11492 C C . LEU G 1 55 ? 222.930 186.945 200.560 1.00 23.26 55 LEU G C 1
ATOM 11493 O O . LEU G 1 55 ? 223.114 187.104 201.771 1.00 23.26 55 LEU G O 1
ATOM 11498 N N . ASN G 1 56 ? 223.015 185.751 199.969 1.00 27.31 56 ASN G N 1
ATOM 11499 C CA . ASN G 1 56 ? 223.478 184.582 200.709 1.00 27.31 56 ASN G CA 1
ATOM 11500 C C . ASN G 1 56 ? 224.920 184.757 201.164 1.00 27.31 56 ASN G C 1
ATOM 11501 O O . ASN G 1 56 ? 225.318 184.234 202.211 1.00 27.31 56 ASN G O 1
ATOM 11506 N N . THR G 1 57 ? 225.718 185.486 200.389 1.00 24.47 57 THR G N 1
ATOM 11507 C CA . THR G 1 57 ? 227.126 185.694 200.686 1.00 24.47 57 THR G CA 1
ATOM 11508 C C . THR G 1 57 ? 227.364 186.856 201.642 1.00 24.47 57 THR G C 1
ATOM 11509 O O . THR G 1 57 ? 228.518 187.139 201.977 1.00 24.47 57 THR G O 1
ATOM 11513 N N . PHE G 1 58 ? 226.309 187.539 202.076 1.00 25.10 58 PHE G N 1
ATOM 11514 C CA . PHE G 1 58 ? 226.430 188.562 203.100 1.00 25.10 58 PHE G CA 1
ATOM 11515 C C . PHE G 1 58 ? 226.386 187.913 204.481 1.00 25.10 58 PHE G C 1
ATOM 11516 O O . PHE G 1 58 ? 226.206 186.703 204.625 1.00 25.10 58 PHE G O 1
ATOM 11524 N N . ASN G 1 59 ? 226.550 188.732 205.513 1.00 27.01 59 ASN G N 1
ATOM 11525 C CA . ASN G 1 59 ? 226.338 188.308 206.888 1.00 27.01 59 ASN G CA 1
ATOM 11526 C C . ASN G 1 59 ? 224.950 188.750 207.327 1.00 27.01 59 ASN G C 1
ATOM 11527 O O . ASN G 1 59 ? 224.544 189.888 207.078 1.00 27.01 59 ASN G O 1
ATOM 11532 N N . ILE G 1 60 ? 224.222 187.847 207.976 1.00 29.56 60 ILE G N 1
ATOM 11533 C CA . ILE G 1 60 ? 222.822 188.063 208.313 1.00 29.56 60 ILE G CA 1
ATOM 11534 C C . ILE G 1 60 ? 222.714 188.325 209.807 1.00 29.56 60 ILE G C 1
ATOM 11535 O O . ILE G 1 60 ? 223.182 187.520 210.620 1.00 29.56 60 ILE G O 1
ATOM 11540 N N . LEU G 1 61 ? 222.098 189.450 210.163 1.00 31.01 61 LEU G N 1
ATOM 11541 C CA . LEU G 1 61 ? 221.804 189.787 211.550 1.00 31.01 61 LEU G CA 1
ATOM 11542 C C . LEU G 1 61 ? 220.321 190.101 211.655 1.00 31.01 61 LEU G C 1
ATOM 11543 O O . LEU G 1 61 ? 219.840 191.046 211.022 1.00 31.01 61 LEU G O 1
ATOM 11548 N N . ASN G 1 62 ? 219.602 189.314 212.447 1.00 34.91 62 ASN G N 1
ATOM 11549 C CA . ASN G 1 62 ? 218.158 189.443 212.577 1.00 34.91 62 ASN G CA 1
ATOM 11550 C C . ASN G 1 62 ? 217.817 190.159 213.877 1.00 34.91 62 ASN G C 1
ATOM 11551 O O . ASN G 1 62 ? 218.282 189.762 214.951 1.00 34.91 62 ASN G O 1
ATOM 11556 N N . GLY G 1 63 ? 217.012 191.212 213.774 1.00 40.99 63 GLY G N 1
ATOM 11557 C CA . GLY G 1 63 ? 216.555 191.937 214.941 1.00 40.99 63 GLY G CA 1
ATOM 11558 C C . GLY G 1 63 ? 215.054 192.132 214.937 1.00 40.99 63 GLY G C 1
ATOM 11559 O O . GLY G 1 63 ? 214.352 191.559 214.099 1.00 40.99 63 GLY G O 1
ATOM 11560 N N . VAL G 1 64 ? 214.546 192.937 215.867 1.00 44.53 64 VAL G N 1
ATOM 11561 C CA . VAL G 1 64 ? 213.117 193.219 215.927 1.00 44.53 64 VAL G CA 1
ATOM 11562 C C . VAL G 1 64 ? 212.866 194.709 215.730 1.00 44.53 64 VAL G C 1
ATOM 11563 O O . VAL G 1 64 ? 211.803 195.107 215.238 1.00 44.53 64 VAL G O 1
ATOM 11567 N N . GLN G 1 65 ? 213.841 195.542 216.088 1.00 41.99 65 GLN G N 1
ATOM 11568 C CA . GLN G 1 65 ? 213.728 196.983 215.918 1.00 41.99 65 GLN G CA 1
ATOM 11569 C C . GLN G 1 65 ? 214.343 197.475 214.616 1.00 41.99 65 GLN G C 1
ATOM 11570 O O . GLN G 1 65 ? 214.231 198.664 214.304 1.00 41.99 65 GLN G O 1
ATOM 11576 N N . PHE G 1 66 ? 214.988 196.594 213.850 1.00 35.45 66 PHE G N 1
ATOM 11577 C CA . PHE G 1 66 ? 215.526 196.954 212.547 1.00 35.45 66 PHE G CA 1
ATOM 11578 C C . PHE G 1 66 ? 215.266 195.903 211.478 1.00 35.45 66 PHE G C 1
ATOM 11579 O O . PHE G 1 66 ? 215.693 196.092 210.334 1.00 35.45 66 PHE G O 1
ATOM 11587 N N . GLY G 1 67 ? 214.585 194.813 211.808 1.00 33.65 67 GLY G N 1
ATOM 11588 C CA . GLY G 1 67 ? 214.317 193.783 210.816 1.00 33.65 67 GLY G CA 1
ATOM 11589 C C . GLY G 1 67 ? 215.517 192.885 210.640 1.00 33.65 67 GLY G C 1
ATOM 11590 O O . GLY G 1 67 ? 216.091 192.398 211.615 1.00 33.65 67 GLY G O 1
ATOM 11591 N N . THR G 1 68 ? 215.902 192.658 209.389 1.00 29.02 68 THR G N 1
ATOM 11592 C CA . THR G 1 68 ? 217.070 191.858 209.061 1.00 29.02 68 THR G CA 1
ATOM 11593 C C . THR G 1 68 ? 218.149 192.743 208.453 1.00 29.02 68 THR G C 1
ATOM 11594 O O . THR G 1 68 ? 217.860 193.707 207.738 1.00 29.02 68 THR G O 1
ATOM 11598 N N . LYS G 1 69 ? 219.400 192.420 208.765 1.00 26.11 69 LYS G N 1
ATOM 11599 C CA . LYS G 1 69 ? 220.548 193.209 208.344 1.00 26.11 69 LYS G CA 1
ATOM 11600 C C . LYS G 1 69 ? 221.437 192.367 207.442 1.00 26.11 69 LYS G C 1
ATOM 11601 O O . LYS G 1 69 ? 221.799 191.242 207.796 1.00 26.11 69 LYS G O 1
ATOM 11607 N N . PHE G 1 70 ? 221.782 192.915 206.284 1.00 24.55 70 PHE G N 1
ATOM 11608 C CA . PHE G 1 70 ? 222.638 192.263 205.298 1.00 24.55 70 PHE G CA 1
ATOM 11609 C C . PHE G 1 70 ? 223.907 193.102 205.179 1.00 24.55 70 PHE G C 1
ATOM 11610 O O . PHE G 1 70 ? 223.991 194.008 204.350 1.00 24.55 70 PHE G O 1
ATOM 11618 N N . PHE G 1 71 ? 224.896 192.798 206.012 1.00 26.27 71 PHE G N 1
ATOM 11619 C CA . PHE G 1 71 ? 226.142 193.546 206.030 1.00 26.27 71 PHE G CA 1
ATOM 11620 C C . PHE G 1 71 ? 227.296 192.660 205.584 1.00 26.27 71 PHE G C 1
ATOM 11621 O O . PHE G 1 71 ? 227.359 191.476 205.924 1.00 26.27 71 PHE G O 1
ATOM 11629 N N . GLN G 1 72 ? 228.203 193.244 204.807 1.00 27.64 72 GLN G N 1
ATOM 11630 C CA . GLN G 1 72 ? 229.373 192.528 204.323 1.00 27.64 72 GLN G CA 1
ATOM 11631 C C . GLN G 1 72 ? 230.512 193.518 204.133 1.00 27.64 72 GLN G C 1
ATOM 11632 O O . GLN G 1 72 ? 230.306 194.612 203.605 1.00 27.64 72 GLN G O 1
ATOM 11638 N N . SER G 1 73 ? 231.706 193.125 204.563 1.00 32.81 73 SER G N 1
ATOM 11639 C CA . SER G 1 73 ? 232.875 193.978 204.429 1.00 32.81 73 SER G CA 1
ATOM 11640 C C . SER G 1 73 ? 233.359 194.007 202.983 1.00 32.81 73 SER G C 1
ATOM 11641 O O . SER G 1 73 ? 233.064 193.121 202.178 1.00 32.81 73 SER G O 1
ATOM 11644 N N . ILE G 1 74 ? 234.114 195.051 202.661 1.00 38.98 74 ILE G N 1
ATOM 11645 C CA . ILE G 1 74 ? 234.641 195.273 201.320 1.00 38.98 74 ILE G CA 1
ATOM 11646 C C . ILE G 1 74 ? 236.136 194.999 201.324 1.00 38.98 74 ILE G C 1
ATOM 11647 O O . ILE G 1 74 ? 236.862 195.465 202.212 1.00 38.98 74 ILE G O 1
ATOM 11652 N N . LYS G 1 75 ? 236.601 194.239 200.338 1.00 45.23 75 LYS G N 1
ATOM 11653 C CA . LYS G 1 75 ? 238.025 194.070 200.092 1.00 45.23 75 LYS G CA 1
ATOM 11654 C C . LYS G 1 75 ? 238.401 194.860 198.846 1.00 45.23 75 LYS G C 1
ATOM 11655 O O . LYS G 1 75 ? 237.713 194.782 197.823 1.00 45.23 75 LYS G O 1
ATOM 11661 N N . SER G 1 76 ? 239.470 195.641 198.947 1.00 53.70 76 SER G N 1
ATOM 11662 C CA . SER G 1 76 ? 239.941 196.469 197.847 1.00 53.70 76 SER G CA 1
ATOM 11663 C C . SER G 1 76 ? 241.277 195.934 197.353 1.00 53.70 76 SER G C 1
ATOM 11664 O O . SER G 1 76 ? 242.220 195.787 198.138 1.00 53.70 76 SER G O 1
ATOM 11667 N N . ILE G 1 77 ? 241.354 195.643 196.060 1.00 61.06 77 ILE G N 1
ATOM 11668 C CA . ILE G 1 77 ? 242.578 195.106 195.474 1.00 61.06 77 ILE G CA 1
ATOM 11669 C C . ILE G 1 77 ? 243.145 196.123 194.489 1.00 61.06 77 ILE G C 1
ATOM 11670 O O . ILE G 1 77 ? 242.381 196.856 193.844 1.00 61.06 77 ILE G O 1
ATOM 11675 N N . PRO G 1 78 ? 244.465 196.216 194.355 1.00 64.04 78 PRO G N 1
ATOM 11676 C CA . PRO G 1 78 ? 245.054 197.223 193.465 1.00 64.04 78 PRO G CA 1
ATOM 11677 C C . PRO G 1 78 ? 244.816 196.885 192.001 1.00 64.04 78 PRO G C 1
ATOM 11678 O O . PRO G 1 78 ? 244.205 195.876 191.647 1.00 64.04 78 PRO G O 1
ATOM 11682 N N . VAL G 1 79 ? 245.318 197.769 191.137 1.00 68.00 79 VAL G N 1
ATOM 11683 C CA . VAL G 1 79 ? 245.179 197.573 189.701 1.00 68.00 79 VAL G CA 1
ATOM 11684 C C . VAL G 1 79 ? 246.043 196.401 189.251 1.00 68.00 79 VAL G C 1
ATOM 11685 O O . VAL G 1 79 ? 247.063 196.071 189.872 1.00 68.00 79 VAL G O 1
ATOM 11689 N N . GLY G 1 80 ? 245.632 195.766 188.159 1.00 69.72 80 GLY G N 1
ATOM 11690 C CA . GLY G 1 80 ? 246.343 194.605 187.651 1.00 69.72 80 GLY G CA 1
ATOM 11691 C C . GLY G 1 80 ? 246.344 193.427 188.601 1.00 69.72 80 GLY G C 1
ATOM 11692 O O . GLY G 1 80 ? 247.375 192.758 188.752 1.00 69.72 80 GLY G O 1
ATOM 11693 N N . THR G 1 81 ? 245.209 193.156 189.248 1.00 68.01 81 THR G N 1
ATOM 11694 C CA . THR G 1 81 ? 245.118 192.085 190.226 1.00 68.01 81 THR G CA 1
ATOM 11695 C C . THR G 1 81 ? 244.060 191.054 189.835 1.00 68.01 81 THR G C 1
ATOM 11696 O O . THR G 1 81 ? 243.895 190.052 190.541 1.00 68.01 81 THR G O 1
ATOM 11700 N N . ASP G 1 82 ? 243.384 191.239 188.698 1.00 68.48 82 ASP G N 1
ATOM 11701 C CA . ASP G 1 82 ? 242.433 190.264 188.160 1.00 68.48 82 ASP G CA 1
ATOM 11702 C C . ASP G 1 82 ? 241.280 190.017 189.140 1.00 68.48 82 ASP G C 1
ATOM 11703 O O . ASP G 1 82 ? 241.160 188.956 189.757 1.00 68.48 82 ASP G O 1
ATOM 11708 N N . LEU G 1 83 ? 240.451 191.062 189.287 1.00 59.26 83 LEU G N 1
ATOM 11709 C CA . LEU G 1 83 ? 239.247 191.069 190.116 1.00 59.26 83 LEU G CA 1
ATOM 11710 C C . LEU G 1 83 ? 238.498 189.744 190.050 1.00 59.26 83 LEU G C 1
ATOM 11711 O O . LEU G 1 83 ? 237.988 189.367 188.988 1.00 59.26 83 LEU G O 1
ATOM 11716 N N . PRO G 1 84 ? 238.412 189.014 191.156 1.00 52.57 84 PRO G N 1
ATOM 11717 C CA . PRO G 1 84 ? 237.654 187.763 191.163 1.00 52.57 84 PRO G CA 1
ATOM 11718 C C . PRO G 1 84 ? 236.155 188.012 191.220 1.00 52.57 84 PRO G C 1
ATOM 11719 O O . PRO G 1 84 ? 235.682 189.070 191.640 1.00 52.57 84 PRO G O 1
ATOM 11723 N N . GLN G 1 85 ? 235.408 187.006 190.784 1.00 44.95 85 GLN G N 1
ATOM 11724 C CA . GLN G 1 85 ? 233.960 187.027 190.887 1.00 44.95 85 GLN G CA 1
ATOM 11725 C C . GLN G 1 85 ? 233.525 186.459 192.235 1.00 44.95 85 GLN G C 1
ATOM 11726 O O . GLN G 1 85 ? 234.296 185.815 192.948 1.00 44.95 85 GLN G O 1
ATOM 11732 N N . THR G 1 86 ? 232.268 186.709 192.585 1.00 35.00 86 THR G N 1
ATOM 11733 C CA . THR G 1 86 ? 231.697 186.201 193.825 1.00 35.00 86 THR G CA 1
ATOM 11734 C C . THR G 1 86 ? 231.119 184.815 193.571 1.00 35.00 86 THR G C 1
ATOM 11735 O O . THR G 1 86 ? 230.255 184.647 192.704 1.00 35.00 86 THR G O 1
ATOM 11739 N N . ILE G 1 87 ? 231.600 183.828 194.318 1.00 31.10 87 ILE G N 1
ATOM 11740 C CA . ILE G 1 87 ? 231.129 182.457 194.165 1.00 31.10 87 ILE G CA 1
ATOM 11741 C C . ILE G 1 87 ? 229.747 182.337 194.790 1.00 31.10 87 ILE G C 1
ATOM 11742 O O . ILE G 1 87 ? 229.543 182.704 195.953 1.00 31.10 87 ILE G O 1
ATOM 11747 N N . ASP G 1 88 ? 228.790 181.824 194.017 1.00 33.54 88 ASP G N 1
ATOM 11748 C CA . ASP G 1 88 ? 227.417 181.653 194.490 1.00 33.54 88 ASP G CA 1
ATOM 11749 C C . ASP G 1 88 ? 227.304 180.318 195.227 1.00 33.54 88 ASP G C 1
ATOM 11750 O O . ASP G 1 88 ? 226.662 179.364 194.783 1.00 33.54 88 ASP G O 1
ATOM 11755 N N . ASN G 1 89 ? 227.958 180.263 196.387 1.00 26.79 89 ASN G N 1
ATOM 11756 C CA . ASN G 1 89 ? 227.940 179.081 197.233 1.00 26.79 89 ASN G CA 1
ATOM 11757 C C . ASN G 1 89 ? 227.260 179.314 198.573 1.00 26.79 89 ASN G C 1
ATOM 11758 O O . ASN G 1 89 ? 227.230 178.398 199.401 1.00 26.79 89 ASN G O 1
ATOM 11763 N N . GLY G 1 90 ? 226.722 180.507 198.814 1.00 23.06 90 GLY G N 1
ATOM 11764 C CA . GLY G 1 90 ? 226.048 180.795 200.061 1.00 23.06 90 GLY G CA 1
ATOM 11765 C C . GLY G 1 90 ? 226.956 181.033 201.242 1.00 23.06 90 GLY G C 1
ATOM 11766 O O . GLY G 1 90 ? 226.465 181.118 202.372 1.00 23.06 90 GLY G O 1
ATOM 11767 N N . LEU G 1 91 ? 228.260 181.142 201.022 1.00 25.19 91 LEU G N 1
ATOM 11768 C CA . LEU G 1 91 ? 229.220 181.381 202.086 1.00 25.19 91 LEU G CA 1
ATOM 11769 C C . LEU G 1 91 ? 229.576 182.860 202.143 1.00 25.19 91 LEU G C 1
ATOM 11770 O O . LEU G 1 91 ? 229.561 183.559 201.127 1.00 25.19 91 LEU G O 1
ATOM 11775 N N . SER G 1 92 ? 229.894 183.332 203.345 1.00 27.45 92 SER G N 1
ATOM 11776 C CA . SER G 1 92 ? 230.226 184.737 203.541 1.00 27.45 92 SER G CA 1
ATOM 11777 C C . SER G 1 92 ? 231.548 185.059 202.854 1.00 27.45 92 SER G C 1
ATOM 11778 O O . SER G 1 92 ? 232.593 184.506 203.212 1.00 27.45 92 SER G O 1
ATOM 11781 N N . GLN G 1 93 ? 231.502 185.952 201.870 1.00 28.21 93 GLN G N 1
ATOM 11782 C CA . GLN G 1 93 ? 232.669 186.331 201.089 1.00 28.21 93 GLN G CA 1
ATOM 11783 C C . GLN G 1 93 ? 232.792 187.845 201.064 1.00 28.21 93 GLN G C 1
ATOM 11784 O O . GLN G 1 93 ? 231.785 188.554 200.980 1.00 28.21 93 GLN G O 1
ATOM 11790 N N . LEU G 1 94 ? 234.025 188.338 201.134 1.00 33.61 94 LEU G N 1
ATOM 11791 C CA . LEU G 1 94 ? 234.262 189.765 200.984 1.00 33.61 94 LEU G CA 1
ATOM 11792 C C . LEU G 1 94 ? 233.959 190.199 199.555 1.00 33.61 94 LEU G C 1
ATOM 11793 O O . LEU G 1 94 ? 234.184 189.457 198.596 1.00 33.61 94 LEU G O 1
ATOM 11798 N N . ILE G 1 95 ? 233.439 191.413 199.417 1.00 35.71 95 ILE G N 1
ATOM 11799 C CA . ILE G 1 95 ? 233.027 191.948 198.124 1.00 35.71 95 ILE G CA 1
ATOM 11800 C C . ILE G 1 95 ? 234.247 192.589 197.467 1.00 35.71 95 ILE G C 1
ATOM 11801 O O . ILE G 1 95 ? 234.790 193.559 198.016 1.00 35.71 95 ILE G O 1
ATOM 11806 N N . PRO G 1 96 ? 234.705 192.089 196.317 1.00 41.71 96 PRO G N 1
ATOM 11807 C CA . PRO G 1 96 ? 235.880 192.677 195.654 1.00 41.71 96 PRO G CA 1
ATOM 11808 C C . PRO G 1 96 ? 235.482 193.857 194.780 1.00 41.71 96 PRO G C 1
ATOM 11809 O O . PRO G 1 96 ? 234.597 193.745 193.930 1.00 41.71 96 PRO G O 1
ATOM 11813 N N . MET G 1 97 ? 236.142 194.994 194.991 1.00 50.38 97 MET G N 1
ATOM 11814 C CA . MET G 1 97 ? 235.967 196.170 194.152 1.00 50.38 97 MET G CA 1
ATOM 11815 C C . MET G 1 97 ? 237.325 196.786 193.856 1.00 50.38 97 MET G C 1
ATOM 11816 O O . MET G 1 97 ? 238.240 196.718 194.681 1.00 50.38 97 MET G O 1
ATOM 11821 N N . ARG G 1 98 ? 237.452 197.378 192.671 1.00 57.61 98 ARG G N 1
ATOM 11822 C CA . ARG G 1 98 ? 238.679 198.073 192.309 1.00 57.61 98 ARG G CA 1
ATOM 11823 C C . ARG G 1 98 ? 238.898 199.265 193.233 1.00 57.61 98 ARG G C 1
ATOM 11824 O O . ARG G 1 98 ? 237.949 199.916 193.676 1.00 57.61 98 ARG G O 1
ATOM 11832 N N . ASP G 1 99 ? 240.170 199.548 193.523 1.00 63.16 99 ASP G N 1
ATOM 11833 C CA . ASP G 1 99 ? 240.505 200.537 194.544 1.00 63.16 99 ASP G CA 1
ATOM 11834 C C . ASP G 1 99 ? 239.979 201.922 194.181 1.00 63.16 99 ASP G C 1
ATOM 11835 O O . ASP G 1 99 ? 239.088 202.457 194.852 1.00 63.16 99 ASP G O 1
ATOM 11840 N N . ASN G 1 100 ? 240.519 202.521 193.124 1.00 64.21 100 ASN G N 1
ATOM 11841 C CA . ASN G 1 100 ? 240.121 203.868 192.718 1.00 64.21 100 ASN G CA 1
ATOM 11842 C C . ASN G 1 100 ? 239.059 203.783 191.622 1.00 64.21 100 ASN G C 1
ATOM 11843 O O . ASN G 1 100 ? 239.282 204.119 190.459 1.00 64.21 100 ASN G O 1
ATOM 11848 N N . MET G 1 101 ? 237.878 203.320 192.026 1.00 60.70 101 MET G N 1
ATOM 11849 C CA . MET G 1 101 ? 236.765 203.170 191.102 1.00 60.70 101 MET G CA 1
ATOM 11850 C C . MET G 1 101 ? 235.463 203.375 191.860 1.00 60.70 101 MET G C 1
ATOM 11851 O O . MET G 1 101 ? 235.346 202.981 193.023 1.00 60.70 101 MET G O 1
ATOM 11856 N N . GLU G 1 102 ? 234.492 203.996 191.196 1.00 53.25 102 GLU G N 1
ATOM 11857 C CA . GLU G 1 102 ? 233.184 204.248 191.782 1.00 53.25 102 GLU G CA 1
ATOM 11858 C C . GLU G 1 102 ? 232.165 203.288 191.182 1.00 53.25 102 GLU G C 1
ATOM 11859 O O . GLU G 1 102 ? 232.064 203.165 189.957 1.00 53.25 102 GLU G O 1
ATOM 11865 N N . TYR G 1 103 ? 231.414 202.611 192.046 1.00 47.79 103 TYR G N 1
ATOM 11866 C CA . TYR G 1 103 ? 230.513 201.541 191.645 1.00 47.79 103 TYR G CA 1
ATOM 11867 C C . TYR G 1 103 ? 229.061 201.946 191.848 1.00 47.79 103 TYR G C 1
ATOM 11868 O O . TYR G 1 103 ? 228.722 202.621 192.825 1.00 47.79 103 TYR G O 1
ATOM 11877 N N . LYS G 1 104 ? 228.210 201.530 190.917 1.00 43.09 104 LYS G N 1
ATOM 11878 C CA . LYS G 1 104 ? 226.768 201.659 191.047 1.00 43.09 104 LYS G CA 1
ATOM 11879 C C . LYS G 1 104 ? 226.173 200.318 191.453 1.00 43.09 104 LYS G C 1
ATOM 11880 O O . LYS G 1 104 ? 226.585 199.263 190.966 1.00 43.09 104 LYS G O 1
ATOM 11886 N N . LEU G 1 105 ? 225.196 200.367 192.352 1.00 36.96 105 LEU G N 1
ATOM 11887 C CA . LEU G 1 105 ? 224.606 199.171 192.934 1.00 36.96 105 LEU G CA 1
ATOM 11888 C C . LEU G 1 105 ? 223.200 198.966 192.395 1.00 36.96 105 LEU G C 1
ATOM 11889 O O . LEU G 1 105 ? 222.375 199.885 192.432 1.00 36.96 105 LEU G O 1
ATOM 11894 N N . ASP G 1 106 ? 222.934 197.762 191.899 1.00 36.20 106 ASP G N 1
ATOM 11895 C CA . ASP G 1 106 ? 221.613 197.361 191.431 1.00 36.20 106 ASP G CA 1
ATOM 11896 C C . ASP G 1 106 ? 221.078 196.314 192.397 1.00 36.20 106 ASP G C 1
ATOM 11897 O O . ASP G 1 106 ? 221.547 195.172 192.403 1.00 36.20 106 ASP G O 1
ATOM 11902 N N . LEU G 1 107 ? 220.101 196.701 193.211 1.00 27.83 107 LEU G N 1
ATOM 11903 C CA . LEU G 1 107 ? 219.530 195.804 194.210 1.00 27.83 107 LEU G CA 1
ATOM 11904 C C . LEU G 1 107 ? 218.390 195.013 193.582 1.00 27.83 107 LEU G C 1
ATOM 11905 O O . LEU G 1 107 ? 217.328 195.568 193.286 1.00 27.83 107 LEU G O 1
ATOM 11910 N N . ASN G 1 108 ? 218.608 193.718 193.376 1.00 24.36 108 ASN G N 1
ATOM 11911 C CA . ASN G 1 108 ? 217.578 192.810 192.887 1.00 24.36 108 ASN G CA 1
ATOM 11912 C C . ASN G 1 108 ? 217.116 191.957 194.061 1.00 24.36 108 ASN G C 1
ATOM 11913 O O . ASN G 1 108 ? 217.852 191.083 194.528 1.00 24.36 108 ASN G O 1
ATOM 11918 N N . LEU G 1 109 ? 215.900 192.208 194.535 1.00 20.13 109 LEU G N 1
ATOM 11919 C CA . LEU G 1 109 ? 215.393 191.572 195.747 1.00 20.13 109 LEU G CA 1
ATOM 11920 C C . LEU G 1 109 ? 214.055 190.917 195.438 1.00 20.13 109 LEU G C 1
ATOM 11921 O O . LEU G 1 109 ? 213.088 191.605 195.100 1.00 20.13 109 LEU G O 1
ATOM 11926 N N . GLN G 1 110 ? 214.003 189.595 195.552 1.00 19.41 110 GLN G N 1
ATOM 11927 C CA . GLN G 1 110 ? 212.766 188.834 195.449 1.00 19.41 110 GLN G CA 1
ATOM 11928 C C . GLN G 1 110 ? 212.524 188.138 196.777 1.00 19.41 110 GLN G C 1
ATOM 11929 O O . GLN G 1 110 ? 213.433 187.503 197.320 1.00 19.41 110 GLN G O 1
ATOM 11935 N N . LEU G 1 111 ? 211.311 188.262 197.306 1.00 16.38 111 LEU G N 1
ATOM 11936 C CA . LEU G 1 111 ? 211.042 187.695 198.618 1.00 16.38 111 LEU G CA 1
ATOM 11937 C C . LEU G 1 111 ? 209.567 187.350 198.742 1.00 16.38 111 LEU G C 1
ATOM 11938 O O . LEU G 1 111 ? 208.722 187.894 198.029 1.00 16.38 111 LEU G O 1
ATOM 11943 N N . TYR G 1 112 ? 209.279 186.431 199.658 1.00 17.76 112 TYR G N 1
ATOM 11944 C CA . TYR G 1 112 ? 207.919 186.075 200.029 1.00 17.76 112 TYR G CA 1
ATOM 11945 C C . TYR G 1 112 ? 207.619 186.650 201.404 1.00 17.76 112 TYR G C 1
ATOM 11946 O O . TYR G 1 112 ? 208.419 186.500 202.331 1.00 17.76 112 TYR G O 1
ATOM 11955 N N . CYS G 1 113 ? 206.476 187.309 201.532 1.00 24.50 113 CYS G N 1
ATOM 11956 C CA . CYS G 1 113 ? 206.004 187.792 202.818 1.00 24.50 113 CYS G CA 1
ATOM 11957 C C . CYS G 1 113 ? 204.890 186.880 203.310 1.00 24.50 113 CYS G C 1
ATOM 11958 O O . CYS G 1 113 ? 203.929 186.611 202.585 1.00 24.50 113 CYS G O 1
ATOM 11961 N N . GLN G 1 114 ? 205.030 186.392 204.539 1.00 28.05 114 GLN G N 1
ATOM 11962 C CA . GLN G 1 114 ? 204.058 185.472 205.115 1.00 28.05 114 GLN G CA 1
ATOM 11963 C C . GLN G 1 114 ? 203.623 186.015 206.465 1.00 28.05 114 GLN G C 1
ATOM 11964 O O . GLN G 1 114 ? 204.458 186.224 207.349 1.00 28.05 114 GLN G O 1
ATOM 11970 N N . SER G 1 115 ? 202.322 186.239 206.622 1.00 34.47 115 SER G N 1
ATOM 11971 C CA . SER G 1 115 ? 201.800 186.852 207.835 1.00 34.47 115 SER G CA 1
ATOM 11972 C C . SER G 1 115 ? 201.743 185.827 208.960 1.00 34.47 115 SER G C 1
ATOM 11973 O O . SER G 1 115 ? 201.039 184.818 208.856 1.00 34.47 115 SER G O 1
ATOM 11976 N N . LYS G 1 116 ? 202.489 186.084 210.035 1.00 41.93 116 LYS G N 1
ATOM 11977 C CA . LYS G 1 116 ? 202.388 185.238 211.218 1.00 41.93 116 LYS G CA 1
ATOM 11978 C C . LYS G 1 116 ? 201.246 185.685 212.123 1.00 41.93 116 LYS G C 1
ATOM 11979 O O . LYS G 1 116 ? 200.546 184.847 212.702 1.00 41.93 116 LYS G O 1
ATOM 11985 N N . THR G 1 117 ? 201.039 186.995 212.251 1.00 52.78 117 THR G N 1
ATOM 11986 C CA . THR G 1 117 ? 199.978 187.547 213.079 1.00 52.78 117 THR G CA 1
ATOM 11987 C C . THR G 1 117 ? 199.305 188.707 212.358 1.00 52.78 117 THR G C 1
ATOM 11988 O O . THR G 1 117 ? 199.906 189.377 211.514 1.00 52.78 117 THR G O 1
ATOM 11992 N N . ASP G 1 118 ? 198.025 188.903 212.685 1.00 57.40 118 ASP G N 1
ATOM 11993 C CA . ASP G 1 118 ? 197.204 190.033 212.252 1.00 57.40 118 ASP G CA 1
ATOM 11994 C C . ASP G 1 118 ? 196.818 189.942 210.780 1.00 57.40 118 ASP G C 1
ATOM 11995 O O . ASP G 1 118 ? 195.984 190.724 210.310 1.00 57.40 118 ASP G O 1
ATOM 12000 N N . HIS G 1 119 ? 197.406 188.981 210.063 1.00 50.20 119 HIS G N 1
ATOM 12001 C CA . HIS G 1 119 ? 197.026 188.613 208.693 1.00 50.20 119 HIS G CA 1
ATOM 12002 C C . HIS G 1 119 ? 196.667 189.818 207.822 1.00 50.20 119 HIS G C 1
ATOM 12003 O O . HIS G 1 119 ? 195.706 189.785 207.049 1.00 50.20 119 HIS G O 1
ATOM 12010 N N . LEU G 1 120 ? 197.444 190.892 207.936 1.00 37.63 120 LEU G N 1
ATOM 12011 C CA . LEU G 1 120 ? 197.253 192.037 207.055 1.00 37.63 120 LEU G CA 1
ATOM 12012 C C . LEU G 1 120 ? 197.867 191.725 205.697 1.00 37.63 120 LEU G C 1
ATOM 12013 O O . LEU G 1 120 ? 199.079 191.515 205.588 1.00 37.63 120 LEU G O 1
ATOM 12018 N N . ASN G 1 121 ? 197.035 191.698 204.663 1.00 29.32 121 ASN G N 1
ATOM 12019 C CA . ASN G 1 121 ? 197.435 191.124 203.385 1.00 29.32 121 ASN G CA 1
ATOM 12020 C C . ASN G 1 121 ? 198.425 192.009 202.631 1.00 29.32 121 ASN G C 1
ATOM 12021 O O . ASN G 1 121 ? 199.108 191.523 201.724 1.00 29.32 121 ASN G O 1
ATOM 12026 N N . LEU G 1 122 ? 198.559 193.280 203.001 1.00 24.40 122 LEU G N 1
ATOM 12027 C CA . LEU G 1 122 ? 199.448 194.181 202.285 1.00 24.40 122 LEU G CA 1
ATOM 12028 C C . LEU G 1 122 ? 200.268 194.967 203.296 1.00 24.40 122 LEU G C 1
ATOM 12029 O O . LEU G 1 122 ? 199.724 195.496 204.268 1.00 24.40 122 LEU G O 1
ATOM 12034 N N . ASP G 1 123 ? 201.579 195.034 203.067 1.00 23.98 123 ASP G N 1
ATOM 12035 C CA . ASP G 1 123 ? 202.506 195.653 204.004 1.00 23.98 123 ASP G CA 1
ATOM 12036 C C . ASP G 1 123 ? 203.481 196.536 203.236 1.00 23.98 123 ASP G C 1
ATOM 12037 O O . ASP G 1 123 ? 203.506 196.545 202.002 1.00 23.98 123 ASP G O 1
ATOM 12042 N N . ASN G 1 124 ? 204.291 197.284 203.981 1.00 22.14 124 ASN G N 1
ATOM 12043 C CA . ASN G 1 124 ? 205.283 198.194 203.416 1.00 22.14 124 ASN G CA 1
ATOM 12044 C C . ASN G 1 124 ? 206.661 197.712 203.845 1.00 22.14 124 ASN G C 1
ATOM 12045 O O . ASN G 1 124 ? 206.922 197.561 205.042 1.00 22.14 124 ASN G O 1
ATOM 12050 N N . LEU G 1 125 ? 207.539 197.468 202.877 1.00 19.64 125 LEU G N 1
ATOM 12051 C CA . LEU G 1 125 ? 208.895 197.019 203.162 1.00 19.64 125 LEU G CA 1
ATOM 12052 C C . LEU G 1 125 ? 209.842 198.211 203.105 1.00 19.64 125 LEU G C 1
ATOM 12053 O O . LEU G 1 125 ? 209.877 198.934 202.105 1.00 19.64 125 LEU G O 1
ATOM 12058 N N . LEU G 1 126 ? 210.608 198.407 204.171 1.00 20.85 126 LEU G N 1
ATOM 12059 C CA . LEU G 1 126 ? 211.579 199.488 204.253 1.00 20.85 126 LEU G CA 1
ATOM 12060 C C . LEU G 1 126 ? 212.956 198.951 203.892 1.00 20.85 126 LEU G C 1
ATOM 12061 O O . LEU G 1 126 ? 213.433 197.992 204.506 1.00 20.85 126 LEU G O 1
ATOM 12066 N N . ILE G 1 127 ? 213.590 199.568 202.900 1.00 21.62 127 ILE G N 1
ATOM 12067 C CA . ILE G 1 127 ? 214.918 199.177 202.444 1.00 21.62 127 ILE G CA 1
ATOM 12068 C C . ILE G 1 127 ? 215.875 200.310 202.774 1.00 21.62 127 ILE G C 1
ATOM 12069 O O . ILE G 1 127 ? 215.702 201.436 202.292 1.00 21.62 127 ILE G O 1
ATOM 12074 N N . ASP G 1 128 ? 216.882 200.015 203.590 1.00 25.09 128 ASP G N 1
ATOM 12075 C CA . ASP G 1 128 ? 217.866 200.996 204.017 1.00 25.09 128 ASP G CA 1
ATOM 12076 C C . ASP G 1 128 ? 219.259 200.480 203.692 1.00 25.09 128 ASP G C 1
ATOM 12077 O O . ASP G 1 128 ? 219.598 199.340 204.020 1.00 25.09 128 ASP G O 1
ATOM 12082 N N . VAL G 1 129 ? 220.065 201.320 203.050 1.00 24.57 129 VAL G N 1
ATOM 12083 C CA . VAL G 1 129 ? 221.418 200.959 202.647 1.00 24.57 129 VAL G CA 1
ATOM 12084 C C . VAL G 1 129 ? 222.386 201.894 203.357 1.00 24.57 129 VAL G C 1
ATOM 12085 O O . VAL G 1 129 ? 222.253 203.120 203.264 1.00 24.57 129 VAL G O 1
ATOM 12089 N N . TYR G 1 130 ? 223.351 201.317 204.063 1.00 27.96 130 TYR G N 1
ATOM 12090 C CA . TYR G 1 130 ? 224.354 202.065 204.803 1.00 27.96 130 TYR G CA 1
ATOM 12091 C C . TYR G 1 130 ? 225.741 201.767 204.250 1.00 27.96 130 TYR G C 1
ATOM 12092 O O . TYR G 1 130 ? 225.932 200.869 203.426 1.00 27.96 130 TYR G O 1
ATOM 12101 N N . ARG G 1 131 ? 226.718 202.540 204.715 1.00 36.47 131 ARG G N 1
ATOM 12102 C CA . ARG G 1 131 ? 228.111 202.290 204.378 1.00 36.47 131 ARG G CA 1
ATOM 12103 C C . ARG G 1 131 ? 228.991 202.799 205.509 1.00 36.47 131 ARG G C 1
ATOM 12104 O O . ARG G 1 131 ? 228.589 203.656 206.298 1.00 36.47 131 ARG G O 1
ATOM 12112 N N . GLY G 1 132 ? 230.201 202.254 205.579 1.00 41.64 132 GLY G N 1
ATOM 12113 C CA . GLY G 1 132 ? 231.142 202.617 206.622 1.00 41.64 132 GLY G CA 1
ATOM 12114 C C . GLY G 1 132 ? 231.703 204.017 206.473 1.00 41.64 132 GLY G C 1
ATOM 12115 O O . GLY G 1 132 ? 232.361 204.532 207.378 1.00 41.64 132 GLY G O 1
ATOM 12116 N N . SER G 1 145 ? 230.071 209.168 213.949 1.00 67.97 145 SER G N 1
ATOM 12117 C CA . SER G 1 145 ? 230.602 208.606 212.712 1.00 67.97 145 SER G CA 1
ATOM 12118 C C . SER G 1 145 ? 230.700 207.087 212.790 1.00 67.97 145 SER G C 1
ATOM 12119 O O . SER G 1 145 ? 231.790 206.536 212.947 1.00 67.97 145 SER G O 1
ATOM 12122 N N . LYS G 1 146 ? 229.558 206.409 212.682 1.00 61.70 146 LYS G N 1
ATOM 12123 C CA . LYS G 1 146 ? 229.523 204.954 212.706 1.00 61.70 146 LYS G CA 1
ATOM 12124 C C . LYS G 1 146 ? 229.136 204.382 211.348 1.00 61.70 146 LYS G C 1
ATOM 12125 O O . LYS G 1 146 ? 229.921 203.654 210.736 1.00 61.70 146 LYS G O 1
ATOM 12131 N N . ASP G 1 147 ? 227.957 204.748 210.844 1.00 51.18 147 ASP G N 1
ATOM 12132 C CA . ASP G 1 147 ? 227.430 204.330 209.548 1.00 51.18 147 ASP G CA 1
ATOM 12133 C C . ASP G 1 147 ? 226.561 205.442 208.980 1.00 51.18 147 ASP G C 1
ATOM 12134 O O . ASP G 1 147 ? 225.671 205.948 209.671 1.00 51.18 147 ASP G O 1
ATOM 12139 N N . GLU G 1 148 ? 226.797 205.829 207.732 1.00 38.96 148 GLU G N 1
ATOM 12140 C CA . GLU G 1 148 ? 226.003 206.866 207.093 1.00 38.96 148 GLU G CA 1
ATOM 12141 C C . GLU G 1 148 ? 225.055 206.252 206.073 1.00 38.96 148 GLU G C 1
ATOM 12142 O O . GLU G 1 148 ? 225.456 205.429 205.245 1.00 38.96 148 GLU G O 1
ATOM 12148 N N . LYS G 1 149 ? 223.786 206.641 206.156 1.00 28.21 149 LYS G N 1
ATOM 12149 C CA . LYS G 1 149 ? 222.761 206.117 205.264 1.00 28.21 149 LYS G CA 1
ATOM 12150 C C . LYS G 1 149 ? 222.892 206.779 203.899 1.00 28.21 149 LYS G C 1
ATOM 12151 O O . LYS G 1 149 ? 222.958 208.008 203.802 1.00 28.21 149 LYS G O 1
ATOM 12157 N N . ILE G 1 150 ? 222.932 205.966 202.846 1.00 26.28 150 ILE G N 1
ATOM 12158 C CA . ILE G 1 150 ? 223.077 206.470 201.485 1.00 26.28 150 ILE G CA 1
ATOM 12159 C C . ILE G 1 150 ? 221.852 206.216 200.626 1.00 26.28 150 ILE G C 1
ATOM 12160 O O . ILE G 1 150 ? 221.765 206.778 199.522 1.00 26.28 150 ILE G O 1
ATOM 12165 N N . PHE G 1 151 ? 220.909 205.398 201.082 1.00 23.84 151 PHE G N 1
ATOM 12166 C CA . PHE G 1 151 ? 219.709 205.130 200.307 1.00 23.84 151 PHE G CA 1
ATOM 12167 C C . PHE G 1 151 ? 218.606 204.662 201.242 1.00 23.84 151 PHE G C 1
ATOM 12168 O O . PHE G 1 151 ? 218.854 203.879 202.160 1.00 23.84 151 PHE G O 1
ATOM 12176 N N . HIS G 1 152 ? 217.395 205.154 201.002 1.00 22.47 152 HIS G N 1
ATOM 12177 C CA . HIS G 1 152 ? 216.210 204.688 201.701 1.00 22.47 152 HIS G CA 1
ATOM 12178 C C . HIS G 1 152 ? 215.056 204.634 200.715 1.00 22.47 152 HIS G C 1
ATOM 12179 O O . HIS G 1 152 ? 214.925 205.509 199.856 1.00 22.47 152 HIS G O 1
ATOM 12186 N N . THR G 1 153 ? 214.227 203.602 200.833 1.00 21.60 153 THR G N 1
ATOM 12187 C CA . THR G 1 153 ? 213.058 203.477 199.977 1.00 21.60 153 THR G CA 1
ATOM 12188 C C . THR G 1 153 ? 212.034 202.587 200.661 1.00 21.60 153 THR G C 1
ATOM 12189 O O . THR G 1 153 ? 212.330 201.893 201.636 1.00 21.60 153 THR G O 1
ATOM 12193 N N . SER G 1 154 ? 210.816 202.626 200.138 1.00 20.74 154 SER G N 1
ATOM 12194 C CA . SER G 1 154 ? 209.733 201.776 200.597 1.00 20.74 154 SER G CA 1
ATOM 12195 C C . SER G 1 154 ? 209.126 201.063 199.401 1.00 20.74 154 SER G C 1
ATOM 12196 O O . SER G 1 154 ? 209.073 201.608 198.297 1.00 20.74 154 SER G O 1
ATOM 12199 N N . ARG G 1 155 ? 208.684 199.828 199.626 1.00 18.59 155 ARG G N 1
ATOM 12200 C CA . ARG G 1 155 ? 208.024 199.061 198.592 1.00 18.59 155 ARG G CA 1
ATOM 12201 C C . ARG G 1 155 ? 206.827 198.366 199.228 1.00 18.59 155 ARG G C 1
ATOM 12202 O O . ARG G 1 155 ? 207.003 197.572 200.169 1.00 18.59 155 ARG G O 1
ATOM 12210 N N . PRO G 1 156 ? 205.611 198.647 198.764 1.00 17.19 156 PRO G N 1
ATOM 12211 C CA . PRO G 1 156 ? 204.458 197.859 199.216 1.00 17.19 156 PRO G CA 1
ATOM 12212 C C . PRO G 1 156 ? 204.590 196.417 198.747 1.00 17.19 156 PRO G C 1
ATOM 12213 O O . PRO G 1 156 ? 204.919 196.153 197.589 1.00 17.19 156 PRO G O 1
ATOM 12217 N N . ILE G 1 157 ? 204.342 195.485 199.661 1.00 17.98 157 ILE G N 1
ATOM 12218 C CA . ILE G 1 157 ? 204.486 194.063 199.385 1.00 17.98 157 ILE G CA 1
ATOM 12219 C C . ILE G 1 157 ? 203.217 193.345 199.816 1.00 17.98 157 ILE G C 1
ATOM 12220 O O . ILE G 1 157 ? 202.584 193.704 200.813 1.00 17.98 157 ILE G O 1
ATOM 12225 N N . VAL G 1 158 ? 202.842 192.334 199.052 1.00 19.58 158 VAL G N 1
ATOM 12226 C CA . VAL G 1 158 ? 201.716 191.479 199.406 1.00 19.58 158 VAL G CA 1
ATOM 12227 C C . VAL G 1 158 ? 202.223 190.361 200.304 1.00 19.58 158 VAL G C 1
ATOM 12228 O O . VAL G 1 158 ? 203.299 189.796 200.088 1.00 19.58 158 VAL G O 1
ATOM 12232 N N . CYS G 1 159 ? 201.448 190.049 201.336 1.00 25.97 159 CYS G N 1
ATOM 12233 C CA . CYS G 1 159 ? 201.834 189.056 202.324 1.00 25.97 159 CYS G CA 1
ATOM 12234 C C . CYS G 1 159 ? 200.811 187.933 202.357 1.00 25.97 159 CYS G C 1
ATOM 12235 O O . CYS G 1 159 ? 199.602 188.179 202.352 1.00 25.97 159 CYS G O 1
ATOM 12238 N N . LEU G 1 160 ? 201.308 186.700 202.383 1.00 26.10 160 LEU G N 1
ATOM 12239 C CA . LEU G 1 160 ? 200.437 185.536 202.450 1.00 26.10 160 LEU G CA 1
ATOM 12240 C C . LEU G 1 160 ? 199.787 185.429 203.821 1.00 26.10 160 LEU G C 1
ATOM 12241 O O . LEU G 1 160 ? 200.455 185.564 204.851 1.00 26.10 160 LEU G O 1
ATOM 12246 N N . ALA G 1 161 ? 198.484 185.184 203.833 1.00 37.55 161 ALA G N 1
ATOM 12247 C CA . ALA G 1 161 ? 197.741 184.941 205.057 1.00 37.55 161 ALA G CA 1
ATOM 12248 C C . ALA G 1 161 ? 197.279 183.490 205.107 1.00 37.55 161 ALA G C 1
ATOM 12249 O O . ALA G 1 161 ? 197.258 182.780 204.099 1.00 37.55 161 ALA G O 1
ATOM 12251 N N . LEU G 1 162 ? 196.911 183.047 206.310 1.00 44.59 162 LEU G N 1
ATOM 12252 C CA . LEU G 1 162 ? 196.407 181.691 206.483 1.00 44.59 162 LEU G CA 1
ATOM 12253 C C . LEU G 1 162 ? 195.045 181.487 205.836 1.00 44.59 162 LEU G C 1
ATOM 12254 O O . LEU G 1 162 ? 194.710 180.355 205.473 1.00 44.59 162 LEU G O 1
ATOM 12259 N N . THR G 1 163 ? 194.259 182.552 205.681 1.00 46.83 163 THR G N 1
ATOM 12260 C CA . THR G 1 163 ? 192.958 182.442 205.037 1.00 46.83 163 THR G CA 1
ATOM 12261 C C . THR G 1 163 ? 193.057 182.411 203.519 1.00 46.83 163 THR G C 1
ATOM 12262 O O . THR G 1 163 ? 192.077 182.059 202.855 1.00 46.83 163 THR G O 1
ATOM 12266 N N . ASP G 1 164 ? 194.210 182.769 202.959 1.00 41.56 164 ASP G N 1
ATOM 12267 C CA . ASP G 1 164 ? 194.374 182.770 201.513 1.00 41.56 164 ASP G CA 1
ATOM 12268 C C . ASP G 1 164 ? 194.364 181.344 200.979 1.00 41.56 164 ASP G C 1
ATOM 12269 O O . ASP G 1 164 ? 195.091 180.477 201.474 1.00 41.56 164 ASP G O 1
ATOM 12274 N N . SER G 1 165 ? 193.538 181.104 199.966 1.00 43.58 165 SER G N 1
ATOM 12275 C CA . SER G 1 165 ? 193.431 179.807 199.321 1.00 43.58 165 SER G CA 1
ATOM 12276 C C . SER G 1 165 ? 193.706 179.960 197.833 1.00 43.58 165 SER G C 1
ATOM 12277 O O . SER G 1 165 ? 193.516 181.031 197.250 1.00 43.58 165 SER G O 1
ATOM 12280 N N . MET G 1 166 ? 194.160 178.874 197.220 1.00 38.76 166 MET G N 1
ATOM 12281 C CA . MET G 1 166 ? 194.559 178.871 195.820 1.00 38.76 166 MET G CA 1
ATOM 12282 C C . MET G 1 166 ? 193.500 178.140 195.007 1.00 38.76 166 MET G C 1
ATOM 12283 O O . MET G 1 166 ? 193.276 176.942 195.205 1.00 38.76 166 MET G O 1
ATOM 12288 N N . SER G 1 167 ? 192.853 178.866 194.101 1.00 38.96 167 SER G N 1
ATOM 12289 C CA . SER G 1 167 ? 191.760 178.308 193.326 1.00 38.96 167 SER G CA 1
ATOM 12290 C C . SER G 1 167 ? 192.285 177.321 192.284 1.00 38.96 167 SER G C 1
ATOM 12291 O O . SER G 1 167 ? 193.407 177.463 191.792 1.00 38.96 167 SER G O 1
ATOM 12294 N N . PRO G 1 168 ? 191.492 176.302 191.937 1.00 37.49 168 PRO G N 1
ATOM 12295 C CA . PRO G 1 168 ? 191.896 175.402 190.845 1.00 37.49 168 PRO G CA 1
ATOM 12296 C C . PRO G 1 168 ? 192.023 176.095 189.501 1.00 37.49 168 PRO G C 1
ATOM 12297 O O . PRO G 1 168 ? 192.708 175.566 188.617 1.00 37.49 168 PRO G O 1
ATOM 12301 N N . GLN G 1 169 ? 191.380 177.250 189.311 1.00 38.89 169 GLN G N 1
ATOM 12302 C CA . GLN G 1 169 ? 191.572 178.009 188.080 1.00 38.89 169 GLN G CA 1
ATOM 12303 C C . GLN G 1 169 ? 193.010 178.497 187.955 1.00 38.89 169 GLN G C 1
ATOM 12304 O O . GLN G 1 169 ? 193.581 178.492 186.859 1.00 38.89 169 GLN G O 1
ATOM 12310 N N . GLU G 1 170 ? 193.607 178.931 189.068 1.00 36.17 170 GLU G N 1
ATOM 12311 C CA . GLU G 1 170 ? 195.002 179.356 189.045 1.00 36.17 170 GLU G CA 1
ATOM 12312 C C . GLU G 1 170 ? 195.943 178.188 188.782 1.00 36.17 170 GLU G C 1
ATOM 12313 O O . GLU G 1 170 ? 197.001 178.374 188.172 1.00 36.17 170 GLU G O 1
ATOM 12319 N N . ILE G 1 171 ? 195.583 176.987 189.238 1.00 34.11 171 ILE G N 1
ATOM 12320 C CA . ILE G 1 171 ? 196.406 175.811 188.972 1.00 34.11 171 ILE G CA 1
ATOM 12321 C C . ILE G 1 171 ? 196.467 175.529 187.477 1.00 34.11 171 ILE G C 1
ATOM 12322 O O . ILE G 1 171 ? 197.535 175.231 186.930 1.00 34.11 171 ILE G O 1
ATOM 12327 N N . GLU G 1 172 ? 195.325 175.613 186.795 1.00 39.50 172 GLU G N 1
ATOM 12328 C CA . GLU G 1 172 ? 195.288 175.309 185.370 1.00 39.50 172 GLU G CA 1
ATOM 12329 C C . GLU G 1 172 ? 196.046 176.350 184.556 1.00 39.50 172 GLU G C 1
ATOM 12330 O O . GLU G 1 172 ? 196.743 176.006 183.594 1.00 39.50 172 GLU G O 1
ATOM 12336 N N . GLN G 1 173 ? 195.934 177.625 184.928 1.00 37.78 173 GLN G N 1
ATOM 12337 C CA . GLN G 1 173 ? 196.508 178.700 184.129 1.00 37.78 173 GLN G CA 1
ATOM 12338 C C . GLN G 1 173 ? 197.956 179.006 184.492 1.00 37.78 173 GLN G C 1
ATOM 12339 O O . GLN G 1 173 ? 198.789 179.191 183.599 1.00 37.78 173 GLN G O 1
ATOM 12345 N N . LEU G 1 174 ? 198.280 179.063 185.784 1.00 31.69 174 LEU G N 1
ATOM 12346 C CA . LEU G 1 174 ? 199.603 179.469 186.241 1.00 31.69 174 LEU G CA 1
ATOM 12347 C C . LEU G 1 174 ? 200.522 178.279 186.491 1.00 31.69 174 LEU G C 1
ATOM 12348 O O . LEU G 1 174 ? 201.411 178.349 187.344 1.00 31.69 174 LEU G O 1
ATOM 12353 N N . GLY G 1 175 ? 200.329 177.191 185.756 1.00 31.78 175 GLY G N 1
ATOM 12354 C CA . GLY G 1 175 ? 201.134 176.009 185.928 1.00 31.78 175 GLY G CA 1
ATOM 12355 C C . GLY G 1 175 ? 200.598 175.130 187.034 1.00 31.78 175 GLY G C 1
ATOM 12356 O O . GLY G 1 175 ? 200.138 175.613 188.074 1.00 31.78 175 GLY G O 1
ATOM 12357 N N . PRO G 1 176 ? 200.632 173.813 186.821 1.00 26.90 176 PRO G N 1
ATOM 12358 C CA . PRO G 1 176 ? 200.120 172.895 187.849 1.00 26.90 176 PRO G CA 1
ATOM 12359 C C . PRO G 1 176 ? 200.871 172.977 189.164 1.00 26.90 176 PRO G C 1
ATOM 12360 O O . PRO G 1 176 ? 200.256 172.793 190.221 1.00 26.90 176 PRO G O 1
ATOM 12364 N N . SER G 1 177 ? 202.171 173.251 189.135 1.00 23.27 177 SER G N 1
ATOM 12365 C CA . SER G 1 177 ? 202.962 173.270 190.357 1.00 23.27 177 SER G CA 1
ATOM 12366 C C . SER G 1 177 ? 202.519 174.402 191.274 1.00 23.27 177 SER G C 1
ATOM 12367 O O . SER G 1 177 ? 202.312 175.536 190.835 1.00 23.27 177 SER G O 1
ATOM 12370 N N . ARG G 1 178 ? 202.372 174.085 192.563 1.00 22.68 178 ARG G N 1
ATOM 12371 C CA . ARG G 1 178 ? 201.998 175.104 193.537 1.00 22.68 178 ARG G CA 1
ATOM 12372 C C . ARG G 1 178 ? 203.072 176.176 193.646 1.00 22.68 178 ARG G C 1
ATOM 12373 O O . ARG G 1 178 ? 202.761 177.365 193.778 1.00 22.68 178 ARG G O 1
ATOM 12381 N N . LEU G 1 179 ? 204.343 175.773 193.600 1.00 21.77 179 LEU G N 1
ATOM 12382 C CA . LEU G 1 179 ? 205.429 176.739 193.708 1.00 21.77 179 LEU G CA 1
ATOM 12383 C C . LEU G 1 179 ? 205.456 177.693 192.522 1.00 21.77 179 LEU G C 1
ATOM 12384 O O . LEU G 1 179 ? 205.812 178.864 192.684 1.00 21.77 179 LEU G O 1
ATOM 12389 N N . ASP G 1 180 ? 205.093 177.216 191.330 1.00 24.84 180 ASP G N 1
ATOM 12390 C CA . ASP G 1 180 ? 204.991 178.108 190.180 1.00 24.84 180 ASP G CA 1
ATOM 12391 C C . ASP G 1 180 ? 203.899 179.151 190.374 1.00 24.84 180 ASP G C 1
ATOM 12392 O O . ASP G 1 180 ? 204.092 180.320 190.023 1.00 24.84 180 ASP G O 1
ATOM 12397 N N . VAL G 1 181 ? 202.753 178.750 190.924 1.00 23.63 181 VAL G N 1
ATOM 12398 C CA . VAL G 1 181 ? 201.675 179.700 191.172 1.00 23.63 181 VAL G CA 1
ATOM 12399 C C . VAL G 1 181 ? 202.092 180.732 192.212 1.00 23.63 181 VAL G C 1
ATOM 12400 O O . VAL G 1 181 ? 201.806 181.923 192.064 1.00 23.63 181 VAL G O 1
ATOM 12404 N N . TYR G 1 182 ? 202.766 180.298 193.281 1.00 21.42 182 TYR G N 1
ATOM 12405 C CA . TYR G 1 182 ? 203.261 181.249 194.271 1.00 21.42 182 TYR G CA 1
ATOM 12406 C C . TYR G 1 182 ? 204.293 182.195 193.674 1.00 21.42 182 TYR G C 1
ATOM 12407 O O . TYR G 1 182 ? 204.289 183.390 193.983 1.00 21.42 182 TYR G O 1
ATOM 12416 N N . ASP G 1 183 ? 205.188 181.679 192.832 1.00 24.01 183 ASP G N 1
ATOM 12417 C CA . ASP G 1 183 ? 206.199 182.523 192.208 1.00 24.01 183 ASP G CA 1
ATOM 12418 C C . ASP G 1 183 ? 205.569 183.557 191.285 1.00 24.01 183 ASP G C 1
ATOM 12419 O O . ASP G 1 183 ? 205.986 184.720 191.271 1.00 24.01 183 ASP G O 1
ATOM 12424 N N . GLU G 1 184 ? 204.572 183.155 190.502 1.00 28.03 184 GLU G N 1
ATOM 12425 C CA . GLU G 1 184 ? 203.940 184.057 189.553 1.00 28.03 184 GLU G CA 1
ATOM 12426 C C . GLU G 1 184 ? 202.899 184.960 190.207 1.00 28.03 184 GLU G C 1
ATOM 12427 O O . GLU G 1 184 ? 202.503 185.965 189.609 1.00 28.03 184 GLU G O 1
ATOM 12433 N N . GLU G 1 185 ? 202.486 184.656 191.433 1.00 23.35 185 GLU G N 1
ATOM 12434 C CA . GLU G 1 185 ? 201.382 185.339 192.094 1.00 23.35 185 GLU G CA 1
ATOM 12435 C C . GLU G 1 185 ? 201.787 186.090 193.352 1.00 23.35 185 GLU G C 1
ATOM 12436 O O . GLU G 1 185 ? 201.370 187.235 193.538 1.00 23.35 185 GLU G O 1
ATOM 12442 N N . TRP G 1 186 ? 202.592 185.483 194.221 1.00 19.79 186 TRP G N 1
ATOM 12443 C CA . TRP G 1 186 ? 202.891 186.053 195.523 1.00 19.79 186 TRP G CA 1
ATOM 12444 C C . TRP G 1 186 ? 204.324 186.530 195.685 1.00 19.79 186 TRP G C 1
ATOM 12445 O O . TRP G 1 186 ? 204.637 187.141 196.712 1.00 19.79 186 TRP G O 1
ATOM 12456 N N . LEU G 1 187 ? 205.201 186.276 194.719 1.00 17.86 187 LEU G N 1
ATOM 12457 C CA . LEU G 1 187 ? 206.594 186.676 194.848 1.00 17.86 187 LEU G CA 1
ATOM 12458 C C . LEU G 1 187 ? 206.724 188.181 194.664 1.00 17.86 187 LEU G C 1
ATOM 12459 O O . LEU G 1 187 ? 206.286 188.734 193.651 1.00 17.86 187 LEU G O 1
ATOM 12464 N N . ASN G 1 188 ? 207.329 188.840 195.648 1.00 17.20 188 ASN G N 1
ATOM 12465 C CA . ASN G 1 188 ? 207.526 190.284 195.623 1.00 17.20 188 ASN G CA 1
ATOM 12466 C C . ASN G 1 188 ? 208.891 190.571 195.013 1.00 17.20 188 ASN G C 1
ATOM 12467 O O . ASN G 1 188 ? 209.923 190.304 195.634 1.00 17.20 188 ASN G O 1
ATOM 12472 N N . THR G 1 189 ? 208.898 191.116 193.803 1.00 20.55 189 THR G N 1
ATOM 12473 C CA . THR G 1 189 ? 210.131 191.421 193.092 1.00 20.55 189 THR G CA 1
ATOM 12474 C C . THR G 1 189 ? 210.418 192.911 193.217 1.00 20.55 189 THR G C 1
ATOM 12475 O O . THR G 1 189 ? 209.612 193.741 192.788 1.00 20.55 189 THR G O 1
ATOM 12479 N N . ILE G 1 190 ? 211.564 193.243 193.803 1.00 20.71 190 ILE G N 1
ATOM 12480 C CA . ILE G 1 190 ? 211.964 194.624 194.041 1.00 20.71 190 ILE G CA 1
ATOM 12481 C C . ILE G 1 190 ? 213.288 194.851 193.326 1.00 20.71 190 ILE G C 1
ATOM 12482 O O . ILE G 1 190 ? 214.313 194.274 193.706 1.00 20.71 190 ILE G O 1
ATOM 12487 N N . ARG G 1 191 ? 213.271 195.691 192.297 1.00 28.60 191 ARG G N 1
ATOM 12488 C CA . ARG G 1 191 ? 214.470 196.047 191.549 1.00 28.60 191 ARG G CA 1
ATOM 12489 C C . ARG G 1 191 ? 214.758 197.526 191.755 1.00 28.60 191 ARG G C 1
ATOM 12490 O O . ARG G 1 191 ? 213.885 198.369 191.527 1.00 28.60 191 ARG G O 1
ATOM 12498 N N . ILE G 1 192 ? 215.975 197.836 192.187 1.00 30.18 192 ILE G N 1
ATOM 12499 C CA . ILE G 1 192 ? 216.426 199.210 192.382 1.00 30.18 192 ILE G CA 1
ATOM 12500 C C . ILE G 1 192 ? 217.758 199.339 191.656 1.00 30.18 192 ILE G C 1
ATOM 12501 O O . ILE G 1 192 ? 218.782 198.833 192.127 1.00 30.18 192 ILE G O 1
ATOM 12506 N N . GLU G 1 193 ? 217.756 200.022 190.514 1.00 40.23 193 GLU G N 1
ATOM 12507 C CA . GLU G 1 193 ? 218.952 200.186 189.702 1.00 40.23 193 GLU G CA 1
ATOM 12508 C C . GLU G 1 193 ? 219.301 201.659 189.553 1.00 40.23 193 GLU G C 1
ATOM 12509 O O . GLU G 1 193 ? 218.422 202.525 189.528 1.00 40.23 193 GLU G O 1
ATOM 12515 N N . ASP G 1 194 ? 220.606 201.925 189.454 1.00 46.11 194 ASP G N 1
ATOM 12516 C CA . ASP G 1 194 ? 221.139 203.259 189.175 1.00 46.11 194 ASP G CA 1
ATOM 12517 C C . ASP G 1 194 ? 220.674 204.283 190.208 1.00 46.11 194 ASP G C 1
ATOM 12518 O O . ASP G 1 194 ? 220.331 205.417 189.869 1.00 46.11 194 ASP G O 1
ATOM 12523 N N . LYS G 1 195 ? 220.648 203.890 191.482 1.00 38.78 195 LYS G N 1
ATOM 12524 C CA . LYS G 1 195 ? 220.265 204.796 192.553 1.00 38.78 195 LYS G CA 1
ATOM 12525 C C . LYS G 1 195 ? 221.187 204.749 193.762 1.00 38.78 195 LYS G C 1
ATOM 12526 O O . LYS G 1 195 ? 221.087 205.634 194.618 1.00 38.78 195 LYS G O 1
ATOM 12532 N N . ILE G 1 196 ? 222.072 203.762 193.862 1.00 36.59 196 ILE G N 1
ATOM 12533 C CA . ILE G 1 196 ? 223.007 203.643 194.973 1.00 36.59 196 ILE G CA 1
ATOM 12534 C C . ILE G 1 196 ? 224.420 203.753 194.420 1.00 36.59 196 ILE G C 1
ATOM 12535 O O . ILE G 1 196 ? 224.787 203.032 193.486 1.00 36.59 196 ILE G O 1
ATOM 12540 N N . SER G 1 197 ? 225.206 204.659 194.993 1.00 43.04 197 SER G N 1
ATOM 12541 C CA . SER G 1 197 ? 226.590 204.877 194.599 1.00 43.04 197 SER G CA 1
ATOM 12542 C C . SER G 1 197 ? 227.498 204.504 195.760 1.00 43.04 197 SER G C 1
ATOM 12543 O O . SER G 1 197 ? 227.288 204.963 196.887 1.00 43.04 197 SER G O 1
ATOM 12546 N N . LEU G 1 198 ? 228.502 203.678 195.485 1.00 45.37 198 LEU G N 1
ATOM 12547 C CA . LEU G 1 198 ? 229.424 203.214 196.509 1.00 45.37 198 LEU G CA 1
ATOM 12548 C C . LEU G 1 198 ? 230.858 203.369 196.029 1.00 45.37 198 LEU G C 1
ATOM 12549 O O . LEU G 1 198 ? 231.161 203.137 194.856 1.00 45.37 198 LEU G O 1
ATOM 12554 N N . GLU G 1 199 ? 231.733 203.765 196.946 1.00 53.04 199 GLU G N 1
ATOM 12555 C CA . GLU G 1 199 ? 233.161 203.864 196.697 1.00 53.04 199 GLU G CA 1
ATOM 12556 C C . GLU G 1 199 ? 233.886 202.754 197.445 1.00 53.04 199 GLU G C 1
ATOM 12557 O O . GLU G 1 199 ? 233.463 202.333 198.525 1.00 53.04 199 GLU G O 1
ATOM 12563 N N . SER G 1 200 ? 234.985 202.281 196.861 1.00 53.13 200 SER G N 1
ATOM 12564 C CA . SER G 1 200 ? 235.766 201.229 197.500 1.00 53.13 200 SER G CA 1
ATOM 12565 C C . SER G 1 200 ? 236.520 201.714 198.728 1.00 53.13 200 SER G C 1
ATOM 12566 O O . SER G 1 200 ? 237.031 200.880 199.484 1.00 53.13 200 SER G O 1
ATOM 12569 N N . SER G 1 201 ? 236.604 203.028 198.947 1.00 51.60 201 SER G N 1
ATOM 12570 C CA . SER G 1 201 ? 237.261 203.551 200.138 1.00 51.60 201 SER G CA 1
ATOM 12571 C C . SER G 1 201 ? 236.523 203.175 201.415 1.00 51.60 201 SER G C 1
ATOM 12572 O O . SER G 1 201 ? 237.125 203.195 202.493 1.00 51.60 201 SER G O 1
ATOM 12575 N N . TYR G 1 202 ? 235.242 202.838 201.318 1.00 45.56 202 TYR G N 1
ATOM 12576 C CA . TYR G 1 202 ? 234.456 202.431 202.470 1.00 45.56 202 TYR G CA 1
ATOM 12577 C C . TYR G 1 202 ? 234.645 200.942 202.729 1.00 45.56 202 TYR G C 1
ATOM 12578 O O . TYR G 1 202 ? 234.827 200.148 201.803 1.00 45.56 202 TYR G O 1
ATOM 12587 N N . GLU G 1 203 ? 234.604 200.570 204.006 1.00 42.12 203 GLU G N 1
ATOM 12588 C CA . GLU G 1 203 ? 234.962 199.216 204.404 1.00 42.12 203 GLU G CA 1
ATOM 12589 C C . GLU G 1 203 ? 233.772 198.270 204.469 1.00 42.12 203 GLU G C 1
ATOM 12590 O O . GLU G 1 203 ? 233.922 197.082 204.164 1.00 42.12 203 GLU G O 1
ATOM 12596 N N . THR G 1 204 ? 232.597 198.760 204.854 1.00 35.88 204 THR G N 1
ATOM 12597 C CA . THR G 1 204 ? 231.445 197.904 205.082 1.00 35.88 204 THR G CA 1
ATOM 12598 C C . THR G 1 204 ? 230.223 198.515 204.414 1.00 35.88 204 THR G C 1
ATOM 12599 O O . THR G 1 204 ? 230.089 199.738 204.338 1.00 35.88 204 THR G O 1
ATOM 12603 N N . ILE G 1 205 ? 229.339 197.653 203.918 1.00 29.27 205 ILE G N 1
ATOM 12604 C CA . ILE G 1 205 ? 228.048 198.067 203.385 1.00 29.27 205 ILE G CA 1
ATOM 12605 C C . ILE G 1 205 ? 226.967 197.209 204.028 1.00 29.27 205 ILE G C 1
ATOM 12606 O O . ILE G 1 205 ? 227.121 195.988 204.141 1.00 29.27 205 ILE G O 1
ATOM 12611 N N . SER G 1 206 ? 225.885 197.848 204.464 1.00 26.16 206 SER G N 1
ATOM 12612 C CA . SER G 1 206 ? 224.788 197.175 205.139 1.00 26.16 206 SER G CA 1
ATOM 12613 C C . SER G 1 206 ? 223.484 197.430 204.398 1.00 26.16 206 SER G C 1
ATOM 12614 O O . SER G 1 206 ? 223.268 198.509 203.841 1.00 26.16 206 SER G O 1
ATOM 12617 N N . VAL G 1 207 ? 222.616 196.422 204.393 1.00 21.95 207 VAL G N 1
ATOM 12618 C CA . VAL G 1 207 ? 221.288 196.523 203.802 1.00 21.95 207 VAL G CA 1
ATOM 12619 C C . VAL G 1 207 ? 220.278 196.104 204.858 1.00 21.95 207 VAL G C 1
ATOM 12620 O O . VAL G 1 207 ? 220.360 194.992 205.391 1.00 21.95 207 VAL G O 1
ATOM 12624 N N . PHE G 1 208 ? 219.331 196.986 205.160 1.00 22.65 208 PHE G N 1
ATOM 12625 C CA . PHE G 1 208 ? 218.308 196.707 206.156 1.00 22.65 208 PHE G CA 1
ATOM 12626 C C . PHE G 1 208 ? 216.962 196.490 205.481 1.00 22.65 208 PHE G C 1
ATOM 12627 O O . PHE G 1 208 ? 216.545 197.281 204.632 1.00 22.65 208 PHE G O 1
ATOM 12635 N N . LEU G 1 209 ? 216.284 195.410 205.863 1.00 23.49 209 LEU G N 1
ATOM 12636 C CA . LEU G 1 209 ? 214.943 195.113 205.376 1.00 23.49 209 LEU G CA 1
ATOM 12637 C C . LEU G 1 209 ? 214.011 195.018 206.572 1.00 23.49 209 LEU G C 1
ATOM 12638 O O . LEU G 1 209 ? 214.272 194.251 207.504 1.00 23.49 209 LEU G O 1
ATOM 12643 N N . LYS G 1 210 ? 212.929 195.790 206.547 1.00 25.28 210 LYS G N 1
ATOM 12644 C CA . LYS G 1 210 ? 211.990 195.815 207.658 1.00 25.28 210 LYS G CA 1
ATOM 12645 C C . LYS G 1 210 ? 210.596 196.124 207.135 1.00 25.28 210 LYS G C 1
ATOM 12646 O O . LYS G 1 210 ? 210.438 196.905 206.194 1.00 25.28 210 LYS G O 1
ATOM 12652 N N . THR G 1 211 ? 209.594 195.502 207.746 1.00 26.32 211 THR G N 1
ATOM 12653 C CA . THR G 1 211 ? 208.197 195.814 207.482 1.00 26.32 211 THR G CA 1
ATOM 12654 C C . THR G 1 211 ? 207.672 196.724 208.585 1.00 26.32 211 THR G C 1
ATOM 12655 O O . THR G 1 211 ? 207.789 196.409 209.772 1.00 26.32 211 THR G O 1
ATOM 12659 N N . GLU G 1 212 ? 207.094 197.855 208.185 1.00 30.20 212 GLU G N 1
ATOM 12660 C CA . GLU G 1 212 ? 206.752 198.906 209.134 1.00 30.20 212 GLU G CA 1
ATOM 12661 C C . GLU G 1 212 ? 205.433 198.681 209.859 1.00 30.20 212 GLU G C 1
ATOM 12662 O O . GLU G 1 212 ? 205.190 199.334 210.880 1.00 30.20 212 GLU G O 1
ATOM 12668 N N . ILE G 1 213 ? 204.578 197.783 209.373 1.00 30.97 213 ILE G N 1
ATOM 12669 C CA . ILE G 1 213 ? 203.264 197.603 209.982 1.00 30.97 213 ILE G CA 1
ATOM 12670 C C . ILE G 1 213 ? 203.304 196.483 211.012 1.00 30.97 213 ILE G C 1
ATOM 12671 O O . ILE G 1 213 ? 203.030 196.706 212.196 1.00 30.97 213 ILE G O 1
ATOM 12676 N N . ALA G 1 214 ? 203.640 195.275 210.572 1.00 33.20 214 ALA G N 1
ATOM 12677 C CA . ALA G 1 214 ? 203.631 194.105 211.434 1.00 33.20 214 ALA G CA 1
ATOM 12678 C C . ALA G 1 214 ? 204.853 193.245 211.154 1.00 33.20 214 ALA G C 1
ATOM 12679 O O . ALA G 1 214 ? 205.462 193.322 210.084 1.00 33.20 214 ALA G O 1
ATOM 12681 N N . GLN G 1 215 ? 205.208 192.424 212.138 1.00 37.83 215 GLN G N 1
ATOM 12682 C CA . GLN G 1 215 ? 206.300 191.476 211.978 1.00 37.83 215 GLN G CA 1
ATOM 12683 C C . GLN G 1 215 ? 205.849 190.326 211.089 1.00 37.83 215 GLN G C 1
ATOM 12684 O O . GLN G 1 215 ? 204.790 189.734 211.313 1.00 37.83 215 GLN G O 1
ATOM 12690 N N . ARG G 1 216 ? 206.653 190.014 210.077 1.00 30.96 216 ARG G N 1
ATOM 12691 C CA . ARG G 1 216 ? 206.312 188.996 209.098 1.00 30.96 216 ARG G CA 1
ATOM 12692 C C . ARG G 1 216 ? 207.476 188.034 208.925 1.00 30.96 216 ARG G C 1
ATOM 12693 O O . ARG G 1 216 ? 208.603 188.303 209.347 1.00 30.96 216 ARG G O 1
ATOM 12701 N N . ASN G 1 217 ? 207.185 186.900 208.295 1.00 29.09 217 ASN G N 1
ATOM 12702 C CA . ASN G 1 217 ? 208.209 185.939 207.906 1.00 29.09 217 ASN G CA 1
ATOM 12703 C C . ASN G 1 217 ? 208.637 186.253 206.479 1.00 29.09 217 ASN G C 1
ATOM 12704 O O . ASN G 1 217 ? 207.923 185.932 205.524 1.00 29.09 217 ASN G O 1
ATOM 12709 N N . LEU G 1 218 ? 209.796 186.885 206.331 1.00 22.27 218 LEU G N 1
ATOM 12710 C CA . LEU G 1 218 ? 210.328 187.228 205.020 1.00 22.27 218 LEU G CA 1
ATOM 12711 C C . LEU G 1 218 ? 211.232 186.103 204.539 1.00 22.27 218 LEU G C 1
ATOM 12712 O O . LEU G 1 218 ? 212.252 185.806 205.169 1.00 22.27 218 LEU G O 1
ATOM 12717 N N . ILE G 1 219 ? 210.856 185.478 203.430 1.00 19.33 219 ILE G N 1
ATOM 12718 C CA . ILE G 1 219 ? 211.644 184.418 202.816 1.00 19.33 219 ILE G CA 1
ATOM 12719 C C . ILE G 1 219 ? 212.299 185.021 201.580 1.00 19.33 219 ILE G C 1
ATOM 12720 O O . ILE G 1 219 ? 211.657 185.195 200.542 1.00 19.33 219 ILE G O 1
ATOM 12725 N N . ILE G 1 220 ? 213.582 185.344 201.693 1.00 20.57 220 ILE G N 1
ATOM 12726 C CA . ILE G 1 220 ? 214.322 185.950 200.593 1.00 20.57 220 ILE G CA 1
ATOM 12727 C C . ILE G 1 220 ? 214.645 184.871 199.567 1.00 20.57 220 ILE G C 1
ATOM 12728 O O . ILE G 1 220 ? 215.172 183.809 199.912 1.00 20.57 220 ILE G O 1
ATOM 12733 N N . HIS G 1 221 ? 214.316 185.139 198.310 1.00 24.04 221 HIS G N 1
ATOM 12734 C CA . HIS G 1 221 ? 214.617 184.200 197.243 1.00 24.04 221 HIS G CA 1
ATOM 12735 C C . HIS G 1 221 ? 216.130 184.039 197.115 1.00 24.04 221 HIS G C 1
ATOM 12736 O O . HIS G 1 221 ? 216.872 185.016 197.267 1.00 24.04 221 HIS G O 1
ATOM 12743 N N . PRO G 1 222 ? 216.625 182.825 196.853 1.00 25.30 222 PRO G N 1
ATOM 12744 C CA . PRO G 1 222 ? 218.081 182.624 196.769 1.00 25.30 222 PRO G CA 1
ATOM 12745 C C . PRO G 1 222 ? 218.753 183.409 195.654 1.00 25.30 222 PRO G C 1
ATOM 12746 O O . PRO G 1 222 ? 219.968 183.632 195.731 1.00 25.30 222 PRO G O 1
ATOM 12750 N N . GLU G 1 223 ? 218.015 183.832 194.632 1.00 30.05 223 GLU G N 1
ATOM 12751 C CA . GLU G 1 223 ? 218.576 184.612 193.538 1.00 30.05 223 GLU G CA 1
ATOM 12752 C C . GLU G 1 223 ? 218.662 186.100 193.852 1.00 30.05 223 GLU G C 1
ATOM 12753 O O . GLU G 1 223 ? 219.176 186.861 193.027 1.00 30.05 223 GLU G O 1
ATOM 12759 N N . SER G 1 224 ? 218.169 186.530 195.010 1.00 23.99 224 SER G N 1
ATOM 12760 C CA . SER G 1 224 ? 218.269 187.930 195.395 1.00 23.99 224 SER G CA 1
ATOM 12761 C C . SER G 1 224 ? 219.724 188.303 195.641 1.00 23.99 224 SER G C 1
ATOM 12762 O O . SER G 1 224 ? 220.478 187.538 196.248 1.00 23.99 224 SER G O 1
ATOM 12765 N N . GLY G 1 225 ? 220.118 189.480 195.172 1.00 24.60 225 GLY G N 1
ATOM 12766 C CA . GLY G 1 225 ? 221.487 189.916 195.362 1.00 24.60 225 GLY G CA 1
ATOM 12767 C C . GLY G 1 225 ? 221.671 191.336 194.881 1.00 24.60 225 GLY G C 1
ATOM 12768 O O . GLY G 1 225 ? 220.743 191.974 194.378 1.00 24.60 225 GLY G O 1
ATOM 12769 N N . ILE G 1 226 ? 222.896 191.823 195.045 1.00 28.49 226 ILE G N 1
ATOM 12770 C CA . ILE G 1 226 ? 223.285 193.164 194.630 1.00 28.49 226 ILE G CA 1
ATOM 12771 C C . ILE G 1 226 ? 224.320 193.038 193.525 1.00 28.49 226 ILE G C 1
ATOM 12772 O O . ILE G 1 226 ? 225.326 192.338 193.685 1.00 28.49 226 ILE G O 1
ATOM 12777 N N . LYS G 1 227 ? 224.075 193.711 192.406 1.00 34.38 227 LYS G N 1
ATOM 12778 C CA . LYS G 1 227 ? 225.001 193.721 191.284 1.00 34.38 227 LYS G CA 1
ATOM 12779 C C . LYS G 1 227 ? 225.826 195.000 191.338 1.00 34.38 227 LYS G C 1
ATOM 12780 O O . LYS G 1 227 ? 225.273 196.103 191.297 1.00 34.38 227 LYS G O 1
ATOM 12786 N N . PHE G 1 228 ? 227.144 194.848 191.432 1.00 36.32 228 PHE G N 1
ATOM 12787 C CA . PHE G 1 228 ? 228.062 195.980 191.466 1.00 36.32 228 PHE G CA 1
ATOM 12788 C C . PHE G 1 228 ? 228.542 196.247 190.045 1.00 36.32 228 PHE G C 1
ATOM 12789 O O . PHE G 1 228 ? 229.169 195.384 189.425 1.00 36.32 228 PHE G O 1
ATOM 12797 N N . ARG G 1 229 ? 228.251 197.436 189.532 1.00 47.21 229 ARG G N 1
ATOM 12798 C CA . ARG G 1 229 ? 228.655 197.827 188.191 1.00 47.21 229 ARG G CA 1
ATOM 12799 C C . ARG G 1 229 ? 229.665 198.961 188.258 1.00 47.21 229 ARG G C 1
ATOM 12800 O O . ARG G 1 229 ? 229.534 199.874 189.078 1.00 47.21 229 ARG G O 1
ATOM 12808 N N . MET G 1 230 ? 230.672 198.902 187.393 1.00 60.15 230 MET G N 1
ATOM 12809 C CA . MET G 1 230 ? 231.562 200.039 187.223 1.00 60.15 230 MET G CA 1
ATOM 12810 C C . MET G 1 230 ? 230.827 201.169 186.516 1.00 60.15 230 MET G C 1
ATOM 12811 O O . MET G 1 230 ? 230.144 200.954 185.511 1.00 60.15 230 MET G O 1
ATOM 12816 N N . ASN G 1 231 ? 230.964 202.378 187.049 1.00 62.38 231 ASN G N 1
ATOM 12817 C CA . ASN G 1 231 ? 230.308 203.553 186.480 1.00 62.38 231 ASN G CA 1
ATOM 12818 C C . ASN G 1 231 ? 231.246 204.175 185.456 1.00 62.38 231 ASN G C 1
ATOM 12819 O O . ASN G 1 231 ? 232.170 204.913 185.806 1.00 62.38 231 ASN G O 1
ATOM 12824 N N . PHE G 1 232 ? 231.010 203.873 184.185 1.00 70.66 232 PHE G N 1
ATOM 12825 C CA . PHE G 1 232 ? 231.819 204.408 183.104 1.00 70.66 232 PHE G CA 1
ATOM 12826 C C . PHE G 1 232 ? 231.327 205.796 182.716 1.00 70.66 232 PHE G C 1
ATOM 12827 O O . PHE G 1 232 ? 230.135 206.102 182.803 1.00 70.66 232 PHE G O 1
ATOM 12835 N N . GLU G 1 233 ? 232.264 206.638 182.286 1.00 77.02 233 GLU G N 1
ATOM 12836 C CA . GLU G 1 233 ? 231.958 208.018 181.939 1.00 77.02 233 GLU G CA 1
ATOM 12837 C C . GLU G 1 233 ? 231.418 208.178 180.524 1.00 77.02 233 GLU G C 1
ATOM 12838 O O . GLU G 1 233 ? 231.048 209.294 180.144 1.00 77.02 233 GLU G O 1
ATOM 12844 N N . GLN G 1 234 ? 231.361 207.102 179.740 1.00 79.92 234 GLN G N 1
ATOM 12845 C CA . GLN G 1 234 ? 230.889 207.191 178.365 1.00 79.92 234 GLN G CA 1
ATOM 12846 C C . GLN G 1 234 ? 229.371 207.189 178.248 1.00 79.92 234 GLN G C 1
ATOM 12847 O O . GLN G 1 234 ? 228.852 207.470 177.163 1.00 79.92 234 GLN G O 1
ATOM 12853 N N . GLY G 1 235 ? 228.653 206.881 179.319 1.00 77.97 235 GLY G N 1
ATOM 12854 C CA . GLY G 1 235 ? 227.190 206.915 179.280 1.00 77.97 235 GLY G CA 1
ATOM 12855 C C . GLY G 1 235 ? 226.504 205.742 178.617 1.00 77.97 235 GLY G C 1
ATOM 12856 O O . GLY G 1 235 ? 225.626 205.118 179.220 1.00 77.97 235 GLY G O 1
ATOM 12857 N N . LEU G 1 236 ? 226.878 205.428 177.376 1.00 78.43 236 LEU G N 1
ATOM 12858 C CA . LEU G 1 236 ? 226.280 204.292 176.683 1.00 78.43 236 LEU G CA 1
ATOM 12859 C C . LEU G 1 236 ? 226.723 202.963 177.280 1.00 78.43 236 LEU G C 1
ATOM 12860 O O . LEU G 1 236 ? 225.938 202.008 177.308 1.00 78.43 236 LEU G O 1
ATOM 12865 N N . ARG G 1 237 ? 227.969 202.881 177.753 1.00 76.32 237 ARG G N 1
ATOM 12866 C CA . ARG G 1 237 ? 228.452 201.653 178.376 1.00 76.32 237 ARG G CA 1
ATOM 12867 C C . ARG G 1 237 ? 227.669 201.320 179.639 1.00 76.32 237 ARG G C 1
ATOM 12868 O O . ARG G 1 237 ? 227.353 200.148 179.881 1.00 76.32 237 ARG G O 1
ATOM 12876 N N . ASN G 1 238 ? 227.347 202.331 180.449 1.00 71.48 238 ASN G N 1
ATOM 12877 C CA . ASN G 1 238 ? 226.525 202.103 181.631 1.00 71.48 238 ASN G CA 1
ATOM 12878 C C . ASN G 1 238 ? 225.151 201.568 181.258 1.00 71.48 238 ASN G C 1
ATOM 12879 O O . ASN G 1 238 ? 224.635 200.667 181.929 1.00 71.48 238 ASN G O 1
ATOM 12884 N N . LEU G 1 239 ? 224.545 202.107 180.199 1.00 75.90 239 LEU G N 1
ATOM 12885 C CA . LEU G 1 239 ? 223.250 201.607 179.752 1.00 75.90 239 LEU G CA 1
ATOM 12886 C C . LEU G 1 239 ? 223.347 200.177 179.237 1.00 75.90 239 LEU G C 1
ATOM 12887 O O . LEU G 1 239 ? 222.442 199.371 179.479 1.00 75.90 239 LEU G O 1
ATOM 12892 N N . MET G 1 240 ? 224.427 199.842 178.528 1.00 79.59 240 MET G N 1
ATOM 12893 C CA . MET G 1 240 ? 224.589 198.483 178.025 1.00 79.59 240 MET G CA 1
ATOM 12894 C C . MET G 1 240 ? 224.824 197.479 179.145 1.00 79.59 240 MET G C 1
ATOM 12895 O O . MET G 1 240 ? 224.365 196.336 179.049 1.00 79.59 240 MET G O 1
ATOM 12900 N N . LEU G 1 241 ? 225.539 197.875 180.201 1.00 69.94 241 LEU G N 1
ATOM 12901 C CA . LEU G 1 241 ? 225.709 196.985 181.346 1.00 69.94 241 LEU G CA 1
ATOM 12902 C C . LEU G 1 241 ? 224.374 196.682 182.015 1.00 69.94 241 LEU G C 1
ATOM 12903 O O . LEU G 1 241 ? 224.120 195.542 182.422 1.00 69.94 241 LEU G O 1
ATOM 12908 N N . ARG G 1 242 ? 223.509 197.689 182.138 1.00 68.60 242 ARG G N 1
ATOM 12909 C CA . ARG G 1 242 ? 222.232 197.505 182.815 1.00 68.60 242 ARG G CA 1
ATOM 12910 C C . ARG G 1 242 ? 221.249 196.672 182.003 1.00 68.60 242 ARG G C 1
ATOM 12911 O O . ARG G 1 242 ? 220.316 196.104 182.580 1.00 68.60 242 ARG G O 1
ATOM 12919 N N . LYS G 1 243 ? 221.434 196.584 180.690 1.00 83.35 243 LYS G N 1
ATOM 12920 C CA . LYS G 1 243 ? 220.482 195.949 179.782 1.00 83.35 243 LYS G CA 1
ATOM 12921 C C . LYS G 1 243 ? 221.192 194.927 178.905 1.00 83.35 243 LYS G C 1
ATOM 12922 O O . LYS G 1 243 ? 221.088 194.940 177.677 1.00 83.35 243 LYS G O 1
ATOM 12928 N N . ARG G 1 244 ? 221.948 194.034 179.548 1.00 93.79 244 ARG G N 1
ATOM 12929 C CA . ARG G 1 244 ? 222.802 193.099 178.821 1.00 93.79 244 ARG G CA 1
ATOM 12930 C C . ARG G 1 244 ? 221.998 192.244 177.846 1.00 93.79 244 ARG G C 1
ATOM 12931 O O . ARG G 1 244 ? 222.405 192.059 176.693 1.00 93.79 244 ARG G O 1
ATOM 12939 N N . PHE G 1 245 ? 220.856 191.712 178.289 1.00 98.35 245 PHE G N 1
ATOM 12940 C CA . PHE G 1 245 ? 220.037 190.891 177.404 1.00 98.35 245 PHE G CA 1
ATOM 12941 C C . PHE G 1 245 ? 219.474 191.698 176.241 1.00 98.35 245 PHE G C 1
ATOM 12942 O O . PHE G 1 245 ? 219.505 191.237 175.095 1.00 98.35 245 PHE G O 1
ATOM 12950 N N . LEU G 1 246 ? 218.957 192.895 176.514 1.00 99.31 246 LEU G N 1
ATOM 12951 C CA . LEU G 1 246 ? 218.449 193.771 175.466 1.00 99.31 246 LEU G CA 1
ATOM 12952 C C . LEU G 1 246 ? 219.553 194.287 174.552 1.00 99.31 246 LEU G C 1
ATOM 12953 O O . LEU G 1 246 ? 219.318 194.463 173.347 1.00 99.31 246 LEU G O 1
ATOM 12958 N N . SER G 1 247 ? 220.748 194.529 175.096 1.00 101.18 247 SER G N 1
ATOM 12959 C CA . SER G 1 247 ? 221.876 194.968 174.288 1.00 101.18 247 SER G CA 1
ATOM 12960 C C . SER G 1 247 ? 222.294 193.936 173.250 1.00 101.18 247 SER G C 1
ATOM 12961 O O . SER G 1 247 ? 222.603 194.319 172.119 1.00 101.18 247 SER G O 1
ATOM 12964 N N . TYR G 1 248 ? 222.312 192.644 173.598 1.00 105.81 248 TYR G N 1
ATOM 12965 C CA . TYR G 1 248 ? 222.624 191.633 172.592 1.00 105.81 248 TYR G CA 1
ATOM 12966 C C . TYR G 1 248 ? 221.596 191.623 171.469 1.00 105.81 248 TYR G C 1
ATOM 12967 O O . TYR G 1 248 ? 221.961 191.512 170.294 1.00 105.81 248 TYR G O 1
ATOM 12976 N N . ILE G 1 249 ? 220.310 191.726 171.806 1.00 109.53 249 ILE G N 1
ATOM 12977 C CA . ILE G 1 249 ? 219.275 191.714 170.777 1.00 109.53 249 ILE G CA 1
ATOM 12978 C C . ILE G 1 249 ? 219.433 192.912 169.849 1.00 109.53 249 ILE G C 1
ATOM 12979 O O . ILE G 1 249 ? 219.411 192.774 168.619 1.00 109.53 249 ILE G O 1
ATOM 12984 N N . ILE G 1 250 ? 219.627 194.103 170.424 1.00 111.69 250 ILE G N 1
ATOM 12985 C CA . ILE G 1 250 ? 219.792 195.291 169.590 1.00 111.69 250 ILE G CA 1
ATOM 12986 C C . ILE G 1 250 ? 221.055 195.195 168.743 1.00 111.69 250 ILE G C 1
ATOM 12987 O O . ILE G 1 250 ? 221.045 195.565 167.564 1.00 111.69 250 ILE G O 1
ATOM 12992 N N . GLY G 1 251 ? 222.153 194.693 169.309 1.00 116.82 251 GLY G N 1
ATOM 12993 C CA . GLY G 1 251 ? 223.384 194.588 168.544 1.00 116.82 251 GLY G CA 1
ATOM 12994 C C . GLY G 1 251 ? 223.289 193.599 167.398 1.00 116.82 251 GLY G C 1
ATOM 12995 O O . GLY G 1 251 ? 223.744 193.882 166.287 1.00 116.82 251 GLY G O 1
ATOM 12996 N N . ILE G 1 252 ? 222.698 192.426 167.646 1.00 118.28 252 ILE G N 1
ATOM 12997 C CA . ILE G 1 252 ? 222.557 191.435 166.581 1.00 118.28 252 ILE G CA 1
ATOM 12998 C C . ILE G 1 252 ? 221.491 191.815 165.569 1.00 118.28 252 ILE G C 1
ATOM 12999 O O . ILE G 1 252 ? 221.495 191.278 164.454 1.00 118.28 252 ILE G O 1
ATOM 13004 N N . SER G 1 253 ? 220.579 192.724 165.915 1.00 121.37 253 SER G N 1
ATOM 13005 C CA . SER G 1 253 ? 219.642 193.247 164.932 1.00 121.37 253 SER G CA 1
ATOM 13006 C C . SER G 1 253 ? 220.194 194.438 164.160 1.00 121.37 253 SER G C 1
ATOM 13007 O O . SER G 1 253 ? 219.728 194.705 163.047 1.00 121.37 253 SER G O 1
ATOM 13010 N N . ILE G 1 254 ? 221.169 195.156 164.719 1.00 126.22 254 ILE G N 1
ATOM 13011 C CA . ILE G 1 254 ? 221.739 196.310 164.033 1.00 126.22 254 ILE G CA 1
ATOM 13012 C C . ILE G 1 254 ? 222.934 195.944 163.158 1.00 126.22 254 ILE G C 1
ATOM 13013 O O . ILE G 1 254 ? 223.319 196.740 162.290 1.00 126.22 254 ILE G O 1
ATOM 13018 N N . PHE G 1 255 ? 223.530 194.771 163.355 1.00 130.92 255 PHE G N 1
ATOM 13019 C CA . PHE G 1 255 ? 224.593 194.295 162.480 1.00 130.92 255 PHE G CA 1
ATOM 13020 C C . PHE G 1 255 ? 224.058 193.641 161.214 1.00 130.92 255 PHE G C 1
ATOM 13021 O O . PHE G 1 255 ? 224.846 193.299 160.325 1.00 130.92 255 PHE G O 1
ATOM 13029 N N . HIS G 1 256 ? 222.739 193.465 161.108 1.00 135.86 256 HIS G N 1
ATOM 13030 C CA . HIS G 1 256 ? 222.169 192.929 159.879 1.00 135.86 256 HIS G CA 1
ATOM 13031 C C . HIS G 1 256 ? 222.373 193.876 158.705 1.00 135.86 256 HIS G C 1
ATOM 13032 O O . HIS G 1 256 ? 222.495 193.423 157.564 1.00 135.86 256 HIS G O 1
ATOM 13039 N N . CYS G 1 257 ? 222.428 195.187 158.956 1.00 140.50 257 CYS G N 1
ATOM 13040 C CA . CYS G 1 257 ? 222.723 196.116 157.870 1.00 140.50 257 CYS G CA 1
ATOM 13041 C C . CYS G 1 257 ? 224.161 195.969 157.385 1.00 140.50 257 CYS G C 1
ATOM 13042 O O . CYS G 1 257 ? 224.414 196.045 156.177 1.00 140.50 257 CYS G O 1
ATOM 13045 N N . ILE G 1 258 ? 225.112 195.752 158.299 1.00 141.09 258 ILE G N 1
ATOM 13046 C CA . ILE G 1 258 ? 226.480 195.459 157.880 1.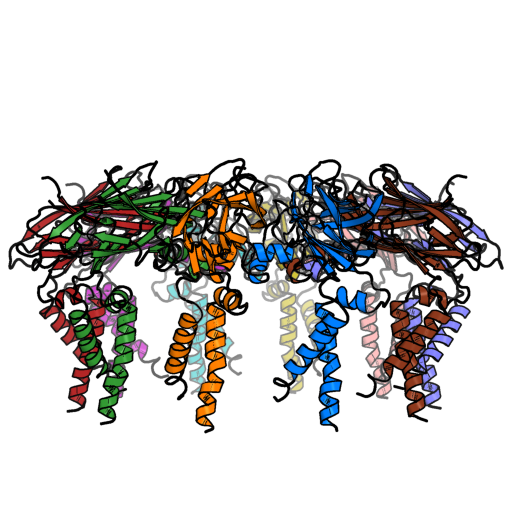00 141.09 258 ILE G CA 1
ATOM 13047 C C . ILE G 1 258 ? 226.532 194.136 157.126 1.00 141.09 258 ILE G C 1
ATOM 13048 O O . ILE G 1 258 ? 227.293 193.989 156.162 1.00 141.09 258 ILE G O 1
ATOM 13053 N N . ILE G 1 259 ? 225.735 193.154 157.550 1.00 142.15 259 ILE G N 1
ATOM 13054 C CA . ILE G 1 259 ? 225.683 191.881 156.837 1.00 142.15 259 ILE G CA 1
ATOM 13055 C C . ILE G 1 259 ? 225.162 192.080 155.417 1.00 142.15 259 ILE G C 1
ATOM 13056 O O . ILE G 1 259 ? 225.697 191.513 154.458 1.00 142.15 259 ILE G O 1
ATOM 13061 N N . CYS G 1 260 ? 224.114 192.886 155.260 1.00 146.19 260 CYS G N 1
ATOM 13062 C CA . CYS G 1 260 ? 223.467 193.089 153.970 1.00 146.19 260 CYS G CA 1
ATOM 13063 C C . CYS G 1 260 ? 224.232 194.028 153.044 1.00 146.19 260 CYS G C 1
ATOM 13064 O O . CYS G 1 260 ? 224.067 193.925 151.824 1.00 146.19 260 CYS G O 1
ATOM 13067 N N . VAL G 1 261 ? 225.051 194.938 153.576 1.00 147.91 261 VAL G N 1
ATOM 13068 C CA . VAL G 1 261 ? 225.751 195.887 152.716 1.00 147.91 261 VAL G CA 1
ATOM 13069 C C . VAL G 1 261 ? 226.793 195.212 151.827 1.00 147.91 261 VAL G C 1
ATOM 13070 O O . VAL G 1 261 ? 227.047 195.694 150.714 1.00 147.91 261 VAL G O 1
ATOM 13074 N N . LEU G 1 262 ? 227.395 194.107 152.275 1.00 149.67 262 LEU G N 1
ATOM 13075 C CA . LEU G 1 262 ? 228.312 193.369 151.415 1.00 149.67 262 LEU G CA 1
ATOM 13076 C C . LEU G 1 262 ? 227.583 192.600 150.321 1.00 149.67 262 LEU G C 1
ATOM 13077 O O . LEU G 1 262 ? 228.189 192.294 149.289 1.00 149.67 262 LEU G O 1
ATOM 13082 N N . PHE G 1 263 ? 226.302 192.279 150.526 1.00 150.44 263 PHE G N 1
ATOM 13083 C CA . PHE G 1 263 ? 225.501 191.707 149.449 1.00 150.44 263 PHE G CA 1
ATOM 13084 C C . PHE G 1 263 ? 225.293 192.705 148.318 1.00 150.44 263 PHE G C 1
ATOM 13085 O O . PHE G 1 263 ? 225.310 192.321 147.143 1.00 150.44 263 PHE G O 1
ATOM 13093 N N . PHE G 1 264 ? 225.095 193.982 148.650 1.00 151.54 264 PHE G N 1
ATOM 13094 C CA . PHE G 1 264 ? 224.862 195.003 147.638 1.00 151.54 264 PHE G CA 1
ATOM 13095 C C . PHE G 1 264 ? 226.123 195.370 146.867 1.00 151.54 264 PHE G C 1
ATOM 13096 O O . PHE G 1 264 ? 226.020 195.953 145.783 1.00 151.54 264 PHE G O 1
ATOM 13104 N N . ILE G 1 265 ? 227.299 195.046 147.394 1.00 150.89 265 ILE G N 1
ATOM 13105 C CA . ILE G 1 265 ? 228.551 195.362 146.718 1.00 150.89 265 ILE G CA 1
ATOM 13106 C C . ILE G 1 265 ? 229.230 194.084 146.244 1.00 150.89 265 ILE G C 1
ATOM 13107 O O . ILE G 1 265 ? 228.774 192.980 146.541 1.00 150.89 265 ILE G O 1
ATOM 13112 N N . ILE H 1 24 ? 210.719 156.172 152.874 1.00 142.38 24 ILE H N 1
ATOM 13113 C CA . ILE H 1 24 ? 211.311 156.343 154.194 1.00 142.38 24 ILE H CA 1
ATOM 13114 C C . ILE H 1 24 ? 212.550 155.465 154.329 1.00 142.38 24 ILE H C 1
ATOM 13115 O O . ILE H 1 24 ? 212.502 154.391 154.928 1.00 142.38 24 ILE H O 1
ATOM 13120 N N . GLN H 1 25 ? 213.660 155.927 153.759 1.00 143.58 25 GLN H N 1
ATOM 13121 C CA . GLN H 1 25 ? 214.929 155.215 153.836 1.00 143.58 25 GLN H CA 1
ATOM 13122 C C . GLN H 1 25 ? 215.802 155.685 154.991 1.00 143.58 25 GLN H C 1
ATOM 13123 O O . GLN H 1 25 ? 216.907 155.162 155.167 1.00 143.58 25 GLN H O 1
ATOM 13129 N N . LEU H 1 26 ? 215.335 156.653 155.779 1.00 142.49 26 LEU H N 1
ATOM 13130 C CA . LEU H 1 26 ? 216.096 157.161 156.913 1.00 142.49 26 LEU H CA 1
ATOM 13131 C C . LEU H 1 26 ? 215.987 156.272 158.145 1.00 142.49 26 LEU H C 1
ATOM 13132 O O . LEU H 1 26 ? 216.799 156.413 159.065 1.00 142.49 26 LEU H O 1
ATOM 13137 N N . LEU H 1 27 ? 215.018 155.355 158.180 1.00 140.64 27 LEU H N 1
ATOM 13138 C CA . LEU H 1 27 ? 214.807 154.517 159.353 1.00 140.64 27 LEU H CA 1
ATOM 13139 C C . LEU H 1 27 ? 215.875 153.442 159.509 1.00 140.64 27 LEU H C 1
ATOM 13140 O O . LEU H 1 27 ? 216.197 153.071 160.643 1.00 140.64 27 LEU H O 1
ATOM 13145 N N . ILE H 1 28 ? 216.431 152.938 158.407 1.00 140.42 28 ILE H N 1
ATOM 13146 C CA . ILE H 1 28 ? 217.420 151.869 158.492 1.00 140.42 28 ILE H CA 1
ATOM 13147 C C . ILE H 1 28 ? 218.840 152.393 158.677 1.00 140.42 28 ILE H C 1
ATOM 13148 O O . ILE H 1 28 ? 219.721 151.633 159.106 1.00 140.42 28 ILE H O 1
ATOM 13153 N N . ILE H 1 29 ? 219.089 153.670 158.382 1.00 139.30 29 ILE H N 1
ATOM 13154 C CA . ILE H 1 29 ? 220.433 154.219 158.521 1.00 139.30 29 ILE H CA 1
ATOM 13155 C C . ILE H 1 29 ? 220.640 154.964 159.836 1.00 139.30 29 ILE H C 1
ATOM 13156 O O . ILE H 1 29 ? 221.791 155.239 160.204 1.00 139.30 29 ILE H O 1
ATOM 13161 N N . LEU H 1 30 ? 219.568 155.298 160.552 1.00 135.68 30 LEU H N 1
ATOM 13162 C CA . LEU H 1 30 ? 219.709 155.973 161.838 1.00 135.68 30 LEU H CA 1
ATOM 13163 C C . LEU H 1 30 ? 220.278 155.071 162.936 1.00 135.68 30 LEU H C 1
ATOM 13164 O O . LEU H 1 30 ? 220.967 155.586 163.827 1.00 135.68 30 LEU H O 1
ATOM 13169 N N . PRO H 1 31 ? 220.020 153.751 162.954 1.00 132.99 31 PRO H N 1
ATOM 13170 C CA . PRO H 1 31 ? 220.737 152.906 163.924 1.00 132.99 31 PRO H CA 1
ATOM 13171 C C . PRO H 1 31 ? 222.243 152.932 163.748 1.00 132.99 31 PRO H C 1
ATOM 13172 O O . PRO H 1 31 ? 222.966 152.931 164.753 1.00 132.99 31 PRO H O 1
ATOM 13176 N N . LEU H 1 32 ? 222.738 152.976 162.510 1.00 131.61 32 LEU H N 1
ATOM 13177 C CA . LEU H 1 32 ? 224.171 153.062 162.263 1.00 131.61 32 LEU H CA 1
ATOM 13178 C C . LEU H 1 32 ? 224.761 154.393 162.700 1.00 131.61 32 LEU H C 1
ATOM 13179 O O . LEU H 1 32 ? 225.980 154.481 162.886 1.00 131.61 32 LEU H O 1
ATOM 13184 N N . SER H 1 33 ? 223.935 155.424 162.866 1.00 128.58 33 SER H N 1
ATOM 13185 C CA . SER H 1 33 ? 224.383 156.694 163.419 1.00 128.58 33 SER H CA 1
ATOM 13186 C C . SER H 1 33 ? 224.316 156.731 164.937 1.00 128.58 33 SER H C 1
ATOM 13187 O O . SER H 1 33 ? 225.256 157.214 165.577 1.00 128.58 33 SER H O 1
ATOM 13190 N N . ILE H 1 34 ? 223.232 156.224 165.531 1.00 125.00 34 ILE H N 1
ATOM 13191 C CA . ILE H 1 34 ? 223.148 156.184 166.989 1.00 125.00 34 ILE H CA 1
ATOM 13192 C C . ILE H 1 34 ? 224.173 155.243 167.598 1.00 125.00 34 ILE H C 1
ATOM 13193 O O . ILE H 1 34 ? 224.705 155.549 168.670 1.00 125.00 34 ILE H O 1
ATOM 13198 N N . LEU H 1 35 ? 224.494 154.124 166.940 1.00 121.65 35 LEU H N 1
ATOM 13199 C CA . LEU H 1 35 ? 225.512 153.226 167.476 1.00 121.65 35 LEU H CA 1
ATOM 13200 C C . LEU H 1 35 ? 226.887 153.884 167.498 1.00 121.65 35 LEU H C 1
ATOM 13201 O O . LEU H 1 35 ? 227.593 153.820 168.512 1.00 121.65 35 LEU H O 1
ATOM 13206 N N . ILE H 1 36 ? 227.285 154.522 166.394 1.00 119.38 36 ILE H N 1
ATOM 13207 C CA . ILE H 1 36 ? 228.580 155.193 166.373 1.00 119.38 36 ILE H CA 1
ATOM 13208 C C . ILE H 1 36 ? 228.610 156.397 167.306 1.00 119.38 36 ILE H C 1
ATOM 13209 O O . ILE H 1 36 ? 229.650 156.663 167.919 1.00 119.38 36 ILE H O 1
ATOM 13214 N N . TYR H 1 37 ? 227.500 157.128 167.451 1.00 114.17 37 TYR H N 1
ATOM 13215 C CA . TYR H 1 37 ? 227.487 158.227 168.409 1.00 114.17 37 TYR H CA 1
ATOM 13216 C C . TYR H 1 37 ? 227.586 157.721 169.844 1.00 114.17 37 TYR H C 1
ATOM 13217 O O . TYR H 1 37 ? 228.251 158.345 170.675 1.00 114.17 37 TYR H O 1
ATOM 13226 N N . HIS H 1 38 ? 226.925 156.604 170.155 1.00 108.91 38 HIS H N 1
ATOM 13227 C CA . HIS H 1 38 ? 227.064 155.994 171.473 1.00 108.91 38 HIS H CA 1
ATOM 13228 C C . HIS H 1 38 ? 228.496 155.548 171.732 1.00 108.91 38 HIS H C 1
ATOM 13229 O O . HIS H 1 38 ? 229.024 155.759 172.832 1.00 108.91 38 HIS H O 1
ATOM 13236 N N . ASP H 1 39 ? 229.140 154.939 170.735 1.00 105.96 39 ASP H N 1
ATOM 13237 C CA . ASP H 1 39 ? 230.540 154.562 170.879 1.00 105.96 39 ASP H CA 1
ATOM 13238 C C . ASP H 1 39 ? 231.433 155.777 171.095 1.00 105.96 39 ASP H C 1
ATOM 13239 O O . ASP H 1 39 ? 232.339 155.732 171.933 1.00 105.96 39 ASP H O 1
ATOM 13244 N N . PHE H 1 40 ? 231.189 156.864 170.360 1.00 102.84 40 PHE H N 1
ATOM 13245 C CA . PHE H 1 40 ? 231.943 158.096 170.568 1.00 102.84 40 PHE H CA 1
ATOM 13246 C C . PHE H 1 40 ? 231.723 158.665 171.964 1.00 102.84 40 PHE H C 1
ATOM 13247 O O . PHE H 1 40 ? 232.675 159.129 172.601 1.00 102.84 40 PHE H O 1
ATOM 13255 N N . TYR H 1 41 ? 230.480 158.642 172.448 1.00 96.92 41 TYR H N 1
ATOM 13256 C CA . TYR H 1 41 ? 230.180 159.156 173.780 1.00 96.92 41 TYR H CA 1
ATOM 13257 C C . TYR H 1 41 ? 230.894 158.349 174.856 1.00 96.92 41 TYR H C 1
ATOM 13258 O O . TYR H 1 41 ? 231.465 158.921 175.791 1.00 96.92 41 TYR H O 1
ATOM 13267 N N . LEU H 1 42 ? 230.873 157.020 174.743 1.00 96.05 42 LEU H N 1
ATOM 13268 C CA . LEU H 1 42 ? 231.584 156.185 175.706 1.00 96.05 42 LEU H CA 1
ATOM 13269 C C . LEU H 1 42 ? 233.099 156.301 175.592 1.00 96.05 42 LEU H C 1
ATOM 13270 O O . LEU H 1 42 ? 233.790 156.176 176.609 1.00 96.05 42 LEU H O 1
ATOM 13275 N N . ARG H 1 43 ? 233.633 156.526 174.391 1.00 97.08 43 ARG H N 1
ATOM 13276 C CA . ARG H 1 43 ? 235.066 156.764 174.263 1.00 97.08 43 ARG H CA 1
ATOM 13277 C C . ARG H 1 43 ? 235.471 158.084 174.903 1.00 97.08 43 ARG H C 1
ATOM 13278 O O . ARG H 1 43 ? 236.505 158.159 175.576 1.00 97.08 43 ARG H O 1
ATOM 13286 N N . LEU H 1 44 ? 234.672 159.134 174.704 1.00 89.44 44 LEU H N 1
ATOM 13287 C CA . LEU H 1 44 ? 235.041 160.451 175.208 1.00 89.44 44 LEU H CA 1
ATOM 13288 C C . LEU H 1 44 ? 234.646 160.621 176.671 1.00 89.44 44 LEU H C 1
ATOM 13289 O O . LEU H 1 44 ? 235.389 161.228 177.449 1.00 89.44 44 LEU H O 1
ATOM 13294 N N . LEU H 1 45 ? 233.488 160.098 177.059 1.00 83.49 45 LEU H N 1
ATOM 13295 C CA . LEU H 1 45 ? 233.040 160.115 178.451 1.00 83.49 45 LEU H CA 1
ATOM 13296 C C . LEU H 1 45 ? 232.884 158.681 178.936 1.00 83.49 45 LEU H C 1
ATOM 13297 O O . LEU H 1 45 ? 231.874 158.027 178.606 1.00 83.49 45 LEU H O 1
ATOM 13302 N N . PRO H 1 46 ? 233.833 158.157 179.706 1.00 76.52 46 PRO H N 1
ATOM 13303 C CA . PRO H 1 46 ? 233.719 156.777 180.191 1.00 76.52 46 PRO H CA 1
ATOM 13304 C C . PRO H 1 46 ? 232.538 156.619 181.138 1.00 76.52 46 PRO H C 1
ATOM 13305 O O . PRO H 1 46 ? 232.053 157.571 181.751 1.00 76.52 46 PRO H O 1
ATOM 13309 N N . ALA H 1 47 ? 232.070 155.373 181.243 1.00 72.00 47 ALA H N 1
ATOM 13310 C CA . ALA H 1 47 ? 230.894 155.077 182.054 1.00 72.00 47 ALA H CA 1
ATOM 13311 C C . ALA H 1 47 ? 231.130 155.307 183.541 1.00 72.00 47 ALA H C 1
ATOM 13312 O O . ALA H 1 47 ? 230.160 155.480 184.287 1.00 72.00 47 ALA H O 1
ATOM 13314 N N . ASP H 1 48 ? 232.384 155.315 183.990 1.00 68.62 48 ASP H N 1
ATOM 13315 C CA . ASP H 1 48 ? 232.707 155.518 185.395 1.00 68.62 48 ASP H CA 1
ATOM 13316 C C . ASP H 1 48 ? 232.977 156.980 185.730 1.00 68.62 48 ASP H C 1
ATOM 13317 O O . ASP H 1 48 ? 233.409 157.281 186.848 1.00 68.62 48 ASP H O 1
ATOM 13322 N N . SER H 1 49 ? 232.733 157.892 184.792 1.00 61.68 49 SER H N 1
ATOM 13323 C CA . SER H 1 49 ? 232.961 159.311 185.018 1.00 61.68 49 SER H CA 1
ATOM 13324 C C . SER H 1 49 ? 231.847 159.978 185.813 1.00 61.68 49 SER H C 1
ATOM 13325 O O . SER H 1 49 ? 232.025 161.115 186.262 1.00 61.68 49 SER H O 1
ATOM 13328 N N . SER H 1 50 ? 230.712 159.308 185.998 1.00 51.23 50 SER H N 1
ATOM 13329 C CA . SER H 1 50 ? 229.610 159.865 186.767 1.00 51.23 50 SER H CA 1
ATOM 13330 C C . SER H 1 50 ? 228.993 158.766 187.617 1.00 51.23 50 SER H C 1
ATOM 13331 O O . SER H 1 50 ? 228.811 157.639 187.149 1.00 51.23 50 SER H O 1
ATOM 13334 N N . ASN H 1 51 ? 228.675 159.102 188.865 1.00 37.16 51 ASN H N 1
ATOM 13335 C CA . ASN H 1 51 ? 228.068 158.160 189.798 1.00 37.16 51 ASN H CA 1
ATOM 13336 C C . ASN H 1 51 ? 226.912 158.849 190.502 1.00 37.16 51 ASN H C 1
ATOM 13337 O O . ASN H 1 51 ? 227.094 159.918 191.092 1.00 37.16 51 ASN H O 1
ATOM 13342 N N . VAL H 1 52 ? 225.733 158.241 190.446 1.00 32.03 52 VAL H N 1
ATOM 13343 C CA . VAL H 1 52 ? 224.564 158.749 191.152 1.00 32.03 52 VAL H CA 1
ATOM 13344 C C . VAL H 1 52 ? 224.447 158.005 192.474 1.00 32.03 52 VAL H C 1
ATOM 13345 O O . VAL H 1 52 ? 224.308 156.778 192.496 1.00 32.03 52 VAL H O 1
ATOM 13349 N N . VAL H 1 53 ? 224.505 158.744 193.576 1.00 27.98 53 VAL H N 1
ATOM 13350 C CA . VAL H 1 53 ? 224.434 158.180 194.917 1.00 27.98 53 VAL H CA 1
ATOM 13351 C C . VAL H 1 53 ? 223.125 158.649 195.548 1.00 27.98 53 VAL H C 1
ATOM 13352 O O . VAL H 1 53 ? 223.028 159.807 195.981 1.00 27.98 53 VAL H O 1
ATOM 13356 N N . PRO H 1 54 ? 222.099 157.806 195.619 1.00 24.01 54 PRO H N 1
ATOM 13357 C CA . PRO H 1 54 ? 220.843 158.227 196.246 1.00 24.01 54 PRO H CA 1
ATOM 13358 C C . PRO H 1 54 ? 221.013 158.460 197.738 1.00 24.01 54 PRO H C 1
ATOM 13359 O O . PRO H 1 54 ? 221.866 157.860 198.393 1.00 24.01 54 PRO H O 1
ATOM 13363 N N . LEU H 1 55 ? 220.180 159.355 198.273 1.00 22.52 55 LEU H N 1
ATOM 13364 C CA . LEU H 1 55 ? 220.217 159.657 199.698 1.00 22.52 55 LEU H CA 1
ATOM 13365 C C . LEU H 1 55 ? 219.790 158.477 200.559 1.00 22.52 55 LEU H C 1
ATOM 13366 O O . LEU H 1 55 ? 220.032 158.497 201.769 1.00 22.52 55 LEU H O 1
ATOM 13371 N N . ASN H 1 56 ? 219.156 157.461 199.968 1.00 26.53 56 ASN H N 1
ATOM 13372 C CA . ASN H 1 56 ? 218.844 156.244 200.707 1.00 26.53 56 ASN H CA 1
ATOM 13373 C C . ASN H 1 56 ? 220.113 155.537 201.162 1.00 26.53 56 ASN H C 1
ATOM 13374 O O . ASN H 1 56 ? 220.127 154.880 202.210 1.00 26.53 56 ASN H O 1
ATOM 13379 N N . THR H 1 57 ? 221.187 155.658 200.388 1.00 24.70 57 THR H N 1
ATOM 13380 C CA . THR H 1 57 ? 222.449 154.998 200.685 1.00 24.70 57 THR H CA 1
ATOM 13381 C C . THR H 1 57 ? 223.324 155.798 201.640 1.00 24.70 57 THR H C 1
ATOM 13382 O O . THR H 1 57 ? 224.423 155.348 201.976 1.00 24.70 57 THR H O 1
ATOM 13386 N N . PHE H 1 58 ? 222.872 156.971 202.075 1.00 25.66 58 PHE H N 1
ATOM 13387 C CA . PHE H 1 58 ? 223.571 157.726 203.099 1.00 25.66 58 PHE H CA 1
ATOM 13388 C C . PHE H 1 58 ? 223.155 157.228 204.480 1.00 25.66 58 PHE H C 1
ATOM 13389 O O . PHE H 1 58 ? 222.297 156.354 204.623 1.00 25.66 58 PHE H O 1
ATOM 13397 N N . ASN H 1 59 ? 223.768 157.793 205.512 1.00 27.33 59 ASN H N 1
ATOM 13398 C CA . ASN H 1 59 ? 223.347 157.575 206.887 1.00 27.33 59 ASN H CA 1
ATOM 13399 C C . ASN H 1 59 ? 222.484 158.748 207.327 1.00 27.33 59 ASN H C 1
ATOM 13400 O O . ASN H 1 59 ? 222.825 159.907 207.077 1.00 27.33 59 ASN H O 1
ATOM 13405 N N . ILE H 1 60 ? 221.365 158.446 207.975 1.00 31.39 60 ILE H N 1
ATOM 13406 C CA . ILE H 1 60 ? 220.359 159.444 208.312 1.00 31.39 60 ILE H CA 1
ATOM 13407 C C . ILE H 1 60 ? 220.425 159.719 209.806 1.00 31.39 60 ILE H C 1
ATOM 13408 O O . ILE H 1 60 ? 220.331 158.793 210.619 1.00 31.39 60 ILE H O 1
ATOM 13413 N N . LEU H 1 61 ? 220.589 160.991 210.163 1.00 32.49 61 LEU H N 1
ATOM 13414 C CA . LEU H 1 61 ? 220.549 161.437 211.549 1.00 32.49 61 LEU H CA 1
ATOM 13415 C C . LEU H 1 61 ? 219.534 162.562 211.654 1.00 32.49 61 LEU H C 1
ATOM 13416 O O . LEU H 1 61 ? 219.700 163.609 211.021 1.00 32.49 61 LEU H O 1
ATOM 13421 N N . ASN H 1 62 ? 218.489 162.348 212.446 1.00 36.60 62 ASN H N 1
ATOM 13422 C CA . ASN H 1 62 ? 217.397 163.302 212.577 1.00 36.60 62 ASN H CA 1
ATOM 13423 C C . ASN H 1 62 ? 217.542 164.081 213.876 1.00 36.60 62 ASN H C 1
ATOM 13424 O O . ASN H 1 62 ? 217.685 163.487 214.950 1.00 36.60 62 ASN H O 1
ATOM 13429 N N . GLY H 1 63 ? 217.510 165.406 213.773 1.00 40.59 63 GLY H N 1
ATOM 13430 C CA . GLY H 1 63 ? 217.566 166.261 214.941 1.00 40.59 63 GLY H CA 1
ATOM 13431 C C . GLY H 1 63 ? 216.467 167.301 214.937 1.00 40.59 63 GLY H C 1
ATOM 13432 O O . GLY H 1 63 ? 215.562 167.250 214.099 1.00 40.59 63 GLY H O 1
ATOM 13433 N N . VAL H 1 64 ? 216.529 168.251 215.867 1.00 43.88 64 VAL H N 1
ATOM 13434 C CA . VAL H 1 64 ? 215.539 169.319 215.927 1.00 43.88 64 VAL H CA 1
ATOM 13435 C C . VAL H 1 64 ? 216.212 170.672 215.730 1.00 43.88 64 VAL H C 1
ATOM 13436 O O . VAL H 1 64 ? 215.587 171.619 215.238 1.00 43.88 64 VAL H O 1
ATOM 13440 N N . GLN H 1 65 ? 217.491 170.772 216.088 1.00 41.12 65 GLN H N 1
ATOM 13441 C CA . GLN H 1 65 ? 218.247 172.005 215.919 1.00 41.12 65 GLN H CA 1
ATOM 13442 C C . GLN H 1 65 ? 219.033 172.041 214.616 1.00 41.12 65 GLN H C 1
ATOM 13443 O O . GLN H 1 65 ? 219.642 173.069 214.305 1.00 41.12 65 GLN H O 1
ATOM 13449 N N . PHE H 1 66 ? 219.037 170.949 213.850 1.00 35.34 66 PHE H N 1
ATOM 13450 C CA . PHE H 1 66 ? 219.684 170.925 212.548 1.00 35.34 66 PHE H CA 1
ATOM 13451 C C . PHE H 1 66 ? 218.856 170.227 211.478 1.00 35.34 66 PHE H C 1
ATOM 13452 O O . PHE H 1 66 ? 219.313 170.129 210.335 1.00 35.34 66 PHE H O 1
ATOM 13460 N N . GLY H 1 67 ? 217.665 169.746 211.808 1.00 33.78 67 GLY H N 1
ATOM 13461 C CA . GLY H 1 67 ? 216.842 169.071 210.817 1.00 33.78 67 GLY H CA 1
ATOM 13462 C C . GLY H 1 67 ? 217.284 167.639 210.640 1.00 33.78 67 GLY H C 1
ATOM 13463 O O . GLY H 1 67 ? 217.462 166.908 211.615 1.00 33.78 67 GLY H O 1
ATOM 13464 N N . THR H 1 68 ? 217.463 167.229 209.389 1.00 29.70 68 THR H N 1
ATOM 13465 C CA . THR H 1 68 ? 217.937 165.895 209.061 1.00 29.70 68 THR H CA 1
ATOM 13466 C C . THR H 1 68 ? 219.331 165.977 208.453 1.00 29.70 68 THR H C 1
ATOM 13467 O O . THR H 1 68 ? 219.664 166.926 207.738 1.00 29.70 68 THR H O 1
ATOM 13471 N N . LYS H 1 69 ? 220.153 164.980 208.765 1.00 27.54 69 LYS H N 1
ATOM 13472 C CA . LYS H 1 69 ? 221.545 164.944 208.344 1.00 27.54 69 LYS H CA 1
ATOM 13473 C C . LYS H 1 69 ? 221.769 163.740 207.442 1.00 27.54 69 LYS H C 1
ATOM 13474 O O . LYS H 1 69 ? 221.401 162.616 207.796 1.00 27.54 69 LYS H O 1
ATOM 13480 N N . PHE H 1 70 ? 222.370 163.981 206.284 1.00 25.66 70 PHE H N 1
ATOM 13481 C CA . PHE H 1 70 ? 222.680 162.950 205.298 1.00 25.66 70 PHE H CA 1
ATOM 13482 C C . PHE H 1 70 ? 224.199 162.882 205.179 1.00 25.66 70 PHE H C 1
ATOM 13483 O O . PHE H 1 70 ? 224.800 163.566 204.350 1.00 25.66 70 PHE H O 1
ATOM 13491 N N . PHE H 1 71 ? 224.821 162.055 206.012 1.00 26.72 71 PHE H N 1
ATOM 13492 C CA . PHE H 1 71 ? 226.269 161.927 206.030 1.00 26.72 71 PHE H CA 1
ATOM 13493 C C . PHE H 1 71 ? 226.680 160.532 205.584 1.00 26.72 71 PHE H C 1
ATOM 13494 O O . PHE H 1 71 ? 226.036 159.538 205.924 1.00 26.72 71 PHE H O 1
ATOM 13502 N N . GLN H 1 72 ? 227.759 160.472 204.807 1.00 28.05 72 GLN H N 1
ATOM 13503 C CA . GLN H 1 72 ? 228.284 159.205 204.323 1.00 28.05 72 GLN H CA 1
ATOM 13504 C C . GLN H 1 72 ? 229.787 159.336 204.133 1.00 28.05 72 GLN H C 1
ATOM 13505 O O . GLN H 1 72 ? 230.264 160.342 203.604 1.00 28.05 72 GLN H O 1
ATOM 13511 N N . SER H 1 73 ? 230.522 158.316 204.563 1.00 32.67 73 SER H N 1
ATOM 13512 C CA . SER H 1 73 ? 231.968 158.319 204.429 1.00 32.67 73 SER H CA 1
ATOM 13513 C C . SER H 1 73 ? 232.378 158.058 202.982 1.00 32.67 73 SER H C 1
ATOM 13514 O O . SER H 1 73 ? 231.618 157.514 202.178 1.00 32.67 73 SER H O 1
ATOM 13517 N N . ILE H 1 74 ? 233.602 158.458 202.661 1.00 38.81 74 ILE H N 1
ATOM 13518 C CA . ILE H 1 74 ? 234.159 158.329 201.320 1.00 38.81 74 ILE H CA 1
ATOM 13519 C C . ILE H 1 74 ? 235.207 157.228 201.324 1.00 38.81 74 ILE H C 1
ATOM 13520 O O . ILE H 1 74 ? 236.068 157.178 202.211 1.00 38.81 74 ILE H O 1
ATOM 13525 N N . LYS H 1 75 ? 235.136 156.340 200.337 1.00 45.93 75 LYS H N 1
ATOM 13526 C CA . LYS H 1 75 ? 236.189 155.366 200.092 1.00 45.93 75 LYS H CA 1
ATOM 13527 C C . LYS H 1 75 ? 236.957 155.784 198.846 1.00 45.93 75 LYS H C 1
ATOM 13528 O O . LYS H 1 75 ? 236.356 156.125 197.822 1.00 45.93 75 LYS H O 1
ATOM 13534 N N . SER H 1 76 ? 238.281 155.787 198.946 1.00 53.79 76 SER H N 1
ATOM 13535 C CA . SER H 1 76 ? 239.149 156.180 197.847 1.00 53.79 76 SER H CA 1
ATOM 13536 C C . SER H 1 76 ? 239.916 154.962 197.353 1.00 53.79 76 SER H C 1
ATOM 13537 O O . SER H 1 76 ? 240.592 154.289 198.138 1.00 53.79 76 SER H O 1
ATOM 13540 N N . ILE H 1 77 ? 239.807 154.681 196.059 1.00 61.66 77 ILE H N 1
ATOM 13541 C CA . ILE H 1 77 ? 240.482 153.528 195.474 1.00 61.66 77 ILE H CA 1
ATOM 13542 C C . ILE H 1 77 ? 241.538 154.017 194.489 1.00 61.66 77 ILE H C 1
ATOM 13543 O O . ILE H 1 77 ? 241.351 155.059 193.844 1.00 61.66 77 ILE H O 1
ATOM 13548 N N . PRO H 1 78 ? 242.660 153.316 194.355 1.00 65.12 78 PRO H N 1
ATOM 13549 C CA . PRO H 1 78 ? 243.729 153.785 193.465 1.00 65.12 78 PRO H CA 1
ATOM 13550 C C . PRO H 1 78 ? 243.338 153.651 192.001 1.00 65.12 78 PRO H C 1
ATOM 13551 O O . PRO H 1 78 ? 242.250 153.195 191.647 1.00 65.12 78 PRO H O 1
ATOM 13555 N N . VAL H 1 79 ? 244.264 154.071 191.137 1.00 67.05 79 VAL H N 1
ATOM 13556 C CA . VAL H 1 79 ? 244.036 153.995 189.701 1.00 67.05 79 VAL H CA 1
ATOM 13557 C C . VAL H 1 79 ? 244.046 152.539 189.251 1.00 67.05 79 VAL H C 1
ATOM 13558 O O . VAL H 1 79 ? 244.677 151.672 189.872 1.00 67.05 79 VAL H O 1
ATOM 13562 N N . GLY H 1 80 ? 243.341 152.266 188.158 1.00 69.43 80 GLY H N 1
ATOM 13563 C CA . GLY H 1 80 ? 243.233 150.910 187.651 1.00 69.43 80 GLY H CA 1
ATOM 13564 C C . GLY H 1 80 ? 242.541 149.956 188.600 1.00 69.43 80 GLY H C 1
ATOM 13565 O O . GLY H 1 80 ? 242.982 148.810 188.751 1.00 69.43 80 GLY H O 1
ATOM 13566 N N . THR H 1 81 ? 241.464 150.404 189.247 1.00 68.46 81 THR H N 1
ATOM 13567 C CA . THR H 1 81 ? 240.760 149.591 190.225 1.00 68.46 81 THR H CA 1
ATOM 13568 C C . THR H 1 81 ? 239.298 149.379 189.834 1.00 68.46 81 THR H C 1
ATOM 13569 O O . THR H 1 81 ? 238.576 148.666 190.540 1.00 68.46 81 THR H O 1
ATOM 13573 N N . ASP H 1 82 ? 238.860 149.927 188.697 1.00 69.05 82 ASP H N 1
ATOM 13574 C CA . ASP H 1 82 ? 237.518 149.697 188.159 1.00 69.05 82 ASP H CA 1
ATOM 13575 C C . ASP H 1 82 ? 236.440 150.175 189.139 1.00 69.05 82 ASP H C 1
ATOM 13576 O O . ASP H 1 82 ? 235.719 149.388 189.756 1.00 69.05 82 ASP H O 1
ATOM 13581 N N . LEU H 1 83 ? 236.383 151.508 189.286 1.00 59.22 83 LEU H N 1
ATOM 13582 C CA . LEU H 1 83 ? 235.414 152.221 190.115 1.00 59.22 83 LEU H CA 1
ATOM 13583 C C . LEU H 1 83 ? 234.029 151.589 190.049 1.00 59.22 83 LEU H C 1
ATOM 13584 O O . LEU H 1 83 ? 233.395 151.585 188.986 1.00 59.22 83 LEU H O 1
ATOM 13589 N N . PRO H 1 84 ? 233.530 151.050 191.155 1.00 52.75 84 PRO H N 1
ATOM 13590 C CA . PRO H 1 84 ? 232.181 150.483 191.161 1.00 52.75 84 PRO H CA 1
ATOM 13591 C C . PRO H 1 84 ? 231.115 151.567 191.219 1.00 52.75 84 PRO H C 1
ATOM 13592 O O . PRO H 1 84 ? 231.354 152.700 191.639 1.00 52.75 84 PRO H O 1
ATOM 13596 N N . GLN H 1 85 ? 229.919 151.192 190.782 1.00 45.41 85 GLN H N 1
ATOM 13597 C CA . GLN H 1 85 ? 228.760 152.060 190.885 1.00 45.41 85 GLN H CA 1
ATOM 13598 C C . GLN H 1 85 ? 228.075 151.856 192.233 1.00 45.41 85 GLN H C 1
ATOM 13599 O O . GLN H 1 85 ? 228.320 150.881 192.946 1.00 45.41 85 GLN H O 1
ATOM 13605 N N . THR H 1 86 ? 227.205 152.797 192.583 1.00 36.87 86 THR H N 1
ATOM 13606 C CA . THR H 1 86 ? 226.444 152.722 193.823 1.00 36.87 86 THR H CA 1
ATOM 13607 C C . THR H 1 86 ? 225.162 151.940 193.569 1.00 36.87 86 THR H C 1
ATOM 13608 O O . THR H 1 86 ? 224.364 152.312 192.703 1.00 36.87 86 THR H O 1
ATOM 13612 N N . ILE H 1 87 ? 224.971 150.859 194.316 1.00 33.19 87 ILE H N 1
ATOM 13613 C CA . ILE H 1 87 ? 223.783 150.027 194.163 1.00 33.19 87 ILE H CA 1
ATOM 13614 C C . ILE H 1 87 ? 222.595 150.743 194.788 1.00 33.19 87 ILE H C 1
ATOM 13615 O O . ILE H 1 87 ? 222.646 151.159 195.951 1.00 33.19 87 ILE H O 1
ATOM 13620 N N . ASP H 1 88 ? 221.520 150.890 194.014 1.00 34.97 88 ASP H N 1
ATOM 13621 C CA . ASP H 1 88 ? 220.309 151.559 194.488 1.00 34.97 88 ASP H CA 1
ATOM 13622 C C . ASP H 1 88 ? 219.432 150.546 195.225 1.00 34.97 88 ASP H C 1
ATOM 13623 O O . ASP H 1 88 ? 218.352 150.152 194.780 1.00 34.97 88 ASP H O 1
ATOM 13628 N N . ASN H 1 89 ? 219.929 150.117 196.385 1.00 27.59 89 ASN H N 1
ATOM 13629 C CA . ASN H 1 89 ? 219.218 149.171 197.230 1.00 27.59 89 ASN H CA 1
ATOM 13630 C C . ASN H 1 89 ? 218.806 149.759 198.571 1.00 27.59 89 ASN H C 1
ATOM 13631 O O . ASN H 1 89 ? 218.243 149.035 199.399 1.00 27.59 89 ASN H O 1
ATOM 13636 N N . GLY H 1 90 ? 219.072 151.040 198.812 1.00 24.07 90 GLY H N 1
ATOM 13637 C CA . GLY H 1 90 ? 218.696 151.669 200.059 1.00 24.07 90 GLY H CA 1
ATOM 13638 C C . GLY H 1 90 ? 219.570 151.328 201.240 1.00 24.07 90 GLY H C 1
ATOM 13639 O O . GLY H 1 90 ? 219.223 151.685 202.370 1.00 24.07 90 GLY H O 1
ATOM 13640 N N . LEU H 1 91 ? 220.689 150.649 201.019 1.00 25.72 91 LEU H N 1
ATOM 13641 C CA . LEU H 1 91 ? 221.606 150.278 202.084 1.00 25.72 91 LEU H CA 1
ATOM 13642 C C . LEU H 1 91 ? 222.764 151.265 202.141 1.00 25.72 91 LEU H C 1
ATOM 13643 O O . LEU H 1 91 ? 223.163 151.839 201.125 1.00 25.72 91 LEU H O 1
ATOM 13648 N N . SER H 1 92 ? 223.298 151.460 203.343 1.00 27.97 92 SER H N 1
ATOM 13649 C CA . SER H 1 92 ? 224.393 152.401 203.539 1.00 27.97 92 SER H CA 1
ATOM 13650 C C . SER H 1 92 ? 225.652 151.884 202.853 1.00 27.97 92 SER H C 1
ATOM 13651 O O . SER H 1 92 ? 226.172 150.822 203.210 1.00 27.97 92 SER H O 1
ATOM 13654 N N . GLN H 1 93 ? 226.139 152.634 201.868 1.00 29.98 93 GLN H N 1
ATOM 13655 C CA . GLN H 1 93 ? 227.306 152.255 201.087 1.00 29.98 93 GLN H CA 1
ATOM 13656 C C . GLN H 1 93 ? 228.296 153.407 201.063 1.00 29.98 93 GLN H C 1
ATOM 13657 O O . GLN H 1 93 ? 227.898 154.572 200.979 1.00 29.98 93 GLN H O 1
ATOM 13663 N N . LEU H 1 94 ? 229.583 153.081 201.133 1.00 35.32 94 LEU H N 1
ATOM 13664 C CA . LEU H 1 94 ? 230.614 154.095 200.983 1.00 35.32 94 LEU H CA 1
ATOM 13665 C C . LEU H 1 94 ? 230.624 154.625 199.554 1.00 35.32 94 LEU H C 1
ATOM 13666 O O . LEU H 1 94 ? 230.370 153.893 198.595 1.00 35.32 94 LEU H O 1
ATOM 13671 N N . ILE H 1 95 ? 230.918 155.913 199.416 1.00 35.85 95 ILE H N 1
ATOM 13672 C CA . ILE H 1 95 ? 230.899 156.588 198.123 1.00 35.85 95 ILE H CA 1
ATOM 13673 C C . ILE H 1 95 ? 232.262 156.389 197.466 1.00 35.85 95 ILE H C 1
ATOM 13674 O O . ILE H 1 95 ? 233.272 156.855 198.015 1.00 35.85 95 ILE H O 1
ATOM 13679 N N . PRO H 1 96 ? 232.339 155.716 196.316 1.00 41.79 96 PRO H N 1
ATOM 13680 C CA . PRO H 1 96 ? 233.635 155.501 195.654 1.00 41.79 96 PRO H CA 1
ATOM 13681 C C . PRO H 1 96 ? 234.007 156.689 194.780 1.00 41.79 96 PRO H C 1
ATOM 13682 O O . PRO H 1 96 ? 233.225 157.119 193.929 1.00 41.79 96 PRO H O 1
ATOM 13686 N N . MET H 1 97 ? 235.209 157.221 194.990 1.00 49.98 97 MET H N 1
ATOM 13687 C CA . MET H 1 97 ? 235.760 158.275 194.152 1.00 49.98 97 MET H CA 1
ATOM 13688 C C . MET H 1 97 ? 237.220 157.975 193.856 1.00 49.98 97 MET H C 1
ATOM 13689 O O . MET H 1 97 ? 237.920 157.382 194.681 1.00 49.98 97 MET H O 1
ATOM 13694 N N . ARG H 1 98 ? 237.671 158.380 192.671 1.00 58.71 98 ARG H N 1
ATOM 13695 C CA . ARG H 1 98 ? 239.072 158.220 192.309 1.00 58.71 98 ARG H CA 1
ATOM 13696 C C . ARG H 1 98 ? 239.950 159.056 193.233 1.00 58.71 98 ARG H C 1
ATOM 13697 O O . ARG H 1 98 ? 239.565 160.141 193.676 1.00 58.71 98 ARG H O 1
ATOM 13705 N N . ASP H 1 99 ? 241.145 158.537 193.523 1.00 61.93 99 ASP H N 1
ATOM 13706 C CA . ASP H 1 99 ? 241.998 159.140 194.545 1.00 61.93 99 ASP H CA 1
ATOM 13707 C C . ASP H 1 99 ? 242.386 160.569 194.182 1.00 61.93 99 ASP H C 1
ATOM 13708 O O . ASP H 1 99 ? 241.981 161.525 194.853 1.00 61.93 99 ASP H O 1
ATOM 13713 N N . ASN H 1 100 ? 243.176 160.737 193.125 1.00 62.64 100 ASN H N 1
ATOM 13714 C CA . ASN H 1 100 ? 243.645 162.060 192.719 1.00 62.64 100 ASN H CA 1
ATOM 13715 C C . ASN H 1 100 ? 242.737 162.616 191.624 1.00 62.64 100 ASN H C 1
ATOM 13716 O O . ASN H 1 100 ? 243.114 162.757 190.460 1.00 62.64 100 ASN H O 1
ATOM 13721 N N . MET H 1 101 ? 241.510 162.936 192.027 1.00 61.17 101 MET H N 1
ATOM 13722 C CA . MET H 1 101 ? 240.521 163.469 191.103 1.00 61.17 101 MET H CA 1
ATOM 13723 C C . MET H 1 101 ? 239.588 164.401 191.861 1.00 61.17 101 MET H C 1
ATOM 13724 O O . MET H 1 101 ? 239.261 164.150 193.024 1.00 61.17 101 MET H O 1
ATOM 13729 N N . GLU H 1 102 ? 239.168 165.473 191.197 1.00 52.85 102 GLU H N 1
ATOM 13730 C CA . GLU H 1 102 ? 238.257 166.446 191.784 1.00 52.85 102 GLU H CA 1
ATOM 13731 C C . GLU H 1 102 ? 236.869 166.269 191.183 1.00 52.85 102 GLU H C 1
ATOM 13732 O O . GLU H 1 102 ? 236.715 166.229 189.958 1.00 52.85 102 GLU H O 1
ATOM 13738 N N . TYR H 1 103 ? 235.864 166.162 192.048 1.00 48.64 103 TYR H N 1
ATOM 13739 C CA . TYR H 1 103 ? 234.506 165.827 191.646 1.00 48.64 103 TYR H CA 1
ATOM 13740 C C . TYR H 1 103 ? 233.569 167.009 191.849 1.00 48.64 103 TYR H C 1
ATOM 13741 O O . TYR H 1 103 ? 233.692 167.753 192.826 1.00 48.64 103 TYR H O 1
ATOM 13750 N N . LYS H 1 104 ? 232.636 167.172 190.918 1.00 43.88 104 LYS H N 1
ATOM 13751 C CA . LYS H 1 104 ? 231.546 168.125 191.048 1.00 43.88 104 LYS H CA 1
ATOM 13752 C C . LYS H 1 104 ? 230.276 167.390 191.454 1.00 43.88 104 LYS H C 1
ATOM 13753 O O . LYS H 1 104 ? 229.989 166.294 190.967 1.00 43.88 104 LYS H O 1
ATOM 13759 N N . LEU H 1 105 ? 229.514 168.003 192.353 1.00 38.39 105 LEU H N 1
ATOM 13760 C CA . LEU H 1 105 ? 228.334 167.382 192.935 1.00 38.39 105 LEU H CA 1
ATOM 13761 C C . LEU H 1 105 ? 227.076 168.044 192.396 1.00 38.39 105 LEU H C 1
ATOM 13762 O O . LEU H 1 105 ? 226.949 169.271 192.433 1.00 38.39 105 LEU H O 1
ATOM 13767 N N . ASP H 1 106 ? 226.153 167.226 191.900 1.00 38.21 106 ASP H N 1
ATOM 13768 C CA . ASP H 1 106 ? 224.849 167.679 191.432 1.00 38.21 106 ASP H CA 1
ATOM 13769 C C . ASP H 1 106 ? 223.800 167.146 192.398 1.00 38.21 106 ASP H C 1
ATOM 13770 O O . ASP H 1 106 ? 223.509 165.946 192.403 1.00 38.21 106 ASP H O 1
ATOM 13775 N N . LEU H 1 107 ? 223.237 168.033 193.212 1.00 28.97 107 LEU H N 1
ATOM 13776 C CA . LEU H 1 107 ? 222.249 167.643 194.210 1.00 28.97 107 LEU H CA 1
ATOM 13777 C C . LEU H 1 107 ? 220.861 167.674 193.582 1.00 28.97 107 LEU H C 1
ATOM 13778 O O . LEU H 1 107 ? 220.328 168.747 193.286 1.00 28.97 107 LEU H O 1
ATOM 13783 N N . ASN H 1 108 ? 220.276 166.498 193.376 1.00 25.08 108 ASN H N 1
ATOM 13784 C CA . ASN H 1 108 ? 218.909 166.369 192.887 1.00 25.08 108 ASN H CA 1
ATOM 13785 C C . ASN H 1 108 ? 218.034 165.950 194.061 1.00 25.08 108 ASN H C 1
ATOM 13786 O O . ASN H 1 108 ? 218.115 164.811 194.528 1.00 25.08 108 ASN H O 1
ATOM 13791 N N . LEU H 1 109 ? 217.198 166.869 194.535 1.00 19.98 109 LEU H N 1
ATOM 13792 C CA . LEU H 1 109 ? 216.413 166.651 195.746 1.00 19.98 109 LEU H CA 1
ATOM 13793 C C . LEU H 1 109 ? 214.946 166.909 195.438 1.00 19.98 109 LEU H C 1
ATOM 13794 O O . LEU H 1 109 ? 214.569 168.034 195.100 1.00 19.98 109 LEU H O 1
ATOM 13799 N N . GLN H 1 110 ? 214.126 165.870 195.551 1.00 19.90 110 GLN H N 1
ATOM 13800 C CA . GLN H 1 110 ? 212.679 165.982 195.449 1.00 19.90 110 GLN H CA 1
ATOM 13801 C C . GLN H 1 110 ? 212.074 165.561 196.777 1.00 19.90 110 GLN H C 1
ATOM 13802 O O . GLN H 1 110 ? 212.435 164.513 197.319 1.00 19.90 110 GLN H O 1
ATOM 13808 N N . LEU H 1 111 ? 211.166 166.374 197.306 1.00 16.83 111 LEU H N 1
ATOM 13809 C CA . LEU H 1 111 ? 210.615 166.074 198.617 1.00 16.83 111 LEU H CA 1
ATOM 13810 C C . LEU H 1 111 ? 209.219 166.661 198.741 1.00 16.83 111 LEU H C 1
ATOM 13811 O O . LEU H 1 111 ? 208.855 167.598 198.028 1.00 16.83 111 LEU H O 1
ATOM 13816 N N . TYR H 1 112 ? 208.445 166.088 199.657 1.00 18.22 112 TYR H N 1
ATOM 13817 C CA . TYR H 1 112 ? 207.135 166.599 200.028 1.00 18.22 112 TYR H CA 1
ATOM 13818 C C . TYR H 1 112 ? 207.231 167.241 201.403 1.00 18.22 112 TYR H C 1
ATOM 13819 O O . TYR H 1 112 ? 207.790 166.648 202.330 1.00 18.22 112 TYR H O 1
ATOM 13828 N N . CYS H 1 113 ? 206.694 168.445 201.531 1.00 25.77 113 CYS H N 1
ATOM 13829 C CA . CYS H 1 113 ? 206.595 169.113 202.818 1.00 25.77 113 CYS H CA 1
ATOM 13830 C C . CYS H 1 113 ? 205.158 169.031 203.309 1.00 25.77 113 CYS H C 1
ATOM 13831 O O . CYS H 1 113 ? 204.223 169.378 202.584 1.00 25.77 113 CYS H O 1
ATOM 13834 N N . GLN H 1 114 ? 204.985 168.553 204.538 1.00 29.13 114 GLN H N 1
ATOM 13835 C CA . GLN H 1 114 ? 203.658 168.381 205.114 1.00 29.13 114 GLN H CA 1
ATOM 13836 C C . GLN H 1 114 ? 203.625 169.075 206.464 1.00 29.13 114 GLN H C 1
ATOM 13837 O O . GLN H 1 114 ? 204.423 168.753 207.348 1.00 29.13 114 GLN H O 1
ATOM 13843 N N . SER H 1 115 ? 202.704 170.021 206.621 1.00 35.37 115 SER H N 1
ATOM 13844 C CA . SER H 1 115 ? 202.642 170.824 207.835 1.00 35.37 115 SER H CA 1
ATOM 13845 C C . SER H 1 115 ? 201.993 170.028 208.959 1.00 35.37 115 SER H C 1
ATOM 13846 O O . SER H 1 115 ? 200.831 169.625 208.855 1.00 35.37 115 SER H O 1
ATOM 13849 N N . LYS H 1 116 ? 202.748 169.797 210.034 1.00 42.31 116 LYS H N 1
ATOM 13850 C CA . LYS H 1 116 ? 202.168 169.173 211.217 1.00 42.31 116 LYS H CA 1
ATOM 13851 C C . LYS H 1 116 ? 201.507 170.205 212.122 1.00 42.31 116 LYS H C 1
ATOM 13852 O O . LYS H 1 116 ? 200.449 169.938 212.701 1.00 42.31 116 LYS H O 1
ATOM 13858 N N . THR H 1 117 ? 202.110 171.386 212.250 1.00 53.34 117 THR H N 1
ATOM 13859 C CA . THR H 1 117 ? 201.576 172.456 213.079 1.00 53.34 117 THR H CA 1
ATOM 13860 C C . THR H 1 117 ? 201.714 173.791 212.357 1.00 53.34 117 THR H C 1
ATOM 13861 O O . THR H 1 117 ? 202.595 173.980 211.514 1.00 53.34 117 THR H O 1
ATOM 13865 N N . ASP H 1 118 ? 200.793 174.702 212.685 1.00 57.74 118 ASP H N 1
ATOM 13866 C CA . ASP H 1 118 ? 200.794 176.098 212.252 1.00 57.74 118 ASP H CA 1
ATOM 13867 C C . ASP H 1 118 ? 200.429 176.253 210.780 1.00 57.74 118 ASP H C 1
ATOM 13868 O O . ASP H 1 118 ? 200.214 177.375 210.310 1.00 57.74 118 ASP H O 1
ATOM 13873 N N . HIS H 1 119 ? 200.339 175.129 210.062 1.00 49.76 119 HIS H N 1
ATOM 13874 C CA . HIS H 1 119 ? 199.816 175.055 208.692 1.00 49.76 119 HIS H CA 1
ATOM 13875 C C . HIS H 1 119 ? 200.233 176.241 207.822 1.00 49.76 119 HIS H C 1
ATOM 13876 O O . HIS H 1 119 ? 199.437 176.779 207.049 1.00 49.76 119 HIS H O 1
ATOM 13883 N N . LEU H 1 120 ? 201.494 176.653 207.936 1.00 37.29 120 LEU H N 1
ATOM 13884 C CA . LEU H 1 120 ? 202.013 177.692 207.055 1.00 37.29 120 LEU H CA 1
ATOM 13885 C C . LEU H 1 120 ? 202.326 177.079 205.697 1.00 37.29 120 LEU H C 1
ATOM 13886 O O . LEU H 1 120 ? 203.183 176.196 205.589 1.00 37.29 120 LEU H O 1
ATOM 13891 N N . ASN H 1 121 ? 201.637 177.546 204.663 1.00 29.45 121 ASN H N 1
ATOM 13892 C CA . ASN H 1 121 ? 201.623 176.847 203.385 1.00 29.45 121 ASN H CA 1
ATOM 13893 C C . ASN H 1 121 ? 202.945 176.981 202.631 1.00 29.45 121 ASN H C 1
ATOM 13894 O O . ASN H 1 121 ? 203.212 176.186 201.724 1.00 29.45 121 ASN H O 1
ATOM 13899 N N . LEU H 1 122 ? 203.800 177.929 203.001 1.00 24.25 122 LEU H N 1
ATOM 13900 C CA . LEU H 1 122 ? 205.049 178.136 202.286 1.00 24.25 122 LEU H CA 1
ATOM 13901 C C . LEU H 1 122 ? 206.174 178.289 203.297 1.00 24.25 122 LEU H C 1
ATOM 13902 O O . LEU H 1 122 ? 206.045 179.037 204.269 1.00 24.25 122 LEU H O 1
ATOM 13907 N N . ASP H 1 123 ? 207.274 177.574 203.067 1.00 23.92 123 ASP H N 1
ATOM 13908 C CA . ASP H 1 123 ? 208.388 177.529 204.004 1.00 23.92 123 ASP H CA 1
ATOM 13909 C C . ASP H 1 123 ? 209.695 177.670 203.237 1.00 23.92 123 ASP H C 1
ATOM 13910 O O . ASP H 1 123 ? 209.721 177.663 202.003 1.00 23.92 123 ASP H O 1
ATOM 13915 N N . ASN H 1 124 ? 210.791 177.799 203.982 1.00 22.12 124 ASN H N 1
ATOM 13916 C CA . ASN H 1 124 ? 212.128 177.951 203.417 1.00 22.12 124 ASN H CA 1
ATOM 13917 C C . ASN H 1 124 ? 212.959 176.751 203.846 1.00 22.12 124 ASN H C 1
ATOM 13918 O O . ASN H 1 124 ? 213.082 176.476 205.043 1.00 22.12 124 ASN H O 1
ATOM 13923 N N . LEU H 1 125 ? 213.527 176.038 202.878 1.00 19.84 125 LEU H N 1
ATOM 13924 C CA . LEU H 1 125 ? 214.360 174.877 203.163 1.00 19.84 125 LEU H CA 1
ATOM 13925 C C . LEU H 1 125 ? 215.825 175.285 203.106 1.00 19.84 125 LEU H C 1
ATOM 13926 O O . LEU H 1 125 ? 216.279 175.849 202.106 1.00 19.84 125 LEU H O 1
ATOM 13931 N N . LEU H 1 126 ? 216.561 174.993 204.172 1.00 21.28 126 LEU H N 1
ATOM 13932 C CA . LEU H 1 126 ? 217.982 175.296 204.254 1.00 21.28 126 LEU H CA 1
ATOM 13933 C C . LEU H 1 126 ? 218.781 174.052 203.893 1.00 21.28 126 LEU H C 1
ATOM 13934 O O . LEU H 1 126 ? 218.601 172.996 204.507 1.00 21.28 126 LEU H O 1
ATOM 13939 N N . ILE H 1 127 ? 219.656 174.179 202.901 1.00 21.50 127 ILE H N 1
ATOM 13940 C CA . ILE H 1 127 ? 220.500 173.081 202.445 1.00 21.50 127 ILE H CA 1
ATOM 13941 C C . ILE H 1 127 ? 221.941 173.436 202.775 1.00 21.50 127 ILE H C 1
ATOM 13942 O O . ILE H 1 127 ? 222.462 174.448 202.294 1.00 21.50 127 ILE H O 1
ATOM 13947 N N . ASP H 1 128 ? 222.581 172.605 203.591 1.00 25.11 128 ASP H N 1
ATOM 13948 C CA . ASP H 1 128 ? 223.954 172.820 204.018 1.00 25.11 128 ASP H CA 1
ATOM 13949 C C . ASP H 1 128 ? 224.778 171.584 203.693 1.00 25.11 128 ASP H C 1
ATOM 13950 O O . ASP H 1 128 ? 224.382 170.462 204.021 1.00 25.11 128 ASP H O 1
ATOM 13955 N N . VAL H 1 129 ? 225.923 171.789 203.052 1.00 24.29 129 VAL H N 1
ATOM 13956 C CA . VAL H 1 129 ? 226.806 170.702 202.648 1.00 24.29 129 VAL H CA 1
ATOM 13957 C C . VAL H 1 129 ? 228.138 170.889 203.358 1.00 24.29 129 VAL H C 1
ATOM 13958 O O . VAL H 1 129 ? 228.752 171.959 203.266 1.00 24.29 129 VAL H O 1
ATOM 13962 N N . TYR H 1 130 ? 228.580 169.855 204.064 1.00 28.20 130 TYR H N 1
ATOM 13963 C CA . TYR H 1 130 ? 229.831 169.870 204.804 1.00 28.20 130 TYR H CA 1
ATOM 13964 C C . TYR H 1 130 ? 230.778 168.813 204.251 1.00 28.20 130 TYR H C 1
ATOM 13965 O O . TYR H 1 130 ? 230.404 167.975 203.428 1.00 28.20 130 TYR H O 1
ATOM 13974 N N . ARG H 1 131 ? 232.023 168.864 204.717 1.00 36.19 131 ARG H N 1
ATOM 13975 C CA . ARG H 1 131 ? 233.002 167.843 204.379 1.00 36.19 131 ARG H CA 1
ATOM 13976 C C . ARG H 1 131 ? 234.013 167.737 205.510 1.00 36.19 131 ARG H C 1
ATOM 13977 O O . ARG H 1 131 ? 234.192 168.667 206.300 1.00 36.19 131 ARG H O 1
ATOM 13985 N N . GLY H 1 132 ? 234.671 166.585 205.580 1.00 42.01 132 GLY H N 1
ATOM 13986 C CA . GLY H 1 132 ? 235.646 166.325 206.623 1.00 42.01 132 GLY H CA 1
ATOM 13987 C C . GLY H 1 132 ? 236.923 167.129 206.475 1.00 42.01 132 GLY H C 1
ATOM 13988 O O . GLY H 1 132 ? 237.758 167.157 207.379 1.00 42.01 132 GLY H O 1
ATOM 13989 N N . SER H 1 145 ? 238.631 172.253 213.951 1.00 66.07 145 SER H N 1
ATOM 13990 C CA . SER H 1 145 ? 238.730 171.486 212.715 1.00 66.07 145 SER H CA 1
ATOM 13991 C C . SER H 1 145 ? 237.916 170.200 212.792 1.00 66.07 145 SER H C 1
ATOM 13992 O O . SER H 1 145 ? 238.474 169.113 212.949 1.00 66.07 145 SER H O 1
ATOM 13995 N N . LYS H 1 146 ? 236.594 170.323 212.684 1.00 61.96 146 LYS H N 1
ATOM 13996 C CA . LYS H 1 146 ? 235.710 169.166 212.708 1.00 61.96 146 LYS H CA 1
ATOM 13997 C C . LYS H 1 146 ? 235.060 168.932 211.349 1.00 61.96 146 LYS H C 1
ATOM 13998 O O . LYS H 1 146 ? 235.268 167.882 210.738 1.00 61.96 146 LYS H O 1
ATOM 14004 N N . ASP H 1 147 ? 234.322 169.921 210.845 1.00 50.29 147 ASP H N 1
ATOM 14005 C CA . ASP H 1 147 ? 233.650 169.893 209.550 1.00 50.29 147 ASP H CA 1
ATOM 14006 C C . ASP H 1 147 ? 233.601 171.303 208.981 1.00 50.29 147 ASP H C 1
ATOM 14007 O O . ASP H 1 147 ? 233.179 172.236 209.673 1.00 50.29 147 ASP H O 1
ATOM 14012 N N . GLU H 1 148 ? 234.019 171.478 207.734 1.00 37.14 148 GLU H N 1
ATOM 14013 C CA . GLU H 1 148 ? 233.987 172.784 207.095 1.00 37.14 148 GLU H CA 1
ATOM 14014 C C . GLU H 1 148 ? 232.859 172.845 206.074 1.00 37.14 148 GLU H C 1
ATOM 14015 O O . GLU H 1 148 ? 232.700 171.943 205.247 1.00 37.14 148 GLU H O 1
ATOM 14021 N N . LYS H 1 149 ? 232.061 173.905 206.158 1.00 27.56 149 LYS H N 1
ATOM 14022 C CA . LYS H 1 149 ? 230.925 174.085 205.266 1.00 27.56 149 LYS H CA 1
ATOM 14023 C C . LYS H 1 149 ? 231.420 174.542 203.901 1.00 27.56 149 LYS H C 1
ATOM 14024 O O . LYS H 1 149 ? 232.196 175.498 203.805 1.00 27.56 149 LYS H O 1
ATOM 14030 N N . ILE H 1 150 ? 230.974 173.862 202.848 1.00 26.04 150 ILE H N 1
ATOM 14031 C CA . ILE H 1 150 ? 231.388 174.184 201.487 1.00 26.04 150 ILE H CA 1
ATOM 14032 C C . ILE H 1 150 ? 230.248 174.699 200.628 1.00 26.04 150 ILE H C 1
ATOM 14033 O O . ILE H 1 150 ? 230.508 175.205 199.524 1.00 26.04 150 ILE H O 1
ATOM 14038 N N . PHE H 1 151 ? 229.004 174.592 201.084 1.00 23.91 151 PHE H N 1
ATOM 14039 C CA . PHE H 1 151 ? 227.875 175.081 200.309 1.00 23.91 151 PHE H CA 1
ATOM 14040 C C . PHE H 1 151 ? 226.709 175.351 201.243 1.00 23.91 151 PHE H C 1
ATOM 14041 O O . PHE H 1 151 ? 226.449 174.572 202.162 1.00 23.91 151 PHE H O 1
ATOM 14049 N N . HIS H 1 152 ? 226.018 176.460 201.004 1.00 22.43 152 HIS H N 1
ATOM 14050 C CA . HIS H 1 152 ? 224.785 176.781 201.703 1.00 22.43 152 HIS H CA 1
ATOM 14051 C C . HIS H 1 152 ? 223.820 177.415 200.717 1.00 22.43 152 HIS H C 1
ATOM 14052 O O . HIS H 1 152 ? 224.229 178.200 199.858 1.00 22.43 152 HIS H O 1
ATOM 14059 N N . THR H 1 153 ? 222.542 177.068 200.835 1.00 21.73 153 THR H N 1
ATOM 14060 C CA . THR H 1 153 ? 221.524 177.654 199.979 1.00 21.73 153 THR H CA 1
ATOM 14061 C C . THR H 1 153 ? 220.172 177.536 200.662 1.00 21.73 153 THR H C 1
ATOM 14062 O O . THR H 1 153 ? 220.003 176.801 201.638 1.00 21.73 153 THR H O 1
ATOM 14066 N N . SER H 1 154 ? 219.210 178.284 200.139 1.00 21.41 154 SER H N 1
ATOM 14067 C CA . SER H 1 154 ? 217.834 178.233 200.599 1.00 21.41 154 SER H CA 1
ATOM 14068 C C . SER H 1 154 ? 216.924 178.014 199.403 1.00 21.41 154 SER H C 1
ATOM 14069 O O . SER H 1 154 ? 217.202 178.486 198.298 1.00 21.41 154 SER H O 1
ATOM 14072 N N . ARG H 1 155 ? 215.840 177.274 199.627 1.00 18.55 155 ARG H N 1
ATOM 14073 C CA . ARG H 1 155 ? 214.856 177.042 198.594 1.00 18.55 155 ARG H CA 1
ATOM 14074 C C . ARG H 1 155 ? 213.479 177.183 199.229 1.00 18.55 155 ARG H C 1
ATOM 14075 O O . ARG H 1 155 ? 213.155 176.438 200.170 1.00 18.55 155 ARG H O 1
ATOM 14083 N N . PRO H 1 156 ? 212.660 178.126 198.766 1.00 17.23 156 PRO H N 1
ATOM 14084 C CA . PRO H 1 156 ? 211.264 178.166 199.217 1.00 17.23 156 PRO H CA 1
ATOM 14085 C C . PRO H 1 156 ? 210.524 176.922 198.748 1.00 17.23 156 PRO H C 1
ATOM 14086 O O . PRO H 1 156 ? 210.634 176.516 197.590 1.00 17.23 156 PRO H O 1
ATOM 14090 N N . ILE H 1 157 ? 209.775 176.313 199.661 1.00 17.91 157 ILE H N 1
ATOM 14091 C CA . ILE H 1 157 ? 209.055 175.079 199.386 1.00 17.91 157 ILE H CA 1
ATOM 14092 C C . ILE H 1 157 ? 207.606 175.244 199.817 1.00 17.91 157 ILE H C 1
ATOM 14093 O O . ILE H 1 157 ? 207.305 175.907 200.814 1.00 17.91 157 ILE H O 1
ATOM 14098 N N . VAL H 1 158 ? 206.709 174.647 199.052 1.00 19.67 158 VAL H N 1
ATOM 14099 C CA . VAL H 1 158 ? 205.296 174.617 199.406 1.00 19.67 158 VAL H CA 1
ATOM 14100 C C . VAL H 1 158 ? 205.048 173.415 200.304 1.00 19.67 158 VAL H C 1
ATOM 14101 O O . VAL H 1 158 ? 205.586 172.325 200.088 1.00 19.67 158 VAL H O 1
ATOM 14105 N N . CYS H 1 159 ? 204.237 173.618 201.336 1.00 26.58 159 CYS H N 1
ATOM 14106 C CA . CYS H 1 159 ? 203.966 172.587 202.324 1.00 26.58 159 CYS H CA 1
ATOM 14107 C C . CYS H 1 159 ? 202.478 172.280 202.357 1.00 26.58 159 CYS H C 1
ATOM 14108 O O . CYS H 1 159 ? 201.645 173.191 202.352 1.00 26.58 159 CYS H O 1
ATOM 14111 N N . LEU H 1 160 ? 202.155 170.991 202.383 1.00 25.88 160 LEU H N 1
ATOM 14112 C CA . LEU H 1 160 ? 200.766 170.561 202.449 1.00 25.88 160 LEU H CA 1
ATOM 14113 C C . LEU H 1 160 ? 200.178 170.857 203.821 1.00 25.88 160 LEU H C 1
ATOM 14114 O O . LEU H 1 160 ? 200.797 170.573 204.850 1.00 25.88 160 LEU H O 1
ATOM 14119 N N . ALA H 1 161 ? 198.980 171.424 203.832 1.00 36.42 161 ALA H N 1
ATOM 14120 C CA . ALA H 1 161 ? 198.235 171.665 205.056 1.00 36.42 161 ALA H CA 1
ATOM 14121 C C . ALA H 1 161 ? 197.008 170.763 205.106 1.00 36.42 161 ALA H C 1
ATOM 14122 O O . ALA H 1 161 ? 196.574 170.201 204.098 1.00 36.42 161 ALA H O 1
ATOM 14124 N N . LEU H 1 162 ? 196.450 170.621 206.309 1.00 44.56 162 LEU H N 1
ATOM 14125 C CA . LEU H 1 162 ? 195.246 169.820 206.482 1.00 44.56 162 LEU H CA 1
ATOM 14126 C C . LEU H 1 162 ? 194.024 170.456 205.835 1.00 44.56 162 LEU H C 1
ATOM 14127 O O . LEU H 1 162 ? 193.087 169.737 205.472 1.00 44.56 162 LEU H O 1
ATOM 14132 N N . THR H 1 163 ? 194.014 171.780 205.680 1.00 45.05 163 THR H N 1
ATOM 14133 C CA . THR H 1 163 ? 192.897 172.456 205.036 1.00 45.05 163 THR H CA 1
ATOM 14134 C C . THR H 1 163 ? 192.959 172.372 203.518 1.00 45.05 163 THR H C 1
ATOM 14135 O O . THR H 1 163 ? 191.959 172.664 202.854 1.00 45.05 163 THR H O 1
ATOM 14139 N N . ASP H 1 164 ? 194.102 171.984 202.958 1.00 40.48 164 ASP H N 1
ATOM 14140 C CA . ASP H 1 164 ? 194.235 171.889 201.512 1.00 40.48 164 ASP H CA 1
ATOM 14141 C C . ASP H 1 164 ? 193.389 170.741 200.977 1.00 40.48 164 ASP H C 1
ATOM 14142 O O . ASP H 1 164 ? 193.468 169.612 201.472 1.00 40.48 164 ASP H O 1
ATOM 14147 N N . SER H 1 165 ? 192.580 171.033 199.965 1.00 42.37 165 SER H N 1
ATOM 14148 C CA . SER H 1 165 ? 191.731 170.047 199.320 1.00 42.37 165 SER H CA 1
ATOM 14149 C C . SER H 1 165 ? 192.044 170.009 197.831 1.00 42.37 165 SER H C 1
ATOM 14150 O O . SER H 1 165 ? 192.520 170.987 197.249 1.00 42.37 165 SER H O 1
ATOM 14153 N N . MET H 1 166 ? 191.773 168.864 197.219 1.00 37.39 166 MET H N 1
ATOM 14154 C CA . MET H 1 166 ? 192.094 168.627 195.819 1.00 37.39 166 MET H CA 1
ATOM 14155 C C . MET H 1 166 ? 190.807 168.659 195.006 1.00 37.39 166 MET H C 1
ATOM 14156 O O . MET H 1 166 ? 189.921 167.821 195.203 1.00 37.39 166 MET H O 1
ATOM 14161 N N . SER H 1 167 ? 190.710 169.627 194.100 1.00 38.52 167 SER H N 1
ATOM 14162 C CA . SER H 1 167 ? 189.498 169.818 193.324 1.00 38.52 167 SER H CA 1
ATOM 14163 C C . SER H 1 167 ? 189.343 168.711 192.282 1.00 38.52 167 SER H C 1
ATOM 14164 O O . SER H 1 167 ? 190.334 168.166 191.790 1.00 38.52 167 SER H O 1
ATOM 14167 N N . PRO H 1 168 ? 188.102 168.353 191.935 1.00 37.01 168 PRO H N 1
ATOM 14168 C CA . PRO H 1 168 ? 187.900 167.388 190.843 1.00 37.01 168 PRO H CA 1
ATOM 14169 C C . PRO H 1 168 ? 188.410 167.874 189.499 1.00 37.01 168 PRO H C 1
ATOM 14170 O O . PRO H 1 168 ? 188.654 167.043 188.615 1.00 37.01 168 PRO H O 1
ATOM 14174 N N . GLN H 1 169 ? 188.569 169.186 189.309 1.00 38.25 169 GLN H N 1
ATOM 14175 C CA . GLN H 1 169 ? 189.171 169.687 188.078 1.00 38.25 169 GLN H CA 1
ATOM 14176 C C . GLN H 1 169 ? 190.621 169.237 187.954 1.00 38.25 169 GLN H C 1
ATOM 14177 O O . GLN H 1 169 ? 191.080 168.897 186.857 1.00 38.25 169 GLN H O 1
ATOM 14183 N N . GLU H 1 170 ? 191.360 169.237 189.066 1.00 35.82 170 GLU H N 1
ATOM 14184 C CA . GLU H 1 170 ? 192.738 168.760 189.044 1.00 35.82 170 GLU H CA 1
ATOM 14185 C C . GLU H 1 170 ? 192.812 167.262 188.781 1.00 35.82 170 GLU H C 1
ATOM 14186 O O . GLU H 1 170 ? 193.777 166.791 188.170 1.00 35.82 170 GLU H O 1
ATOM 14192 N N . ILE H 1 171 ? 191.814 166.502 189.236 1.00 33.45 171 ILE H N 1
ATOM 14193 C CA . ILE H 1 171 ? 191.789 165.067 188.969 1.00 33.45 171 ILE H CA 1
ATOM 14194 C C . ILE H 1 171 ? 191.672 164.803 187.475 1.00 33.45 171 ILE H C 1
ATOM 14195 O O . ILE H 1 171 ? 192.361 163.934 186.928 1.00 33.45 171 ILE H O 1
ATOM 14200 N N . GLU H 1 172 ? 190.798 165.543 186.793 1.00 38.97 172 GLU H N 1
ATOM 14201 C CA . GLU H 1 172 ? 190.589 165.319 185.367 1.00 38.97 172 GLU H CA 1
ATOM 14202 C C . GLU H 1 172 ? 191.815 165.715 184.553 1.00 38.97 172 GLU H C 1
ATOM 14203 O O . GLU H 1 172 ? 192.177 165.027 183.592 1.00 38.97 172 GLU H O 1
ATOM 14209 N N . GLN H 1 173 ? 192.474 166.812 184.926 1.00 37.15 173 GLN H N 1
ATOM 14210 C CA . GLN H 1 173 ? 193.571 167.345 184.127 1.00 37.15 173 GLN H CA 1
ATOM 14211 C C . GLN H 1 173 ? 194.922 166.741 184.491 1.00 37.15 173 GLN H C 1
ATOM 14212 O O . GLN H 1 173 ? 195.704 166.401 183.597 1.00 37.15 173 GLN H O 1
ATOM 14218 N N . LEU H 1 174 ? 195.217 166.596 185.782 1.00 31.16 174 LEU H N 1
ATOM 14219 C CA . LEU H 1 174 ? 196.526 166.146 186.239 1.00 31.16 174 LEU H CA 1
ATOM 14220 C C . LEU H 1 174 ? 196.569 164.644 186.489 1.00 31.16 174 LEU H C 1
ATOM 14221 O O . LEU H 1 174 ? 197.330 164.177 187.342 1.00 31.16 174 LEU H O 1
ATOM 14226 N N . GLY H 1 175 ? 195.773 163.877 185.754 1.00 31.53 175 GLY H N 1
ATOM 14227 C CA . GLY H 1 175 ? 195.730 162.448 185.925 1.00 31.53 175 GLY H CA 1
ATOM 14228 C C . GLY H 1 175 ? 194.779 162.052 187.032 1.00 31.53 175 GLY H C 1
ATOM 14229 O O . GLY H 1 175 ? 194.691 162.713 188.071 1.00 31.53 175 GLY H O 1
ATOM 14230 N N . PRO H 1 176 ? 194.033 160.966 186.818 1.00 26.48 176 PRO H N 1
ATOM 14231 C CA . PRO H 1 176 ? 193.079 160.524 187.846 1.00 26.48 176 PRO H CA 1
ATOM 14232 C C . PRO H 1 176 ? 193.734 160.149 189.161 1.00 26.48 176 PRO H C 1
ATOM 14233 O O . PRO H 1 176 ? 193.129 160.361 190.218 1.00 26.48 176 PRO H O 1
ATOM 14237 N N . SER H 1 177 ? 194.948 159.607 189.133 1.00 22.75 177 SER H N 1
ATOM 14238 C CA . SER H 1 177 ? 195.599 159.157 190.354 1.00 22.75 177 SER H CA 1
ATOM 14239 C C . SER H 1 177 ? 195.905 160.333 191.272 1.00 22.75 177 SER H C 1
ATOM 14240 O O . SER H 1 177 ? 196.404 161.372 190.832 1.00 22.75 177 SER H O 1
ATOM 14243 N N . ARG H 1 178 ? 195.600 160.162 192.560 1.00 22.31 178 ARG H N 1
ATOM 14244 C CA . ARG H 1 178 ? 195.896 161.206 193.534 1.00 22.31 178 ARG H CA 1
ATOM 14245 C C . ARG H 1 178 ? 197.395 161.442 193.644 1.00 22.31 178 ARG H C 1
ATOM 14246 O O . ARG H 1 178 ? 197.843 162.586 193.776 1.00 22.31 178 ARG H O 1
ATOM 14254 N N . LEU H 1 179 ? 198.186 160.369 193.597 1.00 21.22 179 LEU H N 1
ATOM 14255 C CA . LEU H 1 179 ? 199.633 160.512 193.706 1.00 21.22 179 LEU H CA 1
ATOM 14256 C C . LEU H 1 179 ? 200.216 161.268 192.520 1.00 21.22 179 LEU H C 1
ATOM 14257 O O . LEU H 1 179 ? 201.192 162.006 192.682 1.00 21.22 179 LEU H O 1
ATOM 14262 N N . ASP H 1 180 ? 199.642 161.096 191.328 1.00 24.70 180 ASP H N 1
ATOM 14263 C CA . ASP H 1 180 ? 200.084 161.878 190.178 1.00 24.70 180 ASP H CA 1
ATOM 14264 C C . ASP H 1 180 ? 199.813 163.363 190.372 1.00 24.70 180 ASP H C 1
ATOM 14265 O O . ASP H 1 180 ? 200.657 164.195 190.022 1.00 24.70 180 ASP H O 1
ATOM 14270 N N . VAL H 1 181 ? 198.651 163.713 190.922 1.00 23.31 181 VAL H N 1
ATOM 14271 C CA . VAL H 1 181 ? 198.338 165.115 191.170 1.00 23.31 181 VAL H CA 1
ATOM 14272 C C . VAL H 1 181 ? 199.281 165.704 192.211 1.00 23.31 181 VAL H C 1
ATOM 14273 O O . VAL H 1 181 ? 199.750 166.835 192.062 1.00 23.31 181 VAL H O 1
ATOM 14277 N N . TYR H 1 182 ? 199.571 164.957 193.279 1.00 21.42 182 TYR H N 1
ATOM 14278 C CA . TYR H 1 182 ? 200.531 165.434 194.269 1.00 21.42 182 TYR H CA 1
ATOM 14279 C C . TYR H 1 182 ? 201.921 165.593 193.673 1.00 21.42 182 TYR H C 1
ATOM 14280 O O . TYR H 1 182 ? 202.621 166.563 193.982 1.00 21.42 182 TYR H O 1
ATOM 14289 N N . ASP H 1 183 ? 202.342 164.650 192.830 1.00 23.82 183 ASP H N 1
ATOM 14290 C CA . ASP H 1 183 ? 203.656 164.738 192.207 1.00 23.82 183 ASP H CA 1
ATOM 14291 C C . ASP H 1 183 ? 203.755 165.945 191.284 1.00 23.82 183 ASP H C 1
ATOM 14292 O O . ASP H 1 183 ? 204.776 166.641 191.270 1.00 23.82 183 ASP H O 1
ATOM 14297 N N . GLU H 1 184 ? 202.712 166.206 190.501 1.00 26.73 184 GLU H N 1
ATOM 14298 C CA . GLU H 1 184 ? 202.731 167.308 189.551 1.00 26.73 184 GLU H CA 1
ATOM 14299 C C . GLU H 1 184 ? 202.420 168.650 190.206 1.00 26.73 184 GLU H C 1
ATOM 14300 O O . GLU H 1 184 ? 202.691 169.696 189.608 1.00 26.73 184 GLU H O 1
ATOM 14306 N N . GLU H 1 185 ? 201.907 168.647 191.432 1.00 22.69 185 GLU H N 1
ATOM 14307 C CA . GLU H 1 185 ? 201.416 169.848 192.094 1.00 22.69 185 GLU H CA 1
ATOM 14308 C C . GLU H 1 185 ? 202.185 170.218 193.351 1.00 22.69 185 GLU H C 1
ATOM 14309 O O . GLU H 1 185 ? 202.520 171.389 193.537 1.00 22.69 185 GLU H O 1
ATOM 14315 N N . TRP H 1 186 ? 202.478 169.253 194.220 1.00 19.11 186 TRP H N 1
ATOM 14316 C CA . TRP H 1 186 ? 203.056 169.538 195.523 1.00 19.11 186 TRP H CA 1
ATOM 14317 C C . TRP H 1 186 ? 204.496 169.081 195.684 1.00 19.11 186 TRP H C 1
ATOM 14318 O O . TRP H 1 186 ? 205.107 169.391 196.712 1.00 19.11 186 TRP H O 1
ATOM 14329 N N . LEU H 1 187 ? 205.055 168.360 194.718 1.00 17.74 187 LEU H N 1
ATOM 14330 C CA . LEU H 1 187 ? 206.417 167.865 194.847 1.00 17.74 187 LEU H CA 1
ATOM 14331 C C . LEU H 1 187 ? 207.407 169.006 194.664 1.00 17.74 187 LEU H C 1
ATOM 14332 O O . LEU H 1 187 ? 207.378 169.711 193.651 1.00 17.74 187 LEU H O 1
ATOM 14337 N N . ASN H 1 188 ? 208.284 169.183 195.648 1.00 17.09 188 ASN H N 1
ATOM 14338 C CA . ASN H 1 188 ? 209.293 170.235 195.623 1.00 17.09 188 ASN H CA 1
ATOM 14339 C C . ASN H 1 188 ? 210.565 169.666 195.013 1.00 17.09 188 ASN H C 1
ATOM 14340 O O . ASN H 1 188 ? 211.244 168.843 195.633 1.00 17.09 188 ASN H O 1
ATOM 14345 N N . THR H 1 189 ? 210.891 170.102 193.803 1.00 20.04 189 THR H N 1
ATOM 14346 C CA . THR H 1 189 ? 212.068 169.624 193.092 1.00 20.04 189 THR H CA 1
ATOM 14347 C C . THR H 1 189 ? 213.177 170.660 193.218 1.00 20.04 189 THR H C 1
ATOM 14348 O O . THR H 1 189 ? 213.012 171.806 192.788 1.00 20.04 189 THR H O 1
ATOM 14352 N N . ILE H 1 190 ? 214.299 170.255 193.803 1.00 20.36 190 ILE H N 1
ATOM 14353 C CA . ILE H 1 190 ? 215.435 171.137 194.041 1.00 20.36 190 ILE H CA 1
ATOM 14354 C C . ILE H 1 190 ? 216.639 170.543 193.326 1.00 20.36 190 ILE H C 1
ATOM 14355 O O . ILE H 1 190 ? 217.129 169.472 193.707 1.00 20.36 190 ILE H O 1
ATOM 14360 N N . ARG H 1 191 ? 217.119 171.232 192.297 1.00 29.75 191 ARG H N 1
ATOM 14361 C CA . ARG H 1 191 ? 218.298 170.815 191.549 1.00 29.75 191 ARG H CA 1
ATOM 14362 C C . ARG H 1 191 ? 219.401 171.842 191.756 1.00 29.75 191 ARG H C 1
ATOM 14363 O O . ARG H 1 191 ? 219.190 173.037 191.528 1.00 29.75 191 ARG H O 1
ATOM 14371 N N . ILE H 1 192 ? 220.568 171.377 192.188 1.00 31.47 192 ILE H N 1
ATOM 14372 C CA . ILE H 1 192 ? 221.739 172.223 192.383 1.00 31.47 192 ILE H CA 1
ATOM 14373 C C . ILE H 1 192 ? 222.893 171.545 191.657 1.00 31.47 192 ILE H C 1
ATOM 14374 O O . ILE H 1 192 ? 223.424 170.533 192.128 1.00 31.47 192 ILE H O 1
ATOM 14379 N N . GLU H 1 193 ? 223.294 172.099 190.515 1.00 42.82 193 GLU H N 1
ATOM 14380 C CA . GLU H 1 193 ? 224.358 171.529 189.703 1.00 42.82 193 GLU H CA 1
ATOM 14381 C C . GLU H 1 193 ? 225.506 172.515 189.555 1.00 42.82 193 GLU H C 1
ATOM 14382 O O . GLU H 1 193 ? 225.304 173.732 189.530 1.00 42.82 193 GLU H O 1
ATOM 14388 N N . ASP H 1 194 ? 226.718 171.963 189.455 1.00 49.64 194 ASP H N 1
ATOM 14389 C CA . ASP H 1 194 ? 227.933 172.728 189.176 1.00 49.64 194 ASP H CA 1
ATOM 14390 C C . ASP H 1 194 ? 228.159 173.830 190.210 1.00 49.64 194 ASP H C 1
ATOM 14391 O O . ASP H 1 194 ? 228.548 174.949 189.871 1.00 49.64 194 ASP H O 1
ATOM 14396 N N . LYS H 1 195 ? 227.907 173.527 191.483 1.00 41.50 195 LYS H N 1
ATOM 14397 C CA . LYS H 1 195 ? 228.130 174.485 192.555 1.00 41.50 195 LYS H CA 1
ATOM 14398 C C . LYS H 1 195 ? 228.848 173.905 193.763 1.00 41.50 195 LYS H C 1
ATOM 14399 O O . LYS H 1 195 ? 229.288 174.679 194.620 1.00 41.50 195 LYS H O 1
ATOM 14405 N N . ILE H 1 196 ? 228.983 172.586 193.864 1.00 37.49 196 ILE H N 1
ATOM 14406 C CA . ILE H 1 196 ? 229.670 171.940 194.974 1.00 37.49 196 ILE H CA 1
ATOM 14407 C C . ILE H 1 196 ? 230.877 171.199 194.422 1.00 37.49 196 ILE H C 1
ATOM 14408 O O . ILE H 1 196 ? 230.750 170.399 193.487 1.00 37.49 196 ILE H O 1
ATOM 14413 N N . SER H 1 197 ? 232.045 171.469 194.994 1.00 43.35 197 SER H N 1
ATOM 14414 C CA . SER H 1 197 ? 233.293 170.832 194.601 1.00 43.35 197 SER H CA 1
ATOM 14415 C C . SER H 1 197 ? 233.808 169.996 195.761 1.00 43.35 197 SER H C 1
ATOM 14416 O O . SER H 1 197 ? 233.909 170.490 196.889 1.00 43.35 197 SER H O 1
ATOM 14419 N N . LEU H 1 198 ? 234.135 168.737 195.486 1.00 46.01 198 LEU H N 1
ATOM 14420 C CA . LEU H 1 198 ? 234.608 167.819 196.510 1.00 46.01 198 LEU H CA 1
ATOM 14421 C C . LEU H 1 198 ? 235.859 167.102 196.031 1.00 46.01 198 LEU H C 1
ATOM 14422 O O . LEU H 1 198 ? 235.968 166.736 194.857 1.00 46.01 198 LEU H O 1
ATOM 14427 N N . GLU H 1 199 ? 236.800 166.908 196.948 1.00 52.67 199 GLU H N 1
ATOM 14428 C CA . GLU H 1 199 ? 238.013 166.148 196.699 1.00 52.67 199 GLU H CA 1
ATOM 14429 C C . GLU H 1 199 ? 237.946 164.824 197.446 1.00 52.67 199 GLU H C 1
ATOM 14430 O O . GLU H 1 199 ? 237.357 164.732 198.526 1.00 52.67 199 GLU H O 1
ATOM 14436 N N . SER H 1 200 ? 238.558 163.795 196.862 1.00 52.87 200 SER H N 1
ATOM 14437 C CA . SER H 1 200 ? 238.571 162.486 197.501 1.00 52.87 200 SER H CA 1
ATOM 14438 C C . SER H 1 200 ? 239.466 162.434 198.729 1.00 52.87 200 SER H C 1
ATOM 14439 O O . SER H 1 200 ? 239.389 161.459 199.484 1.00 52.87 200 SER H O 1
ATOM 14442 N N . SER H 1 201 ? 240.307 163.448 198.948 1.00 50.42 201 SER H N 1
ATOM 14443 C CA . SER H 1 201 ? 241.145 163.485 200.139 1.00 50.42 201 SER H CA 1
ATOM 14444 C C . SER H 1 201 ? 240.327 163.614 201.416 1.00 50.42 201 SER H C 1
ATOM 14445 O O . SER H 1 201 ? 240.826 163.276 202.494 1.00 50.42 201 SER H O 1
ATOM 14448 N N . TYR H 1 202 ? 239.093 164.094 201.319 1.00 45.21 202 TYR H N 1
ATOM 14449 C CA . TYR H 1 202 ? 238.217 164.227 202.471 1.00 45.21 202 TYR H CA 1
ATOM 14450 C C . TYR H 1 202 ? 237.495 162.912 202.730 1.00 45.21 202 TYR H C 1
ATOM 14451 O O . TYR H 1 202 ? 237.175 162.162 201.804 1.00 45.21 202 TYR H O 1
ATOM 14460 N N . GLU H 1 203 ? 237.244 162.634 204.007 1.00 43.67 203 GLU H N 1
ATOM 14461 C CA . GLU H 1 203 ? 236.737 161.328 204.404 1.00 43.67 203 GLU H CA 1
ATOM 14462 C C . GLU H 1 203 ? 235.218 161.263 204.469 1.00 43.67 203 GLU H C 1
ATOM 14463 O O . GLU H 1 203 ? 234.641 160.214 204.164 1.00 43.67 203 GLU H O 1
ATOM 14469 N N . THR H 1 204 ? 234.556 162.350 204.854 1.00 35.66 204 THR H N 1
ATOM 14470 C CA . THR H 1 204 ? 233.120 162.335 205.083 1.00 35.66 204 THR H CA 1
ATOM 14471 C C . THR H 1 204 ? 232.492 163.548 204.415 1.00 35.66 204 THR H C 1
ATOM 14472 O O . THR H 1 204 ? 233.101 164.616 204.339 1.00 35.66 204 THR H O 1
ATOM 14476 N N . ILE H 1 205 ? 231.269 163.370 203.918 1.00 30.27 205 ILE H N 1
ATOM 14477 C CA . ILE H 1 205 ? 230.468 164.464 203.386 1.00 30.27 205 ILE H CA 1
ATOM 14478 C C . ILE H 1 205 ? 229.089 164.406 204.028 1.00 30.27 205 ILE H C 1
ATOM 14479 O O . ILE H 1 205 ? 228.497 163.327 204.141 1.00 30.27 205 ILE H O 1
ATOM 14484 N N . SER H 1 206 ? 228.590 165.559 204.464 1.00 26.43 206 SER H N 1
ATOM 14485 C CA . SER H 1 206 ? 227.307 165.659 205.139 1.00 26.43 206 SER H CA 1
ATOM 14486 C C . SER H 1 206 ? 226.402 166.632 204.399 1.00 26.43 206 SER H C 1
ATOM 14487 O O . SER H 1 206 ? 226.861 167.632 203.842 1.00 26.43 206 SER H O 1
ATOM 14490 N N . VAL H 1 207 ? 225.107 166.327 204.394 1.00 22.59 207 VAL H N 1
ATOM 14491 C CA . VAL H 1 207 ? 224.092 167.190 203.802 1.00 22.59 207 VAL H CA 1
ATOM 14492 C C . VAL H 1 207 ? 223.028 167.444 204.858 1.00 22.59 207 VAL H C 1
ATOM 14493 O O . VAL H 1 207 ? 222.441 166.496 205.391 1.00 22.59 207 VAL H O 1
ATOM 14497 N N . PHE H 1 208 ? 222.781 168.714 205.160 1.00 23.34 208 PHE H N 1
ATOM 14498 C CA . PHE H 1 208 ? 221.790 169.090 206.157 1.00 23.34 208 PHE H CA 1
ATOM 14499 C C . PHE H 1 208 ? 220.573 169.706 205.482 1.00 23.34 208 PHE H C 1
ATOM 14500 O O . PHE H 1 208 ? 220.702 170.591 204.633 1.00 23.34 208 PHE H O 1
ATOM 14508 N N . LEU H 1 209 ? 219.390 169.231 205.863 1.00 23.51 209 LEU H N 1
ATOM 14509 C CA . LEU H 1 209 ? 218.130 169.780 205.377 1.00 23.51 209 LEU H CA 1
ATOM 14510 C C . LEU H 1 209 ? 217.321 170.250 206.573 1.00 23.51 209 LEU H C 1
ATOM 14511 O O . LEU H 1 209 ? 217.081 169.476 207.504 1.00 23.51 209 LEU H O 1
ATOM 14516 N N . LYS H 1 210 ? 216.900 171.511 206.548 1.00 25.77 210 LYS H N 1
ATOM 14517 C CA . LYS H 1 210 ? 216.155 172.083 207.658 1.00 25.77 210 LYS H CA 1
ATOM 14518 C C . LYS H 1 210 ? 215.209 173.153 207.136 1.00 25.77 210 LYS H C 1
ATOM 14519 O O . LYS H 1 210 ? 215.541 173.877 206.195 1.00 25.77 210 LYS H O 1
ATOM 14525 N N . THR H 1 211 ? 214.032 173.239 207.747 1.00 27.07 211 THR H N 1
ATOM 14526 C CA . THR H 1 211 ? 213.086 174.312 207.483 1.00 27.07 211 THR H CA 1
ATOM 14527 C C . THR H 1 211 ? 213.196 175.357 208.585 1.00 27.07 211 THR H C 1
ATOM 14528 O O . THR H 1 211 ? 213.106 175.033 209.773 1.00 27.07 211 THR H O 1
ATOM 14532 N N . GLU H 1 212 ? 213.394 176.612 208.186 1.00 29.97 212 GLU H N 1
ATOM 14533 C CA . GLU H 1 212 ? 213.735 177.663 209.136 1.00 29.97 212 GLU H CA 1
ATOM 14534 C C . GLU H 1 212 ? 212.535 178.256 209.860 1.00 29.97 212 GLU H C 1
ATOM 14535 O O . GLU H 1 212 ? 212.723 178.927 210.881 1.00 29.97 212 GLU H O 1
ATOM 14541 N N . ILE H 1 213 ? 211.316 178.033 209.374 1.00 31.39 213 ILE H N 1
ATOM 14542 C CA . ILE H 1 213 ? 210.147 178.660 209.983 1.00 31.39 213 ILE H CA 1
ATOM 14543 C C . ILE H 1 213 ? 209.521 177.730 211.013 1.00 31.39 213 ILE H C 1
ATOM 14544 O O . ILE H 1 213 ? 209.431 178.071 212.197 1.00 31.39 213 ILE H O 1
ATOM 14549 N N . ALA H 1 214 ? 209.082 176.555 210.572 1.00 32.99 214 ALA H N 1
ATOM 14550 C CA . ALA H 1 214 ? 208.387 175.614 211.435 1.00 32.99 214 ALA H CA 1
ATOM 14551 C C . ALA H 1 214 ? 208.870 174.200 211.154 1.00 32.99 214 ALA H C 1
ATOM 14552 O O . ALA H 1 214 ? 209.408 173.904 210.085 1.00 32.99 214 ALA H O 1
ATOM 14554 N N . GLN H 1 215 ? 208.675 173.327 212.138 1.00 37.90 215 GLN H N 1
ATOM 14555 C CA . GLN H 1 215 ? 209.000 171.918 211.978 1.00 37.90 215 GLN H CA 1
ATOM 14556 C C . GLN H 1 215 ? 207.960 171.253 211.089 1.00 37.90 215 GLN H C 1
ATOM 14557 O O . GLN H 1 215 ? 206.755 171.397 211.313 1.00 37.90 215 GLN H O 1
ATOM 14563 N N . ARG H 1 216 ? 208.427 170.528 210.077 1.00 31.68 216 ARG H N 1
ATOM 14564 C CA . ARG H 1 216 ? 207.552 169.906 209.097 1.00 31.68 216 ARG H CA 1
ATOM 14565 C C . ARG H 1 216 ? 207.929 168.443 208.924 1.00 31.68 216 ARG H C 1
ATOM 14566 O O . ARG H 1 216 ? 208.998 167.998 209.346 1.00 31.68 216 ARG H O 1
ATOM 14574 N N . ASN H 1 217 ? 207.026 167.697 208.295 1.00 29.79 217 ASN H N 1
ATOM 14575 C CA . ASN H 1 217 ? 207.289 166.317 207.905 1.00 29.79 217 ASN H CA 1
ATOM 14576 C C . ASN H 1 217 ? 207.820 166.320 206.478 1.00 29.79 217 ASN H C 1
ATOM 14577 O O . ASN H 1 217 ? 207.054 166.480 205.523 1.00 29.79 217 ASN H O 1
ATOM 14582 N N . LEU H 1 218 ? 209.130 166.150 206.331 1.00 22.91 218 LEU H N 1
ATOM 14583 C CA . LEU H 1 218 ? 209.762 166.115 205.019 1.00 22.91 218 LEU H CA 1
ATOM 14584 C C . LEU H 1 218 ? 209.832 164.673 204.538 1.00 22.91 218 LEU H C 1
ATOM 14585 O O . LEU H 1 218 ? 210.482 163.833 205.168 1.00 22.91 218 LEU H O 1
ATOM 14590 N N . ILE H 1 219 ? 209.160 164.388 203.429 1.00 19.25 219 ILE H N 1
ATOM 14591 C CA . ILE H 1 219 ? 209.175 163.068 202.815 1.00 19.25 219 ILE H CA 1
ATOM 14592 C C . ILE H 1 219 ? 210.059 163.171 201.579 1.00 19.25 219 ILE H C 1
ATOM 14593 O O . ILE H 1 219 ? 209.642 163.689 200.541 1.00 19.25 219 ILE H O 1
ATOM 14598 N N . ILE H 1 220 ? 211.287 162.678 201.692 1.00 19.57 220 ILE H N 1
ATOM 14599 C CA . ILE H 1 220 ? 212.241 162.733 200.592 1.00 19.57 220 ILE H CA 1
ATOM 14600 C C . ILE H 1 220 ? 211.869 161.671 199.566 1.00 19.57 220 ILE H C 1
ATOM 14601 O O . ILE H 1 220 ? 211.671 160.502 199.911 1.00 19.57 220 ILE H O 1
ATOM 14606 N N . HIS H 1 221 ? 211.760 162.081 198.309 1.00 23.43 221 HIS H N 1
ATOM 14607 C CA . HIS H 1 221 ? 211.452 161.145 197.241 1.00 23.43 221 HIS H CA 1
ATOM 14608 C C . HIS H 1 221 ? 212.581 160.124 197.114 1.00 23.43 221 HIS H C 1
ATOM 14609 O O . HIS H 1 221 ? 213.755 160.479 197.265 1.00 23.43 221 HIS H O 1
ATOM 14616 N N . PRO H 1 222 ? 212.267 158.851 196.851 1.00 24.30 222 PRO H N 1
ATOM 14617 C CA . PRO H 1 222 ? 213.327 157.833 196.768 1.00 24.30 222 PRO H CA 1
ATOM 14618 C C . PRO H 1 222 ? 214.332 158.073 195.653 1.00 24.30 222 PRO H C 1
ATOM 14619 O O . PRO H 1 222 ? 215.446 157.540 195.729 1.00 24.30 222 PRO H O 1
ATOM 14623 N N . GLU H 1 223 ? 213.984 158.849 194.631 1.00 29.45 223 GLU H N 1
ATOM 14624 C CA . GLU H 1 223 ? 214.897 159.151 193.537 1.00 29.45 223 GLU H CA 1
ATOM 14625 C C . GLU H 1 223 ? 215.840 160.304 193.850 1.00 29.45 223 GLU H C 1
ATOM 14626 O O . GLU H 1 223 ? 216.704 160.618 193.026 1.00 29.45 223 GLU H O 1
ATOM 14632 N N . SER H 1 224 ? 215.695 160.941 195.009 1.00 23.51 224 SER H N 1
ATOM 14633 C CA . SER H 1 224 ? 216.599 162.015 195.394 1.00 23.51 224 SER H CA 1
ATOM 14634 C C . SER H 1 224 ? 217.995 161.461 195.640 1.00 23.51 224 SER H C 1
ATOM 14635 O O . SER H 1 224 ? 218.155 160.399 196.247 1.00 23.51 224 SER H O 1
ATOM 14638 N N . GLY H 1 225 ? 219.005 162.182 195.171 1.00 25.10 225 GLY H N 1
ATOM 14639 C CA . GLY H 1 225 ? 220.369 161.730 195.361 1.00 25.10 225 GLY H CA 1
ATOM 14640 C C . GLY H 1 225 ? 221.353 162.770 194.880 1.00 25.10 225 GLY H C 1
ATOM 14641 O O . GLY H 1 225 ? 220.978 163.832 194.378 1.00 25.10 225 GLY H O 1
ATOM 14642 N N . ILE H 1 226 ? 222.630 162.444 195.045 1.00 29.79 226 ILE H N 1
ATOM 14643 C CA . ILE H 1 226 ? 223.733 163.300 194.630 1.00 29.79 226 ILE H CA 1
ATOM 14644 C C . ILE H 1 226 ? 224.497 162.590 193.525 1.00 29.79 226 ILE H C 1
ATOM 14645 O O . ILE H 1 226 ? 224.899 161.431 193.685 1.00 29.79 226 ILE H O 1
ATOM 14650 N N . LYS H 1 227 ? 224.694 163.278 192.406 1.00 35.56 227 LYS H N 1
ATOM 14651 C CA . LYS H 1 227 ? 225.450 162.742 191.284 1.00 35.56 227 LYS H CA 1
ATOM 14652 C C . LYS H 1 227 ? 226.869 163.291 191.338 1.00 35.56 227 LYS H C 1
ATOM 14653 O O . LYS H 1 227 ? 227.070 164.509 191.297 1.00 35.56 227 LYS H O 1
ATOM 14659 N N . PHE H 1 228 ? 227.845 162.394 191.432 1.00 36.53 228 PHE H N 1
ATOM 14660 C CA . PHE H 1 228 ? 229.254 162.769 191.466 1.00 36.53 228 PHE H CA 1
ATOM 14661 C C . PHE H 1 228 ? 229.799 162.703 190.046 1.00 36.53 228 PHE H C 1
ATOM 14662 O O . PHE H 1 228 ? 229.799 161.637 189.425 1.00 36.53 228 PHE H O 1
ATOM 14670 N N . ARG H 1 229 ? 230.263 163.837 189.533 1.00 48.29 229 ARG H N 1
ATOM 14671 C CA . ARG H 1 229 ? 230.819 163.915 188.191 1.00 48.29 229 ARG H CA 1
ATOM 14672 C C . ARG H 1 229 ? 232.303 164.239 188.259 1.00 48.29 229 ARG H C 1
ATOM 14673 O O . ARG H 1 229 ? 232.733 165.054 189.079 1.00 48.29 229 ARG H O 1
ATOM 14681 N N . MET H 1 230 ? 233.083 163.599 187.393 1.00 59.75 230 MET H N 1
ATOM 14682 C CA . MET H 1 230 ? 234.472 163.995 187.224 1.00 59.75 230 MET H CA 1
ATOM 14683 C C . MET H 1 230 ? 234.541 165.342 186.517 1.00 59.75 230 MET H C 1
ATOM 14684 O O . MET H 1 230 ? 233.863 165.570 185.512 1.00 59.75 230 MET H O 1
ATOM 14689 N N . ASN H 1 231 ? 235.363 166.240 187.050 1.00 61.93 231 ASN H N 1
ATOM 14690 C CA . ASN H 1 231 ? 235.523 167.575 186.481 1.00 61.93 231 ASN H CA 1
ATOM 14691 C C . ASN H 1 231 ? 236.647 167.528 185.457 1.00 61.93 231 ASN H C 1
ATOM 14692 O O . ASN H 1 231 ? 237.828 167.581 185.808 1.00 61.93 231 ASN H O 1
ATOM 14697 N N . PHE H 1 232 ? 236.279 167.422 184.186 1.00 71.14 232 PHE H N 1
ATOM 14698 C CA . PHE H 1 232 ? 237.248 167.379 183.106 1.00 71.14 232 PHE H CA 1
ATOM 14699 C C . PHE H 1 232 ? 237.667 168.791 182.718 1.00 71.14 232 PHE H C 1
ATOM 14700 O O . PHE H 1 232 ? 236.882 169.740 182.805 1.00 71.14 232 PHE H O 1
ATOM 14708 N N . GLU H 1 233 ? 238.919 168.922 182.288 1.00 78.54 233 GLU H N 1
ATOM 14709 C CA . GLU H 1 233 ? 239.483 170.219 181.941 1.00 78.54 233 GLU H CA 1
ATOM 14710 C C . GLU H 1 233 ? 239.141 170.665 180.526 1.00 78.54 233 GLU H C 1
ATOM 14711 O O . GLU H 1 233 ? 239.498 171.785 180.146 1.00 78.54 233 GLU H O 1
ATOM 14717 N N . GLN H 1 234 ? 238.462 169.828 179.742 1.00 80.27 234 GLN H N 1
ATOM 14718 C CA . GLN H 1 234 ? 238.133 170.177 178.367 1.00 80.27 234 GLN H CA 1
ATOM 14719 C C . GLN H 1 234 ? 236.903 171.069 178.250 1.00 80.27 234 GLN H C 1
ATOM 14720 O O . GLN H 1 234 ? 236.649 171.602 177.165 1.00 80.27 234 GLN H O 1
ATOM 14726 N N . GLY H 1 235 ? 236.142 171.242 179.321 1.00 77.97 235 GLY H N 1
ATOM 14727 C CA . GLY H 1 235 ? 234.978 172.129 179.282 1.00 77.97 235 GLY H CA 1
ATOM 14728 C C . GLY H 1 235 ? 233.734 171.584 178.619 1.00 77.97 235 GLY H C 1
ATOM 14729 O O . GLY H 1 235 ? 232.656 171.596 179.221 1.00 77.97 235 GLY H O 1
ATOM 14730 N N . LEU H 1 236 ? 233.851 171.110 177.378 1.00 79.03 236 LEU H N 1
ATOM 14731 C CA . LEU H 1 236 ? 232.700 170.543 176.685 1.00 79.03 236 LEU H CA 1
ATOM 14732 C C . LEU H 1 236 ? 232.277 169.207 177.281 1.00 79.03 236 LEU H C 1
ATOM 14733 O O . LEU H 1 236 ? 231.081 168.897 177.310 1.00 79.03 236 LEU H O 1
ATOM 14738 N N . ARG H 1 237 ? 233.236 168.409 177.755 1.00 76.78 237 ARG H N 1
ATOM 14739 C CA . ARG H 1 237 ? 232.905 167.132 178.377 1.00 76.78 237 ARG H CA 1
ATOM 14740 C C . ARG H 1 237 ? 232.076 167.322 179.640 1.00 76.78 237 ARG H C 1
ATOM 14741 O O . ARG H 1 237 ? 231.132 166.559 179.882 1.00 76.78 237 ARG H O 1
ATOM 14749 N N . ASN H 1 238 ? 232.410 168.329 180.450 1.00 71.20 238 ASN H N 1
ATOM 14750 C CA . ASN H 1 238 ? 231.611 168.628 181.632 1.00 71.20 238 ASN H CA 1
ATOM 14751 C C . ASN H 1 238 ? 230.185 169.003 181.259 1.00 71.20 238 ASN H C 1
ATOM 14752 O O . ASN H 1 238 ? 229.238 168.578 181.930 1.00 71.20 238 ASN H O 1
ATOM 14757 N N . LEU H 1 239 ? 230.012 169.796 180.200 1.00 76.15 239 LEU H N 1
ATOM 14758 C CA . LEU H 1 239 ? 228.670 170.153 179.753 1.00 76.15 239 LEU H CA 1
ATOM 14759 C C . LEU H 1 239 ? 227.908 168.938 179.238 1.00 76.15 239 LEU H C 1
ATOM 14760 O O . LEU H 1 239 ? 226.702 168.819 179.480 1.00 76.15 239 LEU H O 1
ATOM 14765 N N . MET H 1 240 ? 228.585 168.033 178.529 1.00 79.68 240 MET H N 1
ATOM 14766 C CA . MET H 1 240 ? 227.917 166.838 178.026 1.00 79.68 240 MET H CA 1
ATOM 14767 C C . MET H 1 240 ? 227.516 165.888 179.146 1.00 79.68 240 MET H C 1
ATOM 14768 O O . MET H 1 240 ? 226.473 165.233 179.049 1.00 79.68 240 MET H O 1
ATOM 14773 N N . LEU H 1 241 ? 228.328 165.788 180.202 1.00 70.34 241 LEU H N 1
ATOM 14774 C CA . LEU H 1 241 ? 227.941 164.967 181.346 1.00 70.34 241 LEU H CA 1
ATOM 14775 C C . LEU H 1 241 ? 226.683 165.507 182.015 1.00 70.34 241 LEU H C 1
ATOM 14776 O O . LEU H 1 241 ? 225.808 164.734 182.422 1.00 70.34 241 LEU H O 1
ATOM 14781 N N . ARG H 1 242 ? 226.576 166.830 182.139 1.00 69.38 242 ARG H N 1
ATOM 14782 C CA . ARG H 1 242 ? 225.435 167.432 182.815 1.00 69.38 242 ARG H CA 1
ATOM 14783 C C . ARG H 1 242 ? 224.150 167.336 182.004 1.00 69.38 242 ARG H C 1
ATOM 14784 O O . ARG H 1 242 ? 223.061 167.425 182.580 1.00 69.38 242 ARG H O 1
ATOM 14792 N N . LYS H 1 243 ? 224.248 167.156 180.690 1.00 84.27 243 LYS H N 1
ATOM 14793 C CA . LYS H 1 243 ? 223.105 167.202 179.782 1.00 84.27 243 LYS H CA 1
ATOM 14794 C C . LYS H 1 243 ? 223.078 165.959 178.905 1.00 84.27 243 LYS H C 1
ATOM 14795 O O . LYS H 1 243 ? 223.002 166.030 177.677 1.00 84.27 243 LYS H O 1
ATOM 14801 N N . ARG H 1 244 ? 223.164 164.792 179.548 1.00 96.03 244 ARG H N 1
ATOM 14802 C CA . ARG H 1 244 ? 223.306 163.533 178.821 1.00 96.03 244 ARG H CA 1
ATOM 14803 C C . ARG H 1 244 ? 222.153 163.315 177.846 1.00 96.03 244 ARG H C 1
ATOM 14804 O O . ARG H 1 244 ? 222.373 162.926 176.693 1.00 96.03 244 ARG H O 1
ATOM 14812 N N . PHE H 1 245 ? 220.916 163.555 178.289 1.00 100.31 245 PHE H N 1
ATOM 14813 C CA . PHE H 1 245 ? 219.771 163.373 177.403 1.00 100.31 245 PHE H CA 1
ATOM 14814 C C . PHE H 1 245 ? 219.790 164.357 176.241 1.00 100.31 245 PHE H C 1
ATOM 14815 O O . PHE H 1 245 ? 219.544 163.966 175.095 1.00 100.31 245 PHE H O 1
ATOM 14823 N N . LEU H 1 246 ? 220.076 165.630 176.514 1.00 101.02 246 LEU H N 1
ATOM 14824 C CA . LEU H 1 246 ? 220.180 166.637 175.466 1.00 101.02 246 LEU H CA 1
ATOM 14825 C C . LEU H 1 246 ? 221.377 166.405 174.552 1.00 101.02 246 LEU H C 1
ATOM 14826 O O . LEU H 1 246 ? 221.290 166.686 173.348 1.00 101.02 246 LEU H O 1
ATOM 14831 N N . SER H 1 247 ? 222.485 165.899 175.096 1.00 103.34 247 SER H N 1
ATOM 14832 C CA . SER H 1 247 ? 223.656 165.590 174.288 1.00 103.34 247 SER H CA 1
ATOM 14833 C C . SER H 1 247 ? 223.387 164.510 173.250 1.00 103.34 247 SER H C 1
ATOM 14834 O O . SER H 1 247 ? 223.863 164.638 172.119 1.00 103.34 247 SER H O 1
ATOM 14837 N N . TYR H 1 248 ? 222.642 163.455 173.598 1.00 107.37 248 TYR H N 1
ATOM 14838 C CA . TYR H 1 248 ? 222.301 162.453 172.591 1.00 107.37 248 TYR H CA 1
ATOM 14839 C C . TYR H 1 248 ? 221.463 163.050 171.469 1.00 107.37 248 TYR H C 1
ATOM 14840 O O . TYR H 1 248 ? 221.693 162.745 170.294 1.00 107.37 248 TYR H O 1
ATOM 14849 N N . ILE H 1 249 ? 220.483 163.889 171.806 1.00 110.26 249 ILE H N 1
ATOM 14850 C CA . ILE H 1 249 ? 219.638 164.488 170.777 1.00 110.26 249 ILE H CA 1
ATOM 14851 C C . ILE H 1 249 ? 220.472 165.364 169.849 1.00 110.26 249 ILE H C 1
ATOM 14852 O O . ILE H 1 249 ? 220.372 165.266 168.618 1.00 110.26 249 ILE H O 1
ATOM 14857 N N . ILE H 1 250 ? 221.329 166.213 170.424 1.00 113.51 250 ILE H N 1
ATOM 14858 C CA . ILE H 1 250 ? 222.160 167.078 169.591 1.00 113.51 250 ILE H CA 1
ATOM 14859 C C . ILE H 1 250 ? 223.125 166.258 168.743 1.00 113.51 250 ILE H C 1
ATOM 14860 O O . ILE H 1 250 ? 223.335 166.563 167.564 1.00 113.51 250 ILE H O 1
ATOM 14865 N N . GLY H 1 251 ? 223.719 165.206 169.309 1.00 117.79 251 GLY H N 1
ATOM 14866 C CA . GLY H 1 251 ? 224.653 164.398 168.544 1.00 117.79 251 GLY H CA 1
ATOM 14867 C C . GLY H 1 251 ? 223.995 163.653 167.398 1.00 117.79 251 GLY H C 1
ATOM 14868 O O . GLY H 1 251 ? 224.529 163.614 166.287 1.00 117.79 251 GLY H O 1
ATOM 14869 N N . ILE H 1 252 ? 222.827 163.052 167.646 1.00 119.61 252 ILE H N 1
ATOM 14870 C CA . ILE H 1 252 ? 222.130 162.333 166.581 1.00 119.61 252 ILE H CA 1
ATOM 14871 C C . ILE H 1 252 ? 221.492 163.268 165.568 1.00 119.61 252 ILE H C 1
ATOM 14872 O O . ILE H 1 252 ? 221.179 162.831 164.454 1.00 119.61 252 ILE H O 1
ATOM 14877 N N . SER H 1 253 ? 221.288 164.539 165.915 1.00 122.46 253 SER H N 1
ATOM 14878 C CA . SER H 1 253 ? 220.837 165.513 164.932 1.00 122.46 253 SER H CA 1
ATOM 14879 C C . SER H 1 253 ? 221.984 166.153 164.161 1.00 122.46 253 SER H C 1
ATOM 14880 O O . SER H 1 253 ? 221.764 166.642 163.048 1.00 122.46 253 SER H O 1
ATOM 14883 N N . ILE H 1 254 ? 223.196 166.160 164.719 1.00 126.89 254 ILE H N 1
ATOM 14884 C CA . ILE H 1 254 ? 224.335 166.758 164.033 1.00 126.89 254 ILE H CA 1
ATOM 14885 C C . ILE H 1 254 ? 225.086 165.760 163.158 1.00 126.89 254 ILE H C 1
ATOM 14886 O O . ILE H 1 254 ? 225.866 166.177 162.290 1.00 126.89 254 ILE H O 1
ATOM 14891 N N . PHE H 1 255 ? 224.879 164.460 163.355 1.00 130.66 255 PHE H N 1
ATOM 14892 C CA . PHE H 1 255 ? 225.459 163.451 162.480 1.00 130.66 255 PHE H CA 1
ATOM 14893 C C . PHE H 1 255 ? 224.642 163.237 161.214 1.00 130.66 255 PHE H C 1
ATOM 14894 O O . PHE H 1 255 ? 225.078 162.497 160.325 1.00 130.66 255 PHE H O 1
ATOM 14902 N N . HIS H 1 256 ? 223.471 163.870 161.108 1.00 136.10 256 HIS H N 1
ATOM 14903 C CA . HIS H 1 256 ? 222.695 163.770 159.878 1.00 136.10 256 HIS H CA 1
ATOM 14904 C C . HIS H 1 256 ? 223.418 164.417 158.705 1.00 136.10 256 HIS H C 1
ATOM 14905 O O . HIS H 1 256 ? 223.250 163.979 157.564 1.00 136.10 256 HIS H O 1
ATOM 14912 N N . CYS H 1 257 ? 224.232 165.446 158.957 1.00 140.23 257 CYS H N 1
ATOM 14913 C CA . CYS H 1 257 ? 225.017 166.023 157.871 1.00 140.23 257 CYS H CA 1
ATOM 14914 C C . CYS H 1 257 ? 226.095 165.059 157.385 1.00 140.23 257 CYS H C 1
ATOM 14915 O O . CYS H 1 257 ? 226.344 164.973 156.178 1.00 140.23 257 CYS H O 1
ATOM 14918 N N . ILE H 1 258 ? 226.736 164.325 158.299 1.00 140.92 258 ILE H N 1
ATOM 14919 C CA . ILE H 1 258 ? 227.670 163.283 157.880 1.00 140.92 258 ILE H CA 1
ATOM 14920 C C . ILE H 1 258 ? 226.935 162.182 157.126 1.00 140.92 258 ILE H C 1
ATOM 14921 O O . ILE H 1 258 ? 227.464 161.616 156.162 1.00 140.92 258 ILE H O 1
ATOM 14926 N N . ILE H 1 259 ? 225.713 161.857 157.550 1.00 142.72 259 ILE H N 1
ATOM 14927 C CA . ILE H 1 259 ? 224.922 160.858 156.836 1.00 142.72 259 ILE H CA 1
ATOM 14928 C C . ILE H 1 259 ? 224.617 161.326 155.417 1.00 142.72 259 ILE H C 1
ATOM 14929 O O . ILE H 1 259 ? 224.717 160.552 154.457 1.00 142.72 259 ILE H O 1
ATOM 14934 N N . CYS H 1 260 ? 224.244 162.593 155.260 1.00 145.97 260 CYS H N 1
ATOM 14935 C CA . CYS H 1 260 ? 223.840 163.138 153.970 1.00 145.97 260 CYS H CA 1
ATOM 14936 C C . CYS H 1 260 ? 225.010 163.448 153.044 1.00 145.97 260 CYS H C 1
ATOM 14937 O O . CYS H 1 260 ? 224.817 163.462 151.824 1.00 145.97 260 CYS H O 1
ATOM 14940 N N . VAL H 1 261 ? 226.208 163.702 153.576 1.00 148.07 261 VAL H N 1
ATOM 14941 C CA . VAL H 1 261 ? 227.332 164.058 152.717 1.00 148.07 261 VAL H CA 1
ATOM 14942 C C . VAL H 1 261 ? 227.779 162.900 151.828 1.00 148.07 261 VAL H C 1
ATOM 14943 O O . VAL H 1 261 ? 228.268 163.141 150.714 1.00 148.07 261 VAL H O 1
ATOM 14947 N N . LEU H 1 262 ? 227.616 161.652 152.275 1.00 149.52 262 LEU H N 1
ATOM 14948 C CA . LEU H 1 262 ? 227.924 160.517 151.415 1.00 149.52 262 LEU H CA 1
ATOM 14949 C C . LEU H 1 262 ? 226.882 160.323 150.321 1.00 149.52 262 LEU H C 1
ATOM 14950 O O . LEU H 1 262 ? 227.192 159.719 149.288 1.00 149.52 262 LEU H O 1
ATOM 14955 N N . PHE H 1 263 ? 225.657 160.816 150.526 1.00 149.82 263 PHE H N 1
ATOM 14956 C CA . PHE H 1 263 ? 224.673 160.825 149.449 1.00 149.82 263 PHE H CA 1
ATOM 14957 C C . PHE H 1 263 ? 225.091 161.755 148.318 1.00 149.82 263 PHE H C 1
ATOM 14958 O O . PHE H 1 263 ? 224.879 161.435 147.143 1.00 149.82 263 PHE H O 1
ATOM 14966 N N . PHE H 1 264 ? 225.682 162.904 148.650 1.00 150.80 264 PHE H N 1
ATOM 14967 C CA . PHE H 1 264 ? 226.094 163.867 147.638 1.00 150.80 264 PHE H CA 1
ATOM 14968 C C . PHE H 1 264 ? 227.329 163.422 146.867 1.00 150.80 264 PHE H C 1
ATOM 14969 O O . PHE H 1 264 ? 227.590 163.955 145.783 1.00 150.80 264 PHE H O 1
ATOM 14977 N N . ILE H 1 265 ? 228.091 162.469 147.394 1.00 151.09 265 ILE H N 1
ATOM 14978 C CA . ILE H 1 265 ? 229.289 161.989 146.718 1.00 151.09 265 ILE H CA 1
ATOM 14979 C C . ILE H 1 265 ? 229.087 160.555 146.244 1.00 151.09 265 ILE H C 1
ATOM 14980 O O . ILE H 1 265 ? 228.069 159.931 146.541 1.00 151.09 265 ILE H O 1
ATOM 14985 N N . ILE I 1 24 ? 191.833 140.762 152.872 1.00 144.38 24 ILE I N 1
ATOM 14986 C CA . ILE I 1 24 ? 192.412 140.552 154.192 1.00 144.38 24 ILE I CA 1
ATOM 14987 C C . ILE I 1 24 ? 192.899 139.114 154.326 1.00 144.38 24 ILE I C 1
ATOM 14988 O O . ILE I 1 24 ? 192.228 138.273 154.926 1.00 144.38 24 ILE I O 1
ATOM 14993 N N . GLN I 1 25 ? 194.068 138.835 153.757 1.00 144.24 25 GLN I N 1
ATOM 14994 C CA . GLN I 1 25 ? 194.676 137.513 153.834 1.00 144.24 25 GLN I CA 1
ATOM 14995 C C . GLN I 1 25 ? 195.658 137.380 154.989 1.00 144.24 25 GLN I C 1
ATOM 14996 O O . GLN I 1 25 ? 196.245 136.307 155.165 1.00 144.24 25 GLN I O 1
ATOM 15002 N N . LEU I 1 26 ? 195.850 138.438 155.777 1.00 142.00 26 LEU I N 1
ATOM 15003 C CA . LEU I 1 26 ? 196.764 138.402 156.911 1.00 142.00 26 LEU I CA 1
ATOM 15004 C C . LEU I 1 26 ? 196.153 137.747 158.143 1.00 142.00 26 LEU I C 1
ATOM 15005 O O . LEU I 1 26 ? 196.893 137.383 159.063 1.00 142.00 26 LEU I O 1
ATOM 15010 N N . LEU I 1 27 ? 194.830 137.575 158.178 1.00 139.95 27 LEU I N 1
ATOM 15011 C CA . LEU I 1 27 ? 194.168 137.021 159.351 1.00 139.95 27 LEU I CA 1
ATOM 15012 C C . LEU I 1 27 ? 194.399 135.523 159.507 1.00 139.95 27 LEU I C 1
ATOM 15013 O O . LEU I 1 27 ? 194.442 135.033 160.641 1.00 139.95 27 LEU I O 1
ATOM 15018 N N . ILE I 1 28 ? 194.553 134.788 158.406 1.00 139.30 28 ILE I N 1
ATOM 15019 C CA . ILE I 1 28 ? 194.724 133.342 158.490 1.00 139.30 28 ILE I CA 1
ATOM 15020 C C . ILE I 1 28 ? 196.182 132.932 158.676 1.00 139.30 28 ILE I C 1
ATOM 15021 O O . ILE I 1 28 ? 196.447 131.799 159.104 1.00 139.30 28 ILE I O 1
ATOM 15026 N N . ILE I 1 29 ? 197.133 133.818 158.381 1.00 138.34 29 ILE I N 1
ATOM 15027 C CA . ILE I 1 29 ? 198.544 133.473 158.519 1.00 138.34 29 ILE I CA 1
ATOM 15028 C C . ILE I 1 29 ? 199.149 133.954 159.834 1.00 138.34 29 ILE I C 1
ATOM 15029 O O . ILE I 1 29 ? 200.242 133.500 160.202 1.00 138.34 29 ILE I O 1
ATOM 15034 N N . LEU I 1 30 ? 198.477 134.854 160.551 1.00 135.12 30 LEU I N 1
ATOM 15035 C CA . LEU I 1 30 ? 198.989 135.318 161.836 1.00 135.12 30 LEU I CA 1
ATOM 15036 C C . LEU I 1 30 ? 198.919 134.253 162.934 1.00 135.12 30 LEU I C 1
ATOM 15037 O O . LEU I 1 30 ? 199.778 134.265 163.825 1.00 135.12 30 LEU I O 1
ATOM 15042 N N . PRO I 1 31 ? 197.934 133.338 162.952 1.00 132.98 31 PRO I N 1
ATOM 15043 C CA . PRO I 1 31 ? 198.017 132.232 163.922 1.00 132.98 31 PRO I CA 1
ATOM 15044 C C . PRO I 1 31 ? 199.252 131.368 163.747 1.00 132.98 31 PRO I C 1
ATOM 15045 O O . PRO I 1 31 ? 199.836 130.942 164.752 1.00 132.98 31 PRO I O 1
ATOM 15049 N N . LEU I 1 32 ? 199.678 131.112 162.509 1.00 131.33 32 LEU I N 1
ATOM 15050 C CA . LEU I 1 32 ? 200.887 130.340 162.261 1.00 131.33 32 LEU I CA 1
ATOM 15051 C C . LEU I 1 32 ? 202.148 131.070 162.699 1.00 131.33 32 LEU I C 1
ATOM 15052 O O . LEU I 1 32 ? 203.185 130.425 162.885 1.00 131.33 32 LEU I O 1
ATOM 15057 N N . SER I 1 33 ? 202.085 132.390 162.864 1.00 128.64 33 SER I N 1
ATOM 15058 C CA . SER I 1 33 ? 203.193 133.154 163.418 1.00 128.64 33 SER I CA 1
ATOM 15059 C C . SER I 1 33 ? 203.161 133.223 164.935 1.00 128.64 33 SER I C 1
ATOM 15060 O O . SER I 1 33 ? 204.206 133.062 165.575 1.00 128.64 33 SER I O 1
ATOM 15063 N N . ILE I 1 34 ? 201.986 133.450 165.530 1.00 125.14 34 ILE I N 1
ATOM 15064 C CA . ILE I 1 34 ? 201.895 133.468 166.987 1.00 125.14 34 ILE I CA 1
ATOM 15065 C C . ILE I 1 34 ? 202.172 132.104 167.597 1.00 125.14 34 ILE I C 1
ATOM 15066 O O . ILE I 1 34 ? 202.782 132.038 168.669 1.00 125.14 34 ILE I O 1
ATOM 15071 N N . LEU I 1 35 ? 201.773 131.010 166.939 1.00 121.51 35 LEU I N 1
ATOM 15072 C CA . LEU I 1 35 ? 202.069 129.685 167.474 1.00 121.51 35 LEU I CA 1
ATOM 15073 C C . LEU I 1 35 ? 203.568 129.409 167.496 1.00 121.51 35 LEU I C 1
ATOM 15074 O O . LEU I 1 35 ? 204.101 128.943 168.511 1.00 121.51 35 LEU I O 1
ATOM 15079 N N . ILE I 1 36 ? 204.265 129.691 166.393 1.00 119.30 36 ILE I N 1
ATOM 15080 C CA . ILE I 1 36 ? 205.707 129.473 166.371 1.00 119.30 36 ILE I CA 1
ATOM 15081 C C . ILE I 1 36 ? 206.439 130.429 167.304 1.00 119.30 36 ILE I C 1
ATOM 15082 O O . ILE I 1 36 ? 207.437 130.033 167.918 1.00 119.30 36 ILE I O 1
ATOM 15087 N N . TYR I 1 37 ? 205.970 131.673 167.449 1.00 113.66 37 TYR I N 1
ATOM 15088 C CA . TYR I 1 37 ? 206.606 132.570 168.408 1.00 113.66 37 TYR I CA 1
ATOM 15089 C C . TYR I 1 37 ? 206.389 132.103 169.843 1.00 113.66 37 TYR I C 1
ATOM 15090 O O . TYR I 1 37 ? 207.293 132.216 170.674 1.00 113.66 37 TYR I O 1
ATOM 15099 N N . HIS I 1 38 ? 205.197 131.587 170.154 1.00 108.26 38 HIS I N 1
ATOM 15100 C CA . HIS I 1 38 ? 204.952 131.013 171.472 1.00 108.26 38 HIS I CA 1
ATOM 15101 C C . HIS I 1 38 ? 205.848 129.810 171.731 1.00 108.26 38 HIS I C 1
ATOM 15102 O O . HIS I 1 38 ? 206.399 129.670 172.831 1.00 108.26 38 HIS I O 1
ATOM 15109 N N . ASP I 1 39 ? 206.010 128.939 170.734 1.00 106.21 39 ASP I N 1
ATOM 15110 C CA . ASP I 1 39 ? 206.922 127.811 170.879 1.00 106.21 39 ASP I CA 1
ATOM 15111 C C . ASP I 1 39 ? 208.359 128.268 171.094 1.00 106.21 39 ASP I C 1
ATOM 15112 O O . ASP I 1 39 ? 209.065 127.700 171.933 1.00 106.21 39 ASP I O 1
ATOM 15117 N N . PHE I 1 40 ? 208.800 129.292 170.359 1.00 102.23 40 PHE I N 1
ATOM 15118 C CA . PHE I 1 40 ? 210.134 129.845 170.567 1.00 102.23 40 PHE I CA 1
ATOM 15119 C C . PHE I 1 40 ? 210.290 130.435 171.963 1.00 102.23 40 PHE I C 1
ATOM 15120 O O . PHE I 1 40 ? 211.334 130.251 172.600 1.00 102.23 40 PHE I O 1
ATOM 15128 N N . TYR I 1 41 ? 209.271 131.147 172.447 1.00 96.12 41 TYR I N 1
ATOM 15129 C CA . TYR I 1 41 ? 209.331 131.740 173.779 1.00 96.12 41 TYR I CA 1
ATOM 15130 C C . TYR I 1 41 ? 209.434 130.667 174.855 1.00 96.12 41 TYR I C 1
ATOM 15131 O O . TYR I 1 41 ? 210.232 130.794 175.790 1.00 96.12 41 TYR I O 1
ATOM 15140 N N . LEU I 1 42 ? 208.636 129.604 174.742 1.00 95.20 42 LEU I N 1
ATOM 15141 C CA . LEU I 1 42 ? 208.720 128.511 175.705 1.00 95.20 42 LEU I CA 1
ATOM 15142 C C . LEU I 1 42 ? 210.014 127.714 175.591 1.00 95.20 42 LEU I C 1
ATOM 15143 O O . LEU I 1 42 ? 210.499 127.207 176.608 1.00 95.20 42 LEU I O 1
ATOM 15148 N N . ARG I 1 43 ? 210.579 127.582 174.390 1.00 96.88 43 ARG I N 1
ATOM 15149 C CA . ARG I 1 43 ? 211.877 126.932 174.262 1.00 96.88 43 ARG I CA 1
ATOM 15150 C C . ARG I 1 43 ? 212.982 127.762 174.903 1.00 96.88 43 ARG I C 1
ATOM 15151 O O . ARG I 1 43 ? 213.862 127.215 175.576 1.00 96.88 43 ARG I O 1
ATOM 15159 N N . LEU I 1 44 ? 212.952 129.081 174.703 1.00 88.22 44 LEU I N 1
ATOM 15160 C CA . LEU I 1 44 ? 214.024 129.930 175.207 1.00 88.22 44 LEU I CA 1
ATOM 15161 C C . LEU I 1 44 ? 213.805 130.300 176.670 1.00 88.22 44 LEU I C 1
ATOM 15162 O O . LEU I 1 44 ? 214.763 130.355 177.448 1.00 88.22 44 LEU I O 1
ATOM 15167 N N . LEU I 1 45 ? 212.561 130.558 177.058 1.00 81.85 45 LEU I N 1
ATOM 15168 C CA . LEU I 1 45 ? 212.208 130.835 178.449 1.00 81.85 45 LEU I CA 1
ATOM 15169 C C . LEU I 1 45 ? 211.240 129.766 178.935 1.00 81.85 45 LEU I C 1
ATOM 15170 O O . LEU I 1 45 ? 210.037 129.831 178.605 1.00 81.85 45 LEU I O 1
ATOM 15175 N N . PRO I 1 46 ? 211.699 128.784 179.705 1.00 75.12 46 PRO I N 1
ATOM 15176 C CA . PRO I 1 46 ? 210.796 127.735 180.190 1.00 75.12 46 PRO I CA 1
ATOM 15177 C C . PRO I 1 46 ? 209.747 128.302 181.137 1.00 75.12 46 PRO I C 1
ATOM 15178 O O . PRO I 1 46 ? 209.914 129.357 181.750 1.00 75.12 46 PRO I O 1
ATOM 15182 N N . ALA I 1 47 ? 208.636 127.569 181.242 1.00 69.39 47 ALA I N 1
ATOM 15183 C CA . ALA I 1 47 ? 207.511 128.021 182.053 1.00 69.39 47 ALA I CA 1
ATOM 15184 C C . ALA I 1 47 ? 207.837 128.068 183.540 1.00 69.39 47 ALA I C 1
ATOM 15185 O O . ALA I 1 47 ? 207.154 128.778 184.286 1.00 69.39 47 ALA I O 1
ATOM 15187 N N . ASP I 1 48 ? 208.856 127.338 183.989 1.00 66.49 48 ASP I N 1
ATOM 15188 C CA . ASP I 1 48 ? 209.237 127.312 185.394 1.00 66.49 48 ASP I CA 1
ATOM 15189 C C . ASP I 1 48 ? 210.314 128.336 185.729 1.00 66.49 48 ASP I C 1
ATOM 15190 O O . ASP I 1 48 ? 210.841 128.325 186.848 1.00 66.49 48 ASP I O 1
ATOM 15195 N N . SER I 1 49 ? 210.653 129.217 184.791 1.00 60.24 49 SER I N 1
ATOM 15196 C CA . SER I 1 49 ? 211.672 130.231 185.017 1.00 60.24 49 SER I CA 1
ATOM 15197 C C . SER I 1 49 ? 211.162 131.426 185.812 1.00 60.24 49 SER I C 1
ATOM 15198 O O . SER I 1 49 ? 211.974 132.241 186.261 1.00 60.24 49 SER I O 1
ATOM 15201 N N . SER I 1 50 ? 209.850 131.551 185.997 1.00 49.98 50 SER I N 1
ATOM 15202 C CA . SER I 1 50 ? 209.286 132.650 186.766 1.00 49.98 50 SER I CA 1
ATOM 15203 C C . SER I 1 50 ? 208.141 132.123 187.616 1.00 49.98 50 SER I C 1
ATOM 15204 O O . SER I 1 50 ? 207.332 131.318 187.148 1.00 49.98 50 SER I O 1
ATOM 15207 N N . ASN I 1 51 ? 208.081 132.581 188.863 1.00 37.75 51 ASN I N 1
ATOM 15208 C CA . ASN I 1 51 ? 207.037 132.177 189.797 1.00 37.75 51 ASN I CA 1
ATOM 15209 C C . ASN I 1 51 ? 206.506 133.414 190.500 1.00 37.75 51 ASN I C 1
ATOM 15210 O O . ASN I 1 51 ? 207.281 134.171 191.090 1.00 37.75 51 ASN I O 1
ATOM 15215 N N . VAL I 1 52 ? 205.195 133.615 190.444 1.00 31.55 52 VAL I N 1
ATOM 15216 C CA . VAL I 1 52 ? 204.547 134.713 191.151 1.00 31.55 52 VAL I CA 1
ATOM 15217 C C . VAL I 1 52 ? 204.015 134.180 192.473 1.00 31.55 52 VAL I C 1
ATOM 15218 O O . VAL I 1 52 ? 203.182 133.268 192.494 1.00 31.55 52 VAL I O 1
ATOM 15222 N N . VAL I 1 53 ? 204.497 134.743 193.574 1.00 27.73 53 VAL I N 1
ATOM 15223 C CA . VAL I 1 53 ? 204.108 134.330 194.916 1.00 27.73 53 VAL I CA 1
ATOM 15224 C C . VAL I 1 53 ? 203.325 135.478 195.547 1.00 27.73 53 VAL I C 1
ATOM 15225 O O . VAL I 1 53 ? 203.927 136.472 195.979 1.00 27.73 53 VAL I O 1
ATOM 15229 N N . PRO I 1 54 ? 201.999 135.399 195.617 1.00 23.76 54 PRO I N 1
ATOM 15230 C CA . PRO I 1 54 ? 201.231 136.478 196.244 1.00 23.76 54 PRO I CA 1
ATOM 15231 C C . PRO I 1 54 ? 201.505 136.567 197.736 1.00 23.76 54 PRO I C 1
ATOM 15232 O O . PRO I 1 54 ? 201.843 135.580 198.391 1.00 23.76 54 PRO I O 1
ATOM 15236 N N . LEU I 1 55 ? 201.356 137.780 198.271 1.00 22.45 55 LEU I N 1
ATOM 15237 C CA . LEU I 1 55 ? 201.564 138.003 199.696 1.00 22.45 55 LEU I CA 1
ATOM 15238 C C . LEU I 1 55 ? 200.525 137.300 200.557 1.00 22.45 55 LEU I C 1
ATOM 15239 O O . LEU I 1 55 ? 200.733 137.174 201.768 1.00 22.45 55 LEU I O 1
ATOM 15244 N N . ASN I 1 56 ? 199.416 136.850 199.966 1.00 26.19 56 ASN I N 1
ATOM 15245 C CA . ASN I 1 56 ? 198.447 136.049 200.705 1.00 26.19 56 ASN I CA 1
ATOM 15246 C C . ASN I 1 56 ? 199.058 134.731 201.161 1.00 26.19 56 ASN I C 1
ATOM 15247 O O . ASN I 1 56 ? 198.684 134.192 202.208 1.00 26.19 56 ASN I O 1
ATOM 15252 N N . THR I 1 57 ? 199.998 134.198 200.386 1.00 23.98 57 THR I N 1
ATOM 15253 C CA . THR I 1 57 ? 200.632 132.923 200.683 1.00 23.98 57 THR I CA 1
ATOM 15254 C C . THR I 1 57 ? 201.810 133.055 201.639 1.00 23.98 57 THR I C 1
ATOM 15255 O O . THR I 1 57 ? 202.435 132.045 201.975 1.00 23.98 57 THR I O 1
ATOM 15259 N N . PHE I 1 58 ? 202.134 134.270 202.073 1.00 25.04 58 PHE I N 1
ATOM 15260 C CA . PHE I 1 58 ? 203.143 134.470 203.097 1.00 25.04 58 PHE I CA 1
ATOM 15261 C C . PHE I 1 58 ? 202.513 134.312 204.478 1.00 25.04 58 PHE I C 1
ATOM 15262 O O . PHE I 1 58 ? 201.306 134.109 204.622 1.00 25.04 58 PHE I O 1
ATOM 15270 N N . ASN I 1 59 ? 203.342 134.409 205.510 1.00 26.70 59 ASN I N 1
ATOM 15271 C CA . ASN I 1 59 ? 202.873 134.480 206.885 1.00 26.70 59 ASN I CA 1
ATOM 15272 C C . ASN I 1 59 ? 202.865 135.936 207.325 1.00 26.70 59 ASN I C 1
ATOM 15273 O O . ASN I 1 59 ? 203.821 136.674 207.076 1.00 26.70 59 ASN I O 1
ATOM 15278 N N . ILE I 1 60 ? 201.781 136.349 207.973 1.00 30.44 60 ILE I N 1
ATOM 15279 C CA . ILE I 1 60 ? 201.554 137.749 208.310 1.00 30.44 60 ILE I CA 1
ATOM 15280 C C . ILE I 1 60 ? 201.769 137.932 209.804 1.00 30.44 60 ILE I C 1
ATOM 15281 O O . ILE I 1 60 ? 201.149 137.238 210.617 1.00 30.44 60 ILE I O 1
ATOM 15286 N N . LEU I 1 61 ? 202.649 138.865 210.161 1.00 31.88 61 LEU I N 1
ATOM 15287 C CA . LEU I 1 61 ? 202.879 139.249 211.547 1.00 31.88 61 LEU I CA 1
ATOM 15288 C C . LEU I 1 61 ? 202.719 140.756 211.652 1.00 31.88 61 LEU I C 1
ATOM 15289 O O . LEU I 1 61 ? 203.469 141.506 211.019 1.00 31.88 61 LEU I O 1
ATOM 15294 N N . ASN I 1 62 ? 201.748 141.197 212.444 1.00 34.88 62 ASN I N 1
ATOM 15295 C CA . ASN I 1 62 ? 201.425 142.611 212.574 1.00 34.88 62 ASN I CA 1
ATOM 15296 C C . ASN I 1 62 ? 202.000 143.156 213.874 1.00 34.88 62 ASN I C 1
ATOM 15297 O O . ASN I 1 62 ? 201.767 142.592 214.948 1.00 34.88 62 ASN I O 1
ATOM 15302 N N . GLY I 1 63 ? 202.753 144.246 213.771 1.00 39.19 63 GLY I N 1
ATOM 15303 C CA . GLY I 1 63 ? 203.301 144.906 214.938 1.00 39.19 63 GLY I CA 1
ATOM 15304 C C . GLY I 1 63 ? 203.023 146.393 214.934 1.00 39.19 63 GLY I C 1
ATOM 15305 O O . GLY I 1 63 ? 202.261 146.884 214.096 1.00 39.19 63 GLY I O 1
ATOM 15306 N N . VAL I 1 64 ? 203.632 147.125 215.864 1.00 42.07 64 VAL I N 1
ATOM 15307 C CA . VAL I 1 64 ? 203.459 148.572 215.924 1.00 42.07 64 VAL I CA 1
ATOM 15308 C C . VAL I 1 64 ? 204.798 149.270 215.727 1.00 42.07 64 VAL I C 1
ATOM 15309 O O . VAL I 1 64 ? 204.849 150.404 215.235 1.00 42.07 64 VAL I O 1
ATOM 15313 N N . GLN I 1 65 ? 205.892 148.600 216.085 1.00 40.32 65 GLN I N 1
ATOM 15314 C CA . GLN I 1 65 ? 207.227 149.152 215.916 1.00 40.32 65 GLN I CA 1
ATOM 15315 C C . GLN I 1 65 ? 207.885 148.720 214.613 1.00 40.32 65 GLN I C 1
ATOM 15316 O O . GLN I 1 65 ? 208.982 149.194 214.302 1.00 40.32 65 GLN I O 1
ATOM 15322 N N . PHE I 1 66 ? 207.247 147.834 213.847 1.00 33.87 66 PHE I N 1
ATOM 15323 C CA . PHE I 1 66 ? 207.756 147.434 212.545 1.00 33.87 66 PHE I CA 1
ATOM 15324 C C . PHE I 1 66 ? 206.676 147.356 211.476 1.00 33.87 66 PHE I C 1
ATOM 15325 O O . PHE I 1 66 ? 206.988 147.008 210.332 1.00 33.87 66 PHE I O 1
ATOM 15333 N N . GLY I 1 67 ? 205.429 147.667 211.805 1.00 32.93 67 GLY I N 1
ATOM 15334 C CA . GLY I 1 67 ? 204.367 147.604 210.814 1.00 32.93 67 GLY I CA 1
ATOM 15335 C C . GLY I 1 67 ? 203.883 146.186 210.637 1.00 32.93 67 GLY I C 1
ATOM 15336 O O . GLY I 1 67 ? 203.597 145.489 211.613 1.00 32.93 67 GLY I O 1
ATOM 15337 N N . THR I 1 68 ? 203.786 145.749 209.387 1.00 29.24 68 THR I N 1
ATOM 15338 C CA . THR I 1 68 ? 203.386 144.392 209.058 1.00 29.24 68 THR I CA 1
ATOM 15339 C C . THR I 1 68 ? 204.562 143.638 208.450 1.00 29.24 68 THR I C 1
ATOM 15340 O O . THR I 1 68 ? 205.389 144.210 207.736 1.00 29.24 68 THR I O 1
ATOM 15344 N N . LYS I 1 69 ? 204.641 142.349 208.763 1.00 27.30 69 LYS I N 1
ATOM 15345 C CA . LYS I 1 69 ? 205.746 141.501 208.341 1.00 27.30 69 LYS I CA 1
ATOM 15346 C C . LYS I 1 69 ? 205.220 140.395 207.440 1.00 27.30 69 LYS I C 1
ATOM 15347 O O . LYS I 1 69 ? 204.261 139.703 207.794 1.00 27.30 69 LYS I O 1
ATOM 15353 N N . PHE I 1 70 ? 205.848 140.236 206.282 1.00 25.69 70 PHE I N 1
ATOM 15354 C CA . PHE I 1 70 ? 205.492 139.220 205.296 1.00 25.69 70 PHE I CA 1
ATOM 15355 C C . PHE I 1 70 ? 206.682 138.273 205.177 1.00 25.69 70 PHE I C 1
ATOM 15356 O O . PHE I 1 70 ? 207.570 138.472 204.348 1.00 25.69 70 PHE I O 1
ATOM 15364 N N . PHE I 1 71 ? 206.698 137.238 206.010 1.00 26.54 71 PHE I N 1
ATOM 15365 C CA . PHE I 1 71 ? 207.795 136.284 206.028 1.00 26.54 71 PHE I CA 1
ATOM 15366 C C . PHE I 1 71 ? 207.308 134.913 205.582 1.00 26.54 71 PHE I C 1
ATOM 15367 O O . PHE I 1 71 ? 206.202 134.487 205.922 1.00 26.54 71 PHE I O 1
ATOM 15375 N N . GLN I 1 72 ? 208.144 134.230 204.806 1.00 27.68 72 GLN I N 1
ATOM 15376 C CA . GLN I 1 72 ? 207.825 132.896 204.321 1.00 27.68 72 GLN I CA 1
ATOM 15377 C C . GLN I 1 72 ? 209.118 132.119 204.131 1.00 27.68 72 GLN I C 1
ATOM 15378 O O . GLN I 1 72 ? 210.095 132.653 203.603 1.00 27.68 72 GLN I O 1
ATOM 15384 N N . SER I 1 73 ? 209.113 130.862 204.562 1.00 32.77 73 SER I N 1
ATOM 15385 C CA . SER I 1 73 ? 210.285 130.014 204.428 1.00 32.77 73 SER I CA 1
ATOM 15386 C C . SER I 1 73 ? 210.463 129.562 202.981 1.00 32.77 73 SER I C 1
ATOM 15387 O O . SER I 1 73 ? 209.529 129.569 202.177 1.00 32.77 73 SER I O 1
ATOM 15390 N N . ILE I 1 74 ? 211.688 129.167 202.660 1.00 38.50 74 ILE I N 1
ATOM 15391 C CA . ILE I 1 74 ? 212.063 128.734 201.319 1.00 38.50 74 ILE I CA 1
ATOM 15392 C C . ILE I 1 74 ? 212.264 127.228 201.323 1.00 38.50 74 ILE I C 1
ATOM 15393 O O . ILE I 1 74 ? 212.931 126.681 202.211 1.00 38.50 74 ILE I O 1
ATOM 15398 N N . LYS I 1 75 ? 211.685 126.551 200.337 1.00 46.38 75 LYS I N 1
ATOM 15399 C CA . LYS I 1 75 ? 211.964 125.144 200.091 1.00 46.38 75 LYS I CA 1
ATOM 15400 C C . LYS I 1 75 ? 212.831 125.030 198.846 1.00 46.38 75 LYS I C 1
ATOM 15401 O O . LYS I 1 75 ? 212.545 125.660 197.822 1.00 46.38 75 LYS I O 1
ATOM 15407 N N . SER I 1 76 ? 213.904 124.255 198.946 1.00 55.95 76 SER I N 1
ATOM 15408 C CA . SER I 1 76 ? 214.837 124.062 197.846 1.00 55.95 76 SER I CA 1
ATOM 15409 C C . SER I 1 76 ? 214.742 122.627 197.353 1.00 55.95 76 SER I C 1
ATOM 15410 O O . SER I 1 76 ? 214.893 121.684 198.138 1.00 55.95 76 SER I O 1
ATOM 15413 N N . ILE I 1 77 ? 214.488 122.463 196.059 1.00 63.55 77 ILE I N 1
ATOM 15414 C CA . ILE I 1 77 ? 214.357 121.133 195.473 1.00 63.55 77 ILE I CA 1
ATOM 15415 C C . ILE I 1 77 ? 215.499 120.908 194.489 1.00 63.55 77 ILE I C 1
ATOM 15416 O O . ILE I 1 77 ? 215.960 121.861 193.844 1.00 63.55 77 ILE I O 1
ATOM 15421 N N . PRO I 1 78 ? 215.995 119.681 194.355 1.00 68.24 78 PRO I N 1
ATOM 15422 C CA . PRO I 1 78 ? 217.135 119.432 193.465 1.00 68.24 78 PRO I CA 1
ATOM 15423 C C . PRO I 1 78 ? 216.740 119.553 192.001 1.00 68.24 78 PRO I C 1
ATOM 15424 O O . PRO I 1 78 ? 215.591 119.824 191.647 1.00 68.24 78 PRO I O 1
ATOM 15428 N N . VAL I 1 79 ? 217.736 119.350 191.138 1.00 70.73 79 VAL I N 1
ATOM 15429 C CA . VAL I 1 79 ? 217.507 119.421 189.701 1.00 70.73 79 VAL I CA 1
ATOM 15430 C C . VAL I 1 79 ? 216.659 118.237 189.251 1.00 70.73 79 VAL I C 1
ATOM 15431 O O . VAL I 1 79 ? 216.660 117.166 189.872 1.00 70.73 79 VAL I O 1
ATOM 15435 N N . GLY I 1 80 ? 215.928 118.432 188.158 1.00 71.38 80 GLY I N 1
ATOM 15436 C CA . GLY I 1 80 ? 215.044 117.397 187.651 1.00 71.38 80 GLY I CA 1
ATOM 15437 C C . GLY I 1 80 ? 213.924 117.033 188.600 1.00 71.38 80 GLY I C 1
ATOM 15438 O O . GLY I 1 80 ? 213.606 115.846 188.752 1.00 71.38 80 GLY I O 1
ATOM 15439 N N . THR I 1 81 ? 213.315 118.028 189.248 1.00 70.25 81 THR I N 1
ATOM 15440 C CA . THR I 1 81 ? 212.268 117.784 190.225 1.00 70.25 81 THR I CA 1
ATOM 15441 C C . THR I 1 81 ? 210.961 118.472 189.834 1.00 70.25 81 THR I C 1
ATOM 15442 O O . THR I 1 81 ? 209.957 118.319 190.540 1.00 70.25 81 THR I O 1
ATOM 15446 N N . ASP I 1 82 ? 210.928 119.172 188.697 1.00 69.41 82 ASP I N 1
ATOM 15447 C CA . ASP I 1 82 ? 209.707 119.775 188.159 1.00 69.41 82 ASP I CA 1
ATOM 15448 C C . ASP I 1 82 ? 209.116 120.796 189.139 1.00 69.41 82 ASP I C 1
ATOM 15449 O O . ASP I 1 82 ? 208.070 120.583 189.755 1.00 69.41 82 ASP I O 1
ATOM 15454 N N . LEU I 1 83 ? 209.854 121.907 189.285 1.00 61.39 83 LEU I N 1
ATOM 15455 C CA . LEU I 1 83 ? 209.489 123.054 190.115 1.00 61.39 83 LEU I CA 1
ATOM 15456 C C . LEU I 1 83 ? 207.997 123.357 190.049 1.00 61.39 83 LEU I C 1
ATOM 15457 O O . LEU I 1 83 ? 207.481 123.726 188.986 1.00 61.39 83 LEU I O 1
ATOM 15462 N N . PRO I 1 84 ? 207.276 123.214 191.155 1.00 54.70 84 PRO I N 1
ATOM 15463 C CA . PRO I 1 84 ? 205.852 123.548 191.161 1.00 54.70 84 PRO I CA 1
ATOM 15464 C C . PRO I 1 84 ? 205.626 125.051 191.219 1.00 54.70 84 PRO I C 1
ATOM 15465 O O . PRO I 1 84 ? 206.486 125.828 191.638 1.00 54.70 84 PRO I O 1
ATOM 15469 N N . GLN I 1 85 ? 204.438 125.451 190.781 1.00 46.77 85 GLN I N 1
ATOM 15470 C CA . GLN I 1 85 ? 204.011 126.835 190.885 1.00 46.77 85 GLN I CA 1
ATOM 15471 C C . GLN I 1 85 ? 203.337 127.073 192.233 1.00 46.77 85 GLN I C 1
ATOM 15472 O O . GLN I 1 85 ? 202.962 126.140 192.945 1.00 46.77 85 GLN I O 1
ATOM 15478 N N . THR I 1 86 ? 203.186 128.346 192.582 1.00 36.38 86 THR I N 1
ATOM 15479 C CA . THR I 1 86 ? 202.526 128.732 193.822 1.00 36.38 86 THR I CA 1
ATOM 15480 C C . THR I 1 86 ? 201.030 128.853 193.568 1.00 36.38 86 THR I C 1
ATOM 15481 O O . THR I 1 86 ? 200.603 129.623 192.702 1.00 36.38 86 THR I O 1
ATOM 15485 N N . ILE I 1 87 ? 200.239 128.091 194.315 1.00 32.85 87 ILE I N 1
ATOM 15486 C CA . ILE I 1 87 ? 198.790 128.116 194.162 1.00 32.85 87 ILE I CA 1
ATOM 15487 C C . ILE I 1 87 ? 198.249 129.393 194.787 1.00 32.85 87 ILE I C 1
ATOM 15488 O O . ILE I 1 87 ? 198.535 129.700 195.950 1.00 32.85 87 ILE I O 1
ATOM 15493 N N . ASP I 1 88 ? 197.466 130.145 194.013 1.00 34.74 88 ASP I N 1
ATOM 15494 C CA . ASP I 1 88 ? 196.879 131.397 194.486 1.00 34.74 88 ASP I CA 1
ATOM 15495 C C . ASP I 1 88 ? 195.574 131.093 195.224 1.00 34.74 88 ASP I C 1
ATOM 15496 O O . ASP I 1 88 ? 194.469 131.409 194.779 1.00 34.74 88 ASP I O 1
ATOM 15501 N N . ASN I 1 89 ? 195.724 130.454 196.383 1.00 27.43 89 ASN I N 1
ATOM 15502 C CA . ASN I 1 89 ? 194.593 130.106 197.229 1.00 27.43 89 ASN I CA 1
ATOM 15503 C C . ASN I 1 89 ? 194.605 130.825 198.569 1.00 27.43 89 ASN I C 1
ATOM 15504 O O . ASN I 1 89 ? 193.724 130.570 199.397 1.00 27.43 89 ASN I O 1
ATOM 15509 N N . GLY I 1 90 ? 195.573 131.705 198.811 1.00 22.92 90 GLY I N 1
ATOM 15510 C CA . GLY I 1 90 ? 195.638 132.435 200.057 1.00 22.92 90 GLY I CA 1
ATOM 15511 C C . GLY I 1 90 ? 196.146 131.645 201.238 1.00 22.92 90 GLY I C 1
ATOM 15512 O O . GLY I 1 90 ? 196.075 132.138 202.369 1.00 22.92 90 GLY I O 1
ATOM 15513 N N . LEU I 1 91 ? 196.652 130.438 201.018 1.00 24.33 91 LEU I N 1
ATOM 15514 C CA . LEU I 1 91 ? 197.176 129.599 202.083 1.00 24.33 91 LEU I CA 1
ATOM 15515 C C . LEU I 1 91 ? 198.692 129.717 202.139 1.00 24.33 91 LEU I C 1
ATOM 15516 O O . LEU I 1 91 ? 199.353 129.947 201.124 1.00 24.33 91 LEU I O 1
ATOM 15521 N N . SER I 1 92 ? 199.239 129.561 203.342 1.00 25.73 92 SER I N 1
ATOM 15522 C CA . SER I 1 92 ? 200.678 129.678 203.538 1.00 25.73 92 SER I CA 1
ATOM 15523 C C . SER I 1 92 ? 201.392 128.521 202.852 1.00 25.73 92 SER I C 1
ATOM 15524 O O . SER I 1 92 ? 201.189 127.356 203.209 1.00 25.73 92 SER I O 1
ATOM 15527 N N . GLN I 1 93 ? 202.228 128.841 201.867 1.00 28.29 93 GLN I N 1
ATOM 15528 C CA . GLN I 1 93 ? 202.949 127.848 201.086 1.00 28.29 93 GLN I CA 1
ATOM 15529 C C . GLN I 1 93 ? 204.427 128.199 201.062 1.00 28.29 93 GLN I C 1
ATOM 15530 O O . GLN I 1 93 ? 204.790 129.375 200.978 1.00 28.29 93 GLN I O 1
ATOM 15536 N N . LEU I 1 94 ? 205.276 127.178 201.132 1.00 32.88 94 LEU I N 1
ATOM 15537 C CA . LEU I 1 94 ? 206.707 127.393 200.982 1.00 32.88 94 LEU I CA 1
ATOM 15538 C C . LEU I 1 94 ? 207.026 127.815 199.553 1.00 32.88 94 LEU I C 1
ATOM 15539 O O . LEU I 1 94 ? 206.391 127.372 198.594 1.00 32.88 94 LEU I O 1
ATOM 15544 N N . ILE I 1 95 ? 208.021 128.685 199.416 1.00 35.09 95 ILE I N 1
ATOM 15545 C CA . ILE I 1 95 ? 208.402 129.242 198.122 1.00 35.09 95 ILE I CA 1
ATOM 15546 C C . ILE I 1 95 ? 209.389 128.279 197.465 1.00 35.09 95 ILE I C 1
ATOM 15547 O O . ILE I 1 95 ? 210.479 128.063 198.015 1.00 35.09 95 ILE I O 1
ATOM 15552 N N . PRO I 1 96 ? 209.055 127.689 196.315 1.00 42.05 96 PRO I N 1
ATOM 15553 C CA . PRO I 1 96 ? 209.977 126.754 195.653 1.00 42.05 96 PRO I CA 1
ATOM 15554 C C . PRO I 1 96 ? 210.977 127.496 194.779 1.00 42.05 96 PRO I C 1
ATOM 15555 O O . PRO I 1 96 ? 210.597 128.304 193.928 1.00 42.05 96 PRO I O 1
ATOM 15559 N N . MET I 1 97 ? 212.262 127.220 194.990 1.00 50.04 97 MET I N 1
ATOM 15560 C CA . MET I 1 97 ? 213.327 127.749 194.152 1.00 50.04 97 MET I CA 1
ATOM 15561 C C . MET I 1 97 ? 214.332 126.648 193.856 1.00 50.04 97 MET I C 1
ATOM 15562 O O . MET I 1 97 ? 214.549 125.756 194.681 1.00 50.04 97 MET I O 1
ATOM 15567 N N . ARG I 1 98 ? 214.934 126.710 192.670 1.00 58.79 98 ARG I N 1
ATOM 15568 C CA . ARG I 1 98 ? 215.974 125.758 192.309 1.00 58.79 98 ARG I CA 1
ATOM 15569 C C . ARG I 1 98 ? 217.176 125.918 193.233 1.00 58.79 98 ARG I C 1
ATOM 15570 O O . ARG I 1 98 ? 217.502 127.022 193.676 1.00 58.79 98 ARG I O 1
ATOM 15578 N N . ASP I 1 99 ? 217.838 124.796 193.523 1.00 62.90 99 ASP I N 1
ATOM 15579 C CA . ASP I 1 99 ? 218.882 124.782 194.544 1.00 62.90 99 ASP I CA 1
ATOM 15580 C C . ASP I 1 99 ? 220.036 125.710 194.182 1.00 62.90 99 ASP I C 1
ATOM 15581 O O . ASP I 1 99 ? 220.270 126.722 194.852 1.00 62.90 99 ASP I O 1
ATOM 15586 N N . ASN I 1 100 ? 220.774 125.382 193.124 1.00 64.63 100 ASN I N 1
ATOM 15587 C CA . ASN I 1 100 ? 221.931 126.176 192.718 1.00 64.63 100 ASN I CA 1
ATOM 15588 C C . ASN I 1 100 ? 221.523 127.160 191.623 1.00 64.63 100 ASN I C 1
ATOM 15589 O O . ASN I 1 100 ? 221.911 127.052 190.459 1.00 64.63 100 ASN I O 1
ATOM 15594 N N . MET I 1 101 ? 220.718 128.140 192.026 1.00 59.96 101 MET I N 1
ATOM 15595 C CA . MET I 1 101 ? 220.231 129.153 191.102 1.00 59.96 101 MET I CA 1
ATOM 15596 C C . MET I 1 101 ? 220.024 130.455 191.861 1.00 59.96 101 MET I C 1
ATOM 15597 O O . MET I 1 101 ? 219.613 130.444 193.023 1.00 59.96 101 MET I O 1
ATOM 15602 N N . GLU I 1 102 ? 220.315 131.569 191.196 1.00 53.14 102 GLU I N 1
ATOM 15603 C CA . GLU I 1 102 ? 220.150 132.892 191.782 1.00 53.14 102 GLU I CA 1
ATOM 15604 C C . GLU I 1 102 ? 218.922 133.564 191.182 1.00 53.14 102 GLU I C 1
ATOM 15605 O O . GLU I 1 102 ? 218.775 133.622 189.957 1.00 53.14 102 GLU I O 1
ATOM 15611 N N . TYR I 1 103 ? 218.047 134.069 192.046 1.00 47.61 103 TYR I N 1
ATOM 15612 C CA . TYR I 1 103 ? 216.751 134.596 191.645 1.00 47.61 103 TYR I CA 1
ATOM 15613 C C . TYR I 1 103 ? 216.688 136.102 191.848 1.00 47.61 103 TYR I C 1
ATOM 15614 O O . TYR I 1 103 ? 217.224 136.632 192.825 1.00 47.61 103 TYR I O 1
ATOM 15623 N N . LYS I 1 104 ? 216.029 136.783 190.916 1.00 43.03 104 LYS I N 1
ATOM 15624 C CA . LYS I 1 104 ? 215.707 138.194 191.046 1.00 43.03 104 LYS I CA 1
ATOM 15625 C C . LYS I 1 104 ? 214.247 138.346 191.452 1.00 43.03 104 LYS I C 1
ATOM 15626 O O . LYS I 1 104 ? 213.371 137.628 190.965 1.00 43.03 104 LYS I O 1
ATOM 15632 N N . LEU I 1 105 ? 213.992 139.290 192.351 1.00 38.14 105 LEU I N 1
ATOM 15633 C CA . LEU I 1 105 ? 212.672 139.482 192.933 1.00 38.14 105 LEU I CA 1
ATOM 15634 C C . LEU I 1 105 ? 212.043 140.756 192.394 1.00 38.14 105 LEU I C 1
ATOM 15635 O O . LEU I 1 105 ? 212.662 141.824 192.431 1.00 38.14 105 LEU I O 1
ATOM 15640 N N . ASP I 1 106 ? 210.816 140.636 191.898 1.00 37.18 106 ASP I N 1
ATOM 15641 C CA . ASP I 1 106 ? 210.027 141.770 191.430 1.00 37.18 106 ASP I CA 1
ATOM 15642 C C . ASP I 1 106 ? 208.865 141.955 192.395 1.00 37.18 106 ASP I C 1
ATOM 15643 O O . ASP I 1 106 ? 207.924 141.156 192.401 1.00 37.18 106 ASP I O 1
ATOM 15648 N N . LEU I 1 107 ? 208.931 143.004 193.209 1.00 29.44 107 LEU I N 1
ATOM 15649 C CA . LEU I 1 107 ? 207.902 143.270 194.208 1.00 29.44 107 LEU I CA 1
ATOM 15650 C C . LEU I 1 107 ? 206.798 144.110 193.580 1.00 29.44 107 LEU I C 1
ATOM 15651 O O . LEU I 1 107 ? 206.997 145.291 193.284 1.00 29.44 107 LEU I O 1
ATOM 15656 N N . ASN I 1 108 ? 205.633 143.502 193.373 1.00 25.77 108 ASN I N 1
ATOM 15657 C CA . ASN I 1 108 ? 204.452 144.202 192.884 1.00 25.77 108 ASN I CA 1
ATOM 15658 C C . ASN I 1 108 ? 203.497 144.377 194.058 1.00 25.77 108 ASN I C 1
ATOM 15659 O O . ASN I 1 108 ? 202.893 143.408 194.525 1.00 25.77 108 ASN I O 1
ATOM 15664 N N . LEU I 1 109 ? 203.361 145.612 194.532 1.00 20.83 109 LEU I N 1
ATOM 15665 C CA . LEU I 1 109 ? 202.598 145.897 195.744 1.00 20.83 109 LEU I CA 1
ATOM 15666 C C . LEU I 1 109 ? 201.563 146.968 195.435 1.00 20.83 109 LEU I C 1
ATOM 15667 O O . LEU I 1 109 ? 201.918 148.100 195.097 1.00 20.83 109 LEU I O 1
ATOM 15672 N N . GLN I 1 110 ? 200.289 146.609 195.548 1.00 20.91 110 GLN I N 1
ATOM 15673 C CA . GLN I 1 110 ? 199.184 147.551 195.446 1.00 20.91 110 GLN I CA 1
ATOM 15674 C C . GLN I 1 110 ? 198.446 147.566 196.774 1.00 20.91 110 GLN I C 1
ATOM 15675 O O . GLN I 1 110 ? 198.123 146.505 197.316 1.00 20.91 110 GLN I O 1
ATOM 15681 N N . LEU I 1 111 ? 198.190 148.758 197.302 1.00 16.91 111 LEU I N 1
ATOM 15682 C CA . LEU I 1 111 ? 197.567 148.838 198.614 1.00 16.91 111 LEU I CA 1
ATOM 15683 C C . LEU I 1 111 ? 196.783 150.134 198.738 1.00 16.91 111 LEU I C 1
ATOM 15684 O O . LEU I 1 111 ? 197.040 151.106 198.025 1.00 16.91 111 LEU I O 1
ATOM 15689 N N . TYR I 1 112 ? 195.820 150.125 199.653 1.00 17.54 112 TYR I N 1
ATOM 15690 C CA . TYR I 1 112 ? 195.061 151.309 200.024 1.00 17.54 112 TYR I CA 1
ATOM 15691 C C . TYR I 1 112 ? 195.516 151.772 201.399 1.00 17.54 112 TYR I C 1
ATOM 15692 O O . TYR I 1 112 ? 195.619 150.964 202.327 1.00 17.54 112 TYR I O 1
ATOM 15701 N N . CYS I 1 113 ? 195.790 153.062 201.528 1.00 24.79 113 CYS I N 1
ATOM 15702 C CA . CYS I 1 113 ? 196.102 153.660 202.814 1.00 24.79 113 CYS I CA 1
ATOM 15703 C C . CYS I 1 113 ? 194.891 154.438 203.306 1.00 24.79 113 CYS I C 1
ATOM 15704 O O . CYS I 1 113 ? 194.338 155.269 202.581 1.00 24.79 113 CYS I O 1
ATOM 15707 N N . GLN I 1 114 ? 194.470 154.154 204.534 1.00 27.82 114 GLN I N 1
ATOM 15708 C CA . GLN I 1 114 ? 193.295 154.795 205.110 1.00 27.82 114 GLN I CA 1
ATOM 15709 C C . GLN I 1 114 ? 193.676 155.376 206.461 1.00 27.82 114 GLN I C 1
ATOM 15710 O O . GLN I 1 114 ? 194.133 154.646 207.345 1.00 27.82 114 GLN I O 1
ATOM 15716 N N . SER I 1 115 ? 193.488 156.682 206.617 1.00 34.03 115 SER I N 1
ATOM 15717 C CA . SER I 1 115 ? 193.909 157.369 207.831 1.00 34.03 115 SER I CA 1
ATOM 15718 C C . SER I 1 115 ? 192.917 157.106 208.955 1.00 34.03 115 SER I C 1
ATOM 15719 O O . SER I 1 115 ? 191.739 157.464 208.851 1.00 34.03 115 SER I O 1
ATOM 15722 N N . LYS I 1 116 ? 193.391 156.476 210.030 1.00 41.27 116 LYS I N 1
ATOM 15723 C CA . LYS I 1 116 ? 192.555 156.311 211.213 1.00 41.27 116 LYS I CA 1
ATOM 15724 C C . LYS I 1 116 ? 192.627 157.535 212.118 1.00 41.27 116 LYS I C 1
ATOM 15725 O O . LYS I 1 116 ? 191.614 157.941 212.697 1.00 41.27 116 LYS I O 1
ATOM 15731 N N . THR I 1 117 ? 193.809 158.136 212.246 1.00 52.87 117 THR I N 1
ATOM 15732 C CA . THR I 1 117 ? 194.006 159.316 213.075 1.00 52.87 117 THR I CA 1
ATOM 15733 C C . THR I 1 117 ? 194.902 160.315 212.353 1.00 52.87 117 THR I C 1
ATOM 15734 O O . THR I 1 117 ? 195.726 159.950 211.510 1.00 52.87 117 THR I O 1
ATOM 15738 N N . ASP I 1 118 ? 194.693 161.593 212.680 1.00 59.17 118 ASP I N 1
ATOM 15739 C CA . ASP I 1 118 ? 195.514 162.722 212.248 1.00 59.17 118 ASP I CA 1
ATOM 15740 C C . ASP I 1 118 ? 195.309 163.062 210.775 1.00 59.17 118 ASP I C 1
ATOM 15741 O O . ASP I 1 118 ? 195.796 164.096 210.306 1.00 59.17 118 ASP I O 1
ATOM 15746 N N . HIS I 1 119 ? 194.576 162.205 210.058 1.00 51.17 119 HIS I N 1
ATOM 15747 C CA . HIS I 1 119 ? 194.109 162.453 208.688 1.00 51.17 119 HIS I CA 1
ATOM 15748 C C . HIS I 1 119 ? 195.144 163.167 207.817 1.00 51.17 119 HIS I C 1
ATOM 15749 O O . HIS I 1 119 ? 194.816 164.070 207.045 1.00 51.17 119 HIS I O 1
ATOM 15756 N N . LEU I 1 120 ? 196.406 162.759 207.932 1.00 38.44 120 LEU I N 1
ATOM 15757 C CA . LEU I 1 120 ? 197.437 163.294 207.050 1.00 38.44 120 LEU I CA 1
ATOM 15758 C C . LEU I 1 120 ? 197.330 162.614 205.693 1.00 38.44 120 LEU I C 1
ATOM 15759 O O . LEU I 1 120 ? 197.505 161.397 205.584 1.00 38.44 120 LEU I O 1
ATOM 15764 N N . ASN I 1 121 ? 197.047 163.397 204.658 1.00 30.00 121 ASN I N 1
ATOM 15765 C CA . ASN I 1 121 ? 196.625 162.840 203.381 1.00 30.00 121 ASN I CA 1
ATOM 15766 C C . ASN I 1 121 ? 197.773 162.171 202.627 1.00 30.00 121 ASN I C 1
ATOM 15767 O O . ASN I 1 121 ? 197.521 161.371 201.720 1.00 30.00 121 ASN I O 1
ATOM 15772 N N . LEU I 1 122 ? 199.022 162.436 202.997 1.00 24.05 122 LEU I N 1
ATOM 15773 C CA . LEU I 1 122 ? 200.154 161.868 202.281 1.00 24.05 122 LEU I CA 1
ATOM 15774 C C . LEU I 1 122 ? 201.155 161.332 203.293 1.00 24.05 122 LEU I C 1
ATOM 15775 O O . LEU I 1 122 ? 201.489 162.013 204.265 1.00 24.05 122 LEU I O 1
ATOM 15780 N N . ASP I 1 123 ? 201.624 160.106 203.063 1.00 23.49 123 ASP I N 1
ATOM 15781 C CA . ASP I 1 123 ? 202.499 159.415 204.000 1.00 23.49 123 ASP I CA 1
ATOM 15782 C C . ASP I 1 123 ? 203.639 158.761 203.232 1.00 23.49 123 ASP I C 1
ATOM 15783 O O . ASP I 1 123 ? 203.656 158.740 201.999 1.00 23.49 123 ASP I O 1
ATOM 15788 N N . ASN I 1 124 ? 204.601 158.221 203.978 1.00 21.54 124 ASN I N 1
ATOM 15789 C CA . ASN I 1 124 ? 205.773 157.559 203.413 1.00 21.54 124 ASN I CA 1
ATOM 15790 C C . ASN I 1 124 ? 205.740 156.099 203.843 1.00 21.54 124 ASN I C 1
ATOM 15791 O O . ASN I 1 124 ? 205.677 155.805 205.040 1.00 21.54 124 ASN I O 1
ATOM 15796 N N . LEU I 1 125 ? 205.780 155.189 202.875 1.00 18.99 125 LEU I N 1
ATOM 15797 C CA . LEU I 1 125 ? 205.772 153.760 203.159 1.00 18.99 125 LEU I CA 1
ATOM 15798 C C . LEU I 1 125 ? 207.197 153.228 203.102 1.00 18.99 125 LEU I C 1
ATOM 15799 O O . LEU I 1 125 ? 207.896 153.417 202.103 1.00 18.99 125 LEU I O 1
ATOM 15804 N N . LEU I 1 126 ? 207.621 152.560 204.169 1.00 19.84 126 LEU I N 1
ATOM 15805 C CA . LEU I 1 126 ? 208.948 151.970 204.250 1.00 19.84 126 LEU I CA 1
ATOM 15806 C C . LEU I 1 126 ? 208.863 150.494 203.890 1.00 19.84 126 LEU I C 1
ATOM 15807 O O . LEU I 1 126 ? 208.098 149.745 204.504 1.00 19.84 126 LEU I O 1
ATOM 15812 N N . ILE I 1 127 ? 209.646 150.082 202.898 1.00 20.87 127 ILE I N 1
ATOM 15813 C CA . ILE I 1 127 ? 209.684 148.698 202.442 1.00 20.87 127 ILE I CA 1
ATOM 15814 C C . ILE I 1 127 ? 211.058 148.138 202.772 1.00 20.87 127 ILE I C 1
ATOM 15815 O O . ILE I 1 127 ? 212.075 148.650 202.291 1.00 20.87 127 ILE I O 1
ATOM 15820 N N . ASP I 1 128 ? 211.088 147.090 203.588 1.00 24.94 128 ASP I N 1
ATOM 15821 C CA . ASP I 1 128 ? 212.324 146.456 204.015 1.00 24.94 128 ASP I CA 1
ATOM 15822 C C . ASP I 1 128 ? 212.264 144.972 203.690 1.00 24.94 128 ASP I C 1
ATOM 15823 O O . ASP I 1 128 ? 211.285 144.298 204.019 1.00 24.94 128 ASP I O 1
ATOM 15828 N N . VAL I 1 129 ? 213.311 144.465 203.049 1.00 24.43 129 VAL I N 1
ATOM 15829 C CA . VAL I 1 129 ? 213.387 143.066 202.646 1.00 24.43 129 VAL I CA 1
ATOM 15830 C C . VAL I 1 129 ? 214.574 142.435 203.356 1.00 24.43 129 VAL I C 1
ATOM 15831 O O . VAL I 1 129 ? 215.699 142.940 203.264 1.00 24.43 129 VAL I O 1
ATOM 15835 N N . TYR I 1 130 ? 214.324 141.339 204.062 1.00 28.68 130 TYR I N 1
ATOM 15836 C CA . TYR I 1 130 ? 215.345 140.615 204.802 1.00 28.68 130 TYR I CA 1
ATOM 15837 C C . TYR I 1 130 ? 215.490 139.204 204.249 1.00 28.68 130 TYR I C 1
ATOM 15838 O O . TYR I 1 130 ? 214.695 138.746 203.426 1.00 28.68 130 TYR I O 1
ATOM 15847 N N . ARG I 1 131 ? 216.527 138.514 204.715 1.00 37.85 131 ARG I N 1
ATOM 15848 C CA . ARG I 1 131 ? 216.719 137.112 204.378 1.00 37.85 131 ARG I CA 1
ATOM 15849 C C . ARG I 1 131 ? 217.475 136.432 205.508 1.00 37.85 131 ARG I C 1
ATOM 15850 O O . ARG I 1 131 ? 218.166 137.079 206.298 1.00 37.85 131 ARG I O 1
ATOM 15858 N N . GLY I 1 132 ? 217.330 135.113 205.579 1.00 42.66 132 GLY I N 1
ATOM 15859 C CA . GLY I 1 132 ? 217.966 134.330 206.621 1.00 42.66 132 GLY I CA 1
ATOM 15860 C C . GLY I 1 132 ? 219.471 134.230 206.473 1.00 42.66 132 GLY I C 1
ATOM 15861 O O . GLY I 1 132 ? 220.164 133.762 207.378 1.00 42.66 132 GLY I O 1
ATOM 15862 N N . SER I 1 145 ? 223.865 137.372 213.949 1.00 70.56 145 SER I N 1
ATOM 15863 C CA . SER I 1 145 ? 223.494 136.694 212.713 1.00 70.56 145 SER I CA 1
ATOM 15864 C C . SER I 1 145 ? 222.080 136.131 212.791 1.00 70.56 145 SER I C 1
ATOM 15865 O O . SER I 1 145 ? 221.893 134.924 212.948 1.00 70.56 145 SER I O 1
ATOM 15868 N N . LYS I 1 146 ? 221.083 137.008 212.683 1.00 65.20 146 LYS I N 1
ATOM 15869 C CA . LYS I 1 146 ? 219.688 136.592 212.706 1.00 65.20 146 LYS I CA 1
ATOM 15870 C C . LYS I 1 146 ? 219.024 136.784 211.348 1.00 65.20 146 LYS I C 1
ATOM 15871 O O . LYS I 1 146 ? 218.575 135.812 210.736 1.00 65.20 146 LYS I O 1
ATOM 15877 N N . ASP I 1 147 ? 219.009 138.018 210.844 1.00 54.31 147 ASP I N 1
ATOM 15878 C CA . ASP I 1 147 ? 218.448 138.390 209.548 1.00 54.31 147 ASP I CA 1
ATOM 15879 C C . ASP I 1 147 ? 219.237 139.560 208.980 1.00 54.31 147 ASP I C 1
ATOM 15880 O O . ASP I 1 147 ? 219.444 140.563 209.671 1.00 54.31 147 ASP I O 1
ATOM 15885 N N . GLU I 1 148 ? 219.679 139.455 207.732 1.00 40.52 148 GLU I N 1
ATOM 15886 C CA . GLU I 1 148 ? 220.420 140.531 207.093 1.00 40.52 148 GLU I CA 1
ATOM 15887 C C . GLU I 1 148 ? 219.543 141.243 206.072 1.00 40.52 148 GLU I C 1
ATOM 15888 O O . GLU I 1 148 ? 218.884 140.606 205.245 1.00 40.52 148 GLU I O 1
ATOM 15894 N N . LYS I 1 149 ? 219.521 142.569 206.156 1.00 28.71 149 LYS I N 1
ATOM 15895 C CA . LYS I 1 149 ? 218.707 143.383 205.264 1.00 28.71 149 LYS I CA 1
ATOM 15896 C C . LYS I 1 149 ? 219.377 143.462 203.899 1.00 28.71 149 LYS I C 1
ATOM 15897 O O . LYS I 1 149 ? 220.566 143.779 203.802 1.00 28.71 149 LYS I O 1
ATOM 15903 N N . ILE I 1 150 ? 218.616 143.173 202.846 1.00 26.31 150 ILE I N 1
ATOM 15904 C CA . ILE I 1 150 ? 219.141 143.191 201.485 1.00 26.31 150 ILE I CA 1
ATOM 15905 C C . ILE I 1 150 ? 218.521 144.277 200.626 1.00 26.31 150 ILE I C 1
ATOM 15906 O O . ILE I 1 150 ? 219.029 144.533 199.522 1.00 26.31 150 ILE I O 1
ATOM 15911 N N . PHE I 1 151 ? 217.451 144.921 201.081 1.00 23.41 151 PHE I N 1
ATOM 15912 C CA . PHE I 1 151 ? 216.826 145.980 200.307 1.00 23.41 151 PHE I CA 1
ATOM 15913 C C . PHE I 1 151 ? 216.040 146.885 201.241 1.00 23.41 151 PHE I C 1
ATOM 15914 O O . PHE I 1 151 ? 215.372 146.407 202.159 1.00 23.41 151 PHE I O 1
ATOM 15922 N N . HIS I 1 152 ? 216.134 148.188 201.001 1.00 22.19 152 HIS I N 1
ATOM 15923 C CA . HIS I 1 152 ? 215.325 149.172 201.700 1.00 22.19 152 HIS I CA 1
ATOM 15924 C C . HIS I 1 152 ? 214.917 150.253 200.714 1.00 22.19 152 HIS I C 1
ATOM 15925 O O . HIS I 1 152 ? 215.709 150.647 199.855 1.00 22.19 152 HIS I O 1
ATOM 15932 N N . THR I 1 153 ? 213.679 150.722 200.832 1.00 21.38 153 THR I N 1
ATOM 15933 C CA . THR I 1 153 ? 213.200 151.795 199.976 1.00 21.38 153 THR I CA 1
ATOM 15934 C C . THR I 1 153 ? 212.037 152.494 200.659 1.00 21.38 153 THR I C 1
ATOM 15935 O O . THR I 1 153 ? 211.468 151.999 201.634 1.00 21.38 153 THR I O 1
ATOM 15939 N N . SER I 1 154 ? 211.698 153.665 200.136 1.00 20.45 154 SER I N 1
ATOM 15940 C CA . SER I 1 154 ? 210.555 154.432 200.596 1.00 20.45 154 SER I CA 1
ATOM 15941 C C . SER I 1 154 ? 209.690 154.789 199.399 1.00 20.45 154 SER I C 1
ATOM 15942 O O . SER I 1 154 ? 210.192 155.008 198.295 1.00 20.45 154 SER I O 1
ATOM 15945 N N . ARG I 1 155 ? 208.378 154.829 199.624 1.00 18.45 155 ARG I N 1
ATOM 15946 C CA . ARG I 1 155 ? 207.445 155.219 198.590 1.00 18.45 155 ARG I CA 1
ATOM 15947 C C . ARG I 1 155 ? 206.414 156.143 199.225 1.00 18.45 155 ARG I C 1
ATOM 15948 O O . ARG I 1 155 ? 205.714 155.730 200.166 1.00 18.45 155 ARG I O 1
ATOM 15956 N N . PRO I 1 156 ? 206.306 157.387 198.762 1.00 16.46 156 PRO I N 1
ATOM 15957 C CA . PRO I 1 156 ? 205.200 158.239 199.213 1.00 16.46 156 PRO I CA 1
ATOM 15958 C C . PRO I 1 156 ? 203.870 157.668 198.744 1.00 16.46 156 PRO I C 1
ATOM 15959 O O . PRO I 1 156 ? 203.721 157.275 197.586 1.00 16.46 156 PRO I O 1
ATOM 15963 N N . ILE I 1 157 ? 202.906 157.617 199.658 1.00 17.23 157 ILE I N 1
ATOM 15964 C CA . ILE I 1 157 ? 201.599 157.041 199.382 1.00 17.23 157 ILE I CA 1
ATOM 15965 C C . ILE I 1 157 ? 200.523 158.026 199.812 1.00 17.23 157 ILE I C 1
ATOM 15966 O O . ILE I 1 157 ? 200.669 158.739 200.809 1.00 17.23 157 ILE I O 1
ATOM 15971 N N . VAL I 1 158 ? 199.446 158.070 199.048 1.00 19.84 158 VAL I N 1
ATOM 15972 C CA . VAL I 1 158 ? 198.286 158.877 199.402 1.00 19.84 158 VAL I CA 1
ATOM 15973 C C . VAL I 1 158 ? 197.379 158.050 200.300 1.00 19.84 158 VAL I C 1
ATOM 15974 O O . VAL I 1 158 ? 197.173 156.851 200.084 1.00 19.84 158 VAL I O 1
ATOM 15978 N N . CYS I 1 159 ? 196.842 158.691 201.332 1.00 26.95 159 CYS I N 1
ATOM 15979 C CA . CYS I 1 159 ? 196.017 158.016 202.320 1.00 26.95 159 CYS I CA 1
ATOM 15980 C C . CYS I 1 159 ? 194.633 158.643 202.352 1.00 26.95 159 CYS I C 1
ATOM 15981 O O . CYS I 1 159 ? 194.494 159.868 202.348 1.00 26.95 159 CYS I O 1
ATOM 15984 N N . LEU I 1 160 ? 193.614 157.790 202.379 1.00 26.23 160 LEU I N 1
ATOM 15985 C CA . LEU I 1 160 ? 192.237 158.258 202.445 1.00 26.23 160 LEU I CA 1
ATOM 15986 C C . LEU I 1 160 ? 191.935 158.843 203.816 1.00 26.23 160 LEU I C 1
ATOM 15987 O O . LEU I 1 160 ? 192.269 158.250 204.846 1.00 26.23 160 LEU I O 1
ATOM 15992 N N . ALA I 1 161 ? 191.299 160.006 203.828 1.00 38.84 161 ALA I N 1
ATOM 15993 C CA . ALA I 1 161 ? 190.838 160.639 205.052 1.00 38.84 161 ALA I CA 1
ATOM 15994 C C . ALA I 1 161 ? 189.315 160.630 205.102 1.00 38.84 161 ALA I C 1
ATOM 15995 O O . ALA I 1 161 ? 188.634 160.431 204.094 1.00 38.84 161 ALA I O 1
ATOM 15997 N N . LEU I 1 162 ? 188.781 160.844 206.304 1.00 47.68 162 LEU I N 1
ATOM 15998 C CA . LEU I 1 162 ? 187.335 160.903 206.477 1.00 47.68 162 LEU I CA 1
ATOM 15999 C C . LEU I 1 162 ? 186.720 162.136 205.830 1.00 47.68 162 LEU I C 1
ATOM 16000 O O . LEU I 1 162 ? 185.540 162.105 205.467 1.00 47.68 162 LEU I O 1
ATOM 16005 N N . THR I 1 163 ? 187.491 163.213 205.675 1.00 48.84 163 THR I N 1
ATOM 16006 C CA . THR I 1 163 ? 186.984 164.416 205.031 1.00 48.84 163 THR I CA 1
ATOM 16007 C C . THR I 1 163 ? 186.986 164.312 203.513 1.00 48.84 163 THR I C 1
ATOM 16008 O O . THR I 1 163 ? 186.348 165.136 202.849 1.00 48.84 163 THR I O 1
ATOM 16012 N N . ASP I 1 164 ? 187.682 163.326 202.954 1.00 43.50 164 ASP I N 1
ATOM 16013 C CA . ASP I 1 164 ? 187.734 163.171 201.507 1.00 43.50 164 ASP I CA 1
ATOM 16014 C C . ASP I 1 164 ? 186.375 162.739 200.973 1.00 43.50 164 ASP I C 1
ATOM 16015 O O . ASP I 1 164 ? 185.775 161.780 201.467 1.00 43.50 164 ASP I O 1
ATOM 16020 N N . SER I 1 165 ? 185.892 163.451 199.960 1.00 44.18 165 SER I N 1
ATOM 16021 C CA . SER I 1 165 ? 184.625 163.152 199.315 1.00 44.18 165 SER I CA 1
ATOM 16022 C C . SER I 1 165 ? 184.856 162.937 197.827 1.00 44.18 165 SER I C 1
ATOM 16023 O O . SER I 1 165 ? 185.816 163.449 197.244 1.00 44.18 165 SER I O 1
ATOM 16026 N N . MET I 1 166 ? 183.963 162.170 197.214 1.00 37.40 166 MET I N 1
ATOM 16027 C CA . MET I 1 166 ? 184.084 161.790 195.814 1.00 37.40 166 MET I CA 1
ATOM 16028 C C . MET I 1 166 ? 183.062 162.572 195.001 1.00 37.40 166 MET I C 1
ATOM 16029 O O . MET I 1 166 ? 181.853 162.415 195.198 1.00 37.40 166 MET I O 1
ATOM 16034 N N . SER I 1 167 ? 183.553 163.411 194.095 1.00 38.56 167 SER I N 1
ATOM 16035 C CA . SER I 1 167 ? 182.684 164.279 193.319 1.00 38.56 167 SER I CA 1
ATOM 16036 C C . SER I 1 167 ? 181.908 163.474 192.277 1.00 38.56 167 SER I C 1
ATOM 16037 O O . SER I 1 167 ? 182.389 162.451 191.785 1.00 38.56 167 SER I O 1
ATOM 16040 N N . PRO I 1 168 ? 180.694 163.914 191.930 1.00 37.50 168 PRO I N 1
ATOM 16041 C CA . PRO I 1 168 ? 179.963 163.252 190.838 1.00 37.50 168 PRO I CA 1
ATOM 16042 C C . PRO I 1 168 ? 180.661 163.345 189.494 1.00 37.50 168 PRO I C 1
ATOM 16043 O O . PRO I 1 168 ? 180.370 162.530 188.610 1.00 37.50 168 PRO I O 1
ATOM 16047 N N . GLN I 1 169 ? 181.561 164.313 189.304 1.00 38.69 169 GLN I N 1
ATOM 16048 C CA . GLN I 1 169 ? 182.343 164.364 188.073 1.00 38.69 169 GLN I CA 1
ATOM 16049 C C . GLN I 1 169 ? 183.251 163.148 187.949 1.00 38.69 169 GLN I C 1
ATOM 16050 O O . GLN I 1 169 ? 183.423 162.603 186.852 1.00 38.69 169 GLN I O 1
ATOM 16056 N N . GLU I 1 170 ? 183.849 162.714 189.061 1.00 36.03 170 GLU I N 1
ATOM 16057 C CA . GLU I 1 170 ? 184.684 161.518 189.039 1.00 36.03 170 GLU I CA 1
ATOM 16058 C C . GLU I 1 170 ? 183.863 160.263 188.776 1.00 36.03 170 GLU I C 1
ATOM 16059 O O . GLU I 1 170 ? 184.367 159.314 188.166 1.00 36.03 170 GLU I O 1
ATOM 16065 N N . ILE I 1 171 ? 182.609 160.234 189.231 1.00 34.93 171 ILE I N 1
ATOM 16066 C CA . ILE I 1 171 ? 181.745 159.088 188.965 1.00 34.93 171 ILE I CA 1
ATOM 16067 C C . ILE I 1 171 ? 181.496 158.943 187.471 1.00 34.93 171 ILE I C 1
ATOM 16068 O O . ILE I 1 171 ? 181.542 157.835 186.923 1.00 34.93 171 ILE I O 1
ATOM 16073 N N . GLU I 1 172 ? 181.223 160.055 186.788 1.00 40.96 172 GLU I N 1
ATOM 16074 C CA . GLU I 1 172 ? 180.923 159.997 185.363 1.00 40.96 172 GLU I CA 1
ATOM 16075 C C . GLU I 1 172 ? 182.148 159.596 184.549 1.00 40.96 172 GLU I C 1
ATOM 16076 O O . GLU I 1 172 ? 182.036 158.827 183.587 1.00 40.96 172 GLU I O 1
ATOM 16082 N N . GLN I 1 173 ? 183.325 160.097 184.921 1.00 38.72 173 GLN I N 1
ATOM 16083 C CA . GLN I 1 173 ? 184.526 159.883 184.123 1.00 38.72 173 GLN I CA 1
ATOM 16084 C C . GLN I 1 173 ? 185.264 158.600 184.486 1.00 38.72 173 GLN I C 1
ATOM 16085 O O . GLN I 1 173 ? 185.697 157.866 183.593 1.00 38.72 173 GLN I O 1
ATOM 16091 N N . LEU I 1 174 ? 185.418 158.310 185.778 1.00 32.48 174 LEU I N 1
ATOM 16092 C CA . LEU I 1 174 ? 186.212 157.177 186.235 1.00 32.48 174 LEU I CA 1
ATOM 16093 C C . LEU I 1 174 ? 185.364 155.936 186.485 1.00 32.48 174 LEU I C 1
ATOM 16094 O O . LEU I 1 174 ? 185.705 155.111 187.338 1.00 32.48 174 LEU I O 1
ATOM 16099 N N . GLY I 1 175 ? 184.270 155.783 185.750 1.00 32.49 175 GLY I N 1
ATOM 16100 C CA . GLY I 1 175 ? 183.394 154.652 185.921 1.00 32.49 175 GLY I CA 1
ATOM 16101 C C . GLY I 1 175 ? 182.393 154.891 187.028 1.00 32.49 175 GLY I C 1
ATOM 16102 O O . GLY I 1 175 ? 182.709 155.478 188.067 1.00 32.49 175 GLY I O 1
ATOM 16103 N N . PRO I 1 176 ? 181.150 154.451 186.814 1.00 28.25 176 PRO I N 1
ATOM 16104 C CA . PRO I 1 176 ? 180.119 154.655 187.842 1.00 28.25 176 PRO I CA 1
ATOM 16105 C C . PRO I 1 176 ? 180.428 153.966 189.157 1.00 28.25 176 PRO I C 1
ATOM 16106 O O . PRO I 1 176 ? 180.063 154.494 190.214 1.00 28.25 176 PRO I O 1
ATOM 16110 N N . SER I 1 177 ? 181.091 152.814 189.129 1.00 24.20 177 SER I N 1
ATOM 16111 C CA . SER I 1 177 ? 181.354 152.068 190.351 1.00 24.20 177 SER I CA 1
ATOM 16112 C C . SER I 1 177 ? 182.293 152.839 191.268 1.00 24.20 177 SER I C 1
ATOM 16113 O O . SER I 1 177 ? 183.307 153.386 190.829 1.00 24.20 177 SER I O 1
ATOM 16116 N N . ARG I 1 178 ? 181.945 152.880 192.556 1.00 22.66 178 ARG I N 1
ATOM 16117 C CA . ARG I 1 178 ? 182.799 153.551 193.530 1.00 22.66 178 ARG I CA 1
ATOM 16118 C C . ARG I 1 178 ? 184.150 152.861 193.640 1.00 22.66 178 ARG I C 1
ATOM 16119 O O . ARG I 1 178 ? 185.185 153.523 193.772 1.00 22.66 178 ARG I O 1
ATOM 16127 N N . LEU I 1 179 ? 184.160 151.528 193.594 1.00 21.94 179 LEU I N 1
ATOM 16128 C CA . LEU I 1 179 ? 185.414 150.793 193.702 1.00 21.94 179 LEU I CA 1
ATOM 16129 C C . LEU I 1 179 ? 186.330 151.062 192.517 1.00 21.94 179 LEU I C 1
ATOM 16130 O O . LEU I 1 179 ? 187.553 151.085 192.678 1.00 21.94 179 LEU I O 1
ATOM 16135 N N . ASP I 1 180 ? 185.764 151.260 191.324 1.00 24.99 180 ASP I N 1
ATOM 16136 C CA . ASP I 1 180 ? 186.581 151.632 190.174 1.00 24.99 180 ASP I CA 1
ATOM 16137 C C . ASP I 1 180 ? 187.236 152.993 190.368 1.00 24.99 180 ASP I C 1
ATOM 16138 O O . ASP I 1 180 ? 188.407 153.171 190.018 1.00 24.99 180 ASP I O 1
ATOM 16143 N N . VAL I 1 181 ? 186.501 153.959 190.918 1.00 23.47 181 VAL I N 1
ATOM 16144 C CA . VAL I 1 181 ? 187.071 155.278 191.166 1.00 23.47 181 VAL I CA 1
ATOM 16145 C C . VAL I 1 181 ? 188.181 155.200 192.207 1.00 23.47 181 VAL I C 1
ATOM 16146 O O . VAL I 1 181 ? 189.226 155.840 192.058 1.00 23.47 181 VAL I O 1
ATOM 16150 N N . TYR I 1 182 ? 187.977 154.425 193.275 1.00 20.82 182 TYR I N 1
ATOM 16151 C CA . TYR I 1 182 ? 189.034 154.248 194.265 1.00 20.82 182 TYR I CA 1
ATOM 16152 C C . TYR I 1 182 ? 190.252 153.559 193.669 1.00 20.82 182 TYR I C 1
ATOM 16153 O O . TYR I 1 182 ? 191.388 153.932 193.978 1.00 20.82 182 TYR I O 1
ATOM 16162 N N . ASP I 1 183 ? 190.038 152.548 192.827 1.00 23.65 183 ASP I N 1
ATOM 16163 C CA . ASP I 1 183 ? 191.153 151.847 192.203 1.00 23.65 183 ASP I CA 1
ATOM 16164 C C . ASP I 1 183 ? 191.942 152.766 191.280 1.00 23.65 183 ASP I C 1
ATOM 16165 O O . ASP I 1 183 ? 193.177 152.729 191.266 1.00 23.65 183 ASP I O 1
ATOM 16170 N N . GLU I 1 184 ? 191.252 153.590 190.497 1.00 26.37 184 GLU I N 1
ATOM 16171 C CA . GLU I 1 184 ? 191.915 154.470 189.548 1.00 26.37 184 GLU I CA 1
ATOM 16172 C C . GLU I 1 184 ? 192.452 155.738 190.202 1.00 26.37 184 GLU I C 1
ATOM 16173 O O . GLU I 1 184 ? 193.286 156.425 189.604 1.00 26.37 184 GLU I O 1
ATOM 16179 N N . GLU I 1 185 ? 192.035 156.037 191.428 1.00 22.64 185 GLU I N 1
ATOM 16180 C CA . GLU I 1 185 ? 192.344 157.298 192.090 1.00 22.64 185 GLU I CA 1
ATOM 16181 C C . GLU I 1 185 ? 193.183 157.146 193.347 1.00 22.64 185 GLU I C 1
ATOM 16182 O O . GLU I 1 185 ? 194.143 157.895 193.533 1.00 22.64 185 GLU I O 1
ATOM 16188 N N . TRP I 1 186 ? 192.854 156.192 194.216 1.00 19.55 186 TRP I N 1
ATOM 16189 C CA . TRP I 1 186 ? 193.489 156.084 195.519 1.00 19.55 186 TRP I CA 1
ATOM 16190 C C . TRP I 1 186 ? 194.385 154.868 195.680 1.00 19.55 186 TRP I C 1
ATOM 16191 O O . TRP I 1 186 ? 195.062 154.759 196.708 1.00 19.55 186 TRP I O 1
ATOM 16202 N N . LEU I 1 187 ? 194.414 153.955 194.715 1.00 17.66 187 LEU I N 1
ATOM 16203 C CA . LEU I 1 187 ? 195.224 152.754 194.844 1.00 17.66 187 LEU I CA 1
ATOM 16204 C C . LEU I 1 187 ? 196.696 153.096 194.660 1.00 17.66 187 LEU I C 1
ATOM 16205 O O . LEU I 1 187 ? 197.087 153.683 193.647 1.00 17.66 187 LEU I O 1
ATOM 16210 N N . ASN I 1 188 ? 197.509 152.723 195.644 1.00 17.21 188 ASN I N 1
ATOM 16211 C CA . ASN I 1 188 ? 198.944 152.982 195.620 1.00 17.21 188 ASN I CA 1
ATOM 16212 C C . ASN I 1 188 ? 199.639 151.773 195.010 1.00 17.21 188 ASN I C 1
ATOM 16213 O O . ASN I 1 188 ? 199.704 150.709 195.630 1.00 17.21 188 ASN I O 1
ATOM 16218 N N . THR I 1 189 ? 200.159 151.934 193.799 1.00 20.89 189 THR I N 1
ATOM 16219 C CA . THR I 1 189 ? 200.830 150.856 193.089 1.00 20.89 189 THR I CA 1
ATOM 16220 C C . THR I 1 189 ? 202.336 151.042 193.214 1.00 20.89 189 THR I C 1
ATOM 16221 O O . THR I 1 189 ? 202.877 152.066 192.785 1.00 20.89 189 THR I O 1
ATOM 16225 N N . ILE I 1 190 ? 203.006 150.056 193.800 1.00 20.97 190 ILE I N 1
ATOM 16226 C CA . ILE I 1 190 ? 204.443 150.101 194.038 1.00 20.97 190 ILE I CA 1
ATOM 16227 C C . ILE I 1 190 ? 205.068 148.913 193.323 1.00 20.97 190 ILE I C 1
ATOM 16228 O O . ILE I 1 190 ? 204.835 147.759 193.704 1.00 20.97 190 ILE I O 1
ATOM 16233 N N . ARG I 1 191 ? 205.862 149.188 192.294 1.00 30.09 191 ARG I N 1
ATOM 16234 C CA . ARG I 1 191 ? 206.570 148.157 191.546 1.00 30.09 191 ARG I CA 1
ATOM 16235 C C . ARG I 1 191 ? 208.066 148.340 191.753 1.00 30.09 191 ARG I C 1
ATOM 16236 O O . ARG I 1 191 ? 208.598 149.431 191.525 1.00 30.09 191 ARG I O 1
ATOM 16244 N N . ILE I 1 192 ? 208.737 147.278 192.185 1.00 31.55 192 ILE I N 1
ATOM 16245 C CA . ILE I 1 192 ? 210.182 147.274 192.380 1.00 31.55 192 ILE I CA 1
ATOM 16246 C C . ILE I 1 192 ? 210.717 146.048 191.654 1.00 31.55 192 ILE I C 1
ATOM 16247 O O . ILE I 1 192 ? 210.552 144.917 192.125 1.00 31.55 192 ILE I O 1
ATOM 16252 N N . GLU I 1 193 ? 211.367 146.259 190.512 1.00 42.15 193 GLU I N 1
ATOM 16253 C CA . GLU I 1 193 ? 211.892 145.173 189.700 1.00 42.15 193 GLU I CA 1
ATOM 16254 C C . GLU I 1 193 ? 213.401 145.296 189.552 1.00 42.15 193 GLU I C 1
ATOM 16255 O O . GLU I 1 193 ? 213.953 146.400 189.527 1.00 42.15 193 GLU I O 1
ATOM 16261 N N . ASP I 1 194 ? 214.057 144.137 189.453 1.00 48.66 194 ASP I N 1
ATOM 16262 C CA . ASP I 1 194 ? 215.490 144.042 189.174 1.00 48.66 194 ASP I CA 1
ATOM 16263 C C . ASP I 1 194 ? 216.320 144.801 190.208 1.00 48.66 194 ASP I C 1
ATOM 16264 O O . ASP I 1 194 ? 217.293 145.477 189.869 1.00 48.66 194 ASP I O 1
ATOM 16269 N N . LYS I 1 195 ? 215.938 144.704 191.481 1.00 40.75 195 LYS I N 1
ATOM 16270 C CA . LYS I 1 195 ? 216.682 145.348 192.553 1.00 40.75 195 LYS I CA 1
ATOM 16271 C C . LYS I 1 195 ? 216.922 144.457 193.761 1.00 40.75 195 LYS I C 1
ATOM 16272 O O . LYS I 1 195 ? 217.733 144.825 194.617 1.00 40.75 195 LYS I O 1
ATOM 16278 N N . ILE I 1 196 ? 216.256 143.310 193.861 1.00 37.52 196 ILE I N 1
ATOM 16279 C CA . ILE I 1 196 ? 216.431 142.383 194.972 1.00 37.52 196 ILE I CA 1
ATOM 16280 C C . ILE I 1 196 ? 216.973 141.074 194.420 1.00 37.52 196 ILE I C 1
ATOM 16281 O O . ILE I 1 196 ? 216.400 140.502 193.485 1.00 37.52 196 ILE I O 1
ATOM 16286 N N . SER I 1 197 ? 218.077 140.607 194.993 1.00 43.86 197 SER I N 1
ATOM 16287 C CA . SER I 1 197 ? 218.712 139.358 194.599 1.00 43.86 197 SER I CA 1
ATOM 16288 C C . SER I 1 197 ? 218.637 138.379 195.760 1.00 43.86 197 SER I C 1
ATOM 16289 O O . SER I 1 197 ? 219.009 138.720 196.887 1.00 43.86 197 SER I O 1
ATOM 16292 N N . LEU I 1 198 ? 218.162 137.168 195.484 1.00 45.67 198 LEU I N 1
ATOM 16293 C CA . LEU I 1 198 ? 218.005 136.148 196.509 1.00 45.67 198 LEU I CA 1
ATOM 16294 C C . LEU I 1 198 ? 218.595 134.832 196.029 1.00 45.67 198 LEU I C 1
ATOM 16295 O O . LEU I 1 198 ? 218.468 134.472 194.856 1.00 45.67 198 LEU I O 1
ATOM 16300 N N . GLU I 1 199 ? 219.242 134.122 196.946 1.00 52.92 199 GLU I N 1
ATOM 16301 C CA . GLU I 1 199 ? 219.778 132.794 196.698 1.00 52.92 199 GLU I CA 1
ATOM 16302 C C . GLU I 1 199 ? 218.945 131.763 197.445 1.00 52.92 199 GLU I C 1
ATOM 16303 O O . GLU I 1 199 ? 218.414 132.034 198.525 1.00 52.92 199 GLU I O 1
ATOM 16309 N N . SER I 1 200 ? 218.835 130.571 196.861 1.00 53.43 200 SER I N 1
ATOM 16310 C CA . SER I 1 200 ? 218.076 129.504 197.500 1.00 53.43 200 SER I CA 1
ATOM 16311 C C . SER I 1 200 ? 218.770 128.936 198.728 1.00 53.43 200 SER I C 1
ATOM 16312 O O . SER I 1 200 ? 218.134 128.193 199.484 1.00 53.43 200 SER I O 1
ATOM 16315 N N . SER I 1 201 ? 220.046 129.262 198.947 1.00 50.98 201 SER I N 1
ATOM 16316 C CA . SER I 1 201 ? 220.746 128.799 200.138 1.00 50.98 201 SER I CA 1
ATOM 16317 C C . SER I 1 201 ? 220.160 129.384 201.415 1.00 50.98 201 SER I C 1
ATOM 16318 O O . SER I 1 201 ? 220.364 128.818 202.493 1.00 50.98 201 SER I O 1
ATOM 16321 N N . TYR I 1 202 ? 219.444 130.499 201.318 1.00 45.92 202 TYR I N 1
ATOM 16322 C CA . TYR I 1 202 ? 218.813 131.121 202.470 1.00 45.92 202 TYR I CA 1
ATOM 16323 C C . TYR I 1 202 ? 217.456 130.481 202.729 1.00 45.92 202 TYR I C 1
ATOM 16324 O O . TYR I 1 202 ? 216.757 130.063 201.803 1.00 45.92 202 TYR I O 1
ATOM 16333 N N . GLU I 1 203 ? 217.089 130.405 204.006 1.00 43.41 203 GLU I N 1
ATOM 16334 C CA . GLU I 1 203 ? 215.911 129.646 204.403 1.00 43.41 203 GLU I CA 1
ATOM 16335 C C . GLU I 1 203 ? 214.644 130.486 204.468 1.00 43.41 203 GLU I C 1
ATOM 16336 O O . GLU I 1 203 ? 213.561 129.977 204.163 1.00 43.41 203 GLU I O 1
ATOM 16342 N N . THR I 1 204 ? 214.748 131.755 204.853 1.00 36.11 204 THR I N 1
ATOM 16343 C CA . THR I 1 204 ? 213.577 132.586 205.082 1.00 36.11 204 THR I CA 1
ATOM 16344 C C . THR I 1 204 ? 213.782 133.937 204.413 1.00 36.11 204 THR I C 1
ATOM 16345 O O . THR I 1 204 ? 214.903 134.443 204.337 1.00 36.11 204 THR I O 1
ATOM 16349 N N . ILE I 1 205 ? 212.688 134.512 203.917 1.00 29.48 205 ILE I N 1
ATOM 16350 C CA . ILE I 1 205 ? 212.683 135.868 203.384 1.00 29.48 205 ILE I CA 1
ATOM 16351 C C . ILE I 1 205 ? 211.533 136.631 204.026 1.00 29.48 205 ILE I C 1
ATOM 16352 O O . ILE I 1 205 ? 210.420 136.107 204.139 1.00 29.48 205 ILE I O 1
ATOM 16357 N N . SER I 1 206 ? 211.807 137.857 204.462 1.00 26.24 206 SER I N 1
ATOM 16358 C CA . SER I 1 206 ? 210.828 138.692 205.137 1.00 26.24 206 SER I CA 1
ATOM 16359 C C . SER I 1 206 ? 210.668 140.012 204.397 1.00 26.24 206 SER I C 1
ATOM 16360 O O . SER I 1 206 ? 211.627 140.550 203.840 1.00 26.24 206 SER I O 1
ATOM 16363 N N . VAL I 1 207 ? 209.441 140.526 204.392 1.00 22.57 207 VAL I N 1
ATOM 16364 C CA . VAL I 1 207 ? 209.127 141.820 203.800 1.00 22.57 207 VAL I CA 1
ATOM 16365 C C . VAL I 1 207 ? 208.416 142.652 204.856 1.00 22.57 207 VAL I C 1
ATOM 16366 O O . VAL I 1 207 ? 207.384 142.230 205.389 1.00 22.57 207 VAL I O 1
ATOM 16370 N N . PHE I 1 208 ? 208.962 143.825 205.158 1.00 22.85 208 PHE I N 1
ATOM 16371 C CA . PHE I 1 208 ? 208.381 144.711 206.154 1.00 22.85 208 PHE I CA 1
ATOM 16372 C C . PHE I 1 208 ? 207.759 145.924 205.479 1.00 22.85 208 PHE I C 1
ATOM 16373 O O . PHE I 1 208 ? 208.383 146.565 204.630 1.00 22.85 208 PHE I O 1
ATOM 16381 N N . LEU I 1 209 ? 206.523 146.236 205.861 1.00 22.60 209 LEU I N 1
ATOM 16382 C CA . LEU I 1 209 ? 205.826 147.420 205.374 1.00 22.60 209 LEU I CA 1
ATOM 16383 C C . LEU I 1 209 ? 205.447 148.277 206.570 1.00 22.60 209 LEU I C 1
ATOM 16384 O O . LEU I 1 209 ? 204.798 147.791 207.501 1.00 22.60 209 LEU I O 1
ATOM 16389 N N . LYS I 1 210 ? 205.848 149.544 206.545 1.00 23.99 210 LYS I N 1
ATOM 16390 C CA . LYS I 1 210 ? 205.582 150.445 207.655 1.00 23.99 210 LYS I CA 1
ATOM 16391 C C . LYS I 1 210 ? 205.445 151.866 207.132 1.00 23.99 210 LYS I C 1
ATOM 16392 O O . LYS I 1 210 ? 206.139 152.257 206.192 1.00 23.99 210 LYS I O 1
ATOM 16398 N N . THR I 1 211 ? 204.544 152.628 207.744 1.00 25.70 211 THR I N 1
ATOM 16399 C CA . THR I 1 211 ? 204.409 154.052 207.480 1.00 25.70 211 THR I CA 1
ATOM 16400 C C . THR I 1 211 ? 205.111 154.833 208.582 1.00 25.70 211 THR I C 1
ATOM 16401 O O . THR I 1 211 ? 204.848 154.624 209.769 1.00 25.70 211 THR I O 1
ATOM 16405 N N . GLU I 1 212 ? 206.010 155.732 208.183 1.00 28.91 212 GLU I N 1
ATOM 16406 C CA . GLU I 1 212 ? 206.903 156.381 209.132 1.00 28.91 212 GLU I CA 1
ATOM 16407 C C . GLU I 1 212 ? 206.281 157.567 209.856 1.00 28.91 212 GLU I C 1
ATOM 16408 O O . GLU I 1 212 ? 206.827 157.999 210.877 1.00 28.91 212 GLU I O 1
ATOM 16414 N N . ILE I 1 213 ? 205.164 158.103 209.370 1.00 30.46 213 ILE I N 1
ATOM 16415 C CA . ILE I 1 213 ? 204.586 159.297 209.979 1.00 30.46 213 ILE I CA 1
ATOM 16416 C C . ILE I 1 213 ? 203.534 158.913 211.008 1.00 30.46 213 ILE I C 1
ATOM 16417 O O . ILE I 1 213 ? 203.661 159.242 212.193 1.00 30.46 213 ILE I O 1
ATOM 16422 N N . ALA I 1 214 ? 202.488 158.220 210.568 1.00 33.02 214 ALA I N 1
ATOM 16423 C CA . ALA I 1 214 ? 201.373 157.868 211.431 1.00 33.02 214 ALA I CA 1
ATOM 16424 C C . ALA I 1 214 ? 200.932 156.440 211.150 1.00 33.02 214 ALA I C 1
ATOM 16425 O O . ALA I 1 214 ? 201.193 155.884 210.081 1.00 33.02 214 ALA I O 1
ATOM 16427 N N . GLN I 1 215 ? 200.261 155.848 212.134 1.00 38.10 215 GLN I N 1
ATOM 16428 C CA . GLN I 1 215 ? 199.696 154.517 211.974 1.00 38.10 215 GLN I CA 1
ATOM 16429 C C . GLN I 1 215 ? 198.463 154.590 211.085 1.00 38.10 215 GLN I C 1
ATOM 16430 O O . GLN I 1 215 ? 197.573 155.415 211.309 1.00 38.10 215 GLN I O 1
ATOM 16436 N N . ARG I 1 216 ? 198.415 153.729 210.073 1.00 31.05 216 ARG I N 1
ATOM 16437 C CA . ARG I 1 216 ? 197.342 153.739 209.094 1.00 31.05 216 ARG I CA 1
ATOM 16438 C C . ARG I 1 216 ? 196.787 152.335 208.920 1.00 31.05 216 ARG I C 1
ATOM 16439 O O . ARG I 1 216 ? 197.390 151.346 209.343 1.00 31.05 216 ARG I O 1
ATOM 16447 N N . ASN I 1 217 ? 195.618 152.262 208.291 1.00 28.26 217 ASN I N 1
ATOM 16448 C CA . ASN I 1 217 ? 195.020 150.991 207.901 1.00 28.26 217 ASN I CA 1
ATOM 16449 C C . ASN I 1 217 ? 195.451 150.681 206.474 1.00 28.26 217 ASN I C 1
ATOM 16450 O O . ASN I 1 217 ? 194.925 151.261 205.520 1.00 28.26 217 ASN I O 1
ATOM 16455 N N . LEU I 1 218 ? 196.410 149.773 206.327 1.00 21.78 218 LEU I N 1
ATOM 16456 C CA . LEU I 1 218 ? 196.901 149.374 205.016 1.00 21.78 218 LEU I CA 1
ATOM 16457 C C . LEU I 1 218 ? 196.110 148.166 204.535 1.00 21.78 218 LEU I C 1
ATOM 16458 O O . LEU I 1 218 ? 196.143 147.105 205.165 1.00 21.78 218 LEU I O 1
ATOM 16463 N N . ILE I 1 219 ? 195.400 148.330 203.426 1.00 19.11 219 ILE I N 1
ATOM 16464 C CA . ILE I 1 219 ? 194.636 147.254 202.812 1.00 19.11 219 ILE I CA 1
ATOM 16465 C C . ILE I 1 219 ? 195.411 146.817 201.576 1.00 19.11 219 ILE I C 1
ATOM 16466 O O . ILE I 1 219 ? 195.379 147.481 200.538 1.00 19.11 219 ILE I O 1
ATOM 16471 N N . ILE I 1 220 ? 196.115 145.697 201.689 1.00 19.75 220 ILE I N 1
ATOM 16472 C CA . ILE I 1 220 ? 196.920 145.180 200.589 1.00 19.75 220 ILE I CA 1
ATOM 16473 C C . ILE I 1 220 ? 195.994 144.539 199.563 1.00 19.75 220 ILE I C 1
ATOM 16474 O O . ILE I 1 220 ? 195.147 143.710 199.908 1.00 19.75 220 ILE I O 1
ATOM 16479 N N . HIS I 1 221 ? 196.147 144.935 198.306 1.00 24.09 221 HIS I N 1
ATOM 16480 C CA . HIS I 1 221 ? 195.348 144.359 197.238 1.00 24.09 221 HIS I CA 1
ATOM 16481 C C . HIS I 1 221 ? 195.661 142.869 197.111 1.00 24.09 221 HIS I C 1
ATOM 16482 O O . HIS I 1 221 ? 196.820 142.466 197.263 1.00 24.09 221 HIS I O 1
ATOM 16489 N N . PRO I 1 222 ? 194.659 142.024 196.849 1.00 25.00 222 PRO I N 1
ATOM 16490 C CA . PRO I 1 222 ? 194.918 140.577 196.765 1.00 25.00 222 PRO I CA 1
ATOM 16491 C C . PRO I 1 222 ? 195.872 140.181 195.650 1.00 25.00 222 PRO I C 1
ATOM 16492 O O . PRO I 1 222 ? 196.460 139.094 195.727 1.00 25.00 222 PRO I O 1
ATOM 16496 N N . GLU I 1 223 ? 196.047 141.013 194.628 1.00 30.67 223 GLU I N 1
ATOM 16497 C CA . GLU I 1 223 ? 196.962 140.720 193.535 1.00 30.67 223 GLU I CA 1
ATOM 16498 C C . GLU I 1 223 ? 198.404 141.099 193.848 1.00 30.67 223 GLU I C 1
ATOM 16499 O O . GLU I 1 223 ? 199.287 140.845 193.024 1.00 30.67 223 GLU I O 1
ATOM 16505 N N . SER I 1 224 ? 198.661 141.700 195.006 1.00 24.42 224 SER I N 1
ATOM 16506 C CA . SER I 1 224 ? 200.023 142.037 195.392 1.00 24.42 224 SER I CA 1
ATOM 16507 C C . SER I 1 224 ? 200.827 140.769 195.638 1.00 24.42 224 SER I C 1
ATOM 16508 O O . SER I 1 224 ? 200.332 139.815 196.244 1.00 24.42 224 SER I O 1
ATOM 16511 N N . GLY I 1 225 ? 202.068 140.758 195.169 1.00 25.63 225 GLY I N 1
ATOM 16512 C CA . GLY I 1 225 ? 202.906 139.590 195.359 1.00 25.63 225 GLY I CA 1
ATOM 16513 C C . GLY I 1 225 ? 204.313 139.854 194.878 1.00 25.63 225 GLY I C 1
ATOM 16514 O O . GLY I 1 225 ? 204.634 140.933 194.376 1.00 25.63 225 GLY I O 1
ATOM 16515 N N . ILE I 1 226 ? 205.155 138.839 195.043 1.00 29.29 226 ILE I N 1
ATOM 16516 C CA . ILE I 1 226 ? 206.550 138.883 194.628 1.00 29.29 226 ILE I CA 1
ATOM 16517 C C . ILE I 1 226 ? 206.751 137.860 193.523 1.00 29.29 226 ILE I C 1
ATOM 16518 O O . ILE I 1 226 ? 206.395 136.686 193.683 1.00 29.29 226 ILE I O 1
ATOM 16523 N N . LYS I 1 227 ? 207.315 138.301 192.404 1.00 34.62 227 LYS I N 1
ATOM 16524 C CA . LYS I 1 227 ? 207.611 137.423 191.282 1.00 34.62 227 LYS I CA 1
ATOM 16525 C C . LYS I 1 227 ? 209.082 137.033 191.336 1.00 34.62 227 LYS I C 1
ATOM 16526 O O . LYS I 1 227 ? 209.960 137.900 191.296 1.00 34.62 227 LYS I O 1
ATOM 16532 N N . PHE I 1 228 ? 209.344 135.733 191.431 1.00 36.11 228 PHE I N 1
ATOM 16533 C CA . PHE I 1 228 ? 210.705 135.209 191.465 1.00 36.11 228 PHE I CA 1
ATOM 16534 C C . PHE I 1 228 ? 211.107 134.835 190.044 1.00 36.11 228 PHE I C 1
ATOM 16535 O O . PHE I 1 228 ? 210.480 133.972 189.423 1.00 36.11 228 PHE I O 1
ATOM 16543 N N . ARG I 1 229 ? 212.148 135.479 189.531 1.00 46.92 229 ARG I N 1
ATOM 16544 C CA . ARG I 1 229 ? 212.645 135.215 188.189 1.00 46.92 229 ARG I CA 1
ATOM 16545 C C . ARG I 1 229 ? 214.036 134.605 188.258 1.00 46.92 229 ARG I C 1
ATOM 16546 O O . ARG I 1 229 ? 214.863 135.012 189.077 1.00 46.92 229 ARG I O 1
ATOM 16554 N N . MET I 1 230 ? 214.290 133.629 187.392 1.00 58.32 230 MET I N 1
ATOM 16555 C CA . MET I 1 230 ? 215.647 133.134 187.222 1.00 58.32 230 MET I CA 1
ATOM 16556 C C . MET I 1 230 ? 216.494 134.182 186.516 1.00 58.32 230 MET I C 1
ATOM 16557 O O . MET I 1 230 ? 216.080 134.765 185.511 1.00 58.32 230 MET I O 1
ATOM 16562 N N . ASN I 1 231 ? 217.687 134.425 187.049 1.00 61.62 231 ASN I N 1
ATOM 16563 C CA . ASN I 1 231 ? 218.602 135.412 186.480 1.00 61.62 231 ASN I CA 1
ATOM 16564 C C . ASN I 1 231 ? 219.484 134.712 185.456 1.00 61.62 231 ASN I C 1
ATOM 16565 O O . ASN I 1 231 ? 220.470 134.061 185.807 1.00 61.62 231 ASN I O 1
ATOM 16570 N N . PHE I 1 232 ? 219.124 134.843 184.185 1.00 70.05 232 PHE I N 1
ATOM 16571 C CA . PHE I 1 232 ? 219.882 134.238 183.104 1.00 70.05 232 PHE I CA 1
ATOM 16572 C C . PHE I 1 232 ? 221.051 135.135 182.716 1.00 70.05 232 PHE I C 1
ATOM 16573 O O . PHE I 1 232 ? 220.974 136.363 182.803 1.00 70.05 232 PHE I O 1
ATOM 16581 N N . GLU I 1 233 ? 222.141 134.504 182.286 1.00 76.46 233 GLU I N 1
ATOM 16582 C CA . GLU I 1 233 ? 223.359 135.222 181.940 1.00 76.46 233 GLU I CA 1
ATOM 16583 C C . GLU I 1 233 ? 223.345 135.784 180.525 1.00 76.46 233 GLU I C 1
ATOM 16584 O O . GLU I 1 233 ? 224.292 136.481 180.145 1.00 76.46 233 GLU I O 1
ATOM 16590 N N . GLN I 1 234 ? 222.304 135.506 179.741 1.00 78.47 234 GLN I N 1
ATOM 16591 C CA . GLN I 1 234 ? 222.243 135.982 178.365 1.00 78.47 234 GLN I CA 1
ATOM 16592 C C . GLN I 1 234 ? 221.772 137.426 178.249 1.00 78.47 234 GLN I C 1
ATOM 16593 O O . GLN I 1 234 ? 221.880 138.006 177.163 1.00 78.47 234 GLN I O 1
ATOM 16599 N N . GLY I 1 235 ? 221.258 138.014 179.319 1.00 76.42 235 GLY I N 1
ATOM 16600 C CA . GLY I 1 235 ? 220.837 139.415 179.280 1.00 76.42 235 GLY I CA 1
ATOM 16601 C C . GLY I 1 235 ? 219.511 139.706 178.617 1.00 76.42 235 GLY I C 1
ATOM 16602 O O . GLY I 1 235 ? 218.646 140.349 179.219 1.00 76.42 235 GLY I O 1
ATOM 16603 N N . LEU I 1 236 ? 219.327 139.253 177.376 1.00 78.07 236 LEU I N 1
ATOM 16604 C CA . LEU I 1 236 ? 218.062 139.470 176.683 1.00 78.07 236 LEU I CA 1
ATOM 16605 C C . LEU I 1 236 ? 216.935 138.639 177.279 1.00 78.07 236 LEU I C 1
ATOM 16606 O O . LEU I 1 236 ? 215.785 139.091 177.308 1.00 78.07 236 LEU I O 1
ATOM 16611 N N . ARG I 1 237 ? 217.242 137.429 177.753 1.00 75.96 237 ARG I N 1
ATOM 16612 C CA . ARG I 1 237 ? 216.223 136.590 178.375 1.00 75.96 237 ARG I CA 1
ATOM 16613 C C . ARG I 1 237 ? 215.664 137.232 179.638 1.00 75.96 237 ARG I C 1
ATOM 16614 O O . ARG I 1 237 ? 214.452 137.170 179.880 1.00 75.96 237 ARG I O 1
ATOM 16622 N N . ASN I 1 238 ? 216.526 137.850 180.448 1.00 70.59 238 ASN I N 1
ATOM 16623 C CA . ASN I 1 238 ? 216.056 138.562 181.630 1.00 70.59 238 ASN I CA 1
ATOM 16624 C C . ASN I 1 238 ? 215.122 139.704 181.257 1.00 70.59 238 ASN I C 1
ATOM 16625 O O . ASN I 1 238 ? 214.106 139.916 181.928 1.00 70.59 238 ASN I O 1
ATOM 16630 N N . LEU I 1 239 ? 215.448 140.447 180.198 1.00 75.64 239 LEU I N 1
ATOM 16631 C CA . LEU I 1 239 ? 214.573 141.524 179.751 1.00 75.64 239 LEU I CA 1
ATOM 16632 C C . LEU I 1 239 ? 213.242 140.989 179.236 1.00 75.64 239 LEU I C 1
ATOM 16633 O O . LEU I 1 239 ? 212.196 141.602 179.478 1.00 75.64 239 LEU I O 1
ATOM 16638 N N . MET I 1 240 ? 213.258 139.859 178.527 1.00 79.34 240 MET I N 1
ATOM 16639 C CA . MET I 1 240 ? 212.015 139.285 178.024 1.00 79.34 240 MET I CA 1
ATOM 16640 C C . MET I 1 240 ? 211.133 138.752 179.144 1.00 79.34 240 MET I C 1
ATOM 16641 O O . MET I 1 240 ? 209.903 138.835 179.047 1.00 79.34 240 MET I O 1
ATOM 16646 N N . LEU I 1 241 ? 211.730 138.194 180.200 1.00 69.75 241 LEU I N 1
ATOM 16647 C CA . LEU I 1 241 ? 210.935 137.758 181.344 1.00 69.75 241 LEU I CA 1
ATOM 16648 C C . LEU I 1 241 ? 210.235 138.933 182.013 1.00 69.75 241 LEU I C 1
ATOM 16649 O O . LEU I 1 241 ? 209.072 138.823 182.420 1.00 69.75 241 LEU I O 1
ATOM 16654 N N . ARG I 1 242 ? 210.926 140.067 182.137 1.00 68.57 242 ARG I N 1
ATOM 16655 C CA . ARG I 1 242 ? 210.356 141.225 182.813 1.00 68.57 242 ARG I CA 1
ATOM 16656 C C . ARG I 1 242 ? 209.260 141.902 182.002 1.00 68.57 242 ARG I C 1
ATOM 16657 O O . ARG I 1 242 ? 208.431 142.614 182.578 1.00 68.57 242 ARG I O 1
ATOM 16665 N N . LYS I 1 243 ? 209.234 141.699 180.688 1.00 83.96 243 LYS I N 1
ATOM 16666 C CA . LYS I 1 243 ? 208.336 142.408 179.780 1.00 83.96 243 LYS I CA 1
ATOM 16667 C C . LYS I 1 243 ? 207.584 141.418 178.903 1.00 83.96 243 LYS I C 1
ATOM 16668 O O . LYS I 1 243 ? 207.564 141.520 177.675 1.00 83.96 243 LYS I O 1
ATOM 16674 N N . ARG I 1 244 ? 206.967 140.423 179.546 1.00 95.61 244 ARG I N 1
ATOM 16675 C CA . ARG I 1 244 ? 206.342 139.322 178.819 1.00 95.61 244 ARG I CA 1
ATOM 16676 C C . ARG I 1 244 ? 205.281 139.823 177.844 1.00 95.61 244 ARG I C 1
ATOM 16677 O O . ARG I 1 244 ? 205.231 139.378 176.691 1.00 95.61 244 ARG I O 1
ATOM 16685 N N . PHE I 1 245 ? 204.422 140.744 178.286 1.00 100.53 245 PHE I N 1
ATOM 16686 C CA . PHE I 1 245 ? 203.388 141.269 177.401 1.00 100.53 245 PHE I CA 1
ATOM 16687 C C . PHE I 1 245 ? 203.982 142.054 176.239 1.00 100.53 245 PHE I C 1
ATOM 16688 O O . PHE I 1 245 ? 203.553 141.882 175.092 1.00 100.53 245 PHE I O 1
ATOM 16696 N N . LEU I 1 246 ? 204.961 142.916 176.512 1.00 100.83 246 LEU I N 1
ATOM 16697 C CA . LEU I 1 246 ? 205.637 143.670 175.464 1.00 100.83 246 LEU I CA 1
ATOM 16698 C C . LEU I 1 246 ? 206.469 142.779 174.550 1.00 100.83 246 LEU I C 1
ATOM 16699 O O . LEU I 1 246 ? 206.565 143.057 173.345 1.00 100.83 246 LEU I O 1
ATOM 16704 N N . SER I 1 247 ? 207.068 141.717 175.094 1.00 102.82 247 SER I N 1
ATOM 16705 C CA . SER I 1 247 ? 207.834 140.779 174.286 1.00 102.82 247 SER I CA 1
ATOM 16706 C C . SER I 1 247 ? 206.982 140.064 173.248 1.00 102.82 247 SER I C 1
ATOM 16707 O O . SER I 1 247 ? 207.442 139.887 172.117 1.00 102.82 247 SER I O 1
ATOM 16710 N N . TYR I 1 248 ? 205.759 139.648 173.596 1.00 107.44 248 TYR I N 1
ATOM 16711 C CA . TYR I 1 248 ? 204.894 139.038 172.589 1.00 107.44 248 TYR I CA 1
ATOM 16712 C C . TYR I 1 248 ? 204.567 140.013 171.467 1.00 107.44 248 TYR I C 1
ATOM 16713 O O . TYR I 1 248 ? 204.574 139.631 170.292 1.00 107.44 248 TYR I O 1
ATOM 16722 N N . ILE I 1 249 ? 204.268 141.268 171.804 1.00 110.57 249 ILE I N 1
ATOM 16723 C CA . ILE I 1 249 ? 203.936 142.249 170.774 1.00 110.57 249 ILE I CA 1
ATOM 16724 C C . ILE I 1 249 ? 205.126 142.468 169.847 1.00 110.57 249 ILE I C 1
ATOM 16725 O O . ILE I 1 249 ? 204.988 142.447 168.616 1.00 110.57 249 ILE I O 1
ATOM 16730 N N . ILE I 1 250 ? 206.318 142.651 170.421 1.00 113.12 250 ILE I N 1
ATOM 16731 C CA . ILE I 1 250 ? 207.499 142.862 169.588 1.00 113.12 250 ILE I CA 1
ATOM 16732 C C . ILE I 1 250 ? 207.797 141.631 168.741 1.00 113.12 250 ILE I C 1
ATOM 16733 O O . ILE I 1 250 ? 208.147 141.755 167.562 1.00 113.12 250 ILE I O 1
ATOM 16738 N N . GLY I 1 251 ? 207.659 140.431 169.307 1.00 117.22 251 GLY I N 1
ATOM 16739 C CA . GLY I 1 251 ? 207.940 139.229 168.542 1.00 117.22 251 GLY I CA 1
ATOM 16740 C C . GLY I 1 251 ? 206.970 139.012 167.396 1.00 117.22 251 GLY I C 1
ATOM 16741 O O . GLY I 1 251 ? 207.380 138.667 166.285 1.00 117.22 251 GLY I O 1
ATOM 16742 N N . ILE I 1 252 ? 205.672 139.212 167.644 1.00 118.77 252 ILE I N 1
ATOM 16743 C CA . ILE I 1 252 ? 204.686 139.040 166.579 1.00 118.77 252 ILE I CA 1
ATOM 16744 C C . ILE I 1 252 ? 204.719 140.172 165.566 1.00 118.77 252 ILE I C 1
ATOM 16745 O O . ILE I 1 252 ? 204.209 140.002 164.452 1.00 118.77 252 ILE I O 1
ATOM 16750 N N . SER I 1 253 ? 205.301 141.320 165.913 1.00 122.06 253 SER I N 1
ATOM 16751 C CA . SER I 1 253 ? 205.509 142.373 164.929 1.00 122.06 253 SER I CA 1
ATOM 16752 C C . SER I 1 253 ? 206.813 142.216 164.158 1.00 122.06 253 SER I C 1
ATOM 16753 O O . SER I 1 253 ? 206.922 142.741 163.045 1.00 122.06 253 SER I O 1
ATOM 16756 N N . ILE I 1 254 ? 207.797 141.510 164.717 1.00 126.37 254 ILE I N 1
ATOM 16757 C CA . ILE I 1 254 ? 209.070 141.324 164.031 1.00 126.37 254 ILE I CA 1
ATOM 16758 C C . ILE I 1 254 ? 209.092 140.075 163.156 1.00 126.37 254 ILE I C 1
ATOM 16759 O O . ILE I 1 254 ? 209.967 139.955 162.288 1.00 126.37 254 ILE I O 1
ATOM 16764 N N . PHE I 1 255 ? 208.159 139.145 163.353 1.00 130.50 255 PHE I N 1
ATOM 16765 C CA . PHE I 1 255 ? 208.036 137.988 162.478 1.00 130.50 255 PHE I CA 1
ATOM 16766 C C . PHE I 1 255 ? 207.249 138.295 161.212 1.00 130.50 255 PHE I C 1
ATOM 16767 O O . PHE I 1 255 ? 207.167 137.439 160.323 1.00 130.50 255 PHE I O 1
ATOM 16775 N N . HIS I 1 256 ? 206.674 139.495 161.106 1.00 135.59 256 HIS I N 1
ATOM 16776 C CA . HIS I 1 256 ? 205.988 139.870 159.876 1.00 135.59 256 HIS I CA 1
ATOM 16777 C C . HIS I 1 256 ? 206.952 139.969 158.703 1.00 135.59 256 HIS I C 1
ATOM 16778 O O . HIS I 1 256 ? 206.559 139.713 157.561 1.00 135.59 256 HIS I O 1
ATOM 16785 N N . CYS I 1 257 ? 208.216 140.322 158.954 1.00 139.09 257 CYS I N 1
ATOM 16786 C CA . CYS I 1 257 ? 209.190 140.328 157.868 1.00 139.09 257 CYS I CA 1
ATOM 16787 C C . CYS I 1 257 ? 209.495 138.915 157.383 1.00 139.09 257 CYS I C 1
ATOM 16788 O O . CYS I 1 257 ? 209.646 138.698 156.176 1.00 139.09 257 CYS I O 1
ATOM 16791 N N . ILE I 1 258 ? 209.582 137.944 158.297 1.00 139.82 258 ILE I N 1
ATOM 16792 C CA . ILE I 1 258 ? 209.726 136.552 157.878 1.00 139.82 258 ILE I CA 1
ATOM 16793 C C . ILE I 1 258 ? 208.484 136.094 157.124 1.00 139.82 258 ILE I C 1
ATOM 16794 O O . ILE I 1 258 ? 208.579 135.325 156.160 1.00 139.82 258 ILE I O 1
ATOM 16799 N N . ILE I 1 259 ? 207.304 136.549 157.548 1.00 141.31 259 ILE I N 1
ATOM 16800 C CA . ILE I 1 259 ? 206.077 136.205 156.835 1.00 141.31 259 ILE I CA 1
ATOM 16801 C C . ILE I 1 259 ? 206.106 136.762 155.415 1.00 141.31 259 ILE I C 1
ATOM 16802 O O . ILE I 1 259 ? 205.731 136.078 154.456 1.00 141.31 259 ILE I O 1
ATOM 16807 N N . CYS I 1 260 ? 206.549 138.008 155.258 1.00 145.59 260 CYS I N 1
ATOM 16808 C CA . CYS I 1 260 ? 206.543 138.686 153.968 1.00 145.59 260 CYS I CA 1
ATOM 16809 C C . CYS I 1 260 ? 207.671 138.248 153.042 1.00 145.59 260 CYS I C 1
ATOM 16810 O O . CYS I 1 260 ? 207.523 138.374 151.822 1.00 145.59 260 CYS I O 1
ATOM 16813 N N . VAL I 1 261 ? 208.790 137.750 153.574 1.00 147.03 261 VAL I N 1
ATOM 16814 C CA . VAL I 1 261 ? 209.909 137.377 152.715 1.00 147.03 261 VAL I CA 1
ATOM 16815 C C . VAL I 1 261 ? 209.589 136.178 151.826 1.00 147.03 261 VAL I C 1
ATOM 16816 O O . VAL I 1 261 ? 210.126 136.085 150.712 1.00 147.03 261 VAL I O 1
ATOM 16820 N N . LEU I 1 262 ? 208.724 135.264 152.273 1.00 148.97 262 LEU I N 1
ATOM 16821 C CA . LEU I 1 262 ? 208.306 134.164 151.413 1.00 148.97 262 LEU I CA 1
ATOM 16822 C C . LEU I 1 262 ? 207.349 134.620 150.319 1.00 148.97 262 LEU I C 1
ATOM 16823 O O . LEU I 1 262 ? 207.245 133.949 149.287 1.00 148.97 262 LEU I O 1
ATOM 16828 N N . PHE I 1 263 ? 206.648 135.739 150.524 1.00 148.96 263 PHE I N 1
ATOM 16829 C CA . PHE I 1 263 ? 205.856 136.324 149.447 1.00 148.96 263 PHE I CA 1
ATOM 16830 C C . PHE I 1 263 ? 206.741 136.830 148.316 1.00 148.96 263 PHE I C 1
ATOM 16831 O O . PHE I 1 263 ? 206.382 136.696 147.141 1.00 148.96 263 PHE I O 1
ATOM 16839 N N . PHE I 1 264 ? 207.895 137.413 148.649 1.00 150.92 264 PHE I N 1
ATOM 16840 C CA . PHE I 1 264 ? 208.795 137.950 147.636 1.00 150.92 264 PHE I CA 1
ATOM 16841 C C . PHE I 1 264 ? 209.533 136.864 146.865 1.00 150.92 264 PHE I C 1
ATOM 16842 O O . PHE I 1 264 ? 210.056 137.142 145.781 1.00 150.92 264 PHE I O 1
ATOM 16850 N N . ILE I 1 265 ? 209.588 135.645 147.393 1.00 150.26 265 ILE I N 1
ATOM 16851 C CA . ILE I 1 265 ? 210.276 134.553 146.716 1.00 150.26 265 ILE I CA 1
ATOM 16852 C C . ILE I 1 265 ? 209.269 133.511 146.242 1.00 150.26 265 ILE I C 1
ATOM 16853 O O . ILE I 1 265 ? 208.078 133.605 146.539 1.00 150.26 265 ILE I O 1
ATOM 16858 N N . ILE J 1 24 ? 167.484 139.388 152.870 1.00 142.64 24 ILE J N 1
ATOM 16859 C CA . ILE J 1 24 ? 167.830 138.878 154.190 1.00 142.64 24 ILE J CA 1
ATOM 16860 C C . ILE J 1 24 ? 167.378 137.428 154.325 1.00 142.64 24 ILE J C 1
ATOM 16861 O O . ILE J 1 24 ? 166.342 137.142 154.924 1.00 142.64 24 ILE J O 1
ATOM 16866 N N . GLN J 1 25 ? 168.161 136.515 153.756 1.00 142.17 25 GLN J N 1
ATOM 16867 C CA . GLN J 1 25 ? 167.876 135.089 153.832 1.00 142.17 25 GLN J CA 1
ATOM 16868 C C . GLN J 1 25 ? 168.593 134.404 154.988 1.00 142.17 25 GLN J C 1
ATOM 16869 O O . GLN J 1 25 ? 168.437 133.191 155.163 1.00 142.17 25 GLN J O 1
ATOM 16875 N N . LEU J 1 26 ? 169.370 135.147 155.776 1.00 140.16 26 LEU J N 1
ATOM 16876 C CA . LEU J 1 26 ? 170.088 134.581 156.909 1.00 140.16 26 LEU J CA 1
ATOM 16877 C C . LEU J 1 26 ? 169.208 134.410 158.142 1.00 140.16 26 LEU J C 1
ATOM 16878 O O . LEU J 1 26 ? 169.594 133.681 159.062 1.00 140.16 26 LEU J O 1
ATOM 16883 N N . LEU J 1 27 ? 168.037 135.048 158.176 1.00 138.29 27 LEU J N 1
ATOM 16884 C CA . LEU J 1 27 ? 167.175 134.989 159.350 1.00 138.29 27 LEU J CA 1
ATOM 16885 C C . LEU J 1 27 ? 166.483 133.642 159.506 1.00 138.29 27 LEU J C 1
ATOM 16886 O O . LEU J 1 27 ? 166.229 133.220 160.639 1.00 138.29 27 LEU J O 1
ATOM 16891 N N . ILE J 1 28 ? 166.175 132.956 158.404 1.00 137.02 28 ILE J N 1
ATOM 16892 C CA . ILE J 1 28 ? 165.464 131.686 158.489 1.00 137.02 28 ILE J CA 1
ATOM 16893 C C . ILE J 1 28 ? 166.402 130.497 158.674 1.00 137.02 28 ILE J C 1
ATOM 16894 O O . ILE J 1 28 ? 165.951 129.425 159.103 1.00 137.02 28 ILE J O 1
ATOM 16899 N N . ILE J 1 29 ? 167.693 130.655 158.379 1.00 136.40 29 ILE J N 1
ATOM 16900 C CA . ILE J 1 29 ? 168.631 129.547 158.518 1.00 136.40 29 ILE J CA 1
ATOM 16901 C C . ILE J 1 29 ? 169.403 129.580 159.833 1.00 136.40 29 ILE J C 1
ATOM 16902 O O . ILE J 1 29 ? 170.021 128.571 160.201 1.00 136.40 29 ILE J O 1
ATOM 16907 N N . LEU J 1 30 ? 169.389 130.704 160.549 1.00 133.32 30 LEU J N 1
ATOM 16908 C CA . LEU J 1 30 ? 170.076 130.779 161.835 1.00 133.32 30 LEU J CA 1
ATOM 16909 C C . LEU J 1 30 ? 169.393 129.958 162.933 1.00 133.32 30 LEU J C 1
ATOM 16910 O O . LEU J 1 30 ? 170.096 129.463 163.824 1.00 133.32 30 LEU J O 1
ATOM 16915 N N . PRO J 1 31 ? 168.058 129.796 162.951 1.00 131.65 31 PRO J N 1
ATOM 16916 C CA . PRO J 1 31 ? 167.476 128.853 163.921 1.00 131.65 31 PRO J CA 1
ATOM 16917 C C . PRO J 1 31 ? 167.967 127.428 163.745 1.00 131.65 31 PRO J C 1
ATOM 16918 O O . PRO J 1 31 ? 168.189 126.740 164.750 1.00 131.65 31 PRO J O 1
ATOM 16922 N N . LEU J 1 32 ? 168.161 126.971 162.507 1.00 130.01 32 LEU J N 1
ATOM 16923 C CA . LEU J 1 32 ? 168.686 125.635 162.260 1.00 130.01 32 LEU J CA 1
ATOM 16924 C C . LEU J 1 32 ? 170.135 125.485 162.698 1.00 130.01 32 LEU J C 1
ATOM 16925 O O . LEU J 1 32 ? 170.595 124.353 162.884 1.00 130.01 32 LEU J O 1
ATOM 16930 N N . SER J 1 33 ? 170.860 126.590 162.863 1.00 126.57 33 SER J N 1
ATOM 16931 C CA . SER J 1 33 ? 172.206 126.557 163.417 1.00 126.57 33 SER J CA 1
ATOM 16932 C C . SER J 1 33 ? 172.220 126.632 164.934 1.00 126.57 33 SER J C 1
ATOM 16933 O O . SER J 1 33 ? 172.971 125.887 165.574 1.00 126.57 33 SER J O 1
ATOM 16936 N N . ILE J 1 34 ? 171.403 127.506 165.528 1.00 123.32 34 ILE J N 1
ATOM 16937 C CA . ILE J 1 34 ? 171.339 127.574 166.986 1.00 123.32 34 ILE J CA 1
ATOM 16938 C C . ILE J 1 34 ? 170.762 126.308 167.596 1.00 123.32 34 ILE J C 1
ATOM 16939 O O . ILE J 1 34 ? 171.217 125.896 168.667 1.00 123.32 34 ILE J O 1
ATOM 16944 N N . LEU J 1 35 ? 169.797 125.656 166.938 1.00 119.51 35 LEU J N 1
ATOM 16945 C CA . LEU J 1 35 ? 169.257 124.411 167.473 1.00 119.51 35 LEU J CA 1
ATOM 16946 C C . LEU J 1 35 ? 170.309 123.307 167.495 1.00 119.51 35 LEU J C 1
ATOM 16947 O O . LEU J 1 35 ? 170.466 122.616 168.510 1.00 119.51 35 LEU J O 1
ATOM 16952 N N . ILE J 1 36 ? 171.038 123.125 166.392 1.00 117.50 36 ILE J N 1
ATOM 16953 C CA . ILE J 1 36 ? 172.077 122.101 166.370 1.00 117.50 36 ILE J CA 1
ATOM 16954 C C . ILE J 1 36 ? 173.231 122.445 167.303 1.00 117.50 36 ILE J C 1
ATOM 16955 O O . ILE J 1 36 ? 173.805 121.538 167.917 1.00 117.50 36 ILE J O 1
ATOM 16960 N N . TYR J 1 37 ? 173.583 123.727 167.448 1.00 111.88 37 TYR J N 1
ATOM 16961 C CA . TYR J 1 37 ? 174.624 124.079 168.407 1.00 111.88 37 TYR J CA 1
ATOM 16962 C C . TYR J 1 37 ? 174.174 123.829 169.841 1.00 111.88 37 TYR J C 1
ATOM 16963 O O . TYR J 1 37 ? 174.972 123.389 170.673 1.00 111.88 37 TYR J O 1
ATOM 16972 N N . HIS J 1 38 ? 172.906 124.112 170.153 1.00 106.18 38 HIS J N 1
ATOM 16973 C CA . HIS J 1 38 ? 172.370 123.791 171.471 1.00 106.18 38 HIS J CA 1
ATOM 16974 C C . HIS J 1 38 ? 172.389 122.291 171.730 1.00 106.18 38 HIS J C 1
ATOM 16975 O O . HIS J 1 38 ? 172.752 121.855 172.830 1.00 106.18 38 HIS J O 1
ATOM 16982 N N . ASP J 1 39 ? 172.008 121.491 170.732 1.00 104.30 39 ASP J N 1
ATOM 16983 C CA . ASP J 1 39 ? 172.083 120.042 170.878 1.00 104.30 39 ASP J CA 1
ATOM 16984 C C . ASP J 1 39 ? 173.514 119.568 171.093 1.00 104.30 39 ASP J C 1
ATOM 16985 O O . ASP J 1 39 ? 173.751 118.693 171.932 1.00 104.30 39 ASP J O 1
ATOM 16990 N N . PHE J 1 40 ? 174.473 120.137 170.358 1.00 100.66 40 PHE J N 1
ATOM 16991 C CA . PHE J 1 40 ? 175.878 119.801 170.566 1.00 100.66 40 PHE J CA 1
ATOM 16992 C C . PHE J 1 40 ? 176.350 120.186 171.962 1.00 100.66 40 PHE J C 1
ATOM 16993 O O . PHE J 1 40 ? 177.086 119.424 172.599 1.00 100.66 40 PHE J O 1
ATOM 17001 N N . TYR J 1 41 ? 175.944 121.362 172.446 1.00 94.30 41 TYR J N 1
ATOM 17002 C CA . TYR J 1 41 ? 176.341 121.806 173.777 1.00 94.30 41 TYR J CA 1
ATOM 17003 C C . TYR J 1 41 ? 175.794 120.878 174.854 1.00 94.30 41 TYR J C 1
ATOM 17004 O O . TYR J 1 41 ? 176.515 120.511 175.789 1.00 94.30 41 TYR J O 1
ATOM 17013 N N . LEU J 1 42 ? 174.523 120.486 174.741 1.00 93.29 42 LEU J N 1
ATOM 17014 C CA . LEU J 1 42 ? 173.949 119.552 175.704 1.00 93.29 42 LEU J CA 1
ATOM 17015 C C . LEU J 1 42 ? 174.527 118.148 175.590 1.00 93.29 42 LEU J C 1
ATOM 17016 O O . LEU J 1 42 ? 174.623 117.452 176.607 1.00 93.29 42 LEU J O 1
ATOM 17021 N N . ARG J 1 43 ? 174.907 117.709 174.389 1.00 95.34 43 ARG J N 1
ATOM 17022 C CA . ARG J 1 43 ? 175.576 116.420 174.261 1.00 95.34 43 ARG J CA 1
ATOM 17023 C C . ARG J 1 43 ? 176.957 116.442 174.902 1.00 95.34 43 ARG J C 1
ATOM 17024 O O . ARG J 1 43 ? 177.348 115.482 175.575 1.00 95.34 43 ARG J O 1
ATOM 17032 N N . LEU J 1 44 ? 177.708 117.527 174.702 1.00 86.30 44 LEU J N 1
ATOM 17033 C CA . LEU J 1 44 ? 179.075 117.583 175.206 1.00 86.30 44 LEU J CA 1
ATOM 17034 C C . LEU J 1 44 ? 179.115 118.012 176.669 1.00 86.30 44 LEU J C 1
ATOM 17035 O O . LEU J 1 44 ? 179.922 117.493 177.447 1.00 86.30 44 LEU J O 1
ATOM 17040 N N . LEU J 1 45 ? 178.260 118.951 177.057 1.00 80.50 45 LEU J N 1
ATOM 17041 C CA . LEU J 1 45 ? 178.136 119.383 178.448 1.00 80.50 45 LEU J CA 1
ATOM 17042 C C . LEU J 1 45 ? 176.725 119.088 178.934 1.00 80.50 45 LEU J C 1
ATOM 17043 O O . LEU J 1 45 ? 175.791 119.847 178.604 1.00 80.50 45 LEU J O 1
ATOM 17048 N N . PRO J 1 46 ? 176.520 118.023 179.704 1.00 73.29 46 PRO J N 1
ATOM 17049 C CA . PRO J 1 46 ? 175.173 117.705 180.189 1.00 73.29 46 PRO J CA 1
ATOM 17050 C C . PRO J 1 46 ? 174.657 118.780 181.136 1.00 73.29 46 PRO J C 1
ATOM 17051 O O . PRO J 1 46 ? 175.413 119.536 181.749 1.00 73.29 46 PRO J O 1
ATOM 17055 N N . ALA J 1 47 ? 173.328 118.840 181.241 1.00 68.83 47 ALA J N 1
ATOM 17056 C CA . ALA J 1 47 ? 172.683 119.866 182.052 1.00 68.83 47 ALA J CA 1
ATOM 17057 C C . ALA J 1 47 ? 172.974 119.714 183.539 1.00 68.83 47 ALA J C 1
ATOM 17058 O O . ALA J 1 47 ? 172.839 120.690 184.285 1.00 68.83 47 ALA J O 1
ATOM 17060 N N . ASP J 1 48 ? 173.370 118.523 183.988 1.00 65.48 48 ASP J N 1
ATOM 17061 C CA . ASP J 1 48 ? 173.663 118.279 185.393 1.00 65.48 48 ASP J CA 1
ATOM 17062 C C . ASP J 1 48 ? 175.136 118.475 185.728 1.00 65.48 48 ASP J C 1
ATOM 17063 O O . ASP J 1 48 ? 175.556 118.156 186.847 1.00 65.48 48 ASP J O 1
ATOM 17068 N N . SER J 1 49 ? 175.928 118.988 184.790 1.00 60.33 49 SER J N 1
ATOM 17069 C CA . SER J 1 49 ? 177.348 119.210 185.016 1.00 60.33 49 SER J CA 1
ATOM 17070 C C . SER J 1 49 ? 177.638 120.476 185.811 1.00 60.33 49 SER J C 1
ATOM 17071 O O . SER J 1 49 ? 178.774 120.659 186.260 1.00 60.33 49 SER J O 1
ATOM 17074 N N . SER J 1 50 ? 176.650 121.349 185.996 1.00 50.09 50 SER J N 1
ATOM 17075 C CA . SER J 1 50 ? 176.839 122.569 186.765 1.00 50.09 50 SER J CA 1
ATOM 17076 C C . SER J 1 50 ? 175.603 122.816 187.614 1.00 50.09 50 SER J C 1
ATOM 17077 O O . SER J 1 50 ? 174.475 122.640 187.147 1.00 50.09 50 SER J O 1
ATOM 17080 N N . ASN J 1 51 ? 175.824 123.222 188.862 1.00 36.43 51 ASN J N 1
ATOM 17081 C CA . ASN J 1 51 ? 174.741 123.508 189.796 1.00 36.43 51 ASN J CA 1
ATOM 17082 C C . ASN J 1 51 ? 175.039 124.821 190.499 1.00 36.43 51 ASN J C 1
ATOM 17083 O O . ASN J 1 51 ? 176.111 124.978 191.089 1.00 36.43 51 ASN J O 1
ATOM 17088 N N . VAL J 1 52 ? 174.096 125.754 190.443 1.00 30.95 52 VAL J N 1
ATOM 17089 C CA . VAL J 1 52 ? 174.218 127.023 191.149 1.00 30.95 52 VAL J CA 1
ATOM 17090 C C . VAL J 1 52 ? 173.474 126.904 192.472 1.00 30.95 52 VAL J C 1
ATOM 17091 O O . VAL J 1 52 ? 172.264 126.657 192.493 1.00 30.95 52 VAL J O 1
ATOM 17095 N N . VAL J 1 53 ? 174.195 127.077 193.573 1.00 27.23 53 VAL J N 1
ATOM 17096 C CA . VAL J 1 53 ? 173.637 126.971 194.915 1.00 27.23 53 VAL J CA 1
ATOM 17097 C C . VAL J 1 53 ? 173.678 128.361 195.545 1.00 27.23 53 VAL J C 1
ATOM 17098 O O . VAL J 1 53 ? 174.749 128.811 195.978 1.00 27.23 53 VAL J O 1
ATOM 17102 N N . PRO J 1 54 ? 172.558 129.076 195.616 1.00 23.17 54 PRO J N 1
ATOM 17103 C CA . PRO J 1 54 ? 172.571 130.400 196.243 1.00 23.17 54 PRO J CA 1
ATOM 17104 C C . PRO J 1 54 ? 172.845 130.312 197.734 1.00 23.17 54 PRO J C 1
ATOM 17105 O O . PRO J 1 54 ? 172.538 129.314 198.390 1.00 23.17 54 PRO J O 1
ATOM 17109 N N . LEU J 1 55 ? 173.438 131.380 198.269 1.00 21.97 55 LEU J N 1
ATOM 17110 C CA . LEU J 1 55 ? 173.737 131.438 199.694 1.00 21.97 55 LEU J CA 1
ATOM 17111 C C . LEU J 1 55 ? 172.483 131.480 200.556 1.00 21.97 55 LEU J C 1
ATOM 17112 O O . LEU J 1 55 ? 172.578 131.256 201.766 1.00 21.97 55 LEU J O 1
ATOM 17117 N N . ASN J 1 56 ? 171.321 131.768 199.965 1.00 25.63 56 ASN J N 1
ATOM 17118 C CA . ASN J 1 56 ? 170.067 131.689 200.704 1.00 25.63 56 ASN J CA 1
ATOM 17119 C C . ASN J 1 56 ? 169.787 130.264 201.159 1.00 25.63 56 ASN J C 1
ATOM 17120 O O . ASN J 1 56 ? 169.167 130.047 202.207 1.00 25.63 56 ASN J O 1
ATOM 17125 N N . THR J 1 57 ? 170.234 129.280 200.385 1.00 23.82 57 THR J N 1
ATOM 17126 C CA . THR J 1 57 ? 169.997 127.876 200.682 1.00 23.82 57 THR J CA 1
ATOM 17127 C C . THR J 1 57 ? 171.028 127.291 201.638 1.00 23.82 57 THR J C 1
ATOM 17128 O O . THR J 1 57 ? 170.940 126.107 201.974 1.00 23.82 57 THR J O 1
ATOM 17132 N N . PHE J 1 58 ? 172.004 128.083 202.072 1.00 24.26 58 PHE J N 1
ATOM 17133 C CA . PHE J 1 58 ? 172.939 127.652 203.096 1.00 24.26 58 PHE J CA 1
ATOM 17134 C C . PHE J 1 58 ? 172.336 127.894 204.477 1.00 24.26 58 PHE J C 1
ATOM 17135 O O . PHE J 1 58 ? 171.240 128.440 204.620 1.00 24.26 58 PHE J O 1
ATOM 17143 N N . ASN J 1 59 ? 173.063 127.486 205.509 1.00 26.35 59 ASN J N 1
ATOM 17144 C CA . ASN J 1 59 ? 172.726 127.819 206.884 1.00 26.35 59 ASN J CA 1
ATOM 17145 C C . ASN J 1 59 ? 173.575 129.002 207.323 1.00 26.35 59 ASN J C 1
ATOM 17146 O O . ASN J 1 59 ? 174.782 129.037 207.074 1.00 26.35 59 ASN J O 1
ATOM 17151 N N . ILE J 1 60 ? 172.941 129.973 207.972 1.00 30.21 60 ILE J N 1
ATOM 17152 C CA . ILE J 1 60 ? 173.579 131.239 208.309 1.00 30.21 60 ILE J CA 1
ATOM 17153 C C . ILE J 1 60 ? 173.861 131.261 209.803 1.00 30.21 60 ILE J C 1
ATOM 17154 O O . ILE J 1 60 ? 172.951 131.064 210.616 1.00 30.21 60 ILE J O 1
ATOM 17159 N N . LEU J 1 61 ? 175.121 131.499 210.159 1.00 32.23 61 LEU J N 1
ATOM 17160 C CA . LEU J 1 61 ? 175.533 131.674 211.546 1.00 32.23 61 LEU J CA 1
ATOM 17161 C C . LEU J 1 61 ? 176.290 132.988 211.650 1.00 32.23 61 LEU J C 1
ATOM 17162 O O . LEU J 1 61 ? 177.337 133.154 211.018 1.00 32.23 61 LEU J O 1
ATOM 17167 N N . ASN J 1 62 ? 175.763 133.915 212.442 1.00 35.91 62 ASN J N 1
ATOM 17168 C CA . ASN J 1 62 ? 176.332 135.249 212.573 1.00 35.91 62 ASN J CA 1
ATOM 17169 C C . ASN J 1 62 ? 177.118 135.351 213.873 1.00 35.91 62 ASN J C 1
ATOM 17170 O O . ASN J 1 62 ? 176.597 135.033 214.946 1.00 35.91 62 ASN J O 1
ATOM 17175 N N . GLY J 1 63 ? 178.368 135.792 213.769 1.00 40.50 63 GLY J N 1
ATOM 17176 C CA . GLY J 1 63 ? 179.199 136.003 214.937 1.00 40.50 63 GLY J CA 1
ATOM 17177 C C . GLY J 1 63 ? 179.848 137.370 214.933 1.00 40.50 63 GLY J C 1
ATOM 17178 O O . GLY J 1 63 ? 179.520 138.214 214.094 1.00 40.50 63 GLY J O 1
ATOM 17179 N N . VAL J 1 64 ? 180.771 137.605 215.863 1.00 42.80 64 VAL J N 1
ATOM 17180 C CA . VAL J 1 64 ? 181.481 138.877 215.923 1.00 42.80 64 VAL J CA 1
ATOM 17181 C C . VAL J 1 64 ? 182.975 138.655 215.726 1.00 42.80 64 VAL J C 1
ATOM 17182 O O . VAL J 1 64 ? 183.682 139.542 215.234 1.00 42.80 64 VAL J O 1
ATOM 17186 N N . GLN J 1 65 ? 183.466 137.470 216.084 1.00 40.62 65 GLN J N 1
ATOM 17187 C CA . GLN J 1 65 ? 184.871 137.132 215.914 1.00 40.62 65 GLN J CA 1
ATOM 17188 C C . GLN J 1 65 ? 185.149 136.395 214.612 1.00 40.62 65 GLN J C 1
ATOM 17189 O O . GLN J 1 65 ? 186.315 136.135 214.300 1.00 40.62 65 GLN J O 1
ATOM 17195 N N . PHE J 1 66 ? 184.112 136.054 213.846 1.00 35.28 66 PHE J N 1
ATOM 17196 C CA . PHE J 1 66 ? 184.289 135.431 212.544 1.00 35.28 66 PHE J CA 1
ATOM 17197 C C . PHE J 1 66 ? 183.369 136.003 211.474 1.00 35.28 66 PHE J C 1
ATOM 17198 O O . PHE J 1 66 ? 183.417 135.538 210.331 1.00 35.28 66 PHE J O 1
ATOM 17206 N N . GLY J 1 67 ? 182.544 136.987 211.804 1.00 33.67 67 GLY J N 1
ATOM 17207 C CA . GLY J 1 67 ? 181.647 137.560 210.812 1.00 33.67 67 GLY J CA 1
ATOM 17208 C C . GLY J 1 67 ? 180.422 136.697 210.636 1.00 33.67 67 GLY J C 1
ATOM 17209 O O . GLY J 1 67 ? 179.781 136.301 211.611 1.00 33.67 67 GLY J O 1
ATOM 17210 N N . THR J 1 68 ? 180.087 136.400 209.385 1.00 28.99 68 THR J N 1
ATOM 17211 C CA . THR J 1 68 ? 178.965 135.537 209.057 1.00 28.99 68 THR J CA 1
ATOM 17212 C C . THR J 1 68 ? 179.474 134.236 208.449 1.00 28.99 68 THR J C 1
ATOM 17213 O O . THR J 1 68 ? 180.480 134.213 207.734 1.00 28.99 68 THR J O 1
ATOM 17217 N N . LYS J 1 69 ? 178.780 133.147 208.761 1.00 27.10 69 LYS J N 1
ATOM 17218 C CA . LYS J 1 69 ? 179.176 131.812 208.340 1.00 27.10 69 LYS J CA 1
ATOM 17219 C C . LYS J 1 69 ? 178.101 131.226 207.439 1.00 27.10 69 LYS J C 1
ATOM 17220 O O . LYS J 1 69 ? 176.918 131.229 207.792 1.00 27.10 69 LYS J O 1
ATOM 17226 N N . PHE J 1 70 ? 178.515 130.728 206.281 1.00 25.22 70 PHE J N 1
ATOM 17227 C CA . PHE J 1 70 ? 177.631 130.115 205.295 1.00 25.22 70 PHE J CA 1
ATOM 17228 C C . PHE J 1 70 ? 178.036 128.649 205.176 1.00 25.22 70 PHE J C 1
ATOM 17229 O O . PHE J 1 70 ? 178.872 128.289 204.347 1.00 25.22 70 PHE J O 1
ATOM 17237 N N . PHE J 1 71 ? 177.442 127.802 206.008 1.00 26.48 71 PHE J N 1
ATOM 17238 C CA . PHE J 1 71 ? 177.768 126.386 206.027 1.00 26.48 71 PHE J CA 1
ATOM 17239 C C . PHE J 1 71 ? 176.568 125.563 205.581 1.00 26.48 71 PHE J C 1
ATOM 17240 O O . PHE J 1 71 ? 175.423 125.869 205.921 1.00 26.48 71 PHE J O 1
ATOM 17248 N N . GLN J 1 72 ? 176.844 124.519 204.804 1.00 27.21 72 GLN J N 1
ATOM 17249 C CA . GLN J 1 72 ? 175.802 123.628 204.320 1.00 27.21 72 GLN J CA 1
ATOM 17250 C C . GLN J 1 72 ? 176.391 122.239 204.130 1.00 27.21 72 GLN J C 1
ATOM 17251 O O . GLN J 1 72 ? 177.495 122.096 203.602 1.00 27.21 72 GLN J O 1
ATOM 17257 N N . SER J 1 73 ? 175.648 121.224 204.561 1.00 32.50 73 SER J N 1
ATOM 17258 C CA . SER J 1 73 ? 176.099 119.850 204.427 1.00 32.50 73 SER J CA 1
ATOM 17259 C C . SER J 1 73 ? 175.977 119.379 202.980 1.00 32.50 73 SER J C 1
ATOM 17260 O O . SER J 1 73 ? 175.225 119.934 202.176 1.00 32.50 73 SER J O 1
ATOM 17263 N N . ILE J 1 74 ? 176.736 118.340 202.659 1.00 38.75 74 ILE J N 1
ATOM 17264 C CA . ILE J 1 74 ? 176.785 117.769 201.318 1.00 38.75 74 ILE J CA 1
ATOM 17265 C C . ILE J 1 74 ? 176.062 116.432 201.322 1.00 38.75 74 ILE J C 1
ATOM 17266 O O . ILE J 1 74 ? 176.281 115.598 202.210 1.00 38.75 74 ILE J O 1
ATOM 17271 N N . LYS J 1 75 ? 175.196 116.225 200.336 1.00 46.11 75 LYS J N 1
ATOM 17272 C CA . LYS J 1 75 ? 174.595 114.922 200.090 1.00 46.11 75 LYS J CA 1
ATOM 17273 C C . LYS J 1 75 ? 175.230 114.321 198.845 1.00 46.11 75 LYS J C 1
ATOM 17274 O O . LYS J 1 75 ? 175.368 114.998 197.821 1.00 46.11 75 LYS J O 1
ATOM 17280 N N . SER J 1 76 ? 175.643 113.063 198.945 1.00 54.22 76 SER J N 1
ATOM 17281 C CA . SER J 1 76 ? 176.285 112.359 197.845 1.00 54.22 76 SER J CA 1
ATOM 17282 C C . SER J 1 76 ? 175.364 111.253 197.352 1.00 54.22 76 SER J C 1
ATOM 17283 O O . SER J 1 76 ? 174.932 110.402 198.137 1.00 54.22 76 SER J O 1
ATOM 17286 N N . ILE J 1 77 ? 175.063 111.270 196.058 1.00 61.16 77 ILE J N 1
ATOM 17287 C CA . ILE J 1 77 ? 174.174 110.271 195.473 1.00 61.16 77 ILE J CA 1
ATOM 17288 C C . ILE J 1 77 ? 174.966 109.418 194.488 1.00 61.16 77 ILE J C 1
ATOM 17289 O O . ILE J 1 77 ? 175.899 109.918 193.843 1.00 61.16 77 ILE J O 1
ATOM 17294 N N . PRO J 1 78 ? 174.646 108.134 194.354 1.00 64.86 78 PRO J N 1
ATOM 17295 C CA . PRO J 1 78 ? 175.422 107.262 193.465 1.00 64.86 78 PRO J CA 1
ATOM 17296 C C . PRO J 1 78 ? 175.174 107.592 192.001 1.00 64.86 78 PRO J C 1
ATOM 17297 O O . PRO J 1 78 ? 174.404 108.486 191.646 1.00 64.86 78 PRO J O 1
ATOM 17301 N N . VAL J 1 79 ? 175.861 106.842 191.137 1.00 66.54 79 VAL J N 1
ATOM 17302 C CA . VAL J 1 79 ? 175.717 107.034 189.700 1.00 66.54 79 VAL J CA 1
ATOM 17303 C C . VAL J 1 79 ? 174.335 106.575 189.251 1.00 66.54 79 VAL J C 1
ATOM 17304 O O . VAL J 1 79 ? 173.707 105.707 189.871 1.00 66.54 79 VAL J O 1
ATOM 17308 N N . GLY J 1 80 ? 173.858 107.161 188.158 1.00 67.76 80 GLY J N 1
ATOM 17309 C CA . GLY J 1 80 ? 172.535 106.844 187.650 1.00 67.76 80 GLY J CA 1
ATOM 17310 C C . GLY J 1 80 ? 171.414 107.208 188.599 1.00 67.76 80 GLY J C 1
ATOM 17311 O O . GLY J 1 80 ? 170.460 106.434 188.751 1.00 67.76 80 GLY J O 1
ATOM 17312 N N . THR J 1 81 ? 171.507 108.371 189.247 1.00 66.87 81 THR J N 1
ATOM 17313 C CA . THR J 1 81 ? 170.516 108.789 190.225 1.00 66.87 81 THR J CA 1
ATOM 17314 C C . THR J 1 81 ? 169.862 110.113 189.833 1.00 66.87 81 THR J C 1
ATOM 17315 O O . THR J 1 81 ? 168.961 110.580 190.539 1.00 66.87 81 THR J O 1
ATOM 17319 N N . ASP J 1 82 ? 170.248 110.699 188.696 1.00 66.52 82 ASP J N 1
ATOM 17320 C CA . ASP J 1 82 ? 169.614 111.905 188.158 1.00 66.52 82 ASP J CA 1
ATOM 17321 C C . ASP J 1 82 ? 169.736 113.078 189.138 1.00 66.52 82 ASP J C 1
ATOM 17322 O O . ASP J 1 82 ? 168.764 113.520 189.755 1.00 66.52 82 ASP J O 1
ATOM 17327 N N . LEU J 1 83 ? 170.986 113.543 189.285 1.00 58.51 83 LEU J N 1
ATOM 17328 C CA . LEU J 1 83 ? 171.364 114.686 190.114 1.00 58.51 83 LEU J CA 1
ATOM 17329 C C . LEU J 1 83 ? 170.335 115.807 190.048 1.00 58.51 83 LEU J C 1
ATOM 17330 O O . LEU J 1 83 ? 170.135 116.409 188.985 1.00 58.51 83 LEU J O 1
ATOM 17335 N N . PRO J 1 84 ? 169.668 116.115 191.154 1.00 52.11 84 PRO J N 1
ATOM 17336 C CA . PRO J 1 84 ? 168.712 117.223 191.160 1.00 52.11 84 PRO J CA 1
ATOM 17337 C C . PRO J 1 84 ? 169.413 118.572 191.218 1.00 52.11 84 PRO J C 1
ATOM 17338 O O . PRO J 1 84 ? 170.564 118.695 191.637 1.00 52.11 84 PRO J O 1
ATOM 17342 N N . GLN J 1 85 ? 168.687 119.593 190.780 1.00 45.56 85 GLN J N 1
ATOM 17343 C CA . GLN J 1 85 ? 169.154 120.964 190.884 1.00 45.56 85 GLN J CA 1
ATOM 17344 C C . GLN J 1 85 ? 168.748 121.553 192.231 1.00 45.56 85 GLN J C 1
ATOM 17345 O O . GLN J 1 85 ? 167.897 121.018 192.944 1.00 45.56 85 GLN J O 1
ATOM 17351 N N . THR J 1 86 ? 169.374 122.671 192.581 1.00 35.75 86 THR J N 1
ATOM 17352 C CA . THR J 1 86 ? 169.068 123.371 193.821 1.00 35.75 86 THR J CA 1
ATOM 17353 C C . THR J 1 86 ? 167.928 124.349 193.567 1.00 35.75 86 THR J C 1
ATOM 17354 O O . THR J 1 86 ? 168.035 125.223 192.700 1.00 35.75 86 THR J O 1
ATOM 17358 N N . ILE J 1 87 ? 166.840 124.197 194.314 1.00 32.17 87 ILE J N 1
ATOM 17359 C CA . ILE J 1 87 ? 165.682 125.069 194.160 1.00 32.17 87 ILE J CA 1
ATOM 17360 C C . ILE J 1 87 ? 165.995 126.420 194.786 1.00 32.17 87 ILE J C 1
ATOM 17361 O O . ILE J 1 87 ? 166.407 126.500 195.949 1.00 32.17 87 ILE J O 1
ATOM 17366 N N . ASP J 1 88 ? 165.803 127.488 194.012 1.00 33.65 88 ASP J N 1
ATOM 17367 C CA . ASP J 1 88 ? 166.064 128.847 194.485 1.00 33.65 88 ASP J CA 1
ATOM 17368 C C . ASP J 1 88 ? 164.829 129.367 195.222 1.00 33.65 88 ASP J C 1
ATOM 17369 O O . ASP J 1 88 ? 164.121 130.272 194.777 1.00 33.65 88 ASP J O 1
ATOM 17374 N N . ASN J 1 89 ? 164.575 128.763 196.382 1.00 26.70 89 ASN J N 1
ATOM 17375 C CA . ASN J 1 89 ? 163.456 129.146 197.227 1.00 26.70 89 ASN J CA 1
ATOM 17376 C C . ASN J 1 89 ? 163.888 129.720 198.568 1.00 26.70 89 ASN J C 1
ATOM 17377 O O . ASN J 1 89 ? 163.026 130.031 199.396 1.00 26.70 89 ASN J O 1
ATOM 17382 N N . GLY J 1 90 ? 165.188 129.863 198.809 1.00 22.44 90 GLY J N 1
ATOM 17383 C CA . GLY J 1 90 ? 165.670 130.416 200.056 1.00 22.44 90 GLY J CA 1
ATOM 17384 C C . GLY J 1 90 ? 165.617 129.478 201.237 1.00 22.44 90 GLY J C 1
ATOM 17385 O O . GLY J 1 90 ? 165.849 129.919 202.367 1.00 22.44 90 GLY J O 1
ATOM 17386 N N . LEU J 1 91 ? 165.317 128.204 201.017 1.00 24.51 91 LEU J N 1
ATOM 17387 C CA . LEU J 1 91 ? 165.247 127.217 202.081 1.00 24.51 91 LEU J CA 1
ATOM 17388 C C . LEU J 1 91 ? 166.544 126.422 202.138 1.00 24.51 91 LEU J C 1
ATOM 17389 O O . LEU J 1 91 ? 167.214 126.220 201.123 1.00 24.51 91 LEU J O 1
ATOM 17394 N N . SER J 1 92 ? 166.895 125.974 203.340 1.00 26.11 92 SER J N 1
ATOM 17395 C CA . SER J 1 92 ? 168.128 125.224 203.537 1.00 26.11 92 SER J CA 1
ATOM 17396 C C . SER J 1 92 ? 168.026 123.867 202.851 1.00 26.11 92 SER J C 1
ATOM 17397 O O . SER J 1 92 ? 167.177 123.044 203.208 1.00 26.11 92 SER J O 1
ATOM 17400 N N . GLN J 1 93 ? 168.890 123.635 201.866 1.00 28.30 93 GLN J N 1
ATOM 17401 C CA . GLN J 1 93 ? 168.890 122.408 201.085 1.00 28.30 93 GLN J CA 1
ATOM 17402 C C . GLN J 1 93 ? 170.292 121.823 201.061 1.00 28.30 93 GLN J C 1
ATOM 17403 O O . GLN J 1 93 ? 171.277 122.561 200.977 1.00 28.30 93 GLN J O 1
ATOM 17409 N N . LEU J 1 94 ? 170.379 120.498 201.131 1.00 33.07 94 LEU J N 1
ATOM 17410 C CA . LEU J 1 94 ? 171.663 119.832 200.981 1.00 33.07 94 LEU J CA 1
ATOM 17411 C C . LEU J 1 94 ? 172.170 119.986 199.552 1.00 33.07 94 LEU J C 1
ATOM 17412 O O . LEU J 1 94 ? 171.395 120.000 198.593 1.00 33.07 94 LEU J O 1
ATOM 17417 N N . ILE J 1 95 ? 173.485 120.105 199.414 1.00 34.60 95 ILE J N 1
ATOM 17418 C CA . ILE J 1 95 ? 174.121 120.331 198.121 1.00 34.60 95 ILE J CA 1
ATOM 17419 C C . ILE J 1 95 ? 174.354 118.973 197.464 1.00 34.60 95 ILE J C 1
ATOM 17420 O O . ILE J 1 95 ? 175.109 118.157 198.014 1.00 34.60 95 ILE J O 1
ATOM 17425 N N . PRO J 1 96 ? 173.737 118.691 196.314 1.00 41.57 96 PRO J N 1
ATOM 17426 C CA . PRO J 1 96 ? 173.933 117.392 195.652 1.00 41.57 96 PRO J CA 1
ATOM 17427 C C . PRO J 1 96 ? 175.179 117.406 194.778 1.00 41.57 96 PRO J C 1
ATOM 17428 O O . PRO J 1 96 ? 175.346 118.282 193.927 1.00 41.57 96 PRO J O 1
ATOM 17432 N N . MET J 1 97 ? 176.056 116.427 194.989 1.00 48.80 97 MET J N 1
ATOM 17433 C CA . MET J 1 97 ? 177.229 116.230 194.151 1.00 48.80 97 MET J CA 1
ATOM 17434 C C . MET J 1 97 ? 177.395 114.748 193.855 1.00 48.80 97 MET J C 1
ATOM 17435 O O . MET J 1 97 ? 177.047 113.899 194.680 1.00 48.80 97 MET J O 1
ATOM 17440 N N . ARG J 1 98 ? 177.919 114.444 192.669 1.00 56.68 98 ARG J N 1
ATOM 17441 C CA . ARG J 1 98 ? 178.201 113.063 192.308 1.00 56.68 98 ARG J CA 1
ATOM 17442 C C . ARG J 1 98 ? 179.267 112.486 193.232 1.00 56.68 98 ARG J C 1
ATOM 17443 O O . ARG J 1 98 ? 180.180 113.187 193.675 1.00 56.68 98 ARG J O 1
ATOM 17451 N N . ASP J 1 99 ? 179.143 111.189 193.522 1.00 61.34 99 ASP J N 1
ATOM 17452 C CA . ASP J 1 99 ? 179.980 110.565 194.544 1.00 61.34 99 ASP J CA 1
ATOM 17453 C C . ASP J 1 99 ? 181.459 110.637 194.181 1.00 61.34 99 ASP J C 1
ATOM 17454 O O . ASP J 1 99 ? 182.243 111.319 194.851 1.00 61.34 99 ASP J O 1
ATOM 17459 N N . ASN J 1 100 ? 181.863 109.938 193.124 1.00 62.57 100 ASN J N 1
ATOM 17460 C CA . ASN J 1 100 ? 183.267 109.901 192.717 1.00 62.57 100 ASN J CA 1
ATOM 17461 C C . ASN J 1 100 ? 183.514 110.936 191.622 1.00 62.57 100 ASN J C 1
ATOM 17462 O O . ASN J 1 100 ? 183.765 110.621 190.459 1.00 62.57 100 ASN J O 1
ATOM 17467 N N . MET J 1 101 ? 183.439 112.202 192.025 1.00 59.15 101 MET J N 1
ATOM 17468 C CA . MET J 1 101 ? 183.640 113.307 191.102 1.00 59.15 101 MET J CA 1
ATOM 17469 C C . MET J 1 101 ? 184.238 114.483 191.860 1.00 59.15 101 MET J C 1
ATOM 17470 O O . MET J 1 101 ? 183.899 114.716 193.022 1.00 59.15 101 MET J O 1
ATOM 17475 N N . GLU J 1 102 ? 185.128 115.214 191.195 1.00 52.91 102 GLU J N 1
ATOM 17476 C CA . GLU J 1 102 ? 185.772 116.381 191.781 1.00 52.91 102 GLU J CA 1
ATOM 17477 C C . GLU J 1 102 ? 185.174 117.646 191.181 1.00 52.91 102 GLU J C 1
ATOM 17478 O O . GLU J 1 102 ? 185.088 117.780 189.956 1.00 52.91 102 GLU J O 1
ATOM 17484 N N . TYR J 1 103 ? 184.761 118.569 192.045 1.00 47.64 103 TYR J N 1
ATOM 17485 C CA . TYR J 1 103 ? 184.023 119.757 191.644 1.00 47.64 103 TYR J CA 1
ATOM 17486 C C . TYR J 1 103 ? 184.857 121.013 191.846 1.00 47.64 103 TYR J C 1
ATOM 17487 O O . TYR J 1 103 ? 185.603 121.126 192.824 1.00 47.64 103 TYR J O 1
ATOM 17496 N N . LYS J 1 104 ? 184.724 121.950 190.915 1.00 43.58 104 LYS J N 1
ATOM 17497 C CA . LYS J 1 104 ? 185.293 123.282 191.045 1.00 43.58 104 LYS J CA 1
ATOM 17498 C C . LYS J 1 104 ? 184.201 124.263 191.451 1.00 43.58 104 LYS J C 1
ATOM 17499 O O . LYS J 1 104 ? 183.070 124.196 190.964 1.00 43.58 104 LYS J O 1
ATOM 17505 N N . LEU J 1 105 ? 184.549 125.177 192.350 1.00 37.81 105 LEU J N 1
ATOM 17506 C CA . LEU J 1 105 ? 183.593 126.107 192.932 1.00 37.81 105 LEU J CA 1
ATOM 17507 C C . LEU J 1 105 ? 183.834 127.507 192.393 1.00 37.81 105 LEU J C 1
ATOM 17508 O O . LEU J 1 105 ? 184.962 128.008 192.430 1.00 37.81 105 LEU J O 1
ATOM 17513 N N . ASP J 1 106 ? 182.770 128.132 191.896 1.00 37.84 106 ASP J N 1
ATOM 17514 C CA . ASP J 1 106 ? 182.798 129.513 191.428 1.00 37.84 106 ASP J CA 1
ATOM 17515 C C . ASP J 1 106 ? 181.967 130.346 192.394 1.00 37.84 106 ASP J C 1
ATOM 17516 O O . ASP J 1 106 ? 180.735 130.252 192.400 1.00 37.84 106 ASP J O 1
ATOM 17521 N N . LEU J 1 107 ? 182.637 131.155 193.208 1.00 28.64 107 LEU J N 1
ATOM 17522 C CA . LEU J 1 107 ? 181.960 131.975 194.206 1.00 28.64 107 LEU J CA 1
ATOM 17523 C C . LEU J 1 107 ? 181.560 133.304 193.579 1.00 28.64 107 LEU J C 1
ATOM 17524 O O . LEU J 1 107 ? 182.416 134.142 193.282 1.00 28.64 107 LEU J O 1
ATOM 17529 N N . ASN J 1 108 ? 180.261 133.496 193.372 1.00 24.76 108 ASN J N 1
ATOM 17530 C CA . ASN J 1 108 ? 179.716 134.757 192.883 1.00 24.76 108 ASN J CA 1
ATOM 17531 C C . ASN J 1 108 ? 179.047 135.460 194.057 1.00 24.76 108 ASN J C 1
ATOM 17532 O O . ASN J 1 108 ? 177.989 135.030 194.524 1.00 24.76 108 ASN J O 1
ATOM 17537 N N . LEU J 1 109 ? 179.662 136.539 194.531 1.00 20.67 109 LEU J N 1
ATOM 17538 C CA . LEU J 1 109 ? 179.213 137.218 195.742 1.00 20.67 109 LEU J CA 1
ATOM 17539 C C . LEU J 1 109 ? 179.004 138.693 195.433 1.00 20.67 109 LEU J C 1
ATOM 17540 O O . LEU J 1 109 ? 179.957 139.400 195.095 1.00 20.67 109 LEU J O 1
ATOM 17545 N N . GLN J 1 110 ? 177.762 139.151 195.547 1.00 20.50 110 GLN J N 1
ATOM 17546 C CA . GLN J 1 110 ? 177.422 140.562 195.444 1.00 20.50 110 GLN J CA 1
ATOM 17547 C C . GLN J 1 110 ? 176.833 141.008 196.772 1.00 20.50 110 GLN J C 1
ATOM 17548 O O . GLN J 1 110 ? 175.949 140.340 197.315 1.00 20.50 110 GLN J O 1
ATOM 17554 N N . LEU J 1 111 ? 177.327 142.123 197.301 1.00 17.26 111 LEU J N 1
ATOM 17555 C CA . LEU J 1 111 ? 176.870 142.554 198.612 1.00 17.26 111 LEU J CA 1
ATOM 17556 C C . LEU J 1 111 ? 176.998 144.064 198.736 1.00 17.26 111 LEU J C 1
ATOM 17557 O O . LEU J 1 111 ? 177.776 144.699 198.023 1.00 17.26 111 LEU J O 1
ATOM 17562 N N . TYR J 1 112 ? 176.213 144.622 199.652 1.00 17.96 112 TYR J N 1
ATOM 17563 C CA . TYR J 1 112 ? 176.294 146.026 200.023 1.00 17.96 112 TYR J CA 1
ATOM 17564 C C . TYR J 1 112 ? 176.934 146.133 201.398 1.00 17.96 112 TYR J C 1
ATOM 17565 O O . TYR J 1 112 ? 176.543 145.419 202.325 1.00 17.96 112 TYR J O 1
ATOM 17574 N N . CYS J 1 113 ? 177.914 147.016 201.526 1.00 25.52 113 CYS J N 1
ATOM 17575 C CA . CYS J 1 113 ? 178.518 147.317 202.813 1.00 25.52 113 CYS J CA 1
ATOM 17576 C C . CYS J 1 113 ? 177.996 148.658 203.304 1.00 25.52 113 CYS J C 1
ATOM 17577 O O . CYS J 1 113 ? 178.037 149.655 202.579 1.00 25.52 113 CYS J O 1
ATOM 17580 N N . GLN J 1 114 ? 177.488 148.675 204.532 1.00 28.67 114 GLN J N 1
ATOM 17581 C CA . GLN J 1 114 ? 176.914 149.885 205.108 1.00 28.67 114 GLN J CA 1
ATOM 17582 C C . GLN J 1 114 ? 177.564 150.130 206.459 1.00 28.67 114 GLN J C 1
ATOM 17583 O O . GLN J 1 114 ? 177.505 149.272 207.343 1.00 28.67 114 GLN J O 1
ATOM 17589 N N . SER J 1 115 ? 178.179 151.298 206.615 1.00 34.96 115 SER J N 1
ATOM 17590 C CA . SER J 1 115 ? 178.923 151.606 207.829 1.00 34.96 115 SER J CA 1
ATOM 17591 C C . SER J 1 115 ? 177.966 151.977 208.954 1.00 34.96 115 SER J C 1
ATOM 17592 O O . SER J 1 115 ? 177.223 152.958 208.849 1.00 34.96 115 SER J O 1
ATOM 17595 N N . LYS J 1 116 ? 177.979 151.188 210.028 1.00 42.14 116 LYS J N 1
ATOM 17596 C CA . LYS J 1 116 ? 177.206 151.546 211.211 1.00 42.14 116 LYS J CA 1
ATOM 17597 C C . LYS J 1 116 ? 177.984 152.494 212.116 1.00 42.14 116 LYS J C 1
ATOM 17598 O O . LYS J 1 116 ? 177.403 153.419 212.695 1.00 42.14 116 LYS J O 1
ATOM 17604 N N . THR J 1 117 ? 179.294 152.286 212.244 1.00 53.19 117 THR J N 1
ATOM 17605 C CA . THR J 1 117 ? 180.146 153.125 213.073 1.00 53.19 117 THR J CA 1
ATOM 17606 C C . THR J 1 117 ? 181.458 153.407 212.351 1.00 53.19 117 THR J C 1
ATOM 17607 O O . THR J 1 117 ? 181.910 152.627 211.508 1.00 53.19 117 THR J O 1
ATOM 17611 N N . ASP J 1 118 ? 182.040 154.564 212.678 1.00 58.87 118 ASP J N 1
ATOM 17612 C CA . ASP J 1 118 ? 183.368 154.995 212.246 1.00 58.87 118 ASP J CA 1
ATOM 17613 C C . ASP J 1 118 ? 183.402 155.390 210.773 1.00 58.87 118 ASP J C 1
ATOM 17614 O O . ASP J 1 118 ? 184.403 155.941 210.304 1.00 58.87 118 ASP J O 1
ATOM 17619 N N . HIS J 1 119 ? 182.305 155.127 210.056 1.00 51.32 119 HIS J N 1
ATOM 17620 C CA . HIS J 1 119 ? 182.073 155.602 208.686 1.00 51.32 119 HIS J CA 1
ATOM 17621 C C . HIS J 1 119 ? 183.330 155.572 207.815 1.00 51.32 119 HIS J C 1
ATOM 17622 O O . HIS J 1 119 ? 183.596 156.495 207.043 1.00 51.32 119 HIS J O 1
ATOM 17629 N N . LEU J 1 120 ? 184.111 154.500 207.930 1.00 38.30 120 LEU J N 1
ATOM 17630 C CA . LEU J 1 120 ? 185.260 154.328 207.049 1.00 38.30 120 LEU J CA 1
ATOM 17631 C C . LEU J 1 120 ? 184.774 153.840 205.691 1.00 38.30 120 LEU J C 1
ATOM 17632 O O . LEU J 1 120 ? 184.200 152.752 205.582 1.00 38.30 120 LEU J O 1
ATOM 17637 N N . ASN J 1 121 ? 185.005 154.640 204.656 1.00 29.86 121 ASN J N 1
ATOM 17638 C CA . ASN J 1 121 ? 184.336 154.437 203.379 1.00 29.86 121 ASN J CA 1
ATOM 17639 C C . ASN J 1 121 ? 184.872 153.221 202.625 1.00 29.86 121 ASN J C 1
ATOM 17640 O O . ASN J 1 121 ? 184.198 152.722 201.718 1.00 29.86 121 ASN J O 1
ATOM 17645 N N . LEU J 1 122 ? 186.038 152.701 202.995 1.00 23.67 122 LEU J N 1
ATOM 17646 C CA . LEU J 1 122 ? 186.621 151.577 202.279 1.00 23.67 122 LEU J CA 1
ATOM 17647 C C . LEU J 1 122 ? 187.115 150.555 203.291 1.00 23.67 122 LEU J C 1
ATOM 17648 O O . LEU J 1 122 ? 187.786 150.909 204.263 1.00 23.67 122 LEU J O 1
ATOM 17653 N N . ASP J 1 123 ? 186.774 149.287 203.061 1.00 24.07 123 ASP J N 1
ATOM 17654 C CA . ASP J 1 123 ? 187.076 148.214 203.999 1.00 24.07 123 ASP J CA 1
ATOM 17655 C C . ASP J 1 123 ? 187.614 147.015 203.231 1.00 24.07 123 ASP J C 1
ATOM 17656 O O . ASP J 1 123 ? 187.616 146.987 201.998 1.00 24.07 123 ASP J O 1
ATOM 17661 N N . ASN J 1 124 ? 188.076 146.013 203.976 1.00 22.57 124 ASN J N 1
ATOM 17662 C CA . ASN J 1 124 ? 188.634 144.788 203.412 1.00 22.57 124 ASN J CA 1
ATOM 17663 C C . ASN J 1 124 ? 187.750 143.626 203.841 1.00 22.57 124 ASN J C 1
ATOM 17664 O O . ASN J 1 124 ? 187.526 143.425 205.038 1.00 22.57 124 ASN J O 1
ATOM 17669 N N . LEU J 1 125 ? 187.247 142.866 202.873 1.00 19.49 125 LEU J N 1
ATOM 17670 C CA . LEU J 1 125 ? 186.401 141.715 203.158 1.00 19.49 125 LEU J CA 1
ATOM 17671 C C . LEU J 1 125 ? 187.242 140.447 203.101 1.00 19.49 125 LEU J C 1
ATOM 17672 O O . LEU J 1 125 ? 187.918 140.190 202.101 1.00 19.49 125 LEU J O 1
ATOM 17677 N N . LEU J 1 126 ? 187.192 139.658 204.167 1.00 19.99 126 LEU J N 1
ATOM 17678 C CA . LEU J 1 126 ? 187.919 138.400 204.249 1.00 19.99 126 LEU J CA 1
ATOM 17679 C C . LEU J 1 126 ? 186.983 137.256 203.889 1.00 19.99 126 LEU J C 1
ATOM 17680 O O . LEU J 1 126 ? 185.924 137.100 204.502 1.00 19.99 126 LEU J O 1
ATOM 17685 N N . ILE J 1 127 ? 187.374 136.462 202.897 1.00 21.02 127 ILE J N 1
ATOM 17686 C CA . ILE J 1 127 ? 186.592 135.320 202.441 1.00 21.02 127 ILE J CA 1
ATOM 17687 C C . ILE J 1 127 ? 187.374 134.060 202.771 1.00 21.02 127 ILE J C 1
ATOM 17688 O O . ILE J 1 127 ? 188.498 133.877 202.290 1.00 21.02 127 ILE J O 1
ATOM 17693 N N . ASP J 1 128 ? 186.782 133.194 203.587 1.00 24.66 128 ASP J N 1
ATOM 17694 C CA . ASP J 1 128 ? 187.411 131.955 204.014 1.00 24.66 128 ASP J CA 1
ATOM 17695 C C . ASP J 1 128 ? 186.490 130.790 203.689 1.00 24.66 128 ASP J C 1
ATOM 17696 O O . ASP J 1 128 ? 185.301 130.819 204.017 1.00 24.66 128 ASP J O 1
ATOM 17701 N N . VAL J 1 129 ? 187.039 129.764 203.048 1.00 23.88 129 VAL J N 1
ATOM 17702 C CA . VAL J 1 129 ? 186.278 128.588 202.644 1.00 23.88 129 VAL J CA 1
ATOM 17703 C C . VAL J 1 129 ? 186.868 127.379 203.355 1.00 23.88 129 VAL J C 1
ATOM 17704 O O . VAL J 1 129 ? 188.075 127.126 203.262 1.00 23.88 129 VAL J O 1
ATOM 17708 N N . TYR J 1 130 ? 186.022 126.639 204.061 1.00 27.83 130 TYR J N 1
ATOM 17709 C CA . TYR J 1 130 ? 186.423 125.454 204.801 1.00 27.83 130 TYR J CA 1
ATOM 17710 C C . TYR J 1 130 ? 185.710 124.227 204.248 1.00 27.83 130 TYR J C 1
ATOM 17711 O O . TYR J 1 130 ? 184.798 124.323 203.425 1.00 27.83 130 TYR J O 1
ATOM 17720 N N . ARG J 1 131 ? 186.144 123.059 204.714 1.00 36.14 131 ARG J N 1
ATOM 17721 C CA . ARG J 1 131 ? 185.476 121.812 204.377 1.00 36.14 131 ARG J CA 1
ATOM 17722 C C . ARG J 1 131 ? 185.687 120.817 205.507 1.00 36.14 131 ARG J C 1
ATOM 17723 O O . ARG J 1 131 ? 186.627 120.935 206.297 1.00 36.14 131 ARG J O 1
ATOM 17731 N N . GLY J 1 132 ? 184.796 119.835 205.578 1.00 41.71 132 GLY J N 1
ATOM 17732 C CA . GLY J 1 132 ? 184.849 118.828 206.620 1.00 41.71 132 GLY J CA 1
ATOM 17733 C C . GLY J 1 132 ? 186.009 117.862 206.472 1.00 41.71 132 GLY J C 1
ATOM 17734 O O . GLY J 1 132 ? 186.294 117.077 207.377 1.00 41.71 132 GLY J O 1
ATOM 17735 N N . SER J 1 145 ? 191.410 117.823 213.948 1.00 65.28 145 SER J N 1
ATOM 17736 C CA . SER J 1 145 ? 190.712 117.492 212.712 1.00 65.28 145 SER J CA 1
ATOM 17737 C C . SER J 1 145 ? 189.237 117.868 212.790 1.00 65.28 145 SER J C 1
ATOM 17738 O O . SER J 1 145 ? 188.376 117.002 212.947 1.00 65.28 145 SER J O 1
ATOM 17741 N N . LYS J 1 146 ? 188.945 119.164 212.682 1.00 60.93 146 LYS J N 1
ATOM 17742 C CA . LYS J 1 146 ? 187.572 119.647 212.705 1.00 60.93 146 LYS J CA 1
ATOM 17743 C C . LYS J 1 146 ? 187.148 120.192 211.347 1.00 60.93 146 LYS J C 1
ATOM 17744 O O . LYS J 1 146 ? 186.213 119.670 210.735 1.00 60.93 146 LYS J O 1
ATOM 17750 N N . ASP J 1 147 ? 187.861 121.200 210.843 1.00 50.76 147 ASP J N 1
ATOM 17751 C CA . ASP J 1 147 ? 187.626 121.830 209.547 1.00 50.76 147 ASP J CA 1
ATOM 17752 C C . ASP J 1 147 ? 188.952 122.313 208.978 1.00 50.76 147 ASP J C 1
ATOM 17753 O O . ASP J 1 147 ? 189.708 123.003 209.670 1.00 50.76 147 ASP J O 1
ATOM 17758 N N . GLU J 1 148 ? 189.247 121.969 207.731 1.00 38.09 148 GLU J N 1
ATOM 17759 C CA . GLU J 1 148 ? 190.479 122.403 207.092 1.00 38.09 148 GLU J CA 1
ATOM 17760 C C . GLU J 1 148 ? 190.188 123.495 206.071 1.00 38.09 148 GLU J C 1
ATOM 17761 O O . GLU J 1 148 ? 189.281 123.367 205.244 1.00 38.09 148 GLU J O 1
ATOM 17767 N N . LYS J 1 149 ? 190.950 124.581 206.155 1.00 26.79 149 LYS J N 1
ATOM 17768 C CA . LYS J 1 149 ? 190.769 125.717 205.263 1.00 26.79 149 LYS J CA 1
ATOM 17769 C C . LYS J 1 149 ? 191.357 125.388 203.898 1.00 26.79 149 LYS J C 1
ATOM 17770 O O . LYS J 1 149 ? 192.506 124.945 203.801 1.00 26.79 149 LYS J O 1
ATOM 17776 N N . ILE J 1 150 ? 190.572 125.602 202.845 1.00 24.71 150 ILE J N 1
ATOM 17777 C CA . ILE J 1 150 ? 191.007 125.307 201.484 1.00 24.71 150 ILE J CA 1
ATOM 17778 C C . ILE J 1 150 ? 191.144 126.550 200.625 1.00 24.71 150 ILE J C 1
ATOM 17779 O O . ILE J 1 150 ? 191.706 126.459 199.521 1.00 24.71 150 ILE J O 1
ATOM 17784 N N . PHE J 1 151 ? 190.657 127.700 201.080 1.00 23.07 151 PHE J N 1
ATOM 17785 C CA . PHE J 1 151 ? 190.774 128.925 200.305 1.00 23.07 151 PHE J CA 1
ATOM 17786 C C . PHE J 1 151 ? 190.669 130.118 201.240 1.00 23.07 151 PHE J C 1
ATOM 17787 O O . PHE J 1 151 ? 189.848 130.124 202.158 1.00 23.07 151 PHE J O 1
ATOM 17795 N N . HIS J 1 152 ? 191.511 131.117 201.000 1.00 21.81 152 HIS J N 1
ATOM 17796 C CA . HIS J 1 152 ? 191.435 132.389 201.698 1.00 21.81 152 HIS J CA 1
ATOM 17797 C C . HIS J 1 152 ? 191.740 133.503 200.712 1.00 21.81 152 HIS J C 1
ATOM 17798 O O . HIS J 1 152 ? 192.613 133.357 199.854 1.00 21.81 152 HIS J O 1
ATOM 17805 N N . THR J 1 153 ? 191.014 134.611 200.830 1.00 21.35 153 THR J N 1
ATOM 17806 C CA . THR J 1 153 ? 191.257 135.760 199.974 1.00 21.35 153 THR J CA 1
ATOM 17807 C C . THR J 1 153 ? 190.726 137.009 200.658 1.00 21.35 153 THR J C 1
ATOM 17808 O O . THR J 1 153 ? 189.975 136.943 201.633 1.00 21.35 153 THR J O 1
ATOM 17812 N N . SER J 1 154 ? 191.140 138.156 200.134 1.00 21.24 154 SER J N 1
ATOM 17813 C CA . SER J 1 154 ? 190.666 139.448 200.594 1.00 21.24 154 SER J CA 1
ATOM 17814 C C . SER J 1 154 ? 190.176 140.246 199.398 1.00 21.24 154 SER J C 1
ATOM 17815 O O . SER J 1 154 ? 190.711 140.128 198.293 1.00 21.24 154 SER J O 1
ATOM 17818 N N . ARG J 1 155 ? 189.138 141.048 199.622 1.00 18.67 155 ARG J N 1
ATOM 17819 C CA . ARG J 1 155 ? 188.612 141.912 198.588 1.00 18.67 155 ARG J CA 1
ATOM 17820 C C . ARG J 1 155 ? 188.321 143.266 199.223 1.00 18.67 155 ARG J C 1
ATOM 17821 O O . ARG J 1 155 ? 187.512 143.343 200.164 1.00 18.67 155 ARG J O 1
ATOM 17829 N N . PRO J 1 156 ? 188.964 144.336 198.760 1.00 17.61 156 PRO J N 1
ATOM 17830 C CA . PRO J 1 156 ? 188.571 145.675 199.211 1.00 17.61 156 PRO J CA 1
ATOM 17831 C C . PRO J 1 156 ? 187.159 145.995 198.743 1.00 17.61 156 PRO J C 1
ATOM 17832 O O . PRO J 1 156 ? 186.807 145.764 197.584 1.00 17.61 156 PRO J O 1
ATOM 17836 N N . ILE J 1 157 ? 186.349 146.519 199.656 1.00 17.98 157 ILE J N 1
ATOM 17837 C CA . ILE J 1 157 ? 184.952 146.822 199.380 1.00 17.98 157 ILE J CA 1
ATOM 17838 C C . ILE J 1 157 ? 184.661 148.251 199.811 1.00 17.98 157 ILE J C 1
ATOM 17839 O O . ILE J 1 157 ? 185.198 148.742 200.808 1.00 17.98 157 ILE J O 1
ATOM 17844 N N . VAL J 1 158 ? 183.816 148.920 199.047 1.00 20.07 158 VAL J N 1
ATOM 17845 C CA . VAL J 1 158 ? 183.351 150.254 199.400 1.00 20.07 158 VAL J CA 1
ATOM 17846 C C . VAL J 1 158 ? 182.131 150.118 200.298 1.00 20.07 158 VAL J C 1
ATOM 17847 O O . VAL J 1 158 ? 181.261 149.269 200.082 1.00 20.07 158 VAL J O 1
ATOM 17851 N N . CYS J 1 159 ? 182.074 150.952 201.330 1.00 27.01 159 CYS J N 1
ATOM 17852 C CA . CYS J 1 159 ? 181.009 150.892 202.318 1.00 27.01 159 CYS J CA 1
ATOM 17853 C C . CYS J 1 159 ? 180.257 152.212 202.351 1.00 27.01 159 CYS J C 1
ATOM 17854 O O . CYS J 1 159 ? 180.865 153.285 202.346 1.00 27.01 159 CYS J O 1
ATOM 17857 N N . LEU J 1 160 ? 178.932 152.120 202.377 1.00 26.52 160 LEU J N 1
ATOM 17858 C CA . LEU J 1 160 ? 178.093 153.308 202.443 1.00 26.52 160 LEU J CA 1
ATOM 17859 C C . LEU J 1 160 ? 178.193 153.959 203.814 1.00 26.52 160 LEU J C 1
ATOM 17860 O O . LEU J 1 160 ? 178.114 153.283 204.844 1.00 26.52 160 LEU J O 1
ATOM 17865 N N . ALA J 1 161 ? 178.362 155.274 203.826 1.00 38.53 161 ALA J N 1
ATOM 17866 C CA . ALA J 1 161 ? 178.360 156.057 205.050 1.00 38.53 161 ALA J CA 1
ATOM 17867 C C . ALA J 1 161 ? 177.123 156.945 205.100 1.00 38.53 161 ALA J C 1
ATOM 17868 O O . ALA J 1 161 ? 176.455 157.184 204.092 1.00 38.53 161 ALA J O 1
ATOM 17870 N N . LEU J 1 162 ? 176.816 157.431 206.302 1.00 46.89 162 LEU J N 1
ATOM 17871 C CA . LEU J 1 162 ? 175.682 158.329 206.475 1.00 46.89 162 LEU J CA 1
ATOM 17872 C C . LEU J 1 162 ? 175.908 159.688 205.828 1.00 46.89 162 LEU J C 1
ATOM 17873 O O . LEU J 1 162 ? 174.935 160.356 205.465 1.00 46.89 162 LEU J O 1
ATOM 17878 N N . THR J 1 163 ? 177.164 160.107 205.673 1.00 48.97 163 THR J N 1
ATOM 17879 C CA . THR J 1 163 ? 177.462 161.378 205.029 1.00 48.97 163 THR J CA 1
ATOM 17880 C C . THR J 1 163 ? 177.402 161.292 203.511 1.00 48.97 163 THR J C 1
ATOM 17881 O O . THR J 1 163 ? 177.370 162.334 202.847 1.00 48.97 163 THR J O 1
ATOM 17885 N N . ASP J 1 164 ? 177.386 160.085 202.951 1.00 44.13 164 ASP J N 1
ATOM 17886 C CA . ASP J 1 164 ? 177.336 159.929 201.505 1.00 44.13 164 ASP J CA 1
ATOM 17887 C C . ASP J 1 164 ? 175.983 160.379 200.971 1.00 44.13 164 ASP J C 1
ATOM 17888 O O . ASP J 1 164 ? 174.934 159.956 201.465 1.00 44.13 164 ASP J O 1
ATOM 17893 N N . SER J 1 165 ? 176.011 161.239 199.958 1.00 44.33 165 SER J N 1
ATOM 17894 C CA . SER J 1 165 ? 174.811 161.741 199.313 1.00 44.33 165 SER J CA 1
ATOM 17895 C C . SER J 1 165 ? 174.871 161.432 197.824 1.00 44.33 165 SER J C 1
ATOM 17896 O O . SER J 1 165 ? 175.948 161.282 197.242 1.00 44.33 165 SER J O 1
ATOM 17899 N N . MET J 1 166 ? 173.698 161.336 197.212 1.00 37.42 166 MET J N 1
ATOM 17900 C CA . MET J 1 166 ? 173.572 160.957 195.812 1.00 37.42 166 MET J CA 1
ATOM 17901 C C . MET J 1 166 ? 173.204 162.190 194.999 1.00 37.42 166 MET J C 1
ATOM 17902 O O . MET J 1 166 ? 172.134 162.774 195.196 1.00 37.42 166 MET J O 1
ATOM 17907 N N . SER J 1 167 ? 174.095 162.581 194.093 1.00 37.75 167 SER J N 1
ATOM 17908 C CA . SER J 1 167 ? 173.902 163.793 193.317 1.00 37.75 167 SER J CA 1
ATOM 17909 C C . SER J 1 167 ? 172.801 163.599 192.275 1.00 37.75 167 SER J C 1
ATOM 17910 O O . SER J 1 167 ? 172.589 162.488 191.783 1.00 37.75 167 SER J O 1
ATOM 17913 N N . PRO J 1 168 ? 172.077 164.668 191.927 1.00 35.96 168 PRO J N 1
ATOM 17914 C CA . PRO J 1 168 ? 171.096 164.561 190.836 1.00 35.96 168 PRO J CA 1
ATOM 17915 C C . PRO J 1 168 ? 171.716 164.226 189.492 1.00 35.96 168 PRO J C 1
ATOM 17916 O O . PRO J 1 168 ? 171.002 163.738 188.608 1.00 35.96 168 PRO J O 1
ATOM 17920 N N . GLN J 1 169 ? 173.013 164.481 189.302 1.00 37.46 169 GLN J N 1
ATOM 17921 C CA . GLN J 1 169 ? 173.676 164.063 188.071 1.00 37.46 169 GLN J CA 1
ATOM 17922 C C . GLN J 1 169 ? 173.696 162.545 187.947 1.00 37.46 169 GLN J C 1
ATOM 17923 O O . GLN J 1 169 ? 173.515 162.003 186.850 1.00 37.46 169 GLN J O 1
ATOM 17929 N N . GLU J 1 170 ? 173.924 161.843 189.059 1.00 35.85 170 GLU J N 1
ATOM 17930 C CA . GLU J 1 170 ? 173.897 160.385 189.037 1.00 35.85 170 GLU J CA 1
ATOM 17931 C C . GLU J 1 170 ? 172.496 159.851 188.774 1.00 35.85 170 GLU J C 1
ATOM 17932 O O . GLU J 1 170 ? 172.346 158.787 188.164 1.00 35.85 170 GLU J O 1
ATOM 17938 N N . ILE J 1 171 ? 171.464 160.565 189.229 1.00 34.39 171 ILE J N 1
ATOM 17939 C CA . ILE J 1 171 ? 170.092 160.145 188.963 1.00 34.39 171 ILE J CA 1
ATOM 17940 C C . ILE J 1 171 ? 169.804 160.174 187.469 1.00 34.39 171 ILE J C 1
ATOM 17941 O O . ILE J 1 171 ? 169.191 159.251 186.921 1.00 34.39 171 ILE J O 1
ATOM 17946 N N . GLU J 1 172 ? 170.237 161.235 186.786 1.00 40.23 172 GLU J N 1
ATOM 17947 C CA . GLU J 1 172 ? 169.960 161.363 185.361 1.00 40.23 172 GLU J CA 1
ATOM 17948 C C . GLU J 1 172 ? 170.716 160.320 184.547 1.00 40.23 172 GLU J C 1
ATOM 17949 O O . GLU J 1 172 ? 170.174 159.763 183.585 1.00 40.23 172 GLU J O 1
ATOM 17955 N N . GLN J 1 173 ? 171.963 160.033 184.919 1.00 37.59 173 GLN J N 1
ATOM 17956 C CA . GLN J 1 173 ? 172.809 159.154 184.121 1.00 37.59 173 GLN J CA 1
ATOM 17957 C C . GLN J 1 173 ? 172.652 157.683 184.484 1.00 37.59 173 GLN J C 1
ATOM 17958 O O . GLN J 1 173 ? 172.571 156.834 183.591 1.00 37.59 173 GLN J O 1
ATOM 17964 N N . LEU J 1 174 ? 172.606 157.357 185.776 1.00 31.94 174 LEU J N 1
ATOM 17965 C CA . LEU J 1 174 ? 172.583 155.974 186.233 1.00 31.94 174 LEU J CA 1
ATOM 17966 C C . LEU J 1 174 ? 171.168 155.468 186.483 1.00 31.94 174 LEU J C 1
ATOM 17967 O O . LEU J 1 174 ? 170.959 154.600 187.336 1.00 31.94 174 LEU J O 1
ATOM 17972 N N . GLY J 1 175 ? 170.192 155.988 185.748 1.00 32.08 175 GLY J N 1
ATOM 17973 C CA . GLY J 1 175 ? 168.819 155.587 185.919 1.00 32.08 175 GLY J CA 1
ATOM 17974 C C . GLY J 1 175 ? 168.149 156.369 187.026 1.00 32.08 175 GLY J C 1
ATOM 17975 O O . GLY J 1 175 ? 168.750 156.657 188.065 1.00 32.08 175 GLY J O 1
ATOM 17976 N N . PRO J 1 176 ? 166.885 156.743 186.812 1.00 27.24 176 PRO J N 1
ATOM 17977 C CA . PRO J 1 176 ? 166.170 157.514 187.840 1.00 27.24 176 PRO J CA 1
ATOM 17978 C C . PRO J 1 176 ? 166.016 156.775 189.155 1.00 27.24 176 PRO J C 1
ATOM 17979 O O . PRO J 1 176 ? 166.031 157.416 190.212 1.00 27.24 176 PRO J O 1
ATOM 17983 N N . SER J 1 177 ? 165.876 155.453 189.127 1.00 23.10 177 SER J N 1
ATOM 17984 C CA . SER J 1 177 ? 165.649 154.695 190.349 1.00 23.10 177 SER J CA 1
ATOM 17985 C C . SER J 1 177 ? 166.863 154.767 191.266 1.00 23.10 177 SER J C 1
ATOM 17986 O O . SER J 1 177 ? 168.005 154.614 190.827 1.00 23.10 177 SER J O 1
ATOM 17989 N N . ARG J 1 178 ? 166.606 155.005 192.554 1.00 22.70 178 ARG J N 1
ATOM 17990 C CA . ARG J 1 178 ? 167.690 155.046 193.528 1.00 22.70 178 ARG J CA 1
ATOM 17991 C C . ARG J 1 178 ? 168.378 153.694 193.638 1.00 22.70 178 ARG J C 1
ATOM 17992 O O . ARG J 1 178 ? 169.605 153.621 193.771 1.00 22.70 178 ARG J O 1
ATOM 18000 N N . LEU J 1 179 ? 167.603 152.609 193.592 1.00 21.14 179 LEU J N 1
ATOM 18001 C CA . LEU J 1 179 ? 168.185 151.278 193.701 1.00 21.14 179 LEU J CA 1
ATOM 18002 C C . LEU J 1 179 ? 169.085 150.957 192.515 1.00 21.14 179 LEU J C 1
ATOM 18003 O O . LEU J 1 179 ? 170.089 150.257 192.676 1.00 21.14 179 LEU J O 1
ATOM 18008 N N . ASP J 1 180 ? 168.744 151.450 191.322 1.00 24.24 180 ASP J N 1
ATOM 18009 C CA . ASP J 1 180 ? 169.623 151.271 190.172 1.00 24.24 180 ASP J CA 1
ATOM 18010 C C . ASP J 1 180 ? 170.952 151.987 190.366 1.00 24.24 180 ASP J C 1
ATOM 18011 O O . ASP J 1 180 ? 172.005 151.442 190.016 1.00 24.24 180 ASP J O 1
ATOM 18016 N N . VAL J 1 181 ? 170.926 153.201 190.916 1.00 23.08 181 VAL J N 1
ATOM 18017 C CA . VAL J 1 181 ? 172.162 153.932 191.165 1.00 23.08 181 VAL J CA 1
ATOM 18018 C C . VAL J 1 181 ? 173.014 153.218 192.205 1.00 23.08 181 VAL J C 1
ATOM 18019 O O . VAL J 1 181 ? 174.235 153.121 192.056 1.00 23.08 181 VAL J O 1
ATOM 18023 N N . TYR J 1 182 ? 172.394 152.711 193.273 1.00 21.74 182 TYR J N 1
ATOM 18024 C CA . TYR J 1 182 ? 173.144 151.946 194.263 1.00 21.74 182 TYR J CA 1
ATOM 18025 C C . TYR J 1 182 ? 173.725 150.672 193.667 1.00 21.74 182 TYR J C 1
ATOM 18026 O O . TYR J 1 182 ? 174.864 150.307 193.976 1.00 21.74 182 TYR J O 1
ATOM 18035 N N . ASP J 1 183 ? 172.958 149.981 192.825 1.00 23.95 183 ASP J N 1
ATOM 18036 C CA . ASP J 1 183 ? 173.449 148.758 192.201 1.00 23.95 183 ASP J CA 1
ATOM 18037 C C . ASP J 1 183 ? 174.627 149.037 191.278 1.00 23.95 183 ASP J C 1
ATOM 18038 O O . ASP J 1 183 ? 175.604 148.282 191.265 1.00 23.95 183 ASP J O 1
ATOM 18043 N N . GLU J 1 184 ? 174.553 150.110 190.496 1.00 27.72 184 GLU J N 1
ATOM 18044 C CA . GLU J 1 184 ? 175.607 150.432 189.546 1.00 27.72 184 GLU J CA 1
ATOM 18045 C C . GLU J 1 184 ? 176.787 151.143 190.201 1.00 27.72 184 GLU J C 1
ATOM 18046 O O . GLU J 1 184 ? 177.865 151.208 189.602 1.00 27.72 184 GLU J O 1
ATOM 18052 N N . GLU J 1 185 ? 176.625 151.630 191.426 1.00 23.06 185 GLU J N 1
ATOM 18053 C CA . GLU J 1 185 ? 177.615 152.468 192.088 1.00 23.06 185 GLU J CA 1
ATOM 18054 C C . GLU J 1 185 ? 178.205 151.852 193.345 1.00 23.06 185 GLU J C 1
ATOM 18055 O O . GLU J 1 185 ? 179.422 151.895 193.531 1.00 23.06 185 GLU J O 1
ATOM 18061 N N . TRP J 1 186 ? 177.378 151.274 194.214 1.00 20.16 186 TRP J N 1
ATOM 18062 C CA . TRP J 1 186 ? 177.828 150.813 195.517 1.00 20.16 186 TRP J CA 1
ATOM 18063 C C . TRP J 1 186 ? 177.839 149.303 195.678 1.00 20.16 186 TRP J C 1
ATOM 18064 O O . TRP J 1 186 ? 178.323 148.817 196.706 1.00 20.16 186 TRP J O 1
ATOM 18075 N N . LEU J 1 187 ? 177.326 148.548 194.713 1.00 17.40 187 LEU J N 1
ATOM 18076 C CA . LEU J 1 187 ? 177.276 147.100 194.842 1.00 17.40 187 LEU J CA 1
ATOM 18077 C C . LEU J 1 187 ? 178.667 146.511 194.658 1.00 17.40 187 LEU J C 1
ATOM 18078 O O . LEU J 1 187 ? 179.328 146.756 193.645 1.00 17.40 187 LEU J O 1
ATOM 18083 N N . ASN J 1 188 ? 179.107 145.732 195.642 1.00 17.04 188 ASN J N 1
ATOM 18084 C CA . ASN J 1 188 ? 180.419 145.098 195.618 1.00 17.04 188 ASN J CA 1
ATOM 18085 C C . ASN J 1 188 ? 180.271 143.711 195.008 1.00 17.04 188 ASN J C 1
ATOM 18086 O O . ASN J 1 188 ? 179.698 142.812 195.628 1.00 17.04 188 ASN J O 1
ATOM 18091 N N . THR J 1 189 ? 180.786 143.536 193.798 1.00 20.61 189 THR J N 1
ATOM 18092 C CA . THR J 1 189 ? 180.696 142.269 193.087 1.00 20.61 189 THR J CA 1
ATOM 18093 C C . THR J 1 189 ? 182.024 141.535 193.213 1.00 20.61 189 THR J C 1
ATOM 18094 O O . THR J 1 189 ? 183.063 142.046 192.783 1.00 20.61 189 THR J O 1
ATOM 18098 N N . ILE J 1 190 ? 181.986 140.343 193.798 1.00 21.31 190 ILE J N 1
ATOM 18099 C CA . ILE J 1 190 ? 183.176 139.535 194.037 1.00 21.31 190 ILE J CA 1
ATOM 18100 C C . ILE J 1 190 ? 182.983 138.207 193.322 1.00 21.31 190 ILE J C 1
ATOM 18101 O O . ILE J 1 190 ? 182.117 137.410 193.702 1.00 21.31 190 ILE J O 1
ATOM 18106 N N . ARG J 1 191 ? 183.787 137.962 192.293 1.00 30.17 191 ARG J N 1
ATOM 18107 C CA . ARG J 1 191 ? 183.755 136.712 191.545 1.00 30.17 191 ARG J CA 1
ATOM 18108 C C . ARG J 1 191 ? 185.072 135.981 191.751 1.00 30.17 191 ARG J C 1
ATOM 18109 O O . ARG J 1 191 ? 186.144 136.552 191.523 1.00 30.17 191 ARG J O 1
ATOM 18117 N N . ILE J 1 192 ? 184.991 134.728 192.184 1.00 32.23 192 ILE J N 1
ATOM 18118 C CA . ILE J 1 192 ? 186.158 133.875 192.379 1.00 32.23 192 ILE J CA 1
ATOM 18119 C C . ILE J 1 192 ? 185.870 132.568 191.653 1.00 32.23 192 ILE J C 1
ATOM 18120 O O . ILE J 1 192 ? 185.072 131.751 192.124 1.00 32.23 192 ILE J O 1
ATOM 18125 N N . GLU J 1 193 ? 186.520 132.358 190.511 1.00 42.79 193 GLU J N 1
ATOM 18126 C CA . GLU J 1 193 ? 186.307 131.170 189.699 1.00 42.79 193 GLU J CA 1
ATOM 18127 C C . GLU J 1 193 ? 187.600 130.383 189.551 1.00 42.79 193 GLU J C 1
ATOM 18128 O O . GLU J 1 193 ? 188.695 130.952 189.526 1.00 42.79 193 GLU J O 1
ATOM 18134 N N . ASP J 1 194 ? 187.450 129.060 189.452 1.00 49.17 194 ASP J N 1
ATOM 18135 C CA . ASP J 1 194 ? 188.553 128.141 189.173 1.00 49.17 194 ASP J CA 1
ATOM 18136 C C . ASP J 1 194 ? 189.671 128.267 190.207 1.00 49.17 194 ASP J C 1
ATOM 18137 O O . ASP J 1 194 ? 190.856 128.243 189.867 1.00 49.17 194 ASP J O 1
ATOM 18142 N N . LYS J 1 195 ? 189.305 128.413 191.480 1.00 40.77 195 LYS J N 1
ATOM 18143 C CA . LYS J 1 195 ? 190.285 128.497 192.552 1.00 40.77 195 LYS J CA 1
ATOM 18144 C C . LYS J 1 195 ? 189.956 127.636 193.760 1.00 40.77 195 LYS J C 1
ATOM 18145 O O . LYS J 1 195 ? 190.828 127.457 194.616 1.00 40.77 195 LYS J O 1
ATOM 18151 N N . ILE J 1 196 ? 188.744 127.099 193.860 1.00 37.23 196 ILE J N 1
ATOM 18152 C CA . ILE J 1 196 ? 188.341 126.246 194.971 1.00 37.23 196 ILE J CA 1
ATOM 18153 C C . ILE J 1 196 ? 188.009 124.869 194.418 1.00 37.23 196 ILE J C 1
ATOM 18154 O O . ILE J 1 196 ? 187.210 124.742 193.484 1.00 37.23 196 ILE J O 1
ATOM 18159 N N . SER J 1 197 ? 188.628 123.841 194.991 1.00 42.90 197 SER J N 1
ATOM 18160 C CA . SER J 1 197 ? 188.408 122.458 194.598 1.00 42.90 197 SER J CA 1
ATOM 18161 C C . SER J 1 197 ? 187.772 121.710 195.759 1.00 42.90 197 SER J C 1
ATOM 18162 O O . SER J 1 197 ? 188.273 121.767 196.886 1.00 42.90 197 SER J O 1
ATOM 18165 N N . LEU J 1 198 ? 186.676 121.010 195.483 1.00 45.31 198 LEU J N 1
ATOM 18166 C CA . LEU J 1 198 ? 185.949 120.276 196.508 1.00 45.31 198 LEU J CA 1
ATOM 18167 C C . LEU J 1 198 ? 185.654 118.864 196.028 1.00 45.31 198 LEU J C 1
ATOM 18168 O O . LEU J 1 198 ? 185.340 118.648 194.855 1.00 45.31 198 LEU J O 1
ATOM 18173 N N . GLU J 1 199 ? 185.760 117.910 196.945 1.00 52.38 199 GLU J N 1
ATOM 18174 C CA . GLU J 1 199 ? 185.413 116.521 196.697 1.00 52.38 199 GLU J CA 1
ATOM 18175 C C . GLU J 1 199 ? 184.133 116.175 197.444 1.00 52.38 199 GLU J C 1
ATOM 18176 O O . GLU J 1 199 ? 183.863 116.707 198.524 1.00 52.38 199 GLU J O 1
ATOM 18182 N N . SER J 1 200 ? 183.344 115.276 196.860 1.00 52.65 200 SER J N 1
ATOM 18183 C CA . SER J 1 200 ? 182.102 114.858 197.499 1.00 52.65 200 SER J CA 1
ATOM 18184 C C . SER J 1 200 ? 182.330 113.992 198.728 1.00 52.65 200 SER J C 1
ATOM 18185 O O . SER J 1 200 ? 181.379 113.764 199.483 1.00 52.65 200 SER J O 1
ATOM 18188 N N . SER J 1 201 ? 183.554 113.505 198.946 1.00 49.72 201 SER J N 1
ATOM 18189 C CA . SER J 1 201 ? 183.848 112.719 200.137 1.00 49.72 201 SER J CA 1
ATOM 18190 C C . SER J 1 201 ? 183.718 113.537 201.414 1.00 49.72 201 SER J C 1
ATOM 18191 O O . SER J 1 201 ? 183.551 112.959 202.492 1.00 49.72 201 SER J O 1
ATOM 18194 N N . TYR J 1 202 ? 183.794 114.860 201.317 1.00 44.76 202 TYR J N 1
ATOM 18195 C CA . TYR J 1 202 ? 183.649 115.734 202.469 1.00 44.76 202 TYR J CA 1
ATOM 18196 C C . TYR J 1 202 ? 182.175 116.013 202.728 1.00 44.76 202 TYR J C 1
ATOM 18197 O O . TYR J 1 202 ? 181.363 116.086 201.802 1.00 44.76 202 TYR J O 1
ATOM 18206 N N . GLU J 1 203 ? 181.834 116.167 204.005 1.00 42.71 203 GLU J N 1
ATOM 18207 C CA . GLU J 1 203 ? 180.435 116.246 204.402 1.00 42.71 203 GLU J CA 1
ATOM 18208 C C . GLU J 1 203 ? 179.903 117.670 204.467 1.00 42.71 203 GLU J C 1
ATOM 18209 O O . GLU J 1 203 ? 178.727 117.894 204.162 1.00 42.71 203 GLU J O 1
ATOM 18215 N N . THR J 1 204 ? 180.732 118.636 204.852 1.00 36.17 204 THR J N 1
ATOM 18216 C CA . THR J 1 204 ? 180.274 119.996 205.081 1.00 36.17 204 THR J CA 1
ATOM 18217 C C . THR J 1 204 ? 181.233 120.969 204.412 1.00 36.17 204 THR J C 1
ATOM 18218 O O . THR J 1 204 ? 182.437 120.719 204.336 1.00 36.17 204 THR J O 1
ATOM 18222 N N . ILE J 1 205 ? 180.686 122.077 203.916 1.00 29.92 205 ILE J N 1
ATOM 18223 C CA . ILE J 1 205 ? 181.479 123.177 203.383 1.00 29.92 205 ILE J CA 1
ATOM 18224 C C . ILE J 1 205 ? 180.997 124.470 204.025 1.00 29.92 205 ILE J C 1
ATOM 18225 O O . ILE J 1 205 ? 179.788 124.700 204.138 1.00 29.92 205 ILE J O 1
ATOM 18230 N N . SER J 1 206 ? 181.939 125.301 204.461 1.00 26.40 206 SER J N 1
ATOM 18231 C CA . SER J 1 206 ? 181.637 126.552 205.136 1.00 26.40 206 SER J CA 1
ATOM 18232 C C . SER J 1 206 ? 182.283 127.714 204.396 1.00 26.40 206 SER J C 1
ATOM 18233 O O . SER J 1 206 ? 183.376 127.586 203.839 1.00 26.40 206 SER J O 1
ATOM 18236 N N . VAL J 1 207 ? 181.593 128.851 204.391 1.00 22.67 207 VAL J N 1
ATOM 18237 C CA . VAL J 1 207 ? 182.099 130.083 203.798 1.00 22.67 207 VAL J CA 1
ATOM 18238 C C . VAL J 1 207 ? 182.013 131.173 204.855 1.00 22.67 207 VAL J C 1
ATOM 18239 O O . VAL J 1 207 ? 180.930 131.439 205.388 1.00 22.67 207 VAL J O 1
ATOM 18243 N N . PHE J 1 208 ? 183.144 131.801 205.156 1.00 23.00 208 PHE J N 1
ATOM 18244 C CA . PHE J 1 208 ? 183.195 132.860 206.153 1.00 23.00 208 PHE J CA 1
ATOM 18245 C C . PHE J 1 208 ? 183.404 134.207 205.478 1.00 23.00 208 PHE J C 1
ATOM 18246 O O . PHE J 1 208 ? 184.286 134.359 204.629 1.00 23.00 208 PHE J O 1
ATOM 18254 N N . LEU J 1 209 ? 182.587 135.186 205.859 1.00 23.55 209 LEU J N 1
ATOM 18255 C CA . LEU J 1 209 ? 182.719 136.553 205.372 1.00 23.55 209 LEU J CA 1
ATOM 18256 C C . LEU J 1 209 ? 182.916 137.469 206.568 1.00 23.55 209 LEU J C 1
ATOM 18257 O O . LEU J 1 209 ? 182.106 137.458 207.499 1.00 23.55 209 LEU J O 1
ATOM 18262 N N . LYS J 1 210 ? 183.985 138.259 206.543 1.00 25.34 210 LYS J N 1
ATOM 18263 C CA . LYS J 1 210 ? 184.299 139.144 207.654 1.00 25.34 210 LYS J CA 1
ATOM 18264 C C . LYS J 1 210 ? 185.023 140.375 207.131 1.00 25.34 210 LYS J C 1
ATOM 18265 O O . LYS J 1 210 ? 185.815 140.283 206.190 1.00 25.34 210 LYS J O 1
ATOM 18271 N N . THR J 1 211 ? 184.742 141.521 207.742 1.00 26.30 211 THR J N 1
ATOM 18272 C CA . THR J 1 211 ? 185.470 142.752 207.478 1.00 26.30 211 THR J CA 1
ATOM 18273 C C . THR J 1 211 ? 186.497 142.971 208.580 1.00 26.30 211 THR J C 1
ATOM 18274 O O . THR J 1 211 ? 186.161 142.957 209.768 1.00 26.30 211 THR J O 1
ATOM 18278 N N . GLU J 1 212 ? 187.752 143.171 208.181 1.00 29.91 212 GLU J N 1
ATOM 18279 C CA . GLU J 1 212 ? 188.857 143.171 209.130 1.00 29.91 212 GLU J CA 1
ATOM 18280 C C . GLU J 1 212 ? 189.050 144.496 209.855 1.00 29.91 212 GLU J C 1
ATOM 18281 O O . GLU J 1 212 ? 189.746 144.525 210.876 1.00 29.91 212 GLU J O 1
ATOM 18287 N N . ILE J 1 213 ? 188.461 145.587 209.369 1.00 30.62 213 ILE J N 1
ATOM 18288 C CA . ILE J 1 213 ? 188.695 146.892 209.977 1.00 30.62 213 ILE J CA 1
ATOM 18289 C C . ILE J 1 213 ? 187.618 147.200 211.007 1.00 30.62 213 ILE J C 1
ATOM 18290 O O . ILE J 1 213 ? 187.914 147.391 212.191 1.00 30.62 213 ILE J O 1
ATOM 18295 N N . ALA J 1 214 ? 186.365 147.254 210.567 1.00 33.56 214 ALA J N 1
ATOM 18296 C CA . ALA J 1 214 ? 185.255 147.624 211.429 1.00 33.56 214 ALA J CA 1
ATOM 18297 C C . ALA J 1 214 ? 184.060 146.727 211.149 1.00 33.56 214 ALA J C 1
ATOM 18298 O O . ALA J 1 214 ? 183.945 146.125 210.079 1.00 33.56 214 ALA J O 1
ATOM 18300 N N . GLN J 1 215 ? 183.169 146.644 212.133 1.00 37.89 215 GLN J N 1
ATOM 18301 C CA . GLN J 1 215 ? 181.930 145.898 211.973 1.00 37.89 215 GLN J CA 1
ATOM 18302 C C . GLN J 1 215 ? 180.975 146.682 211.083 1.00 37.89 215 GLN J C 1
ATOM 18303 O O . GLN J 1 215 ? 180.740 147.873 211.308 1.00 37.89 215 GLN J O 1
ATOM 18309 N N . ARG J 1 216 ? 180.431 146.014 210.071 1.00 31.64 216 ARG J N 1
ATOM 18310 C CA . ARG J 1 216 ? 179.568 146.652 209.092 1.00 31.64 216 ARG J CA 1
ATOM 18311 C C . ARG J 1 216 ? 178.293 145.842 208.919 1.00 31.64 216 ARG J C 1
ATOM 18312 O O . ARG J 1 216 ? 178.201 144.688 209.341 1.00 31.64 216 ARG J O 1
ATOM 18320 N N . ASN J 1 217 ? 177.305 146.470 208.289 1.00 28.85 217 ASN J N 1
ATOM 18321 C CA . ASN J 1 217 ? 176.074 145.793 207.900 1.00 28.85 217 ASN J CA 1
ATOM 18322 C C . ASN J 1 217 ? 176.241 145.289 206.473 1.00 28.85 217 ASN J C 1
ATOM 18323 O O . ASN J 1 217 ? 176.156 146.067 205.518 1.00 28.85 217 ASN J O 1
ATOM 18328 N N . LEU J 1 218 ? 176.484 143.991 206.326 1.00 22.13 218 LEU J N 1
ATOM 18329 C CA . LEU J 1 218 ? 176.646 143.379 205.014 1.00 22.13 218 LEU J CA 1
ATOM 18330 C C . LEU J 1 218 ? 175.297 142.867 204.533 1.00 22.13 218 LEU J C 1
ATOM 18331 O O . LEU J 1 218 ? 174.699 141.989 205.164 1.00 22.13 218 LEU J O 1
ATOM 18336 N N . ILE J 1 219 ? 174.818 143.417 203.424 1.00 19.84 219 ILE J N 1
ATOM 18337 C CA . ILE J 1 219 ? 173.567 142.995 202.810 1.00 19.84 219 ILE J CA 1
ATOM 18338 C C . ILE J 1 219 ? 173.938 142.186 201.574 1.00 19.84 219 ILE J C 1
ATOM 18339 O O . ILE J 1 219 ? 174.302 142.742 200.537 1.00 19.84 219 ILE J O 1
ATOM 18344 N N . ILE J 1 220 ? 173.849 140.866 201.688 1.00 20.55 220 ILE J N 1
ATOM 18345 C CA . ILE J 1 220 ? 174.197 139.975 200.587 1.00 20.55 220 ILE J CA 1
ATOM 18346 C C . ILE J 1 220 ? 173.071 140.000 199.562 1.00 20.55 220 ILE J C 1
ATOM 18347 O O . ILE J 1 220 ? 171.898 139.827 199.907 1.00 20.55 220 ILE J O 1
ATOM 18352 N N . HIS J 1 221 ? 173.428 140.230 198.304 1.00 23.76 221 HIS J N 1
ATOM 18353 C CA . HIS J 1 221 ? 172.442 140.234 197.237 1.00 23.76 221 HIS J CA 1
ATOM 18354 C C . HIS J 1 221 ? 171.821 138.845 197.110 1.00 23.76 221 HIS J C 1
ATOM 18355 O O . HIS J 1 221 ? 172.521 137.837 197.261 1.00 23.76 221 HIS J O 1
ATOM 18362 N N . PRO J 1 222 ? 170.513 138.749 196.847 1.00 25.13 222 PRO J N 1
ATOM 18363 C CA . PRO J 1 222 ? 169.872 137.426 196.764 1.00 25.13 222 PRO J CA 1
ATOM 18364 C C . PRO J 1 222 ? 170.411 136.545 195.649 1.00 25.13 222 PRO J C 1
ATOM 18365 O O . PRO J 1 222 ? 170.248 135.321 195.725 1.00 25.13 222 PRO J O 1
ATOM 18369 N N . GLU J 1 223 ? 171.042 137.115 194.627 1.00 31.03 223 GLU J N 1
ATOM 18370 C CA . GLU J 1 223 ? 171.610 136.341 193.533 1.00 31.03 223 GLU J CA 1
ATOM 18371 C C . GLU J 1 223 ? 172.999 135.800 193.847 1.00 31.03 223 GLU J C 1
ATOM 18372 O O . GLU J 1 223 ? 173.565 135.076 193.022 1.00 31.03 223 GLU J O 1
ATOM 18378 N N . SER J 1 224 ? 173.560 136.136 195.005 1.00 24.62 224 SER J N 1
ATOM 18379 C CA . SER J 1 224 ? 174.861 135.608 195.391 1.00 24.62 224 SER J CA 1
ATOM 18380 C C . SER J 1 224 ? 174.766 134.109 195.637 1.00 24.62 224 SER J C 1
ATOM 18381 O O . SER J 1 224 ? 173.805 133.628 196.243 1.00 24.62 224 SER J O 1
ATOM 18384 N N . GLY J 1 225 ? 175.764 133.371 195.168 1.00 25.03 225 GLY J N 1
ATOM 18385 C CA . GLY J 1 225 ? 175.755 131.934 195.358 1.00 25.03 225 GLY J CA 1
ATOM 18386 C C . GLY J 1 225 ? 177.049 131.321 194.877 1.00 25.03 225 GLY J C 1
ATOM 18387 O O . GLY J 1 225 ? 177.943 132.005 194.375 1.00 25.03 225 GLY J O 1
ATOM 18388 N N . ILE J 1 226 ? 177.133 130.005 195.041 1.00 28.49 226 ILE J N 1
ATOM 18389 C CA . ILE J 1 226 ? 178.288 129.220 194.627 1.00 28.49 226 ILE J CA 1
ATOM 18390 C C . ILE J 1 226 ? 177.849 128.274 193.522 1.00 28.49 226 ILE J C 1
ATOM 18391 O O . ILE J 1 226 ? 176.872 127.534 193.682 1.00 28.49 226 ILE J O 1
ATOM 18396 N N . LYS J 1 227 ? 178.565 128.300 192.403 1.00 34.44 227 LYS J N 1
ATOM 18397 C CA . LYS J 1 227 ? 178.289 127.415 191.280 1.00 34.44 227 LYS J CA 1
ATOM 18398 C C . LYS J 1 227 ? 179.250 126.235 191.335 1.00 34.44 227 LYS J C 1
ATOM 18399 O O . LYS J 1 227 ? 180.470 126.421 191.294 1.00 34.44 227 LYS J O 1
ATOM 18405 N N . PHE J 1 228 ? 178.698 125.029 191.430 1.00 35.70 228 PHE J N 1
ATOM 18406 C CA . PHE J 1 228 ? 179.491 123.806 191.464 1.00 35.70 228 PHE J CA 1
ATOM 18407 C C . PHE J 1 228 ? 179.597 123.267 190.043 1.00 35.70 228 PHE J C 1
ATOM 18408 O O . PHE J 1 228 ? 178.583 122.937 189.422 1.00 35.70 228 PHE J O 1
ATOM 18416 N N . ARG J 1 229 ? 180.818 123.176 189.530 1.00 47.46 229 ARG J N 1
ATOM 18417 C CA . ARG J 1 229 ? 181.064 122.671 188.188 1.00 47.46 229 ARG J CA 1
ATOM 18418 C C . ARG J 1 229 ? 181.831 121.360 188.256 1.00 47.46 229 ARG J C 1
ATOM 18419 O O . ARG J 1 229 ? 182.740 121.203 189.076 1.00 47.46 229 ARG J O 1
ATOM 18427 N N . MET J 1 230 ? 181.464 120.421 187.391 1.00 59.05 230 MET J N 1
ATOM 18428 C CA . MET J 1 230 ? 182.270 119.222 187.221 1.00 59.05 230 MET J CA 1
ATOM 18429 C C . MET J 1 230 ? 183.572 119.573 186.515 1.00 59.05 230 MET J C 1
ATOM 18430 O O . MET J 1 230 ? 183.579 120.288 185.510 1.00 59.05 230 MET J O 1
ATOM 18435 N N . ASN J 1 231 ? 184.680 119.068 187.048 1.00 61.96 231 ASN J N 1
ATOM 18436 C CA . ASN J 1 231 ? 186.000 119.330 186.479 1.00 61.96 231 ASN J CA 1
ATOM 18437 C C . ASN J 1 231 ? 186.302 118.245 185.455 1.00 61.96 231 ASN J C 1
ATOM 18438 O O . ASN J 1 231 ? 186.718 117.139 185.806 1.00 61.96 231 ASN J O 1
ATOM 18443 N N . PHE J 1 232 ? 186.088 118.563 184.184 1.00 70.68 232 PHE J N 1
ATOM 18444 C CA . PHE J 1 232 ? 186.346 117.627 183.103 1.00 70.68 232 PHE J CA 1
ATOM 18445 C C . PHE J 1 232 ? 187.819 117.666 182.715 1.00 70.68 232 PHE J C 1
ATOM 18446 O O . PHE J 1 232 ? 188.478 118.705 182.802 1.00 70.68 232 PHE J O 1
ATOM 18454 N N . GLU J 1 233 ? 188.330 116.515 182.286 1.00 76.71 233 GLU J N 1
ATOM 18455 C CA . GLU J 1 233 ? 189.738 116.380 181.939 1.00 76.71 233 GLU J CA 1
ATOM 18456 C C . GLU J 1 233 ? 190.056 116.844 180.524 1.00 76.71 233 GLU J C 1
ATOM 18457 O O . GLU J 1 233 ? 191.232 116.850 180.144 1.00 76.71 233 GLU J O 1
ATOM 18463 N N . GLN J 1 234 ? 189.051 117.230 179.740 1.00 79.21 234 GLN J N 1
ATOM 18464 C CA . GLN J 1 234 ? 189.281 117.651 178.364 1.00 79.21 234 GLN J CA 1
ATOM 18465 C C . GLN J 1 234 ? 189.748 119.096 178.248 1.00 79.21 234 GLN J C 1
ATOM 18466 O O . GLN J 1 234 ? 190.177 119.502 177.162 1.00 79.21 234 GLN J O 1
ATOM 18472 N N . GLY J 1 235 ? 189.678 119.874 179.318 1.00 76.92 235 GLY J N 1
ATOM 18473 C CA . GLY J 1 235 ? 190.161 121.255 179.279 1.00 76.92 235 GLY J CA 1
ATOM 18474 C C . GLY J 1 235 ? 189.259 122.270 178.616 1.00 76.92 235 GLY J C 1
ATOM 18475 O O . GLY J 1 235 ? 188.937 123.298 179.218 1.00 76.92 235 GLY J O 1
ATOM 18476 N N . LEU J 1 236 ? 188.844 122.011 177.375 1.00 78.11 236 LEU J N 1
ATOM 18477 C CA . LEU J 1 236 ? 187.948 122.930 176.682 1.00 78.11 236 LEU J CA 1
ATOM 18478 C C . LEU J 1 236 ? 186.547 122.920 177.278 1.00 78.11 236 LEU J C 1
ATOM 18479 O O . LEU J 1 236 ? 185.883 123.962 177.307 1.00 78.11 236 LEU J O 1
ATOM 18484 N N . ARG J 1 237 ? 186.085 121.761 177.752 1.00 76.23 237 ARG J N 1
ATOM 18485 C CA . ARG J 1 237 ? 184.768 121.680 178.374 1.00 76.23 237 ARG J CA 1
ATOM 18486 C C . ARG J 1 237 ? 184.692 122.528 179.637 1.00 76.23 237 ARG J C 1
ATOM 18487 O O . ARG J 1 237 ? 183.675 123.191 179.879 1.00 76.23 237 ARG J O 1
ATOM 18495 N N . ASN J 1 238 ? 185.754 122.522 180.447 1.00 70.98 238 ASN J N 1
ATOM 18496 C CA . ASN J 1 238 ? 185.791 123.374 181.629 1.00 70.98 238 ASN J CA 1
ATOM 18497 C C . ASN J 1 238 ? 185.706 124.847 181.256 1.00 70.98 238 ASN J C 1
ATOM 18498 O O . ASN J 1 238 ? 185.009 125.616 181.927 1.00 70.98 238 ASN J O 1
ATOM 18503 N N . LEU J 1 239 ? 186.407 125.257 180.197 1.00 74.97 239 LEU J N 1
ATOM 18504 C CA . LEU J 1 239 ? 186.332 126.642 179.749 1.00 74.97 239 LEU J CA 1
ATOM 18505 C C . LEU J 1 239 ? 184.941 126.992 179.235 1.00 74.97 239 LEU J C 1
ATOM 18506 O O . LEU J 1 239 ? 184.454 128.102 179.477 1.00 74.97 239 LEU J O 1
ATOM 18511 N N . MET J 1 240 ? 184.289 126.068 178.526 1.00 78.73 240 MET J N 1
ATOM 18512 C CA . MET J 1 240 ? 182.947 126.334 178.022 1.00 78.73 240 MET J CA 1
ATOM 18513 C C . MET J 1 240 ? 181.919 126.421 179.143 1.00 78.73 240 MET J C 1
ATOM 18514 O O . MET J 1 240 ? 180.974 127.211 179.046 1.00 78.73 240 MET J O 1
ATOM 18519 N N . LEU J 1 241 ? 182.075 125.619 180.199 1.00 69.62 241 LEU J N 1
ATOM 18520 C CA . LEU J 1 241 ? 181.175 125.733 181.343 1.00 69.62 241 LEU J CA 1
ATOM 18521 C C . LEU J 1 241 ? 181.299 127.096 182.012 1.00 69.62 241 LEU J C 1
ATOM 18522 O O . LEU J 1 241 ? 180.294 127.689 182.419 1.00 69.62 241 LEU J O 1
ATOM 18527 N N . ARG J 1 242 ? 182.525 127.607 182.136 1.00 68.99 242 ARG J N 1
ATOM 18528 C CA . ARG J 1 242 ? 182.744 128.879 182.812 1.00 68.99 242 ARG J CA 1
ATOM 18529 C C . ARG J 1 242 ? 182.255 130.070 182.000 1.00 68.99 242 ARG J C 1
ATOM 18530 O O . ARG J 1 242 ? 182.003 131.134 182.577 1.00 68.99 242 ARG J O 1
ATOM 18538 N N . LYS J 1 243 ? 182.115 129.921 180.687 1.00 82.64 243 LYS J N 1
ATOM 18539 C CA . LYS J 1 243 ? 181.805 131.023 179.779 1.00 82.64 243 LYS J CA 1
ATOM 18540 C C . LYS J 1 243 ? 180.614 130.663 178.902 1.00 82.64 243 LYS J C 1
ATOM 18541 O O . LYS J 1 243 ? 180.659 130.758 177.673 1.00 82.64 243 LYS J O 1
ATOM 18547 N N . ARG J 1 244 ? 179.531 130.221 179.545 1.00 93.69 244 ARG J N 1
ATOM 18548 C CA . ARG J 1 244 ? 178.378 129.697 178.817 1.00 93.69 244 ARG J CA 1
ATOM 18549 C C . ARG J 1 244 ? 177.813 130.726 177.843 1.00 93.69 244 ARG J C 1
ATOM 18550 O O . ARG J 1 244 ? 177.512 130.396 176.689 1.00 93.69 244 ARG J O 1
ATOM 18558 N N . PHE J 1 245 ? 177.660 131.976 178.285 1.00 97.75 245 PHE J N 1
ATOM 18559 C CA . PHE J 1 245 ? 177.132 133.009 177.400 1.00 97.75 245 PHE J CA 1
ATOM 18560 C C . PHE J 1 245 ? 178.074 133.295 176.237 1.00 97.75 245 PHE J C 1
ATOM 18561 O O . PHE J 1 245 ? 177.626 133.408 175.091 1.00 97.75 245 PHE J O 1
ATOM 18569 N N . LEU J 1 246 ? 179.373 133.417 176.510 1.00 97.96 246 LEU J N 1
ATOM 18570 C CA . LEU J 1 246 ? 180.362 133.629 175.462 1.00 97.96 246 LEU J CA 1
ATOM 18571 C C . LEU J 1 246 ? 180.512 132.419 174.548 1.00 97.96 246 LEU J C 1
ATOM 18572 O O . LEU J 1 246 ? 180.753 132.588 173.344 1.00 97.96 246 LEU J O 1
ATOM 18577 N N . SER J 1 247 ? 180.373 131.208 175.093 1.00 100.28 247 SER J N 1
ATOM 18578 C CA . SER J 1 247 ? 180.442 129.999 174.285 1.00 100.28 247 SER J CA 1
ATOM 18579 C C . SER J 1 247 ? 179.332 129.921 173.247 1.00 100.28 247 SER J C 1
ATOM 18580 O O . SER J 1 247 ? 179.600 129.508 172.116 1.00 100.28 247 SER J O 1
ATOM 18583 N N . TYR J 1 248 ? 178.098 130.303 173.594 1.00 104.27 248 TYR J N 1
ATOM 18584 C CA . TYR J 1 248 ? 177.040 130.318 172.588 1.00 104.27 248 TYR J CA 1
ATOM 18585 C C . TYR J 1 248 ? 177.348 131.299 171.466 1.00 104.27 248 TYR J C 1
ATOM 18586 O O . TYR J 1 248 ? 177.129 130.987 170.291 1.00 104.27 248 TYR J O 1
ATOM 18595 N N . ILE J 1 249 ? 177.843 132.491 171.802 1.00 107.27 249 ILE J N 1
ATOM 18596 C CA . ILE J 1 249 ? 178.152 133.479 170.773 1.00 107.27 249 ILE J CA 1
ATOM 18597 C C . ILE J 1 249 ? 179.242 132.958 169.845 1.00 107.27 249 ILE J C 1
ATOM 18598 O O . ILE J 1 249 ? 179.118 133.021 168.615 1.00 107.27 249 ILE J O 1
ATOM 18603 N N . ILE J 1 250 ? 180.315 132.405 170.420 1.00 110.27 250 ILE J N 1
ATOM 18604 C CA . ILE J 1 250 ? 181.394 131.882 169.587 1.00 110.27 250 ILE J CA 1
ATOM 18605 C C . ILE J 1 250 ? 180.912 130.710 168.739 1.00 110.27 250 ILE J C 1
ATOM 18606 O O . ILE J 1 250 ? 181.268 130.605 167.560 1.00 110.27 250 ILE J O 1
ATOM 18611 N N . GLY J 1 251 ? 180.095 129.821 169.306 1.00 115.03 251 GLY J N 1
ATOM 18612 C CA . GLY J 1 251 ? 179.616 128.683 168.541 1.00 115.03 251 GLY J CA 1
ATOM 18613 C C . GLY J 1 251 ? 178.704 129.078 167.395 1.00 115.03 251 GLY J C 1
ATOM 18614 O O . GLY J 1 251 ? 178.833 128.557 166.283 1.00 115.03 251 GLY J O 1
ATOM 18615 N N . ILE J 1 252 ? 177.771 130.002 167.643 1.00 116.22 252 ILE J N 1
ATOM 18616 C CA . ILE J 1 252 ? 176.873 130.442 166.577 1.00 116.22 252 ILE J CA 1
ATOM 18617 C C . ILE J 1 252 ? 177.564 131.339 165.565 1.00 116.22 252 ILE J C 1
ATOM 18618 O O . ILE J 1 252 ? 177.052 131.501 164.450 1.00 116.22 252 ILE J O 1
ATOM 18623 N N . SER J 1 253 ? 178.710 131.925 165.911 1.00 119.10 253 SER J N 1
ATOM 18624 C CA . SER J 1 253 ? 179.497 132.655 164.928 1.00 119.10 253 SER J CA 1
ATOM 18625 C C . SER J 1 253 ? 180.460 131.762 164.157 1.00 119.10 253 SER J C 1
ATOM 18626 O O . SER J 1 253 ? 180.857 132.123 163.044 1.00 119.10 253 SER J O 1
ATOM 18629 N N . ILE J 1 254 ? 180.841 130.612 164.715 1.00 123.82 254 ILE J N 1
ATOM 18630 C CA . ILE J 1 254 ? 181.762 129.714 164.030 1.00 123.82 254 ILE J CA 1
ATOM 18631 C C . ILE J 1 254 ? 181.045 128.690 163.155 1.00 123.82 254 ILE J C 1
ATOM 18632 O O . ILE J 1 254 ? 181.683 128.078 162.287 1.00 123.82 254 ILE J O 1
ATOM 18637 N N . PHE J 1 255 ? 179.745 128.486 163.352 1.00 127.47 255 PHE J N 1
ATOM 18638 C CA . PHE J 1 255 ? 178.965 127.622 162.477 1.00 127.47 255 PHE J CA 1
ATOM 18639 C C . PHE J 1 255 ? 178.508 128.333 161.211 1.00 127.47 255 PHE J C 1
ATOM 18640 O O . PHE J 1 255 ? 177.939 127.689 160.322 1.00 127.47 255 PHE J O 1
ATOM 18648 N N . HIS J 1 256 ? 178.748 129.642 161.104 1.00 132.48 256 HIS J N 1
ATOM 18649 C CA . HIS J 1 256 ? 178.414 130.349 159.875 1.00 132.48 256 HIS J CA 1
ATOM 18650 C C . HIS J 1 256 ? 179.252 129.862 158.701 1.00 132.48 256 HIS J C 1
ATOM 18651 O O . HIS J 1 256 ? 178.783 129.886 157.560 1.00 132.48 256 HIS J O 1
ATOM 18658 N N . CYS J 1 257 ? 180.482 129.405 158.953 1.00 135.62 257 CYS J N 1
ATOM 18659 C CA . CYS J 1 257 ? 181.274 128.837 157.867 1.00 135.62 257 CYS J CA 1
ATOM 18660 C C . CYS J 1 257 ? 180.691 127.514 157.382 1.00 135.62 257 CYS J C 1
ATOM 18661 O O . CYS J 1 257 ? 180.685 127.251 156.174 1.00 135.62 257 CYS J O 1
ATOM 18664 N N . ILE J 1 258 ? 180.190 126.678 158.296 1.00 136.40 258 ILE J N 1
ATOM 18665 C CA . ILE J 1 258 ? 179.489 125.467 157.877 1.00 136.40 258 ILE J CA 1
ATOM 18666 C C . ILE J 1 258 ? 178.214 125.826 157.123 1.00 136.40 258 ILE J C 1
ATOM 18667 O O . ILE J 1 258 ? 177.839 125.148 156.159 1.00 136.40 258 ILE J O 1
ATOM 18672 N N . ILE J 1 259 ? 177.527 126.887 157.547 1.00 137.95 259 ILE J N 1
ATOM 18673 C CA . ILE J 1 259 ? 176.332 127.331 156.834 1.00 137.95 259 ILE J CA 1
ATOM 18674 C C . ILE J 1 259 ? 176.683 127.764 155.414 1.00 137.95 259 ILE J C 1
ATOM 18675 O O . ILE J 1 259 ? 175.978 127.431 154.454 1.00 137.95 259 ILE J O 1
ATOM 18680 N N . CYS J 1 260 ? 177.773 128.512 155.257 1.00 141.73 260 CYS J N 1
ATOM 18681 C CA . CYS J 1 260 ? 178.166 129.064 153.967 1.00 141.73 260 CYS J CA 1
ATOM 18682 C C . CYS J 1 260 ? 178.823 128.047 153.041 1.00 141.73 260 CYS J C 1
ATOM 18683 O O . CYS J 1 260 ? 178.777 128.235 151.821 1.00 141.73 260 CYS J O 1
ATOM 18686 N N . VAL J 1 261 ? 179.435 126.987 153.573 1.00 142.59 261 VAL J N 1
ATOM 18687 C CA . VAL J 1 261 ? 180.121 126.027 152.714 1.00 142.59 261 VAL J CA 1
ATOM 18688 C C . VAL J 1 261 ? 179.158 125.244 151.825 1.00 142.59 261 VAL J C 1
ATOM 18689 O O . VAL J 1 261 ? 179.538 124.854 150.711 1.00 142.59 261 VAL J O 1
ATOM 18693 N N . LEU J 1 262 ? 177.920 125.014 152.272 1.00 144.40 262 LEU J N 1
ATOM 18694 C CA . LEU J 1 262 ? 176.936 124.370 151.412 1.00 144.40 262 LEU J CA 1
ATOM 18695 C C . LEU J 1 262 ? 176.430 125.300 150.318 1.00 144.40 262 LEU J C 1
ATOM 18696 O O . LEU J 1 262 ? 175.951 124.819 149.286 1.00 144.40 262 LEU J O 1
ATOM 18701 N N . PHE J 1 263 ? 176.520 126.618 150.523 1.00 145.43 263 PHE J N 1
ATOM 18702 C CA . PHE J 1 263 ? 176.223 127.556 149.446 1.00 145.43 263 PHE J CA 1
ATOM 18703 C C . PHE J 1 263 ? 177.237 127.446 148.315 1.00 145.43 263 PHE J C 1
ATOM 18704 O O . PHE J 1 263 ? 176.867 127.548 147.140 1.00 145.43 263 PHE J O 1
ATOM 18712 N N . PHE J 1 264 ? 178.513 127.239 148.647 1.00 145.47 264 PHE J N 1
ATOM 18713 C CA . PHE J 1 264 ? 179.556 127.145 147.635 1.00 145.47 264 PHE J CA 1
ATOM 18714 C C . PHE J 1 264 ? 179.515 125.833 146.864 1.00 145.47 264 PHE J C 1
ATOM 18715 O O . PHE J 1 264 ? 180.102 125.750 145.780 1.00 145.47 264 PHE J O 1
ATOM 18723 N N . ILE J 1 265 ? 178.844 124.814 147.391 1.00 144.43 265 ILE J N 1
ATOM 18724 C CA . ILE J 1 265 ? 178.758 123.526 146.715 1.00 144.43 265 ILE J CA 1
ATOM 18725 C C . ILE J 1 265 ? 177.332 123.275 146.241 1.00 144.43 265 ILE J C 1
ATOM 18726 O O . ILE J 1 265 ? 176.423 124.050 146.538 1.00 144.43 265 ILE J O 1
#

Foldseek 3Di:
DVVVVCLVVQLVVVVVVLCVVQPPLQKAWFFLLQFDWDADDVFGIKGKAWADEDEPPPPFDHHDLPSHHDHHYDYAFFKKWKKWKWKKAWADPPPQPQKFKKWKWKWFVVHIDTQDIDIDIAGYHYPPDDDDVVLCVVQDVDPVSSCCVPHIDIDIDGPRGMDHSVITMMMIIIDTDPDDTDIGIDSSTTMMIGTDDPPVVSVVCVVCVVVNSVVSSVVCVVVVCVVVVD/DVVVVCLVVQLVVVVVVLCVVQPPLQKAWFFLLQFDWDADDVFGIKGKAWADEDEPPPPFDHHDLPSHHDHHYDYAFFKKWKKWKWKKAWADPPPQPQKFKKWKWKWFVVHIDTQDIDIDIAGYHYPPDDDDVVLCVVQDVDPVSSCCVPHIDIDIDGPRGMDHSVITMMMIIIDTDPDDTDIGIDSSTTMMIGTDDPPVVSVVCVVCVVVNSVVSSVVCVVVVCVVVVD/DVVVVCLVVQLVVVVVVLCVVQPPLQKAWFFLLQFDWDADDVFGIKGKAWADEDEPPPPFDHHDLPSHHDHHYDYAFFKKWKKWKWKKAWADPPPQPQKFKKWKWKWFVVHIDTQDIDIDIAGYHYPPDDDDVVLCVVQDVDPVSSCCVPHIDIDIDGPRGMDHSVITMMMIIIDTDPDDTDIGIDSSTTMMIGTDDPPVVSVVCVVCVVVNSVVSSVVCVVVVCVVVVD/DVVVVCLVVQLVVVVVVLCVVQPPLQKAWFFLLQFDWDADDVFGIKGKAWADEDEPPPPFDHHDLPSHHDHHYDYAFFKKWKKWKWKKAWADPPPQPQKFKKWKWKWFVVHIDTQDIDIDIAGYHYPPDDDDVVLCVVQDVDPVSSCCVPHIDIDIDGPRGMDHSVITMMMIIIDTDPDDTDIGIDSSTTMMIGTDDPPVVSVVCVVCVVVNSVVSSVVCVVVVCVVVVD/DVVVVCLVVQLVVVVVVLCVVQPPLQKAWFFLLQFDWDADDVFGIKGKAWADEDEPPPPFDHHDLPSHHDHHYDYAFFKKWKKWKWKKAWADPPPQPQKFKKWKWKWFVVHIDTQDIDIDIAGYHYPPDDDDVVLCVVQDVDPVSSCCVPHIDIDIDGPRGMDHSVITMMMIIIDTDPDDTDIGIDSSTTMMIGTDDPPVVSVVCVVCVVVNSVVSSVVCVVVVCVVVVD/DVVVVCLVVQLVVVVVVLCVVQPPLQKAWFFLLQFDWDADDVFGIKGKAWADEDEPPPPFDHHDLPSHHDHHYDYAFFKKWKKWKWKKAWADPPPQPQKFKKWKWKWFVVHIDTQDIDIDIAGYHYPPDDDDVVLCVVQDVDPVSSCCVPHIDIDIDGPRGMDHSVITMMMIIIDTDPDDTDIGIDSSTTMMIGTDDPPVVSVVCVVCVVVNSVVSSVVCVVVVCVVVVD/DVVVVCLVVQLVVVVVVLCVVQPPLQKAWFFLLQFDWDADDVFGIKGKAWADEDEPPPPFDHHDLPSHHDHHYDYAFFKKWKKWKWKKAWADPPPQPQKFKKWKWKWFVVHIDTQDIDIDIAGYHYPPDDDDVVLCVVQDVDPVSSCCVPHIDIDIDGPRGMDHSVITMMMIIIDTDPDDTDIGIDSSTTMMIGTDDPPVVSVVCVVCVVVNSVVSSVVCVVVVCVVVVD/DVVVVCLVVQLVVVVVVLCVVQPPLQKAWFFLLQFDWDADDVFGIKGKAWADEDEPPPPFDHHDLPSHHDHHYDYAFFKKWKKWKWKKAWADPPPQPQKFKKWKWKWFVVHIDTQDIDIDIAGYHYPPDDDDVVLCVVQDVDPVSSCCVPHIDIDIDGPRGMDHSVITMMMIIIDTDPDDTDIGIDSSTTMMIGTDDPPVVSVVCVVCVVVNSVVSSVVCVVVVCVVVVD/DVVVVCLVVQLVVVVVVLCVVQPPLQKAWFFLLQFDWDADDVFGIKGKAWADEDEPPPPFDHHDLPSHHDHHYDYAFFKKWKKWKWKKAWADPPPQPQKFKKWKWKWFVVHIDTQDIDIDIAGYHYPPDDDDVVLCVVQDVDPVSSCCVPHIDIDIDGPRGMDHSVITMMMIIIDTDPDDTDIGIDSSTTMMIGTDDPPVVSVVCVVCVVVNSVVSSVVCVVVVCVVVVD/DVVVVCLVVQLVVVVVVLCVVQPPLQKAWFFLLQFDWDADDVFGIKGKAWADEDEPPPPFDHHDLPSHHDHHYDYAFFKKWKKWKWKKAWADPPPQPQKFKKWKWKWFVVHIDTQDIDIDIAGYHYPPDDDDVVLCVVQDVDPVSSCCVPHIDIDIDGPRGMDHSVITMMMIIIDTDPDDTDIGIDSSTTMMIGTDDPPVVSVVCVVCVVVNSVVSSVVCVVVVCVVVVD

Secondary structure (DSSP, 8-state):
--STTTHHHHHHHHHHHHHHHS-GGGEEEEEGGGSEEEE-SSS-EEEEEEEEEE-SSS--PPPP-SSS--PEEEETT-EEEEEEEEEEEEEESSTT-SEEEEEEEEEE----EEEEEEEEEEEEE-TT----HHHHHHS-SSHHHHHHHHT-EEEEEEEEEEEETT--EEEEEEEESSS-EEEEE-TT-EEEEEE--TTSHHHHHHHTHHHHHHHHHHHTHHHHHHHHH-/--STTTHHHHHHHHHHHHHHHS-GGGEEEEEGGGSEEEE-SSS-EEEEEEEEEE-SSS--PPPP-SSS--PEEEETT-EEEEEEEEEEEEEESSTT-SEEEEEEEEEE----EEEEEEEEEEEEE-TT----HHHHHHS-SSHHHHHHHHT-EEEEEEEEEEEETT--EEEEEEEESSS-EEEEE-TT-EEEEEE--TTSHHHHHHHTHHHHHHHHHHHTHHHHHHHHH-/--STTTHHHHHHHHHHHHHHHS-GGGEEEEEGGGSEEEE-SSS-EEEEEEEEEE-SSS--PPPP-SSS--PEEEETT-EEEEEEEEEEEEEESSTT-SEEEEEEEEEE----EEEEEEEEEEEEE-TT----HHHHHHS-SSHHHHHHHHT-EEEEEEEEEEEETT--EEEEEEEESSS-EEEEE-TT-EEEEEE--TTSHHHHHHHTHHHHHHHHHHHTHHHHHHHHH-/--STTTHHHHHHHHHHHHHHHS-GGGEEEEEGGGSEEEE-SSS-EEEEEEEEEE-SSS--PPPP-SSS--PEEEETT-EEEEEEEEEEEEEESSTT-SEEEEEEEEEE----EEEEEEEEEEEEE-TT----HHHHHHS-SSHHHHHHHHT-EEEEEEEEEEEETT--EEEEEEEESSS-EEEEE-TT-EEEEEE--TTSHHHHHHHTHHHHHHHHHHHTHHHHHHHHH-/--STTTHHHHHHHHHHHHHHHS-GGGEEEEEGGGSEEEE-SSS-EEEEEEEEEE-SSS--PPPP-SSS--PEEEETT-EEEEEEEEEEEEEESSTT-SEEEEEEEEEE----EEEEEEEEEEEEE-TT----HHHHHHS-SSHHHHHHHHT-EEEEEEEEEEEETT--EEEEEEEESSS-EEEEE-TT-EEEEEE--TTSHHHHHHHTHHHHHHHHHHHTHHHHHHHHH-/--STTTHHHHHHHHHHHHHHHS-GGGEEEEEGGGSEEEE-SSS-EEEEEEEEEE-SSS--PPPP-SSS--PEEEETT-EEEEEEEEEEEEEESSTT-SEEEEEEEEEE----EEEEEEEEEEEEE-TT----HHHHHHS-SSHHHHHHHHT-EEEEEEEEEEEETT--EEEEEEEESSS-EEEEE-TT-EEEEEE--TTSHHHHHHHTHHHHHHHHHHHTHHHHHHHHH-/--STTTHHHHHHHHHHHHHHHS-GGGEEEEEGGGSEEEE-SSS-EEEEEEEEEE-SSS--PPPP-SSS--PEEEETT-EEEEEEEEEEEEEESSTT-SEEEEEEEEEE----EEEEEEEEEEEEE-TT----HHHHHHS-SSHHHHHHHHT-EEEEEEEEEEEETT--EEEEEEEESSS-EEEEE-TT-EEEEEE--TTSHHHHHHHTHHHHHHHHHHHTHHHHHHHHH-/--STTTHHHHHHHHHHHHHHHS-GGGEEEEEGGGSEEEE-SSS-EEEEEEEEEE-SSS--PPPP-SSS--PEEEETT-EEEEEEEEEEEEEESSTT-SEEEEEEEEEE----EEEEEEEEEEEEE-TT----HHHHHHS-SSHHHHHHHHT-EEEEEEEEEEEETT--EEEEEEEESSS-EEEEE-TT-EEEEEE--TTSHHHHHHHTHHHHHHHHHHHTHHHHHHHHH-/--STTTHHHHHHHHHHHHHHHS-GGGEEEEEGGGSEEEE-SSS-EEEEEEEEEE-SSS--PPPP-SSS--PEEEETT-EEEEEEEEEEEEEESSTT-SEEEEEEEEEE----EEEEEEEEEEEEE-TT----HHHHHHS-SSHHHHHHHHT-EEEEEEEEEEEETT--EEEEEEEESSS-EEEEE-TT-EEEEEE--TTSHHHHHHHTHHHHHHHHHHHTHHHHHHHHH-/--STTTHHHHHHHHHHHHHHHS-GGGEEEEEGGGSEEEE-SSS-EEEEEEEEEE-SSS--PPPP-SSS--PEEEETT-EEEEEEEEEEEEEESSTT-SEEEEEEEEEE----EEEEEEEEEEEEE-TT----HHHHHHS-SSHHHHHHHHT-EEEEEEEEEEEETT--EEEEEEEESSS-EEEEE-TT-EEEEEE--TTSHHHHHHHTHHHHHHHHHHHTHHHHHHHHH-